Protein 2JNF (pdb70)

Solvent-accessible surface area: 10339 Å² total; per-residue (Å²): 207,7,50,62,98,138,18,62,68,112,18,31,130,86,0,61,99,11,0,126,105,48,41,48,89,172,67,41,35,103,0,19,11,99,48,0,13,63,0,0,130,68,26,65,37,38,122,98,144,85,27,3,146,118,6,25,104,89,34,11,93,185,65,103,30,13,5,58,35,79,20,0,54,55,0,0,18,79,55,20,62,68,150,119,67,89,90,104,156,111,86,99,18,104,123,15,4,163,139,79,23,128,109,62,74,32,108,0,16,37,86,2,1,86,81,11,12,31,134,117,71,156,111,34,67,84,138,69,18,65,62,58,15,117,144,11,21,85,93,61,65,40,36,0,13,70,135,2,3,30,43,44,101,73,48,61,144,230

Secondary structure (DSSP, 8-state):
---STTS-HHHHHHHHHHHHHSB-SSS-SSEEHHHHHHHHHHTT-S-SHHHHHHHHHHH-TT--SEE-HHHHHHHHHHH------TTTTSSTHHHHHHHH-SSSSSSEEHHHHHHHHHHH-TT--HHHHHHHHHHH-SS--SEE-SHHHHHHTSS---

Nearest PDB structures (foldseek):
  2jnf-assembly1_A  TM=7.590E-01  e=1.088E-24  Lethocerus indicus
  7sqc-assembly1_4A  TM=4.846E-01  e=4.045E-09  Chlamydomonas reinhardtii
  5tnc-assembly1_A  TM=4.693E-01  e=1.530E-08  Meleagris gallopavo
  1ncy-assembly1_A  TM=4.701E-01  e=1.621E-08  Gallus gallus
  1skt-assembly1_A  TM=7.817E-01  e=1.265E-04  Gallus gallus

Sequence (158 aa):
MGDVSKLSSNQVKLLETAFRDFETPEGSGRVSTDQIGIILEVLGIQQTKSTIRQLIDEFDPFGNGDIDFDSFKIIGARFLGEEVNPEQMQQELREAFRLYDKEGNGYISTDVMREILAELDETLSSEDLDAMIDEIDADGSGTVDFEEFMGVMTGGDEMGDVSKLSSNQVKLLETAFRDFETPEGSGRVSTDQIGIILEVLGIQQTKSTIRQLIDEFDPFGNGDIDFDSFKIIGARFLGEEVNPEQMQQELREAFRLYDKEGNGYISTDVMREILAELDETLSSEDLDAMIDEIDADGSGTVDFEEFMGVMTGGDEMGDVSKLSSNQVKLLETAFRDFETPEGSGRVSTDQIGIILEVLGIQQTKSTIRQLIDEFDPFGNGDIDFDSFKIIGARFLGEEVNPEQMQQELREAFRLYDKEGNGYISTDVMREILAELDETLSSEDLDAMIDEIDADGSGTVDFEEFMGVMTGGDEMGDVSKLSSNQVKLLETAFRDFETPEGSGRVSTDQIGIILEVLGIQQTKSTIRQLIDEFDPFGNGDIDFDSFKIIGARFLGEEVNPEQMQQELREAFRLYDKEGNGYISTDVMREILAELDETLSSEDLDAMIDEIDADGSGTVDFEEFMGVMTGGDEMGDVSKLSSNQVKLLETAFRDFETPEGSGRVSTDQIGIILEVLGIQQTKSTIRQLIDEFDPFGNGDIDFDSFKIIGARFLGEEVNPEQMQQELREAFRLYDKEGNGYISTDVMREILAELDETLSSEDLDAMIDEIDADGSGTVDFEEFMGVMTGGDEMGDVSKLSSNQVKLLETAFRDFETPEGSGRVSTDQIGIILEVLGIQQTKSTIRQLIDEFDPFGNGDIDFDSFKIIGARFLGEEVNPEQMQQELREAFRLYDKEGNGYISTDVMREILAELDETLSSEDLDAMIDEIDADGSGTVDFEEFMGVMTGGDEMGDVSKLSSNQVKLLETAFRDFETPEGSGRVSTDQIGIILEVLGIQQTKSTIRQLIDEFDPFGNGDIDFDSFKIIGARFLGEEVNPEQMQQELREAFRLYDKEGNGYISTDVMREILAELDETLSSEDLDAMIDEIDADGSGTVDFEEFMGVMTGGDEMGDVSKLSSNQVKLLETAFRDFETPEGSGRVSTDQIGIILEVLGIQQTKSTIRQLIDEFDPFGNGDIDFDSFKIIGARFLGEEVNPEQMQQELREAFRLYDKEGNGYISTDVMREILAELDETLSSEDLDAMIDEIDADGSGTVDFEEFMGVMTGGDEMGDVSKLSSNQVKLLETAFRDFETPEGSGRVSTDQIGIILEVLGIQQTKSTIRQLIDEFDPFGNGDIDFDSFKIIGARFLGEEVNPEQMQQELREAFRLYDKEGNGYISTDVMREILAELDETLSSEDLDAMIDEIDADGSGTVDFEEFMGVMTGGDEMGDVSKLSSNQVKLLETAFRDFETPEGSGRVSTDQIGIILEVLGIQQTKSTIRQLIDEFDPFGNGDIDFDSFKIIGARFLGEEVNPEQMQQELREAFRLYDKEGNGYISTDVMREILAELDETLSSEDLDAMIDEIDADGSGTVDFEEFMGVMTGGDE

InterPro domains:
  IPR002048 EF-hand domain [PF13499] (91-154)
  IPR002048 EF-hand domain [PF13833] (39-73)
  IPR002048 EF-hand domain [PS50222] (88-123)
  IPR002048 EF-hand domain [PS50222] (124-158)
  IPR002048 EF-hand domain [SM00054] (51-79)
  IPR002048 EF-hand domain [SM00054] (92-120)
  IPR002048 EF-hand domain [SM00054] (128-156)
  IPR002048 EF-hand domain [cd00051] (92-154)
  IPR011992 EF-hand domain pair [SSF47473] (5-155)
  IPR018247 EF-Hand 1, calcium-binding site [PS00018] (137-149)
  IPR050230 Calmodulin/Myosin light chain/Troponin C-like [PTHR23048] (5-155)

Radius of gyration: 25.59 Å; Cα contacts (8 Å, |Δi|>4): 172; chains: 1; bounding box: 71×48×38 Å

CATH classification: 1.10.238.10 (+1 more: 1.10.238.10)

Structure (mmCIF, N/CA/C/O backbone):
data_2JNF
#
_entry.id   2JNF
#
loop_
_atom_site.group_PDB
_atom_site.id
_atom_site.type_symbol
_atom_site.label_atom_id
_atom_site.label_alt_id
_atom_site.label_comp_id
_atom_site.label_asym_id
_atom_site.label_entity_id
_atom_site.label_seq_id
_atom_site.pdbx_PDB_ins_code
_atom_site.Cartn_x
_atom_site.Cartn_y
_atom_site.Cartn_z
_atom_site.occupancy
_atom_site.B_iso_or_equiv
_atom_site.auth_seq_id
_atom_site.auth_comp_id
_atom_site.auth_asym_id
_atom_site.auth_atom_id
_atom_site.pdbx_PDB_model_num
ATOM 1 N N . MET A 1 1 ? -7.666 -0.302 -25.766 1.00 0.00 1 MET A N 1
ATOM 2 C CA . MET A 1 1 ? -8.003 0.658 -24.687 1.00 0.00 1 MET A CA 1
ATOM 3 C C . MET A 1 1 ? -9.446 0.456 -24.250 1.00 0.00 1 MET A C 1
ATOM 4 O O . MET A 1 1 ? -10.386 0.854 -24.942 1.00 0.00 1 MET A O 1
ATOM 20 N N . GLY A 1 2 ? -9.609 -0.160 -23.094 1.00 0.00 2 GLY A N 1
ATOM 21 C CA . GLY A 1 2 ? -10.913 -0.599 -22.666 1.00 0.00 2 GLY A CA 1
ATOM 22 C C . GLY A 1 2 ? -11.069 -2.071 -22.936 1.00 0.00 2 GLY A C 1
ATOM 23 O O . GLY A 1 2 ? -10.800 -2.895 -22.062 1.00 0.00 2 GLY A O 1
ATOM 27 N N . ASP A 1 3 ? -11.450 -2.398 -24.170 1.00 0.00 3 ASP A N 1
ATOM 28 C CA . ASP A 1 3 ? -11.515 -3.778 -24.630 1.00 0.00 3 ASP A CA 1
ATOM 29 C C . ASP A 1 3 ? -12.559 -4.586 -23.863 1.00 0.00 3 ASP A C 1
ATOM 30 O O . ASP A 1 3 ? -13.299 -4.052 -23.042 1.00 0.00 3 ASP A O 1
ATOM 39 N N . VAL A 1 4 ? -12.654 -5.861 -24.199 1.00 0.00 4 VAL A N 1
ATOM 40 C CA . VAL A 1 4 ? -13.461 -6.803 -23.460 1.00 0.00 4 VAL A CA 1
ATOM 41 C C . VAL A 1 4 ? -12.625 -8.024 -23.106 1.00 0.00 4 VAL A C 1
ATOM 42 O O . VAL A 1 4 ? -12.826 -8.656 -22.071 1.00 0.00 4 VAL A O 1
ATOM 55 N N . SER A 1 5 ? -11.669 -8.343 -23.974 1.00 0.00 5 SER A N 1
ATOM 56 C CA . SER A 1 5 ? -10.781 -9.476 -23.774 1.00 0.00 5 SER A CA 1
ATOM 57 C C . SER A 1 5 ? -9.641 -9.112 -22.829 1.00 0.00 5 SER A C 1
ATOM 58 O O . SER A 1 5 ? -8.865 -9.969 -22.404 1.00 0.00 5 SER A O 1
ATOM 66 N N . LYS A 1 6 ? -9.549 -7.827 -22.508 1.00 0.00 6 LYS A N 1
ATOM 67 C CA . LYS A 1 6 ? -8.575 -7.338 -21.543 1.00 0.00 6 LYS A CA 1
ATOM 68 C C . LYS A 1 6 ? -9.056 -7.629 -20.129 1.00 0.00 6 LYS A C 1
ATOM 69 O O . LYS A 1 6 ? -8.297 -7.539 -19.163 1.00 0.00 6 LYS A O 1
ATOM 88 N N . LEU A 1 7 ? -10.325 -7.990 -20.025 1.00 0.00 7 LEU A N 1
ATOM 89 C CA . LEU A 1 7 ? -10.936 -8.324 -18.754 1.00 0.00 7 LEU A CA 1
ATOM 90 C C . LEU A 1 7 ? -10.784 -9.801 -18.440 1.00 0.00 7 LEU A C 1
ATOM 91 O O . LEU A 1 7 ? -11.238 -10.661 -19.202 1.00 0.00 7 LEU A O 1
ATOM 107 N N . SER A 1 8 ? -10.150 -10.088 -17.320 1.00 0.00 8 SER A N 1
ATOM 108 C CA . SER A 1 8 ? -10.085 -11.442 -16.807 1.00 0.00 8 SER A CA 1
ATOM 109 C C . SER A 1 8 ? -11.391 -11.754 -16.085 1.00 0.00 8 SER A C 1
ATOM 110 O O . SER A 1 8 ? -12.029 -10.858 -15.525 1.00 0.00 8 SER A O 1
ATOM 118 N N . SER A 1 9 ? -11.784 -13.023 -16.118 1.00 0.00 9 SER A N 1
ATOM 119 C CA . SER A 1 9 ? -13.051 -13.461 -15.544 1.00 0.00 9 SER A CA 1
ATOM 120 C C . SER A 1 9 ? -13.164 -13.100 -14.063 1.00 0.00 9 SER A C 1
ATOM 121 O O . SER A 1 9 ? -14.272 -12.929 -13.553 1.00 0.00 9 SER A O 1
ATOM 129 N N . ASN A 1 10 ? -12.023 -12.977 -13.383 1.00 0.00 10 ASN A N 1
ATOM 130 C CA . ASN A 1 10 ? -12.001 -12.564 -11.978 1.00 0.00 10 ASN A CA 1
ATOM 131 C C . ASN A 1 10 ? -12.701 -11.217 -11.812 1.00 0.00 10 ASN A C 1
ATOM 132 O O . ASN A 1 10 ? -13.524 -11.032 -10.918 1.00 0.00 10 ASN A O 1
ATOM 143 N N . GLN A 1 11 ? -12.389 -10.301 -12.718 1.00 0.00 11 GLN A N 1
ATOM 144 C CA . GLN A 1 11 ? -12.901 -8.936 -12.665 1.00 0.00 11 GLN A CA 1
ATOM 145 C C . GLN A 1 11 ? -14.361 -8.911 -13.094 1.00 0.00 11 GLN A C 1
ATOM 146 O O . GLN A 1 11 ? -15.181 -8.160 -12.563 1.00 0.00 11 GLN A O 1
ATOM 160 N N . VAL A 1 12 ? -14.671 -9.762 -14.060 1.00 0.00 12 VAL A N 1
ATOM 161 C CA . VAL A 1 12 ? -16.018 -9.882 -14.595 1.00 0.00 12 VAL A CA 1
ATOM 162 C C . VAL A 1 12 ? -16.986 -10.386 -13.525 1.00 0.00 12 VAL A C 1
ATOM 163 O O . VAL A 1 12 ? -18.161 -10.032 -13.539 1.00 0.00 12 VAL A O 1
ATOM 176 N N . LYS A 1 13 ? -16.489 -11.205 -12.599 1.00 0.00 13 LYS A N 1
ATOM 177 C CA . LYS A 1 13 ? -17.284 -11.639 -11.457 1.00 0.00 13 LYS A CA 1
ATOM 178 C C . LYS A 1 13 ? -17.836 -10.441 -10.698 1.00 0.00 13 LYS A C 1
ATOM 179 O O . LYS A 1 13 ? -19.043 -10.336 -10.482 1.00 0.00 13 LYS A O 1
ATOM 198 N N . LEU A 1 14 ? -16.948 -9.528 -10.311 1.00 0.00 14 LEU A N 1
ATOM 199 C CA . LEU A 1 14 ? -17.348 -8.326 -9.588 1.00 0.00 14 LEU A CA 1
ATOM 200 C C . LEU A 1 14 ? -18.337 -7.517 -10.414 1.00 0.00 14 LEU A C 1
ATOM 201 O O . LEU A 1 14 ? -19.352 -7.042 -9.902 1.00 0.00 14 LEU A O 1
ATOM 217 N N . LEU A 1 15 ? -18.028 -7.375 -11.694 1.00 0.00 15 LEU A N 1
ATOM 218 C CA . LEU A 1 15 ? -18.886 -6.665 -12.629 1.00 0.00 15 LEU A CA 1
ATOM 219 C C . LEU A 1 15 ? -20.284 -7.283 -12.675 1.00 0.00 15 LEU A C 1
ATOM 220 O O . LEU A 1 15 ? -21.277 -6.616 -12.407 1.00 0.00 15 LEU A O 1
ATOM 236 N N . GLU A 1 16 ? -20.335 -8.566 -13.000 1.00 0.00 16 GLU A N 1
ATOM 237 C CA . GLU A 1 16 ? -21.587 -9.304 -13.143 1.00 0.00 16 GLU A CA 1
ATOM 238 C C . GLU A 1 16 ? -22.406 -9.281 -11.847 1.00 0.00 16 GLU A C 1
ATOM 239 O O . GLU A 1 16 ? -23.622 -9.091 -11.874 1.00 0.00 16 GLU A O 1
ATOM 251 N N . THR A 1 17 ? -21.728 -9.438 -10.715 1.00 0.00 17 THR A N 1
ATOM 252 C CA . THR A 1 17 ? -22.397 -9.464 -9.418 1.00 0.00 17 THR A CA 1
ATOM 253 C C . THR A 1 17 ? -23.071 -8.123 -9.113 1.00 0.00 17 THR A C 1
ATOM 254 O O . THR A 1 17 ? -24.198 -8.080 -8.617 1.00 0.00 17 THR A O 1
ATOM 265 N N . ALA A 1 18 ? -22.389 -7.028 -9.436 1.00 0.00 18 ALA A N 1
ATOM 266 C CA . ALA A 1 18 ? -22.919 -5.699 -9.171 1.00 0.00 18 ALA A CA 1
ATOM 267 C C . ALA A 1 18 ? -23.890 -5.284 -10.269 1.00 0.00 18 ALA A C 1
ATOM 268 O O . ALA A 1 18 ? -24.813 -4.502 -10.038 1.00 0.00 18 ALA A O 1
ATOM 275 N N . PHE A 1 19 ? -23.677 -5.829 -11.462 1.00 0.00 19 PHE A N 1
ATOM 276 C CA . PHE A 1 19 ? -24.540 -5.570 -12.603 1.00 0.00 19 PHE A CA 1
ATOM 277 C C . PHE A 1 19 ? -25.974 -5.950 -12.279 1.00 0.00 19 PHE A C 1
ATOM 278 O O . PHE A 1 19 ? -26.882 -5.133 -12.393 1.00 0.00 19 PHE A O 1
ATOM 295 N N . ARG A 1 20 ? -26.162 -7.192 -11.850 1.00 0.00 20 ARG A N 1
ATOM 296 C CA . ARG A 1 20 ? -27.491 -7.712 -11.556 1.00 0.00 20 ARG A CA 1
ATOM 297 C C . ARG A 1 20 ? -28.058 -7.085 -10.286 1.00 0.00 20 ARG A C 1
ATOM 298 O O . ARG A 1 20 ? -29.272 -7.057 -10.084 1.00 0.00 20 ARG A O 1
ATOM 319 N N . ASP A 1 21 ? -27.172 -6.569 -9.446 1.00 0.00 21 ASP A N 1
ATOM 320 C CA . ASP A 1 21 ? -27.569 -6.016 -8.154 1.00 0.00 21 ASP A CA 1
ATOM 321 C C . ASP A 1 21 ? -28.375 -4.734 -8.335 1.00 0.00 21 ASP A C 1
ATOM 322 O O . ASP A 1 21 ? -29.405 -4.537 -7.691 1.00 0.00 21 ASP A O 1
ATOM 331 N N . PHE A 1 22 ? -27.904 -3.874 -9.226 1.00 0.00 22 PHE A N 1
ATOM 332 C CA . PHE A 1 22 ? -28.573 -2.612 -9.506 1.00 0.00 22 PHE A CA 1
ATOM 333 C C . PHE A 1 22 ? -29.271 -2.677 -10.863 1.00 0.00 22 PHE A C 1
ATOM 334 O O . PHE A 1 22 ? -29.645 -1.656 -11.444 1.00 0.00 22 PHE A O 1
ATOM 351 N N . GLU A 1 23 ? -29.455 -3.892 -11.349 1.00 0.00 23 GLU A N 1
ATOM 352 C CA . GLU A 1 23 ? -29.953 -4.134 -12.698 1.00 0.00 23 GLU A CA 1
ATOM 353 C C . GLU A 1 23 ? -31.426 -3.783 -12.842 1.00 0.00 23 GLU A C 1
ATOM 354 O O . GLU A 1 23 ? -32.174 -3.793 -11.867 1.00 0.00 23 GLU A O 1
ATOM 366 N N . THR A 1 24 ? -31.802 -3.433 -14.073 1.00 0.00 24 THR A N 1
ATOM 367 C CA . THR A 1 24 ? -33.183 -3.497 -14.525 1.00 0.00 24 THR A CA 1
ATOM 368 C C . THR A 1 24 ? -34.072 -2.376 -13.972 1.00 0.00 24 THR A C 1
ATOM 369 O O . THR A 1 24 ? -33.975 -1.969 -12.811 1.00 0.00 24 THR A O 1
ATOM 380 N N . PRO A 1 25 ? -34.921 -1.832 -14.854 1.00 0.00 25 PRO A N 1
ATOM 381 C CA . PRO A 1 25 ? -35.955 -0.876 -14.491 1.00 0.00 25 PRO A CA 1
ATOM 382 C C . PRO A 1 25 ? -37.262 -1.577 -14.101 1.00 0.00 25 PRO A C 1
ATOM 383 O O . PRO A 1 25 ? -37.899 -1.219 -13.114 1.00 0.00 25 PRO A O 1
ATOM 394 N N . GLU A 1 26 ? -37.641 -2.591 -14.882 1.00 0.00 26 GLU A N 1
ATOM 395 C CA . GLU A 1 26 ? -38.847 -3.373 -14.626 1.00 0.00 26 GLU A CA 1
ATOM 396 C C . GLU A 1 26 ? -38.704 -4.753 -15.269 1.00 0.00 26 GLU A C 1
ATOM 397 O O . GLU A 1 26 ? -39.686 -5.420 -15.592 1.00 0.00 26 GLU A O 1
ATOM 409 N N . GLY A 1 27 ? -37.463 -5.181 -15.446 1.00 0.00 27 GLY A N 1
ATOM 410 C CA . GLY A 1 27 ? -37.202 -6.415 -16.158 1.00 0.00 27 GLY A CA 1
ATOM 411 C C . GLY A 1 27 ? -36.751 -6.153 -17.582 1.00 0.00 27 GLY A C 1
ATOM 412 O O . GLY A 1 27 ? -37.433 -6.521 -18.535 1.00 0.00 27 GLY A O 1
ATOM 416 N N . SER A 1 28 ? -35.605 -5.500 -17.722 1.00 0.00 28 SER A N 1
ATOM 417 C CA . SER A 1 28 ? -35.076 -5.152 -19.032 1.00 0.00 28 SER A CA 1
ATOM 418 C C . SER A 1 28 ? -33.901 -6.056 -19.399 1.00 0.00 28 SER A C 1
ATOM 419 O O . SER A 1 28 ? -33.669 -6.347 -20.573 1.00 0.00 28 SER A O 1
ATOM 427 N N . GLY A 1 29 ? -33.172 -6.512 -18.388 1.00 0.00 29 GLY A N 1
ATOM 428 C CA . GLY A 1 29 ? -32.014 -7.353 -18.635 1.00 0.00 29 GLY A CA 1
ATOM 429 C C . GLY A 1 29 ? -30.730 -6.555 -18.644 1.00 0.00 29 GLY A C 1
ATOM 430 O O . GLY A 1 29 ? -29.637 -7.117 -18.648 1.00 0.00 29 GLY A O 1
ATOM 434 N N . ARG A 1 30 ? -30.865 -5.237 -18.667 1.00 0.00 30 ARG A N 1
ATOM 435 C CA . ARG A 1 30 ? -29.720 -4.345 -18.608 1.00 0.00 30 ARG A CA 1
ATOM 436 C C . ARG A 1 30 ? -29.716 -3.621 -17.286 1.00 0.00 30 ARG A C 1
ATOM 437 O O . ARG A 1 30 ? -30.682 -3.690 -16.528 1.00 0.00 30 ARG A O 1
ATOM 458 N N . VAL A 1 31 ? -28.653 -2.900 -17.029 1.00 0.00 31 VAL A N 1
ATOM 459 C CA . VAL A 1 31 ? -28.559 -2.128 -15.813 1.00 0.00 31 VAL A CA 1
ATOM 460 C C . VAL A 1 31 ? -28.691 -0.650 -16.120 1.00 0.00 31 VAL A C 1
ATOM 461 O O . VAL A 1 31 ? -28.047 -0.111 -17.024 1.00 0.00 31 VAL A O 1
ATOM 474 N N . SER A 1 32 ? -29.578 -0.035 -15.372 1.00 0.00 32 SER A N 1
ATOM 475 C CA . SER A 1 32 ? -29.949 1.352 -15.547 1.00 0.00 32 SER A CA 1
ATOM 476 C C . SER A 1 32 ? -28.743 2.279 -15.447 1.00 0.00 32 SER A C 1
ATOM 477 O O . SER A 1 32 ? -27.851 2.083 -14.621 1.00 0.00 32 SER A O 1
ATOM 485 N N . THR A 1 33 ? -28.744 3.296 -16.296 1.00 0.00 33 THR A N 1
ATOM 486 C CA . THR A 1 33 ? -27.664 4.261 -16.357 1.00 0.00 33 THR A CA 1
ATOM 487 C C . THR A 1 33 ? -27.608 5.113 -15.096 1.00 0.00 33 THR A C 1
ATOM 488 O O . THR A 1 33 ? -26.580 5.713 -14.782 1.00 0.00 33 THR A O 1
ATOM 499 N N . ASP A 1 34 ? -28.713 5.145 -14.364 1.00 0.00 34 ASP A N 1
ATOM 500 C CA . ASP A 1 34 ? -28.756 5.839 -13.086 1.00 0.00 34 ASP A CA 1
ATOM 501 C C . ASP A 1 34 ? -28.051 5.010 -12.028 1.00 0.00 34 ASP A C 1
ATOM 502 O O . ASP A 1 34 ? -27.598 5.527 -11.007 1.00 0.00 34 ASP A O 1
ATOM 511 N N . GLN A 1 35 ? -27.948 3.714 -12.291 1.00 0.00 35 GLN A N 1
ATOM 512 C CA . GLN A 1 35 ? -27.274 2.802 -11.388 1.00 0.00 35 GLN A CA 1
ATOM 513 C C . GLN A 1 35 ? -25.805 2.658 -11.757 1.00 0.00 35 GLN A C 1
ATOM 514 O O . GLN A 1 35 ? -24.993 2.261 -10.929 1.00 0.00 35 GLN A O 1
ATOM 528 N N . ILE A 1 36 ? -25.472 2.971 -13.007 1.00 0.00 36 ILE A N 1
ATOM 529 C CA . ILE A 1 36 ? -24.088 2.917 -13.477 1.00 0.00 36 ILE A CA 1
ATOM 530 C C . ILE A 1 36 ? -23.185 3.757 -12.586 1.00 0.00 36 ILE A C 1
ATOM 531 O O . ILE A 1 36 ? -22.132 3.299 -12.152 1.00 0.00 36 ILE A O 1
ATOM 547 N N . GLY A 1 37 ? -23.626 4.971 -12.287 1.00 0.00 37 GLY A N 1
ATOM 548 C CA . GLY A 1 37 ? -22.858 5.843 -11.419 1.00 0.00 37 GLY A CA 1
ATOM 549 C C . GLY A 1 37 ? -22.748 5.298 -10.010 1.00 0.00 37 GLY A C 1
ATOM 550 O O . GLY A 1 37 ? -21.834 5.654 -9.267 1.00 0.00 37 GLY A O 1
ATOM 554 N N . ILE A 1 38 ? -23.681 4.432 -9.639 1.00 0.00 38 ILE A N 1
ATOM 555 C CA . ILE A 1 38 ? -23.629 3.769 -8.352 1.00 0.00 38 ILE A CA 1
ATOM 556 C C . ILE A 1 38 ? -22.613 2.638 -8.399 1.00 0.00 38 ILE A C 1
ATOM 557 O O . ILE A 1 38 ? -21.692 2.593 -7.598 1.00 0.00 38 ILE A O 1
ATOM 573 N N . ILE A 1 39 ? -22.786 1.742 -9.361 1.00 0.00 39 ILE A N 1
ATOM 574 C CA . ILE A 1 39 ? -21.917 0.576 -9.517 1.00 0.00 39 ILE A CA 1
ATOM 575 C C . ILE A 1 39 ? -20.475 0.994 -9.773 1.00 0.00 39 ILE A C 1
ATOM 576 O O . ILE A 1 39 ? -19.544 0.370 -9.282 1.00 0.00 39 ILE A O 1
ATOM 592 N N . LEU A 1 40 ? -20.281 2.049 -10.537 1.00 0.00 40 LEU A N 1
ATOM 593 C CA . LEU A 1 40 ? -18.939 2.565 -10.765 1.00 0.00 40 LEU A CA 1
ATOM 594 C C . LEU A 1 40 ? -18.304 2.985 -9.441 1.00 0.00 40 LEU A C 1
ATOM 595 O O . LEU A 1 40 ? -17.085 2.999 -9.299 1.00 0.00 40 LEU A O 1
ATOM 611 N N . GLU A 1 41 ? -19.149 3.300 -8.476 1.00 0.00 41 GLU A N 1
ATOM 612 C CA . GLU A 1 41 ? -18.713 3.570 -7.117 1.00 0.00 41 GLU A CA 1
ATOM 613 C C . GLU A 1 41 ? -18.520 2.261 -6.335 1.00 0.00 41 GLU A C 1
ATOM 614 O O . GLU A 1 41 ? -17.568 2.124 -5.565 1.00 0.00 41 GLU A O 1
ATOM 626 N N . VAL A 1 42 ? -19.424 1.293 -6.541 1.00 0.00 42 VAL A N 1
ATOM 627 C CA . VAL A 1 42 ? -19.333 -0.011 -5.903 1.00 0.00 42 VAL A CA 1
ATOM 628 C C . VAL A 1 42 ? -18.059 -0.735 -6.326 1.00 0.00 42 VAL A C 1
ATOM 629 O O . VAL A 1 42 ? -17.480 -1.517 -5.576 1.00 0.00 42 VAL A O 1
ATOM 642 N N . LEU A 1 43 ? -17.648 -0.459 -7.544 1.00 0.00 43 LEU A N 1
ATOM 643 C CA . LEU A 1 43 ? -16.450 -1.038 -8.121 1.00 0.00 43 LEU A CA 1
ATOM 644 C C . LEU A 1 43 ? -15.240 -0.133 -7.891 1.00 0.00 43 LEU A C 1
ATOM 645 O O . LEU A 1 43 ? -14.107 -0.495 -8.205 1.00 0.00 43 LEU A O 1
ATOM 661 N N . GLY A 1 44 ? -15.506 1.052 -7.341 1.00 0.00 44 GLY A N 1
ATOM 662 C CA . GLY A 1 44 ? -14.451 1.986 -6.985 1.00 0.00 44 GLY A CA 1
ATOM 663 C C . GLY A 1 44 ? -13.680 2.511 -8.179 1.00 0.00 44 GLY A C 1
ATOM 664 O O . GLY A 1 44 ? -12.463 2.671 -8.110 1.00 0.00 44 GLY A O 1
ATOM 668 N N . ILE A 1 45 ? -14.376 2.790 -9.274 1.00 0.00 45 ILE A N 1
ATOM 669 C CA . ILE A 1 45 ? -13.718 3.257 -10.481 1.00 0.00 45 ILE A CA 1
ATOM 670 C C . ILE A 1 45 ? -14.083 4.703 -10.832 1.00 0.00 45 ILE A C 1
ATOM 671 O O . ILE A 1 45 ? -13.344 5.626 -10.493 1.00 0.00 45 ILE A O 1
ATOM 687 N N . GLN A 1 46 ? -15.213 4.908 -11.505 1.00 0.00 46 GLN A N 1
ATOM 688 C CA . GLN A 1 46 ? -15.585 6.225 -11.983 1.00 0.00 46 GLN A CA 1
ATOM 689 C C . GLN A 1 46 ? -16.021 7.157 -10.858 1.00 0.00 46 GLN A C 1
ATOM 690 O O . GLN A 1 46 ? -16.054 6.781 -9.686 1.00 0.00 46 GLN A O 1
ATOM 704 N N . GLN A 1 47 ? -16.364 8.374 -11.245 1.00 0.00 47 GLN A N 1
ATOM 705 C CA . GLN A 1 47 ? -16.705 9.432 -10.306 1.00 0.00 47 GLN A CA 1
ATOM 706 C C . GLN A 1 47 ? -18.216 9.616 -10.233 1.00 0.00 47 GLN A C 1
ATOM 707 O O . GLN A 1 47 ? -18.965 8.809 -10.774 1.00 0.00 47 GLN A O 1
ATOM 721 N N . THR A 1 48 ? -18.652 10.671 -9.554 1.00 0.00 48 THR A N 1
ATOM 722 C CA . THR A 1 48 ? -20.074 10.940 -9.366 1.00 0.00 48 THR A CA 1
ATOM 723 C C . THR A 1 48 ? -20.801 11.195 -10.704 1.00 0.00 48 THR A C 1
ATOM 724 O O . THR A 1 48 ? -20.174 11.174 -11.768 1.00 0.00 48 THR A O 1
ATOM 735 N N . LYS A 1 49 ? -22.105 11.462 -10.641 1.00 0.00 49 LYS A N 1
ATOM 736 C CA . LYS A 1 49 ? -22.956 11.521 -11.836 1.00 0.00 49 LYS A CA 1
ATOM 737 C C . LYS A 1 49 ? -22.397 12.453 -12.916 1.00 0.00 49 LYS A C 1
ATOM 738 O O . LYS A 1 49 ? -22.538 12.171 -14.107 1.00 0.00 49 LYS A O 1
ATOM 757 N N . SER A 1 50 ? -21.754 13.542 -12.505 1.00 0.00 50 SER A N 1
ATOM 758 C CA . SER A 1 50 ? -21.156 14.492 -13.446 1.00 0.00 50 SER A CA 1
ATOM 759 C C . SER A 1 50 ? -20.240 13.776 -14.443 1.00 0.00 50 SER A C 1
ATOM 760 O O . SER A 1 50 ? -20.234 14.082 -15.636 1.00 0.00 50 SER A O 1
ATOM 768 N N . THR A 1 51 ? -19.489 12.810 -13.948 1.00 0.00 51 THR A N 1
ATOM 769 C CA . THR A 1 51 ? -18.613 12.014 -14.788 1.00 0.00 51 THR A CA 1
ATOM 770 C C . THR A 1 51 ? -19.396 10.900 -15.480 1.00 0.00 51 THR A C 1
ATOM 771 O O . THR A 1 51 ? -19.128 10.551 -16.626 1.00 0.00 51 THR A O 1
ATOM 782 N N . ILE A 1 52 ? -20.388 10.371 -14.784 1.00 0.00 52 ILE A N 1
ATOM 783 C CA . ILE A 1 52 ? -21.187 9.262 -15.295 1.00 0.00 52 ILE A CA 1
ATOM 784 C C . ILE A 1 52 ? -21.979 9.674 -16.532 1.00 0.00 52 ILE A C 1
ATOM 785 O O . ILE A 1 52 ? -22.286 8.845 -17.389 1.00 0.00 52 ILE A O 1
ATOM 801 N N . ARG A 1 53 ? -22.294 10.962 -16.625 1.00 0.00 53 ARG A N 1
ATOM 802 C CA . ARG A 1 53 ? -22.978 11.501 -17.791 1.00 0.00 53 ARG A CA 1
ATOM 803 C C . ARG A 1 53 ? -22.183 11.228 -19.066 1.00 0.00 53 ARG A C 1
ATOM 804 O O . ARG A 1 53 ? -22.764 11.007 -20.126 1.00 0.00 53 ARG A O 1
ATOM 825 N N . GLN A 1 54 ? -20.856 11.219 -18.950 1.00 0.00 54 GLN A N 1
ATOM 826 C CA . GLN A 1 54 ? -19.987 10.903 -20.083 1.00 0.00 54 GLN A CA 1
ATOM 827 C C . GLN A 1 54 ? -20.202 9.454 -20.490 1.00 0.00 54 GLN A C 1
ATOM 828 O O . GLN A 1 54 ? -20.408 9.143 -21.662 1.00 0.00 54 GLN A O 1
ATOM 842 N N . LEU A 1 55 ? -20.153 8.578 -19.490 1.00 0.00 55 LEU A N 1
ATOM 843 C CA . LEU A 1 55 ? -20.362 7.142 -19.668 1.00 0.00 55 LEU A CA 1
ATOM 844 C C . LEU A 1 55 ? -21.682 6.866 -20.383 1.00 0.00 55 LEU A C 1
ATOM 845 O O . LEU A 1 55 ? -21.721 6.152 -21.384 1.00 0.00 55 LEU A O 1
ATOM 861 N N . ILE A 1 56 ? -22.758 7.436 -19.858 1.00 0.00 56 ILE A N 1
ATOM 862 C CA . ILE A 1 56 ? -24.088 7.244 -20.424 1.00 0.00 56 ILE A CA 1
ATOM 863 C C . ILE A 1 56 ? -24.177 7.805 -21.839 1.00 0.00 56 ILE A C 1
ATOM 864 O O . ILE A 1 56 ? -24.703 7.158 -22.736 1.00 0.00 56 ILE A O 1
ATOM 880 N N . ASP A 1 57 ? -23.644 9.003 -22.032 1.00 0.00 57 ASP A N 1
ATOM 881 C CA . ASP A 1 57 ? -23.635 9.640 -23.348 1.00 0.00 57 ASP A CA 1
ATOM 882 C C . ASP A 1 57 ? -22.883 8.778 -24.362 1.00 0.00 57 ASP A C 1
ATOM 883 O O . ASP A 1 57 ? -23.206 8.763 -25.550 1.00 0.00 57 ASP A O 1
ATOM 892 N N . GLU A 1 58 ? -21.893 8.046 -23.873 1.00 0.00 58 GLU A N 1
ATOM 893 C CA . GLU A 1 58 ? -21.056 7.213 -24.721 1.00 0.00 58 GLU A CA 1
ATOM 894 C C . GLU A 1 58 ? -21.686 5.844 -24.990 1.00 0.00 58 GLU A C 1
ATOM 895 O O . GLU A 1 58 ? -21.802 5.422 -26.143 1.00 0.00 58 GLU A O 1
ATOM 907 N N . PHE A 1 59 ? -22.090 5.151 -23.933 1.00 0.00 59 PHE A N 1
ATOM 908 C CA . PHE A 1 59 ? -22.549 3.771 -24.061 1.00 0.00 59 PHE A CA 1
ATOM 909 C C . PHE A 1 59 ? -24.048 3.678 -24.301 1.00 0.00 59 PHE A C 1
ATOM 910 O O . PHE A 1 59 ? -24.540 2.642 -24.748 1.00 0.00 59 PHE A O 1
ATOM 927 N N . ASP A 1 60 ? -24.772 4.748 -24.020 1.00 0.00 60 ASP A N 1
ATOM 928 C CA . ASP A 1 60 ? -26.206 4.781 -24.304 1.00 0.00 60 ASP A CA 1
ATOM 929 C C . ASP A 1 60 ? -26.579 6.045 -25.083 1.00 0.00 60 ASP A C 1
ATOM 930 O O . ASP A 1 60 ? -27.291 6.916 -24.579 1.00 0.00 60 ASP A O 1
ATOM 939 N N . PRO A 1 61 ? -26.090 6.173 -26.330 1.00 0.00 61 PRO A N 1
ATOM 940 C CA . PRO A 1 61 ? -26.447 7.285 -27.215 1.00 0.00 61 PRO A CA 1
ATOM 941 C C . PRO A 1 61 ? -27.891 7.183 -27.680 1.00 0.00 61 PRO A C 1
ATOM 942 O O . PRO A 1 61 ? -28.481 8.147 -28.167 1.00 0.00 61 PRO A O 1
ATOM 953 N N . PHE A 1 62 ? -28.444 5.989 -27.526 1.00 0.00 62 PHE A N 1
ATOM 954 C CA . PHE A 1 62 ? -29.792 5.692 -27.987 1.00 0.00 62 PHE A CA 1
ATOM 955 C C . PHE A 1 62 ? -30.836 6.207 -27.001 1.00 0.00 62 PHE A C 1
ATOM 956 O O . PHE A 1 62 ? -32.013 6.351 -27.340 1.00 0.00 62 PHE A O 1
ATOM 973 N N . GLY A 1 63 ? -30.389 6.478 -25.780 1.00 0.00 63 GLY A N 1
ATOM 974 C CA . GLY A 1 63 ? -31.278 6.961 -24.748 1.00 0.00 63 GLY A CA 1
ATOM 975 C C . GLY A 1 63 ? -32.239 5.890 -24.290 1.00 0.00 63 GLY A C 1
ATOM 976 O O . GLY A 1 63 ? -33.422 6.157 -24.076 1.00 0.00 63 GLY A O 1
ATOM 980 N N . ASN A 1 64 ? -31.731 4.671 -24.155 1.00 0.00 64 ASN A N 1
ATOM 981 C CA . ASN A 1 64 ? -32.546 3.534 -23.769 1.00 0.00 64 ASN A CA 1
ATOM 982 C C . ASN A 1 64 ? -32.853 3.582 -22.279 1.00 0.00 64 ASN A C 1
ATOM 983 O O . ASN A 1 64 ? -33.977 3.314 -21.852 1.00 0.00 64 ASN A O 1
ATOM 994 N N . GLY A 1 65 ? -31.850 3.941 -21.491 1.00 0.00 65 GLY A N 1
ATOM 995 C CA . GLY A 1 65 ? -32.032 4.043 -20.059 1.00 0.00 65 GLY A CA 1
ATOM 996 C C . GLY A 1 65 ? -31.153 3.075 -19.304 1.00 0.00 65 GLY A C 1
ATOM 997 O O . GLY A 1 65 ? -30.672 3.379 -18.211 1.00 0.00 65 GLY A O 1
ATOM 1001 N N . ASP A 1 66 ? -30.928 1.914 -19.894 1.00 0.00 66 ASP A N 1
ATOM 1002 C CA . ASP A 1 66 ? -30.121 0.881 -19.269 1.00 0.00 66 ASP A CA 1
ATOM 1003 C C . ASP A 1 66 ? -29.219 0.203 -20.288 1.00 0.00 66 ASP A C 1
ATOM 1004 O O . ASP A 1 66 ? -29.561 0.089 -21.465 1.00 0.00 66 ASP A O 1
ATOM 1013 N N . ILE A 1 67 ? -28.054 -0.235 -19.826 1.00 0.00 67 ILE A N 1
ATOM 1014 C CA . ILE A 1 67 ? -27.037 -0.799 -20.711 1.00 0.00 67 ILE A CA 1
ATOM 1015 C C . ILE A 1 67 ? -26.814 -2.275 -20.416 1.00 0.00 67 ILE A C 1
ATOM 1016 O O . ILE A 1 67 ? -26.863 -2.709 -19.262 1.00 0.00 67 ILE A O 1
ATOM 1032 N N . ASP A 1 68 ? -26.569 -3.039 -21.472 1.00 0.00 68 ASP A N 1
ATOM 1033 C CA . ASP A 1 68 ? -26.383 -4.480 -21.358 1.00 0.00 68 ASP A CA 1
ATOM 1034 C C . ASP A 1 68 ? -25.014 -4.806 -20.757 1.00 0.00 68 ASP A C 1
ATOM 1035 O O . ASP A 1 68 ? -24.197 -3.898 -20.566 1.00 0.00 68 ASP A O 1
ATOM 1044 N N . PHE A 1 69 ? -24.740 -6.083 -20.476 1.00 0.00 69 PHE A N 1
ATOM 1045 C CA . PHE A 1 69 ? -23.486 -6.444 -19.811 1.00 0.00 69 PHE A CA 1
ATOM 1046 C C . PHE A 1 69 ? -22.293 -6.100 -20.674 1.00 0.00 69 PHE A C 1
ATOM 1047 O O . PHE A 1 69 ? -21.280 -5.668 -20.164 1.00 0.00 69 PHE A O 1
ATOM 1064 N N . ASP A 1 70 ? -22.414 -6.290 -21.980 1.00 0.00 70 ASP A N 1
ATOM 1065 C CA . ASP A 1 70 ? -21.290 -6.053 -22.884 1.00 0.00 70 ASP A CA 1
ATOM 1066 C C . ASP A 1 70 ? -20.856 -4.596 -22.829 1.00 0.00 70 ASP A C 1
ATOM 1067 O O . ASP A 1 70 ? -19.666 -4.293 -22.772 1.00 0.00 70 ASP A O 1
ATOM 1076 N N . SER A 1 71 ? -21.831 -3.701 -22.813 1.00 0.00 71 SER A N 1
ATOM 1077 C CA . SER A 1 71 ? -21.560 -2.274 -22.707 1.00 0.00 71 SER A CA 1
ATOM 1078 C C . SER A 1 71 ? -20.935 -1.951 -21.348 1.00 0.00 71 SER A C 1
ATOM 1079 O O . SER A 1 71 ? -19.972 -1.187 -21.255 1.00 0.00 71 SER A O 1
ATOM 1087 N N . PHE A 1 72 ? -21.480 -2.558 -20.298 1.00 0.00 72 PHE A N 1
ATOM 1088 C CA . PHE A 1 72 ? -20.969 -2.378 -18.949 1.00 0.00 72 PHE A CA 1
ATOM 1089 C C . PHE A 1 72 ? -19.598 -3.036 -18.805 1.00 0.00 72 PHE A C 1
ATOM 1090 O O . PHE A 1 72 ? -18.743 -2.566 -18.056 1.00 0.00 72 PHE A O 1
ATOM 1107 N N . LYS A 1 73 ? -19.404 -4.122 -19.536 1.00 0.00 73 LYS A N 1
ATOM 1108 C CA . LYS A 1 73 ? -18.153 -4.854 -19.530 1.00 0.00 73 LYS A CA 1
ATOM 1109 C C . LYS A 1 73 ? -17.041 -3.968 -20.067 1.00 0.00 73 LYS A C 1
ATOM 1110 O O . LYS A 1 73 ? -15.957 -3.915 -19.500 1.00 0.00 73 LYS A O 1
ATOM 1129 N N . ILE A 1 74 ? -17.326 -3.259 -21.153 1.00 0.00 74 ILE A N 1
ATOM 1130 C CA . ILE A 1 74 ? -16.367 -2.320 -21.724 1.00 0.00 74 ILE A CA 1
ATOM 1131 C C . ILE A 1 74 ? -16.059 -1.212 -20.721 1.00 0.00 74 ILE A C 1
ATOM 1132 O O . ILE A 1 74 ? -14.912 -0.790 -20.571 1.00 0.00 74 ILE A O 1
ATOM 1148 N N . ILE A 1 75 ? -17.101 -0.748 -20.034 1.00 0.00 75 ILE A N 1
ATOM 1149 C CA . ILE A 1 75 ? -16.944 0.238 -18.971 1.00 0.00 75 ILE A CA 1
ATOM 1150 C C . ILE A 1 75 ? -16.008 -0.296 -17.895 1.00 0.00 75 ILE A C 1
ATOM 1151 O O . ILE A 1 75 ? -15.042 0.361 -17.516 1.00 0.00 75 ILE A O 1
ATOM 1167 N N . GLY A 1 76 ? -16.289 -1.496 -17.425 1.00 0.00 76 GLY A N 1
ATOM 1168 C CA . GLY A 1 76 ? -15.444 -2.109 -16.426 1.00 0.00 76 GLY A CA 1
ATOM 1169 C C . GLY A 1 76 ? -14.035 -2.345 -16.931 1.00 0.00 76 GLY A C 1
ATOM 1170 O O . GLY A 1 76 ? -13.064 -2.070 -16.234 1.00 0.00 76 GLY A O 1
ATOM 1174 N N . ALA A 1 77 ? -13.925 -2.798 -18.168 1.00 0.00 77 ALA A N 1
ATOM 1175 C CA . ALA A 1 77 ? -12.645 -3.176 -18.740 1.00 0.00 77 ALA A CA 1
ATOM 1176 C C . ALA A 1 77 ? -11.719 -1.978 -18.880 1.00 0.00 77 ALA A C 1
ATOM 1177 O O . ALA A 1 77 ? -10.496 -2.118 -18.866 1.00 0.00 77 ALA A O 1
ATOM 1184 N N . ARG A 1 78 ? -12.305 -0.799 -18.992 1.00 0.00 78 ARG A N 1
ATOM 1185 C CA . ARG A 1 78 ? -11.533 0.407 -19.205 1.00 0.00 78 ARG A CA 1
ATOM 1186 C C . ARG A 1 78 ? -11.194 1.104 -17.886 1.00 0.00 78 ARG A C 1
ATOM 1187 O O . ARG A 1 78 ? -10.356 2.005 -17.864 1.00 0.00 78 ARG A O 1
ATOM 1208 N N . PHE A 1 79 ? -11.835 0.701 -16.785 1.00 0.00 79 PHE A N 1
ATOM 1209 C CA . PHE A 1 79 ? -11.644 1.406 -15.524 1.00 0.00 79 PHE A CA 1
ATOM 1210 C C . PHE A 1 79 ? -11.097 0.507 -14.420 1.00 0.00 79 PHE A C 1
ATOM 1211 O O . PHE A 1 79 ? -10.280 0.953 -13.618 1.00 0.00 79 PHE A O 1
ATOM 1228 N N . LEU A 1 80 ? -11.547 -0.748 -14.388 1.00 0.00 80 LEU A N 1
ATOM 1229 C CA . LEU A 1 80 ? -11.216 -1.679 -13.303 1.00 0.00 80 LEU A CA 1
ATOM 1230 C C . LEU A 1 80 ? -9.726 -1.706 -12.995 1.00 0.00 80 LEU A C 1
ATOM 1231 O O . LEU A 1 80 ? -9.285 -1.125 -12.001 1.00 0.00 80 LEU A O 1
ATOM 1247 N N . GLY A 1 81 ? -8.968 -2.379 -13.857 1.00 0.00 81 GLY A N 1
ATOM 1248 C CA . GLY A 1 81 ? -7.539 -2.570 -13.631 1.00 0.00 81 GLY A CA 1
ATOM 1249 C C . GLY A 1 81 ? -7.227 -2.970 -12.204 1.00 0.00 81 GLY A C 1
ATOM 1250 O O . GLY A 1 81 ? -6.307 -2.437 -11.586 1.00 0.00 81 GLY A O 1
ATOM 1254 N N . GLU A 1 82 ? -7.996 -3.914 -11.683 1.00 0.00 82 GLU A N 1
ATOM 1255 C CA . GLU A 1 82 ? -7.860 -4.338 -10.296 1.00 0.00 82 GLU A CA 1
ATOM 1256 C C . GLU A 1 82 ? -6.728 -5.345 -10.141 1.00 0.00 82 GLU A C 1
ATOM 1257 O O . GLU A 1 82 ? -6.647 -6.060 -9.143 1.00 0.00 82 GLU A O 1
ATOM 1269 N N . GLU A 1 83 ? -5.849 -5.391 -11.126 1.00 0.00 83 GLU A N 1
ATOM 1270 C CA . GLU A 1 83 ? -4.759 -6.337 -11.107 1.00 0.00 83 GLU A CA 1
ATOM 1271 C C . GLU A 1 83 ? -3.631 -5.844 -10.220 1.00 0.00 83 GLU A C 1
ATOM 1272 O O . GLU A 1 83 ? -2.735 -5.120 -10.655 1.00 0.00 83 GLU A O 1
ATOM 1284 N N . VAL A 1 84 ? -3.707 -6.226 -8.962 1.00 0.00 84 VAL A N 1
ATOM 1285 C CA . VAL A 1 84 ? -2.676 -5.919 -7.999 1.00 0.00 84 VAL A CA 1
ATOM 1286 C C . VAL A 1 84 ? -2.281 -7.201 -7.298 1.00 0.00 84 VAL A C 1
ATOM 1287 O O . VAL A 1 84 ? -2.714 -7.485 -6.179 1.00 0.00 84 VAL A O 1
ATOM 1300 N N . ASN A 1 85 ? -1.486 -7.992 -7.989 1.00 0.00 85 ASN A N 1
ATOM 1301 C CA . ASN A 1 85 ? -1.163 -9.327 -7.533 1.00 0.00 85 ASN A CA 1
ATOM 1302 C C . ASN A 1 85 ? 0.022 -9.299 -6.575 1.00 0.00 85 ASN A C 1
ATOM 1303 O O . ASN A 1 85 ? 0.996 -8.588 -6.796 1.00 0.00 85 ASN A O 1
ATOM 1314 N N . PRO A 1 86 ? -0.057 -10.095 -5.507 1.00 0.00 86 PRO A N 1
ATOM 1315 C CA . PRO A 1 86 ? 0.939 -10.131 -4.444 1.00 0.00 86 PRO A CA 1
ATOM 1316 C C . PRO A 1 86 ? 2.201 -10.865 -4.876 1.00 0.00 86 PRO A C 1
ATOM 1317 O O . PRO A 1 86 ? 3.273 -10.675 -4.306 1.00 0.00 86 PRO A O 1
ATOM 1328 N N . GLU A 1 87 ? 2.057 -11.713 -5.885 1.00 0.00 87 GLU A N 1
ATOM 1329 C CA . GLU A 1 87 ? 3.184 -12.458 -6.427 1.00 0.00 87 GLU A CA 1
ATOM 1330 C C . GLU A 1 87 ? 3.774 -11.746 -7.643 1.00 0.00 87 GLU A C 1
ATOM 1331 O O . GLU A 1 87 ? 4.461 -12.364 -8.457 1.00 0.00 87 GLU A O 1
ATOM 1343 N N . GLN A 1 88 ? 3.500 -10.454 -7.791 1.00 0.00 88 GLN A N 1
ATOM 1344 C CA . GLN A 1 88 ? 4.073 -9.713 -8.906 1.00 0.00 88 GLN A CA 1
ATOM 1345 C C . GLN A 1 88 ? 5.513 -9.343 -8.569 1.00 0.00 88 GLN A C 1
ATOM 1346 O O . GLN A 1 88 ? 5.775 -8.655 -7.580 1.00 0.00 88 GLN A O 1
ATOM 1360 N N . MET A 1 89 ? 6.435 -9.857 -9.383 1.00 0.00 89 MET A N 1
ATOM 1361 C CA . MET A 1 89 ? 7.882 -9.810 -9.121 1.00 0.00 89 MET A CA 1
ATOM 1362 C C . MET A 1 89 ? 8.208 -10.196 -7.672 1.00 0.00 89 MET A C 1
ATOM 1363 O O . MET A 1 89 ? 9.187 -9.724 -7.088 1.00 0.00 89 MET A O 1
ATOM 1377 N N . GLN A 1 90 ? 7.378 -11.067 -7.106 1.00 0.00 90 GLN A N 1
ATOM 1378 C CA . GLN A 1 90 ? 7.594 -11.603 -5.772 1.00 0.00 90 GLN A CA 1
ATOM 1379 C C . GLN A 1 90 ? 7.244 -13.083 -5.771 1.00 0.00 90 GLN A C 1
ATOM 1380 O O . GLN A 1 90 ? 6.360 -13.508 -6.513 1.00 0.00 90 GLN A O 1
ATOM 1394 N N . GLN A 1 91 ? 7.938 -13.854 -4.940 1.00 0.00 91 GLN A N 1
ATOM 1395 C CA . GLN A 1 91 ? 7.810 -15.302 -4.928 1.00 0.00 91 GLN A CA 1
ATOM 1396 C C . GLN A 1 91 ? 8.055 -15.887 -6.321 1.00 0.00 91 GLN A C 1
ATOM 1397 O O . GLN A 1 91 ? 7.559 -16.964 -6.655 1.00 0.00 91 GLN A O 1
ATOM 1411 N N . GLU A 1 92 ? 8.855 -15.169 -7.109 1.00 0.00 92 GLU A N 1
ATOM 1412 C CA . GLU A 1 92 ? 9.229 -15.597 -8.459 1.00 0.00 92 GLU A CA 1
ATOM 1413 C C . GLU A 1 92 ? 9.977 -16.918 -8.411 1.00 0.00 92 GLU A C 1
ATOM 1414 O O . GLU A 1 92 ? 10.097 -17.616 -9.418 1.00 0.00 92 GLU A O 1
ATOM 1426 N N . LEU A 1 93 ? 10.489 -17.237 -7.227 1.00 0.00 93 LEU A N 1
ATOM 1427 C CA . LEU A 1 93 ? 11.265 -18.437 -7.001 1.00 0.00 93 LEU A CA 1
ATOM 1428 C C . LEU A 1 93 ? 10.517 -19.676 -7.488 1.00 0.00 93 LEU A C 1
ATOM 1429 O O . LEU A 1 93 ? 11.135 -20.655 -7.886 1.00 0.00 93 LEU A O 1
ATOM 1445 N N . ARG A 1 94 ? 9.189 -19.611 -7.477 1.00 0.00 94 ARG A N 1
ATOM 1446 C CA . ARG A 1 94 ? 8.355 -20.696 -7.969 1.00 0.00 94 ARG A CA 1
ATOM 1447 C C . ARG A 1 94 ? 8.685 -21.037 -9.420 1.00 0.00 94 ARG A C 1
ATOM 1448 O O . ARG A 1 94 ? 8.941 -22.191 -9.758 1.00 0.00 94 ARG A O 1
ATOM 1469 N N . GLU A 1 95 ? 8.701 -20.029 -10.275 1.00 0.00 95 GLU A N 1
ATOM 1470 C CA . GLU A 1 95 ? 9.016 -20.239 -11.680 1.00 0.00 95 GLU A CA 1
ATOM 1471 C C . GLU A 1 95 ? 10.522 -20.403 -11.867 1.00 0.00 95 GLU A C 1
ATOM 1472 O O . GLU A 1 95 ? 10.981 -20.994 -12.848 1.00 0.00 95 GLU A O 1
ATOM 1484 N N . ALA A 1 96 ? 11.283 -19.902 -10.901 1.00 0.00 96 ALA A N 1
ATOM 1485 C CA . ALA A 1 96 ? 12.728 -20.004 -10.923 1.00 0.00 96 ALA A CA 1
ATOM 1486 C C . ALA A 1 96 ? 13.184 -21.398 -10.515 1.00 0.00 96 ALA A C 1
ATOM 1487 O O . ALA A 1 96 ? 14.339 -21.759 -10.717 1.00 0.00 96 ALA A O 1
ATOM 1494 N N . PHE A 1 97 ? 12.285 -22.196 -9.946 1.00 0.00 97 PHE A N 1
ATOM 1495 C CA . PHE A 1 97 ? 12.637 -23.563 -9.600 1.00 0.00 97 PHE A CA 1
ATOM 1496 C C . PHE A 1 97 ? 13.014 -24.324 -10.853 1.00 0.00 97 PHE A C 1
ATOM 1497 O O . PHE A 1 97 ? 14.059 -24.954 -10.908 1.00 0.00 97 PHE A O 1
ATOM 1514 N N . ARG A 1 98 ? 12.178 -24.212 -11.877 1.00 0.00 98 ARG A N 1
ATOM 1515 C CA . ARG A 1 98 ? 12.435 -24.866 -13.155 1.00 0.00 98 ARG A CA 1
ATOM 1516 C C . ARG A 1 98 ? 13.653 -24.246 -13.834 1.00 0.00 98 ARG A C 1
ATOM 1517 O O . ARG A 1 98 ? 14.311 -24.876 -14.664 1.00 0.00 98 ARG A O 1
ATOM 1538 N N . LEU A 1 99 ? 13.941 -23.006 -13.465 1.00 0.00 99 LEU A N 1
ATOM 1539 C CA . LEU A 1 99 ? 15.104 -22.288 -13.958 1.00 0.00 99 LEU A CA 1
ATOM 1540 C C . LEU A 1 99 ? 16.397 -22.919 -13.428 1.00 0.00 99 LEU A C 1
ATOM 1541 O O . LEU A 1 99 ? 17.401 -23.007 -14.137 1.00 0.00 99 LEU A O 1
ATOM 1557 N N . TYR A 1 100 ? 16.351 -23.372 -12.180 1.00 0.00 100 TYR A N 1
ATOM 1558 C CA . TYR A 1 100 ? 17.521 -23.920 -11.512 1.00 0.00 100 TYR A CA 1
ATOM 1559 C C . TYR A 1 100 ? 17.452 -25.439 -11.443 1.00 0.00 100 TYR A C 1
ATOM 1560 O O . TYR A 1 100 ? 18.389 -26.088 -11.003 1.00 0.00 100 TYR A O 1
ATOM 1578 N N . ASP A 1 101 ? 16.339 -25.998 -11.870 1.00 0.00 101 ASP A N 1
ATOM 1579 C CA . ASP A 1 101 ? 16.117 -27.434 -11.751 1.00 0.00 101 ASP A CA 1
ATOM 1580 C C . ASP A 1 101 ? 16.866 -28.207 -12.830 1.00 0.00 101 ASP A C 1
ATOM 1581 O O . ASP A 1 101 ? 16.304 -28.578 -13.864 1.00 0.00 101 ASP A O 1
ATOM 1590 N N . LYS A 1 102 ? 18.154 -28.406 -12.590 1.00 0.00 102 LYS A N 1
ATOM 1591 C CA . LYS A 1 102 ? 18.977 -29.248 -13.449 1.00 0.00 102 LYS A CA 1
ATOM 1592 C C . LYS A 1 102 ? 18.452 -30.675 -13.478 1.00 0.00 102 LYS A C 1
ATOM 1593 O O . LYS A 1 102 ? 18.439 -31.329 -14.519 1.00 0.00 102 LYS A O 1
ATOM 1612 N N . GLU A 1 103 ? 18.024 -31.140 -12.318 1.00 0.00 103 GLU A N 1
ATOM 1613 C CA . GLU A 1 103 ? 17.701 -32.546 -12.120 1.00 0.00 103 GLU A CA 1
ATOM 1614 C C . GLU A 1 103 ? 16.406 -32.953 -12.822 1.00 0.00 103 GLU A C 1
ATOM 1615 O O . GLU A 1 103 ? 16.299 -34.061 -13.355 1.00 0.00 103 GLU A O 1
ATOM 1627 N N . GLY A 1 104 ? 15.428 -32.059 -12.825 1.00 0.00 104 GLY A N 1
ATOM 1628 C CA . GLY A 1 104 ? 14.195 -32.309 -13.546 1.00 0.00 104 GLY A CA 1
ATOM 1629 C C . GLY A 1 104 ? 13.096 -32.868 -12.661 1.00 0.00 104 GLY A C 1
ATOM 1630 O O . GLY A 1 104 ? 12.445 -33.849 -13.016 1.00 0.00 104 GLY A O 1
ATOM 1634 N N . ASN A 1 105 ? 12.877 -32.240 -11.517 1.00 0.00 105 ASN A N 1
ATOM 1635 C CA . ASN A 1 105 ? 11.855 -32.694 -10.581 1.00 0.00 105 ASN A CA 1
ATOM 1636 C C . ASN A 1 105 ? 10.732 -31.673 -10.481 1.00 0.00 105 ASN A C 1
ATOM 1637 O O . ASN A 1 105 ? 9.638 -31.979 -10.007 1.00 0.00 105 ASN A O 1
ATOM 1648 N N . GLY A 1 106 ? 11.009 -30.456 -10.931 1.00 0.00 106 GLY A N 1
ATOM 1649 C CA . GLY A 1 106 ? 10.098 -29.348 -10.708 1.00 0.00 106 GLY A CA 1
ATOM 1650 C C . GLY A 1 106 ? 10.434 -28.647 -9.411 1.00 0.00 106 GLY A C 1
ATOM 1651 O O . GLY A 1 106 ? 10.146 -27.466 -9.222 1.00 0.00 106 GLY A O 1
ATOM 1655 N N . TYR A 1 107 ? 11.060 -29.404 -8.526 1.00 0.00 107 TYR A N 1
ATOM 1656 C CA . TYR A 1 107 ? 11.595 -28.906 -7.276 1.00 0.00 107 TYR A CA 1
ATOM 1657 C C . TYR A 1 107 ? 13.099 -28.935 -7.413 1.00 0.00 107 TYR A C 1
ATOM 1658 O O . TYR A 1 107 ? 13.633 -29.776 -8.139 1.00 0.00 107 TYR A O 1
ATOM 1676 N N . ILE A 1 108 ? 13.791 -28.054 -6.736 1.00 0.00 108 ILE A N 1
ATOM 1677 C CA . ILE A 1 108 ? 15.235 -28.053 -6.843 1.00 0.00 108 ILE A CA 1
ATOM 1678 C C . ILE A 1 108 ? 15.831 -28.927 -5.753 1.00 0.00 108 ILE A C 1
ATOM 1679 O O . ILE A 1 108 ? 15.461 -28.832 -4.586 1.00 0.00 108 ILE A O 1
ATOM 1695 N N . SER A 1 109 ? 16.735 -29.803 -6.149 1.00 0.00 109 SER A N 1
ATOM 1696 C CA . SER A 1 109 ? 17.356 -30.721 -5.217 1.00 0.00 109 SER A CA 1
ATOM 1697 C C . SER A 1 109 ? 18.278 -29.966 -4.265 1.00 0.00 109 SER A C 1
ATOM 1698 O O . SER A 1 109 ? 18.563 -28.786 -4.468 1.00 0.00 109 SER A O 1
ATOM 1706 N N . THR A 1 110 ? 18.758 -30.628 -3.237 1.00 0.00 110 THR A N 1
ATOM 1707 C CA . THR A 1 110 ? 19.633 -29.976 -2.286 1.00 0.00 110 THR A CA 1
ATOM 1708 C C . THR A 1 110 ? 20.977 -29.625 -2.937 1.00 0.00 110 THR A C 1
ATOM 1709 O O . THR A 1 110 ? 21.664 -28.694 -2.517 1.00 0.00 110 THR A O 1
ATOM 1720 N N . ASP A 1 111 ? 21.321 -30.352 -3.999 1.00 0.00 111 ASP A N 1
ATOM 1721 C CA . ASP A 1 111 ? 22.532 -30.075 -4.771 1.00 0.00 111 ASP A CA 1
ATOM 1722 C C . ASP A 1 111 ? 22.475 -28.689 -5.405 1.00 0.00 111 ASP A C 1
ATOM 1723 O O . ASP A 1 111 ? 23.406 -27.896 -5.270 1.00 0.00 111 ASP A O 1
ATOM 1732 N N . VAL A 1 112 ? 21.378 -28.398 -6.090 1.00 0.00 112 VAL A N 1
ATOM 1733 C CA . VAL A 1 112 ? 21.213 -27.109 -6.752 1.00 0.00 112 VAL A CA 1
ATOM 1734 C C . VAL A 1 112 ? 20.988 -25.997 -5.724 1.00 0.00 112 VAL A C 1
ATOM 1735 O O . VAL A 1 112 ? 21.453 -24.875 -5.900 1.00 0.00 112 VAL A O 1
ATOM 1748 N N . MET A 1 113 ? 20.294 -26.312 -4.639 1.00 0.00 113 MET A N 1
ATOM 1749 C CA . MET A 1 113 ? 20.099 -25.347 -3.565 1.00 0.00 113 MET A CA 1
ATOM 1750 C C . MET A 1 113 ? 21.455 -24.868 -3.042 1.00 0.00 113 MET A C 1
ATOM 1751 O O . MET A 1 113 ? 21.642 -23.686 -2.773 1.00 0.00 113 MET A O 1
ATOM 1765 N N . ARG A 1 114 ? 22.400 -25.803 -2.933 1.00 0.00 114 ARG A N 1
ATOM 1766 C CA . ARG A 1 114 ? 23.774 -25.495 -2.535 1.00 0.00 114 ARG A CA 1
ATOM 1767 C C . ARG A 1 114 ? 24.378 -24.395 -3.403 1.00 0.00 114 ARG A C 1
ATOM 1768 O O . ARG A 1 114 ? 24.817 -23.361 -2.898 1.00 0.00 114 ARG A O 1
ATOM 1789 N N . GLU A 1 115 ? 24.391 -24.629 -4.709 1.00 0.00 115 GLU A N 1
ATOM 1790 C CA . GLU A 1 115 ? 25.021 -23.700 -5.647 1.00 0.00 115 GLU A CA 1
ATOM 1791 C C . GLU A 1 115 ? 24.292 -22.354 -5.676 1.00 0.00 115 GLU A C 1
ATOM 1792 O O . GLU A 1 115 ? 24.912 -21.312 -5.907 1.00 0.00 115 GLU A O 1
ATOM 1804 N N . ILE A 1 116 ? 22.986 -22.376 -5.429 1.00 0.00 116 ILE A N 1
ATOM 1805 C CA . ILE A 1 116 ? 22.198 -21.147 -5.357 1.00 0.00 116 ILE A CA 1
ATOM 1806 C C . ILE A 1 116 ? 22.666 -20.270 -4.198 1.00 0.00 116 ILE A C 1
ATOM 1807 O O . ILE A 1 116 ? 22.888 -19.069 -4.367 1.00 0.00 116 ILE A O 1
ATOM 1823 N N . LEU A 1 117 ? 22.825 -20.884 -3.030 1.00 0.00 117 LEU A N 1
ATOM 1824 C CA . LEU A 1 117 ? 23.282 -20.170 -1.839 1.00 0.00 117 LEU A CA 1
ATOM 1825 C C . LEU A 1 117 ? 24.631 -19.540 -2.095 1.00 0.00 117 LEU A C 1
ATOM 1826 O O . LEU A 1 117 ? 24.807 -18.341 -1.925 1.00 0.00 117 LEU A O 1
ATOM 1842 N N . ALA A 1 118 ? 25.578 -20.381 -2.499 1.00 0.00 118 ALA A N 1
ATOM 1843 C CA . ALA A 1 118 ? 26.941 -19.950 -2.808 1.00 0.00 118 ALA A CA 1
ATOM 1844 C C . ALA A 1 118 ? 26.972 -18.738 -3.741 1.00 0.00 118 ALA A C 1
ATOM 1845 O O . ALA A 1 118 ? 27.822 -17.863 -3.600 1.00 0.00 118 ALA A O 1
ATOM 1852 N N . GLU A 1 119 ? 26.056 -18.704 -4.700 1.00 0.00 119 GLU A N 1
ATOM 1853 C CA . GLU A 1 119 ? 25.978 -17.599 -5.649 1.00 0.00 119 GLU A CA 1
ATOM 1854 C C . GLU A 1 119 ? 25.605 -16.299 -4.937 1.00 0.00 119 GLU A C 1
ATOM 1855 O O . GLU A 1 119 ? 26.332 -15.308 -5.008 1.00 0.00 119 GLU A O 1
ATOM 1867 N N . LEU A 1 120 ? 24.477 -16.311 -4.239 1.00 0.00 120 LEU A N 1
ATOM 1868 C CA . LEU A 1 120 ? 24.006 -15.132 -3.522 1.00 0.00 120 LEU A CA 1
ATOM 1869 C C . LEU A 1 120 ? 24.937 -14.781 -2.367 1.00 0.00 120 LEU A C 1
ATOM 1870 O O . LEU A 1 120 ? 25.293 -13.619 -2.168 1.00 0.00 120 LEU A O 1
ATOM 1886 N N . ASP A 1 121 ? 25.337 -15.794 -1.620 1.00 0.00 121 ASP A N 1
ATOM 1887 C CA . ASP A 1 121 ? 26.196 -15.613 -0.467 1.00 0.00 121 ASP A CA 1
ATOM 1888 C C . ASP A 1 121 ? 27.499 -16.375 -0.648 1.00 0.00 121 ASP A C 1
ATOM 1889 O O . ASP A 1 121 ? 27.626 -17.521 -0.219 1.00 0.00 121 ASP A O 1
ATOM 1898 N N . GLU A 1 122 ? 28.475 -15.723 -1.269 1.00 0.00 122 GLU A N 1
ATOM 1899 C CA . GLU A 1 122 ? 29.775 -16.320 -1.522 1.00 0.00 122 GLU A CA 1
ATOM 1900 C C . GLU A 1 122 ? 30.629 -16.366 -0.255 1.00 0.00 122 GLU A C 1
ATOM 1901 O O . GLU A 1 122 ? 31.861 -16.411 -0.313 1.00 0.00 122 GLU A O 1
ATOM 1913 N N . THR A 1 123 ? 29.968 -16.332 0.881 1.00 0.00 123 THR A N 1
ATOM 1914 C CA . THR A 1 123 ? 30.629 -16.412 2.162 1.00 0.00 123 THR A CA 1
ATOM 1915 C C . THR A 1 123 ? 30.460 -17.814 2.726 1.00 0.00 123 THR A C 1
ATOM 1916 O O . THR A 1 123 ? 31.127 -18.217 3.681 1.00 0.00 123 THR A O 1
ATOM 1927 N N . LEU A 1 124 ? 29.550 -18.545 2.107 1.00 0.00 124 LEU A N 1
ATOM 1928 C CA . LEU A 1 124 ? 29.271 -19.919 2.464 1.00 0.00 124 LEU A CA 1
ATOM 1929 C C . LEU A 1 124 ? 30.236 -20.855 1.758 1.00 0.00 124 LEU A C 1
ATOM 1930 O O . LEU A 1 124 ? 30.242 -20.947 0.531 1.00 0.00 124 LEU A O 1
ATOM 1946 N N . SER A 1 125 ? 31.056 -21.539 2.534 1.00 0.00 125 SER A N 1
ATOM 1947 C CA . SER A 1 125 ? 31.965 -22.526 1.979 1.00 0.00 125 SER A CA 1
ATOM 1948 C C . SER A 1 125 ? 31.196 -23.806 1.647 1.00 0.00 125 SER A C 1
ATOM 1949 O O . SER A 1 125 ? 30.020 -23.923 1.991 1.00 0.00 125 SER A O 1
ATOM 1957 N N . SER A 1 126 ? 31.845 -24.755 0.984 1.00 0.00 126 SER A N 1
ATOM 1958 C CA . SER A 1 126 ? 31.161 -25.959 0.514 1.00 0.00 126 SER A CA 1
ATOM 1959 C C . SER A 1 126 ? 30.479 -26.708 1.668 1.00 0.00 126 SER A C 1
ATOM 1960 O O . SER A 1 126 ? 29.326 -27.131 1.550 1.00 0.00 126 SER A O 1
ATOM 1968 N N . GLU A 1 127 ? 31.180 -26.835 2.789 1.00 0.00 127 GLU A N 1
ATOM 1969 C CA . GLU A 1 127 ? 30.627 -27.497 3.967 1.00 0.00 127 GLU A CA 1
ATOM 1970 C C . GLU A 1 127 ? 29.504 -26.663 4.579 1.00 0.00 127 GLU A C 1
ATOM 1971 O O . GLU A 1 127 ? 28.479 -27.199 5.007 1.00 0.00 127 GLU A O 1
ATOM 1983 N N . ASP A 1 128 ? 29.699 -25.349 4.609 1.00 0.00 128 ASP A N 1
ATOM 1984 C CA . ASP A 1 128 ? 28.683 -24.426 5.106 1.00 0.00 128 ASP A CA 1
ATOM 1985 C C . ASP A 1 128 ? 27.404 -24.555 4.293 1.00 0.00 128 ASP A C 1
ATOM 1986 O O . ASP A 1 128 ? 26.303 -24.558 4.842 1.00 0.00 128 ASP A O 1
ATOM 1995 N N . LEU A 1 129 ? 27.567 -24.662 2.978 1.00 0.00 129 LEU A N 1
ATOM 1996 C CA . LEU A 1 129 ? 26.446 -24.884 2.068 1.00 0.00 129 LEU A CA 1
ATOM 1997 C C . LEU A 1 129 ? 25.651 -26.113 2.482 1.00 0.00 129 LEU A C 1
ATOM 1998 O O . LEU A 1 129 ? 24.426 -26.091 2.486 1.00 0.00 129 LEU A O 1
ATOM 2014 N N . ASP A 1 130 ? 26.357 -27.180 2.835 1.00 0.00 130 ASP A N 1
ATOM 2015 C CA . ASP A 1 130 ? 25.715 -28.430 3.227 1.00 0.00 130 ASP A CA 1
ATOM 2016 C C . ASP A 1 130 ? 24.878 -28.250 4.490 1.00 0.00 130 ASP A C 1
ATOM 2017 O O . ASP A 1 130 ? 23.775 -28.786 4.598 1.00 0.00 130 ASP A O 1
ATOM 2026 N N . ALA A 1 131 ? 25.398 -27.484 5.440 1.00 0.00 131 ALA A N 1
ATOM 2027 C CA . ALA A 1 131 ? 24.661 -27.190 6.660 1.00 0.00 131 ALA A CA 1
ATOM 2028 C C . ALA A 1 131 ? 23.468 -26.309 6.350 1.00 0.00 131 ALA A C 1
ATOM 2029 O O . ALA A 1 131 ? 22.384 -26.504 6.900 1.00 0.00 131 ALA A O 1
ATOM 2036 N N . MET A 1 132 ? 23.668 -25.335 5.463 1.00 0.00 132 MET A N 1
ATOM 2037 C CA . MET A 1 132 ? 22.562 -24.517 4.996 1.00 0.00 132 MET A CA 1
ATOM 2038 C C . MET A 1 132 ? 21.501 -25.396 4.377 1.00 0.00 132 MET A C 1
ATOM 2039 O O . MET A 1 132 ? 20.325 -25.225 4.642 1.00 0.00 132 MET A O 1
ATOM 2053 N N . ILE A 1 133 ? 21.934 -26.357 3.576 1.00 0.00 133 ILE A N 1
ATOM 2054 C CA . ILE A 1 133 ? 21.028 -27.317 2.967 1.00 0.00 133 ILE A CA 1
ATOM 2055 C C . ILE A 1 133 ? 20.128 -27.965 4.017 1.00 0.00 133 ILE A C 1
ATOM 2056 O O . ILE A 1 133 ? 18.905 -28.012 3.864 1.00 0.00 133 ILE A O 1
ATOM 2072 N N . ASP A 1 134 ? 20.755 -28.448 5.077 1.00 0.00 134 ASP A N 1
ATOM 2073 C CA . ASP A 1 134 ? 20.047 -29.075 6.189 1.00 0.00 134 ASP A CA 1
ATOM 2074 C C . ASP A 1 134 ? 19.053 -28.107 6.808 1.00 0.00 134 ASP A C 1
ATOM 2075 O O . ASP A 1 134 ? 17.915 -28.461 7.121 1.00 0.00 134 ASP A O 1
ATOM 2084 N N . GLU A 1 135 ? 19.508 -26.881 6.976 1.00 0.00 135 GLU A N 1
ATOM 2085 C CA . GLU A 1 135 ? 18.726 -25.834 7.620 1.00 0.00 135 GLU A CA 1
ATOM 2086 C C . GLU A 1 135 ? 17.576 -25.354 6.721 1.00 0.00 135 GLU A C 1
ATOM 2087 O O . GLU A 1 135 ? 16.495 -25.017 7.206 1.00 0.00 135 GLU A O 1
ATOM 2099 N N . ILE A 1 136 ? 17.827 -25.332 5.417 1.00 0.00 136 ILE A N 1
ATOM 2100 C CA . ILE A 1 136 ? 16.851 -24.882 4.429 1.00 0.00 136 ILE A CA 1
ATOM 2101 C C . ILE A 1 136 ? 15.639 -25.808 4.360 1.00 0.00 136 ILE A C 1
ATOM 2102 O O . ILE A 1 136 ? 14.507 -25.368 4.574 1.00 0.00 136 ILE A O 1
ATOM 2118 N N . ASP A 1 137 ? 15.878 -27.083 4.058 1.00 0.00 137 ASP A N 1
ATOM 2119 C CA . ASP A 1 137 ? 14.794 -28.051 3.908 1.00 0.00 137 ASP A CA 1
ATOM 2120 C C . ASP A 1 137 ? 14.132 -28.309 5.256 1.00 0.00 137 ASP A C 1
ATOM 2121 O O . ASP A 1 137 ? 14.581 -29.141 6.047 1.00 0.00 137 ASP A O 1
ATOM 2130 N N . ALA A 1 138 ? 13.072 -27.560 5.505 1.00 0.00 138 ALA A N 1
ATOM 2131 C CA . ALA A 1 138 ? 12.365 -27.596 6.770 1.00 0.00 138 ALA A CA 1
ATOM 2132 C C . ALA A 1 138 ? 11.458 -28.811 6.880 1.00 0.00 138 ALA A C 1
ATOM 2133 O O . ALA A 1 138 ? 11.223 -29.321 7.977 1.00 0.00 138 ALA A O 1
ATOM 2140 N N . ASP A 1 139 ? 10.958 -29.288 5.750 1.00 0.00 139 ASP A N 1
ATOM 2141 C CA . ASP A 1 139 ? 9.978 -30.367 5.763 1.00 0.00 139 ASP A CA 1
ATOM 2142 C C . ASP A 1 139 ? 10.666 -31.724 5.751 1.00 0.00 139 ASP A C 1
ATOM 2143 O O . ASP A 1 139 ? 10.059 -32.751 6.055 1.00 0.00 139 ASP A O 1
ATOM 2152 N N . GLY A 1 140 ? 11.955 -31.709 5.434 1.00 0.00 140 GLY A N 1
ATOM 2153 C CA . GLY A 1 140 ? 12.712 -32.937 5.351 1.00 0.00 140 GLY A CA 1
ATOM 2154 C C . GLY A 1 140 ? 12.278 -33.770 4.166 1.00 0.00 140 GLY A C 1
ATOM 2155 O O . GLY A 1 140 ? 12.384 -34.997 4.184 1.00 0.00 140 GLY A O 1
ATOM 2159 N N . SER A 1 141 ? 11.788 -33.096 3.132 1.00 0.00 141 SER A N 1
ATOM 2160 C CA . SER A 1 141 ? 11.242 -33.775 1.970 1.00 0.00 141 SER A CA 1
ATOM 2161 C C . SER A 1 141 ? 12.370 -34.222 1.044 1.00 0.00 141 SER A C 1
ATOM 2162 O O . SER A 1 141 ? 12.189 -35.100 0.199 1.00 0.00 141 SER A O 1
ATOM 2170 N N . GLY A 1 142 ? 13.539 -33.623 1.224 1.00 0.00 142 GLY A N 1
ATOM 2171 C CA . GLY A 1 142 ? 14.702 -34.007 0.445 1.00 0.00 142 GLY A CA 1
ATOM 2172 C C . GLY A 1 142 ? 14.973 -33.047 -0.693 1.00 0.00 142 GLY A C 1
ATOM 2173 O O . GLY A 1 142 ? 16.118 -32.847 -1.092 1.00 0.00 142 GLY A O 1
ATOM 2177 N N . THR A 1 143 ? 13.915 -32.465 -1.222 1.00 0.00 143 THR A N 1
ATOM 2178 C CA . THR A 1 143 ? 14.037 -31.471 -2.266 1.00 0.00 143 THR A CA 1
ATOM 2179 C C . THR A 1 143 ? 13.549 -30.130 -1.758 1.00 0.00 143 THR A C 1
ATOM 2180 O O . THR A 1 143 ? 12.590 -30.062 -0.993 1.00 0.00 143 THR A O 1
ATOM 2191 N N . VAL A 1 144 ? 14.213 -29.074 -2.181 1.00 0.00 144 VAL A N 1
ATOM 2192 C CA . VAL A 1 144 ? 13.859 -27.733 -1.769 1.00 0.00 144 VAL A CA 1
ATOM 2193 C C . VAL A 1 144 ? 12.826 -27.159 -2.733 1.00 0.00 144 VAL A C 1
ATOM 2194 O O . VAL A 1 144 ? 13.092 -27.026 -3.927 1.00 0.00 144 VAL A O 1
ATOM 2207 N N . ASP A 1 145 ? 11.644 -26.840 -2.230 1.00 0.00 145 ASP A N 1
ATOM 2208 C CA . ASP A 1 145 ? 10.588 -26.325 -3.095 1.00 0.00 145 ASP A CA 1
ATOM 2209 C C . ASP A 1 145 ? 9.747 -25.273 -2.392 1.00 0.00 145 ASP A C 1
ATOM 2210 O O . ASP A 1 145 ? 9.875 -24.081 -2.654 1.00 0.00 145 ASP A O 1
ATOM 2219 N N . PHE A 1 146 ? 8.916 -25.722 -1.469 1.00 0.00 146 PHE A N 1
ATOM 2220 C CA . PHE A 1 146 ? 7.871 -24.883 -0.925 1.00 0.00 146 PHE A CA 1
ATOM 2221 C C . PHE A 1 146 ? 8.401 -23.916 0.129 1.00 0.00 146 PHE A C 1
ATOM 2222 O O . PHE A 1 146 ? 8.953 -22.873 -0.212 1.00 0.00 146 PHE A O 1
ATOM 2239 N N . GLU A 1 147 ? 8.282 -24.251 1.398 1.00 0.00 147 GLU A N 1
ATOM 2240 C CA . GLU A 1 147 ? 8.638 -23.299 2.438 1.00 0.00 147 GLU A CA 1
ATOM 2241 C C . GLU A 1 147 ? 10.137 -23.315 2.700 1.00 0.00 147 GLU A C 1
ATOM 2242 O O . GLU A 1 147 ? 10.673 -22.439 3.374 1.00 0.00 147 GLU A O 1
ATOM 2254 N N . GLU A 1 148 ? 10.803 -24.317 2.150 1.00 0.00 148 GLU A N 1
ATOM 2255 C CA . GLU A 1 148 ? 12.246 -24.414 2.196 1.00 0.00 148 GLU A CA 1
ATOM 2256 C C . GLU A 1 148 ? 12.893 -23.233 1.484 1.00 0.00 148 GLU A C 1
ATOM 2257 O O . GLU A 1 148 ? 13.650 -22.472 2.080 1.00 0.00 148 GLU A O 1
ATOM 2269 N N . PHE A 1 149 ? 12.566 -23.074 0.204 1.00 0.00 149 PHE A N 1
ATOM 2270 C CA . PHE A 1 149 ? 13.169 -22.030 -0.609 1.00 0.00 149 PHE A CA 1
ATOM 2271 C C . PHE A 1 149 ? 12.606 -20.664 -0.235 1.00 0.00 149 PHE A C 1
ATOM 2272 O O . PHE A 1 149 ? 13.357 -19.706 -0.049 1.00 0.00 149 PHE A O 1
ATOM 2289 N N . MET A 1 150 ? 11.284 -20.578 -0.116 1.00 0.00 150 MET A N 1
ATOM 2290 C CA . MET A 1 150 ? 10.632 -19.337 0.283 1.00 0.00 150 MET A CA 1
ATOM 2291 C C . MET A 1 150 ? 11.089 -18.902 1.679 1.00 0.00 150 MET A C 1
ATOM 2292 O O . MET A 1 150 ? 10.924 -17.743 2.063 1.00 0.00 150 MET A O 1
ATOM 2306 N N . GLY A 1 151 ? 11.656 -19.838 2.438 1.00 0.00 151 GLY A N 1
ATOM 2307 C CA . GLY A 1 151 ? 12.134 -19.528 3.772 1.00 0.00 151 GLY A CA 1
ATOM 2308 C C . GLY A 1 151 ? 13.620 -19.208 3.813 1.00 0.00 151 GLY A C 1
ATOM 2309 O O . GLY A 1 151 ? 14.092 -18.576 4.755 1.00 0.00 151 GLY A O 1
ATOM 2313 N N . VAL A 1 152 ? 14.364 -19.634 2.797 1.00 0.00 152 VAL A N 1
ATOM 2314 C CA . VAL A 1 152 ? 15.804 -19.391 2.765 1.00 0.00 152 VAL A CA 1
ATOM 2315 C C . VAL A 1 152 ? 16.132 -18.140 1.951 1.00 0.00 152 VAL A C 1
ATOM 2316 O O . VAL A 1 152 ? 17.038 -17.383 2.289 1.00 0.00 152 VAL A O 1
ATOM 2329 N N . MET A 1 153 ? 15.378 -17.922 0.883 1.00 0.00 153 MET A N 1
ATOM 2330 C CA . MET A 1 153 ? 15.626 -16.798 -0.006 1.00 0.00 153 MET A CA 1
ATOM 2331 C C . MET A 1 153 ? 14.823 -15.583 0.450 1.00 0.00 153 MET A C 1
ATOM 2332 O O . MET A 1 153 ? 15.358 -14.483 0.575 1.00 0.00 153 MET A O 1
ATOM 2346 N N . THR A 1 154 ? 13.544 -15.798 0.728 1.00 0.00 154 THR A N 1
ATOM 2347 C CA . THR A 1 154 ? 12.663 -14.726 1.170 1.00 0.00 154 THR A CA 1
ATOM 2348 C C . THR A 1 154 ? 12.199 -14.955 2.606 1.00 0.00 154 THR A C 1
ATOM 2349 O O . THR A 1 154 ? 11.031 -14.744 2.933 1.00 0.00 154 THR A O 1
ATOM 2360 N N . GLY A 1 155 ? 13.117 -15.394 3.456 1.00 0.00 155 GLY A N 1
ATOM 2361 C CA . GLY A 1 155 ? 12.759 -15.749 4.816 1.00 0.00 155 GLY A CA 1
ATOM 2362 C C . GLY A 1 155 ? 12.740 -14.558 5.748 1.00 0.00 155 GLY A C 1
ATOM 2363 O O . GLY A 1 155 ? 11.900 -14.478 6.647 1.00 0.00 155 GLY A O 1
ATOM 2367 N N . GLY A 1 156 ? 13.653 -13.627 5.532 1.00 0.00 156 GLY A N 1
ATOM 2368 C CA . GLY A 1 156 ? 13.754 -12.481 6.408 1.00 0.00 156 GLY A CA 1
ATOM 2369 C C . GLY A 1 156 ? 14.832 -12.674 7.452 1.00 0.00 156 GLY A C 1
ATOM 2370 O O . GLY A 1 156 ? 14.540 -12.971 8.610 1.00 0.00 156 GLY A O 1
ATOM 2374 N N . ASP A 1 157 ? 16.078 -12.519 7.025 1.00 0.00 157 ASP A N 1
ATOM 2375 C CA . ASP A 1 157 ? 17.247 -12.728 7.880 1.00 0.00 157 ASP A CA 1
ATOM 2376 C C . ASP A 1 157 ? 17.196 -11.862 9.133 1.00 0.00 157 ASP A C 1
ATOM 2377 O O . ASP A 1 157 ? 17.434 -12.340 10.241 1.00 0.00 157 ASP A O 1
ATOM 2386 N N . GLU A 1 158 ? 16.879 -10.591 8.937 1.00 0.00 158 GLU A N 1
ATOM 2387 C CA . GLU A 1 158 ? 16.929 -9.604 10.005 1.00 0.00 158 GLU A CA 1
ATOM 2388 C C . GLU A 1 158 ? 15.723 -9.726 10.927 1.00 0.00 158 GLU A C 1
ATOM 2389 O O . GLU A 1 158 ? 15.896 -10.209 12.067 1.00 0.00 158 GLU A O 1
ATOM 2402 N N . MET A 1 1 ? -7.236 2.395 -23.067 1.00 0.00 1 MET A N 2
ATOM 2403 C CA . MET A 1 1 ? -7.942 2.301 -21.768 1.00 0.00 1 MET A CA 2
ATOM 2404 C C . MET A 1 1 ? -9.218 1.472 -21.912 1.00 0.00 1 MET A C 2
ATOM 2405 O O . MET A 1 1 ? -10.297 1.997 -22.184 1.00 0.00 1 MET A O 2
ATOM 2421 N N . GLY A 1 2 ? -9.084 0.171 -21.727 1.00 0.00 2 GLY A N 2
ATOM 2422 C CA . GLY A 1 2 ? -10.212 -0.719 -21.885 1.00 0.00 2 GLY A CA 2
ATOM 2423 C C . GLY A 1 2 ? -9.799 -2.077 -22.411 1.00 0.00 2 GLY A C 2
ATOM 2424 O O . GLY A 1 2 ? -10.206 -2.477 -23.502 1.00 0.00 2 GLY A O 2
ATOM 2428 N N . ASP A 1 3 ? -8.977 -2.777 -21.641 1.00 0.00 3 ASP A N 2
ATOM 2429 C CA . ASP A 1 3 ? -8.536 -4.122 -21.998 1.00 0.00 3 ASP A CA 2
ATOM 2430 C C . ASP A 1 3 ? -9.618 -5.141 -21.653 1.00 0.00 3 ASP A C 2
ATOM 2431 O O . ASP A 1 3 ? -9.444 -5.962 -20.755 1.00 0.00 3 ASP A O 2
ATOM 2440 N N . VAL A 1 4 ? -10.721 -5.096 -22.384 1.00 0.00 4 VAL A N 2
ATOM 2441 C CA . VAL A 1 4 ? -11.917 -5.867 -22.048 1.00 0.00 4 VAL A CA 2
ATOM 2442 C C . VAL A 1 4 ? -11.646 -7.370 -21.972 1.00 0.00 4 VAL A C 2
ATOM 2443 O O . VAL A 1 4 ? -12.026 -8.026 -21.001 1.00 0.00 4 VAL A O 2
ATOM 2456 N N . SER A 1 5 ? -10.979 -7.909 -22.978 1.00 0.00 5 SER A N 2
ATOM 2457 C CA . SER A 1 5 ? -10.723 -9.343 -23.037 1.00 0.00 5 SER A CA 2
ATOM 2458 C C . SER A 1 5 ? -9.467 -9.714 -22.249 1.00 0.00 5 SER A C 2
ATOM 2459 O O . SER A 1 5 ? -9.036 -10.869 -22.243 1.00 0.00 5 SER A O 2
ATOM 2467 N N . LYS A 1 6 ? -8.894 -8.729 -21.577 1.00 0.00 6 LYS A N 2
ATOM 2468 C CA . LYS A 1 6 ? -7.709 -8.923 -20.790 1.00 0.00 6 LYS A CA 2
ATOM 2469 C C . LYS A 1 6 ? -8.100 -9.149 -19.326 1.00 0.00 6 LYS A C 2
ATOM 2470 O O . LYS A 1 6 ? -7.380 -9.808 -18.576 1.00 0.00 6 LYS A O 2
ATOM 2489 N N . LEU A 1 7 ? -9.265 -8.618 -18.945 1.00 0.00 7 LEU A N 2
ATOM 2490 C CA . LEU A 1 7 ? -9.822 -8.826 -17.607 1.00 0.00 7 LEU A CA 2
ATOM 2491 C C . LEU A 1 7 ? -9.989 -10.316 -17.322 1.00 0.00 7 LEU A C 2
ATOM 2492 O O . LEU A 1 7 ? -10.703 -11.021 -18.037 1.00 0.00 7 LEU A O 2
ATOM 2508 N N . SER A 1 8 ? -9.346 -10.779 -16.260 1.00 0.00 8 SER A N 2
ATOM 2509 C CA . SER A 1 8 ? -9.249 -12.204 -15.971 1.00 0.00 8 SER A CA 2
ATOM 2510 C C . SER A 1 8 ? -10.458 -12.731 -15.193 1.00 0.00 8 SER A C 2
ATOM 2511 O O . SER A 1 8 ? -10.305 -13.474 -14.222 1.00 0.00 8 SER A O 2
ATOM 2519 N N . SER A 1 9 ? -11.655 -12.326 -15.626 1.00 0.00 9 SER A N 2
ATOM 2520 C CA . SER A 1 9 ? -12.924 -12.839 -15.090 1.00 0.00 9 SER A CA 2
ATOM 2521 C C . SER A 1 9 ? -13.233 -12.350 -13.667 1.00 0.00 9 SER A C 2
ATOM 2522 O O . SER A 1 9 ? -14.373 -11.998 -13.378 1.00 0.00 9 SER A O 2
ATOM 2530 N N . ASN A 1 10 ? -12.233 -12.319 -12.792 1.00 0.00 10 ASN A N 2
ATOM 2531 C CA . ASN A 1 10 ? -12.451 -11.990 -11.378 1.00 0.00 10 ASN A CA 2
ATOM 2532 C C . ASN A 1 10 ? -13.128 -10.632 -11.212 1.00 0.00 10 ASN A C 2
ATOM 2533 O O . ASN A 1 10 ? -14.135 -10.516 -10.514 1.00 0.00 10 ASN A O 2
ATOM 2544 N N . GLN A 1 11 ? -12.581 -9.612 -11.862 1.00 0.00 11 GLN A N 2
ATOM 2545 C CA . GLN A 1 11 ? -13.167 -8.274 -11.812 1.00 0.00 11 GLN A CA 2
ATOM 2546 C C . GLN A 1 11 ? -14.577 -8.310 -12.374 1.00 0.00 11 GLN A C 2
ATOM 2547 O O . GLN A 1 11 ? -15.497 -7.704 -11.836 1.00 0.00 11 GLN A O 2
ATOM 2561 N N . VAL A 1 12 ? -14.718 -9.056 -13.458 1.00 0.00 12 VAL A N 2
ATOM 2562 C CA . VAL A 1 12 ? -15.979 -9.192 -14.173 1.00 0.00 12 VAL A CA 2
ATOM 2563 C C . VAL A 1 12 ? -17.050 -9.822 -13.283 1.00 0.00 12 VAL A C 2
ATOM 2564 O O . VAL A 1 12 ? -18.222 -9.464 -13.363 1.00 0.00 12 VAL A O 2
ATOM 2577 N N . LYS A 1 13 ? -16.636 -10.750 -12.430 1.00 0.00 13 LYS A N 2
ATOM 2578 C CA . LYS A 1 13 ? -17.531 -11.354 -11.449 1.00 0.00 13 LYS A CA 2
ATOM 2579 C C . LYS A 1 13 ? -18.058 -10.301 -10.482 1.00 0.00 13 LYS A C 2
ATOM 2580 O O . LYS A 1 13 ? -19.258 -10.236 -10.210 1.00 0.00 13 LYS A O 2
ATOM 2599 N N . LEU A 1 14 ? -17.150 -9.480 -9.968 1.00 0.00 14 LEU A N 2
ATOM 2600 C CA . LEU A 1 14 ? -17.523 -8.372 -9.096 1.00 0.00 14 LEU A CA 2
ATOM 2601 C C . LEU A 1 14 ? -18.465 -7.427 -9.832 1.00 0.00 14 LEU A C 2
ATOM 2602 O O . LEU A 1 14 ? -19.493 -7.006 -9.298 1.00 0.00 14 LEU A O 2
ATOM 2618 N N . LEU A 1 15 ? -18.103 -7.124 -11.074 1.00 0.00 15 LEU A N 2
ATOM 2619 C CA . LEU A 1 15 ? -18.906 -6.278 -11.942 1.00 0.00 15 LEU A CA 2
ATOM 2620 C C . LEU A 1 15 ? -20.317 -6.836 -12.086 1.00 0.00 15 LEU A C 2
ATOM 2621 O O . LEU A 1 15 ? -21.293 -6.135 -11.839 1.00 0.00 15 LEU A O 2
ATOM 2637 N N . GLU A 1 16 ? -20.410 -8.107 -12.457 1.00 0.00 16 GLU A N 2
ATOM 2638 C CA . GLU A 1 16 ? -21.693 -8.768 -12.676 1.00 0.00 16 GLU A CA 2
ATOM 2639 C C . GLU A 1 16 ? -22.528 -8.821 -11.399 1.00 0.00 16 GLU A C 2
ATOM 2640 O O . GLU A 1 16 ? -23.746 -8.647 -11.439 1.00 0.00 16 GLU A O 2
ATOM 2652 N N . THR A 1 17 ? -21.872 -9.059 -10.271 1.00 0.00 17 THR A N 2
ATOM 2653 C CA . THR A 1 17 ? -22.561 -9.123 -8.992 1.00 0.00 17 THR A CA 2
ATOM 2654 C C . THR A 1 17 ? -23.282 -7.805 -8.706 1.00 0.00 17 THR A C 2
ATOM 2655 O O . THR A 1 17 ? -24.487 -7.790 -8.441 1.00 0.00 17 THR A O 2
ATOM 2666 N N . ALA A 1 18 ? -22.546 -6.704 -8.800 1.00 0.00 18 ALA A N 2
ATOM 2667 C CA . ALA A 1 18 ? -23.116 -5.383 -8.568 1.00 0.00 18 ALA A CA 2
ATOM 2668 C C . ALA A 1 18 ? -24.076 -5.015 -9.692 1.00 0.00 18 ALA A C 2
ATOM 2669 O O . ALA A 1 18 ? -25.086 -4.348 -9.473 1.00 0.00 18 ALA A O 2
ATOM 2676 N N . PHE A 1 19 ? -23.746 -5.477 -10.891 1.00 0.00 19 PHE A N 2
ATOM 2677 C CA . PHE A 1 19 ? -24.574 -5.283 -12.067 1.00 0.00 19 PHE A CA 2
ATOM 2678 C C . PHE A 1 19 ? -25.990 -5.768 -11.809 1.00 0.00 19 PHE A C 2
ATOM 2679 O O . PHE A 1 19 ? -26.935 -4.997 -11.881 1.00 0.00 19 PHE A O 2
ATOM 2696 N N . ARG A 1 20 ? -26.108 -7.043 -11.471 1.00 0.00 20 ARG A N 2
ATOM 2697 C CA . ARG A 1 20 ? -27.403 -7.690 -11.291 1.00 0.00 20 ARG A CA 2
ATOM 2698 C C . ARG A 1 20 ? -28.231 -7.056 -10.177 1.00 0.00 20 ARG A C 2
ATOM 2699 O O . ARG A 1 20 ? -29.461 -7.034 -10.253 1.00 0.00 20 ARG A O 2
ATOM 2720 N N . ASP A 1 21 ? -27.571 -6.536 -9.153 1.00 0.00 21 ASP A N 2
ATOM 2721 C CA . ASP A 1 21 ? -28.284 -5.988 -8.002 1.00 0.00 21 ASP A CA 2
ATOM 2722 C C . ASP A 1 21 ? -29.026 -4.708 -8.370 1.00 0.00 21 ASP A C 2
ATOM 2723 O O . ASP A 1 21 ? -30.186 -4.519 -7.994 1.00 0.00 21 ASP A O 2
ATOM 2732 N N . PHE A 1 22 ? -28.360 -3.837 -9.115 1.00 0.00 22 PHE A N 2
ATOM 2733 C CA . PHE A 1 22 ? -28.950 -2.569 -9.524 1.00 0.00 22 PHE A CA 2
ATOM 2734 C C . PHE A 1 22 ? -29.443 -2.660 -10.960 1.00 0.00 22 PHE A C 2
ATOM 2735 O O . PHE A 1 22 ? -29.828 -1.661 -11.570 1.00 0.00 22 PHE A O 2
ATOM 2752 N N . GLU A 1 23 ? -29.419 -3.870 -11.492 1.00 0.00 23 GLU A N 2
ATOM 2753 C CA . GLU A 1 23 ? -29.813 -4.116 -12.868 1.00 0.00 23 GLU A CA 2
ATOM 2754 C C . GLU A 1 23 ? -31.291 -3.920 -13.053 1.00 0.00 23 GLU A C 2
ATOM 2755 O O . GLU A 1 23 ? -32.066 -4.038 -12.098 1.00 0.00 23 GLU A O 2
ATOM 2767 N N . THR A 1 24 ? -31.665 -3.592 -14.284 1.00 0.00 24 THR A N 2
ATOM 2768 C CA . THR A 1 24 ? -33.024 -3.748 -14.723 1.00 0.00 24 THR A CA 2
ATOM 2769 C C . THR A 1 24 ? -33.937 -2.613 -14.248 1.00 0.00 24 THR A C 2
ATOM 2770 O O . THR A 1 24 ? -33.905 -2.195 -13.089 1.00 0.00 24 THR A O 2
ATOM 2781 N N . PRO A 1 25 ? -34.722 -2.060 -15.186 1.00 0.00 25 PRO A N 2
ATOM 2782 C CA . PRO A 1 25 ? -35.757 -1.077 -14.887 1.00 0.00 25 PRO A CA 2
ATOM 2783 C C . PRO A 1 25 ? -37.065 -1.759 -14.476 1.00 0.00 25 PRO A C 2
ATOM 2784 O O . PRO A 1 25 ? -37.809 -1.256 -13.635 1.00 0.00 25 PRO A O 2
ATOM 2795 N N . GLU A 1 26 ? -37.325 -2.909 -15.093 1.00 0.00 26 GLU A N 2
ATOM 2796 C CA . GLU A 1 26 ? -38.476 -3.741 -14.777 1.00 0.00 26 GLU A CA 2
ATOM 2797 C C . GLU A 1 26 ? -38.276 -5.128 -15.398 1.00 0.00 26 GLU A C 2
ATOM 2798 O O . GLU A 1 26 ? -39.227 -5.802 -15.799 1.00 0.00 26 GLU A O 2
ATOM 2810 N N . GLY A 1 27 ? -37.021 -5.546 -15.473 1.00 0.00 27 GLY A N 2
ATOM 2811 C CA . GLY A 1 27 ? -36.690 -6.799 -16.121 1.00 0.00 27 GLY A CA 2
ATOM 2812 C C . GLY A 1 27 ? -36.215 -6.589 -17.544 1.00 0.00 27 GLY A C 2
ATOM 2813 O O . GLY A 1 27 ? -36.884 -6.991 -18.492 1.00 0.00 27 GLY A O 2
ATOM 2817 N N . SER A 1 28 ? -35.062 -5.951 -17.696 1.00 0.00 28 SER A N 2
ATOM 2818 C CA . SER A 1 28 ? -34.527 -5.652 -19.016 1.00 0.00 28 SER A CA 2
ATOM 2819 C C . SER A 1 28 ? -33.268 -6.467 -19.293 1.00 0.00 28 SER A C 2
ATOM 2820 O O . SER A 1 28 ? -32.983 -6.816 -20.436 1.00 0.00 28 SER A O 2
ATOM 2828 N N . GLY A 1 29 ? -32.516 -6.767 -18.243 1.00 0.00 29 GLY A N 2
ATOM 2829 C CA . GLY A 1 29 ? -31.253 -7.460 -18.414 1.00 0.00 29 GLY A CA 2
ATOM 2830 C C . GLY A 1 29 ? -30.091 -6.490 -18.478 1.00 0.00 29 GLY A C 2
ATOM 2831 O O . GLY A 1 29 ? -28.932 -6.883 -18.369 1.00 0.00 29 GLY A O 2
ATOM 2835 N N . ARG A 1 30 ? -30.409 -5.217 -18.666 1.00 0.00 30 ARG A N 2
ATOM 2836 C CA . ARG A 1 30 ? -29.402 -4.163 -18.686 1.00 0.00 30 ARG A CA 2
ATOM 2837 C C . ARG A 1 30 ? -29.483 -3.354 -17.419 1.00 0.00 30 ARG A C 2
ATOM 2838 O O . ARG A 1 30 ? -30.423 -3.499 -16.638 1.00 0.00 30 ARG A O 2
ATOM 2859 N N . VAL A 1 31 ? -28.531 -2.467 -17.239 1.00 0.00 31 VAL A N 2
ATOM 2860 C CA . VAL A 1 31 ? -28.591 -1.531 -16.134 1.00 0.00 31 VAL A CA 2
ATOM 2861 C C . VAL A 1 31 ? -28.962 -0.180 -16.624 1.00 0.00 31 VAL A C 2
ATOM 2862 O O . VAL A 1 31 ? -28.368 0.340 -17.568 1.00 0.00 31 VAL A O 2
ATOM 2875 N N . SER A 1 32 ? -29.941 0.373 -15.964 1.00 0.00 32 SER A N 2
ATOM 2876 C CA . SER A 1 32 ? -30.315 1.738 -16.165 1.00 0.00 32 SER A CA 2
ATOM 2877 C C . SER A 1 32 ? -29.087 2.612 -15.981 1.00 0.00 32 SER A C 2
ATOM 2878 O O . SER A 1 32 ? -28.294 2.396 -15.059 1.00 0.00 32 SER A O 2
ATOM 2886 N N . THR A 1 33 ? -28.945 3.601 -16.834 1.00 0.00 33 THR A N 2
ATOM 2887 C CA . THR A 1 33 ? -27.767 4.438 -16.840 1.00 0.00 33 THR A CA 2
ATOM 2888 C C . THR A 1 33 ? -27.663 5.286 -15.583 1.00 0.00 33 THR A C 2
ATOM 2889 O O . THR A 1 33 ? -26.610 5.859 -15.296 1.00 0.00 33 THR A O 2
ATOM 2900 N N . ASP A 1 34 ? -28.744 5.346 -14.821 1.00 0.00 34 ASP A N 2
ATOM 2901 C CA . ASP A 1 34 ? -28.711 6.015 -13.535 1.00 0.00 34 ASP A CA 2
ATOM 2902 C C . ASP A 1 34 ? -27.916 5.181 -12.541 1.00 0.00 34 ASP A C 2
ATOM 2903 O O . ASP A 1 34 ? -27.074 5.701 -11.807 1.00 0.00 34 ASP A O 2
ATOM 2912 N N . GLN A 1 35 ? -28.149 3.871 -12.570 1.00 0.00 35 GLN A N 2
ATOM 2913 C CA . GLN A 1 35 ? -27.558 2.959 -11.598 1.00 0.00 35 GLN A CA 2
ATOM 2914 C C . GLN A 1 35 ? -26.085 2.739 -11.870 1.00 0.00 35 GLN A C 2
ATOM 2915 O O . GLN A 1 35 ? -25.357 2.268 -10.999 1.00 0.00 35 GLN A O 2
ATOM 2929 N N . ILE A 1 36 ? -25.642 3.096 -13.068 1.00 0.00 36 ILE A N 2
ATOM 2930 C CA . ILE A 1 36 ? -24.242 2.954 -13.426 1.00 0.00 36 ILE A CA 2
ATOM 2931 C C . ILE A 1 36 ? -23.379 3.759 -12.466 1.00 0.00 36 ILE A C 2
ATOM 2932 O O . ILE A 1 36 ? -22.294 3.331 -12.091 1.00 0.00 36 ILE A O 2
ATOM 2948 N N . GLY A 1 37 ? -23.903 4.891 -12.017 1.00 0.00 37 GLY A N 2
ATOM 2949 C CA . GLY A 1 37 ? -23.152 5.729 -11.111 1.00 0.00 37 GLY A CA 2
ATOM 2950 C C . GLY A 1 37 ? -23.106 5.136 -9.727 1.00 0.00 37 GLY A C 2
ATOM 2951 O O . GLY A 1 37 ? -22.094 5.225 -9.032 1.00 0.00 37 GLY A O 2
ATOM 2955 N N . ILE A 1 38 ? -24.212 4.526 -9.336 1.00 0.00 38 ILE A N 2
ATOM 2956 C CA . ILE A 1 38 ? -24.304 3.809 -8.089 1.00 0.00 38 ILE A CA 2
ATOM 2957 C C . ILE A 1 38 ? -23.266 2.701 -8.056 1.00 0.00 38 ILE A C 2
ATOM 2958 O O . ILE A 1 38 ? -22.434 2.629 -7.158 1.00 0.00 38 ILE A O 2
ATOM 2974 N N . ILE A 1 39 ? -23.320 1.856 -9.070 1.00 0.00 39 ILE A N 2
ATOM 2975 C CA . ILE A 1 39 ? -22.451 0.694 -9.163 1.00 0.00 39 ILE A CA 2
ATOM 2976 C C . ILE A 1 39 ? -20.984 1.101 -9.264 1.00 0.00 39 ILE A C 2
ATOM 2977 O O . ILE A 1 39 ? -20.124 0.519 -8.608 1.00 0.00 39 ILE A O 2
ATOM 2993 N N . LEU A 1 40 ? -20.702 2.107 -10.081 1.00 0.00 40 LEU A N 2
ATOM 2994 C CA . LEU A 1 40 ? -19.343 2.617 -10.231 1.00 0.00 40 LEU A CA 2
ATOM 2995 C C . LEU A 1 40 ? -18.825 3.168 -8.908 1.00 0.00 40 LEU A C 2
ATOM 2996 O O . LEU A 1 40 ? -17.621 3.180 -8.656 1.00 0.00 40 LEU A O 2
ATOM 3012 N N . GLU A 1 41 ? -19.748 3.620 -8.074 1.00 0.00 41 GLU A N 2
ATOM 3013 C CA . GLU A 1 41 ? -19.420 4.088 -6.735 1.00 0.00 41 GLU A CA 2
ATOM 3014 C C . GLU A 1 41 ? -19.146 2.883 -5.835 1.00 0.00 41 GLU A C 2
ATOM 3015 O O . GLU A 1 41 ? -18.186 2.868 -5.066 1.00 0.00 41 GLU A O 2
ATOM 3027 N N . VAL A 1 42 ? -20.003 1.869 -5.964 1.00 0.00 42 VAL A N 2
ATOM 3028 C CA . VAL A 1 42 ? -19.852 0.601 -5.249 1.00 0.00 42 VAL A CA 2
ATOM 3029 C C . VAL A 1 42 ? -18.484 0.000 -5.513 1.00 0.00 42 VAL A C 2
ATOM 3030 O O . VAL A 1 42 ? -17.771 -0.414 -4.601 1.00 0.00 42 VAL A O 2
ATOM 3043 N N . LEU A 1 43 ? -18.130 -0.026 -6.782 1.00 0.00 43 LEU A N 2
ATOM 3044 C CA . LEU A 1 43 ? -16.925 -0.685 -7.234 1.00 0.00 43 LEU A CA 2
ATOM 3045 C C . LEU A 1 43 ? -15.718 0.245 -7.150 1.00 0.00 43 LEU A C 2
ATOM 3046 O O . LEU A 1 43 ? -14.615 -0.104 -7.570 1.00 0.00 43 LEU A O 2
ATOM 3062 N N . GLY A 1 44 ? -15.957 1.435 -6.606 1.00 0.00 44 GLY A N 2
ATOM 3063 C CA . GLY A 1 44 ? -14.893 2.374 -6.309 1.00 0.00 44 GLY A CA 2
ATOM 3064 C C . GLY A 1 44 ? -14.115 2.818 -7.529 1.00 0.00 44 GLY A C 2
ATOM 3065 O O . GLY A 1 44 ? -12.889 2.918 -7.478 1.00 0.00 44 GLY A O 2
ATOM 3069 N N . ILE A 1 45 ? -14.809 3.084 -8.628 1.00 0.00 45 ILE A N 2
ATOM 3070 C CA . ILE A 1 45 ? -14.142 3.523 -9.843 1.00 0.00 45 ILE A CA 2
ATOM 3071 C C . ILE A 1 45 ? -14.546 4.940 -10.251 1.00 0.00 45 ILE A C 2
ATOM 3072 O O . ILE A 1 45 ? -13.785 5.882 -10.041 1.00 0.00 45 ILE A O 2
ATOM 3088 N N . GLN A 1 46 ? -15.726 5.102 -10.837 1.00 0.00 46 GLN A N 2
ATOM 3089 C CA . GLN A 1 46 ? -16.158 6.396 -11.321 1.00 0.00 46 GLN A CA 2
ATOM 3090 C C . GLN A 1 46 ? -16.734 7.273 -10.209 1.00 0.00 46 GLN A C 2
ATOM 3091 O O . GLN A 1 46 ? -16.745 6.898 -9.037 1.00 0.00 46 GLN A O 2
ATOM 3105 N N . GLN A 1 47 ? -17.212 8.441 -10.608 1.00 0.00 47 GLN A N 2
ATOM 3106 C CA . GLN A 1 47 ? -17.691 9.456 -9.682 1.00 0.00 47 GLN A CA 2
ATOM 3107 C C . GLN A 1 47 ? -19.207 9.607 -9.791 1.00 0.00 47 GLN A C 2
ATOM 3108 O O . GLN A 1 47 ? -19.864 8.787 -10.427 1.00 0.00 47 GLN A O 2
ATOM 3122 N N . THR A 1 48 ? -19.751 10.637 -9.144 1.00 0.00 48 THR A N 2
ATOM 3123 C CA . THR A 1 48 ? -21.193 10.894 -9.137 1.00 0.00 48 THR A CA 2
ATOM 3124 C C . THR A 1 48 ? -21.776 11.046 -10.555 1.00 0.00 48 THR A C 2
ATOM 3125 O O . THR A 1 48 ? -21.036 11.034 -11.542 1.00 0.00 48 THR A O 2
ATOM 3136 N N . LYS A 1 49 ? -23.093 11.220 -10.645 1.00 0.00 49 LYS A N 2
ATOM 3137 C CA . LYS A 1 49 ? -23.807 11.248 -11.928 1.00 0.00 49 LYS A CA 2
ATOM 3138 C C . LYS A 1 49 ? -23.188 12.243 -12.911 1.00 0.00 49 LYS A C 2
ATOM 3139 O O . LYS A 1 49 ? -23.147 11.986 -14.113 1.00 0.00 49 LYS A O 2
ATOM 3158 N N . SER A 1 50 ? -22.691 13.360 -12.393 1.00 0.00 50 SER A N 2
ATOM 3159 C CA . SER A 1 50 ? -22.054 14.383 -13.218 1.00 0.00 50 SER A CA 2
ATOM 3160 C C . SER A 1 50 ? -20.922 13.788 -14.062 1.00 0.00 50 SER A C 2
ATOM 3161 O O . SER A 1 50 ? -20.689 14.199 -15.198 1.00 0.00 50 SER A O 2
ATOM 3169 N N . THR A 1 51 ? -20.236 12.804 -13.503 1.00 0.00 51 THR A N 2
ATOM 3170 C CA . THR A 1 51 ? -19.176 12.112 -14.212 1.00 0.00 51 THR A CA 2
ATOM 3171 C C . THR A 1 51 ? -19.751 10.973 -15.049 1.00 0.00 51 THR A C 2
ATOM 3172 O O . THR A 1 51 ? -19.281 10.683 -16.150 1.00 0.00 51 THR A O 2
ATOM 3183 N N . ILE A 1 52 ? -20.800 10.359 -14.525 1.00 0.00 52 ILE A N 2
ATOM 3184 C CA . ILE A 1 52 ? -21.465 9.235 -15.175 1.00 0.00 52 ILE A CA 2
ATOM 3185 C C . ILE A 1 52 ? -22.079 9.649 -16.509 1.00 0.00 52 ILE A C 2
ATOM 3186 O O . ILE A 1 52 ? -22.293 8.816 -17.388 1.00 0.00 52 ILE A O 2
ATOM 3202 N N . ARG A 1 53 ? -22.357 10.941 -16.648 1.00 0.00 53 ARG A N 2
ATOM 3203 C CA . ARG A 1 53 ? -22.825 11.494 -17.915 1.00 0.00 53 ARG A CA 2
ATOM 3204 C C . ARG A 1 53 ? -21.904 11.068 -19.060 1.00 0.00 53 ARG A C 2
ATOM 3205 O O . ARG A 1 53 ? -22.374 10.749 -20.151 1.00 0.00 53 ARG A O 2
ATOM 3226 N N . GLN A 1 54 ? -20.597 11.040 -18.778 1.00 0.00 54 GLN A N 2
ATOM 3227 C CA . GLN A 1 54 ? -19.590 10.592 -19.743 1.00 0.00 54 GLN A CA 2
ATOM 3228 C C . GLN A 1 54 ? -19.841 9.145 -20.149 1.00 0.00 54 GLN A C 2
ATOM 3229 O O . GLN A 1 54 ? -19.753 8.786 -21.323 1.00 0.00 54 GLN A O 2
ATOM 3243 N N . LEU A 1 55 ? -20.140 8.321 -19.159 1.00 0.00 55 LEU A N 2
ATOM 3244 C CA . LEU A 1 55 ? -20.395 6.907 -19.366 1.00 0.00 55 LEU A CA 2
ATOM 3245 C C . LEU A 1 55 ? -21.611 6.713 -20.260 1.00 0.00 55 LEU A C 2
ATOM 3246 O O . LEU A 1 55 ? -21.591 5.920 -21.204 1.00 0.00 55 LEU A O 2
ATOM 3262 N N . ILE A 1 56 ? -22.667 7.448 -19.953 1.00 0.00 56 ILE A N 2
ATOM 3263 C CA . ILE A 1 56 ? -23.926 7.327 -20.660 1.00 0.00 56 ILE A CA 2
ATOM 3264 C C . ILE A 1 56 ? -23.823 7.791 -22.109 1.00 0.00 56 ILE A C 2
ATOM 3265 O O . ILE A 1 56 ? -24.263 7.086 -23.009 1.00 0.00 56 ILE A O 2
ATOM 3281 N N . ASP A 1 57 ? -23.228 8.959 -22.345 1.00 0.00 57 ASP A N 2
ATOM 3282 C CA . ASP A 1 57 ? -23.105 9.465 -23.706 1.00 0.00 57 ASP A CA 2
ATOM 3283 C C . ASP A 1 57 ? -22.179 8.579 -24.540 1.00 0.00 57 ASP A C 2
ATOM 3284 O O . ASP A 1 57 ? -22.223 8.600 -25.772 1.00 0.00 57 ASP A O 2
ATOM 3293 N N . GLU A 1 58 ? -21.352 7.799 -23.863 1.00 0.00 58 GLU A N 2
ATOM 3294 C CA . GLU A 1 58 ? -20.428 6.896 -24.527 1.00 0.00 58 GLU A CA 2
ATOM 3295 C C . GLU A 1 58 ? -21.098 5.564 -24.867 1.00 0.00 58 GLU A C 2
ATOM 3296 O O . GLU A 1 58 ? -21.084 5.130 -26.021 1.00 0.00 58 GLU A O 2
ATOM 3308 N N . PHE A 1 59 ? -21.691 4.923 -23.869 1.00 0.00 59 PHE A N 2
ATOM 3309 C CA . PHE A 1 59 ? -22.207 3.566 -24.037 1.00 0.00 59 PHE A CA 2
ATOM 3310 C C . PHE A 1 59 ? -23.690 3.532 -24.387 1.00 0.00 59 PHE A C 2
ATOM 3311 O O . PHE A 1 59 ? -24.191 2.515 -24.865 1.00 0.00 59 PHE A O 2
ATOM 3328 N N . ASP A 1 60 ? -24.398 4.629 -24.163 1.00 0.00 60 ASP A N 2
ATOM 3329 C CA . ASP A 1 60 ? -25.807 4.700 -24.547 1.00 0.00 60 ASP A CA 2
ATOM 3330 C C . ASP A 1 60 ? -26.092 5.945 -25.387 1.00 0.00 60 ASP A C 2
ATOM 3331 O O . ASP A 1 60 ? -26.771 6.872 -24.941 1.00 0.00 60 ASP A O 2
ATOM 3340 N N . PRO A 1 61 ? -25.563 6.002 -26.621 1.00 0.00 61 PRO A N 2
ATOM 3341 C CA . PRO A 1 61 ? -25.921 7.046 -27.583 1.00 0.00 61 PRO A CA 2
ATOM 3342 C C . PRO A 1 61 ? -27.353 6.859 -28.064 1.00 0.00 61 PRO A C 2
ATOM 3343 O O . PRO A 1 61 ? -27.982 7.774 -28.593 1.00 0.00 61 PRO A O 2
ATOM 3354 N N . PHE A 1 62 ? -27.850 5.649 -27.842 1.00 0.00 62 PHE A N 2
ATOM 3355 C CA . PHE A 1 62 ? -29.177 5.246 -28.281 1.00 0.00 62 PHE A CA 2
ATOM 3356 C C . PHE A 1 62 ? -30.275 5.948 -27.495 1.00 0.00 62 PHE A C 2
ATOM 3357 O O . PHE A 1 62 ? -31.424 6.004 -27.936 1.00 0.00 62 PHE A O 2
ATOM 3374 N N . GLY A 1 63 ? -29.912 6.496 -26.340 1.00 0.00 63 GLY A N 2
ATOM 3375 C CA . GLY A 1 63 ? -30.893 7.114 -25.472 1.00 0.00 63 GLY A CA 2
ATOM 3376 C C . GLY A 1 63 ? -31.898 6.096 -24.982 1.00 0.00 63 GLY A C 2
ATOM 3377 O O . GLY A 1 63 ? -33.058 6.417 -24.730 1.00 0.00 63 GLY A O 2
ATOM 3381 N N . ASN A 1 64 ? -31.436 4.862 -24.854 1.00 0.00 64 ASN A N 2
ATOM 3382 C CA . ASN A 1 64 ? -32.300 3.744 -24.520 1.00 0.00 64 ASN A CA 2
ATOM 3383 C C . ASN A 1 64 ? -32.559 3.687 -23.016 1.00 0.00 64 ASN A C 2
ATOM 3384 O O . ASN A 1 64 ? -33.606 3.211 -22.573 1.00 0.00 64 ASN A O 2
ATOM 3395 N N . GLY A 1 65 ? -31.619 4.200 -22.235 1.00 0.00 65 GLY A N 2
ATOM 3396 C CA . GLY A 1 65 ? -31.842 4.324 -20.805 1.00 0.00 65 GLY A CA 2
ATOM 3397 C C . GLY A 1 65 ? -31.083 3.301 -19.996 1.00 0.00 65 GLY A C 2
ATOM 3398 O O . GLY A 1 65 ? -30.877 3.481 -18.798 1.00 0.00 65 GLY A O 2
ATOM 3402 N N . ASP A 1 66 ? -30.664 2.226 -20.641 1.00 0.00 66 ASP A N 2
ATOM 3403 C CA . ASP A 1 66 ? -29.935 1.174 -19.957 1.00 0.00 66 ASP A CA 2
ATOM 3404 C C . ASP A 1 66 ? -28.893 0.545 -20.878 1.00 0.00 66 ASP A C 2
ATOM 3405 O O . ASP A 1 66 ? -28.982 0.655 -22.103 1.00 0.00 66 ASP A O 2
ATOM 3414 N N . ILE A 1 67 ? -27.888 -0.080 -20.276 1.00 0.00 67 ILE A N 2
ATOM 3415 C CA . ILE A 1 67 ? -26.794 -0.710 -21.023 1.00 0.00 67 ILE A CA 2
ATOM 3416 C C . ILE A 1 67 ? -26.619 -2.163 -20.593 1.00 0.00 67 ILE A C 2
ATOM 3417 O O . ILE A 1 67 ? -26.756 -2.487 -19.410 1.00 0.00 67 ILE A O 2
ATOM 3433 N N . ASP A 1 68 ? -26.308 -3.033 -21.548 1.00 0.00 68 ASP A N 2
ATOM 3434 C CA . ASP A 1 68 ? -26.180 -4.465 -21.273 1.00 0.00 68 ASP A CA 2
ATOM 3435 C C . ASP A 1 68 ? -24.869 -4.755 -20.539 1.00 0.00 68 ASP A C 2
ATOM 3436 O O . ASP A 1 68 ? -24.057 -3.844 -20.342 1.00 0.00 68 ASP A O 2
ATOM 3445 N N . PHE A 1 69 ? -24.649 -6.008 -20.146 1.00 0.00 69 PHE A N 2
ATOM 3446 C CA . PHE A 1 69 ? -23.430 -6.360 -19.423 1.00 0.00 69 PHE A CA 2
ATOM 3447 C C . PHE A 1 69 ? -22.202 -6.069 -20.254 1.00 0.00 69 PHE A C 2
ATOM 3448 O O . PHE A 1 69 ? -21.214 -5.602 -19.727 1.00 0.00 69 PHE A O 2
ATOM 3465 N N . ASP A 1 70 ? -22.261 -6.344 -21.551 1.00 0.00 70 ASP A N 2
ATOM 3466 C CA . ASP A 1 70 ? -21.087 -6.174 -22.403 1.00 0.00 70 ASP A CA 2
ATOM 3467 C C . ASP A 1 70 ? -20.640 -4.718 -22.388 1.00 0.00 70 ASP A C 2
ATOM 3468 O O . ASP A 1 70 ? -19.448 -4.422 -22.322 1.00 0.00 70 ASP A O 2
ATOM 3477 N N . SER A 1 71 ? -21.610 -3.816 -22.409 1.00 0.00 71 SER A N 2
ATOM 3478 C CA . SER A 1 71 ? -21.335 -2.390 -22.325 1.00 0.00 71 SER A CA 2
ATOM 3479 C C . SER A 1 71 ? -20.783 -2.024 -20.943 1.00 0.00 71 SER A C 2
ATOM 3480 O O . SER A 1 71 ? -19.810 -1.275 -20.831 1.00 0.00 71 SER A O 2
ATOM 3488 N N . PHE A 1 72 ? -21.391 -2.577 -19.894 1.00 0.00 72 PHE A N 2
ATOM 3489 C CA . PHE A 1 72 ? -20.948 -2.318 -18.526 1.00 0.00 72 PHE A CA 2
ATOM 3490 C C . PHE A 1 72 ? -19.592 -2.972 -18.278 1.00 0.00 72 PHE A C 2
ATOM 3491 O O . PHE A 1 72 ? -18.767 -2.463 -17.522 1.00 0.00 72 PHE A O 2
ATOM 3508 N N . LYS A 1 73 ? -19.378 -4.098 -18.934 1.00 0.00 73 LYS A N 2
ATOM 3509 C CA . LYS A 1 73 ? -18.139 -4.845 -18.839 1.00 0.00 73 LYS A CA 2
ATOM 3510 C C . LYS A 1 73 ? -16.981 -4.005 -19.357 1.00 0.00 73 LYS A C 2
ATOM 3511 O O . LYS A 1 73 ? -15.912 -3.981 -18.760 1.00 0.00 73 LYS A O 2
ATOM 3530 N N . ILE A 1 74 ? -17.206 -3.310 -20.468 1.00 0.00 74 ILE A N 2
ATOM 3531 C CA . ILE A 1 74 ? -16.204 -2.407 -21.016 1.00 0.00 74 ILE A CA 2
ATOM 3532 C C . ILE A 1 74 ? -15.966 -1.245 -20.055 1.00 0.00 74 ILE A C 2
ATOM 3533 O O . ILE A 1 74 ? -14.828 -0.819 -19.847 1.00 0.00 74 ILE A O 2
ATOM 3549 N N . ILE A 1 75 ? -17.051 -0.748 -19.464 1.00 0.00 75 ILE A N 2
ATOM 3550 C CA . ILE A 1 75 ? -16.967 0.280 -18.429 1.00 0.00 75 ILE A CA 2
ATOM 3551 C C . ILE A 1 75 ? -16.081 -0.195 -17.285 1.00 0.00 75 ILE A C 2
ATOM 3552 O O . ILE A 1 75 ? -15.130 0.477 -16.894 1.00 0.00 75 ILE A O 2
ATOM 3568 N N . GLY A 1 76 ? -16.392 -1.366 -16.759 1.00 0.00 76 GLY A N 2
ATOM 3569 C CA . GLY A 1 76 ? -15.595 -1.926 -15.693 1.00 0.00 76 GLY A CA 2
ATOM 3570 C C . GLY A 1 76 ? -14.165 -2.185 -16.124 1.00 0.00 76 GLY A C 2
ATOM 3571 O O . GLY A 1 76 ? -13.219 -1.888 -15.395 1.00 0.00 76 GLY A O 2
ATOM 3575 N N . ALA A 1 77 ? -14.000 -2.689 -17.332 1.00 0.00 77 ALA A N 2
ATOM 3576 C CA . ALA A 1 77 ? -12.695 -3.093 -17.821 1.00 0.00 77 ALA A CA 2
ATOM 3577 C C . ALA A 1 77 ? -11.772 -1.893 -18.003 1.00 0.00 77 ALA A C 2
ATOM 3578 O O . ALA A 1 77 ? -10.552 -2.022 -17.933 1.00 0.00 77 ALA A O 2
ATOM 3585 N N . ARG A 1 78 ? -12.360 -0.723 -18.229 1.00 0.00 78 ARG A N 2
ATOM 3586 C CA . ARG A 1 78 ? -11.583 0.477 -18.459 1.00 0.00 78 ARG A CA 2
ATOM 3587 C C . ARG A 1 78 ? -11.273 1.223 -17.159 1.00 0.00 78 ARG A C 2
ATOM 3588 O O . ARG A 1 78 ? -10.360 2.045 -17.124 1.00 0.00 78 ARG A O 2
ATOM 3609 N N . PHE A 1 79 ? -12.018 0.947 -16.089 1.00 0.00 79 PHE A N 2
ATOM 3610 C CA . PHE A 1 79 ? -11.849 1.706 -14.857 1.00 0.00 79 PHE A CA 2
ATOM 3611 C C . PHE A 1 79 ? -11.186 0.889 -13.765 1.00 0.00 79 PHE A C 2
ATOM 3612 O O . PHE A 1 79 ? -10.309 1.388 -13.063 1.00 0.00 79 PHE A O 2
ATOM 3629 N N . LEU A 1 80 ? -11.614 -0.357 -13.604 1.00 0.00 80 LEU A N 2
ATOM 3630 C CA . LEU A 1 80 ? -11.023 -1.238 -12.619 1.00 0.00 80 LEU A CA 2
ATOM 3631 C C . LEU A 1 80 ? -9.535 -1.422 -12.880 1.00 0.00 80 LEU A C 2
ATOM 3632 O O . LEU A 1 80 ? -8.704 -0.943 -12.112 1.00 0.00 80 LEU A O 2
ATOM 3648 N N . GLY A 1 81 ? -9.230 -2.096 -13.988 1.00 0.00 81 GLY A N 2
ATOM 3649 C CA . GLY A 1 81 ? -7.869 -2.185 -14.523 1.00 0.00 81 GLY A CA 2
ATOM 3650 C C . GLY A 1 81 ? -6.762 -2.416 -13.501 1.00 0.00 81 GLY A C 2
ATOM 3651 O O . GLY A 1 81 ? -5.621 -2.005 -13.725 1.00 0.00 81 GLY A O 2
ATOM 3655 N N . GLU A 1 82 ? -7.082 -3.079 -12.398 1.00 0.00 82 GLU A N 2
ATOM 3656 C CA . GLU A 1 82 ? -6.081 -3.444 -11.402 1.00 0.00 82 GLU A CA 2
ATOM 3657 C C . GLU A 1 82 ? -5.651 -4.878 -11.651 1.00 0.00 82 GLU A C 2
ATOM 3658 O O . GLU A 1 82 ? -5.167 -5.572 -10.757 1.00 0.00 82 GLU A O 2
ATOM 3670 N N . GLU A 1 83 ? -5.864 -5.301 -12.885 1.00 0.00 83 GLU A N 2
ATOM 3671 C CA . GLU A 1 83 ? -5.623 -6.654 -13.310 1.00 0.00 83 GLU A CA 2
ATOM 3672 C C . GLU A 1 83 ? -4.186 -7.047 -13.080 1.00 0.00 83 GLU A C 2
ATOM 3673 O O . GLU A 1 83 ? -3.270 -6.602 -13.773 1.00 0.00 83 GLU A O 2
ATOM 3685 N N . VAL A 1 84 ? -4.018 -7.860 -12.070 1.00 0.00 84 VAL A N 2
ATOM 3686 C CA . VAL A 1 84 ? -2.729 -8.408 -11.732 1.00 0.00 84 VAL A CA 2
ATOM 3687 C C . VAL A 1 84 ? -2.267 -9.385 -12.812 1.00 0.00 84 VAL A C 2
ATOM 3688 O O . VAL A 1 84 ? -2.600 -10.572 -12.803 1.00 0.00 84 VAL A O 2
ATOM 3701 N N . ASN A 1 85 ? -1.564 -8.830 -13.788 1.00 0.00 85 ASN A N 2
ATOM 3702 C CA . ASN A 1 85 ? -0.945 -9.617 -14.851 1.00 0.00 85 ASN A CA 2
ATOM 3703 C C . ASN A 1 85 ? -0.185 -10.803 -14.254 1.00 0.00 85 ASN A C 2
ATOM 3704 O O . ASN A 1 85 ? 0.520 -10.665 -13.251 1.00 0.00 85 ASN A O 2
ATOM 3715 N N . PRO A 1 86 ? -0.309 -11.966 -14.897 1.00 0.00 86 PRO A N 2
ATOM 3716 C CA . PRO A 1 86 ? 0.076 -13.271 -14.341 1.00 0.00 86 PRO A CA 2
ATOM 3717 C C . PRO A 1 86 ? 1.490 -13.338 -13.765 1.00 0.00 86 PRO A C 2
ATOM 3718 O O . PRO A 1 86 ? 1.690 -13.832 -12.658 1.00 0.00 86 PRO A O 2
ATOM 3729 N N . GLU A 1 87 ? 2.460 -12.836 -14.507 1.00 0.00 87 GLU A N 2
ATOM 3730 C CA . GLU A 1 87 ? 3.859 -12.979 -14.132 1.00 0.00 87 GLU A CA 2
ATOM 3731 C C . GLU A 1 87 ? 4.423 -11.678 -13.573 1.00 0.00 87 GLU A C 2
ATOM 3732 O O . GLU A 1 87 ? 5.496 -11.669 -12.966 1.00 0.00 87 GLU A O 2
ATOM 3744 N N . GLN A 1 88 ? 3.685 -10.589 -13.756 1.00 0.00 88 GLN A N 2
ATOM 3745 C CA . GLN A 1 88 ? 4.168 -9.260 -13.400 1.00 0.00 88 GLN A CA 2
ATOM 3746 C C . GLN A 1 88 ? 4.482 -9.147 -11.905 1.00 0.00 88 GLN A C 2
ATOM 3747 O O . GLN A 1 88 ? 5.404 -8.433 -11.513 1.00 0.00 88 GLN A O 2
ATOM 3761 N N . MET A 1 89 ? 3.730 -9.857 -11.078 1.00 0.00 89 MET A N 2
ATOM 3762 C CA . MET A 1 89 ? 3.931 -9.776 -9.639 1.00 0.00 89 MET A CA 2
ATOM 3763 C C . MET A 1 89 ? 4.144 -11.167 -9.041 1.00 0.00 89 MET A C 2
ATOM 3764 O O . MET A 1 89 ? 3.542 -11.528 -8.030 1.00 0.00 89 MET A O 2
ATOM 3778 N N . GLN A 1 90 ? 4.994 -11.956 -9.680 1.00 0.00 90 GLN A N 2
ATOM 3779 C CA . GLN A 1 90 ? 5.343 -13.262 -9.150 1.00 0.00 90 GLN A CA 2
ATOM 3780 C C . GLN A 1 90 ? 6.625 -13.214 -8.328 1.00 0.00 90 GLN A C 2
ATOM 3781 O O . GLN A 1 90 ? 6.577 -13.332 -7.104 1.00 0.00 90 GLN A O 2
ATOM 3795 N N . GLN A 1 91 ? 7.760 -13.021 -9.018 1.00 0.00 91 GLN A N 2
ATOM 3796 C CA . GLN A 1 91 ? 9.099 -13.092 -8.412 1.00 0.00 91 GLN A CA 2
ATOM 3797 C C . GLN A 1 91 ? 9.185 -14.220 -7.385 1.00 0.00 91 GLN A C 2
ATOM 3798 O O . GLN A 1 91 ? 9.691 -14.050 -6.270 1.00 0.00 91 GLN A O 2
ATOM 3812 N N . GLU A 1 92 ? 8.716 -15.389 -7.810 1.00 0.00 92 GLU A N 2
ATOM 3813 C CA . GLU A 1 92 ? 8.686 -16.592 -6.987 1.00 0.00 92 GLU A CA 2
ATOM 3814 C C . GLU A 1 92 ? 10.098 -16.990 -6.584 1.00 0.00 92 GLU A C 2
ATOM 3815 O O . GLU A 1 92 ? 10.301 -17.746 -5.635 1.00 0.00 92 GLU A O 2
ATOM 3827 N N . LEU A 1 93 ? 11.057 -16.461 -7.334 1.00 0.00 93 LEU A N 2
ATOM 3828 C CA . LEU A 1 93 ? 12.478 -16.687 -7.114 1.00 0.00 93 LEU A CA 2
ATOM 3829 C C . LEU A 1 93 ? 12.852 -16.620 -5.637 1.00 0.00 93 LEU A C 2
ATOM 3830 O O . LEU A 1 93 ? 13.619 -17.444 -5.158 1.00 0.00 93 LEU A O 2
ATOM 3846 N N . ARG A 1 94 ? 12.288 -15.656 -4.911 1.00 0.00 94 ARG A N 2
ATOM 3847 C CA . ARG A 1 94 ? 12.621 -15.450 -3.520 1.00 0.00 94 ARG A CA 2
ATOM 3848 C C . ARG A 1 94 ? 12.324 -16.684 -2.673 1.00 0.00 94 ARG A C 2
ATOM 3849 O O . ARG A 1 94 ? 13.105 -17.045 -1.795 1.00 0.00 94 ARG A O 2
ATOM 3870 N N . GLU A 1 95 ? 11.206 -17.346 -2.950 1.00 0.00 95 GLU A N 2
ATOM 3871 C CA . GLU A 1 95 ? 10.859 -18.562 -2.231 1.00 0.00 95 GLU A CA 2
ATOM 3872 C C . GLU A 1 95 ? 11.515 -19.770 -2.890 1.00 0.00 95 GLU A C 2
ATOM 3873 O O . GLU A 1 95 ? 11.660 -20.830 -2.277 1.00 0.00 95 GLU A O 2
ATOM 3885 N N . ALA A 1 96 ? 11.931 -19.591 -4.138 1.00 0.00 96 ALA A N 2
ATOM 3886 C CA . ALA A 1 96 ? 12.578 -20.652 -4.892 1.00 0.00 96 ALA A CA 2
ATOM 3887 C C . ALA A 1 96 ? 14.042 -20.769 -4.505 1.00 0.00 96 ALA A C 2
ATOM 3888 O O . ALA A 1 96 ? 14.664 -21.806 -4.727 1.00 0.00 96 ALA A O 2
ATOM 3895 N N . PHE A 1 97 ? 14.592 -19.711 -3.915 1.00 0.00 97 PHE A N 2
ATOM 3896 C CA . PHE A 1 97 ? 15.973 -19.745 -3.459 1.00 0.00 97 PHE A CA 2
ATOM 3897 C C . PHE A 1 97 ? 16.151 -20.862 -2.449 1.00 0.00 97 PHE A C 2
ATOM 3898 O O . PHE A 1 97 ? 17.085 -21.639 -2.544 1.00 0.00 97 PHE A O 2
ATOM 3915 N N . ARG A 1 98 ? 15.211 -20.975 -1.519 1.00 0.00 98 ARG A N 2
ATOM 3916 C CA . ARG A 1 98 ? 15.264 -22.016 -0.496 1.00 0.00 98 ARG A CA 2
ATOM 3917 C C . ARG A 1 98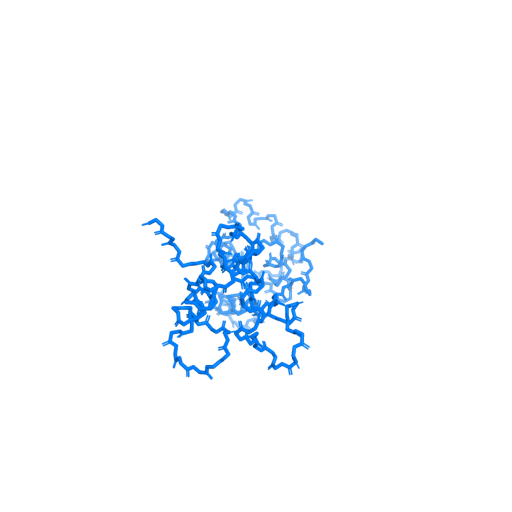 ? 14.985 -23.398 -1.092 1.00 0.00 98 ARG A C 2
ATOM 3918 O O . ARG A 1 98 ? 15.212 -24.421 -0.446 1.00 0.00 98 ARG A O 2
ATOM 3939 N N . LEU A 1 99 ? 14.487 -23.422 -2.323 1.00 0.00 99 LEU A N 2
ATOM 3940 C CA . LEU A 1 99 ? 14.196 -24.675 -3.013 1.00 0.00 99 LEU A CA 2
ATOM 3941 C C . LEU A 1 99 ? 15.432 -25.191 -3.741 1.00 0.00 99 LEU A C 2
ATOM 3942 O O . LEU A 1 99 ? 15.591 -26.393 -3.940 1.00 0.00 99 LEU A O 2
ATOM 3958 N N . TYR A 1 100 ? 16.311 -24.276 -4.129 1.00 0.00 100 TYR A N 2
ATOM 3959 C CA . TYR A 1 100 ? 17.528 -24.640 -4.830 1.00 0.00 100 TYR A CA 2
ATOM 3960 C C . TYR A 1 100 ? 18.710 -24.565 -3.881 1.00 0.00 100 TYR A C 2
ATOM 3961 O O . TYR A 1 100 ? 19.783 -25.084 -4.171 1.00 0.00 100 TYR A O 2
ATOM 3979 N N . ASP A 1 101 ? 18.488 -23.918 -2.746 1.00 0.00 101 ASP A N 2
ATOM 3980 C CA . ASP A 1 101 ? 19.526 -23.689 -1.751 1.00 0.00 101 ASP A CA 2
ATOM 3981 C C . ASP A 1 101 ? 20.017 -25.001 -1.156 1.00 0.00 101 ASP A C 2
ATOM 3982 O O . ASP A 1 101 ? 19.513 -25.483 -0.136 1.00 0.00 101 ASP A O 2
ATOM 3991 N N . LYS A 1 102 ? 20.984 -25.580 -1.844 1.00 0.00 102 LYS A N 2
ATOM 3992 C CA . LYS A 1 102 ? 21.655 -26.801 -1.403 1.00 0.00 102 LYS A CA 2
ATOM 3993 C C . LYS A 1 102 ? 22.427 -26.582 -0.100 1.00 0.00 102 LYS A C 2
ATOM 3994 O O . LYS A 1 102 ? 22.767 -27.542 0.595 1.00 0.00 102 LYS A O 2
ATOM 4013 N N . GLU A 1 103 ? 22.703 -25.328 0.233 1.00 0.00 103 GLU A N 2
ATOM 4014 C CA . GLU A 1 103 ? 23.580 -25.020 1.353 1.00 0.00 103 GLU A CA 2
ATOM 4015 C C . GLU A 1 103 ? 22.799 -24.735 2.633 1.00 0.00 103 GLU A C 2
ATOM 4016 O O . GLU A 1 103 ? 23.221 -25.105 3.728 1.00 0.00 103 GLU A O 2
ATOM 4028 N N . GLY A 1 104 ? 21.657 -24.078 2.484 1.00 0.00 104 GLY A N 2
ATOM 4029 C CA . GLY A 1 104 ? 20.783 -23.827 3.615 1.00 0.00 104 GLY A CA 2
ATOM 4030 C C . GLY A 1 104 ? 21.064 -22.496 4.280 1.00 0.00 104 GLY A C 2
ATOM 4031 O O . GLY A 1 104 ? 21.021 -22.386 5.504 1.00 0.00 104 GLY A O 2
ATOM 4035 N N . ASN A 1 105 ? 21.344 -21.482 3.471 1.00 0.00 105 ASN A N 2
ATOM 4036 C CA . ASN A 1 105 ? 21.701 -20.163 3.985 1.00 0.00 105 ASN A CA 2
ATOM 4037 C C . ASN A 1 105 ? 20.656 -19.111 3.622 1.00 0.00 105 ASN A C 2
ATOM 4038 O O . ASN A 1 105 ? 20.625 -18.024 4.202 1.00 0.00 105 ASN A O 2
ATOM 4049 N N . GLY A 1 106 ? 19.789 -19.436 2.673 1.00 0.00 106 GLY A N 2
ATOM 4050 C CA . GLY A 1 106 ? 18.774 -18.493 2.242 1.00 0.00 106 GLY A CA 2
ATOM 4051 C C . GLY A 1 106 ? 19.110 -17.861 0.908 1.00 0.00 106 GLY A C 2
ATOM 4052 O O . GLY A 1 106 ? 18.227 -17.363 0.210 1.00 0.00 106 GLY A O 2
ATOM 4056 N N . TYR A 1 107 ? 20.388 -17.872 0.569 1.00 0.00 107 TYR A N 2
ATOM 4057 C CA . TYR A 1 107 ? 20.846 -17.441 -0.742 1.00 0.00 107 TYR A CA 2
ATOM 4058 C C . TYR A 1 107 ? 21.092 -18.685 -1.573 1.00 0.00 107 TYR A C 2
ATOM 4059 O O . TYR A 1 107 ? 21.138 -19.786 -1.029 1.00 0.00 107 TYR A O 2
ATOM 4077 N N . ILE A 1 108 ? 21.271 -18.531 -2.868 1.00 0.00 108 ILE A N 2
ATOM 4078 C CA . ILE A 1 108 ? 21.790 -19.631 -3.649 1.00 0.00 108 ILE A CA 2
ATOM 4079 C C . ILE A 1 108 ? 23.194 -19.293 -4.121 1.00 0.00 108 ILE A C 2
ATOM 4080 O O . ILE A 1 108 ? 23.416 -18.315 -4.825 1.00 0.00 108 ILE A O 2
ATOM 4096 N N . SER A 1 109 ? 24.148 -20.103 -3.699 1.00 0.00 109 SER A N 2
ATOM 4097 C CA . SER A 1 109 ? 25.545 -19.868 -4.005 1.00 0.00 109 SER A CA 2
ATOM 4098 C C . SER A 1 109 ? 25.792 -19.929 -5.511 1.00 0.00 109 SER A C 2
ATOM 4099 O O . SER A 1 109 ? 24.938 -20.394 -6.264 1.00 0.00 109 SER A O 2
ATOM 4107 N N . THR A 1 110 ? 26.945 -19.471 -5.957 1.00 0.00 110 THR A N 2
ATOM 4108 C CA . THR A 1 110 ? 27.257 -19.500 -7.375 1.00 0.00 110 THR A CA 2
ATOM 4109 C C . THR A 1 110 ? 27.171 -20.929 -7.925 1.00 0.00 110 THR A C 2
ATOM 4110 O O . THR A 1 110 ? 26.764 -21.143 -9.066 1.00 0.00 110 THR A O 2
ATOM 4121 N N . ASP A 1 111 ? 27.514 -21.897 -7.081 1.00 0.00 111 ASP A N 2
ATOM 4122 C CA . ASP A 1 111 ? 27.470 -23.309 -7.452 1.00 0.00 111 ASP A CA 2
ATOM 4123 C C . ASP A 1 111 ? 26.058 -23.763 -7.812 1.00 0.00 111 ASP A C 2
ATOM 4124 O O . ASP A 1 111 ? 25.849 -24.372 -8.857 1.00 0.00 111 ASP A O 2
ATOM 4133 N N . VAL A 1 112 ? 25.090 -23.468 -6.952 1.00 0.00 112 VAL A N 2
ATOM 4134 C CA . VAL A 1 112 ? 23.707 -23.857 -7.215 1.00 0.00 112 VAL A CA 2
ATOM 4135 C C . VAL A 1 112 ? 23.133 -23.065 -8.389 1.00 0.00 112 VAL A C 2
ATOM 4136 O O . VAL A 1 112 ? 22.385 -23.604 -9.203 1.00 0.00 112 VAL A O 2
ATOM 4149 N N . MET A 1 113 ? 23.499 -21.789 -8.487 1.00 0.00 113 MET A N 2
ATOM 4150 C CA . MET A 1 113 ? 23.106 -20.971 -9.633 1.00 0.00 113 MET A CA 2
ATOM 4151 C C . MET A 1 113 ? 23.586 -21.638 -10.919 1.00 0.00 113 MET A C 2
ATOM 4152 O O . MET A 1 113 ? 22.851 -21.720 -11.903 1.00 0.00 113 MET A O 2
ATOM 4166 N N . ARG A 1 114 ? 24.825 -22.128 -10.880 1.00 0.00 114 ARG A N 2
ATOM 4167 C CA . ARG A 1 114 ? 25.415 -22.885 -11.974 1.00 0.00 114 ARG A CA 2
ATOM 4168 C C . ARG A 1 114 ? 24.533 -24.077 -12.334 1.00 0.00 114 ARG A C 2
ATOM 4169 O O . ARG A 1 114 ? 24.217 -24.299 -13.503 1.00 0.00 114 ARG A O 2
ATOM 4190 N N . GLU A 1 115 ? 24.128 -24.829 -11.313 1.00 0.00 115 GLU A N 2
ATOM 4191 C CA . GLU A 1 115 ? 23.273 -26.000 -11.502 1.00 0.00 115 GLU A CA 2
ATOM 4192 C C . GLU A 1 115 ? 21.946 -25.601 -12.142 1.00 0.00 115 GLU A C 2
ATOM 4193 O O . GLU A 1 115 ? 21.447 -26.290 -13.030 1.00 0.00 115 GLU A O 2
ATOM 4205 N N . ILE A 1 116 ? 21.389 -24.483 -11.682 1.00 0.00 116 ILE A N 2
ATOM 4206 C CA . ILE A 1 116 ? 20.138 -23.957 -12.215 1.00 0.00 116 ILE A CA 2
ATOM 4207 C C . ILE A 1 116 ? 20.258 -23.667 -13.710 1.00 0.00 116 ILE A C 2
ATOM 4208 O O . ILE A 1 116 ? 19.429 -24.111 -14.504 1.00 0.00 116 ILE A O 2
ATOM 4224 N N . LEU A 1 117 ? 21.305 -22.940 -14.088 1.00 0.00 117 LEU A N 2
ATOM 4225 C CA . LEU A 1 117 ? 21.549 -22.607 -15.491 1.00 0.00 117 LEU A CA 2
ATOM 4226 C C . LEU A 1 117 ? 21.635 -23.870 -16.328 1.00 0.00 117 LEU A C 2
ATOM 4227 O O . LEU A 1 117 ? 20.851 -24.069 -17.249 1.00 0.00 117 LEU A O 2
ATOM 4243 N N . ALA A 1 118 ? 22.599 -24.711 -15.983 1.00 0.00 118 ALA A N 2
ATOM 4244 C CA . ALA A 1 118 ? 22.867 -25.948 -16.718 1.00 0.00 118 ALA A CA 2
ATOM 4245 C C . ALA A 1 118 ? 21.650 -26.877 -16.778 1.00 0.00 118 ALA A C 2
ATOM 4246 O O . ALA A 1 118 ? 21.559 -27.740 -17.654 1.00 0.00 118 ALA A O 2
ATOM 4253 N N . GLU A 1 119 ? 20.720 -26.710 -15.846 1.00 0.00 119 GLU A N 2
ATOM 4254 C CA . GLU A 1 119 ? 19.539 -27.560 -15.800 1.00 0.00 119 GLU A CA 2
ATOM 4255 C C . GLU A 1 119 ? 18.473 -27.065 -16.778 1.00 0.00 119 GLU A C 2
ATOM 4256 O O . GLU A 1 119 ? 17.813 -27.863 -17.445 1.00 0.00 119 GLU A O 2
ATOM 4268 N N . LEU A 1 120 ? 18.297 -25.751 -16.845 1.00 0.00 120 LEU A N 2
ATOM 4269 C CA . LEU A 1 120 ? 17.353 -25.156 -17.780 1.00 0.00 120 LEU A CA 2
ATOM 4270 C C . LEU A 1 120 ? 17.952 -25.085 -19.182 1.00 0.00 120 LEU A C 2
ATOM 4271 O O . LEU A 1 120 ? 17.319 -25.476 -20.164 1.00 0.00 120 LEU A O 2
ATOM 4287 N N . ASP A 1 121 ? 19.178 -24.597 -19.261 1.00 0.00 121 ASP A N 2
ATOM 4288 C CA . ASP A 1 121 ? 19.887 -24.484 -20.525 1.00 0.00 121 ASP A CA 2
ATOM 4289 C C . ASP A 1 121 ? 20.962 -25.554 -20.617 1.00 0.00 121 ASP A C 2
ATOM 4290 O O . ASP A 1 121 ? 22.057 -25.403 -20.074 1.00 0.00 121 ASP A O 2
ATOM 4299 N N . GLU A 1 122 ? 20.649 -26.626 -21.325 1.00 0.00 122 GLU A N 2
ATOM 4300 C CA . GLU A 1 122 ? 21.519 -27.795 -21.379 1.00 0.00 122 GLU A CA 2
ATOM 4301 C C . GLU A 1 122 ? 22.601 -27.632 -22.438 1.00 0.00 122 GLU A C 2
ATOM 4302 O O . GLU A 1 122 ? 23.395 -28.547 -22.681 1.00 0.00 122 GLU A O 2
ATOM 4314 N N . THR A 1 123 ? 22.635 -26.463 -23.053 1.00 0.00 123 THR A N 2
ATOM 4315 C CA . THR A 1 123 ? 23.571 -26.188 -24.123 1.00 0.00 123 THR A CA 2
ATOM 4316 C C . THR A 1 123 ? 24.859 -25.605 -23.558 1.00 0.00 123 THR A C 2
ATOM 4317 O O . THR A 1 123 ? 25.868 -25.489 -24.252 1.00 0.00 123 THR A O 2
ATOM 4328 N N . LEU A 1 124 ? 24.810 -25.250 -22.283 1.00 0.00 124 LEU A N 2
ATOM 4329 C CA . LEU A 1 124 ? 25.967 -24.728 -21.577 1.00 0.00 124 LEU A CA 2
ATOM 4330 C C . LEU A 1 124 ? 26.912 -25.862 -21.214 1.00 0.00 124 LEU A C 2
ATOM 4331 O O . LEU A 1 124 ? 26.481 -26.981 -20.935 1.00 0.00 124 LEU A O 2
ATOM 4347 N N . SER A 1 125 ? 28.194 -25.564 -21.225 1.00 0.00 125 SER A N 2
ATOM 4348 C CA . SER A 1 125 ? 29.211 -26.527 -20.844 1.00 0.00 125 SER A CA 2
ATOM 4349 C C . SER A 1 125 ? 29.926 -26.034 -19.586 1.00 0.00 125 SER A C 2
ATOM 4350 O O . SER A 1 125 ? 29.712 -24.897 -19.168 1.00 0.00 125 SER A O 2
ATOM 4358 N N . SER A 1 126 ? 30.773 -26.875 -19.001 1.00 0.00 126 SER A N 2
ATOM 4359 C CA . SER A 1 126 ? 31.413 -26.585 -17.714 1.00 0.00 126 SER A CA 2
ATOM 4360 C C . SER A 1 126 ? 32.010 -25.176 -17.642 1.00 0.00 126 SER A C 2
ATOM 4361 O O . SER A 1 126 ? 31.799 -24.455 -16.664 1.00 0.00 126 SER A O 2
ATOM 4369 N N . GLU A 1 127 ? 32.735 -24.777 -18.678 1.00 0.00 127 GLU A N 2
ATOM 4370 C CA . GLU A 1 127 ? 33.402 -23.480 -18.675 1.00 0.00 127 GLU A CA 2
ATOM 4371 C C . GLU A 1 127 ? 32.424 -22.356 -19.002 1.00 0.00 127 GLU A C 2
ATOM 4372 O O . GLU A 1 127 ? 32.555 -21.238 -18.498 1.00 0.00 127 GLU A O 2
ATOM 4384 N N . ASP A 1 128 ? 31.438 -22.662 -19.834 1.00 0.00 128 ASP A N 2
ATOM 4385 C CA . ASP A 1 128 ? 30.401 -21.704 -20.183 1.00 0.00 128 ASP A CA 2
ATOM 4386 C C . ASP A 1 128 ? 29.585 -21.357 -18.944 1.00 0.00 128 ASP A C 2
ATOM 4387 O O . ASP A 1 128 ? 29.212 -20.205 -18.731 1.00 0.00 128 ASP A O 2
ATOM 4396 N N . LEU A 1 129 ? 29.308 -22.380 -18.133 1.00 0.00 129 LEU A N 2
ATOM 4397 C CA . LEU A 1 129 ? 28.660 -22.203 -16.836 1.00 0.00 129 LEU A CA 2
ATOM 4398 C C . LEU A 1 129 ? 29.382 -21.152 -15.999 1.00 0.00 129 LEU A C 2
ATOM 4399 O O . LEU A 1 129 ? 28.748 -20.304 -15.371 1.00 0.00 129 LEU A O 2
ATOM 4415 N N . ASP A 1 130 ? 30.707 -21.212 -16.003 1.00 0.00 130 ASP A N 2
ATOM 4416 C CA . ASP A 1 130 ? 31.524 -20.299 -15.210 1.00 0.00 130 ASP A CA 2
ATOM 4417 C C . ASP A 1 130 ? 31.364 -18.868 -15.706 1.00 0.00 130 ASP A C 2
ATOM 4418 O O . ASP A 1 130 ? 31.238 -17.938 -14.908 1.00 0.00 130 ASP A O 2
ATOM 4427 N N . ALA A 1 131 ? 31.356 -18.700 -17.024 1.00 0.00 131 ALA A N 2
ATOM 4428 C CA . ALA A 1 131 ? 31.144 -17.392 -17.632 1.00 0.00 131 ALA A CA 2
ATOM 4429 C C . ALA A 1 131 ? 29.803 -16.836 -17.210 1.00 0.00 131 ALA A C 2
ATOM 4430 O O . ALA A 1 131 ? 29.680 -15.666 -16.847 1.00 0.00 131 ALA A O 2
ATOM 4437 N N . MET A 1 132 ? 28.804 -17.698 -17.274 1.00 0.00 132 MET A N 2
ATOM 4438 C CA . MET A 1 132 ? 27.468 -17.351 -16.854 1.00 0.00 132 MET A CA 2
ATOM 4439 C C . MET A 1 132 ? 27.498 -16.841 -15.434 1.00 0.00 132 MET A C 2
ATOM 4440 O O . MET A 1 132 ? 27.062 -15.734 -15.158 1.00 0.00 132 MET A O 2
ATOM 4454 N N . ILE A 1 133 ? 28.078 -17.640 -14.554 1.00 0.00 133 ILE A N 2
ATOM 4455 C CA . ILE A 1 133 ? 28.207 -17.289 -13.149 1.00 0.00 133 ILE A CA 2
ATOM 4456 C C . ILE A 1 133 ? 28.906 -15.943 -12.968 1.00 0.00 133 ILE A C 2
ATOM 4457 O O . ILE A 1 133 ? 28.448 -15.088 -12.204 1.00 0.00 133 ILE A O 2
ATOM 4473 N N . ASP A 1 134 ? 30.002 -15.772 -13.689 1.00 0.00 134 ASP A N 2
ATOM 4474 C CA . ASP A 1 134 ? 30.800 -14.550 -13.640 1.00 0.00 134 ASP A CA 2
ATOM 4475 C C . ASP A 1 134 ? 29.948 -13.336 -13.973 1.00 0.00 134 ASP A C 2
ATOM 4476 O O . ASP A 1 134 ? 30.059 -12.280 -13.346 1.00 0.00 134 ASP A O 2
ATOM 4485 N N . GLU A 1 135 ? 29.096 -13.508 -14.964 1.00 0.00 135 GLU A N 2
ATOM 4486 C CA . GLU A 1 135 ? 28.214 -12.443 -15.423 1.00 0.00 135 GLU A CA 2
ATOM 4487 C C . GLU A 1 135 ? 26.997 -12.296 -14.501 1.00 0.00 135 GLU A C 2
ATOM 4488 O O . GLU A 1 135 ? 26.448 -11.204 -14.338 1.00 0.00 135 GLU A O 2
ATOM 4500 N N . ILE A 1 136 ? 26.581 -13.413 -13.916 1.00 0.00 136 ILE A N 2
ATOM 4501 C CA . ILE A 1 136 ? 25.412 -13.461 -13.044 1.00 0.00 136 ILE A CA 2
ATOM 4502 C C . ILE A 1 136 ? 25.635 -12.695 -11.738 1.00 0.00 136 ILE A C 2
ATOM 4503 O O . ILE A 1 136 ? 24.886 -11.764 -11.435 1.00 0.00 136 ILE A O 2
ATOM 4519 N N . ASP A 1 137 ? 26.655 -13.081 -10.970 1.00 0.00 137 ASP A N 2
ATOM 4520 C CA . ASP A 1 137 ? 26.917 -12.440 -9.677 1.00 0.00 137 ASP A CA 2
ATOM 4521 C C . ASP A 1 137 ? 27.417 -11.016 -9.885 1.00 0.00 137 ASP A C 2
ATOM 4522 O O . ASP A 1 137 ? 28.609 -10.773 -10.089 1.00 0.00 137 ASP A O 2
ATOM 4531 N N . ALA A 1 138 ? 26.475 -10.089 -9.850 1.00 0.00 138 ALA A N 2
ATOM 4532 C CA . ALA A 1 138 ? 26.734 -8.688 -10.134 1.00 0.00 138 ALA A CA 2
ATOM 4533 C C . ALA A 1 138 ? 27.395 -7.986 -8.958 1.00 0.00 138 ALA A C 2
ATOM 4534 O O . ALA A 1 138 ? 28.302 -7.177 -9.140 1.00 0.00 138 ALA A O 2
ATOM 4541 N N . ASP A 1 139 ? 26.950 -8.298 -7.753 1.00 0.00 139 ASP A N 2
ATOM 4542 C CA . ASP A 1 139 ? 27.417 -7.585 -6.569 1.00 0.00 139 ASP A CA 2
ATOM 4543 C C . ASP A 1 139 ? 28.745 -8.147 -6.080 1.00 0.00 139 ASP A C 2
ATOM 4544 O O . ASP A 1 139 ? 29.455 -7.516 -5.295 1.00 0.00 139 ASP A O 2
ATOM 4553 N N . GLY A 1 140 ? 29.100 -9.318 -6.590 1.00 0.00 140 GLY A N 2
ATOM 4554 C CA . GLY A 1 140 ? 30.318 -9.969 -6.166 1.00 0.00 140 GLY A CA 2
ATOM 4555 C C . GLY A 1 140 ? 30.192 -10.487 -4.753 1.00 0.00 140 GLY A C 2
ATOM 4556 O O . GLY A 1 140 ? 31.187 -10.671 -4.053 1.00 0.00 140 GLY A O 2
ATOM 4560 N N . SER A 1 141 ? 28.955 -10.731 -4.339 1.00 0.00 141 SER A N 2
ATOM 4561 C CA . SER A 1 141 ? 28.659 -11.149 -2.978 1.00 0.00 141 SER A CA 2
ATOM 4562 C C . SER A 1 141 ? 29.055 -12.609 -2.787 1.00 0.00 141 SER A C 2
ATOM 4563 O O . SER A 1 141 ? 29.215 -13.089 -1.663 1.00 0.00 141 SER A O 2
ATOM 4571 N N . GLY A 1 142 ? 29.213 -13.309 -3.901 1.00 0.00 142 GLY A N 2
ATOM 4572 C CA . GLY A 1 142 ? 29.618 -14.702 -3.860 1.00 0.00 142 GLY A CA 2
ATOM 4573 C C . GLY A 1 142 ? 28.419 -15.619 -3.804 1.00 0.00 142 GLY A C 2
ATOM 4574 O O . GLY A 1 142 ? 28.466 -16.770 -4.243 1.00 0.00 142 GLY A O 2
ATOM 4578 N N . THR A 1 143 ? 27.336 -15.097 -3.259 1.00 0.00 143 THR A N 2
ATOM 4579 C CA . THR A 1 143 ? 26.081 -15.805 -3.226 1.00 0.00 143 THR A CA 2
ATOM 4580 C C . THR A 1 143 ? 25.061 -15.074 -4.078 1.00 0.00 143 THR A C 2
ATOM 4581 O O . THR A 1 143 ? 24.865 -13.869 -3.925 1.00 0.00 143 THR A O 2
ATOM 4592 N N . VAL A 1 144 ? 24.426 -15.808 -4.966 1.00 0.00 144 VAL A N 2
ATOM 4593 C CA . VAL A 1 144 ? 23.433 -15.250 -5.857 1.00 0.00 144 VAL A CA 2
ATOM 4594 C C . VAL A 1 144 ? 22.092 -15.186 -5.138 1.00 0.00 144 VAL A C 2
ATOM 4595 O O . VAL A 1 144 ? 21.573 -16.207 -4.687 1.00 0.00 144 VAL A O 2
ATOM 4608 N N . ASP A 1 145 ? 21.550 -13.994 -4.989 1.00 0.00 145 ASP A N 2
ATOM 4609 C CA . ASP A 1 145 ? 20.321 -13.829 -4.219 1.00 0.00 145 ASP A CA 2
ATOM 4610 C C . ASP A 1 145 ? 19.446 -12.733 -4.799 1.00 0.00 145 ASP A C 2
ATOM 4611 O O . ASP A 1 145 ? 18.285 -12.958 -5.136 1.00 0.00 145 ASP A O 2
ATOM 4620 N N . PHE A 1 146 ? 20.008 -11.551 -4.931 1.00 0.00 146 PHE A N 2
ATOM 4621 C CA . PHE A 1 146 ? 19.215 -10.380 -5.239 1.00 0.00 146 PHE A CA 2
ATOM 4622 C C . PHE A 1 146 ? 19.394 -9.938 -6.695 1.00 0.00 146 PHE A C 2
ATOM 4623 O O . PHE A 1 146 ? 18.762 -10.498 -7.594 1.00 0.00 146 PHE A O 2
ATOM 4640 N N . GLU A 1 147 ? 20.264 -8.963 -6.935 1.00 0.00 147 GLU A N 2
ATOM 4641 C CA . GLU A 1 147 ? 20.485 -8.447 -8.279 1.00 0.00 147 GLU A CA 2
ATOM 4642 C C . GLU A 1 147 ? 21.093 -9.512 -9.181 1.00 0.00 147 GLU A C 2
ATOM 4643 O O . GLU A 1 147 ? 20.744 -9.616 -10.358 1.00 0.00 147 GLU A O 2
ATOM 4655 N N . GLU A 1 148 ? 21.993 -10.300 -8.611 1.00 0.00 148 GLU A N 2
ATOM 4656 C CA . GLU A 1 148 ? 22.642 -11.401 -9.309 1.00 0.00 148 GLU A CA 2
ATOM 4657 C C . GLU A 1 148 ? 21.623 -12.295 -9.993 1.00 0.00 148 GLU A C 2
ATOM 4658 O O . GLU A 1 148 ? 21.699 -12.555 -11.194 1.00 0.00 148 GLU A O 2
ATOM 4670 N N . PHE A 1 149 ? 20.658 -12.741 -9.210 1.00 0.00 149 PHE A N 2
ATOM 4671 C CA . PHE A 1 149 ? 19.665 -13.683 -9.678 1.00 0.00 149 PHE A CA 2
ATOM 4672 C C . PHE A 1 149 ? 18.618 -12.989 -10.545 1.00 0.00 149 PHE A C 2
ATOM 4673 O O . PHE A 1 149 ? 18.161 -13.541 -11.544 1.00 0.00 149 PHE A O 2
ATOM 4690 N N . MET A 1 150 ? 18.239 -11.782 -10.159 1.00 0.00 150 MET A N 2
ATOM 4691 C CA . MET A 1 150 ? 17.238 -11.035 -10.906 1.00 0.00 150 MET A CA 2
ATOM 4692 C C . MET A 1 150 ? 17.737 -10.743 -12.317 1.00 0.00 150 MET A C 2
ATOM 4693 O O . MET A 1 150 ? 17.012 -10.931 -13.293 1.00 0.00 150 MET A O 2
ATOM 4707 N N . GLY A 1 151 ? 18.995 -10.338 -12.420 1.00 0.00 151 GLY A N 2
ATOM 4708 C CA . GLY A 1 151 ? 19.561 -9.978 -13.705 1.00 0.00 151 GLY A CA 2
ATOM 4709 C C . GLY A 1 151 ? 19.772 -11.167 -14.629 1.00 0.00 151 GLY A C 2
ATOM 4710 O O . GLY A 1 151 ? 19.963 -10.987 -15.833 1.00 0.00 151 GLY A O 2
ATOM 4714 N N . VAL A 1 152 ? 19.744 -12.378 -14.083 1.00 0.00 152 VAL A N 2
ATOM 4715 C CA . VAL A 1 152 ? 19.959 -13.572 -14.894 1.00 0.00 152 VAL A CA 2
ATOM 4716 C C . VAL A 1 152 ? 18.641 -14.278 -15.228 1.00 0.00 152 VAL A C 2
ATOM 4717 O O . VAL A 1 152 ? 18.437 -14.723 -16.356 1.00 0.00 152 VAL A O 2
ATOM 4730 N N . MET A 1 153 ? 17.737 -14.351 -14.259 1.00 0.00 153 MET A N 2
ATOM 4731 C CA . MET A 1 153 ? 16.520 -15.140 -14.417 1.00 0.00 153 MET A CA 2
ATOM 4732 C C . MET A 1 153 ? 15.452 -14.388 -15.206 1.00 0.00 153 MET A C 2
ATOM 4733 O O . MET A 1 153 ? 14.878 -14.925 -16.153 1.00 0.00 153 MET A O 2
ATOM 4747 N N . THR A 1 154 ? 15.191 -13.145 -14.823 1.00 0.00 154 THR A N 2
ATOM 4748 C CA . THR A 1 154 ? 14.126 -12.370 -15.446 1.00 0.00 154 THR A CA 2
ATOM 4749 C C . THR A 1 154 ? 14.671 -11.519 -16.588 1.00 0.00 154 THR A C 2
ATOM 4750 O O . THR A 1 154 ? 14.013 -10.593 -17.062 1.00 0.00 154 THR A O 2
ATOM 4761 N N . GLY A 1 155 ? 15.883 -11.847 -17.028 1.00 0.00 155 GLY A N 2
ATOM 4762 C CA . GLY A 1 155 ? 16.515 -11.105 -18.097 1.00 0.00 155 GLY A CA 2
ATOM 4763 C C . GLY A 1 155 ? 15.933 -11.449 -19.453 1.00 0.00 155 GLY A C 2
ATOM 4764 O O . GLY A 1 155 ? 16.509 -12.241 -20.198 1.00 0.00 155 GLY A O 2
ATOM 4768 N N . GLY A 1 156 ? 14.779 -10.878 -19.755 1.00 0.00 156 GLY A N 2
ATOM 4769 C CA . GLY A 1 156 ? 14.156 -11.099 -21.039 1.00 0.00 156 GLY A CA 2
ATOM 4770 C C . GLY A 1 156 ? 12.662 -10.864 -21.000 1.00 0.00 156 GLY A C 2
ATOM 4771 O O . GLY A 1 156 ? 12.019 -11.085 -19.972 1.00 0.00 156 GLY A O 2
ATOM 4775 N N . ASP A 1 157 ? 12.115 -10.406 -22.118 1.00 0.00 157 ASP A N 2
ATOM 4776 C CA . ASP A 1 157 ? 10.680 -10.174 -22.238 1.00 0.00 157 ASP A CA 2
ATOM 4777 C C . ASP A 1 157 ? 9.964 -11.503 -22.428 1.00 0.00 157 ASP A C 2
ATOM 4778 O O . ASP A 1 157 ? 9.094 -11.863 -21.634 1.00 0.00 157 ASP A O 2
ATOM 4787 N N . GLU A 1 158 ? 10.355 -12.209 -23.491 1.00 0.00 158 GLU A N 2
ATOM 4788 C CA . GLU A 1 158 ? 9.902 -13.572 -23.769 1.00 0.00 158 GLU A CA 2
ATOM 4789 C C . GLU A 1 158 ? 8.383 -13.706 -23.670 1.00 0.00 158 GLU A C 2
ATOM 4790 O O . GLU A 1 158 ? 7.692 -13.361 -24.650 1.00 0.00 158 GLU A O 2
ATOM 4803 N N . MET A 1 1 ? -6.924 -0.097 -20.263 1.00 0.00 1 MET A N 3
ATOM 4804 C CA . MET A 1 1 ? -7.973 0.946 -20.207 1.00 0.00 1 MET A CA 3
ATOM 4805 C C . MET A 1 1 ? -9.019 0.688 -21.288 1.00 0.00 1 MET A C 3
ATOM 4806 O O . MET A 1 1 ? -9.202 1.485 -22.209 1.00 0.00 1 MET A O 3
ATOM 4822 N N . GLY A 1 2 ? -9.707 -0.439 -21.162 1.00 0.00 2 GLY A N 3
ATOM 4823 C CA . GLY A 1 2 ? -10.675 -0.848 -22.160 1.00 0.00 2 GLY A CA 3
ATOM 4824 C C . GLY A 1 2 ? -10.308 -2.202 -22.709 1.00 0.00 2 GLY A C 3
ATOM 4825 O O . GLY A 1 2 ? -10.226 -2.408 -23.921 1.00 0.00 2 GLY A O 3
ATOM 4829 N N . ASP A 1 3 ? -10.063 -3.122 -21.797 1.00 0.00 3 ASP A N 3
ATOM 4830 C CA . ASP A 1 3 ? -9.505 -4.415 -22.134 1.00 0.00 3 ASP A CA 3
ATOM 4831 C C . ASP A 1 3 ? -10.575 -5.497 -22.095 1.00 0.00 3 ASP A C 3
ATOM 4832 O O . ASP A 1 3 ? -10.679 -6.257 -21.130 1.00 0.00 3 ASP A O 3
ATOM 4841 N N . VAL A 1 4 ? -11.377 -5.554 -23.150 1.00 0.00 4 VAL A N 3
ATOM 4842 C CA . VAL A 1 4 ? -12.459 -6.523 -23.237 1.00 0.00 4 VAL A CA 3
ATOM 4843 C C . VAL A 1 4 ? -11.901 -7.940 -23.312 1.00 0.00 4 VAL A C 3
ATOM 4844 O O . VAL A 1 4 ? -11.035 -8.236 -24.137 1.00 0.00 4 VAL A O 3
ATOM 4857 N N . SER A 1 5 ? -12.396 -8.794 -22.423 1.00 0.00 5 SER A N 3
ATOM 4858 C CA . SER A 1 5 ? -11.951 -10.176 -22.312 1.00 0.00 5 SER A CA 3
ATOM 4859 C C . SER A 1 5 ? -10.486 -10.272 -21.878 1.00 0.00 5 SER A C 3
ATOM 4860 O O . SER A 1 5 ? -9.863 -11.328 -21.986 1.00 0.00 5 SER A O 3
ATOM 4868 N N . LYS A 1 6 ? -9.937 -9.161 -21.395 1.00 0.00 6 LYS A N 3
ATOM 4869 C CA . LYS A 1 6 ? -8.674 -9.190 -20.670 1.00 0.00 6 LYS A CA 3
ATOM 4870 C C . LYS A 1 6 ? -8.972 -9.288 -19.188 1.00 0.00 6 LYS A C 3
ATOM 4871 O O . LYS A 1 6 ? -8.120 -9.666 -18.383 1.00 0.00 6 LYS A O 3
ATOM 4890 N N . LEU A 1 7 ? -10.195 -8.923 -18.838 1.00 0.00 7 LEU A N 3
ATOM 4891 C CA . LEU A 1 7 ? -10.682 -9.066 -17.478 1.00 0.00 7 LEU A CA 3
ATOM 4892 C C . LEU A 1 7 ? -10.930 -10.526 -17.168 1.00 0.00 7 LEU A C 3
ATOM 4893 O O . LEU A 1 7 ? -11.768 -11.173 -17.794 1.00 0.00 7 LEU A O 3
ATOM 4909 N N . SER A 1 8 ? -10.190 -11.041 -16.206 1.00 0.00 8 SER A N 3
ATOM 4910 C CA . SER A 1 8 ? -10.324 -12.428 -15.816 1.00 0.00 8 SER A CA 3
ATOM 4911 C C . SER A 1 8 ? -11.602 -12.618 -15.000 1.00 0.00 8 SER A C 3
ATOM 4912 O O . SER A 1 8 ? -12.202 -11.630 -14.562 1.00 0.00 8 SER A O 3
ATOM 4920 N N . SER A 1 9 ? -12.008 -13.865 -14.789 1.00 0.00 9 SER A N 3
ATOM 4921 C CA . SER A 1 9 ? -13.300 -14.170 -14.175 1.00 0.00 9 SER A CA 3
ATOM 4922 C C . SER A 1 9 ? -13.514 -13.419 -12.854 1.00 0.00 9 SER A C 3
ATOM 4923 O O . SER A 1 9 ? -14.617 -12.946 -12.584 1.00 0.00 9 SER A O 3
ATOM 4931 N N . ASN A 1 10 ? -12.450 -13.284 -12.061 1.00 0.00 10 ASN A N 3
ATOM 4932 C CA . ASN A 1 10 ? -12.529 -12.596 -10.766 1.00 0.00 10 ASN A CA 3
ATOM 4933 C C . ASN A 1 10 ? -13.113 -11.193 -10.915 1.00 0.00 10 ASN A C 3
ATOM 4934 O O . ASN A 1 10 ? -14.041 -10.824 -10.197 1.00 0.00 10 ASN A O 3
ATOM 4945 N N . GLN A 1 11 ? -12.589 -10.429 -11.868 1.00 0.00 11 GLN A N 3
ATOM 4946 C CA . GLN A 1 11 ? -13.064 -9.068 -12.109 1.00 0.00 11 GLN A CA 3
ATOM 4947 C C . GLN A 1 11 ? -14.523 -9.094 -12.527 1.00 0.00 11 GLN A C 3
ATOM 4948 O O . GLN A 1 11 ? -15.354 -8.335 -12.025 1.00 0.00 11 GLN A O 3
ATOM 4962 N N . VAL A 1 12 ? -14.818 -9.998 -13.442 1.00 0.00 12 VAL A N 3
ATOM 4963 C CA . VAL A 1 12 ? -16.131 -10.092 -14.053 1.00 0.00 12 VAL A CA 3
ATOM 4964 C C . VAL A 1 12 ? -17.181 -10.567 -13.050 1.00 0.00 12 VAL A C 3
ATOM 4965 O O . VAL A 1 12 ? -18.341 -10.181 -13.143 1.00 0.00 12 VAL A O 3
ATOM 4978 N N . LYS A 1 13 ? -16.779 -11.393 -12.094 1.00 0.00 13 LYS A N 3
ATOM 4979 C CA . LYS A 1 13 ? -17.651 -11.848 -11.059 1.00 0.00 13 LYS A CA 3
ATOM 4980 C C . LYS A 1 13 ? -18.179 -10.686 -10.219 1.00 0.00 13 LYS A C 3
ATOM 4981 O O . LYS A 1 13 ? -19.361 -10.650 -9.863 1.00 0.00 13 LYS A O 3
ATOM 5000 N N . LEU A 1 14 ? -17.307 -9.732 -9.909 1.00 0.00 14 LEU A N 3
ATOM 5001 C CA . LEU A 1 14 ? -17.726 -8.523 -9.206 1.00 0.00 14 LEU A CA 3
ATOM 5002 C C . LEU A 1 14 ? -18.626 -7.693 -10.107 1.00 0.00 14 LEU A C 3
ATOM 5003 O O . LEU A 1 14 ? -19.655 -7.178 -9.669 1.00 0.00 14 LEU A O 3
ATOM 5019 N N . LEU A 1 15 ? -18.235 -7.591 -11.373 1.00 0.00 15 LEU A N 3
ATOM 5020 C CA . LEU A 1 15 ? -19.016 -6.877 -12.370 1.00 0.00 15 LEU A CA 3
ATOM 5021 C C . LEU A 1 15 ? -20.417 -7.469 -12.489 1.00 0.00 15 LEU A C 3
ATOM 5022 O O . LEU A 1 15 ? -21.406 -6.747 -12.441 1.00 0.00 15 LEU A O 3
ATOM 5038 N N . GLU A 1 16 ? -20.482 -8.789 -12.618 1.00 0.00 16 GLU A N 3
ATOM 5039 C CA . GLU A 1 16 ? -21.746 -9.511 -12.719 1.00 0.00 16 GLU A CA 3
ATOM 5040 C C . GLU A 1 16 ? -22.638 -9.238 -11.514 1.00 0.00 16 GLU A C 3
ATOM 5041 O O . GLU A 1 16 ? -23.782 -8.802 -11.661 1.00 0.00 16 GLU A O 3
ATOM 5053 N N . THR A 1 17 ? -22.098 -9.484 -10.332 1.00 0.00 17 THR A N 3
ATOM 5054 C CA . THR A 1 17 ? -22.858 -9.369 -9.100 1.00 0.00 17 THR A CA 3
ATOM 5055 C C . THR A 1 17 ? -23.396 -7.951 -8.908 1.00 0.00 17 THR A C 3
ATOM 5056 O O . THR A 1 17 ? -24.549 -7.766 -8.521 1.00 0.00 17 THR A O 3
ATOM 5067 N N . ALA A 1 18 ? -22.571 -6.958 -9.219 1.00 0.00 18 ALA A N 3
ATOM 5068 C CA . ALA A 1 18 ? -22.966 -5.565 -9.070 1.00 0.00 18 ALA A CA 3
ATOM 5069 C C . ALA A 1 18 ? -23.932 -5.156 -10.176 1.00 0.00 18 ALA A C 3
ATOM 5070 O O . ALA A 1 18 ? -24.884 -4.414 -9.936 1.00 0.00 18 ALA A O 3
ATOM 5077 N N . PHE A 1 19 ? -23.688 -5.663 -11.380 1.00 0.00 19 PHE A N 3
ATOM 5078 C CA . PHE A 1 19 ? -24.548 -5.406 -12.526 1.00 0.00 19 PHE A CA 3
ATOM 5079 C C . PHE A 1 19 ? -25.971 -5.824 -12.210 1.00 0.00 19 PHE A C 3
ATOM 5080 O O . PHE A 1 19 ? -26.887 -5.011 -12.217 1.00 0.00 19 PHE A O 3
ATOM 5097 N N . ARG A 1 20 ? -26.125 -7.099 -11.892 1.00 0.00 20 ARG A N 3
ATOM 5098 C CA . ARG A 1 20 ? -27.435 -7.694 -11.675 1.00 0.00 20 ARG A CA 3
ATOM 5099 C C . ARG A 1 20 ? -28.077 -7.209 -10.377 1.00 0.00 20 ARG A C 3
ATOM 5100 O O . ARG A 1 20 ? -29.268 -7.415 -10.152 1.00 0.00 20 ARG A O 3
ATOM 5121 N N . ASP A 1 21 ? -27.293 -6.556 -9.528 1.00 0.00 21 ASP A N 3
ATOM 5122 C CA . ASP A 1 21 ? -27.784 -6.129 -8.223 1.00 0.00 21 ASP A CA 3
ATOM 5123 C C . ASP A 1 21 ? -28.595 -4.845 -8.351 1.00 0.00 21 ASP A C 3
ATOM 5124 O O . ASP A 1 21 ? -29.634 -4.686 -7.710 1.00 0.00 21 ASP A O 3
ATOM 5133 N N . PHE A 1 22 ? -28.117 -3.942 -9.197 1.00 0.00 22 PHE A N 3
ATOM 5134 C CA . PHE A 1 22 ? -28.796 -2.675 -9.438 1.00 0.00 22 PHE A CA 3
ATOM 5135 C C . PHE A 1 22 ? -29.477 -2.688 -10.801 1.00 0.00 22 PHE A C 3
ATOM 5136 O O . PHE A 1 22 ? -30.011 -1.676 -11.259 1.00 0.00 22 PHE A O 3
ATOM 5153 N N . GLU A 1 23 ? -29.453 -3.855 -11.428 1.00 0.00 23 GLU A N 3
ATOM 5154 C CA . GLU A 1 23 ? -29.977 -4.045 -12.775 1.00 0.00 23 GLU A CA 3
ATOM 5155 C C . GLU A 1 23 ? -31.462 -3.780 -12.854 1.00 0.00 23 GLU A C 3
ATOM 5156 O O . GLU A 1 23 ? -32.183 -3.899 -11.862 1.00 0.00 23 GLU A O 3
ATOM 5168 N N . THR A 1 24 ? -31.883 -3.374 -14.050 1.00 0.00 24 THR A N 3
ATOM 5169 C CA . THR A 1 24 ? -33.278 -3.344 -14.414 1.00 0.00 24 THR A CA 3
ATOM 5170 C C . THR A 1 24 ? -33.980 -2.051 -14.003 1.00 0.00 24 THR A C 3
ATOM 5171 O O . THR A 1 24 ? -33.839 -1.557 -12.882 1.00 0.00 24 THR A O 3
ATOM 5182 N N . PRO A 1 25 ? -34.699 -1.466 -14.964 1.00 0.00 25 PRO A N 3
ATOM 5183 C CA . PRO A 1 25 ? -35.609 -0.359 -14.722 1.00 0.00 25 PRO A CA 3
ATOM 5184 C C . PRO A 1 25 ? -36.994 -0.872 -14.319 1.00 0.00 25 PRO A C 3
ATOM 5185 O O . PRO A 1 25 ? -37.648 -0.317 -13.438 1.00 0.00 25 PRO A O 3
ATOM 5196 N N . GLU A 1 26 ? -37.423 -1.939 -14.989 1.00 0.00 26 GLU A N 3
ATOM 5197 C CA . GLU A 1 26 ? -38.675 -2.609 -14.688 1.00 0.00 26 GLU A CA 3
ATOM 5198 C C . GLU A 1 26 ? -38.635 -4.029 -15.260 1.00 0.00 26 GLU A C 3
ATOM 5199 O O . GLU A 1 26 ? -39.643 -4.570 -15.712 1.00 0.00 26 GLU A O 3
ATOM 5211 N N . GLY A 1 27 ? -37.448 -4.625 -15.255 1.00 0.00 27 GLY A N 3
ATOM 5212 C CA . GLY A 1 27 ? -37.277 -5.944 -15.833 1.00 0.00 27 GLY A CA 3
ATOM 5213 C C . GLY A 1 27 ? -36.808 -5.861 -17.272 1.00 0.00 27 GLY A C 3
ATOM 5214 O O . GLY A 1 27 ? -37.545 -6.197 -18.197 1.00 0.00 27 GLY A O 3
ATOM 5218 N N . SER A 1 28 ? -35.585 -5.390 -17.459 1.00 0.00 28 SER A N 3
ATOM 5219 C CA . SER A 1 28 ? -35.048 -5.169 -18.795 1.00 0.00 28 SER A CA 3
ATOM 5220 C C . SER A 1 28 ? -33.910 -6.140 -19.104 1.00 0.00 28 SER A C 3
ATOM 5221 O O . SER A 1 28 ? -33.633 -6.438 -20.263 1.00 0.00 28 SER A O 3
ATOM 5229 N N . GLY A 1 29 ? -33.251 -6.636 -18.064 1.00 0.00 29 GLY A N 3
ATOM 5230 C CA . GLY A 1 29 ? -32.092 -7.483 -18.261 1.00 0.00 29 GLY A CA 3
ATOM 5231 C C . GLY A 1 29 ? -30.825 -6.660 -18.318 1.00 0.00 29 GLY A C 3
ATOM 5232 O O . GLY A 1 29 ? -29.715 -7.182 -18.217 1.00 0.00 29 GLY A O 3
ATOM 5236 N N . ARG A 1 30 ? -31.009 -5.361 -18.484 1.00 0.00 30 ARG A N 3
ATOM 5237 C CA . ARG A 1 30 ? -29.913 -4.417 -18.516 1.00 0.00 30 ARG A CA 3
ATOM 5238 C C . ARG A 1 30 ? -29.961 -3.528 -17.299 1.00 0.00 30 ARG A C 3
ATOM 5239 O O . ARG A 1 30 ? -30.994 -3.429 -16.639 1.00 0.00 30 ARG A O 3
ATOM 5260 N N . VAL A 1 31 ? -28.865 -2.866 -17.013 1.00 0.00 31 VAL A N 3
ATOM 5261 C CA . VAL A 1 31 ? -28.802 -2.010 -15.850 1.00 0.00 31 VAL A CA 3
ATOM 5262 C C . VAL A 1 31 ? -28.849 -0.556 -16.271 1.00 0.00 31 VAL A C 3
ATOM 5263 O O . VAL A 1 31 ? -28.103 -0.115 -17.146 1.00 0.00 31 VAL A O 3
ATOM 5276 N N . SER A 1 32 ? -29.785 0.151 -15.672 1.00 0.00 32 SER A N 3
ATOM 5277 C CA . SER A 1 32 ? -30.031 1.546 -15.970 1.00 0.00 32 SER A CA 3
ATOM 5278 C C . SER A 1 32 ? -28.756 2.364 -15.843 1.00 0.00 32 SER A C 3
ATOM 5279 O O . SER A 1 32 ? -27.960 2.171 -14.918 1.00 0.00 32 SER A O 3
ATOM 5287 N N . THR A 1 33 ? -28.584 3.287 -16.776 1.00 0.00 33 THR A N 3
ATOM 5288 C CA . THR A 1 33 ? -27.416 4.153 -16.806 1.00 0.00 33 THR A CA 3
ATOM 5289 C C . THR A 1 33 ? -27.334 5.045 -15.574 1.00 0.00 33 THR A C 3
ATOM 5290 O O . THR A 1 33 ? -26.270 5.567 -15.244 1.00 0.00 33 THR A O 3
ATOM 5301 N N . ASP A 1 34 ? -28.454 5.203 -14.888 1.00 0.00 34 ASP A N 3
ATOM 5302 C CA . ASP A 1 34 ? -28.489 5.986 -13.665 1.00 0.00 34 ASP A CA 3
ATOM 5303 C C . ASP A 1 34 ? -27.823 5.220 -12.524 1.00 0.00 34 ASP A C 3
ATOM 5304 O O . ASP A 1 34 ? -27.248 5.811 -11.607 1.00 0.00 34 ASP A O 3
ATOM 5313 N N . GLN A 1 35 ? -27.880 3.896 -12.607 1.00 0.00 35 GLN A N 3
ATOM 5314 C CA . GLN A 1 35 ? -27.345 3.031 -11.562 1.00 0.00 35 GLN A CA 3
ATOM 5315 C C . GLN A 1 35 ? -25.862 2.746 -11.776 1.00 0.00 35 GLN A C 3
ATOM 5316 O O . GLN A 1 35 ? -25.174 2.308 -10.856 1.00 0.00 35 GLN A O 3
ATOM 5330 N N . ILE A 1 36 ? -25.376 2.999 -12.989 1.00 0.00 36 ILE A N 3
ATOM 5331 C CA . ILE A 1 36 ? -23.969 2.765 -13.325 1.00 0.00 36 ILE A CA 3
ATOM 5332 C C . ILE A 1 36 ? -23.054 3.508 -12.366 1.00 0.00 36 ILE A C 3
ATOM 5333 O O . ILE A 1 36 ? -22.053 2.962 -11.911 1.00 0.00 36 ILE A O 3
ATOM 5349 N N . GLY A 1 37 ? -23.418 4.739 -12.036 1.00 0.00 37 GLY A N 3
ATOM 5350 C CA . GLY A 1 37 ? -22.634 5.516 -11.096 1.00 0.00 37 GLY A CA 3
ATOM 5351 C C . GLY A 1 37 ? -22.574 4.875 -9.726 1.00 0.00 37 GLY A C 3
ATOM 5352 O O . GLY A 1 37 ? -21.533 4.889 -9.071 1.00 0.00 37 GLY A O 3
ATOM 5356 N N . ILE A 1 38 ? -23.692 4.301 -9.302 1.00 0.00 38 ILE A N 3
ATOM 5357 C CA . ILE A 1 38 ? -23.757 3.599 -8.032 1.00 0.00 38 ILE A CA 3
ATOM 5358 C C . ILE A 1 38 ? -22.828 2.397 -8.066 1.00 0.00 38 ILE A C 3
ATOM 5359 O O . ILE A 1 38 ? -21.979 2.223 -7.198 1.00 0.00 38 ILE A O 3
ATOM 5375 N N . ILE A 1 39 ? -22.996 1.586 -9.100 1.00 0.00 39 ILE A N 3
ATOM 5376 C CA . ILE A 1 39 ? -22.203 0.379 -9.285 1.00 0.00 39 ILE A CA 3
ATOM 5377 C C . ILE A 1 39 ? -20.718 0.698 -9.398 1.00 0.00 39 ILE A C 3
ATOM 5378 O O . ILE A 1 39 ? -19.884 0.031 -8.792 1.00 0.00 39 ILE A O 3
ATOM 5394 N N . LEU A 1 40 ? -20.396 1.718 -10.174 1.00 0.00 40 LEU A N 3
ATOM 5395 C CA . LEU A 1 40 ? -19.016 2.146 -10.343 1.00 0.00 40 LEU A CA 3
ATOM 5396 C C . LEU A 1 40 ? -18.414 2.570 -9.010 1.00 0.00 40 LEU A C 3
ATOM 5397 O O . LEU A 1 40 ? -17.203 2.512 -8.817 1.00 0.00 40 LEU A O 3
ATOM 5413 N N . GLU A 1 41 ? -19.267 2.984 -8.095 1.00 0.00 41 GLU A N 3
ATOM 5414 C CA . GLU A 1 41 ? -18.838 3.313 -6.751 1.00 0.00 41 GLU A CA 3
ATOM 5415 C C . GLU A 1 41 ? -18.671 2.037 -5.929 1.00 0.00 41 GLU A C 3
ATOM 5416 O O . GLU A 1 41 ? -17.722 1.901 -5.158 1.00 0.00 41 GLU A O 3
ATOM 5428 N N . VAL A 1 42 ? -19.603 1.104 -6.111 1.00 0.00 42 VAL A N 3
ATOM 5429 C CA . VAL A 1 42 ? -19.524 -0.224 -5.500 1.00 0.00 42 VAL A CA 3
ATOM 5430 C C . VAL A 1 42 ? -18.194 -0.871 -5.846 1.00 0.00 42 VAL A C 3
ATOM 5431 O O . VAL A 1 42 ? -17.517 -1.460 -5.002 1.00 0.00 42 VAL A O 3
ATOM 5444 N N . LEU A 1 43 ? -17.836 -0.735 -7.107 1.00 0.00 43 LEU A N 3
ATOM 5445 C CA . LEU A 1 43 ? -16.643 -1.350 -7.650 1.00 0.00 43 LEU A CA 3
ATOM 5446 C C . LEU A 1 43 ? -15.421 -0.456 -7.435 1.00 0.00 43 LEU A C 3
ATOM 5447 O O . LEU A 1 43 ? -14.292 -0.830 -7.758 1.00 0.00 43 LEU A O 3
ATOM 5463 N N . GLY A 1 44 ? -15.670 0.731 -6.882 1.00 0.00 44 GLY A N 3
ATOM 5464 C CA . GLY A 1 44 ? -14.604 1.633 -6.487 1.00 0.00 44 GLY A CA 3
ATOM 5465 C C . GLY A 1 44 ? -13.827 2.204 -7.653 1.00 0.00 44 GLY A C 3
ATOM 5466 O O . GLY A 1 44 ? -12.608 2.347 -7.572 1.00 0.00 44 GLY A O 3
ATOM 5470 N N . ILE A 1 45 ? -14.516 2.543 -8.731 1.00 0.00 45 ILE A N 3
ATOM 5471 C CA . ILE A 1 45 ? -13.853 3.104 -9.893 1.00 0.00 45 ILE A CA 3
ATOM 5472 C C . ILE A 1 45 ? -14.299 4.541 -10.182 1.00 0.00 45 ILE A C 3
ATOM 5473 O O . ILE A 1 45 ? -13.638 5.487 -9.756 1.00 0.00 45 ILE A O 3
ATOM 5489 N N . GLN A 1 46 ? -15.405 4.712 -10.901 1.00 0.00 46 GLN A N 3
ATOM 5490 C CA . GLN A 1 46 ? -15.875 6.033 -11.274 1.00 0.00 46 GLN A CA 3
ATOM 5491 C C . GLN A 1 46 ? -16.587 6.745 -10.123 1.00 0.00 46 GLN A C 3
ATOM 5492 O O . GLN A 1 46 ? -16.586 6.276 -8.982 1.00 0.00 46 GLN A O 3
ATOM 5506 N N . GLN A 1 47 ? -17.195 7.881 -10.451 1.00 0.00 47 GLN A N 3
ATOM 5507 C CA . GLN A 1 47 ? -17.783 8.779 -9.466 1.00 0.00 47 GLN A CA 3
ATOM 5508 C C . GLN A 1 47 ? -19.261 9.027 -9.750 1.00 0.00 47 GLN A C 3
ATOM 5509 O O . GLN A 1 47 ? -19.854 8.359 -10.592 1.00 0.00 47 GLN A O 3
ATOM 5523 N N . THR A 1 48 ? -19.841 9.980 -9.022 1.00 0.00 48 THR A N 3
ATOM 5524 C CA . THR A 1 48 ? -21.268 10.304 -9.111 1.00 0.00 48 THR A CA 3
ATOM 5525 C C . THR A 1 48 ? -21.721 10.633 -10.545 1.00 0.00 48 THR A C 3
ATOM 5526 O O . THR A 1 48 ? -20.911 10.795 -11.463 1.00 0.00 48 THR A O 3
ATOM 5537 N N . LYS A 1 49 ? -23.046 10.744 -10.693 1.00 0.00 49 LYS A N 3
ATOM 5538 C CA . LYS A 1 49 ? -23.735 10.790 -11.989 1.00 0.00 49 LYS A CA 3
ATOM 5539 C C . LYS A 1 49 ? -23.156 11.827 -12.939 1.00 0.00 49 LYS A C 3
ATOM 5540 O O . LYS A 1 49 ? -23.132 11.607 -14.150 1.00 0.00 49 LYS A O 3
ATOM 5559 N N . SER A 1 50 ? -22.697 12.945 -12.390 1.00 0.00 50 SER A N 3
ATOM 5560 C CA . SER A 1 50 ? -22.119 14.018 -13.191 1.00 0.00 50 SER A CA 3
ATOM 5561 C C . SER A 1 50 ? -20.914 13.514 -13.988 1.00 0.00 50 SER A C 3
ATOM 5562 O O . SER A 1 50 ? -20.654 13.968 -15.101 1.00 0.00 50 SER A O 3
ATOM 5570 N N . THR A 1 51 ? -20.198 12.559 -13.412 1.00 0.00 51 THR A N 3
ATOM 5571 C CA . THR A 1 51 ? -19.077 11.918 -14.081 1.00 0.00 51 THR A CA 3
ATOM 5572 C C . THR A 1 51 ? -19.583 10.814 -15.008 1.00 0.00 51 THR A C 3
ATOM 5573 O O . THR A 1 51 ? -19.023 10.567 -16.077 1.00 0.00 51 THR A O 3
ATOM 5584 N N . ILE A 1 52 ? -20.671 10.183 -14.601 1.00 0.00 52 ILE A N 3
ATOM 5585 C CA . ILE A 1 52 ? -21.256 9.074 -15.340 1.00 0.00 52 ILE A CA 3
ATOM 5586 C C . ILE A 1 52 ? -21.856 9.546 -16.661 1.00 0.00 52 ILE A C 3
ATOM 5587 O O . ILE A 1 52 ? -22.000 8.765 -17.600 1.00 0.00 52 ILE A O 3
ATOM 5603 N N . ARG A 1 53 ? -22.201 10.826 -16.725 1.00 0.00 53 ARG A N 3
ATOM 5604 C CA . ARG A 1 53 ? -22.646 11.443 -17.972 1.00 0.00 53 ARG A CA 3
ATOM 5605 C C . ARG A 1 53 ? -21.674 11.149 -19.120 1.00 0.00 53 ARG A C 3
ATOM 5606 O O . ARG A 1 53 ? -22.084 11.056 -20.275 1.00 0.00 53 ARG A O 3
ATOM 5627 N N . GLN A 1 54 ? -20.390 11.000 -18.800 1.00 0.00 54 GLN A N 3
ATOM 5628 C CA . GLN A 1 54 ? -19.398 10.592 -19.796 1.00 0.00 54 GLN A CA 3
ATOM 5629 C C . GLN A 1 54 ? -19.686 9.168 -20.260 1.00 0.00 54 GLN A C 3
ATOM 5630 O O . GLN A 1 54 ? -19.848 8.904 -21.451 1.00 0.00 54 GLN A O 3
ATOM 5644 N N . LEU A 1 55 ? -19.755 8.266 -19.286 1.00 0.00 55 LEU A N 3
ATOM 5645 C CA . LEU A 1 55 ? -20.025 6.849 -19.521 1.00 0.00 55 LEU A CA 3
ATOM 5646 C C . LEU A 1 55 ? -21.293 6.652 -20.357 1.00 0.00 55 LEU A C 3
ATOM 5647 O O . LEU A 1 55 ? -21.284 5.926 -21.350 1.00 0.00 55 LEU A O 3
ATOM 5663 N N . ILE A 1 56 ? -22.378 7.303 -19.946 1.00 0.00 56 ILE A N 3
ATOM 5664 C CA . ILE A 1 56 ? -23.665 7.161 -20.615 1.00 0.00 56 ILE A CA 3
ATOM 5665 C C . ILE A 1 56 ? -23.619 7.670 -22.053 1.00 0.00 56 ILE A C 3
ATOM 5666 O O . ILE A 1 56 ? -24.077 6.993 -22.966 1.00 0.00 56 ILE A O 3
ATOM 5682 N N . ASP A 1 57 ? -23.049 8.851 -22.250 1.00 0.00 57 ASP A N 3
ATOM 5683 C CA . ASP A 1 57 ? -22.944 9.442 -23.586 1.00 0.00 57 ASP A CA 3
ATOM 5684 C C . ASP A 1 57 ? -22.112 8.553 -24.506 1.00 0.00 57 ASP A C 3
ATOM 5685 O O . ASP A 1 57 ? -22.255 8.580 -25.730 1.00 0.00 57 ASP A O 3
ATOM 5694 N N . GLU A 1 58 ? -21.249 7.757 -23.900 1.00 0.00 58 GLU A N 3
ATOM 5695 C CA . GLU A 1 58 ? -20.353 6.893 -24.641 1.00 0.00 58 GLU A CA 3
ATOM 5696 C C . GLU A 1 58 ? -20.985 5.533 -24.952 1.00 0.00 58 GLU A C 3
ATOM 5697 O O . GLU A 1 58 ? -20.992 5.095 -26.102 1.00 0.00 58 GLU A O 3
ATOM 5709 N N . PHE A 1 59 ? -21.522 4.867 -23.937 1.00 0.00 59 PHE A N 3
ATOM 5710 C CA . PHE A 1 59 ? -22.015 3.500 -24.109 1.00 0.00 59 PHE A CA 3
ATOM 5711 C C . PHE A 1 59 ? -23.505 3.452 -24.412 1.00 0.00 59 PHE A C 3
ATOM 5712 O O . PHE A 1 59 ? -24.011 2.439 -24.899 1.00 0.00 59 PHE A O 3
ATOM 5729 N N . ASP A 1 60 ? -24.206 4.536 -24.143 1.00 0.00 60 ASP A N 3
ATOM 5730 C CA . ASP A 1 60 ? -25.622 4.612 -24.477 1.00 0.00 60 ASP A CA 3
ATOM 5731 C C . ASP A 1 60 ? -25.916 5.907 -25.242 1.00 0.00 60 ASP A C 3
ATOM 5732 O O . ASP A 1 60 ? -26.671 6.764 -24.779 1.00 0.00 60 ASP A O 3
ATOM 5741 N N . PRO A 1 61 ? -25.310 6.064 -26.438 1.00 0.00 61 PRO A N 3
ATOM 5742 C CA . PRO A 1 61 ? -25.471 7.268 -27.266 1.00 0.00 61 PRO A CA 3
ATOM 5743 C C . PRO A 1 61 ? -26.906 7.464 -27.718 1.00 0.00 61 PRO A C 3
ATOM 5744 O O . PRO A 1 61 ? -27.336 8.579 -28.013 1.00 0.00 61 PRO A O 3
ATOM 5755 N N . PHE A 1 62 ? -27.644 6.364 -27.773 1.00 0.00 62 PHE A N 3
ATOM 5756 C CA . PHE A 1 62 ? -29.029 6.393 -28.211 1.00 0.00 62 PHE A CA 3
ATOM 5757 C C . PHE A 1 62 ? -29.928 6.938 -27.108 1.00 0.00 62 PHE A C 3
ATOM 5758 O O . PHE A 1 62 ? -31.060 7.357 -27.355 1.00 0.00 62 PHE A O 3
ATOM 5775 N N . GLY A 1 63 ? -29.400 6.942 -25.887 1.00 0.00 63 GLY A N 3
ATOM 5776 C CA . GLY A 1 63 ? -30.162 7.394 -24.747 1.00 0.00 63 GLY A CA 3
ATOM 5777 C C . GLY A 1 63 ? -31.252 6.413 -24.379 1.00 0.00 63 GLY A C 3
ATOM 5778 O O . GLY A 1 63 ? -32.369 6.811 -24.050 1.00 0.00 63 GLY A O 3
ATOM 5782 N N . ASN A 1 64 ? -30.922 5.130 -24.430 1.00 0.00 64 ASN A N 3
ATOM 5783 C CA . ASN A 1 64 ? -31.887 4.075 -24.176 1.00 0.00 64 ASN A CA 3
ATOM 5784 C C . ASN A 1 64 ? -32.323 4.082 -22.715 1.00 0.00 64 ASN A C 3
ATOM 5785 O O . ASN A 1 64 ? -33.500 3.890 -22.410 1.00 0.00 64 ASN A O 3
ATOM 5796 N N . GLY A 1 65 ? -31.376 4.316 -21.820 1.00 0.00 65 GLY A N 3
ATOM 5797 C CA . GLY A 1 65 ? -31.699 4.388 -20.409 1.00 0.00 65 GLY A CA 3
ATOM 5798 C C . GLY A 1 65 ? -30.979 3.339 -19.592 1.00 0.00 65 GLY A C 3
ATOM 5799 O O . GLY A 1 65 ? -30.811 3.494 -18.384 1.00 0.00 65 GLY A O 3
ATOM 5803 N N . ASP A 1 66 ? -30.556 2.265 -20.247 1.00 0.00 66 ASP A N 3
ATOM 5804 C CA . ASP A 1 66 ? -29.834 1.189 -19.575 1.00 0.00 66 ASP A CA 3
ATOM 5805 C C . ASP A 1 66 ? -28.705 0.697 -20.469 1.00 0.00 66 ASP A C 3
ATOM 5806 O O . ASP A 1 66 ? -28.548 1.168 -21.595 1.00 0.00 66 ASP A O 3
ATOM 5815 N N . ILE A 1 67 ? -27.936 -0.266 -19.976 1.00 0.00 67 ILE A N 3
ATOM 5816 C CA . ILE A 1 67 ? -26.850 -0.860 -20.748 1.00 0.00 67 ILE A CA 3
ATOM 5817 C C . ILE A 1 67 ? -26.764 -2.355 -20.476 1.00 0.00 67 ILE A C 3
ATOM 5818 O O . ILE A 1 67 ? -27.004 -2.810 -19.353 1.00 0.00 67 ILE A O 3
ATOM 5834 N N . ASP A 1 68 ? -26.435 -3.113 -21.508 1.00 0.00 68 ASP A N 3
ATOM 5835 C CA . ASP A 1 68 ? -26.239 -4.548 -21.370 1.00 0.00 68 ASP A CA 3
ATOM 5836 C C . ASP A 1 68 ? -24.820 -4.832 -20.877 1.00 0.00 68 ASP A C 3
ATOM 5837 O O . ASP A 1 68 ? -23.973 -3.931 -20.893 1.00 0.00 68 ASP A O 3
ATOM 5846 N N . PHE A 1 69 ? -24.552 -6.063 -20.442 1.00 0.00 69 PHE A N 3
ATOM 5847 C CA . PHE A 1 69 ? -23.209 -6.450 -20.014 1.00 0.00 69 PHE A CA 3
ATOM 5848 C C . PHE A 1 69 ? -22.204 -6.187 -21.139 1.00 0.00 69 PHE A C 3
ATOM 5849 O O . PHE A 1 69 ? -21.035 -5.939 -20.880 1.00 0.00 69 PHE A O 3
ATOM 5866 N N . ASP A 1 70 ? -22.681 -6.226 -22.383 1.00 0.00 70 ASP A N 3
ATOM 5867 C CA . ASP A 1 70 ? -21.862 -5.880 -23.547 1.00 0.00 70 ASP A CA 3
ATOM 5868 C C . ASP A 1 70 ? -21.143 -4.548 -23.342 1.00 0.00 70 ASP A C 3
ATOM 5869 O O . ASP A 1 70 ? -19.926 -4.457 -23.498 1.00 0.00 70 ASP A O 3
ATOM 5878 N N . SER A 1 71 ? -21.898 -3.524 -22.968 1.00 0.00 71 SER A N 3
ATOM 5879 C CA . SER A 1 71 ? -21.336 -2.199 -22.746 1.00 0.00 71 SER A CA 3
ATOM 5880 C C . SER A 1 71 ? -20.723 -2.093 -21.350 1.00 0.00 71 SER A C 3
ATOM 5881 O O . SER A 1 71 ? -19.683 -1.462 -21.165 1.00 0.00 71 SER A O 3
ATOM 5889 N N . PHE A 1 72 ? -21.366 -2.734 -20.378 1.00 0.00 72 PHE A N 3
ATOM 5890 C CA . PHE A 1 72 ? -20.918 -2.687 -18.993 1.00 0.00 72 PHE A CA 3
ATOM 5891 C C . PHE A 1 72 ? -19.553 -3.354 -18.833 1.00 0.00 72 PHE A C 3
ATOM 5892 O O . PHE A 1 72 ? -18.725 -2.902 -18.044 1.00 0.00 72 PHE A O 3
ATOM 5909 N N . LYS A 1 73 ? -19.324 -4.423 -19.585 1.00 0.00 73 LYS A N 3
ATOM 5910 C CA . LYS A 1 73 ? -18.052 -5.131 -19.541 1.00 0.00 73 LYS A CA 3
ATOM 5911 C C . LYS A 1 73 ? -16.926 -4.216 -19.991 1.00 0.00 73 LYS A C 3
ATOM 5912 O O . LYS A 1 73 ? -15.841 -4.246 -19.431 1.00 0.00 73 LYS A O 3
ATOM 5931 N N . ILE A 1 74 ? -17.197 -3.394 -20.998 1.00 0.00 74 ILE A N 3
ATOM 5932 C CA . ILE A 1 74 ? -16.208 -2.444 -21.483 1.00 0.00 74 ILE A CA 3
ATOM 5933 C C . ILE A 1 74 ? -15.978 -1.351 -20.445 1.00 0.00 74 ILE A C 3
ATOM 5934 O O . ILE A 1 74 ? -14.845 -0.924 -20.218 1.00 0.00 74 ILE A O 3
ATOM 5950 N N . ILE A 1 75 ? -17.063 -0.906 -19.812 1.00 0.00 75 ILE A N 3
ATOM 5951 C CA . ILE A 1 75 ? -16.975 0.034 -18.698 1.00 0.00 75 ILE A CA 3
ATOM 5952 C C . ILE A 1 75 ? -16.101 -0.552 -17.600 1.00 0.00 75 ILE A C 3
ATOM 5953 O O . ILE A 1 75 ? -15.191 0.099 -17.089 1.00 0.00 75 ILE A O 3
ATOM 5969 N N . GLY A 1 76 ? -16.384 -1.795 -17.255 1.00 0.00 76 GLY A N 3
ATOM 5970 C CA . GLY A 1 76 ? -15.590 -2.488 -16.271 1.00 0.00 76 GLY A CA 3
ATOM 5971 C C . GLY A 1 76 ? -14.154 -2.657 -16.716 1.00 0.00 76 GLY A C 3
ATOM 5972 O O . GLY A 1 76 ? -13.226 -2.388 -15.968 1.00 0.00 76 GLY A O 3
ATOM 5976 N N . ALA A 1 77 ? -13.980 -3.060 -17.956 1.00 0.00 77 ALA A N 3
ATOM 5977 C CA . ALA A 1 77 ? -12.669 -3.388 -18.489 1.00 0.00 77 ALA A CA 3
ATOM 5978 C C . ALA A 1 77 ? -11.779 -2.161 -18.613 1.00 0.00 77 ALA A C 3
ATOM 5979 O O . ALA A 1 77 ? -10.558 -2.279 -18.712 1.00 0.00 77 ALA A O 3
ATOM 5986 N N . ARG A 1 78 ? -12.384 -0.985 -18.642 1.00 0.00 78 ARG A N 3
ATOM 5987 C CA . ARG A 1 78 ? -11.624 0.233 -18.817 1.00 0.00 78 ARG A CA 3
ATOM 5988 C C . ARG A 1 78 ? -11.210 0.831 -17.478 1.00 0.00 78 ARG A C 3
ATOM 5989 O O . ARG A 1 78 ? -10.309 1.667 -17.425 1.00 0.00 78 ARG A O 3
ATOM 6010 N N . PHE A 1 79 ? -11.853 0.398 -16.398 1.00 0.00 79 PHE A N 3
ATOM 6011 C CA . PHE A 1 79 ? -11.550 0.938 -15.079 1.00 0.00 79 PHE A CA 3
ATOM 6012 C C . PHE A 1 79 ? -11.030 -0.157 -14.147 1.00 0.00 79 PHE A C 3
ATOM 6013 O O . PHE A 1 79 ? -10.019 0.020 -13.473 1.00 0.00 79 PHE A O 3
ATOM 6030 N N . LEU A 1 80 ? -11.709 -1.297 -14.133 1.00 0.00 80 LEU A N 3
ATOM 6031 C CA . LEU A 1 80 ? -11.298 -2.434 -13.320 1.00 0.00 80 LEU A CA 3
ATOM 6032 C C . LEU A 1 80 ? -10.081 -3.116 -13.908 1.00 0.00 80 LEU A C 3
ATOM 6033 O O . LEU A 1 80 ? -9.373 -3.852 -13.230 1.00 0.00 80 LEU A O 3
ATOM 6049 N N . GLY A 1 81 ? -9.858 -2.876 -15.185 1.00 0.00 81 GLY A N 3
ATOM 6050 C CA . GLY A 1 81 ? -8.764 -3.513 -15.871 1.00 0.00 81 GLY A CA 3
ATOM 6051 C C . GLY A 1 81 ? -7.504 -2.686 -15.838 1.00 0.00 81 GLY A C 3
ATOM 6052 O O . GLY A 1 81 ? -6.518 -3.001 -16.499 1.00 0.00 81 GLY A O 3
ATOM 6056 N N . GLU A 1 82 ? -7.546 -1.634 -15.043 1.00 0.00 82 GLU A N 3
ATOM 6057 C CA . GLU A 1 82 ? -6.368 -0.833 -14.750 1.00 0.00 82 GLU A CA 3
ATOM 6058 C C . GLU A 1 82 ? -5.717 -1.396 -13.502 1.00 0.00 82 GLU A C 3
ATOM 6059 O O . GLU A 1 82 ? -4.950 -0.729 -12.808 1.00 0.00 82 GLU A O 3
ATOM 6071 N N . GLU A 1 83 ? -6.034 -2.654 -13.246 1.00 0.00 83 GLU A N 3
ATOM 6072 C CA . GLU A 1 83 ? -5.638 -3.313 -12.033 1.00 0.00 83 GLU A CA 3
ATOM 6073 C C . GLU A 1 83 ? -4.283 -3.955 -12.189 1.00 0.00 83 GLU A C 3
ATOM 6074 O O . GLU A 1 83 ? -4.134 -5.031 -12.770 1.00 0.00 83 GLU A O 3
ATOM 6086 N N . VAL A 1 84 ? -3.299 -3.270 -11.682 1.00 0.00 84 VAL A N 3
ATOM 6087 C CA . VAL A 1 84 ? -1.940 -3.735 -11.725 1.00 0.00 84 VAL A CA 3
ATOM 6088 C C . VAL A 1 84 ? -1.408 -3.946 -10.308 1.00 0.00 84 VAL A C 3
ATOM 6089 O O . VAL A 1 84 ? -0.613 -3.167 -9.779 1.00 0.00 84 VAL A O 3
ATOM 6102 N N . ASN A 1 85 ? -1.887 -4.996 -9.672 1.00 0.00 85 ASN A N 3
ATOM 6103 C CA . ASN A 1 85 ? -1.442 -5.317 -8.333 1.00 0.00 85 ASN A CA 3
ATOM 6104 C C . ASN A 1 85 ? -0.148 -6.105 -8.403 1.00 0.00 85 ASN A C 3
ATOM 6105 O O . ASN A 1 85 ? 0.024 -6.942 -9.294 1.00 0.00 85 ASN A O 3
ATOM 6116 N N . PRO A 1 86 ? 0.772 -5.841 -7.477 1.00 0.00 86 PRO A N 3
ATOM 6117 C CA . PRO A 1 86 ? 2.126 -6.382 -7.515 1.00 0.00 86 PRO A CA 3
ATOM 6118 C C . PRO A 1 86 ? 2.140 -7.895 -7.644 1.00 0.00 86 PRO A C 3
ATOM 6119 O O . PRO A 1 86 ? 2.574 -8.432 -8.660 1.00 0.00 86 PRO A O 3
ATOM 6130 N N . GLU A 1 87 ? 1.573 -8.563 -6.657 1.00 0.00 87 GLU A N 3
ATOM 6131 C CA . GLU A 1 87 ? 1.626 -10.019 -6.586 1.00 0.00 87 GLU A CA 3
ATOM 6132 C C . GLU A 1 87 ? 0.416 -10.636 -7.284 1.00 0.00 87 GLU A C 3
ATOM 6133 O O . GLU A 1 87 ? -0.017 -11.741 -6.951 1.00 0.00 87 GLU A O 3
ATOM 6145 N N . GLN A 1 88 ? -0.124 -9.913 -8.257 1.00 0.00 88 GLN A N 3
ATOM 6146 C CA . GLN A 1 88 ? -1.312 -10.350 -8.972 1.00 0.00 88 GLN A CA 3
ATOM 6147 C C . GLN A 1 88 ? -1.056 -10.396 -10.471 1.00 0.00 88 GLN A C 3
ATOM 6148 O O . GLN A 1 88 ? -1.250 -11.425 -11.115 1.00 0.00 88 GLN A O 3
ATOM 6162 N N . MET A 1 89 ? -0.621 -9.272 -11.023 1.00 0.00 89 MET A N 3
ATOM 6163 C CA . MET A 1 89 ? -0.487 -9.147 -12.468 1.00 0.00 89 MET A CA 3
ATOM 6164 C C . MET A 1 89 ? 0.967 -9.273 -12.915 1.00 0.00 89 MET A C 3
ATOM 6165 O O . MET A 1 89 ? 1.241 -9.762 -14.010 1.00 0.00 89 MET A O 3
ATOM 6179 N N . GLN A 1 90 ? 1.895 -8.845 -12.068 1.00 0.00 90 GLN A N 3
ATOM 6180 C CA . GLN A 1 90 ? 3.306 -8.826 -12.445 1.00 0.00 90 GLN A CA 3
ATOM 6181 C C . GLN A 1 90 ? 4.165 -9.558 -11.420 1.00 0.00 90 GLN A C 3
ATOM 6182 O O . GLN A 1 90 ? 3.643 -10.280 -10.568 1.00 0.00 90 GLN A O 3
ATOM 6196 N N . GLN A 1 91 ? 5.484 -9.348 -11.526 1.00 0.00 91 GLN A N 3
ATOM 6197 C CA . GLN A 1 91 ? 6.499 -9.996 -10.690 1.00 0.00 91 GLN A CA 3
ATOM 6198 C C . GLN A 1 91 ? 6.177 -11.463 -10.395 1.00 0.00 91 GLN A C 3
ATOM 6199 O O . GLN A 1 91 ? 6.269 -11.925 -9.255 1.00 0.00 91 GLN A O 3
ATOM 6213 N N . GLU A 1 92 ? 5.848 -12.198 -11.454 1.00 0.00 92 GLU A N 3
ATOM 6214 C CA . GLU A 1 92 ? 5.624 -13.638 -11.372 1.00 0.00 92 GLU A CA 3
ATOM 6215 C C . GLU A 1 92 ? 6.880 -14.327 -10.864 1.00 0.00 92 GLU A C 3
ATOM 6216 O O . GLU A 1 92 ? 6.835 -15.466 -10.395 1.00 0.00 92 GLU A O 3
ATOM 6228 N N . LEU A 1 93 ? 8.003 -13.620 -10.979 1.00 0.00 93 LEU A N 3
ATOM 6229 C CA . LEU A 1 93 ? 9.294 -14.121 -10.553 1.00 0.00 93 LEU A CA 3
ATOM 6230 C C . LEU A 1 93 ? 9.259 -14.576 -9.098 1.00 0.00 93 LEU A C 3
ATOM 6231 O O . LEU A 1 93 ? 10.019 -15.452 -8.705 1.00 0.00 93 LEU A O 3
ATOM 6247 N N . ARG A 1 94 ? 8.360 -13.987 -8.310 1.00 0.00 94 ARG A N 3
ATOM 6248 C CA . ARG A 1 94 ? 8.211 -14.326 -6.917 1.00 0.00 94 ARG A CA 3
ATOM 6249 C C . ARG A 1 94 ? 7.854 -15.803 -6.732 1.00 0.00 94 ARG A C 3
ATOM 6250 O O . ARG A 1 94 ? 8.303 -16.445 -5.786 1.00 0.00 94 ARG A O 3
ATOM 6271 N N . GLU A 1 95 ? 7.060 -16.343 -7.652 1.00 0.00 95 GLU A N 3
ATOM 6272 C CA . GLU A 1 95 ? 6.725 -17.762 -7.623 1.00 0.00 95 GLU A CA 3
ATOM 6273 C C . GLU A 1 95 ? 7.792 -18.561 -8.356 1.00 0.00 95 GLU A C 3
ATOM 6274 O O . GLU A 1 95 ? 8.032 -19.731 -8.057 1.00 0.00 95 GLU A O 3
ATOM 6286 N N . ALA A 1 96 ? 8.449 -17.904 -9.304 1.00 0.00 96 ALA A N 3
ATOM 6287 C CA . ALA A 1 96 ? 9.461 -18.540 -10.126 1.00 0.00 96 ALA A CA 3
ATOM 6288 C C . ALA A 1 96 ? 10.729 -18.792 -9.328 1.00 0.00 96 ALA A C 3
ATOM 6289 O O . ALA A 1 96 ? 11.620 -19.506 -9.777 1.00 0.00 96 ALA A O 3
ATOM 6296 N N . PHE A 1 97 ? 10.810 -18.217 -8.139 1.00 0.00 97 PHE A N 3
ATOM 6297 C CA . PHE A 1 97 ? 11.949 -18.458 -7.276 1.00 0.00 97 PHE A CA 3
ATOM 6298 C C . PHE A 1 97 ? 12.027 -19.926 -6.922 1.00 0.00 97 PHE A C 3
ATOM 6299 O O . PHE A 1 97 ? 13.046 -20.559 -7.143 1.00 0.00 97 PHE A O 3
ATOM 6316 N N . ARG A 1 98 ? 10.928 -20.480 -6.429 1.00 0.00 98 ARG A N 3
ATOM 6317 C CA . ARG A 1 98 ? 10.882 -21.900 -6.095 1.00 0.00 98 ARG A CA 3
ATOM 6318 C C . ARG A 1 98 ? 11.019 -22.759 -7.350 1.00 0.00 98 ARG A C 3
ATOM 6319 O O . ARG A 1 98 ? 11.337 -23.945 -7.279 1.00 0.00 98 ARG A O 3
ATOM 6340 N N . LEU A 1 99 ? 10.781 -22.138 -8.498 1.00 0.00 99 LEU A N 3
ATOM 6341 C CA . LEU A 1 99 ? 10.915 -22.792 -9.787 1.00 0.00 99 LEU A CA 3
ATOM 6342 C C . LEU A 1 99 ? 12.391 -22.989 -10.147 1.00 0.00 99 LEU A C 3
ATOM 6343 O O . LEU A 1 99 ? 12.772 -24.027 -10.692 1.00 0.00 99 LEU A O 3
ATOM 6359 N N . TYR A 1 100 ? 13.219 -22.000 -9.822 1.00 0.00 100 TYR A N 3
ATOM 6360 C CA . TYR A 1 100 ? 14.633 -22.031 -10.177 1.00 0.00 100 TYR A CA 3
ATOM 6361 C C . TYR A 1 100 ? 15.484 -22.461 -8.986 1.00 0.00 100 TYR A C 3
ATOM 6362 O O . TYR A 1 100 ? 16.590 -22.967 -9.156 1.00 0.00 100 TYR A O 3
ATOM 6380 N N . ASP A 1 101 ? 14.962 -22.245 -7.786 1.00 0.00 101 ASP A N 3
ATOM 6381 C CA . ASP A 1 101 ? 15.678 -22.547 -6.551 1.00 0.00 101 ASP A CA 3
ATOM 6382 C C . ASP A 1 101 ? 15.828 -24.050 -6.354 1.00 0.00 101 ASP A C 3
ATOM 6383 O O . ASP A 1 101 ? 15.022 -24.694 -5.674 1.00 0.00 101 ASP A O 3
ATOM 6392 N N . LYS A 1 102 ? 16.841 -24.603 -7.005 1.00 0.00 102 LYS A N 3
ATOM 6393 C CA . LYS A 1 102 ? 17.217 -26.000 -6.811 1.00 0.00 102 LYS A CA 3
ATOM 6394 C C . LYS A 1 102 ? 17.512 -26.285 -5.344 1.00 0.00 102 LYS A C 3
ATOM 6395 O O . LYS A 1 102 ? 17.055 -27.278 -4.779 1.00 0.00 102 LYS A O 3
ATOM 6414 N N . GLU A 1 103 ? 18.276 -25.389 -4.743 1.00 0.00 103 GLU A N 3
ATOM 6415 C CA . GLU A 1 103 ? 18.869 -25.615 -3.433 1.00 0.00 103 GLU A CA 3
ATOM 6416 C C . GLU A 1 103 ? 17.821 -25.696 -2.325 1.00 0.00 103 GLU A C 3
ATOM 6417 O O . GLU A 1 103 ? 17.944 -26.493 -1.393 1.00 0.00 103 GLU A O 3
ATOM 6429 N N . GLY A 1 104 ? 16.783 -24.880 -2.435 1.00 0.00 104 GLY A N 3
ATOM 6430 C CA . GLY A 1 104 ? 15.711 -24.910 -1.462 1.00 0.00 104 GLY A CA 3
ATOM 6431 C C . GLY A 1 104 ? 15.888 -23.871 -0.376 1.00 0.00 104 GLY A C 3
ATOM 6432 O O . GLY A 1 104 ? 15.746 -24.169 0.807 1.00 0.00 104 GLY A O 3
ATOM 6436 N N . ASN A 1 105 ? 16.189 -22.644 -0.777 1.00 0.00 105 ASN A N 3
ATOM 6437 C CA . ASN A 1 105 ? 16.409 -21.563 0.175 1.00 0.00 105 ASN A CA 3
ATOM 6438 C C . ASN A 1 105 ? 15.170 -20.688 0.290 1.00 0.00 105 ASN A C 3
ATOM 6439 O O . ASN A 1 105 ? 15.030 -19.920 1.240 1.00 0.00 105 ASN A O 3
ATOM 6450 N N . GLY A 1 106 ? 14.282 -20.797 -0.690 1.00 0.00 106 GLY A N 3
ATOM 6451 C CA . GLY A 1 106 ? 13.140 -19.902 -0.771 1.00 0.00 106 GLY A CA 3
ATOM 6452 C C . GLY A 1 106 ? 13.484 -18.690 -1.609 1.00 0.00 106 GLY A C 3
ATOM 6453 O O . GLY A 1 106 ? 12.615 -18.044 -2.195 1.00 0.00 106 GLY A O 3
ATOM 6457 N N . TYR A 1 107 ? 14.777 -18.408 -1.649 1.00 0.00 107 TYR A N 3
ATOM 6458 C CA . TYR A 1 107 ? 15.360 -17.404 -2.520 1.00 0.00 107 TYR A CA 3
ATOM 6459 C C . TYR A 1 107 ? 16.225 -18.153 -3.505 1.00 0.00 107 TYR A C 3
ATOM 6460 O O . TYR A 1 107 ? 16.583 -19.303 -3.251 1.00 0.00 107 TYR A O 3
ATOM 6478 N N . ILE A 1 108 ? 16.584 -17.538 -4.605 1.00 0.00 108 ILE A N 3
ATOM 6479 C CA . ILE A 1 108 ? 17.534 -18.177 -5.491 1.00 0.00 108 ILE A CA 3
ATOM 6480 C C . ILE A 1 108 ? 18.924 -17.634 -5.212 1.00 0.00 108 ILE A C 3
ATOM 6481 O O . ILE A 1 108 ? 19.137 -16.424 -5.173 1.00 0.00 108 ILE A O 3
ATOM 6497 N N . SER A 1 109 ? 19.864 -18.531 -4.997 1.00 0.00 109 SER A N 3
ATOM 6498 C CA . SER A 1 109 ? 21.218 -18.143 -4.674 1.00 0.00 109 SER A CA 3
ATOM 6499 C C . SER A 1 109 ? 21.891 -17.506 -5.888 1.00 0.00 109 SER A C 3
ATOM 6500 O O . SER A 1 109 ? 21.377 -17.600 -7.004 1.00 0.00 109 SER A O 3
ATOM 6508 N N . THR A 1 110 ? 23.025 -16.865 -5.688 1.00 0.00 110 THR A N 3
ATOM 6509 C CA . THR A 1 110 ? 23.707 -16.207 -6.787 1.00 0.00 110 THR A CA 3
ATOM 6510 C C . THR A 1 110 ? 24.143 -17.222 -7.849 1.00 0.00 110 THR A C 3
ATOM 6511 O O . THR A 1 110 ? 24.279 -16.883 -9.025 1.00 0.00 110 THR A O 3
ATOM 6522 N N . ASP A 1 111 ? 24.323 -18.474 -7.431 1.00 0.00 111 ASP A N 3
ATOM 6523 C CA . ASP A 1 111 ? 24.672 -19.557 -8.350 1.00 0.00 111 ASP A CA 3
ATOM 6524 C C . ASP A 1 111 ? 23.550 -19.818 -9.348 1.00 0.00 111 ASP A C 3
ATOM 6525 O O . ASP A 1 111 ? 23.778 -19.844 -10.556 1.00 0.00 111 ASP A O 3
ATOM 6534 N N . VAL A 1 112 ? 22.331 -20.006 -8.847 1.00 0.00 112 VAL A N 3
ATOM 6535 C CA . VAL A 1 112 ? 21.184 -20.229 -9.723 1.00 0.00 112 VAL A CA 3
ATOM 6536 C C . VAL A 1 112 ? 20.855 -18.956 -10.503 1.00 0.00 112 VAL A C 3
ATOM 6537 O O . VAL A 1 112 ? 20.463 -19.016 -11.668 1.00 0.00 112 VAL A O 3
ATOM 6550 N N . MET A 1 113 ? 21.045 -17.804 -9.865 1.00 0.00 113 MET A N 3
ATOM 6551 C CA . MET A 1 113 ? 20.894 -16.518 -10.541 1.00 0.00 113 MET A CA 3
ATOM 6552 C C . MET A 1 113 ? 21.848 -16.444 -11.731 1.00 0.00 113 MET A C 3
ATOM 6553 O O . MET A 1 113 ? 21.492 -15.949 -12.803 1.00 0.00 113 MET A O 3
ATOM 6567 N N . ARG A 1 114 ? 23.056 -16.954 -11.524 1.00 0.00 114 ARG A N 3
ATOM 6568 C CA . ARG A 1 114 ? 24.067 -17.027 -12.565 1.00 0.00 114 ARG A CA 3
ATOM 6569 C C . ARG A 1 114 ? 23.551 -17.847 -13.742 1.00 0.00 114 ARG A C 3
ATOM 6570 O O . ARG A 1 114 ? 23.676 -17.440 -14.895 1.00 0.00 114 ARG A O 3
ATOM 6591 N N . GLU A 1 115 ? 22.953 -18.995 -13.432 1.00 0.00 115 GLU A N 3
ATOM 6592 C CA . GLU A 1 115 ? 22.368 -19.860 -14.452 1.00 0.00 115 GLU A CA 3
ATOM 6593 C C . GLU A 1 115 ? 21.264 -19.129 -15.205 1.00 0.00 115 GLU A C 3
ATOM 6594 O O . GLU A 1 115 ? 21.253 -19.111 -16.432 1.00 0.00 115 GLU A O 3
ATOM 6606 N N . ILE A 1 116 ? 20.344 -18.536 -14.449 1.00 0.00 116 ILE A N 3
ATOM 6607 C CA . ILE A 1 116 ? 19.206 -17.812 -15.011 1.00 0.00 116 ILE A CA 3
ATOM 6608 C C . ILE A 1 116 ? 19.661 -16.709 -15.959 1.00 0.00 116 ILE A C 3
ATOM 6609 O O . ILE A 1 116 ? 19.230 -16.650 -17.110 1.00 0.00 116 ILE A O 3
ATOM 6625 N N . LEU A 1 117 ? 20.539 -15.850 -15.463 1.00 0.00 117 LEU A N 3
ATOM 6626 C CA . LEU A 1 117 ? 21.035 -14.727 -16.237 1.00 0.00 117 LEU A CA 3
ATOM 6627 C C . LEU A 1 117 ? 21.675 -15.224 -17.523 1.00 0.00 117 LEU A C 3
ATOM 6628 O O . LEU A 1 117 ? 21.312 -14.797 -18.616 1.00 0.00 117 LEU A O 3
ATOM 6644 N N . ALA A 1 118 ? 22.611 -16.150 -17.374 1.00 0.00 118 ALA A N 3
ATOM 6645 C CA . ALA A 1 118 ? 23.341 -16.713 -18.507 1.00 0.00 118 ALA A CA 3
ATOM 6646 C C . ALA A 1 118 ? 22.423 -17.490 -19.452 1.00 0.00 118 ALA A C 3
ATOM 6647 O O . ALA A 1 118 ? 22.788 -17.769 -20.593 1.00 0.00 118 ALA A O 3
ATOM 6654 N N . GLU A 1 119 ? 21.243 -17.854 -18.973 1.00 0.00 119 GLU A N 3
ATOM 6655 C CA . GLU A 1 119 ? 20.299 -18.611 -19.777 1.00 0.00 119 GLU A CA 3
ATOM 6656 C C . GLU A 1 119 ? 19.489 -17.675 -20.662 1.00 0.00 119 GLU A C 3
ATOM 6657 O O . GLU A 1 119 ? 19.427 -17.857 -21.877 1.00 0.00 119 GLU A O 3
ATOM 6669 N N . LEU A 1 120 ? 18.873 -16.669 -20.050 1.00 0.00 120 LEU A N 3
ATOM 6670 C CA . LEU A 1 120 ? 18.123 -15.669 -20.791 1.00 0.00 120 LEU A CA 3
ATOM 6671 C C . LEU A 1 120 ? 19.066 -14.821 -21.640 1.00 0.00 120 LEU A C 3
ATOM 6672 O O . LEU A 1 120 ? 18.795 -14.550 -22.809 1.00 0.00 120 LEU A O 3
ATOM 6688 N N . ASP A 1 121 ? 20.180 -14.418 -21.047 1.00 0.00 121 ASP A N 3
ATOM 6689 C CA . ASP A 1 121 ? 21.202 -13.674 -21.764 1.00 0.00 121 ASP A CA 3
ATOM 6690 C C . ASP A 1 121 ? 22.454 -14.520 -21.908 1.00 0.00 121 ASP A C 3
ATOM 6691 O O . ASP A 1 121 ? 23.388 -14.418 -21.114 1.00 0.00 121 ASP A O 3
ATOM 6700 N N . GLU A 1 122 ? 22.471 -15.351 -22.940 1.00 0.00 122 GLU A N 3
ATOM 6701 C CA . GLU A 1 122 ? 23.584 -16.268 -23.177 1.00 0.00 122 GLU A CA 3
ATOM 6702 C C . GLU A 1 122 ? 24.754 -15.545 -23.835 1.00 0.00 122 GLU A C 3
ATOM 6703 O O . GLU A 1 122 ? 25.710 -16.161 -24.309 1.00 0.00 122 GLU A O 3
ATOM 6715 N N . THR A 1 123 ? 24.671 -14.231 -23.830 1.00 0.00 123 THR A N 3
ATOM 6716 C CA . THR A 1 123 ? 25.675 -13.388 -24.432 1.00 0.00 123 THR A CA 3
ATOM 6717 C C . THR A 1 123 ? 26.661 -12.946 -23.365 1.00 0.00 123 THR A C 3
ATOM 6718 O O . THR A 1 123 ? 27.671 -12.297 -23.639 1.00 0.00 123 THR A O 3
ATOM 6729 N N . LEU A 1 124 ? 26.335 -13.315 -22.136 1.00 0.00 124 LEU A N 3
ATOM 6730 C CA . LEU A 1 124 ? 27.198 -13.097 -20.996 1.00 0.00 124 LEU A CA 3
ATOM 6731 C C . LEU A 1 124 ? 28.296 -14.141 -20.960 1.00 0.00 124 LEU A C 3
ATOM 6732 O O . LEU A 1 124 ? 28.110 -15.276 -21.400 1.00 0.00 124 LEU A O 3
ATOM 6748 N N . SER A 1 125 ? 29.431 -13.748 -20.433 1.00 0.00 125 SER A N 3
ATOM 6749 C CA . SER A 1 125 ? 30.554 -14.649 -20.268 1.00 0.00 125 SER A CA 3
ATOM 6750 C C . SER A 1 125 ? 30.851 -14.790 -18.784 1.00 0.00 125 SER A C 3
ATOM 6751 O O . SER A 1 125 ? 30.296 -14.043 -17.989 1.00 0.00 125 SER A O 3
ATOM 6759 N N . SER A 1 126 ? 31.715 -15.725 -18.415 1.00 0.00 126 SER A N 3
ATOM 6760 C CA . SER A 1 126 ? 32.008 -16.009 -17.010 1.00 0.00 126 SER A CA 3
ATOM 6761 C C . SER A 1 126 ? 32.292 -14.736 -16.209 1.00 0.00 126 SER A C 3
ATOM 6762 O O . SER A 1 126 ? 31.711 -14.516 -15.144 1.00 0.00 126 SER A O 3
ATOM 6770 N N . GLU A 1 127 ? 33.155 -13.884 -16.745 1.00 0.00 127 GLU A N 3
ATOM 6771 C CA . GLU A 1 127 ? 33.554 -12.661 -16.057 1.00 0.00 127 GLU A CA 3
ATOM 6772 C C . GLU A 1 127 ? 32.440 -11.614 -16.072 1.00 0.00 127 GLU A C 3
ATOM 6773 O O . GLU A 1 127 ? 32.208 -10.934 -15.072 1.00 0.00 127 GLU A O 3
ATOM 6785 N N . ASP A 1 128 ? 31.743 -11.494 -17.199 1.00 0.00 128 ASP A N 3
ATOM 6786 C CA . ASP A 1 128 ? 30.646 -10.539 -17.318 1.00 0.00 128 ASP A CA 3
ATOM 6787 C C . ASP A 1 128 ? 29.490 -10.955 -16.416 1.00 0.00 128 ASP A C 3
ATOM 6788 O O . ASP A 1 128 ? 28.884 -10.137 -15.724 1.00 0.00 128 ASP A O 3
ATOM 6797 N N . LEU A 1 129 ? 29.205 -12.246 -16.440 1.00 0.00 129 LEU A N 3
ATOM 6798 C CA . LEU A 1 129 ? 28.135 -12.838 -15.657 1.00 0.00 129 LEU A CA 3
ATOM 6799 C C . LEU A 1 129 ? 28.402 -12.682 -14.165 1.00 0.00 129 LEU A C 3
ATOM 6800 O O . LEU A 1 129 ? 27.482 -12.435 -13.388 1.00 0.00 129 LEU A O 3
ATOM 6816 N N . ASP A 1 130 ? 29.666 -12.824 -13.772 1.00 0.00 130 ASP A N 3
ATOM 6817 C CA . ASP A 1 130 ? 30.058 -12.644 -12.376 1.00 0.00 130 ASP A CA 3
ATOM 6818 C C . ASP A 1 130 ? 29.796 -11.208 -11.936 1.00 0.00 130 ASP A C 3
ATOM 6819 O O . ASP A 1 130 ? 29.304 -10.964 -10.833 1.00 0.00 130 ASP A O 3
ATOM 6828 N N . ALA A 1 131 ? 30.113 -10.261 -12.818 1.00 0.00 131 ALA A N 3
ATOM 6829 C CA . ALA A 1 131 ? 29.836 -8.855 -12.558 1.00 0.00 131 ALA A CA 3
ATOM 6830 C C . ALA A 1 131 ? 28.349 -8.632 -12.407 1.00 0.00 131 ALA A C 3
ATOM 6831 O O . ALA A 1 131 ? 27.907 -7.944 -11.492 1.00 0.00 131 ALA A O 3
ATOM 6838 N N . MET A 1 132 ? 27.576 -9.215 -13.315 1.00 0.00 132 MET A N 3
ATOM 6839 C CA . MET A 1 132 ? 26.137 -9.095 -13.243 1.00 0.00 132 MET A CA 3
ATOM 6840 C C . MET A 1 132 ? 25.625 -9.675 -11.946 1.00 0.00 132 MET A C 3
ATOM 6841 O O . MET A 1 132 ? 24.804 -9.067 -11.293 1.00 0.00 132 MET A O 3
ATOM 6855 N N . ILE A 1 133 ? 26.148 -10.824 -11.548 1.00 0.00 133 ILE A N 3
ATOM 6856 C CA . ILE A 1 133 ? 25.798 -11.407 -10.259 1.00 0.00 133 ILE A CA 3
ATOM 6857 C C . ILE A 1 133 ? 26.044 -10.407 -9.131 1.00 0.00 133 ILE A C 3
ATOM 6858 O O . ILE A 1 133 ? 25.169 -10.161 -8.295 1.00 0.00 133 ILE A O 3
ATOM 6874 N N . ASP A 1 134 ? 27.240 -9.835 -9.135 1.00 0.00 134 ASP A N 3
ATOM 6875 C CA . ASP A 1 134 ? 27.636 -8.822 -8.161 1.00 0.00 134 ASP A CA 3
ATOM 6876 C C . ASP A 1 134 ? 26.647 -7.661 -8.155 1.00 0.00 134 ASP A C 3
ATOM 6877 O O . ASP A 1 134 ? 26.223 -7.185 -7.104 1.00 0.00 134 ASP A O 3
ATOM 6886 N N . GLU A 1 135 ? 26.286 -7.234 -9.350 1.00 0.00 135 GLU A N 3
ATOM 6887 C CA . GLU A 1 135 ? 25.433 -6.072 -9.548 1.00 0.00 135 GLU A CA 3
ATOM 6888 C C . GLU A 1 135 ? 23.945 -6.387 -9.357 1.00 0.00 135 GLU A C 3
ATOM 6889 O O . GLU A 1 135 ? 23.158 -5.496 -9.030 1.00 0.00 135 GLU A O 3
ATOM 6901 N N . ILE A 1 136 ? 23.561 -7.635 -9.581 1.00 0.00 136 ILE A N 3
ATOM 6902 C CA . ILE A 1 136 ? 22.185 -8.080 -9.363 1.00 0.00 136 ILE A CA 3
ATOM 6903 C C . ILE A 1 136 ? 21.817 -7.982 -7.885 1.00 0.00 136 ILE A C 3
ATOM 6904 O O . ILE A 1 136 ? 20.827 -7.341 -7.523 1.00 0.00 136 ILE A O 3
ATOM 6920 N N . ASP A 1 137 ? 22.620 -8.615 -7.036 1.00 0.00 137 ASP A N 3
ATOM 6921 C CA . ASP A 1 137 ? 22.409 -8.548 -5.595 1.00 0.00 137 ASP A CA 3
ATOM 6922 C C . ASP A 1 137 ? 22.889 -7.202 -5.072 1.00 0.00 137 ASP A C 3
ATOM 6923 O O . ASP A 1 137 ? 24.029 -7.043 -4.626 1.00 0.00 137 ASP A O 3
ATOM 6932 N N . ALA A 1 138 ? 21.997 -6.231 -5.160 1.00 0.00 138 ALA A N 3
ATOM 6933 C CA . ALA A 1 138 ? 22.315 -4.848 -4.851 1.00 0.00 138 ALA A CA 3
ATOM 6934 C C . ALA A 1 138 ? 22.368 -4.588 -3.352 1.00 0.00 138 ALA A C 3
ATOM 6935 O O . ALA A 1 138 ? 23.178 -3.790 -2.886 1.00 0.00 138 ALA A O 3
ATOM 6942 N N . ASP A 1 139 ? 21.514 -5.261 -2.596 1.00 0.00 139 ASP A N 3
ATOM 6943 C CA . ASP A 1 139 ? 21.394 -4.970 -1.173 1.00 0.00 139 ASP A CA 3
ATOM 6944 C C . ASP A 1 139 ? 22.332 -5.854 -0.357 1.00 0.00 139 ASP A C 3
ATOM 6945 O O . ASP A 1 139 ? 22.539 -5.629 0.837 1.00 0.00 139 ASP A O 3
ATOM 6954 N N . GLY A 1 140 ? 22.909 -6.851 -1.016 1.00 0.00 140 GLY A N 3
ATOM 6955 C CA . GLY A 1 140 ? 23.870 -7.714 -0.363 1.00 0.00 140 GLY A CA 3
ATOM 6956 C C . GLY A 1 140 ? 23.204 -8.794 0.453 1.00 0.00 140 GLY A C 3
ATOM 6957 O O . GLY A 1 140 ? 23.673 -9.142 1.536 1.00 0.00 140 GLY A O 3
ATOM 6961 N N . SER A 1 141 ? 22.115 -9.334 -0.070 1.00 0.00 141 SER A N 3
ATOM 6962 C CA . SER A 1 141 ? 21.350 -10.347 0.628 1.00 0.00 141 SER A CA 3
ATOM 6963 C C . SER A 1 141 ? 22.042 -11.698 0.531 1.00 0.00 141 SER A C 3
ATOM 6964 O O . SER A 1 141 ? 21.759 -12.618 1.300 1.00 0.00 141 SER A O 3
ATOM 6972 N N . GLY A 1 142 ? 22.938 -11.810 -0.438 1.00 0.00 142 GLY A N 3
ATOM 6973 C CA . GLY A 1 142 ? 23.657 -13.056 -0.657 1.00 0.00 142 GLY A CA 3
ATOM 6974 C C . GLY A 1 142 ? 22.884 -13.981 -1.574 1.00 0.00 142 GLY A C 3
ATOM 6975 O O . GLY A 1 142 ? 23.448 -14.642 -2.445 1.00 0.00 142 GLY A O 3
ATOM 6979 N N . THR A 1 143 ? 21.586 -14.022 -1.359 1.00 0.00 143 THR A N 3
ATOM 6980 C CA . THR A 1 143 ? 20.681 -14.739 -2.223 1.00 0.00 143 THR A CA 3
ATOM 6981 C C . THR A 1 143 ? 19.752 -13.752 -2.903 1.00 0.00 143 THR A C 3
ATOM 6982 O O . THR A 1 143 ? 19.253 -12.826 -2.266 1.00 0.00 143 THR A O 3
ATOM 6993 N N . VAL A 1 144 ? 19.522 -13.964 -4.180 1.00 0.00 144 VAL A N 3
ATOM 6994 C CA . VAL A 1 144 ? 18.721 -13.063 -4.982 1.00 0.00 144 VAL A CA 3
ATOM 6995 C C . VAL A 1 144 ? 17.242 -13.366 -4.777 1.00 0.00 144 VAL A C 3
ATOM 6996 O O . VAL A 1 144 ? 16.809 -14.508 -4.950 1.00 0.00 144 VAL A O 3
ATOM 7009 N N . ASP A 1 145 ? 16.468 -12.357 -4.392 1.00 0.00 145 ASP A N 3
ATOM 7010 C CA . ASP A 1 145 ? 15.058 -12.582 -4.083 1.00 0.00 145 ASP A CA 3
ATOM 7011 C C . ASP A 1 145 ? 14.185 -11.395 -4.477 1.00 0.00 145 ASP A C 3
ATOM 7012 O O . ASP A 1 145 ? 13.542 -11.398 -5.520 1.00 0.00 145 ASP A O 3
ATOM 7021 N N . PHE A 1 146 ? 14.197 -10.367 -3.649 1.00 0.00 146 PHE A N 3
ATOM 7022 C CA . PHE A 1 146 ? 13.232 -9.283 -3.758 1.00 0.00 146 PHE A CA 3
ATOM 7023 C C . PHE A 1 146 ? 13.557 -8.325 -4.900 1.00 0.00 146 PHE A C 3
ATOM 7024 O O . PHE A 1 146 ? 13.064 -8.492 -6.017 1.00 0.00 146 PHE A O 3
ATOM 7041 N N . GLU A 1 147 ? 14.393 -7.340 -4.637 1.00 0.00 147 GLU A N 3
ATOM 7042 C CA . GLU A 1 147 ? 14.637 -6.295 -5.612 1.00 0.00 147 GLU A CA 3
ATOM 7043 C C . GLU A 1 147 ? 15.859 -6.612 -6.454 1.00 0.00 147 GLU A C 3
ATOM 7044 O O . GLU A 1 147 ? 16.076 -6.009 -7.502 1.00 0.00 147 GLU A O 3
ATOM 7056 N N . GLU A 1 148 ? 16.651 -7.574 -6.001 1.00 0.00 148 GLU A N 3
ATOM 7057 C CA . GLU A 1 148 ? 17.779 -8.046 -6.770 1.00 0.00 148 GLU A CA 3
ATOM 7058 C C . GLU A 1 148 ? 17.295 -8.693 -8.056 1.00 0.00 148 GLU A C 3
ATOM 7059 O O . GLU A 1 148 ? 17.750 -8.355 -9.148 1.00 0.00 148 GLU A O 3
ATOM 7071 N N . PHE A 1 149 ? 16.336 -9.601 -7.921 1.00 0.00 149 PHE A N 3
ATOM 7072 C CA . PHE A 1 149 ? 15.791 -10.301 -9.071 1.00 0.00 149 PHE A CA 3
ATOM 7073 C C . PHE A 1 149 ? 14.859 -9.393 -9.857 1.00 0.00 149 PHE A C 3
ATOM 7074 O O . PHE A 1 149 ? 14.889 -9.378 -11.090 1.00 0.00 149 PHE A O 3
ATOM 7091 N N . MET A 1 150 ? 14.024 -8.643 -9.146 1.00 0.00 150 MET A N 3
ATOM 7092 C CA . MET A 1 150 ? 13.116 -7.704 -9.796 1.00 0.00 150 MET A CA 3
ATOM 7093 C C . MET A 1 150 ? 13.905 -6.733 -10.677 1.00 0.00 150 MET A C 3
ATOM 7094 O O . MET A 1 150 ? 13.565 -6.515 -11.843 1.00 0.00 150 MET A O 3
ATOM 7108 N N . GLY A 1 151 ? 14.990 -6.199 -10.127 1.00 0.00 151 GLY A N 3
ATOM 7109 C CA . GLY A 1 151 ? 15.790 -5.224 -10.840 1.00 0.00 151 GLY A CA 3
ATOM 7110 C C . GLY A 1 151 ? 16.551 -5.809 -12.017 1.00 0.00 151 GLY A C 3
ATOM 7111 O O . GLY A 1 151 ? 16.819 -5.111 -12.994 1.00 0.00 151 GLY A O 3
ATOM 7115 N N . VAL A 1 152 ? 16.894 -7.089 -11.946 1.00 0.00 152 VAL A N 3
ATOM 7116 C CA . VAL A 1 152 ? 17.683 -7.704 -13.007 1.00 0.00 152 VAL A CA 3
ATOM 7117 C C . VAL A 1 152 ? 16.792 -8.247 -14.125 1.00 0.00 152 VAL A C 3
ATOM 7118 O O . VAL A 1 152 ? 17.135 -8.153 -15.303 1.00 0.00 152 VAL A O 3
ATOM 7131 N N . MET A 1 153 ? 15.638 -8.795 -13.760 1.00 0.00 153 MET A N 3
ATOM 7132 C CA . MET A 1 153 ? 14.769 -9.438 -14.736 1.00 0.00 153 MET A CA 3
ATOM 7133 C C . MET A 1 153 ? 13.837 -8.423 -15.391 1.00 0.00 153 MET A C 3
ATOM 7134 O O . MET A 1 153 ? 13.801 -8.312 -16.617 1.00 0.00 153 MET A O 3
ATOM 7148 N N . THR A 1 154 ? 13.096 -7.667 -14.590 1.00 0.00 154 THR A N 3
ATOM 7149 C CA . THR A 1 154 ? 12.167 -6.691 -15.142 1.00 0.00 154 THR A CA 3
ATOM 7150 C C . THR A 1 154 ? 12.833 -5.328 -15.305 1.00 0.00 154 THR A C 3
ATOM 7151 O O . THR A 1 154 ? 12.543 -4.589 -16.245 1.00 0.00 154 THR A O 3
ATOM 7162 N N . GLY A 1 155 ? 13.737 -5.005 -14.392 1.00 0.00 155 GLY A N 3
ATOM 7163 C CA . GLY A 1 155 ? 14.465 -3.764 -14.477 1.00 0.00 155 GLY A CA 3
ATOM 7164 C C . GLY A 1 155 ? 13.997 -2.762 -13.450 1.00 0.00 155 GLY A C 3
ATOM 7165 O O . GLY A 1 155 ? 13.996 -3.041 -12.253 1.00 0.00 155 GLY A O 3
ATOM 7169 N N . GLY A 1 156 ? 13.566 -1.610 -13.924 1.00 0.00 156 GLY A N 3
ATOM 7170 C CA . GLY A 1 156 ? 13.139 -0.548 -13.034 1.00 0.00 156 GLY A CA 3
ATOM 7171 C C . GLY A 1 156 ? 11.688 -0.175 -13.243 1.00 0.00 156 GLY A C 3
ATOM 7172 O O . GLY A 1 156 ? 11.303 0.980 -13.071 1.00 0.00 156 GLY A O 3
ATOM 7176 N N . ASP A 1 157 ? 10.879 -1.158 -13.606 1.00 0.00 157 ASP A N 3
ATOM 7177 C CA . ASP A 1 157 ? 9.464 -0.925 -13.876 1.00 0.00 157 ASP A CA 3
ATOM 7178 C C . ASP A 1 157 ? 8.654 -0.926 -12.587 1.00 0.00 157 ASP A C 3
ATOM 7179 O O . ASP A 1 157 ? 7.881 -1.851 -12.323 1.00 0.00 157 ASP A O 3
ATOM 7188 N N . GLU A 1 158 ? 8.839 0.110 -11.785 1.00 0.00 158 GLU A N 3
ATOM 7189 C CA . GLU A 1 158 ? 8.094 0.260 -10.546 1.00 0.00 158 GLU A CA 3
ATOM 7190 C C . GLU A 1 158 ? 7.216 1.502 -10.612 1.00 0.00 158 GLU A C 3
ATOM 7191 O O . GLU A 1 158 ? 6.057 1.377 -11.053 1.00 0.00 158 GLU A O 3
ATOM 7204 N N . MET A 1 1 ? -8.371 1.266 -24.504 1.00 0.00 1 MET A N 4
ATOM 7205 C CA . MET A 1 1 ? -8.616 1.155 -23.052 1.00 0.00 1 MET A CA 4
ATOM 7206 C C . MET A 1 1 ? -10.028 0.640 -22.802 1.00 0.00 1 MET A C 4
ATOM 7207 O O . MET A 1 1 ? -10.960 1.418 -22.605 1.00 0.00 1 MET A O 4
ATOM 7223 N N . GLY A 1 2 ? -10.176 -0.676 -22.836 1.00 0.00 2 GLY A N 4
ATOM 7224 C CA . GLY A 1 2 ? -11.471 -1.296 -22.632 1.00 0.00 2 GLY A CA 4
ATOM 7225 C C . GLY A 1 2 ? -11.473 -2.722 -23.131 1.00 0.00 2 GLY A C 4
ATOM 7226 O O . GLY A 1 2 ? -12.378 -3.143 -23.851 1.00 0.00 2 GLY A O 4
ATOM 7230 N N . ASP A 1 3 ? -10.452 -3.462 -22.731 1.00 0.00 3 ASP A N 4
ATOM 7231 C CA . ASP A 1 3 ? -10.224 -4.807 -23.236 1.00 0.00 3 ASP A CA 4
ATOM 7232 C C . ASP A 1 3 ? -11.103 -5.825 -22.531 1.00 0.00 3 ASP A C 4
ATOM 7233 O O . ASP A 1 3 ? -10.701 -6.434 -21.537 1.00 0.00 3 ASP A O 4
ATOM 7242 N N . VAL A 1 4 ? -12.303 -6.017 -23.064 1.00 0.00 4 VAL A N 4
ATOM 7243 C CA . VAL A 1 4 ? -13.247 -6.984 -22.534 1.00 0.00 4 VAL A CA 4
ATOM 7244 C C . VAL A 1 4 ? -12.724 -8.411 -22.676 1.00 0.00 4 VAL A C 4
ATOM 7245 O O . VAL A 1 4 ? -13.187 -9.320 -21.994 1.00 0.00 4 VAL A O 4
ATOM 7258 N N . SER A 1 5 ? -11.758 -8.593 -23.566 1.00 0.00 5 SER A N 4
ATOM 7259 C CA . SER A 1 5 ? -11.179 -9.902 -23.813 1.00 0.00 5 SER A CA 4
ATOM 7260 C C . SER A 1 5 ? -9.948 -10.135 -22.942 1.00 0.00 5 SER A C 4
ATOM 7261 O O . SER A 1 5 ? -9.411 -11.242 -22.884 1.00 0.00 5 SER A O 4
ATOM 7269 N N . LYS A 1 6 ? -9.501 -9.087 -22.260 1.00 0.00 6 LYS A N 4
ATOM 7270 C CA . LYS A 1 6 ? -8.330 -9.160 -21.429 1.00 0.00 6 LYS A CA 4
ATOM 7271 C C . LYS A 1 6 ? -8.745 -9.486 -20.002 1.00 0.00 6 LYS A C 4
ATOM 7272 O O . LYS A 1 6 ? -8.062 -10.226 -19.294 1.00 0.00 6 LYS A O 4
ATOM 7291 N N . LEU A 1 7 ? -9.870 -8.924 -19.588 1.00 0.00 7 LEU A N 4
ATOM 7292 C CA . LEU A 1 7 ? -10.452 -9.258 -18.302 1.00 0.00 7 LEU A CA 4
ATOM 7293 C C . LEU A 1 7 ? -10.998 -10.676 -18.353 1.00 0.00 7 LEU A C 4
ATOM 7294 O O . LEU A 1 7 ? -12.076 -10.923 -18.893 1.00 0.00 7 LEU A O 4
ATOM 7310 N N . SER A 1 8 ? -10.260 -11.598 -17.765 1.00 0.00 8 SER A N 4
ATOM 7311 C CA . SER A 1 8 ? -10.511 -13.015 -17.963 1.00 0.00 8 SER A CA 4
ATOM 7312 C C . SER A 1 8 ? -11.524 -13.543 -16.946 1.00 0.00 8 SER A C 4
ATOM 7313 O O . SER A 1 8 ? -11.188 -14.365 -16.091 1.00 0.00 8 SER A O 4
ATOM 7321 N N . SER A 1 9 ? -12.757 -13.033 -17.044 1.00 0.00 9 SER A N 4
ATOM 7322 C CA . SER A 1 9 ? -13.883 -13.445 -16.189 1.00 0.00 9 SER A CA 4
ATOM 7323 C C . SER A 1 9 ? -13.722 -13.000 -14.728 1.00 0.00 9 SER A C 4
ATOM 7324 O O . SER A 1 9 ? -14.706 -12.687 -14.069 1.00 0.00 9 SER A O 4
ATOM 7332 N N . ASN A 1 10 ? -12.491 -12.960 -14.239 1.00 0.00 10 ASN A N 4
ATOM 7333 C CA . ASN A 1 10 ? -12.219 -12.630 -12.840 1.00 0.00 10 ASN A CA 4
ATOM 7334 C C . ASN A 1 10 ? -12.765 -11.253 -12.457 1.00 0.00 10 ASN A C 4
ATOM 7335 O O . ASN A 1 10 ? -13.465 -11.117 -11.453 1.00 0.00 10 ASN A O 4
ATOM 7346 N N . GLN A 1 11 ? -12.461 -10.242 -13.258 1.00 0.00 11 GLN A N 4
ATOM 7347 C CA . GLN A 1 11 ? -12.951 -8.889 -13.001 1.00 0.00 11 GLN A CA 4
ATOM 7348 C C . GLN A 1 11 ? -14.423 -8.795 -13.375 1.00 0.00 11 GLN A C 4
ATOM 7349 O O . GLN A 1 11 ? -15.225 -8.156 -12.694 1.00 0.00 11 GLN A O 4
ATOM 7363 N N . VAL A 1 12 ? -14.755 -9.465 -14.466 1.00 0.00 12 VAL A N 4
ATOM 7364 C CA . VAL A 1 12 ? -16.099 -9.467 -15.029 1.00 0.00 12 VAL A CA 4
ATOM 7365 C C . VAL A 1 12 ? -17.101 -10.090 -14.052 1.00 0.00 12 VAL A C 4
ATOM 7366 O O . VAL A 1 12 ? -18.277 -9.739 -14.046 1.00 0.00 12 VAL A O 4
ATOM 7379 N N . LYS A 1 13 ? -16.628 -11.026 -13.241 1.00 0.00 13 LYS A N 4
ATOM 7380 C CA . LYS A 1 13 ? -17.401 -11.617 -12.200 1.00 0.00 13 LYS A CA 4
ATOM 7381 C C . LYS A 1 13 ? -17.963 -10.559 -11.257 1.00 0.00 13 LYS A C 4
ATOM 7382 O O . LYS A 1 13 ? -19.165 -10.521 -11.002 1.00 0.00 13 LYS A O 4
ATOM 7401 N N . LEU A 1 14 ? -17.089 -9.694 -10.750 1.00 0.00 14 LEU A N 4
ATOM 7402 C CA . LEU A 1 14 ? -17.509 -8.606 -9.870 1.00 0.00 14 LEU A CA 4
ATOM 7403 C C . LEU A 1 14 ? -18.427 -7.654 -10.628 1.00 0.00 14 LEU A C 4
ATOM 7404 O O . LEU A 1 14 ? -19.399 -7.141 -10.076 1.00 0.00 14 LEU A O 4
ATOM 7420 N N . LEU A 1 15 ? -18.103 -7.443 -11.900 1.00 0.00 15 LEU A N 4
ATOM 7421 C CA . LEU A 1 15 ? -18.943 -6.664 -12.804 1.00 0.00 15 LEU A CA 4
ATOM 7422 C C . LEU A 1 15 ? -20.370 -7.197 -12.798 1.00 0.00 15 LEU A C 4
ATOM 7423 O O . LEU A 1 15 ? -21.306 -6.485 -12.447 1.00 0.00 15 LEU A O 4
ATOM 7439 N N . GLU A 1 16 ? -20.512 -8.464 -13.162 1.00 0.00 16 GLU A N 4
ATOM 7440 C CA . GLU A 1 16 ? -21.810 -9.133 -13.218 1.00 0.00 16 GLU A CA 4
ATOM 7441 C C . GLU A 1 16 ? -22.504 -9.102 -11.856 1.00 0.00 16 GLU A C 4
ATOM 7442 O O . GLU A 1 16 ? -23.718 -8.904 -11.766 1.00 0.00 16 GLU A O 4
ATOM 7454 N N . THR A 1 17 ? -21.720 -9.279 -10.796 1.00 0.00 17 THR A N 4
ATOM 7455 C CA . THR A 1 17 ? -22.247 -9.281 -9.437 1.00 0.00 17 THR A CA 4
ATOM 7456 C C . THR A 1 17 ? -22.921 -7.950 -9.111 1.00 0.00 17 THR A C 4
ATOM 7457 O O . THR A 1 17 ? -24.034 -7.915 -8.586 1.00 0.00 17 THR A O 4
ATOM 7468 N N . ALA A 1 18 ? -22.253 -6.856 -9.453 1.00 0.00 18 ALA A N 4
ATOM 7469 C CA . ALA A 1 18 ? -22.777 -5.527 -9.176 1.00 0.00 18 ALA A CA 4
ATOM 7470 C C . ALA A 1 18 ? -23.816 -5.134 -10.218 1.00 0.00 18 ALA A C 4
ATOM 7471 O O . ALA A 1 18 ? -24.748 -4.384 -9.933 1.00 0.00 18 ALA A O 4
ATOM 7478 N N . PHE A 1 19 ? -23.648 -5.662 -11.424 1.00 0.00 19 PHE A N 4
ATOM 7479 C CA . PHE A 1 19 ? -24.575 -5.421 -12.520 1.00 0.00 19 PHE A CA 4
ATOM 7480 C C . PHE A 1 19 ? -25.981 -5.840 -12.120 1.00 0.00 19 PHE A C 4
ATOM 7481 O O . PHE A 1 19 ? -26.904 -5.034 -12.147 1.00 0.00 19 PHE A O 4
ATOM 7498 N N . ARG A 1 20 ? -26.120 -7.095 -11.714 1.00 0.00 20 ARG A N 4
ATOM 7499 C CA . ARG A 1 20 ? -27.424 -7.662 -11.391 1.00 0.00 20 ARG A CA 4
ATOM 7500 C C . ARG A 1 20 ? -27.975 -7.094 -10.088 1.00 0.00 20 ARG A C 4
ATOM 7501 O O . ARG A 1 20 ? -29.179 -7.143 -9.837 1.00 0.00 20 ARG A O 4
ATOM 7522 N N . ASP A 1 21 ? -27.095 -6.543 -9.265 1.00 0.00 21 ASP A N 4
ATOM 7523 C CA . ASP A 1 21 ? -27.495 -6.011 -7.966 1.00 0.00 21 ASP A CA 4
ATOM 7524 C C . ASP A 1 21 ? -28.283 -4.714 -8.129 1.00 0.00 21 ASP A C 4
ATOM 7525 O O . ASP A 1 21 ? -29.224 -4.448 -7.380 1.00 0.00 21 ASP A O 4
ATOM 7534 N N . PHE A 1 22 ? -27.909 -3.922 -9.126 1.00 0.00 22 PHE A N 4
ATOM 7535 C CA . PHE A 1 22 ? -28.559 -2.647 -9.385 1.00 0.00 22 PHE A CA 4
ATOM 7536 C C . PHE A 1 22 ? -29.264 -2.669 -10.742 1.00 0.00 22 PHE A C 4
ATOM 7537 O O . PHE A 1 22 ? -29.623 -1.627 -11.293 1.00 0.00 22 PHE A O 4
ATOM 7554 N N . GLU A 1 23 ? -29.469 -3.872 -11.261 1.00 0.00 23 GLU A N 4
ATOM 7555 C CA . GLU A 1 23 ? -29.972 -4.058 -12.618 1.00 0.00 23 GLU A CA 4
ATOM 7556 C C . GLU A 1 23 ? -31.455 -3.793 -12.725 1.00 0.00 23 GLU A C 4
ATOM 7557 O O . GLU A 1 23 ? -32.199 -3.934 -11.753 1.00 0.00 23 GLU A O 4
ATOM 7569 N N . THR A 1 24 ? -31.860 -3.379 -13.921 1.00 0.00 24 THR A N 4
ATOM 7570 C CA . THR A 1 24 ? -33.238 -3.481 -14.340 1.00 0.00 24 THR A CA 4
ATOM 7571 C C . THR A 1 24 ? -34.137 -2.388 -13.762 1.00 0.00 24 THR A C 4
ATOM 7572 O O . THR A 1 24 ? -34.079 -2.046 -12.578 1.00 0.00 24 THR A O 4
ATOM 7583 N N . PRO A 1 25 ? -34.954 -1.799 -14.643 1.00 0.00 25 PRO A N 4
ATOM 7584 C CA . PRO A 1 25 ? -35.993 -0.858 -14.263 1.00 0.00 25 PRO A CA 4
ATOM 7585 C C . PRO A 1 25 ? -37.296 -1.586 -13.910 1.00 0.00 25 PRO A C 4
ATOM 7586 O O . PRO A 1 25 ? -37.846 -1.399 -12.827 1.00 0.00 25 PRO A O 4
ATOM 7597 N N . GLU A 1 26 ? -37.760 -2.430 -14.826 1.00 0.00 26 GLU A N 4
ATOM 7598 C CA . GLU A 1 26 ? -38.944 -3.260 -14.612 1.00 0.00 26 GLU A CA 4
ATOM 7599 C C . GLU A 1 26 ? -38.619 -4.716 -14.955 1.00 0.00 26 GLU A C 4
ATOM 7600 O O . GLU A 1 26 ? -39.473 -5.603 -14.887 1.00 0.00 26 GLU A O 4
ATOM 7612 N N . GLY A 1 27 ? -37.364 -4.954 -15.295 1.00 0.00 27 GLY A N 4
ATOM 7613 C CA . GLY A 1 27 ? -36.977 -6.229 -15.861 1.00 0.00 27 GLY A CA 4
ATOM 7614 C C . GLY A 1 27 ? -36.554 -6.060 -17.303 1.00 0.00 27 GLY A C 4
ATOM 7615 O O . GLY A 1 27 ? -37.229 -6.521 -18.218 1.00 0.00 27 GLY A O 4
ATOM 7619 N N . SER A 1 28 ? -35.434 -5.381 -17.506 1.00 0.00 28 SER A N 4
ATOM 7620 C CA . SER A 1 28 ? -34.997 -5.016 -18.843 1.00 0.00 28 SER A CA 4
ATOM 7621 C C . SER A 1 28 ? -33.770 -5.826 -19.259 1.00 0.00 28 SER A C 4
ATOM 7622 O O . SER A 1 28 ? -33.323 -5.743 -20.401 1.00 0.00 28 SER A O 4
ATOM 7630 N N . GLY A 1 29 ? -33.221 -6.603 -18.328 1.00 0.00 29 GLY A N 4
ATOM 7631 C CA . GLY A 1 29 ? -32.028 -7.386 -18.623 1.00 0.00 29 GLY A CA 4
ATOM 7632 C C . GLY A 1 29 ? -30.784 -6.521 -18.707 1.00 0.00 29 GLY A C 4
ATOM 7633 O O . GLY A 1 29 ? -29.685 -7.010 -18.970 1.00 0.00 29 GLY A O 4
ATOM 7637 N N . ARG A 1 30 ? -30.974 -5.228 -18.503 1.00 0.00 30 ARG A N 4
ATOM 7638 C CA . ARG A 1 30 ? -29.893 -4.267 -18.510 1.00 0.00 30 ARG A CA 4
ATOM 7639 C C . ARG A 1 30 ? -29.887 -3.494 -17.214 1.00 0.00 30 ARG A C 4
ATOM 7640 O O . ARG A 1 30 ? -30.884 -3.476 -16.493 1.00 0.00 30 ARG A O 4
ATOM 7661 N N . VAL A 1 31 ? -28.791 -2.825 -16.940 1.00 0.00 31 VAL A N 4
ATOM 7662 C CA . VAL A 1 31 ? -28.695 -2.014 -15.746 1.00 0.00 31 VAL A CA 4
ATOM 7663 C C . VAL A 1 31 ? -28.806 -0.550 -16.119 1.00 0.00 31 VAL A C 4
ATOM 7664 O O . VAL A 1 31 ? -28.176 -0.077 -17.065 1.00 0.00 31 VAL A O 4
ATOM 7677 N N . SER A 1 32 ? -29.663 0.136 -15.391 1.00 0.00 32 SER A N 4
ATOM 7678 C CA . SER A 1 32 ? -29.985 1.520 -15.656 1.00 0.00 32 SER A CA 4
ATOM 7679 C C . SER A 1 32 ? -28.741 2.389 -15.579 1.00 0.00 32 SER A C 4
ATOM 7680 O O . SER A 1 32 ? -27.887 2.204 -14.708 1.00 0.00 32 SER A O 4
ATOM 7688 N N . THR A 1 33 ? -28.654 3.341 -16.494 1.00 0.00 33 THR A N 4
ATOM 7689 C CA . THR A 1 33 ? -27.536 4.270 -16.540 1.00 0.00 33 THR A CA 4
ATOM 7690 C C . THR A 1 33 ? -27.455 5.131 -15.282 1.00 0.00 33 THR A C 4
ATOM 7691 O O . THR A 1 33 ? -26.402 5.685 -14.966 1.00 0.00 33 THR A O 4
ATOM 7702 N N . ASP A 1 34 ? -28.567 5.219 -14.567 1.00 0.00 34 ASP A N 4
ATOM 7703 C CA . ASP A 1 34 ? -28.626 5.964 -13.315 1.00 0.00 34 ASP A CA 4
ATOM 7704 C C . ASP A 1 34 ? -27.952 5.174 -12.190 1.00 0.00 34 ASP A C 4
ATOM 7705 O O . ASP A 1 34 ? -27.577 5.731 -11.160 1.00 0.00 34 ASP A O 4
ATOM 7714 N N . GLN A 1 35 ? -27.787 3.871 -12.404 1.00 0.00 35 GLN A N 4
ATOM 7715 C CA . GLN A 1 35 ? -27.182 2.995 -11.404 1.00 0.00 35 GLN A CA 4
ATOM 7716 C C . GLN A 1 35 ? -25.695 2.784 -11.669 1.00 0.00 35 GLN A C 4
ATOM 7717 O O . GLN A 1 35 ? -24.963 2.325 -10.790 1.00 0.00 35 GLN A O 4
ATOM 7731 N N . ILE A 1 36 ? -25.253 3.120 -12.878 1.00 0.00 36 ILE A N 4
ATOM 7732 C CA . ILE A 1 36 ? -23.867 2.888 -13.292 1.00 0.00 36 ILE A CA 4
ATOM 7733 C C . ILE A 1 36 ? -22.879 3.567 -12.351 1.00 0.00 36 ILE A C 4
ATOM 7734 O O . ILE A 1 36 ? -21.868 2.977 -11.983 1.00 0.00 36 ILE A O 4
ATOM 7750 N N . GLY A 1 37 ? -23.187 4.790 -11.945 1.00 0.00 37 GLY A N 4
ATOM 7751 C CA . GLY A 1 37 ? -22.314 5.500 -11.030 1.00 0.00 37 GLY A CA 4
ATOM 7752 C C . GLY A 1 37 ? -22.227 4.817 -9.685 1.00 0.00 37 GLY A C 4
ATOM 7753 O O . GLY A 1 37 ? -21.158 4.761 -9.074 1.00 0.00 37 GLY A O 4
ATOM 7757 N N . ILE A 1 38 ? -23.353 4.292 -9.233 1.00 0.00 38 ILE A N 4
ATOM 7758 C CA . ILE A 1 38 ? -23.407 3.547 -7.985 1.00 0.00 38 ILE A CA 4
ATOM 7759 C C . ILE A 1 38 ? -22.511 2.324 -8.081 1.00 0.00 38 ILE A C 4
ATOM 7760 O O . ILE A 1 38 ? -21.649 2.099 -7.236 1.00 0.00 38 ILE A O 4
ATOM 7776 N N . ILE A 1 39 ? -22.720 1.555 -9.135 1.00 0.00 39 ILE A N 4
ATOM 7777 C CA . ILE A 1 39 ? -21.934 0.357 -9.400 1.00 0.00 39 ILE A CA 4
ATOM 7778 C C . ILE A 1 39 ? -20.450 0.684 -9.555 1.00 0.00 39 ILE A C 4
ATOM 7779 O O . ILE A 1 39 ? -19.592 -0.022 -9.033 1.00 0.00 39 ILE A O 4
ATOM 7795 N N . LEU A 1 40 ? -20.155 1.757 -10.266 1.00 0.00 40 LEU A N 4
ATOM 7796 C CA . LEU A 1 40 ? -18.773 2.172 -10.490 1.00 0.00 40 LEU A CA 4
ATOM 7797 C C . LEU A 1 40 ? -18.115 2.589 -9.180 1.00 0.00 40 LEU A C 4
ATOM 7798 O O . LEU A 1 40 ? -16.891 2.573 -9.051 1.00 0.00 40 LEU A O 4
ATOM 7814 N N . GLU A 1 41 ? -18.944 2.947 -8.211 1.00 0.00 41 GLU A N 4
ATOM 7815 C CA . GLU A 1 41 ? -18.484 3.215 -6.860 1.00 0.00 41 GLU A CA 4
ATOM 7816 C C . GLU A 1 41 ? -18.248 1.892 -6.134 1.00 0.00 41 GLU A C 4
ATOM 7817 O O . GLU A 1 41 ? -17.242 1.717 -5.446 1.00 0.00 41 GLU A O 4
ATOM 7829 N N . VAL A 1 42 ? -19.181 0.960 -6.320 1.00 0.00 42 VAL A N 4
ATOM 7830 C CA . VAL A 1 42 ? -19.061 -0.398 -5.786 1.00 0.00 42 VAL A CA 4
ATOM 7831 C C . VAL A 1 42 ? -17.739 -1.012 -6.210 1.00 0.00 42 VAL A C 4
ATOM 7832 O O . VAL A 1 42 ? -17.009 -1.603 -5.410 1.00 0.00 42 VAL A O 4
ATOM 7845 N N . LEU A 1 43 ? -17.444 -0.846 -7.485 1.00 0.00 43 LEU A N 4
ATOM 7846 C CA . LEU A 1 43 ? -16.289 -1.460 -8.099 1.00 0.00 43 LEU A CA 4
ATOM 7847 C C . LEU A 1 43 ? -15.033 -0.608 -7.915 1.00 0.00 43 LEU A C 4
ATOM 7848 O O . LEU A 1 43 ? -13.929 -1.021 -8.269 1.00 0.00 43 LEU A O 4
ATOM 7864 N N . GLY A 1 44 ? -15.224 0.589 -7.359 1.00 0.00 44 GLY A N 4
ATOM 7865 C CA . GLY A 1 44 ? -14.112 1.459 -7.014 1.00 0.00 44 GLY A CA 4
ATOM 7866 C C . GLY A 1 44 ? -13.362 1.991 -8.218 1.00 0.00 44 GLY A C 4
ATOM 7867 O O . GLY A 1 44 ? -12.128 2.027 -8.220 1.00 0.00 44 GLY A O 4
ATOM 7871 N N . ILE A 1 45 ? -14.089 2.413 -9.241 1.00 0.00 45 ILE A N 4
ATOM 7872 C CA . ILE A 1 45 ? -13.458 2.865 -10.464 1.00 0.00 45 ILE A CA 4
ATOM 7873 C C . ILE A 1 45 ? -13.781 4.324 -10.807 1.00 0.00 45 ILE A C 4
ATOM 7874 O O . ILE A 1 45 ? -12.922 5.197 -10.666 1.00 0.00 45 ILE A O 4
ATOM 7890 N N . GLN A 1 46 ? -15.002 4.600 -11.256 1.00 0.00 46 GLN A N 4
ATOM 7891 C CA . GLN A 1 46 ? -15.352 5.922 -11.736 1.00 0.00 46 GLN A CA 4
ATOM 7892 C C . GLN A 1 46 ? -15.839 6.847 -10.620 1.00 0.00 46 GLN A C 4
ATOM 7893 O O . GLN A 1 46 ? -15.830 6.489 -9.444 1.00 0.00 46 GLN A O 4
ATOM 7907 N N . GLN A 1 47 ? -16.269 8.035 -11.020 1.00 0.00 47 GLN A N 4
ATOM 7908 C CA . GLN A 1 47 ? -16.652 9.092 -10.091 1.00 0.00 47 GLN A CA 4
ATOM 7909 C C . GLN A 1 47 ? -18.169 9.273 -10.068 1.00 0.00 47 GLN A C 4
ATOM 7910 O O . GLN A 1 47 ? -18.899 8.447 -10.611 1.00 0.00 47 GLN A O 4
ATOM 7924 N N . THR A 1 48 ? -18.630 10.334 -9.409 1.00 0.00 48 THR A N 4
ATOM 7925 C CA . THR A 1 48 ? -20.061 10.597 -9.240 1.00 0.00 48 THR A CA 4
ATOM 7926 C C . THR A 1 48 ? -20.808 10.775 -10.580 1.00 0.00 48 THR A C 4
ATOM 7927 O O . THR A 1 48 ? -20.189 10.761 -11.652 1.00 0.00 48 THR A O 4
ATOM 7938 N N . LYS A 1 49 ? -22.125 10.966 -10.517 1.00 0.00 49 LYS A N 4
ATOM 7939 C CA . LYS A 1 49 ? -22.976 10.988 -11.714 1.00 0.00 49 LYS A CA 4
ATOM 7940 C C . LYS A 1 49 ? -22.508 12.009 -12.750 1.00 0.00 49 LYS A C 4
ATOM 7941 O O . LYS A 1 49 ? -22.617 11.768 -13.954 1.00 0.00 49 LYS A O 4
ATOM 7960 N N . SER A 1 50 ? -21.976 13.135 -12.288 1.00 0.00 50 SER A N 4
ATOM 7961 C CA . SER A 1 50 ? -21.477 14.173 -13.187 1.00 0.00 50 SER A CA 4
ATOM 7962 C C . SER A 1 50 ? -20.464 13.594 -14.180 1.00 0.00 50 SER A C 4
ATOM 7963 O O . SER A 1 50 ? -20.453 13.959 -15.358 1.00 0.00 50 SER A O 4
ATOM 7971 N N . THR A 1 51 ? -19.648 12.669 -13.698 1.00 0.00 51 THR A N 4
ATOM 7972 C CA . THR A 1 51 ? -18.683 11.976 -14.534 1.00 0.00 51 THR A CA 4
ATOM 7973 C C . THR A 1 51 ? -19.357 10.826 -15.284 1.00 0.00 51 THR A C 4
ATOM 7974 O O . THR A 1 51 ? -19.022 10.530 -16.428 1.00 0.00 51 THR A O 4
ATOM 7985 N N . ILE A 1 52 ? -20.329 10.206 -14.633 1.00 0.00 52 ILE A N 4
ATOM 7986 C CA . ILE A 1 52 ? -21.016 9.039 -15.179 1.00 0.00 52 ILE A CA 4
ATOM 7987 C C . ILE A 1 52 ? -21.821 9.386 -16.428 1.00 0.00 52 ILE A C 4
ATOM 7988 O O . ILE A 1 52 ? -22.071 8.528 -17.273 1.00 0.00 52 ILE A O 4
ATOM 8004 N N . ARG A 1 53 ? -22.206 10.644 -16.561 1.00 0.00 53 ARG A N 4
ATOM 8005 C CA . ARG A 1 53 ? -22.918 11.095 -17.727 1.00 0.00 53 ARG A CA 4
ATOM 8006 C C . ARG A 1 53 ? -22.044 10.914 -18.975 1.00 0.00 53 ARG A C 4
ATOM 8007 O O . ARG A 1 53 ? -22.550 10.688 -20.071 1.00 0.00 53 ARG A O 4
ATOM 8028 N N . GLN A 1 54 ? -20.727 10.973 -18.790 1.00 0.00 54 GLN A N 4
ATOM 8029 C CA . GLN A 1 54 ? -19.790 10.683 -19.870 1.00 0.00 54 GLN A CA 4
ATOM 8030 C C . GLN A 1 54 ? -19.864 9.207 -20.230 1.00 0.00 54 GLN A C 4
ATOM 8031 O O . GLN A 1 54 ? -19.887 8.834 -21.401 1.00 0.00 54 GLN A O 4
ATOM 8045 N N . LEU A 1 55 ? -19.882 8.377 -19.193 1.00 0.00 55 LEU A N 4
ATOM 8046 C CA . LEU A 1 55 ? -20.058 6.933 -19.338 1.00 0.00 55 LEU A CA 4
ATOM 8047 C C . LEU A 1 55 ? -21.329 6.625 -20.126 1.00 0.00 55 LEU A C 4
ATOM 8048 O O . LEU A 1 55 ? -21.321 5.810 -21.049 1.00 0.00 55 LEU A O 4
ATOM 8064 N N . ILE A 1 56 ? -22.420 7.283 -19.747 1.00 0.00 56 ILE A N 4
ATOM 8065 C CA . ILE A 1 56 ? -23.695 7.132 -20.435 1.00 0.00 56 ILE A CA 4
ATOM 8066 C C . ILE A 1 56 ? -23.587 7.592 -21.882 1.00 0.00 56 ILE A C 4
ATOM 8067 O O . ILE A 1 56 ? -24.011 6.893 -22.796 1.00 0.00 56 ILE A O 4
ATOM 8083 N N . ASP A 1 57 ? -22.999 8.763 -22.080 1.00 0.00 57 ASP A N 4
ATOM 8084 C CA . ASP A 1 57 ? -22.778 9.304 -23.418 1.00 0.00 57 ASP A CA 4
ATOM 8085 C C . ASP A 1 57 ? -21.989 8.317 -24.280 1.00 0.00 57 ASP A C 4
ATOM 8086 O O . ASP A 1 57 ? -22.191 8.226 -25.488 1.00 0.00 57 ASP A O 4
ATOM 8095 N N . GLU A 1 58 ? -21.108 7.566 -23.637 1.00 0.00 58 GLU A N 4
ATOM 8096 C CA . GLU A 1 58 ? -20.261 6.601 -24.320 1.00 0.00 58 GLU A CA 4
ATOM 8097 C C . GLU A 1 58 ? -21.032 5.334 -24.698 1.00 0.00 58 GLU A C 4
ATOM 8098 O O . GLU A 1 58 ? -21.046 4.929 -25.861 1.00 0.00 58 GLU A O 4
ATOM 8110 N N . PHE A 1 59 ? -21.672 4.712 -23.714 1.00 0.00 59 PHE A N 4
ATOM 8111 C CA . PHE A 1 59 ? -22.242 3.378 -23.898 1.00 0.00 59 PHE A CA 4
ATOM 8112 C C . PHE A 1 59 ? -23.746 3.392 -24.144 1.00 0.00 59 PHE A C 4
ATOM 8113 O O . PHE A 1 59 ? -24.321 2.373 -24.528 1.00 0.00 59 PHE A O 4
ATOM 8130 N N . ASP A 1 60 ? -24.380 4.528 -23.936 1.00 0.00 60 ASP A N 4
ATOM 8131 C CA . ASP A 1 60 ? -25.805 4.658 -24.219 1.00 0.00 60 ASP A CA 4
ATOM 8132 C C . ASP A 1 60 ? -26.062 5.837 -25.161 1.00 0.00 60 ASP A C 4
ATOM 8133 O O . ASP A 1 60 ? -26.662 6.846 -24.778 1.00 0.00 60 ASP A O 4
ATOM 8142 N N . PRO A 1 61 ? -25.592 5.736 -26.420 1.00 0.00 61 PRO A N 4
ATOM 8143 C CA . PRO A 1 61 ? -25.815 6.766 -27.435 1.00 0.00 61 PRO A CA 4
ATOM 8144 C C . PRO A 1 61 ? -27.280 6.853 -27.838 1.00 0.00 61 PRO A C 4
ATOM 8145 O O . PRO A 1 61 ? -27.749 7.891 -28.305 1.00 0.00 61 PRO A O 4
ATOM 8156 N N . PHE A 1 62 ? -28.001 5.755 -27.639 1.00 0.00 62 PHE A N 4
ATOM 8157 C CA . PHE A 1 62 ? -29.394 5.665 -28.057 1.00 0.00 62 PHE A CA 4
ATOM 8158 C C . PHE A 1 62 ? -30.311 6.380 -27.073 1.00 0.00 62 PHE A C 4
ATOM 8159 O O . PHE A 1 62 ? -31.432 6.756 -27.415 1.00 0.00 62 PHE A O 4
ATOM 8176 N N . GLY A 1 63 ? -29.813 6.594 -25.860 1.00 0.00 63 GLY A N 4
ATOM 8177 C CA . GLY A 1 63 ? -30.634 7.169 -24.815 1.00 0.00 63 GLY A CA 4
ATOM 8178 C C . GLY A 1 63 ? -31.636 6.159 -24.302 1.00 0.00 63 GLY A C 4
ATOM 8179 O O . GLY A 1 63 ? -32.784 6.494 -24.011 1.00 0.00 63 GLY A O 4
ATOM 8183 N N . ASN A 1 64 ? -31.192 4.914 -24.196 1.00 0.00 64 ASN A N 4
ATOM 8184 C CA . ASN A 1 64 ? -32.058 3.805 -23.830 1.00 0.00 64 ASN A CA 4
ATOM 8185 C C . ASN A 1 64 ? -32.451 3.883 -22.360 1.00 0.00 64 ASN A C 4
ATOM 8186 O O . ASN A 1 64 ? -33.565 3.510 -21.985 1.00 0.00 64 ASN A O 4
ATOM 8197 N N . GLY A 1 65 ? -31.539 4.375 -21.536 1.00 0.00 65 GLY A N 4
ATOM 8198 C CA . GLY A 1 65 ? -31.808 4.489 -20.117 1.00 0.00 65 GLY A CA 4
ATOM 8199 C C . GLY A 1 65 ? -31.108 3.411 -19.319 1.00 0.00 65 GLY A C 4
ATOM 8200 O O . GLY A 1 65 ? -30.908 3.547 -18.113 1.00 0.00 65 GLY A O 4
ATOM 8204 N N . ASP A 1 66 ? -30.750 2.330 -19.994 1.00 0.00 66 ASP A N 4
ATOM 8205 C CA . ASP A 1 66 ? -30.006 1.247 -19.370 1.00 0.00 66 ASP A CA 4
ATOM 8206 C C . ASP A 1 66 ? -28.953 0.740 -20.348 1.00 0.00 66 ASP A C 4
ATOM 8207 O O . ASP A 1 66 ? -29.003 1.048 -21.539 1.00 0.00 66 ASP A O 4
ATOM 8216 N N . ILE A 1 67 ? -28.024 -0.057 -19.852 1.00 0.00 67 ILE A N 4
ATOM 8217 C CA . ILE A 1 67 ? -26.960 -0.604 -20.683 1.00 0.00 67 ILE A CA 4
ATOM 8218 C C . ILE A 1 67 ? -26.870 -2.107 -20.493 1.00 0.00 67 ILE A C 4
ATOM 8219 O O . ILE A 1 67 ? -27.088 -2.623 -19.394 1.00 0.00 67 ILE A O 4
ATOM 8235 N N . ASP A 1 68 ? -26.566 -2.810 -21.573 1.00 0.00 68 ASP A N 4
ATOM 8236 C CA . ASP A 1 68 ? -26.463 -4.260 -21.528 1.00 0.00 68 ASP A CA 4
ATOM 8237 C C . ASP A 1 68 ? -25.124 -4.658 -20.907 1.00 0.00 68 ASP A C 4
ATOM 8238 O O . ASP A 1 68 ? -24.238 -3.805 -20.786 1.00 0.00 68 ASP A O 4
ATOM 8247 N N . PHE A 1 69 ? -24.954 -5.920 -20.517 1.00 0.00 69 PHE A N 4
ATOM 8248 C CA . PHE A 1 69 ? -23.674 -6.360 -19.962 1.00 0.00 69 PHE A CA 4
ATOM 8249 C C . PHE A 1 69 ? -22.569 -6.123 -20.972 1.00 0.00 69 PHE A C 4
ATOM 8250 O O . PHE A 1 69 ? -21.450 -5.813 -20.601 1.00 0.00 69 PHE A O 4
ATOM 8267 N N . ASP A 1 70 ? -22.901 -6.253 -22.252 1.00 0.00 70 ASP A N 4
ATOM 8268 C CA . ASP A 1 70 ? -21.938 -6.014 -23.322 1.00 0.00 70 ASP A CA 4
ATOM 8269 C C . ASP A 1 70 ? -21.282 -4.643 -23.163 1.00 0.00 70 ASP A C 4
ATOM 8270 O O . ASP A 1 70 ? -20.066 -4.512 -23.289 1.00 0.00 70 ASP A O 4
ATOM 8279 N N . SER A 1 71 ? -22.092 -3.640 -22.848 1.00 0.00 71 SER A N 4
ATOM 8280 C CA . SER A 1 71 ? -21.597 -2.281 -22.666 1.00 0.00 71 SER A CA 4
ATOM 8281 C C . SER A 1 71 ? -20.950 -2.108 -21.293 1.00 0.00 71 SER A C 4
ATOM 8282 O O . SER A 1 71 ? -19.903 -1.468 -21.170 1.00 0.00 71 SER A O 4
ATOM 8290 N N . PHE A 1 72 ? -21.558 -2.695 -20.265 1.00 0.00 72 PHE A N 4
ATOM 8291 C CA . PHE A 1 72 ? -21.052 -2.557 -18.909 1.00 0.00 72 PHE A CA 4
ATOM 8292 C C . PHE A 1 72 ? -19.737 -3.309 -18.747 1.00 0.00 72 PHE A C 4
ATOM 8293 O O . PHE A 1 72 ? -18.862 -2.898 -17.983 1.00 0.00 72 PHE A O 4
ATOM 8310 N N . LYS A 1 73 ? -19.604 -4.405 -19.474 1.00 0.00 73 LYS A N 4
ATOM 8311 C CA . LYS A 1 73 ? -18.388 -5.186 -19.454 1.00 0.00 73 LYS A CA 4
ATOM 8312 C C . LYS A 1 73 ? -17.232 -4.346 -19.970 1.00 0.00 73 LYS A C 4
ATOM 8313 O O . LYS A 1 73 ? -16.134 -4.406 -19.431 1.00 0.00 73 LYS A O 4
ATOM 8332 N N . ILE A 1 74 ? -17.491 -3.547 -21.005 1.00 0.00 74 ILE A N 4
ATOM 8333 C CA . ILE A 1 74 ? -16.481 -2.634 -21.530 1.00 0.00 74 ILE A CA 4
ATOM 8334 C C . ILE A 1 74 ? -16.153 -1.571 -20.489 1.00 0.00 74 ILE A C 4
ATOM 8335 O O . ILE A 1 74 ? -15.001 -1.172 -20.329 1.00 0.00 74 ILE A O 4
ATOM 8351 N N . ILE A 1 75 ? -17.185 -1.116 -19.783 1.00 0.00 75 ILE A N 4
ATOM 8352 C CA . ILE A 1 75 ? -17.011 -0.162 -18.694 1.00 0.00 75 ILE A CA 4
ATOM 8353 C C . ILE A 1 75 ? -16.054 -0.718 -17.650 1.00 0.00 75 ILE A C 4
ATOM 8354 O O . ILE A 1 75 ? -15.040 -0.100 -17.329 1.00 0.00 75 ILE A O 4
ATOM 8370 N N . GLY A 1 76 ? -16.374 -1.890 -17.129 1.00 0.00 76 GLY A N 4
ATOM 8371 C CA . GLY A 1 76 ? -15.504 -2.516 -16.169 1.00 0.00 76 GLY A CA 4
ATOM 8372 C C . GLY A 1 76 ? -14.149 -2.837 -16.757 1.00 0.00 76 GLY A C 4
ATOM 8373 O O . GLY A 1 76 ? -13.133 -2.713 -16.092 1.00 0.00 76 GLY A O 4
ATOM 8377 N N . ALA A 1 77 ? -14.129 -3.203 -18.022 1.00 0.00 77 ALA A N 4
ATOM 8378 C CA . ALA A 1 77 ? -12.897 -3.616 -18.671 1.00 0.00 77 ALA A CA 4
ATOM 8379 C C . ALA A 1 77 ? -11.949 -2.443 -18.858 1.00 0.00 77 ALA A C 4
ATOM 8380 O O . ALA A 1 77 ? -10.735 -2.621 -18.930 1.00 0.00 77 ALA A O 4
ATOM 8387 N N . ARG A 1 78 ? -12.502 -1.242 -18.933 1.00 0.00 78 ARG A N 4
ATOM 8388 C CA . ARG A 1 78 ? -11.693 -0.065 -19.148 1.00 0.00 78 ARG A CA 4
ATOM 8389 C C . ARG A 1 78 ? -11.268 0.579 -17.830 1.00 0.00 78 ARG A C 4
ATOM 8390 O O . ARG A 1 78 ? -10.369 1.417 -17.815 1.00 0.00 78 ARG A O 4
ATOM 8411 N N . PHE A 1 79 ? -11.898 0.198 -16.721 1.00 0.00 79 PHE A N 4
ATOM 8412 C CA . PHE A 1 79 ? -11.576 0.817 -15.443 1.00 0.00 79 PHE A CA 4
ATOM 8413 C C . PHE A 1 79 ? -11.017 -0.194 -14.442 1.00 0.00 79 PHE A C 4
ATOM 8414 O O . PHE A 1 79 ? -10.032 0.086 -13.772 1.00 0.00 79 PHE A O 4
ATOM 8431 N N . LEU A 1 80 ? -11.635 -1.371 -14.355 1.00 0.00 80 LEU A N 4
ATOM 8432 C CA . LEU A 1 80 ? -11.203 -2.405 -13.408 1.00 0.00 80 LEU A CA 4
ATOM 8433 C C . LEU A 1 80 ? -9.784 -2.860 -13.701 1.00 0.00 80 LEU A C 4
ATOM 8434 O O . LEU A 1 80 ? -9.070 -3.320 -12.812 1.00 0.00 80 LEU A O 4
ATOM 8450 N N . GLY A 1 81 ? -9.395 -2.731 -14.958 1.00 0.00 81 GLY A N 4
ATOM 8451 C CA . GLY A 1 81 ? -8.092 -3.171 -15.401 1.00 0.00 81 GLY A CA 4
ATOM 8452 C C . GLY A 1 81 ? -6.930 -2.467 -14.721 1.00 0.00 81 GLY A C 4
ATOM 8453 O O . GLY A 1 81 ? -5.805 -2.967 -14.754 1.00 0.00 81 GLY A O 4
ATOM 8457 N N . GLU A 1 82 ? -7.182 -1.308 -14.118 1.00 0.00 82 GLU A N 4
ATOM 8458 C CA . GLU A 1 82 ? -6.135 -0.608 -13.374 1.00 0.00 82 GLU A CA 4
ATOM 8459 C C . GLU A 1 82 ? -5.677 -1.465 -12.198 1.00 0.00 82 GLU A C 4
ATOM 8460 O O . GLU A 1 82 ? -4.531 -1.369 -11.770 1.00 0.00 82 GLU A O 4
ATOM 8472 N N . GLU A 1 83 ? -6.610 -2.304 -11.727 1.00 0.00 83 GLU A N 4
ATOM 8473 C CA . GLU A 1 83 ? -6.405 -3.338 -10.710 1.00 0.00 83 GLU A CA 4
ATOM 8474 C C . GLU A 1 83 ? -5.226 -3.097 -9.767 1.00 0.00 83 GLU A C 4
ATOM 8475 O O . GLU A 1 83 ? -4.071 -3.397 -10.094 1.00 0.00 83 GLU A O 4
ATOM 8487 N N . VAL A 1 84 ? -5.527 -2.581 -8.581 1.00 0.00 84 VAL A N 4
ATOM 8488 C CA . VAL A 1 84 ? -4.503 -2.345 -7.574 1.00 0.00 84 VAL A CA 4
ATOM 8489 C C . VAL A 1 84 ? -5.025 -2.693 -6.195 1.00 0.00 84 VAL A C 4
ATOM 8490 O O . VAL A 1 84 ? -5.441 -1.819 -5.433 1.00 0.00 84 VAL A O 4
ATOM 8503 N N . ASN A 1 85 ? -5.023 -3.974 -5.885 1.00 0.00 85 ASN A N 4
ATOM 8504 C CA . ASN A 1 85 ? -5.402 -4.430 -4.562 1.00 0.00 85 ASN A CA 4
ATOM 8505 C C . ASN A 1 85 ? -4.236 -4.234 -3.604 1.00 0.00 85 ASN A C 4
ATOM 8506 O O . ASN A 1 85 ? -3.093 -4.552 -3.939 1.00 0.00 85 ASN A O 4
ATOM 8517 N N . PRO A 1 86 ? -4.520 -3.737 -2.402 1.00 0.00 86 PRO A N 4
ATOM 8518 C CA . PRO A 1 86 ? -3.504 -3.241 -1.469 1.00 0.00 86 PRO A CA 4
ATOM 8519 C C . PRO A 1 86 ? -2.411 -4.260 -1.174 1.00 0.00 86 PRO A C 4
ATOM 8520 O O . PRO A 1 86 ? -1.226 -3.992 -1.378 1.00 0.00 86 PRO A O 4
ATOM 8531 N N . GLU A 1 87 ? -2.809 -5.444 -0.741 1.00 0.00 87 GLU A N 4
ATOM 8532 C CA . GLU A 1 87 ? -1.854 -6.466 -0.340 1.00 0.00 87 GLU A CA 4
ATOM 8533 C C . GLU A 1 87 ? -1.626 -7.487 -1.449 1.00 0.00 87 GLU A C 4
ATOM 8534 O O . GLU A 1 87 ? -1.007 -8.525 -1.230 1.00 0.00 87 GLU A O 4
ATOM 8546 N N . GLN A 1 88 ? -2.127 -7.183 -2.638 1.00 0.00 88 GLN A N 4
ATOM 8547 C CA . GLN A 1 88 ? -1.918 -8.056 -3.787 1.00 0.00 88 GLN A CA 4
ATOM 8548 C C . GLN A 1 88 ? -0.844 -7.467 -4.686 1.00 0.00 88 GLN A C 4
ATOM 8549 O O . GLN A 1 88 ? -0.057 -8.190 -5.296 1.00 0.00 88 GLN A O 4
ATOM 8563 N N . MET A 1 89 ? -0.821 -6.142 -4.766 1.00 0.00 89 MET A N 4
ATOM 8564 C CA . MET A 1 89 ? 0.161 -5.442 -5.584 1.00 0.00 89 MET A CA 4
ATOM 8565 C C . MET A 1 89 ? 1.432 -5.194 -4.777 1.00 0.00 89 MET A C 4
ATOM 8566 O O . MET A 1 89 ? 2.497 -4.919 -5.331 1.00 0.00 89 MET A O 4
ATOM 8580 N N . GLN A 1 90 ? 1.302 -5.296 -3.460 1.00 0.00 90 GLN A N 4
ATOM 8581 C CA . GLN A 1 90 ? 2.432 -5.151 -2.556 1.00 0.00 90 GLN A CA 4
ATOM 8582 C C . GLN A 1 90 ? 2.648 -6.454 -1.799 1.00 0.00 90 GLN A C 4
ATOM 8583 O O . GLN A 1 90 ? 2.117 -7.494 -2.192 1.00 0.00 90 GLN A O 4
ATOM 8597 N N . GLN A 1 91 ? 3.412 -6.390 -0.708 1.00 0.00 91 GLN A N 4
ATOM 8598 C CA . GLN A 1 91 ? 3.707 -7.552 0.112 1.00 0.00 91 GLN A CA 4
ATOM 8599 C C . GLN A 1 91 ? 4.330 -8.669 -0.718 1.00 0.00 91 GLN A C 4
ATOM 8600 O O . GLN A 1 91 ? 4.090 -9.855 -0.479 1.00 0.00 91 GLN A O 4
ATOM 8614 N N . GLU A 1 92 ? 5.159 -8.268 -1.676 1.00 0.00 92 GLU A N 4
ATOM 8615 C CA . GLU A 1 92 ? 5.867 -9.201 -2.545 1.00 0.00 92 GLU A CA 4
ATOM 8616 C C . GLU A 1 92 ? 6.773 -10.122 -1.736 1.00 0.00 92 GLU A C 4
ATOM 8617 O O . GLU A 1 92 ? 7.162 -11.190 -2.205 1.00 0.00 92 GLU A O 4
ATOM 8629 N N . LEU A 1 93 ? 7.099 -9.689 -0.522 1.00 0.00 93 LEU A N 4
ATOM 8630 C CA . LEU A 1 93 ? 7.973 -10.423 0.364 1.00 0.00 93 LEU A CA 4
ATOM 8631 C C . LEU A 1 93 ? 7.486 -11.857 0.533 1.00 0.00 93 LEU A C 4
ATOM 8632 O O . LEU A 1 93 ? 8.282 -12.786 0.596 1.00 0.00 93 LEU A O 4
ATOM 8648 N N . ARG A 1 94 ? 6.170 -12.018 0.562 1.00 0.00 94 ARG A N 4
ATOM 8649 C CA . ARG A 1 94 ? 5.545 -13.296 0.776 1.00 0.00 94 ARG A CA 4
ATOM 8650 C C . ARG A 1 94 ? 5.882 -14.289 -0.338 1.00 0.00 94 ARG A C 4
ATOM 8651 O O . ARG A 1 94 ? 5.996 -15.489 -0.096 1.00 0.00 94 ARG A O 4
ATOM 8672 N N . GLU A 1 95 ? 6.058 -13.784 -1.550 1.00 0.00 95 GLU A N 4
ATOM 8673 C CA . GLU A 1 95 ? 6.432 -14.629 -2.677 1.00 0.00 95 GLU A CA 4
ATOM 8674 C C . GLU A 1 95 ? 7.947 -14.787 -2.727 1.00 0.00 95 GLU A C 4
ATOM 8675 O O . GLU A 1 95 ? 8.464 -15.838 -3.107 1.00 0.00 95 GLU A O 4
ATOM 8687 N N . ALA A 1 96 ? 8.650 -13.738 -2.301 1.00 0.00 96 ALA A N 4
ATOM 8688 C CA . ALA A 1 96 ? 10.104 -13.717 -2.289 1.00 0.00 96 ALA A CA 4
ATOM 8689 C C . ALA A 1 96 ? 10.644 -14.716 -1.293 1.00 0.00 96 ALA A C 4
ATOM 8690 O O . ALA A 1 96 ? 11.808 -15.107 -1.366 1.00 0.00 96 ALA A O 4
ATOM 8697 N N . PHE A 1 97 ? 9.796 -15.140 -0.367 1.00 0.00 97 PHE A N 4
ATOM 8698 C CA . PHE A 1 97 ? 10.190 -16.145 0.593 1.00 0.00 97 PHE A CA 4
ATOM 8699 C C . PHE A 1 97 ? 10.619 -17.408 -0.124 1.00 0.00 97 PHE A C 4
ATOM 8700 O O . PHE A 1 97 ? 11.669 -17.954 0.164 1.00 0.00 97 PHE A O 4
ATOM 8717 N N . ARG A 1 98 ? 9.832 -17.836 -1.103 1.00 0.00 98 ARG A N 4
ATOM 8718 C CA . ARG A 1 98 ? 10.126 -19.067 -1.822 1.00 0.00 98 ARG A CA 4
ATOM 8719 C C . ARG A 1 98 ? 11.348 -18.895 -2.719 1.00 0.00 98 ARG A C 4
ATOM 8720 O O . ARG A 1 98 ? 11.919 -19.873 -3.203 1.00 0.00 98 ARG A O 4
ATOM 8741 N N . LEU A 1 99 ? 11.747 -17.646 -2.934 1.00 0.00 99 LEU A N 4
ATOM 8742 C CA . LEU A 1 99 ? 12.948 -17.352 -3.706 1.00 0.00 99 LEU A CA 4
ATOM 8743 C C . LEU A 1 99 ? 14.200 -17.499 -2.840 1.00 0.00 99 LEU A C 4
ATOM 8744 O O . LEU A 1 99 ? 15.236 -17.974 -3.303 1.00 0.00 99 LEU A O 4
ATOM 8760 N N . TYR A 1 100 ? 14.098 -17.103 -1.576 1.00 0.00 100 TYR A N 4
ATOM 8761 C CA . TYR A 1 100 ? 15.236 -17.160 -0.667 1.00 0.00 100 TYR A CA 4
ATOM 8762 C C . TYR A 1 100 ? 15.224 -18.438 0.170 1.00 0.00 100 TYR A C 4
ATOM 8763 O O . TYR A 1 100 ? 16.276 -18.932 0.574 1.00 0.00 100 TYR A O 4
ATOM 8781 N N . ASP A 1 101 ? 14.033 -18.967 0.424 1.00 0.00 101 ASP A N 4
ATOM 8782 C CA . ASP A 1 101 ? 13.880 -20.180 1.217 1.00 0.00 101 ASP A CA 4
ATOM 8783 C C . ASP A 1 101 ? 14.307 -21.406 0.423 1.00 0.00 101 ASP A C 4
ATOM 8784 O O . ASP A 1 101 ? 13.494 -22.130 -0.150 1.00 0.00 101 ASP A O 4
ATOM 8793 N N . LYS A 1 102 ? 15.609 -21.591 0.347 1.00 0.00 102 LYS A N 4
ATOM 8794 C CA . LYS A 1 102 ? 16.183 -22.798 -0.223 1.00 0.00 102 LYS A CA 4
ATOM 8795 C C . LYS A 1 102 ? 16.084 -23.951 0.770 1.00 0.00 102 LYS A C 4
ATOM 8796 O O . LYS A 1 102 ? 16.413 -25.091 0.453 1.00 0.00 102 LYS A O 4
ATOM 8815 N N . GLU A 1 103 ? 15.639 -23.637 1.980 1.00 0.00 103 GLU A N 4
ATOM 8816 C CA . GLU A 1 103 ? 15.578 -24.617 3.052 1.00 0.00 103 GLU A CA 4
ATOM 8817 C C . GLU A 1 103 ? 14.293 -25.441 2.968 1.00 0.00 103 GLU A C 4
ATOM 8818 O O . GLU A 1 103 ? 14.292 -26.647 3.226 1.00 0.00 103 GLU A O 4
ATOM 8830 N N . GLY A 1 104 ? 13.204 -24.783 2.589 1.00 0.00 104 GLY A N 4
ATOM 8831 C CA . GLY A 1 104 ? 11.966 -25.485 2.300 1.00 0.00 104 GLY A CA 4
ATOM 8832 C C . GLY A 1 104 ? 10.938 -25.362 3.403 1.00 0.00 104 GLY A C 4
ATOM 8833 O O . GLY A 1 104 ? 10.317 -26.348 3.790 1.00 0.00 104 GLY A O 4
ATOM 8837 N N . ASN A 1 105 ? 10.739 -24.150 3.892 1.00 0.00 105 ASN A N 4
ATOM 8838 C CA . ASN A 1 105 ? 9.787 -23.908 4.967 1.00 0.00 105 ASN A CA 4
ATOM 8839 C C . ASN A 1 105 ? 8.625 -23.056 4.474 1.00 0.00 105 ASN A C 4
ATOM 8840 O O . ASN A 1 105 ? 7.573 -22.996 5.111 1.00 0.00 105 ASN A O 4
ATOM 8851 N N . GLY A 1 106 ? 8.823 -22.385 3.345 1.00 0.00 106 GLY A N 4
ATOM 8852 C CA . GLY A 1 106 ? 7.868 -21.385 2.890 1.00 0.00 106 GLY A CA 4
ATOM 8853 C C . GLY A 1 106 ? 8.151 -20.051 3.553 1.00 0.00 106 GLY A C 4
ATOM 8854 O O . GLY A 1 106 ? 7.750 -18.993 3.075 1.00 0.00 106 GLY A O 4
ATOM 8858 N N . TYR A 1 107 ? 8.856 -20.140 4.669 1.00 0.00 107 TYR A N 4
ATOM 8859 C CA . TYR A 1 107 ? 9.320 -18.999 5.434 1.00 0.00 107 TYR A CA 4
ATOM 8860 C C . TYR A 1 107 ? 10.831 -19.047 5.400 1.00 0.00 107 TYR A C 4
ATOM 8861 O O . TYR A 1 107 ? 11.406 -20.133 5.363 1.00 0.00 107 TYR A O 4
ATOM 8879 N N . ILE A 1 108 ? 11.486 -17.911 5.414 1.00 0.00 108 ILE A N 4
ATOM 8880 C CA . ILE A 1 108 ? 12.933 -17.925 5.457 1.00 0.00 108 ILE A CA 4
ATOM 8881 C C . ILE A 1 108 ? 13.391 -17.859 6.900 1.00 0.00 108 ILE A C 4
ATOM 8882 O O . ILE A 1 108 ? 12.914 -17.039 7.679 1.00 0.00 108 ILE A O 4
ATOM 8898 N N . SER A 1 109 ? 14.297 -18.741 7.265 1.00 0.00 109 SER A N 4
ATOM 8899 C CA . SER A 1 109 ? 14.756 -18.809 8.636 1.00 0.00 109 SER A CA 4
ATOM 8900 C C . SER A 1 109 ? 15.627 -17.600 8.963 1.00 0.00 109 SER A C 4
ATOM 8901 O O . SER A 1 109 ? 15.992 -16.831 8.074 1.00 0.00 109 SER A O 4
ATOM 8909 N N . THR A 1 110 ? 15.969 -17.428 10.223 1.00 0.00 110 THR A N 4
ATOM 8910 C CA . THR A 1 110 ? 16.830 -16.330 10.619 1.00 0.00 110 THR A CA 4
ATOM 8911 C C . THR A 1 110 ? 18.201 -16.447 9.947 1.00 0.00 110 THR A C 4
ATOM 8912 O O . THR A 1 110 ? 18.863 -15.445 9.679 1.00 0.00 110 THR A O 4
ATOM 8923 N N . ASP A 1 111 ? 18.593 -17.681 9.647 1.00 0.00 111 ASP A N 4
ATOM 8924 C CA . ASP A 1 111 ? 19.865 -17.963 8.990 1.00 0.00 111 ASP A CA 4
ATOM 8925 C C . ASP A 1 111 ? 19.939 -17.286 7.624 1.00 0.00 111 ASP A C 4
ATOM 8926 O O . ASP A 1 111 ? 20.837 -16.492 7.364 1.00 0.00 111 ASP A O 4
ATOM 8935 N N . VAL A 1 112 ? 18.980 -17.592 6.759 1.00 0.00 112 VAL A N 4
ATOM 8936 C CA . VAL A 1 112 ? 18.937 -17.000 5.424 1.00 0.00 112 VAL A CA 4
ATOM 8937 C C . VAL A 1 112 ? 18.726 -15.483 5.507 1.00 0.00 112 VAL A C 4
ATOM 8938 O O . VAL A 1 112 ? 19.285 -14.724 4.712 1.00 0.00 112 VAL A O 4
ATOM 8951 N N . MET A 1 113 ? 17.939 -15.051 6.490 1.00 0.00 113 MET A N 4
ATOM 8952 C CA . MET A 1 113 ? 17.708 -13.626 6.732 1.00 0.00 113 MET A CA 4
ATOM 8953 C C . MET A 1 113 ? 19.024 -12.906 7.024 1.00 0.00 113 MET A C 4
ATOM 8954 O O . MET A 1 113 ? 19.243 -11.785 6.564 1.00 0.00 113 MET A O 4
ATOM 8968 N N . ARG A 1 114 ? 19.890 -13.564 7.792 1.00 0.00 114 ARG A N 4
ATOM 8969 C CA . ARG A 1 114 ? 21.218 -13.057 8.101 1.00 0.00 114 ARG A CA 4
ATOM 8970 C C . ARG A 1 114 ? 21.962 -12.672 6.825 1.00 0.00 114 ARG A C 4
ATOM 8971 O O . ARG A 1 114 ? 22.506 -11.571 6.712 1.00 0.00 114 ARG A O 4
ATOM 8992 N N . GLU A 1 115 ? 21.988 -13.597 5.874 1.00 0.00 115 GLU A N 4
ATOM 8993 C CA . GLU A 1 115 ? 22.651 -13.367 4.598 1.00 0.00 115 GLU A CA 4
ATOM 8994 C C . GLU A 1 115 ? 21.971 -12.248 3.821 1.00 0.00 115 GLU A C 4
ATOM 8995 O O . GLU A 1 115 ? 22.646 -11.393 3.248 1.00 0.00 115 GLU A O 4
ATOM 9007 N N . ILE A 1 116 ? 20.639 -12.253 3.812 1.00 0.00 116 ILE A N 4
ATOM 9008 C CA . ILE A 1 116 ? 19.874 -11.208 3.136 1.00 0.00 116 ILE A CA 4
ATOM 9009 C C . ILE A 1 116 ? 20.251 -9.836 3.689 1.00 0.00 116 ILE A C 4
ATOM 9010 O O . ILE A 1 116 ? 20.557 -8.911 2.938 1.00 0.00 116 ILE A O 4
ATOM 9026 N N . LEU A 1 117 ? 20.253 -9.731 5.011 1.00 0.00 117 LEU A N 4
ATOM 9027 C CA . LEU A 1 117 ? 20.591 -8.491 5.696 1.00 0.00 117 LEU A CA 4
ATOM 9028 C C . LEU A 1 117 ? 21.985 -8.020 5.289 1.00 0.00 117 LEU A C 4
ATOM 9029 O O . LEU A 1 117 ? 22.164 -6.888 4.835 1.00 0.00 117 LEU A O 4
ATOM 9045 N N . ALA A 1 118 ? 22.957 -8.905 5.445 1.00 0.00 118 ALA A N 4
ATOM 9046 C CA . ALA A 1 118 ? 24.356 -8.580 5.172 1.00 0.00 118 ALA A CA 4
ATOM 9047 C C . ALA A 1 118 ? 24.634 -8.357 3.688 1.00 0.00 118 ALA A C 4
ATOM 9048 O O . ALA A 1 118 ? 25.679 -7.824 3.325 1.00 0.00 118 ALA A O 4
ATOM 9055 N N . GLU A 1 119 ? 23.725 -8.783 2.828 1.00 0.00 119 GLU A N 4
ATOM 9056 C CA . GLU A 1 119 ? 23.897 -8.555 1.403 1.00 0.00 119 GLU A CA 4
ATOM 9057 C C . GLU A 1 119 ? 23.520 -7.117 1.069 1.00 0.00 119 GLU A C 4
ATOM 9058 O O . GLU A 1 119 ? 24.048 -6.523 0.128 1.00 0.00 119 GLU A O 4
ATOM 9070 N N . LEU A 1 120 ? 22.600 -6.563 1.850 1.00 0.00 120 LEU A N 4
ATOM 9071 C CA . LEU A 1 120 ? 22.254 -5.160 1.743 1.00 0.00 120 LEU A CA 4
ATOM 9072 C C . LEU A 1 120 ? 23.272 -4.300 2.476 1.00 0.00 120 LEU A C 4
ATOM 9073 O O . LEU A 1 120 ? 23.949 -3.468 1.870 1.00 0.00 120 LEU A O 4
ATOM 9089 N N . ASP A 1 121 ? 23.382 -4.506 3.778 1.00 0.00 121 ASP A N 4
ATOM 9090 C CA . ASP A 1 121 ? 24.264 -3.688 4.589 1.00 0.00 121 ASP A CA 4
ATOM 9091 C C . ASP A 1 121 ? 25.633 -4.326 4.692 1.00 0.00 121 ASP A C 4
ATOM 9092 O O . ASP A 1 121 ? 25.757 -5.537 4.844 1.00 0.00 121 ASP A O 4
ATOM 9101 N N . GLU A 1 122 ? 26.660 -3.505 4.616 1.00 0.00 122 GLU A N 4
ATOM 9102 C CA . GLU A 1 122 ? 28.029 -3.996 4.669 1.00 0.00 122 GLU A CA 4
ATOM 9103 C C . GLU A 1 122 ? 28.708 -3.631 5.985 1.00 0.00 122 GLU A C 4
ATOM 9104 O O . GLU A 1 122 ? 29.854 -4.011 6.221 1.00 0.00 122 GLU A O 4
ATOM 9116 N N . THR A 1 123 ? 28.009 -2.901 6.844 1.00 0.00 123 THR A N 4
ATOM 9117 C CA . THR A 1 123 ? 28.614 -2.408 8.065 1.00 0.00 123 THR A CA 4
ATOM 9118 C C . THR A 1 123 ? 28.133 -3.236 9.238 1.00 0.00 123 THR A C 4
ATOM 9119 O O . THR A 1 123 ? 28.772 -3.290 10.289 1.00 0.00 123 THR A O 4
ATOM 9130 N N . LEU A 1 124 ? 26.985 -3.866 9.046 1.00 0.00 124 LEU A N 4
ATOM 9131 C CA . LEU A 1 124 ? 26.495 -4.869 9.963 1.00 0.00 124 LEU A CA 4
ATOM 9132 C C . LEU A 1 124 ? 27.457 -6.041 9.997 1.00 0.00 124 LEU A C 4
ATOM 9133 O O . LEU A 1 124 ? 27.476 -6.875 9.093 1.00 0.00 124 LEU A O 4
ATOM 9149 N N . SER A 1 125 ? 28.276 -6.076 11.030 1.00 0.00 125 SER A N 4
ATOM 9150 C CA . SER A 1 125 ? 29.267 -7.125 11.186 1.00 0.00 125 SER A CA 4
ATOM 9151 C C . SER A 1 125 ? 28.573 -8.433 11.546 1.00 0.00 125 SER A C 4
ATOM 9152 O O . SER A 1 125 ? 27.371 -8.438 11.808 1.00 0.00 125 SER A O 4
ATOM 9160 N N . SER A 1 126 ? 29.312 -9.530 11.564 1.00 0.00 126 SER A N 4
ATOM 9161 C CA . SER A 1 126 ? 28.736 -10.835 11.868 1.00 0.00 126 SER A CA 4
ATOM 9162 C C . SER A 1 126 ? 27.973 -10.799 13.194 1.00 0.00 126 SER A C 4
ATOM 9163 O O . SER A 1 126 ? 26.846 -11.296 13.293 1.00 0.00 126 SER A O 4
ATOM 9171 N N . GLU A 1 127 ? 28.586 -10.170 14.190 1.00 0.00 127 GLU A N 4
ATOM 9172 C CA . GLU A 1 127 ? 27.986 -10.033 15.511 1.00 0.00 127 GLU A CA 4
ATOM 9173 C C . GLU A 1 127 ? 26.743 -9.144 15.457 1.00 0.00 127 GLU A C 4
ATOM 9174 O O . GLU A 1 127 ? 25.730 -9.431 16.100 1.00 0.00 127 GLU A O 4
ATOM 9186 N N . ASP A 1 128 ? 26.832 -8.063 14.687 1.00 0.00 128 ASP A N 4
ATOM 9187 C CA . ASP A 1 128 ? 25.728 -7.124 14.538 1.00 0.00 128 ASP A CA 4
ATOM 9188 C C . ASP A 1 128 ? 24.558 -7.781 13.824 1.00 0.00 128 ASP A C 4
ATOM 9189 O O . ASP A 1 128 ? 23.405 -7.600 14.212 1.00 0.00 128 ASP A O 4
ATOM 9198 N N . LEU A 1 129 ? 24.863 -8.531 12.769 1.00 0.00 129 LEU A N 4
ATOM 9199 C CA . LEU A 1 129 ? 23.866 -9.346 12.084 1.00 0.00 129 LEU A CA 4
ATOM 9200 C C . LEU A 1 129 ? 23.108 -10.221 13.070 1.00 0.00 129 LEU A C 4
ATOM 9201 O O . LEU A 1 129 ? 21.890 -10.322 13.002 1.00 0.00 129 LEU A O 4
ATOM 9217 N N . ASP A 1 130 ? 23.837 -10.844 13.990 1.00 0.00 130 ASP A N 4
ATOM 9218 C CA . ASP A 1 130 ? 23.231 -11.739 14.974 1.00 0.00 130 ASP A CA 4
ATOM 9219 C C . ASP A 1 130 ? 22.239 -10.978 15.846 1.00 0.00 130 ASP A C 4
ATOM 9220 O O . ASP A 1 130 ? 21.150 -11.473 16.146 1.00 0.00 130 ASP A O 4
ATOM 9229 N N . ALA A 1 131 ? 22.614 -9.762 16.237 1.00 0.00 131 ALA A N 4
ATOM 9230 C CA . ALA A 1 131 ? 21.732 -8.906 17.021 1.00 0.00 131 ALA A CA 4
ATOM 9231 C C . ALA A 1 131 ? 20.555 -8.444 16.177 1.00 0.00 131 ALA A C 4
ATOM 9232 O O . ALA A 1 131 ? 19.432 -8.334 16.669 1.00 0.00 131 ALA A O 4
ATOM 9239 N N . MET A 1 132 ? 20.813 -8.177 14.900 1.00 0.00 132 MET A N 4
ATOM 9240 C CA . MET A 1 132 ? 19.747 -7.832 13.975 1.00 0.00 132 MET A CA 4
ATOM 9241 C C . MET A 1 132 ? 18.816 -9.007 13.771 1.00 0.00 132 MET A C 4
ATOM 9242 O O . MET A 1 132 ? 17.632 -8.820 13.575 1.00 0.00 132 MET A O 4
ATOM 9256 N N . ILE A 1 133 ? 19.348 -10.215 13.838 1.00 0.00 133 ILE A N 4
ATOM 9257 C CA . ILE A 1 133 ? 18.522 -11.411 13.758 1.00 0.00 133 ILE A CA 4
ATOM 9258 C C . ILE A 1 133 ? 17.491 -11.418 14.881 1.00 0.00 133 ILE A C 4
ATOM 9259 O O . ILE A 1 133 ? 16.306 -11.667 14.652 1.00 0.00 133 ILE A O 4
ATOM 9275 N N . ASP A 1 134 ? 17.957 -11.109 16.082 1.00 0.00 134 ASP A N 4
ATOM 9276 C CA . ASP A 1 134 ? 17.091 -11.018 17.255 1.00 0.00 134 ASP A CA 4
ATOM 9277 C C . ASP A 1 134 ? 16.099 -9.873 17.080 1.00 0.00 134 ASP A C 4
ATOM 9278 O O . ASP A 1 134 ? 14.947 -9.948 17.501 1.00 0.00 134 ASP A O 4
ATOM 9287 N N . GLU A 1 135 ? 16.575 -8.815 16.441 1.00 0.00 135 GLU A N 4
ATOM 9288 C CA . GLU A 1 135 ? 15.778 -7.622 16.197 1.00 0.00 135 GLU A CA 4
ATOM 9289 C C . GLU A 1 135 ? 14.715 -7.882 15.124 1.00 0.00 135 GLU A C 4
ATOM 9290 O O . GLU A 1 135 ? 13.564 -7.459 15.252 1.00 0.00 135 GLU A O 4
ATOM 9302 N N . ILE A 1 136 ? 15.117 -8.572 14.067 1.00 0.00 136 ILE A N 4
ATOM 9303 C CA . ILE A 1 136 ? 14.235 -8.910 12.957 1.00 0.00 136 ILE A CA 4
ATOM 9304 C C . ILE A 1 136 ? 13.131 -9.858 13.406 1.00 0.00 136 ILE A C 4
ATOM 9305 O O . ILE A 1 136 ? 11.945 -9.554 13.253 1.00 0.00 136 ILE A O 4
ATOM 9321 N N . ASP A 1 137 ? 13.521 -10.996 13.967 1.00 0.00 137 ASP A N 4
ATOM 9322 C CA . ASP A 1 137 ? 12.559 -11.967 14.468 1.00 0.00 137 ASP A CA 4
ATOM 9323 C C . ASP A 1 137 ? 12.073 -11.533 15.840 1.00 0.00 137 ASP A C 4
ATOM 9324 O O . ASP A 1 137 ? 12.568 -11.975 16.878 1.00 0.00 137 ASP A O 4
ATOM 9333 N N . ALA A 1 138 ? 11.100 -10.644 15.807 1.00 0.00 138 ALA A N 4
ATOM 9334 C CA . ALA A 1 138 ? 10.583 -9.984 16.990 1.00 0.00 138 ALA A CA 4
ATOM 9335 C C . ALA A 1 138 ? 9.814 -10.938 17.896 1.00 0.00 138 ALA A C 4
ATOM 9336 O O . ALA A 1 138 ? 9.868 -10.818 19.118 1.00 0.00 138 ALA A O 4
ATOM 9343 N N . ASP A 1 139 ? 9.095 -11.883 17.305 1.00 0.00 139 ASP A N 4
ATOM 9344 C CA . ASP A 1 139 ? 8.263 -12.789 18.090 1.00 0.00 139 ASP A CA 4
ATOM 9345 C C . ASP A 1 139 ? 9.063 -13.995 18.559 1.00 0.00 139 ASP A C 4
ATOM 9346 O O . ASP A 1 139 ?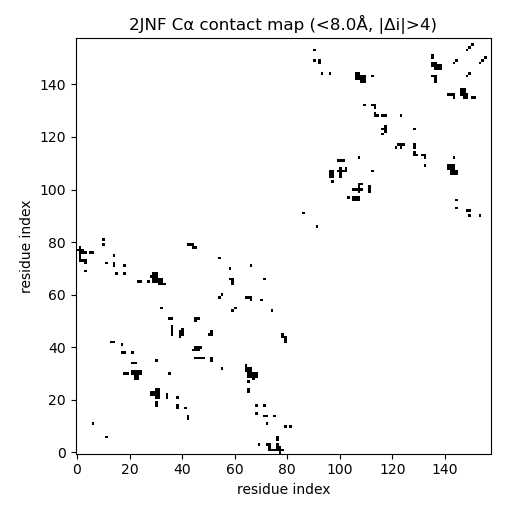 8.65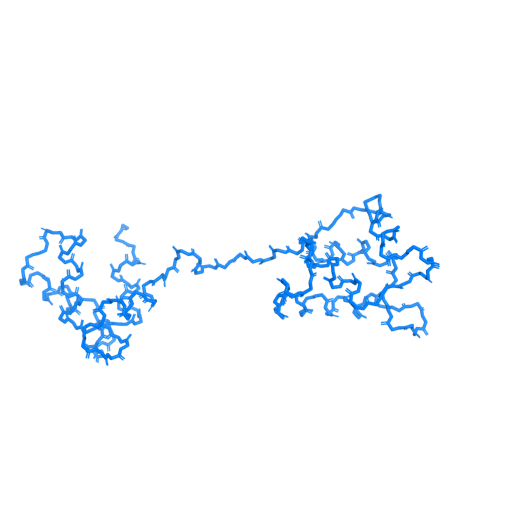0 -14.724 19.464 1.00 0.00 139 ASP A O 4
ATOM 9355 N N . GLY A 1 140 ? 10.237 -14.171 17.973 1.00 0.00 140 GLY A N 4
ATOM 9356 C CA . GLY A 1 140 ? 11.034 -15.338 18.269 1.00 0.00 140 GLY A CA 4
ATOM 9357 C C . GLY A 1 140 ? 10.419 -16.569 17.650 1.00 0.00 140 GLY A C 4
ATOM 9358 O O . GLY A 1 140 ? 10.335 -17.621 18.282 1.00 0.00 140 GLY A O 4
ATOM 9362 N N . SER A 1 141 ? 9.968 -16.426 16.414 1.00 0.00 141 SER A N 4
ATOM 9363 C CA . SER A 1 141 ? 9.279 -17.497 15.717 1.00 0.00 141 SER A CA 4
ATOM 9364 C C . SER A 1 141 ? 10.292 -18.450 15.097 1.00 0.00 141 SER A C 4
ATOM 9365 O O . SER A 1 141 ? 9.970 -19.584 14.737 1.00 0.00 141 SER A O 4
ATOM 9373 N N . GLY A 1 142 ? 11.520 -17.976 14.970 1.00 0.00 142 GLY A N 4
ATOM 9374 C CA . GLY A 1 142 ? 12.577 -18.783 14.399 1.00 0.00 142 GLY A CA 4
ATOM 9375 C C . GLY A 1 142 ? 12.677 -18.582 12.905 1.00 0.00 142 GLY A C 4
ATOM 9376 O O . GLY A 1 142 ? 13.767 -18.631 12.324 1.00 0.00 142 GLY A O 4
ATOM 9380 N N . THR A 1 143 ? 11.535 -18.350 12.287 1.00 0.00 143 THR A N 4
ATOM 9381 C CA . THR A 1 143 ? 11.479 -18.058 10.874 1.00 0.00 143 THR A CA 4
ATOM 9382 C C . THR A 1 143 ? 10.995 -16.636 10.654 1.00 0.00 143 THR A C 4
ATOM 9383 O O . THR A 1 143 ? 10.133 -16.140 11.380 1.00 0.00 143 THR A O 4
ATOM 9394 N N . VAL A 1 144 ? 11.575 -15.984 9.672 1.00 0.00 144 VAL A N 4
ATOM 9395 C CA . VAL A 1 144 ? 11.196 -14.640 9.306 1.00 0.00 144 VAL A CA 4
ATOM 9396 C C . VAL A 1 144 ? 10.269 -14.709 8.104 1.00 0.00 144 VAL A C 4
ATOM 9397 O O . VAL A 1 144 ? 10.700 -15.045 7.002 1.00 0.00 144 VAL A O 4
ATOM 9410 N N . ASP A 1 145 ? 8.998 -14.413 8.304 1.00 0.00 145 ASP A N 4
ATOM 9411 C CA . ASP A 1 145 ? 8.023 -14.636 7.242 1.00 0.00 145 ASP A CA 4
ATOM 9412 C C . ASP A 1 145 ? 6.818 -13.714 7.358 1.00 0.00 145 ASP A C 4
ATOM 9413 O O . ASP A 1 145 ? 6.347 -13.171 6.364 1.00 0.00 145 ASP A O 4
ATOM 9422 N N . PHE A 1 146 ? 6.297 -13.524 8.554 1.00 0.00 146 PHE A N 4
ATOM 9423 C CA . PHE A 1 146 ? 5.109 -12.709 8.685 1.00 0.00 146 PHE A CA 4
ATOM 9424 C C . PHE A 1 146 ? 5.437 -11.269 9.066 1.00 0.00 146 PHE A C 4
ATOM 9425 O O . PHE A 1 146 ? 5.711 -10.445 8.189 1.00 0.00 146 PHE A O 4
ATOM 9442 N N . GLU A 1 147 ? 5.439 -10.956 10.348 1.00 0.00 147 GLU A N 4
ATOM 9443 C CA . GLU A 1 147 ? 5.651 -9.584 10.775 1.00 0.00 147 GLU A CA 4
ATOM 9444 C C . GLU A 1 147 ? 7.137 -9.264 10.773 1.00 0.00 147 GLU A C 4
ATOM 9445 O O . GLU A 1 147 ? 7.546 -8.123 10.562 1.00 0.00 147 GLU A O 4
ATOM 9457 N N . GLU A 1 148 ? 7.935 -10.295 10.993 1.00 0.00 148 GLU A N 4
ATOM 9458 C CA . GLU A 1 148 ? 9.371 -10.179 11.050 1.00 0.00 148 GLU A CA 4
ATOM 9459 C C . GLU A 1 148 ? 9.951 -9.650 9.746 1.00 0.00 148 GLU A C 4
ATOM 9460 O O . GLU A 1 148 ? 10.695 -8.669 9.744 1.00 0.00 148 GLU A O 4
ATOM 9472 N N . PHE A 1 149 ? 9.588 -10.275 8.633 1.00 0.00 149 PHE A N 4
ATOM 9473 C CA . PHE A 1 149 ? 10.101 -9.859 7.337 1.00 0.00 149 PHE A CA 4
ATOM 9474 C C . PHE A 1 149 ? 9.468 -8.536 6.930 1.00 0.00 149 PHE A C 4
ATOM 9475 O O . PHE A 1 149 ? 10.131 -7.672 6.354 1.00 0.00 149 PHE A O 4
ATOM 9492 N N . MET A 1 150 ? 8.183 -8.381 7.239 1.00 0.00 150 MET A N 4
ATOM 9493 C CA . MET A 1 150 ? 7.481 -7.128 6.979 1.00 0.00 150 MET A CA 4
ATOM 9494 C C . MET A 1 150 ? 8.227 -5.950 7.615 1.00 0.00 150 MET A C 4
ATOM 9495 O O . MET A 1 150 ? 8.479 -4.938 6.964 1.00 0.00 150 MET A O 4
ATOM 9509 N N . GLY A 1 151 ? 8.608 -6.109 8.876 1.00 0.00 151 GLY A N 4
ATOM 9510 C CA . GLY A 1 151 ? 9.235 -5.025 9.607 1.00 0.00 151 GLY A CA 4
ATOM 9511 C C . GLY A 1 151 ? 10.689 -4.787 9.229 1.00 0.00 151 GLY A C 4
ATOM 9512 O O . GLY A 1 151 ? 11.210 -3.692 9.440 1.00 0.00 151 GLY A O 4
ATOM 9516 N N . VAL A 1 152 ? 11.351 -5.794 8.667 1.00 0.00 152 VAL A N 4
ATOM 9517 C CA . VAL A 1 152 ? 12.769 -5.668 8.347 1.00 0.00 152 VAL A CA 4
ATOM 9518 C C . VAL A 1 152 ? 12.974 -5.170 6.916 1.00 0.00 152 VAL A C 4
ATOM 9519 O O . VAL A 1 152 ? 13.874 -4.374 6.651 1.00 0.00 152 VAL A O 4
ATOM 9532 N N . MET A 1 153 ? 12.129 -5.621 5.999 1.00 0.00 153 MET A N 4
ATOM 9533 C CA . MET A 1 153 ? 12.278 -5.259 4.598 1.00 0.00 153 MET A CA 4
ATOM 9534 C C . MET A 1 153 ? 11.512 -3.981 4.289 1.00 0.00 153 MET A C 4
ATOM 9535 O O . MET A 1 153 ? 12.085 -3.002 3.820 1.00 0.00 153 MET A O 4
ATOM 9549 N N . THR A 1 154 ? 10.216 -3.990 4.564 1.00 0.00 154 THR A N 4
ATOM 9550 C CA . THR A 1 154 ? 9.379 -2.829 4.306 1.00 0.00 154 THR A CA 4
ATOM 9551 C C . THR A 1 154 ? 9.261 -1.970 5.562 1.00 0.00 154 THR A C 4
ATOM 9552 O O . THR A 1 154 ? 8.187 -1.471 5.897 1.00 0.00 154 THR A O 4
ATOM 9563 N N . GLY A 1 155 ? 10.380 -1.811 6.258 1.00 0.00 155 GLY A N 4
ATOM 9564 C CA . GLY A 1 155 ? 10.393 -1.050 7.488 1.00 0.00 155 GLY A CA 4
ATOM 9565 C C . GLY A 1 155 ? 10.931 0.348 7.286 1.00 0.00 155 GLY A C 4
ATOM 9566 O O . GLY A 1 155 ? 12.143 0.544 7.174 1.00 0.00 155 GLY A O 4
ATOM 9570 N N . GLY A 1 156 ? 10.032 1.317 7.211 1.00 0.00 156 GLY A N 4
ATOM 9571 C CA . GLY A 1 156 ? 10.442 2.699 7.077 1.00 0.00 156 GLY A CA 4
ATOM 9572 C C . GLY A 1 156 ? 10.361 3.198 5.649 1.00 0.00 156 GLY A C 4
ATOM 9573 O O . GLY A 1 156 ? 10.167 4.392 5.422 1.00 0.00 156 GLY A O 4
ATOM 9577 N N . ASP A 1 157 ? 10.491 2.278 4.693 1.00 0.00 157 ASP A N 4
ATOM 9578 C CA . ASP A 1 157 ? 10.511 2.621 3.269 1.00 0.00 157 ASP A CA 4
ATOM 9579 C C . ASP A 1 157 ? 11.700 3.520 2.963 1.00 0.00 157 ASP A C 4
ATOM 9580 O O . ASP A 1 157 ? 11.568 4.569 2.331 1.00 0.00 157 ASP A O 4
ATOM 9589 N N . GLU A 1 158 ? 12.858 3.099 3.432 1.00 0.00 158 GLU A N 4
ATOM 9590 C CA . GLU A 1 158 ? 14.093 3.833 3.232 1.00 0.00 158 GLU A CA 4
ATOM 9591 C C . GLU A 1 158 ? 15.168 2.897 2.694 1.00 0.00 158 GLU A C 4
ATOM 9592 O O . GLU A 1 158 ? 15.557 1.958 3.418 1.00 0.00 158 GLU A O 4
ATOM 9605 N N . MET A 1 1 ? -5.697 -0.441 -23.506 1.00 0.00 1 MET A N 5
ATOM 9606 C CA . MET A 1 1 ? -6.686 0.631 -23.760 1.00 0.00 1 MET A CA 5
ATOM 9607 C C . MET A 1 1 ? -8.084 0.040 -23.876 1.00 0.00 1 MET A C 5
ATOM 9608 O O . MET A 1 1 ? -8.494 -0.413 -24.943 1.00 0.00 1 MET A O 5
ATOM 9624 N N . GLY A 1 2 ? -8.813 0.050 -22.762 1.00 0.00 2 GLY A N 5
ATOM 9625 C CA . GLY A 1 2 ? -10.122 -0.574 -22.726 1.00 0.00 2 GLY A CA 5
ATOM 9626 C C . GLY A 1 2 ? -10.006 -2.068 -22.921 1.00 0.00 2 GLY A C 5
ATOM 9627 O O . GLY A 1 2 ? -10.636 -2.645 -23.808 1.00 0.00 2 GLY A O 5
ATOM 9631 N N . ASP A 1 3 ? -9.179 -2.681 -22.086 1.00 0.00 3 ASP A N 5
ATOM 9632 C CA . ASP A 1 3 ? -8.840 -4.092 -22.209 1.00 0.00 3 ASP A CA 5
ATOM 9633 C C . ASP A 1 3 ? -9.988 -4.984 -21.750 1.00 0.00 3 ASP A C 5
ATOM 9634 O O . ASP A 1 3 ? -9.923 -5.616 -20.696 1.00 0.00 3 ASP A O 5
ATOM 9643 N N . VAL A 1 4 ? -11.036 -5.027 -22.561 1.00 0.00 4 VAL A N 5
ATOM 9644 C CA . VAL A 1 4 ? -12.211 -5.834 -22.279 1.00 0.00 4 VAL A CA 5
ATOM 9645 C C . VAL A 1 4 ? -11.876 -7.324 -22.338 1.00 0.00 4 VAL A C 5
ATOM 9646 O O . VAL A 1 4 ? -12.412 -8.123 -21.571 1.00 0.00 4 VAL A O 5
ATOM 9659 N N . SER A 1 5 ? -10.964 -7.685 -23.233 1.00 0.00 5 SER A N 5
ATOM 9660 C CA . SER A 1 5 ? -10.564 -9.073 -23.395 1.00 0.00 5 SER A CA 5
ATOM 9661 C C . SER A 1 5 ? -9.646 -9.514 -22.259 1.00 0.00 5 SER A C 5
ATOM 9662 O O . SER A 1 5 ? -9.537 -10.703 -21.960 1.00 0.00 5 SER A O 5
ATOM 9670 N N . LYS A 1 6 ? -8.999 -8.549 -21.618 1.00 0.00 6 LYS A N 5
ATOM 9671 C CA . LYS A 1 6 ? -8.126 -8.837 -20.487 1.00 0.00 6 LYS A CA 5
ATOM 9672 C C . LYS A 1 6 ? -8.943 -9.121 -19.235 1.00 0.00 6 LYS A C 5
ATOM 9673 O O . LYS A 1 6 ? -8.456 -9.746 -18.294 1.00 0.00 6 LYS A O 5
ATOM 9692 N N . LEU A 1 7 ? -10.184 -8.652 -19.222 1.00 0.00 7 LEU A N 5
ATOM 9693 C CA . LEU A 1 7 ? -11.065 -8.902 -18.095 1.00 0.00 7 LEU A CA 5
ATOM 9694 C C . LEU A 1 7 ? -11.480 -10.357 -18.050 1.00 0.00 7 LEU A C 5
ATOM 9695 O O . LEU A 1 7 ? -12.198 -10.845 -18.926 1.00 0.00 7 LEU A O 5
ATOM 9711 N N . SER A 1 8 ? -11.012 -11.034 -17.024 1.00 0.00 8 SER A N 5
ATOM 9712 C CA . SER A 1 8 ? -11.329 -12.428 -16.805 1.00 0.00 8 SER A CA 5
ATOM 9713 C C . SER A 1 8 ? -12.646 -12.551 -16.048 1.00 0.00 8 SER A C 5
ATOM 9714 O O . SER A 1 8 ? -13.272 -11.538 -15.725 1.00 0.00 8 SER A O 5
ATOM 9722 N N . SER A 1 9 ? -13.067 -13.772 -15.756 1.00 0.00 9 SER A N 5
ATOM 9723 C CA . SER A 1 9 ? -14.300 -13.976 -15.020 1.00 0.00 9 SER A CA 5
ATOM 9724 C C . SER A 1 9 ? -14.217 -13.320 -13.642 1.00 0.00 9 SER A C 5
ATOM 9725 O O . SER A 1 9 ? -15.211 -12.802 -13.141 1.00 0.00 9 SER A O 5
ATOM 9733 N N . ASN A 1 10 ? -13.022 -13.322 -13.053 1.00 0.00 10 ASN A N 5
ATOM 9734 C CA . ASN A 1 10 ? -12.802 -12.696 -11.747 1.00 0.00 10 ASN A CA 5
ATOM 9735 C C . ASN A 1 10 ? -13.186 -11.219 -11.778 1.00 0.00 10 ASN A C 5
ATOM 9736 O O . ASN A 1 10 ? -13.990 -10.761 -10.968 1.00 0.00 10 ASN A O 5
ATOM 9747 N N . GLN A 1 11 ? -12.627 -10.486 -12.739 1.00 0.00 11 GLN A N 5
ATOM 9748 C CA . GLN A 1 11 ? -12.900 -9.055 -12.881 1.00 0.00 11 GLN A CA 5
ATOM 9749 C C . GLN A 1 11 ? -14.390 -8.829 -13.104 1.00 0.00 11 GLN A C 5
ATOM 9750 O O . GLN A 1 11 ? -15.016 -7.971 -12.475 1.00 0.00 11 GLN A O 5
ATOM 9764 N N . VAL A 1 12 ? -14.936 -9.628 -14.005 1.00 0.00 12 VAL A N 5
ATOM 9765 C CA . VAL A 1 12 ? -16.327 -9.521 -14.411 1.00 0.00 12 VAL A CA 5
ATOM 9766 C C . VAL A 1 12 ? -17.277 -9.911 -13.280 1.00 0.00 12 VAL A C 5
ATOM 9767 O O . VAL A 1 12 ? -18.385 -9.417 -13.219 1.00 0.00 12 VAL A O 5
ATOM 9780 N N . LYS A 1 13 ? -16.841 -10.787 -12.386 1.00 0.00 13 LYS A N 5
ATOM 9781 C CA . LYS A 1 13 ? -17.660 -11.206 -11.263 1.00 0.00 13 LYS A CA 5
ATOM 9782 C C . LYS A 1 13 ? -17.900 -10.082 -10.265 1.00 0.00 13 LYS A C 5
ATOM 9783 O O . LYS A 1 13 ? -18.995 -9.971 -9.705 1.00 0.00 13 LYS A O 5
ATOM 9802 N N . LEU A 1 14 ? -16.890 -9.254 -10.037 1.00 0.00 14 LEU A N 5
ATOM 9803 C CA . LEU A 1 14 ? -17.075 -8.049 -9.231 1.00 0.00 14 LEU A CA 5
ATOM 9804 C C . LEU A 1 14 ? -18.076 -7.137 -9.920 1.00 0.00 14 LEU A C 5
ATOM 9805 O O . LEU A 1 14 ? -18.987 -6.594 -9.293 1.00 0.00 14 LEU A O 5
ATOM 9821 N N . LEU A 1 15 ? -17.898 -7.001 -11.226 1.00 0.00 15 LEU A N 5
ATOM 9822 C CA . LEU A 1 15 ? -18.810 -6.241 -12.062 1.00 0.00 15 LEU A CA 5
ATOM 9823 C C . LEU A 1 15 ? -20.220 -6.830 -11.997 1.00 0.00 15 LEU A C 5
ATOM 9824 O O . LEU A 1 15 ? -21.199 -6.114 -11.826 1.00 0.00 15 LEU A O 5
ATOM 9840 N N . GLU A 1 16 ? -20.287 -8.146 -12.107 1.00 0.00 16 GLU A N 5
ATOM 9841 C CA . GLU A 1 16 ? -21.539 -8.892 -12.165 1.00 0.00 16 GLU A CA 5
ATOM 9842 C C . GLU A 1 16 ? -22.326 -8.773 -10.862 1.00 0.00 16 GLU A C 5
ATOM 9843 O O . GLU A 1 16 ? -23.530 -8.513 -10.876 1.00 0.00 16 GLU A O 5
ATOM 9855 N N . THR A 1 17 ? -21.636 -8.946 -9.742 1.00 0.00 17 THR A N 5
ATOM 9856 C CA . THR A 1 17 ? -22.272 -8.895 -8.431 1.00 0.00 17 THR A CA 5
ATOM 9857 C C . THR A 1 17 ? -22.902 -7.521 -8.177 1.00 0.00 17 THR A C 5
ATOM 9858 O O . THR A 1 17 ? -23.959 -7.413 -7.552 1.00 0.00 17 THR A O 5
ATOM 9869 N N . ALA A 1 18 ? -22.256 -6.479 -8.682 1.00 0.00 18 ALA A N 5
ATOM 9870 C CA . ALA A 1 18 ? -22.778 -5.128 -8.560 1.00 0.00 18 ALA A CA 5
ATOM 9871 C C . ALA A 1 18 ? -23.841 -4.872 -9.625 1.00 0.00 18 ALA A C 5
ATOM 9872 O O . ALA A 1 18 ? -24.858 -4.232 -9.365 1.00 0.00 18 ALA A O 5
ATOM 9879 N N . PHE A 1 19 ? -23.592 -5.403 -10.817 1.00 0.00 19 PHE A N 5
ATOM 9880 C CA . PHE A 1 19 ? -24.492 -5.260 -11.952 1.00 0.00 19 PHE A CA 5
ATOM 9881 C C . PHE A 1 19 ? -25.893 -5.736 -11.592 1.00 0.00 19 PHE A C 5
ATOM 9882 O O . PHE A 1 19 ? -26.857 -4.987 -11.704 1.00 0.00 19 PHE A O 5
ATOM 9899 N N . ARG A 1 20 ? -25.980 -6.974 -11.120 1.00 0.00 20 ARG A N 5
ATOM 9900 C CA . ARG A 1 20 ? -27.266 -7.620 -10.861 1.00 0.00 20 ARG A CA 5
ATOM 9901 C C . ARG A 1 20 ? -28.018 -6.962 -9.707 1.00 0.00 20 ARG A C 5
ATOM 9902 O O . ARG A 1 20 ? -29.238 -7.089 -9.601 1.00 0.00 20 ARG A O 5
ATOM 9923 N N . ASP A 1 21 ? -27.290 -6.265 -8.847 1.00 0.00 21 ASP A N 5
ATOM 9924 C CA . ASP A 1 21 ? -27.881 -5.694 -7.643 1.00 0.00 21 ASP A CA 5
ATOM 9925 C C . ASP A 1 21 ? -28.674 -4.433 -7.966 1.00 0.00 21 ASP A C 5
ATOM 9926 O O . ASP A 1 21 ? -29.724 -4.181 -7.379 1.00 0.00 21 ASP A O 5
ATOM 9935 N N . PHE A 1 22 ? -28.175 -3.654 -8.917 1.00 0.00 22 PHE A N 5
ATOM 9936 C CA . PHE A 1 22 ? -28.823 -2.409 -9.304 1.00 0.00 22 PHE A CA 5
ATOM 9937 C C . PHE A 1 22 ? -29.415 -2.530 -10.705 1.00 0.00 22 PHE A C 5
ATOM 9938 O O . PHE A 1 22 ? -29.755 -1.532 -11.345 1.00 0.00 22 PHE A O 5
ATOM 9955 N N . GLU A 1 23 ? -29.544 -3.765 -11.165 1.00 0.00 23 GLU A N 5
ATOM 9956 C CA . GLU A 1 23 ? -29.944 -4.051 -12.538 1.00 0.00 23 GLU A CA 5
ATOM 9957 C C . GLU A 1 23 ? -31.436 -3.899 -12.743 1.00 0.00 23 GLU A C 5
ATOM 9958 O O . GLU A 1 23 ? -32.220 -3.967 -11.792 1.00 0.00 23 GLU A O 5
ATOM 9970 N N . THR A 1 24 ? -31.797 -3.658 -14.004 1.00 0.00 24 THR A N 5
ATOM 9971 C CA . THR A 1 24 ? -33.142 -3.879 -14.480 1.00 0.00 24 THR A CA 5
ATOM 9972 C C . THR A 1 24 ? -34.109 -2.744 -14.118 1.00 0.00 24 THR A C 5
ATOM 9973 O O . THR A 1 24 ? -34.204 -2.299 -12.975 1.00 0.00 24 THR A O 5
ATOM 9984 N N . PRO A 1 25 ? -34.796 -2.225 -15.147 1.00 0.00 25 PRO A N 5
ATOM 9985 C CA . PRO A 1 25 ? -35.851 -1.235 -14.998 1.00 0.00 25 PRO A CA 5
ATOM 9986 C C . PRO A 1 25 ? -37.229 -1.887 -14.826 1.00 0.00 25 PRO A C 5
ATOM 9987 O O . PRO A 1 25 ? -38.011 -1.498 -13.959 1.00 0.00 25 PRO A O 5
ATOM 9998 N N . GLU A 1 26 ? -37.514 -2.882 -15.661 1.00 0.00 26 GLU A N 5
ATOM 9999 C CA . GLU A 1 26 ? -38.757 -3.636 -15.590 1.00 0.00 26 GLU A CA 5
ATOM 10000 C C . GLU A 1 26 ? -38.462 -5.103 -15.913 1.00 0.00 26 GLU A C 5
ATOM 10001 O O . GLU A 1 26 ? -39.331 -5.855 -16.355 1.00 0.00 26 GLU A O 5
ATOM 10013 N N . GLY A 1 27 ? -37.217 -5.498 -15.682 1.00 0.00 27 GLY A N 5
ATOM 10014 C CA . GLY A 1 27 ? -36.777 -6.831 -16.047 1.00 0.00 27 GLY A CA 5
ATOM 10015 C C . GLY A 1 27 ? -36.172 -6.842 -17.434 1.00 0.00 27 GLY A C 5
ATOM 10016 O O . GLY A 1 27 ? -36.679 -7.502 -18.343 1.00 0.00 27 GLY A O 5
ATOM 10020 N N . SER A 1 28 ? -35.079 -6.110 -17.593 1.00 0.00 28 SER A N 5
ATOM 10021 C CA . SER A 1 28 ? -34.485 -5.890 -18.901 1.00 0.00 28 SER A CA 5
ATOM 10022 C C . SER A 1 28 ? -33.286 -6.809 -19.122 1.00 0.00 28 SER A C 5
ATOM 10023 O O . SER A 1 28 ? -32.976 -7.183 -20.252 1.00 0.00 28 SER A O 5
ATOM 10031 N N . GLY A 1 29 ? -32.628 -7.189 -18.034 1.00 0.00 29 GLY A N 5
ATOM 10032 C CA . GLY A 1 29 ? -31.383 -7.924 -18.145 1.00 0.00 29 GLY A CA 5
ATOM 10033 C C . GLY A 1 29 ? -30.205 -6.976 -18.215 1.00 0.00 29 GLY A C 5
ATOM 10034 O O . GLY A 1 29 ? -29.055 -7.367 -18.015 1.00 0.00 29 GLY A O 5
ATOM 10038 N N . ARG A 1 30 ? -30.516 -5.720 -18.500 1.00 0.00 30 ARG A N 5
ATOM 10039 C CA . ARG A 1 30 ? -29.537 -4.654 -18.524 1.00 0.00 30 ARG A CA 5
ATOM 10040 C C . ARG A 1 30 ? -29.661 -3.814 -17.273 1.00 0.00 30 ARG A C 5
ATOM 10041 O O . ARG A 1 30 ? -30.679 -3.858 -16.582 1.00 0.00 30 ARG A O 5
ATOM 10062 N N . VAL A 1 31 ? -28.647 -3.020 -17.003 1.00 0.00 31 VAL A N 5
ATOM 10063 C CA . VAL A 1 31 ? -28.680 -2.131 -15.868 1.00 0.00 31 VAL A CA 5
ATOM 10064 C C . VAL A 1 31 ? -28.840 -0.699 -16.346 1.00 0.00 31 VAL A C 5
ATOM 10065 O O . VAL A 1 31 ? -28.166 -0.254 -17.277 1.00 0.00 31 VAL A O 5
ATOM 10078 N N . SER A 1 32 ? -29.774 -0.008 -15.725 1.00 0.00 32 SER A N 5
ATOM 10079 C CA . SER A 1 32 ? -30.134 1.342 -16.110 1.00 0.00 32 SER A CA 5
ATOM 10080 C C . SER A 1 32 ? -28.962 2.299 -15.939 1.00 0.00 32 SER A C 5
ATOM 10081 O O . SER A 1 32 ? -28.180 2.182 -14.995 1.00 0.00 32 SER A O 5
ATOM 10089 N N . THR A 1 33 ? -28.870 3.263 -16.850 1.00 0.00 33 THR A N 5
ATOM 10090 C CA . THR A 1 33 ? -27.784 4.229 -16.855 1.00 0.00 33 THR A CA 5
ATOM 10091 C C . THR A 1 33 ? -27.835 5.146 -15.639 1.00 0.00 33 THR A C 5
ATOM 10092 O O . THR A 1 33 ? -26.838 5.775 -15.282 1.00 0.00 33 THR A O 5
ATOM 10103 N N . ASP A 1 34 ? -28.995 5.199 -15.001 1.00 0.00 34 ASP A N 5
ATOM 10104 C CA . ASP A 1 34 ? -29.164 5.967 -13.774 1.00 0.00 34 ASP A CA 5
ATOM 10105 C C . ASP A 1 34 ? -28.420 5.288 -12.629 1.00 0.00 34 ASP A C 5
ATOM 10106 O O . ASP A 1 34 ? -27.824 5.945 -11.774 1.00 0.00 34 ASP A O 5
ATOM 10115 N N . GLN A 1 35 ? -28.430 3.964 -12.650 1.00 0.00 35 GLN A N 5
ATOM 10116 C CA . GLN A 1 35 ? -27.852 3.173 -11.575 1.00 0.00 35 GLN A CA 5
ATOM 10117 C C . GLN A 1 35 ? -26.376 2.886 -11.823 1.00 0.00 35 GLN A C 5
ATOM 10118 O O . GLN A 1 35 ? -25.666 2.462 -10.910 1.00 0.00 35 GLN A O 5
ATOM 10132 N N . ILE A 1 36 ? -25.917 3.111 -13.056 1.00 0.00 36 ILE A N 5
ATOM 10133 C CA . ILE A 1 36 ? -24.518 2.868 -13.412 1.00 0.00 36 ILE A CA 5
ATOM 10134 C C . ILE A 1 36 ? -23.587 3.596 -12.455 1.00 0.00 36 ILE A C 5
ATOM 10135 O O . ILE A 1 36 ? -22.645 3.010 -11.927 1.00 0.00 36 ILE A O 5
ATOM 10151 N N . GLY A 1 37 ? -23.881 4.868 -12.222 1.00 0.00 37 GLY A N 5
ATOM 10152 C CA . GLY A 1 37 ? -23.057 5.680 -11.347 1.00 0.00 37 GLY A CA 5
ATOM 10153 C C . GLY A 1 37 ? -22.954 5.114 -9.950 1.00 0.00 37 GLY A C 5
ATOM 10154 O O . GLY A 1 37 ? -21.890 5.159 -9.332 1.00 0.00 37 GLY A O 5
ATOM 10158 N N . ILE A 1 38 ? -24.059 4.572 -9.456 1.00 0.00 38 ILE A N 5
ATOM 10159 C CA . ILE A 1 38 ? -24.074 3.933 -8.151 1.00 0.00 38 ILE A CA 5
ATOM 10160 C C . ILE A 1 38 ? -23.113 2.759 -8.148 1.00 0.00 38 ILE A C 5
ATOM 10161 O O . ILE A 1 38 ? -22.273 2.626 -7.263 1.00 0.00 38 ILE A O 5
ATOM 10177 N N . ILE A 1 39 ? -23.243 1.924 -9.164 1.00 0.00 39 ILE A N 5
ATOM 10178 C CA . ILE A 1 39 ? -22.398 0.752 -9.325 1.00 0.00 39 ILE A CA 5
ATOM 10179 C C . ILE A 1 39 ? -20.924 1.135 -9.452 1.00 0.00 39 ILE A C 5
ATOM 10180 O O . ILE A 1 39 ? -20.063 0.533 -8.821 1.00 0.00 39 ILE A O 5
ATOM 10196 N N . LEU A 1 40 ? -20.641 2.140 -10.267 1.00 0.00 40 LEU A N 5
ATOM 10197 C CA . LEU A 1 40 ? -19.270 2.606 -10.463 1.00 0.00 40 LEU A CA 5
ATOM 10198 C C . LEU A 1 40 ? -18.682 3.117 -9.156 1.00 0.00 40 LEU A C 5
ATOM 10199 O O . LEU A 1 40 ? -17.466 3.123 -8.959 1.00 0.00 40 LEU A O 5
ATOM 10215 N N . GLU A 1 41 ? -19.570 3.536 -8.278 1.00 0.00 41 GLU A N 5
ATOM 10216 C CA . GLU A 1 41 ? -19.213 3.933 -6.925 1.00 0.00 41 GLU A CA 5
ATOM 10217 C C . GLU A 1 41 ? -18.953 2.688 -6.073 1.00 0.00 41 GLU A C 5
ATOM 10218 O O . GLU A 1 41 ? -18.003 2.639 -5.293 1.00 0.00 41 GLU A O 5
ATOM 10230 N N . VAL A 1 42 ? -19.813 1.682 -6.243 1.00 0.00 42 VAL A N 5
ATOM 10231 C CA . VAL A 1 42 ? -19.647 0.377 -5.596 1.00 0.00 42 VAL A CA 5
ATOM 10232 C C . VAL A 1 42 ? -18.270 -0.186 -5.913 1.00 0.00 42 VAL A C 5
ATOM 10233 O O . VAL A 1 42 ? -17.573 -0.723 -5.052 1.00 0.00 42 VAL A O 5
ATOM 10246 N N . LEU A 1 43 ? -17.897 -0.036 -7.172 1.00 0.00 43 LEU A N 5
ATOM 10247 C CA . LEU A 1 43 ? -16.654 -0.575 -7.688 1.00 0.00 43 LEU A CA 5
ATOM 10248 C C . LEU A 1 43 ? -15.482 0.365 -7.398 1.00 0.00 43 LEU A C 5
ATOM 10249 O O . LEU A 1 43 ? -14.317 0.002 -7.568 1.00 0.00 43 LEU A O 5
ATOM 10265 N N . GLY A 1 44 ? -15.813 1.579 -6.961 1.00 0.00 44 GLY A N 5
ATOM 10266 C CA . GLY A 1 44 ? -14.807 2.545 -6.553 1.00 0.00 44 GLY A CA 5
ATOM 10267 C C . GLY A 1 44 ? -13.999 3.097 -7.711 1.00 0.00 44 GLY A C 5
ATOM 10268 O O . GLY A 1 44 ? -12.822 3.423 -7.550 1.00 0.00 44 GLY A O 5
ATOM 10272 N N . ILE A 1 45 ? -14.619 3.216 -8.878 1.00 0.00 45 ILE A N 5
ATOM 10273 C CA . ILE A 1 45 ? -13.908 3.675 -10.059 1.00 0.00 45 ILE A CA 5
ATOM 10274 C C . ILE A 1 45 ? -14.335 5.073 -10.498 1.00 0.00 45 ILE A C 5
ATOM 10275 O O . ILE A 1 45 ? -13.517 5.991 -10.525 1.00 0.00 45 ILE A O 5
ATOM 10291 N N . GLN A 1 46 ? -15.601 5.248 -10.846 1.00 0.00 46 GLN A N 5
ATOM 10292 C CA . GLN A 1 46 ? -16.053 6.505 -11.389 1.00 0.00 46 GLN A CA 5
ATOM 10293 C C . GLN A 1 46 ? -16.659 7.418 -10.329 1.00 0.00 46 GLN A C 5
ATOM 10294 O O . GLN A 1 46 ? -16.696 7.087 -9.143 1.00 0.00 46 GLN A O 5
ATOM 10308 N N . GLN A 1 47 ? -17.133 8.570 -10.788 1.00 0.00 47 GLN A N 5
ATOM 10309 C CA . GLN A 1 47 ? -17.603 9.632 -9.914 1.00 0.00 47 GLN A CA 5
ATOM 10310 C C . GLN A 1 47 ? -19.124 9.700 -9.907 1.00 0.00 47 GLN A C 5
ATOM 10311 O O . GLN A 1 47 ? -19.793 8.809 -10.430 1.00 0.00 47 GLN A O 5
ATOM 10325 N N . THR A 1 48 ? -19.661 10.751 -9.298 1.00 0.00 48 THR A N 5
ATOM 10326 C CA . THR A 1 48 ? -21.101 10.942 -9.191 1.00 0.00 48 THR A CA 5
ATOM 10327 C C . THR A 1 48 ? -21.777 11.080 -10.569 1.00 0.00 48 THR A C 5
ATOM 10328 O O . THR A 1 48 ? -21.101 11.075 -11.606 1.00 0.00 48 THR A O 5
ATOM 10339 N N . LYS A 1 49 ? -23.096 11.239 -10.577 1.00 0.00 49 LYS A N 5
ATOM 10340 C CA . LYS A 1 49 ? -23.877 11.220 -11.815 1.00 0.00 49 LYS A CA 5
ATOM 10341 C C . LYS A 1 49 ? -23.413 12.283 -12.816 1.00 0.00 49 LYS A C 5
ATOM 10342 O O . LYS A 1 49 ? -23.513 12.078 -14.027 1.00 0.00 49 LYS A O 5
ATOM 10361 N N . SER A 1 50 ? -22.886 13.399 -12.318 1.00 0.00 50 SER A N 5
ATOM 10362 C CA . SER A 1 50 ? -22.342 14.448 -13.182 1.00 0.00 50 SER A CA 5
ATOM 10363 C C . SER A 1 50 ? -21.328 13.864 -14.169 1.00 0.00 50 SER A C 5
ATOM 10364 O O . SER A 1 50 ? -21.364 14.149 -15.368 1.00 0.00 50 SER A O 5
ATOM 10372 N N . THR A 1 51 ? -20.446 13.023 -13.653 1.00 0.00 51 THR A N 5
ATOM 10373 C CA . THR A 1 51 ? -19.432 12.375 -14.463 1.00 0.00 51 THR A CA 5
ATOM 10374 C C . THR A 1 51 ? -20.039 11.220 -15.255 1.00 0.00 51 THR A C 5
ATOM 10375 O O . THR A 1 51 ? -19.657 10.955 -16.396 1.00 0.00 51 THR A O 5
ATOM 10386 N N . ILE A 1 52 ? -21.011 10.559 -14.649 1.00 0.00 52 ILE A N 5
ATOM 10387 C CA . ILE A 1 52 ? -21.661 9.405 -15.258 1.00 0.00 52 ILE A CA 5
ATOM 10388 C C . ILE A 1 52 ? -22.421 9.799 -16.520 1.00 0.00 52 ILE A C 5
ATOM 10389 O O . ILE A 1 52 ? -22.641 8.974 -17.402 1.00 0.00 52 ILE A O 5
ATOM 10405 N N . ARG A 1 53 ? -22.809 11.064 -16.599 1.00 0.00 53 ARG A N 5
ATOM 10406 C CA . ARG A 1 53 ? -23.403 11.610 -17.812 1.00 0.00 53 ARG A CA 5
ATOM 10407 C C . ARG A 1 53 ? -22.529 11.312 -19.028 1.00 0.00 53 ARG A C 5
ATOM 10408 O O . ARG A 1 53 ? -23.032 11.008 -20.107 1.00 0.00 53 ARG A O 5
ATOM 10429 N N . GLN A 1 54 ? -21.216 11.382 -18.838 1.00 0.00 54 GLN A N 5
ATOM 10430 C CA . GLN A 1 54 ? -20.276 11.125 -19.918 1.00 0.00 54 GLN A CA 5
ATOM 10431 C C . GLN A 1 54 ? -20.192 9.634 -20.199 1.00 0.00 54 GLN A C 5
ATOM 10432 O O . GLN A 1 54 ? -20.074 9.212 -21.349 1.00 0.00 54 GLN A O 5
ATOM 10446 N N . LEU A 1 55 ? -20.241 8.848 -19.131 1.00 0.00 55 LEU A N 5
ATOM 10447 C CA . LEU A 1 55 ? -20.300 7.391 -19.233 1.00 0.00 55 LEU A CA 5
ATOM 10448 C C . LEU A 1 55 ? -21.495 6.969 -20.088 1.00 0.00 55 LEU A C 5
ATOM 10449 O O . LEU A 1 55 ? -21.369 6.150 -21.000 1.00 0.00 55 LEU A O 5
ATOM 10465 N N . ILE A 1 56 ? -22.655 7.542 -19.783 1.00 0.00 56 ILE A N 5
ATOM 10466 C CA . ILE A 1 56 ? -23.865 7.295 -20.553 1.00 0.00 56 ILE A CA 5
ATOM 10467 C C . ILE A 1 56 ? -23.705 7.781 -21.989 1.00 0.00 56 ILE A C 5
ATOM 10468 O O . ILE A 1 56 ? -24.039 7.071 -22.928 1.00 0.00 56 ILE A O 5
ATOM 10484 N N . ASP A 1 57 ? -23.173 8.986 -22.152 1.00 0.00 57 ASP A N 5
ATOM 10485 C CA . ASP A 1 57 ? -22.925 9.545 -23.484 1.00 0.00 57 ASP A CA 5
ATOM 10486 C C . ASP A 1 57 ? -22.026 8.616 -24.302 1.00 0.00 57 ASP A C 5
ATOM 10487 O O . ASP A 1 57 ? -22.120 8.552 -25.528 1.00 0.00 57 ASP A O 5
ATOM 10496 N N . GLU A 1 58 ? -21.167 7.889 -23.607 1.00 0.00 58 GLU A N 5
ATOM 10497 C CA . GLU A 1 58 ? -20.225 6.985 -24.243 1.00 0.00 58 GLU A CA 5
ATOM 10498 C C . GLU A 1 58 ? -20.907 5.690 -24.698 1.00 0.00 58 GLU A C 5
ATOM 10499 O O . GLU A 1 58 ? -20.824 5.315 -25.869 1.00 0.00 58 GLU A O 5
ATOM 10511 N N . PHE A 1 59 ? -21.582 5.015 -23.772 1.00 0.00 59 PHE A N 5
ATOM 10512 C CA . PHE A 1 59 ? -22.093 3.670 -24.036 1.00 0.00 59 PHE A CA 5
ATOM 10513 C C . PHE A 1 59 ? -23.585 3.643 -24.358 1.00 0.00 59 PHE A C 5
ATOM 10514 O O . PHE A 1 59 ? -24.100 2.634 -24.836 1.00 0.00 59 PHE A O 5
ATOM 10531 N N . ASP A 1 60 ? -24.284 4.734 -24.101 1.00 0.00 60 ASP A N 5
ATOM 10532 C CA . ASP A 1 60 ? -25.699 4.819 -24.453 1.00 0.00 60 ASP A CA 5
ATOM 10533 C C . ASP A 1 60 ? -26.021 6.153 -25.136 1.00 0.00 60 ASP A C 5
ATOM 10534 O O . ASP A 1 60 ? -26.768 6.978 -24.605 1.00 0.00 60 ASP A O 5
ATOM 10543 N N . PRO A 1 61 ? -25.450 6.394 -26.331 1.00 0.00 61 PRO A N 5
ATOM 10544 C CA . PRO A 1 61 ? -25.752 7.587 -27.129 1.00 0.00 61 PRO A CA 5
ATOM 10545 C C . PRO A 1 61 ? -27.173 7.548 -27.675 1.00 0.00 61 PRO A C 5
ATOM 10546 O O . PRO A 1 61 ? -27.733 8.567 -28.084 1.00 0.00 61 PRO A O 5
ATOM 10557 N N . PHE A 1 62 ? -27.744 6.351 -27.685 1.00 0.00 62 PHE A N 5
ATOM 10558 C CA . PHE A 1 62 ? -29.068 6.135 -28.248 1.00 0.00 62 PHE A CA 5
ATOM 10559 C C . PHE A 1 62 ? -30.158 6.581 -27.282 1.00 0.00 62 PHE A C 5
ATOM 10560 O O . PHE A 1 62 ? -31.303 6.801 -27.681 1.00 0.00 62 PHE A O 5
ATOM 10577 N N . GLY A 1 63 ? -29.794 6.735 -26.016 1.00 0.00 63 GLY A N 5
ATOM 10578 C CA . GLY A 1 63 ? -30.768 7.100 -25.009 1.00 0.00 63 GLY A CA 5
ATOM 10579 C C . GLY A 1 63 ? -31.671 5.933 -24.672 1.00 0.00 63 GLY A C 5
ATOM 10580 O O . GLY A 1 63 ? -32.878 6.100 -24.488 1.00 0.00 63 GLY A O 5
ATOM 10584 N N . ASN A 1 64 ? -31.073 4.753 -24.596 1.00 0.00 64 ASN A N 5
ATOM 10585 C CA . ASN A 1 64 ? -31.797 3.514 -24.365 1.00 0.00 64 ASN A CA 5
ATOM 10586 C C . ASN A 1 64 ? -32.414 3.504 -22.978 1.00 0.00 64 ASN A C 5
ATOM 10587 O O . ASN A 1 64 ? -33.574 3.122 -22.800 1.00 0.00 64 ASN A O 5
ATOM 10598 N N . GLY A 1 65 ? -31.632 3.935 -22.000 1.00 0.00 65 GLY A N 5
ATOM 10599 C CA . GLY A 1 65 ? -32.094 3.952 -20.628 1.00 0.00 65 GLY A CA 5
ATOM 10600 C C . GLY A 1 65 ? -31.321 2.979 -19.768 1.00 0.00 65 GLY A C 5
ATOM 10601 O O . GLY A 1 65 ? -31.260 3.119 -18.544 1.00 0.00 65 GLY A O 5
ATOM 10605 N N . ASP A 1 66 ? -30.725 1.990 -20.415 1.00 0.00 66 ASP A N 5
ATOM 10606 C CA . ASP A 1 66 ? -29.912 0.999 -19.732 1.00 0.00 66 ASP A CA 5
ATOM 10607 C C . ASP A 1 66 ? -28.805 0.496 -20.651 1.00 0.00 66 ASP A C 5
ATOM 10608 O O . ASP A 1 66 ? -28.779 0.810 -21.843 1.00 0.00 66 ASP A O 5
ATOM 10617 N N . ILE A 1 67 ? -27.892 -0.278 -20.092 1.00 0.00 67 ILE A N 5
ATOM 10618 C CA . ILE A 1 67 ? -26.784 -0.833 -20.852 1.00 0.00 67 ILE A CA 5
ATOM 10619 C C . ILE A 1 67 ? -26.611 -2.292 -20.495 1.00 0.00 67 ILE A C 5
ATOM 10620 O O . ILE A 1 67 ? -26.844 -2.695 -19.351 1.00 0.00 67 ILE A O 5
ATOM 10636 N N . ASP A 1 68 ? -26.219 -3.089 -21.473 1.00 0.00 68 ASP A N 5
ATOM 10637 C CA . ASP A 1 68 ? -26.025 -4.507 -21.251 1.00 0.00 68 ASP A CA 5
ATOM 10638 C C . ASP A 1 68 ? -24.637 -4.728 -20.656 1.00 0.00 68 ASP A C 5
ATOM 10639 O O . ASP A 1 68 ? -23.833 -3.790 -20.609 1.00 0.00 68 ASP A O 5
ATOM 10648 N N . PHE A 1 69 ? -24.335 -5.946 -20.222 1.00 0.00 69 PHE A N 5
ATOM 10649 C CA . PHE A 1 69 ? -22.984 -6.266 -19.771 1.00 0.00 69 PHE A CA 5
ATOM 10650 C C . PHE A 1 69 ? -22.019 -6.087 -20.942 1.00 0.00 69 PHE A C 5
ATOM 10651 O O . PHE A 1 69 ? -20.819 -5.886 -20.755 1.00 0.00 69 PHE A O 5
ATOM 10668 N N . ASP A 1 70 ? -22.576 -6.163 -22.145 1.00 0.00 70 ASP A N 5
ATOM 10669 C CA . ASP A 1 70 ? -21.875 -5.826 -23.382 1.00 0.00 70 ASP A CA 5
ATOM 10670 C C . ASP A 1 70 ? -21.095 -4.511 -23.249 1.00 0.00 70 ASP A C 5
ATOM 10671 O O . ASP A 1 70 ? -19.895 -4.462 -23.513 1.00 0.00 70 ASP A O 5
ATOM 10680 N N . SER A 1 71 ? -21.773 -3.454 -22.828 1.00 0.00 71 SER A N 5
ATOM 10681 C CA . SER A 1 71 ? -21.132 -2.158 -22.670 1.00 0.00 71 SER A CA 5
ATOM 10682 C C . SER A 1 71 ? -20.504 -2.016 -21.284 1.00 0.00 71 SER A C 5
ATOM 10683 O O . SER A 1 71 ? -19.460 -1.382 -21.123 1.00 0.00 71 SER A O 5
ATOM 10691 N N . PHE A 1 72 ? -21.141 -2.621 -20.286 1.00 0.00 72 PHE A N 5
ATOM 10692 C CA . PHE A 1 72 ? -20.697 -2.499 -18.905 1.00 0.00 72 PHE A CA 5
ATOM 10693 C C . PHE A 1 72 ? -19.326 -3.143 -18.702 1.00 0.00 72 PHE A C 5
ATOM 10694 O O . PHE A 1 72 ? -18.528 -2.667 -17.896 1.00 0.00 72 PHE A O 5
ATOM 10711 N N . LYS A 1 73 ? -19.047 -4.215 -19.440 1.00 0.00 73 LYS A N 5
ATOM 10712 C CA . LYS A 1 73 ? -17.750 -4.872 -19.338 1.00 0.00 73 LYS A CA 5
ATOM 10713 C C . LYS A 1 73 ? -16.652 -3.940 -19.831 1.00 0.00 73 LYS A C 5
ATOM 10714 O O . LYS A 1 73 ? -15.566 -3.904 -19.270 1.00 0.00 73 LYS A O 5
ATOM 10733 N N . ILE A 1 74 ? -16.953 -3.172 -20.872 1.00 0.00 74 ILE A N 5
ATOM 10734 C CA . ILE A 1 74 ? -16.001 -2.202 -21.397 1.00 0.00 74 ILE A CA 5
ATOM 10735 C C . ILE A 1 74 ? -15.795 -1.076 -20.387 1.00 0.00 74 ILE A C 5
ATOM 10736 O O . ILE A 1 74 ? -14.686 -0.568 -20.222 1.00 0.00 74 ILE A O 5
ATOM 10752 N N . ILE A 1 75 ? -16.878 -0.695 -19.718 1.00 0.00 75 ILE A N 5
ATOM 10753 C CA . ILE A 1 75 ? -16.813 0.279 -18.633 1.00 0.00 75 ILE A CA 5
ATOM 10754 C C . ILE A 1 75 ? -15.870 -0.213 -17.549 1.00 0.00 75 ILE A C 5
ATOM 10755 O O . ILE A 1 75 ? -14.928 0.476 -17.164 1.00 0.00 75 ILE A O 5
ATOM 10771 N N . GLY A 1 76 ? -16.117 -1.421 -17.076 1.00 0.00 76 GLY A N 5
ATOM 10772 C CA . GLY A 1 76 ? -15.253 -2.007 -16.078 1.00 0.00 76 GLY A CA 5
ATOM 10773 C C . GLY A 1 76 ? -13.831 -2.168 -16.575 1.00 0.00 76 GLY A C 5
ATOM 10774 O O . GLY A 1 76 ? -12.876 -1.901 -15.851 1.00 0.00 76 GLY A O 5
ATOM 10778 N N . ALA A 1 77 ? -13.691 -2.559 -17.827 1.00 0.00 77 ALA A N 5
ATOM 10779 C CA . ALA A 1 77 ? -12.389 -2.857 -18.397 1.00 0.00 77 ALA A CA 5
ATOM 10780 C C . ALA A 1 77 ? -11.508 -1.620 -18.462 1.00 0.00 77 ALA A C 5
ATOM 10781 O O . ALA A 1 77 ? -10.283 -1.712 -18.390 1.00 0.00 77 ALA A O 5
ATOM 10788 N N . ARG A 1 78 ? -12.137 -0.463 -18.588 1.00 0.00 78 ARG A N 5
ATOM 10789 C CA . ARG A 1 78 ? -11.406 0.776 -18.756 1.00 0.00 78 ARG A CA 5
ATOM 10790 C C . ARG A 1 78 ? -11.098 1.446 -17.416 1.00 0.00 78 ARG A C 5
ATOM 10791 O O . ARG A 1 78 ? -10.280 2.364 -17.357 1.00 0.00 78 ARG A O 5
ATOM 10812 N N . PHE A 1 79 ? -11.734 0.996 -16.334 1.00 0.00 79 PHE A N 5
ATOM 10813 C CA . PHE A 1 79 ? -11.547 1.656 -15.048 1.00 0.00 79 PHE A CA 5
ATOM 10814 C C . PHE A 1 79 ? -10.960 0.725 -13.993 1.00 0.00 79 PHE A C 5
ATOM 10815 O O . PHE A 1 79 ? -10.158 1.163 -13.168 1.00 0.00 79 PHE A O 5
ATOM 10832 N N . LEU A 1 80 ? -11.368 -0.546 -14.013 1.00 0.00 80 LEU A N 5
ATOM 10833 C CA . LEU A 1 80 ? -10.915 -1.522 -13.018 1.00 0.00 80 LEU A CA 5
ATOM 10834 C C . LEU A 1 80 ? -9.396 -1.566 -12.946 1.00 0.00 80 LEU A C 5
ATOM 10835 O O . LEU A 1 80 ? -8.799 -1.062 -12.000 1.00 0.00 80 LEU A O 5
ATOM 10851 N N . GLY A 1 81 ? -8.778 -2.156 -13.953 1.00 0.00 81 GLY A N 5
ATOM 10852 C CA . GLY A 1 81 ? -7.333 -2.277 -13.959 1.00 0.00 81 GLY A CA 5
ATOM 10853 C C . GLY A 1 81 ? -6.812 -3.109 -12.799 1.00 0.00 81 GLY A C 5
ATOM 10854 O O . GLY A 1 81 ? -5.699 -2.892 -12.319 1.00 0.00 81 GLY A O 5
ATOM 10858 N N . GLU A 1 82 ? -7.620 -4.058 -12.341 1.00 0.00 82 GLU A N 5
ATOM 10859 C CA . GLU A 1 82 ? -7.202 -4.990 -11.301 1.00 0.00 82 GLU A CA 5
ATOM 10860 C C . GLU A 1 82 ? -6.365 -6.098 -11.934 1.00 0.00 82 GLU A C 5
ATOM 10861 O O . GLU A 1 82 ? -6.653 -7.282 -11.774 1.00 0.00 82 GLU A O 5
ATOM 10873 N N . GLU A 1 83 ? -5.340 -5.690 -12.667 1.00 0.00 83 GLU A N 5
ATOM 10874 C CA . GLU A 1 83 ? -4.565 -6.599 -13.494 1.00 0.00 83 GLU A CA 5
ATOM 10875 C C . GLU A 1 83 ? -3.098 -6.580 -13.086 1.00 0.00 83 GLU A C 5
ATOM 10876 O O . GLU A 1 83 ? -2.238 -6.119 -13.835 1.00 0.00 83 GLU A O 5
ATOM 10888 N N . VAL A 1 84 ? -2.815 -7.072 -11.886 1.00 0.00 84 VAL A N 5
ATOM 10889 C CA . VAL A 1 84 ? -1.478 -6.956 -11.325 1.00 0.00 84 VAL A CA 5
ATOM 10890 C C . VAL A 1 84 ? -1.094 -8.194 -10.525 1.00 0.00 84 VAL A C 5
ATOM 10891 O O . VAL A 1 84 ? -1.191 -8.216 -9.297 1.00 0.00 84 VAL A O 5
ATOM 10904 N N . ASN A 1 85 ? -0.674 -9.231 -11.227 1.00 0.00 85 ASN A N 5
ATOM 10905 C CA . ASN A 1 85 ? -0.142 -10.415 -10.578 1.00 0.00 85 ASN A CA 5
ATOM 10906 C C . ASN A 1 85 ? 1.317 -10.601 -10.950 1.00 0.00 85 ASN A C 5
ATOM 10907 O O . ASN A 1 85 ? 1.679 -10.636 -12.127 1.00 0.00 85 ASN A O 5
ATOM 10918 N N . PRO A 1 86 ? 2.160 -10.737 -9.925 1.00 0.00 86 PRO A N 5
ATOM 10919 C CA . PRO A 1 86 ? 3.614 -10.724 -10.055 1.00 0.00 86 PRO A CA 5
ATOM 10920 C C . PRO A 1 86 ? 4.175 -11.964 -10.739 1.00 0.00 86 PRO A C 5
ATOM 10921 O O . PRO A 1 86 ? 4.994 -11.865 -11.652 1.00 0.00 86 PRO A O 5
ATOM 10932 N N . GLU A 1 87 ? 3.719 -13.127 -10.313 1.00 0.00 87 GLU A N 5
ATOM 10933 C CA . GLU A 1 87 ? 4.279 -14.379 -10.794 1.00 0.00 87 GLU A CA 5
ATOM 10934 C C . GLU A 1 87 ? 3.359 -15.000 -11.838 1.00 0.00 87 GLU A C 5
ATOM 10935 O O . GLU A 1 87 ? 3.810 -15.448 -12.889 1.00 0.00 87 GLU A O 5
ATOM 10947 N N . GLN A 1 88 ? 2.061 -14.979 -11.541 1.00 0.00 88 GLN A N 5
ATOM 10948 C CA . GLN A 1 88 ? 1.031 -15.572 -12.399 1.00 0.00 88 GLN A CA 5
ATOM 10949 C C . GLN A 1 88 ? 1.130 -15.125 -13.859 1.00 0.00 88 GLN A C 5
ATOM 10950 O O . GLN A 1 88 ? 0.879 -15.914 -14.767 1.00 0.00 88 GLN A O 5
ATOM 10964 N N . MET A 1 89 ? 1.489 -13.870 -14.088 1.00 0.00 89 MET A N 5
ATOM 10965 C CA . MET A 1 89 ? 1.477 -13.331 -15.445 1.00 0.00 89 MET A CA 5
ATOM 10966 C C . MET A 1 89 ? 2.876 -13.052 -15.977 1.00 0.00 89 MET A C 5
ATOM 10967 O O . MET A 1 89 ? 3.036 -12.638 -17.124 1.00 0.00 89 MET A O 5
ATOM 10981 N N . GLN A 1 90 ? 3.894 -13.283 -15.160 1.00 0.00 90 GLN A N 5
ATOM 10982 C CA . GLN A 1 90 ? 5.262 -13.006 -15.584 1.00 0.00 90 GLN A CA 5
ATOM 10983 C C . GLN A 1 90 ? 6.165 -14.206 -15.340 1.00 0.00 90 GLN A C 5
ATOM 10984 O O . GLN A 1 90 ? 6.466 -14.971 -16.257 1.00 0.00 90 GLN A O 5
ATOM 10998 N N . GLN A 1 91 ? 6.575 -14.386 -14.092 1.00 0.00 91 GLN A N 5
ATOM 10999 C CA . GLN A 1 91 ? 7.444 -15.492 -13.723 1.00 0.00 91 GLN A CA 5
ATOM 11000 C C . GLN A 1 91 ? 6.618 -16.739 -13.446 1.00 0.00 91 GLN A C 5
ATOM 11001 O O . GLN A 1 91 ? 6.689 -17.328 -12.367 1.00 0.00 91 GLN A O 5
ATOM 11015 N N . GLU A 1 92 ? 5.844 -17.136 -14.450 1.00 0.00 92 GLU A N 5
ATOM 11016 C CA . GLU A 1 92 ? 5.020 -18.344 -14.390 1.00 0.00 92 GLU A CA 5
ATOM 11017 C C . GLU A 1 92 ? 5.882 -19.565 -14.097 1.00 0.00 92 GLU A C 5
ATOM 11018 O O . GLU A 1 92 ? 5.404 -20.590 -13.615 1.00 0.00 92 GLU A O 5
ATOM 11030 N N . LEU A 1 93 ? 7.165 -19.420 -14.393 1.00 0.00 93 LEU A N 5
ATOM 11031 C CA . LEU A 1 93 ? 8.135 -20.479 -14.246 1.00 0.00 93 LEU A CA 5
ATOM 11032 C C . LEU A 1 93 ? 8.191 -20.972 -12.804 1.00 0.00 93 LEU A C 5
ATOM 11033 O O . LEU A 1 93 ? 8.376 -22.158 -12.554 1.00 0.00 93 LEU A O 5
ATOM 11049 N N . ARG A 1 94 ? 7.995 -20.054 -11.862 1.00 0.00 94 ARG A N 5
ATOM 11050 C CA . ARG A 1 94 ? 8.063 -20.362 -10.458 1.00 0.00 94 ARG A CA 5
ATOM 11051 C C . ARG A 1 94 ? 6.983 -21.370 -10.063 1.00 0.00 94 ARG A C 5
ATOM 11052 O O . ARG A 1 94 ? 7.212 -22.252 -9.239 1.00 0.00 94 ARG A O 5
ATOM 11073 N N . GLU A 1 95 ? 5.811 -21.24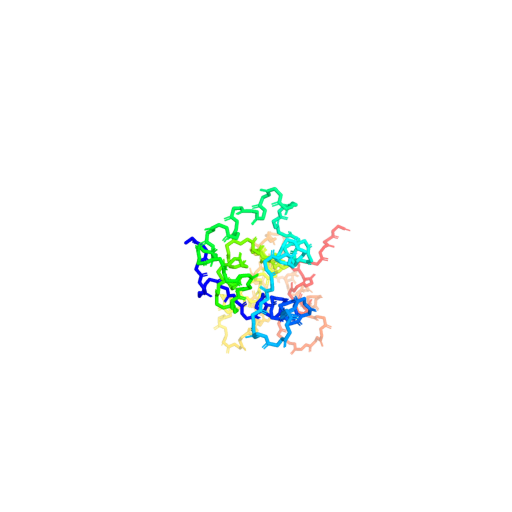6 -10.670 1.00 0.00 95 GLU A N 5
ATOM 11074 C CA . GLU A 1 95 ? 4.722 -22.173 -10.414 1.00 0.00 95 GLU A CA 5
ATOM 11075 C C . GLU A 1 95 ? 4.852 -23.420 -11.288 1.00 0.00 95 GLU A C 5
ATOM 11076 O O . GLU A 1 95 ? 4.220 -24.444 -11.032 1.00 0.00 95 GLU A O 5
ATOM 11088 N N . ALA A 1 96 ? 5.694 -23.326 -12.310 1.00 0.00 96 ALA A N 5
ATOM 11089 C CA . ALA A 1 96 ? 5.917 -24.433 -13.232 1.00 0.00 96 ALA A CA 5
ATOM 11090 C C . ALA A 1 96 ? 6.925 -25.420 -12.665 1.00 0.00 96 ALA A C 5
ATOM 11091 O O . ALA A 1 96 ? 7.048 -26.540 -13.155 1.00 0.00 96 ALA A O 5
ATOM 11098 N N . PHE A 1 97 ? 7.640 -25.014 -11.623 1.00 0.00 97 PHE A N 5
ATOM 11099 C CA . PHE A 1 97 ? 8.581 -25.912 -10.972 1.00 0.00 97 PHE A CA 5
ATOM 11100 C C . PHE A 1 97 ? 7.844 -27.093 -10.391 1.00 0.00 97 PHE A C 5
ATOM 11101 O O . PHE A 1 97 ? 8.226 -28.228 -10.599 1.00 0.00 97 PHE A O 5
ATOM 11118 N N . ARG A 1 98 ? 6.746 -26.813 -9.706 1.00 0.00 98 ARG A N 5
ATOM 11119 C CA . ARG A 1 98 ? 5.945 -27.855 -9.081 1.00 0.00 98 ARG A CA 5
ATOM 11120 C C . ARG A 1 98 ? 5.289 -28.745 -10.139 1.00 0.00 98 ARG A C 5
ATOM 11121 O O . ARG A 1 98 ? 4.757 -29.811 -9.832 1.00 0.00 98 ARG A O 5
ATOM 11142 N N . LEU A 1 99 ? 5.335 -28.288 -11.384 1.00 0.00 99 LEU A N 5
ATOM 11143 C CA . LEU A 1 99 ? 4.838 -29.053 -12.518 1.00 0.00 99 LEU A CA 5
ATOM 11144 C C . LEU A 1 99 ? 5.894 -30.044 -13.015 1.00 0.00 99 LEU A C 5
ATOM 11145 O O . LEU A 1 99 ? 5.589 -31.206 -13.288 1.00 0.00 99 LEU A O 5
ATOM 11161 N N . TYR A 1 100 ? 7.141 -29.581 -13.111 1.00 0.00 100 TYR A N 5
ATOM 11162 C CA . TYR A 1 100 ? 8.225 -30.386 -13.666 1.00 0.00 100 TYR A CA 5
ATOM 11163 C C . TYR A 1 100 ? 8.974 -31.139 -12.574 1.00 0.00 100 TYR A C 5
ATOM 11164 O O . TYR A 1 100 ? 9.611 -32.158 -12.838 1.00 0.00 100 TYR A O 5
ATOM 11182 N N . ASP A 1 101 ? 8.910 -30.624 -11.353 1.00 0.00 101 ASP A N 5
ATOM 11183 C CA . ASP A 1 101 ? 9.549 -31.263 -10.209 1.00 0.00 101 ASP A CA 5
ATOM 11184 C C . ASP A 1 101 ? 8.793 -32.521 -9.825 1.00 0.00 101 ASP A C 5
ATOM 11185 O O . ASP A 1 101 ? 7.960 -32.529 -8.917 1.00 0.00 101 ASP A O 5
ATOM 11194 N N . LYS A 1 102 ? 9.066 -33.574 -10.570 1.00 0.00 102 LYS A N 5
ATOM 11195 C CA . LYS A 1 102 ? 8.479 -34.880 -10.304 1.00 0.00 102 LYS A CA 5
ATOM 11196 C C . LYS A 1 102 ? 9.137 -35.523 -9.087 1.00 0.00 102 LYS A C 5
ATOM 11197 O O . LYS A 1 102 ? 8.601 -36.462 -8.500 1.00 0.00 102 LYS A O 5
ATOM 11216 N N . GLU A 1 103 ? 10.301 -35.008 -8.706 1.00 0.00 103 GLU A N 5
ATOM 11217 C CA . GLU A 1 103 ? 11.086 -35.617 -7.641 1.00 0.00 103 GLU A CA 5
ATOM 11218 C C . GLU A 1 103 ? 10.601 -35.152 -6.271 1.00 0.00 103 GLU A C 5
ATOM 11219 O O . GLU A 1 103 ? 10.559 -35.932 -5.317 1.00 0.00 103 GLU A O 5
ATOM 11231 N N . GLY A 1 104 ? 10.221 -33.882 -6.187 1.00 0.00 104 GLY A N 5
ATOM 11232 C CA . GLY A 1 104 ? 9.688 -33.340 -4.953 1.00 0.00 104 GLY A CA 5
ATOM 11233 C C . GLY A 1 104 ? 10.676 -32.446 -4.230 1.00 0.00 104 GLY A C 5
ATOM 11234 O O . GLY A 1 104 ? 10.699 -32.402 -3.001 1.00 0.00 104 GLY A O 5
ATOM 11238 N N . ASN A 1 105 ? 11.480 -31.713 -4.989 1.00 0.00 105 ASN A N 5
ATOM 11239 C CA . ASN A 1 105 ? 12.482 -30.830 -4.404 1.00 0.00 105 ASN A CA 5
ATOM 11240 C C . ASN A 1 105 ? 11.892 -29.452 -4.144 1.00 0.00 105 ASN A C 5
ATOM 11241 O O . ASN A 1 105 ? 12.439 -28.666 -3.371 1.00 0.00 105 ASN A O 5
ATOM 11252 N N . GLY A 1 106 ? 10.780 -29.155 -4.804 1.00 0.00 106 GLY A N 5
ATOM 11253 C CA . GLY A 1 106 ? 10.231 -27.809 -4.784 1.00 0.00 106 GLY A CA 5
ATOM 11254 C C . GLY A 1 106 ? 10.916 -26.940 -5.819 1.00 0.00 106 GLY A C 5
ATOM 11255 O O . GLY A 1 106 ? 10.349 -25.966 -6.317 1.00 0.00 106 GLY A O 5
ATOM 11259 N N . TYR A 1 107 ? 12.141 -27.323 -6.131 1.00 0.00 107 TYR A N 5
ATOM 11260 C CA . TYR A 1 107 ? 12.916 -26.755 -7.216 1.00 0.00 107 TYR A CA 5
ATOM 11261 C C . TYR A 1 107 ? 13.038 -27.839 -8.263 1.00 0.00 107 TYR A C 5
ATOM 11262 O O . TYR A 1 107 ? 12.643 -28.978 -8.014 1.00 0.00 107 TYR A O 5
ATOM 11280 N N . ILE A 1 108 ? 13.589 -27.527 -9.408 1.00 0.00 108 ILE A N 5
ATOM 11281 C CA . ILE A 1 108 ? 13.886 -28.575 -10.362 1.00 0.00 108 ILE A CA 5
ATOM 11282 C C . ILE A 1 108 ? 15.388 -28.772 -10.451 1.00 0.00 108 ILE A C 5
ATOM 11283 O O . ILE A 1 108 ? 16.140 -27.827 -10.659 1.00 0.00 108 ILE A O 5
ATOM 11299 N N . SER A 1 109 ? 15.818 -30.005 -10.268 1.00 0.00 109 SER A N 5
ATOM 11300 C CA . SER A 1 109 ? 17.229 -30.327 -10.273 1.00 0.00 109 SER A CA 5
ATOM 11301 C C . SER A 1 109 ? 17.840 -30.060 -11.652 1.00 0.00 109 SER A C 5
ATOM 11302 O O . SER A 1 109 ? 17.109 -29.894 -12.632 1.00 0.00 109 SER A O 5
ATOM 11310 N N . THR A 1 110 ? 19.159 -30.011 -11.750 1.00 0.00 110 THR A N 5
ATOM 11311 C CA . THR A 1 110 ? 19.795 -29.794 -13.040 1.00 0.00 110 THR A CA 5
ATOM 11312 C C . THR A 1 110 ? 19.406 -30.904 -14.013 1.00 0.00 110 THR A C 5
ATOM 11313 O O . THR A 1 110 ? 19.264 -30.674 -15.213 1.00 0.00 110 THR A O 5
ATOM 11324 N N . ASP A 1 111 ? 19.190 -32.100 -13.470 1.00 0.00 111 ASP A N 5
ATOM 11325 C CA . ASP A 1 111 ? 18.786 -33.258 -14.264 1.00 0.00 111 ASP A CA 5
ATOM 11326 C C . ASP A 1 111 ? 17.483 -32.999 -15.018 1.00 0.00 111 ASP A C 5
ATOM 11327 O O . ASP A 1 111 ? 17.418 -33.189 -16.234 1.00 0.00 111 ASP A O 5
ATOM 11336 N N . VAL A 1 112 ? 16.453 -32.546 -14.307 1.00 0.00 112 VAL A N 5
ATOM 11337 C CA . VAL A 1 112 ? 15.165 -32.267 -14.937 1.00 0.00 112 VAL A CA 5
ATOM 11338 C C . VAL A 1 112 ? 15.277 -31.040 -15.844 1.00 0.00 112 VAL A C 5
ATOM 11339 O O . VAL A 1 112 ? 14.674 -30.994 -16.912 1.00 0.00 112 VAL A O 5
ATOM 11352 N N . MET A 1 113 ? 16.078 -30.061 -15.426 1.00 0.00 113 MET A N 5
ATOM 11353 C CA . MET A 1 113 ? 16.335 -28.875 -16.241 1.00 0.00 113 MET A CA 5
ATOM 11354 C C . MET A 1 113 ? 16.930 -29.279 -17.590 1.00 0.00 113 MET A C 5
ATOM 11355 O O . MET A 1 113 ? 16.528 -28.773 -18.639 1.00 0.00 113 MET A O 5
ATOM 11369 N N . ARG A 1 114 ? 17.898 -30.190 -17.535 1.00 0.00 114 ARG A N 5
ATOM 11370 C CA . ARG A 1 114 ? 18.512 -30.775 -18.711 1.00 0.00 114 ARG A CA 5
ATOM 11371 C C . ARG A 1 114 ? 17.454 -31.317 -19.667 1.00 0.00 114 ARG A C 5
ATOM 11372 O O . ARG A 1 114 ? 17.454 -31.008 -20.861 1.00 0.00 114 ARG A O 5
ATOM 11393 N N . GLU A 1 115 ? 16.553 -32.117 -19.115 1.00 0.00 115 GLU A N 5
ATOM 11394 C CA . GLU A 1 115 ? 15.490 -32.740 -19.888 1.00 0.00 115 GLU A CA 5
ATOM 11395 C C . GLU A 1 115 ? 14.530 -31.692 -20.446 1.00 0.00 115 GLU A C 5
ATOM 11396 O O . GLU A 1 115 ? 14.078 -31.807 -21.581 1.00 0.00 115 GLU A O 5
ATOM 11408 N N . ILE A 1 116 ? 14.232 -30.673 -19.646 1.00 0.00 116 ILE A N 5
ATOM 11409 C CA . ILE A 1 116 ? 13.361 -29.578 -20.074 1.00 0.00 116 ILE A CA 5
ATOM 11410 C C . ILE A 1 116 ? 13.925 -28.874 -21.307 1.00 0.00 116 ILE A C 5
ATOM 11411 O O . ILE A 1 116 ? 13.207 -28.620 -22.273 1.00 0.00 116 ILE A O 5
ATOM 11427 N N . LEU A 1 117 ? 15.215 -28.575 -21.269 1.00 0.00 117 LEU A N 5
ATOM 11428 C CA . LEU A 1 117 ? 15.871 -27.873 -22.364 1.00 0.00 117 LEU A CA 5
ATOM 11429 C C . LEU A 1 117 ? 15.831 -28.727 -23.628 1.00 0.00 117 LEU A C 5
ATOM 11430 O O . LEU A 1 117 ? 15.363 -28.286 -24.683 1.00 0.00 117 LEU A O 5
ATOM 11446 N N . ALA A 1 118 ? 16.319 -29.954 -23.495 1.00 0.00 118 ALA A N 5
ATOM 11447 C CA . ALA A 1 118 ? 16.384 -30.895 -24.612 1.00 0.00 118 ALA A CA 5
ATOM 11448 C C . ALA A 1 118 ? 14.988 -31.262 -25.126 1.00 0.00 118 ALA A C 5
ATOM 11449 O O . ALA A 1 118 ? 14.839 -31.742 -26.249 1.00 0.00 118 ALA A O 5
ATOM 11456 N N . GLU A 1 119 ? 13.973 -31.046 -24.297 1.00 0.00 119 GLU A N 5
ATOM 11457 C CA . GLU A 1 119 ? 12.594 -31.322 -24.680 1.00 0.00 119 GLU A CA 5
ATOM 11458 C C . GLU A 1 119 ? 12.135 -30.335 -25.749 1.00 0.00 119 GLU A C 5
ATOM 11459 O O . GLU A 1 119 ? 11.436 -30.704 -26.693 1.00 0.00 119 GLU A O 5
ATOM 11471 N N . LEU A 1 120 ? 12.520 -29.076 -25.589 1.00 0.00 120 LEU A N 5
ATOM 11472 C CA . LEU A 1 120 ? 12.249 -28.065 -26.594 1.00 0.00 120 LEU A CA 5
ATOM 11473 C C . LEU A 1 120 ? 13.201 -28.233 -27.773 1.00 0.00 120 LEU A C 5
ATOM 11474 O O . LEU A 1 120 ? 12.774 -28.310 -28.925 1.00 0.00 120 LEU A O 5
ATOM 11490 N N . ASP A 1 121 ? 14.490 -28.308 -27.472 1.00 0.00 121 ASP A N 5
ATOM 11491 C CA . ASP A 1 121 ? 15.517 -28.442 -28.498 1.00 0.00 121 ASP A CA 5
ATOM 11492 C C . ASP A 1 121 ? 16.101 -29.848 -28.485 1.00 0.00 121 ASP A C 5
ATOM 11493 O O . ASP A 1 121 ? 17.015 -30.151 -27.715 1.00 0.00 121 ASP A O 5
ATOM 11502 N N . GLU A 1 122 ? 15.584 -30.693 -29.366 1.00 0.00 122 GLU A N 5
ATOM 11503 C CA . GLU A 1 122 ? 15.890 -32.123 -29.369 1.00 0.00 122 GLU A CA 5
ATOM 11504 C C . GLU A 1 122 ? 17.237 -32.432 -30.023 1.00 0.00 122 GLU A C 5
ATOM 11505 O O . GLU A 1 122 ? 17.525 -33.584 -30.359 1.00 0.00 122 GLU A O 5
ATOM 11517 N N . THR A 1 123 ? 18.056 -31.416 -30.203 1.00 0.00 123 THR A N 5
ATOM 11518 C CA . THR A 1 123 ? 19.338 -31.588 -30.861 1.00 0.00 123 THR A CA 5
ATOM 11519 C C . THR A 1 123 ? 20.481 -31.374 -29.884 1.00 0.00 123 THR A C 5
ATOM 11520 O O . THR A 1 123 ? 21.655 -31.552 -30.217 1.00 0.00 123 THR A O 5
ATOM 11531 N N . LEU A 1 124 ? 20.116 -30.985 -28.674 1.00 0.00 124 LEU A N 5
ATOM 11532 C CA . LEU A 1 124 ? 21.067 -30.839 -27.587 1.00 0.00 124 LEU A CA 5
ATOM 11533 C C . LEU A 1 124 ? 21.575 -32.201 -27.131 1.00 0.00 124 LEU A C 5
ATOM 11534 O O . LEU A 1 124 ? 20.817 -33.022 -26.612 1.00 0.00 124 LEU A O 5
ATOM 11550 N N . SER A 1 125 ? 22.858 -32.441 -27.338 1.00 0.00 125 SER A N 5
ATOM 11551 C CA . SER A 1 125 ? 23.471 -33.687 -26.924 1.00 0.00 125 SER A CA 5
ATOM 11552 C C . SER A 1 125 ? 24.011 -33.556 -25.506 1.00 0.00 125 SER A C 5
ATOM 11553 O O . SER A 1 125 ? 23.941 -32.476 -24.921 1.00 0.00 125 SER A O 5
ATOM 11561 N N . SER A 1 126 ? 24.539 -34.642 -24.962 1.00 0.00 126 SER A N 5
ATOM 11562 C CA . SER A 1 126 ? 25.087 -34.641 -23.611 1.00 0.00 126 SER A CA 5
ATOM 11563 C C . SER A 1 126 ? 26.108 -33.516 -23.415 1.00 0.00 126 SER A C 5
ATOM 11564 O O . SER A 1 126 ? 26.073 -32.798 -22.415 1.00 0.00 126 SER A O 5
ATOM 11572 N N . GLU A 1 127 ? 26.989 -33.349 -24.393 1.00 0.00 127 GLU A N 5
ATOM 11573 C CA . GLU A 1 127 ? 28.018 -32.313 -24.339 1.00 0.00 127 GLU A CA 5
ATOM 11574 C C . GLU A 1 127 ? 27.393 -30.921 -24.367 1.00 0.00 127 GLU A C 5
ATOM 11575 O O . GLU A 1 127 ? 27.814 -30.019 -23.639 1.00 0.00 127 GLU A O 5
ATOM 11587 N N . ASP A 1 128 ? 26.380 -30.759 -25.208 1.00 0.00 128 ASP A N 5
ATOM 11588 C CA . ASP A 1 128 ? 25.714 -29.477 -25.378 1.00 0.00 128 ASP A CA 5
ATOM 11589 C C . ASP A 1 128 ? 24.911 -29.125 -24.132 1.00 0.00 128 ASP A C 5
ATOM 11590 O O . ASP A 1 128 ? 25.013 -28.017 -23.603 1.00 0.00 128 ASP A O 5
ATOM 11599 N N . LEU A 1 129 ? 24.104 -30.078 -23.679 1.00 0.00 129 LEU A N 5
ATOM 11600 C CA . LEU A 1 129 ? 23.321 -29.922 -22.459 1.00 0.00 129 LEU A CA 5
ATOM 11601 C C . LEU A 1 129 ? 24.205 -29.594 -21.260 1.00 0.00 129 LEU A C 5
ATOM 11602 O O . LEU A 1 129 ? 23.822 -28.794 -20.413 1.00 0.00 129 LEU A O 5
ATOM 11618 N N . ASP A 1 130 ? 25.385 -30.209 -21.191 1.00 0.00 130 ASP A N 5
ATOM 11619 C CA . ASP A 1 130 ? 26.326 -29.942 -20.102 1.00 0.00 130 ASP A CA 5
ATOM 11620 C C . ASP A 1 130 ? 26.647 -28.455 -20.020 1.00 0.00 130 ASP A C 5
ATOM 11621 O O . ASP A 1 130 ? 26.618 -27.858 -18.942 1.00 0.00 130 ASP A O 5
ATOM 11630 N N . ALA A 1 131 ? 26.928 -27.862 -21.173 1.00 0.00 131 ALA A N 5
ATOM 11631 C CA . ALA A 1 131 ? 27.234 -26.441 -21.253 1.00 0.00 131 ALA A CA 5
ATOM 11632 C C . ALA A 1 131 ? 26.043 -25.601 -20.830 1.00 0.00 131 ALA A C 5
ATOM 11633 O O . ALA A 1 131 ? 26.192 -24.598 -20.127 1.00 0.00 131 ALA A O 5
ATOM 11640 N N . MET A 1 132 ? 24.864 -26.012 -21.266 1.00 0.00 132 MET A N 5
ATOM 11641 C CA . MET A 1 132 ? 23.650 -25.295 -20.931 1.00 0.00 132 MET A CA 5
ATOM 11642 C C . MET A 1 132 ? 23.328 -25.432 -19.460 1.00 0.00 132 MET A C 5
ATOM 11643 O O . MET A 1 132 ? 22.918 -24.472 -18.833 1.00 0.00 132 MET A O 5
ATOM 11657 N N . ILE A 1 133 ? 23.548 -26.610 -18.904 1.00 0.00 133 ILE A N 5
ATOM 11658 C CA . ILE A 1 133 ? 23.384 -26.809 -17.471 1.00 0.00 133 ILE A CA 5
ATOM 11659 C C . ILE A 1 133 ? 24.307 -25.871 -16.706 1.00 0.00 133 ILE A C 5
ATOM 11660 O O . ILE A 1 133 ? 23.894 -25.208 -15.753 1.00 0.00 133 ILE A O 5
ATOM 11676 N N . ASP A 1 134 ? 25.550 -25.818 -17.161 1.00 0.00 134 ASP A N 5
ATOM 11677 C CA . ASP A 1 134 ? 26.559 -24.918 -16.609 1.00 0.00 134 ASP A CA 5
ATOM 11678 C C . ASP A 1 134 ? 26.072 -23.475 -16.644 1.00 0.00 134 ASP A C 5
ATOM 11679 O O . ASP A 1 134 ? 26.232 -22.721 -15.686 1.00 0.00 134 ASP A O 5
ATOM 11688 N N . GLU A 1 135 ? 25.477 -23.116 -17.768 1.00 0.00 135 GLU A N 5
ATOM 11689 C CA . GLU A 1 135 ? 24.993 -21.761 -18.004 1.00 0.00 135 GLU A CA 5
ATOM 11690 C C . GLU A 1 135 ? 23.729 -21.471 -17.183 1.00 0.00 135 GLU A C 5
ATOM 11691 O O . GLU A 1 135 ? 23.606 -20.416 -16.560 1.00 0.00 135 GLU A O 5
ATOM 11703 N N . ILE A 1 136 ? 22.796 -22.418 -17.197 1.00 0.00 136 ILE A N 5
ATOM 11704 C CA . ILE A 1 136 ? 21.521 -22.285 -16.494 1.00 0.00 136 ILE A CA 5
ATOM 11705 C C . ILE A 1 136 ? 21.721 -22.086 -14.993 1.00 0.00 136 ILE A C 5
ATOM 11706 O O . ILE A 1 136 ? 21.264 -21.094 -14.422 1.00 0.00 136 ILE A O 5
ATOM 11722 N N . ASP A 1 137 ? 22.410 -23.028 -14.358 1.00 0.00 137 ASP A N 5
ATOM 11723 C CA . ASP A 1 137 ? 22.678 -22.947 -12.927 1.00 0.00 137 ASP A CA 5
ATOM 11724 C C . ASP A 1 137 ? 23.794 -21.942 -12.666 1.00 0.00 137 ASP A C 5
ATOM 11725 O O . ASP A 1 137 ? 24.969 -22.289 -12.538 1.00 0.00 137 ASP A O 5
ATOM 11734 N N . ALA A 1 138 ? 23.401 -20.680 -12.622 1.00 0.00 138 ALA A N 5
ATOM 11735 C CA . ALA A 1 138 ? 24.335 -19.573 -12.501 1.00 0.00 138 ALA A CA 5
ATOM 11736 C C . ALA A 1 138 ? 24.852 -19.408 -11.078 1.00 0.00 138 ALA A C 5
ATOM 11737 O O . ALA A 1 138 ? 26.010 -19.047 -10.871 1.00 0.00 138 ALA A O 5
ATOM 11744 N N . ASP A 1 139 ? 24.001 -19.670 -10.096 1.00 0.00 139 ASP A N 5
ATOM 11745 C CA . ASP A 1 139 ? 24.379 -19.451 -8.704 1.00 0.00 139 ASP A CA 5
ATOM 11746 C C . ASP A 1 139 ? 25.010 -20.696 -8.098 1.00 0.00 139 ASP A C 5
ATOM 11747 O O . ASP A 1 139 ? 25.578 -20.649 -7.005 1.00 0.00 139 ASP A O 5
ATOM 11756 N N . GLY A 1 140 ? 24.918 -21.805 -8.822 1.00 0.00 140 GLY A N 5
ATOM 11757 C CA . GLY A 1 140 ? 25.570 -23.028 -8.398 1.00 0.00 140 GLY A CA 5
ATOM 11758 C C . GLY A 1 140 ? 24.884 -23.677 -7.219 1.00 0.00 140 GLY A C 5
ATOM 11759 O O . GLY A 1 140 ? 25.543 -24.230 -6.342 1.00 0.00 140 GLY A O 5
ATOM 11763 N N . SER A 1 141 ? 23.563 -23.621 -7.195 1.00 0.00 141 SER A N 5
ATOM 11764 C CA . SER A 1 141 ? 22.805 -24.173 -6.093 1.00 0.00 141 SER A CA 5
ATOM 11765 C C . SER A 1 141 ? 22.599 -25.671 -6.277 1.00 0.00 141 SER A C 5
ATOM 11766 O O . SER A 1 141 ? 22.294 -26.398 -5.331 1.00 0.00 141 SER A O 5
ATOM 11774 N N . GLY A 1 142 ? 22.760 -26.121 -7.510 1.00 0.00 142 GLY A N 5
ATOM 11775 C CA . GLY A 1 142 ? 22.598 -27.532 -7.813 1.00 0.00 142 GLY A CA 5
ATOM 11776 C C . GLY A 1 142 ? 21.191 -27.843 -8.264 1.00 0.00 142 GLY A C 5
ATOM 11777 O O . GLY A 1 142 ? 20.959 -28.766 -9.044 1.00 0.00 142 GLY A O 5
ATOM 11781 N N . THR A 1 143 ? 20.253 -27.069 -7.758 1.00 0.00 143 THR A N 5
ATOM 11782 C CA . THR A 1 143 ? 18.876 -27.157 -8.179 1.00 0.00 143 THR A CA 5
ATOM 11783 C C . THR A 1 143 ? 18.442 -25.838 -8.793 1.00 0.00 143 THR A C 5
ATOM 11784 O O . THR A 1 143 ? 18.696 -24.771 -8.238 1.00 0.00 143 THR A O 5
ATOM 11795 N N . VAL A 1 144 ? 17.807 -25.928 -9.939 1.00 0.00 144 VAL A N 5
ATOM 11796 C CA . VAL A 1 144 ? 17.380 -24.765 -10.684 1.00 0.00 144 VAL A CA 5
ATOM 11797 C C . VAL A 1 144 ? 16.052 -24.257 -10.131 1.00 0.00 144 VAL A C 5
ATOM 11798 O O . VAL A 1 144 ? 15.036 -24.958 -10.177 1.00 0.00 144 VAL A O 5
ATOM 11811 N N . ASP A 1 145 ? 16.068 -23.048 -9.586 1.00 0.00 145 ASP A N 5
ATOM 11812 C CA . ASP A 1 145 ? 14.888 -22.502 -8.924 1.00 0.00 145 ASP A CA 5
ATOM 11813 C C . ASP A 1 145 ? 14.691 -21.028 -9.252 1.00 0.00 145 ASP A C 5
ATOM 11814 O O . ASP A 1 145 ? 13.694 -20.642 -9.849 1.00 0.00 145 ASP A O 5
ATOM 11823 N N . PHE A 1 146 ? 15.647 -20.203 -8.887 1.00 0.00 146 PHE A N 5
ATOM 11824 C CA . PHE A 1 146 ? 15.467 -18.769 -9.008 1.00 0.00 146 PHE A CA 5
ATOM 11825 C C . PHE A 1 146 ? 16.045 -18.240 -10.321 1.00 0.00 146 PHE A C 5
ATOM 11826 O O . PHE A 1 146 ? 15.541 -18.576 -11.396 1.00 0.00 146 PHE A O 5
ATOM 11843 N N . GLU A 1 147 ? 17.107 -17.444 -10.248 1.00 0.00 147 GLU A N 5
ATOM 11844 C CA . GLU A 1 147 ? 17.691 -16.816 -11.434 1.00 0.00 147 GLU A CA 5
ATOM 11845 C C . GLU A 1 147 ? 18.262 -17.858 -12.386 1.00 0.00 147 GLU A C 5
ATOM 11846 O O . GLU A 1 147 ? 18.607 -17.550 -13.529 1.00 0.00 147 GLU A O 5
ATOM 11858 N N . GLU A 1 148 ? 18.353 -19.087 -11.907 1.00 0.00 148 GLU A N 5
ATOM 11859 C CA . GLU A 1 148 ? 18.800 -20.199 -12.721 1.00 0.00 148 GLU A CA 5
ATOM 11860 C C . G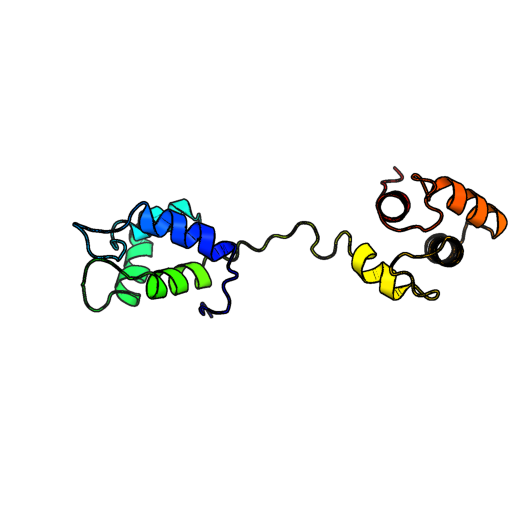LU A 1 148 ? 17.784 -20.493 -13.821 1.00 0.00 148 GLU A C 5
ATOM 11861 O O . GLU A 1 148 ? 18.124 -20.533 -15.002 1.00 0.00 148 GLU A O 5
ATOM 11873 N N . PHE A 1 149 ? 16.525 -20.657 -13.432 1.00 0.00 149 PHE A N 5
ATOM 11874 C CA . PHE A 1 149 ? 15.466 -20.932 -14.393 1.00 0.00 149 PHE A CA 5
ATOM 11875 C C . PHE A 1 149 ? 15.070 -19.655 -15.123 1.00 0.00 149 PHE A C 5
ATOM 11876 O O . PHE A 1 149 ? 14.716 -19.682 -16.307 1.00 0.00 149 PHE A O 5
ATOM 11893 N N . MET A 1 150 ? 15.136 -18.531 -14.414 1.00 0.00 150 MET A N 5
ATOM 11894 C CA . MET A 1 150 ? 14.823 -17.236 -15.014 1.00 0.00 150 MET A CA 5
ATOM 11895 C C . MET A 1 150 ? 15.836 -16.927 -16.110 1.00 0.00 150 MET A C 5
ATOM 11896 O O . MET A 1 150 ? 15.564 -16.163 -17.030 1.00 0.00 150 MET A O 5
ATOM 11910 N N . GLY A 1 151 ? 17.005 -17.548 -16.005 1.00 0.00 151 GLY A N 5
ATOM 11911 C CA . GLY A 1 151 ? 18.065 -17.312 -16.957 1.00 0.00 151 GLY A CA 5
ATOM 11912 C C . GLY A 1 151 ? 17.867 -18.072 -18.250 1.00 0.00 151 GLY A C 5
ATOM 11913 O O . GLY A 1 151 ? 18.411 -17.686 -19.284 1.00 0.00 151 GLY A O 5
ATOM 11917 N N . VAL A 1 152 ? 17.078 -19.144 -18.205 1.00 0.00 152 VAL A N 5
ATOM 11918 C CA . VAL A 1 152 ? 16.858 -19.958 -19.399 1.00 0.00 152 VAL A CA 5
ATOM 11919 C C . VAL A 1 152 ? 15.652 -19.474 -20.159 1.00 0.00 152 VAL A C 5
ATOM 11920 O O . VAL A 1 152 ? 15.757 -18.872 -21.228 1.00 0.00 152 VAL A O 5
ATOM 11933 N N . MET A 1 153 ? 14.500 -19.737 -19.573 1.00 0.00 153 MET A N 5
ATOM 11934 C CA . MET A 1 153 ? 13.243 -19.613 -20.278 1.00 0.00 153 MET A CA 5
ATOM 11935 C C . MET A 1 153 ? 12.755 -18.174 -20.262 1.00 0.00 153 MET A C 5
ATOM 11936 O O . MET A 1 153 ? 12.195 -17.678 -21.236 1.00 0.00 153 MET A O 5
ATOM 11950 N N . THR A 1 154 ? 12.980 -17.516 -19.142 1.00 0.00 154 THR A N 5
ATOM 11951 C CA . THR A 1 154 ? 12.576 -16.145 -18.954 1.00 0.00 154 THR A CA 5
ATOM 11952 C C . THR A 1 154 ? 13.561 -15.184 -19.612 1.00 0.00 154 THR A C 5
ATOM 11953 O O . THR A 1 154 ? 13.208 -14.058 -19.968 1.00 0.00 154 THR A O 5
ATOM 11964 N N . GLY A 1 155 ? 14.788 -15.655 -19.800 1.00 0.00 155 GLY A N 5
ATOM 11965 C CA . GLY A 1 155 ? 15.843 -14.827 -20.350 1.00 0.00 155 GLY A CA 5
ATOM 11966 C C . GLY A 1 155 ? 15.786 -14.723 -21.859 1.00 0.00 155 GLY A C 5
ATOM 11967 O O . GLY A 1 155 ? 16.778 -14.968 -22.545 1.00 0.00 155 GLY A O 5
ATOM 11971 N N . GLY A 1 156 ? 14.620 -14.372 -22.374 1.00 0.00 156 GLY A N 5
ATOM 11972 C CA . GLY A 1 156 ? 14.477 -14.150 -23.793 1.00 0.00 156 GLY A CA 5
ATOM 11973 C C . GLY A 1 156 ? 14.740 -12.704 -24.145 1.00 0.00 156 GLY A C 5
ATOM 11974 O O . GLY A 1 156 ? 15.760 -12.387 -24.758 1.00 0.00 156 GLY A O 5
ATOM 11978 N N . ASP A 1 157 ? 13.821 -11.835 -23.724 1.00 0.00 157 ASP A N 5
ATOM 11979 C CA . ASP A 1 157 ? 13.928 -10.393 -23.941 1.00 0.00 157 ASP A CA 5
ATOM 11980 C C . ASP A 1 157 ? 14.205 -10.093 -25.412 1.00 0.00 157 ASP A C 5
ATOM 11981 O O . ASP A 1 157 ? 15.270 -9.588 -25.774 1.00 0.00 157 ASP A O 5
ATOM 11990 N N . GLU A 1 158 ? 13.243 -10.428 -26.258 1.00 0.00 158 GLU A N 5
ATOM 11991 C CA . GLU A 1 158 ? 13.396 -10.270 -27.696 1.00 0.00 158 GLU A CA 5
ATOM 11992 C C . GLU A 1 158 ? 12.327 -9.327 -28.233 1.00 0.00 158 GLU A C 5
ATOM 11993 O O . GLU A 1 158 ? 11.187 -9.783 -28.466 1.00 0.00 158 GLU A O 5
ATOM 12006 N N . MET A 1 1 ? -13.447 0.616 -25.987 1.00 0.00 1 MET A N 6
ATOM 12007 C CA . MET A 1 1 ? -12.087 0.166 -25.618 1.00 0.00 1 MET A CA 6
ATOM 12008 C C . MET A 1 1 ? -12.105 -0.477 -24.249 1.00 0.00 1 MET A C 6
ATOM 12009 O O . MET A 1 1 ? -12.298 0.187 -23.231 1.00 0.00 1 MET A O 6
ATOM 12025 N N . GLY A 1 2 ? -11.923 -1.783 -24.242 1.00 0.00 2 GLY A N 6
ATOM 12026 C CA . GLY A 1 2 ? -11.921 -2.532 -23.014 1.00 0.00 2 GLY A CA 6
ATOM 12027 C C . GLY A 1 2 ? -11.325 -3.904 -23.208 1.00 0.00 2 GLY A C 6
ATOM 12028 O O . GLY A 1 2 ? -11.759 -4.660 -24.081 1.00 0.00 2 GLY A O 6
ATOM 12032 N N . ASP A 1 3 ? -10.309 -4.204 -22.422 1.00 0.00 3 ASP A N 6
ATOM 12033 C CA . ASP A 1 3 ? -9.659 -5.517 -22.433 1.00 0.00 3 ASP A CA 6
ATOM 12034 C C . ASP A 1 3 ? -10.579 -6.609 -21.886 1.00 0.00 3 ASP A C 6
ATOM 12035 O O . ASP A 1 3 ? -10.281 -7.235 -20.866 1.00 0.00 3 ASP A O 6
ATOM 12044 N N . VAL A 1 4 ? -11.684 -6.846 -22.581 1.00 0.00 4 VAL A N 6
ATOM 12045 C CA . VAL A 1 4 ? -12.652 -7.851 -22.187 1.00 0.00 4 VAL A CA 6
ATOM 12046 C C . VAL A 1 4 ? -12.041 -9.250 -22.200 1.00 0.00 4 VAL A C 6
ATOM 12047 O O . VAL A 1 4 ? -12.408 -10.106 -21.395 1.00 0.00 4 VAL A O 6
ATOM 12060 N N . SER A 1 5 ? -11.086 -9.463 -23.097 1.00 0.00 5 SER A N 6
ATOM 12061 C CA . SER A 1 5 ? -10.439 -10.760 -23.235 1.00 0.00 5 SER A CA 6
ATOM 12062 C C . SER A 1 5 ? -9.391 -10.969 -22.138 1.00 0.00 5 SER A C 6
ATOM 12063 O O . SER A 1 5 ? -8.945 -12.089 -21.897 1.00 0.00 5 SER A O 6
ATOM 12071 N N . LYS A 1 6 ? -9.014 -9.885 -21.469 1.00 0.00 6 LYS A N 6
ATOM 12072 C CA . LYS A 1 6 ? -7.966 -9.942 -20.456 1.00 0.00 6 LYS A CA 6
ATOM 12073 C C . LYS A 1 6 ? -8.551 -10.233 -19.082 1.00 0.00 6 LYS A C 6
ATOM 12074 O O . LYS A 1 6 ? -7.908 -10.874 -18.246 1.00 0.00 6 LYS A O 6
ATOM 12093 N N . LEU A 1 7 ? -9.762 -9.746 -18.845 1.00 0.00 7 LEU A N 6
ATOM 12094 C CA . LEU A 1 7 ? -10.456 -10.034 -17.601 1.00 0.00 7 LEU A CA 6
ATOM 12095 C C . LEU A 1 7 ? -10.775 -11.519 -17.519 1.00 0.00 7 LEU A C 6
ATOM 12096 O O . LEU A 1 7 ? -11.588 -12.038 -18.286 1.00 0.00 7 LEU A O 6
ATOM 12112 N N . SER A 1 8 ? -10.138 -12.191 -16.573 1.00 0.00 8 SER A N 6
ATOM 12113 C CA . SER A 1 8 ? -10.197 -13.640 -16.470 1.00 0.00 8 SER A CA 6
ATOM 12114 C C . SER A 1 8 ? -11.455 -14.102 -15.730 1.00 0.00 8 SER A C 6
ATOM 12115 O O . SER A 1 8 ? -11.381 -14.932 -14.820 1.00 0.00 8 SER A O 6
ATOM 12123 N N . SER A 1 9 ? -12.602 -13.542 -16.128 1.00 0.00 9 SER A N 6
ATOM 12124 C CA . SER A 1 9 ? -13.917 -13.886 -15.571 1.00 0.00 9 SER A CA 6
ATOM 12125 C C . SER A 1 9 ? -14.092 -13.388 -14.128 1.00 0.00 9 SER A C 6
ATOM 12126 O O . SER A 1 9 ? -15.184 -12.975 -13.746 1.00 0.00 9 SER A O 6
ATOM 12134 N N . ASN A 1 10 ? -13.022 -13.413 -13.343 1.00 0.00 10 ASN A N 6
ATOM 12135 C CA . ASN A 1 10 ? -13.069 -12.994 -11.942 1.00 0.00 10 ASN A CA 6
ATOM 12136 C C . ASN A 1 10 ? -13.633 -11.580 -11.793 1.00 0.00 10 ASN A C 6
ATOM 12137 O O . ASN A 1 10 ? -14.639 -11.382 -11.116 1.00 0.00 10 ASN A O 6
ATOM 12148 N N . GLN A 1 11 ? -13.013 -10.607 -12.458 1.00 0.00 11 GLN A N 6
ATOM 12149 C CA . GLN A 1 11 ? -13.471 -9.216 -12.398 1.00 0.00 11 GLN A CA 6
ATOM 12150 C C . GLN A 1 11 ? -14.872 -9.100 -12.981 1.00 0.00 11 GLN A C 6
ATOM 12151 O O . GLN A 1 11 ? -15.674 -8.267 -12.567 1.00 0.00 11 GLN A O 6
ATOM 12165 N N . VAL A 1 12 ? -15.150 -9.966 -13.938 1.00 0.00 12 VAL A N 6
ATOM 12166 C CA . VAL A 1 12 ? -16.420 -9.976 -14.638 1.00 0.00 12 VAL A CA 6
ATOM 12167 C C . VAL A 1 12 ? -17.532 -10.514 -13.740 1.00 0.00 12 VAL A C 6
ATOM 12168 O O . VAL A 1 12 ? -18.688 -10.132 -13.877 1.00 0.00 12 VAL A O 6
ATOM 12181 N N . LYS A 1 13 ? -17.177 -11.401 -12.826 1.00 0.00 13 LYS A N 6
ATOM 12182 C CA . LYS A 1 13 ? -18.111 -11.883 -11.826 1.00 0.00 13 LYS A CA 6
ATOM 12183 C C . LYS A 1 13 ? -18.437 -10.794 -10.814 1.00 0.00 13 LYS A C 6
ATOM 12184 O O . LYS A 1 13 ? -19.576 -10.684 -10.360 1.00 0.00 13 LYS A O 6
ATOM 12203 N N . LEU A 1 14 ? -17.438 -9.993 -10.464 1.00 0.00 14 LEU A N 6
ATOM 12204 C CA . LEU A 1 14 ? -17.679 -8.784 -9.678 1.00 0.00 14 LEU A CA 6
ATOM 12205 C C . LEU A 1 14 ? -18.643 -7.885 -10.433 1.00 0.00 14 LEU A C 6
ATOM 12206 O O . LEU A 1 14 ? -19.638 -7.409 -9.882 1.00 0.00 14 LEU A O 6
ATOM 12222 N N . LEU A 1 15 ? -18.333 -7.677 -11.711 1.00 0.00 15 LEU A N 6
ATOM 12223 C CA . LEU A 1 15 ? -19.189 -6.920 -12.611 1.00 0.00 15 LEU A CA 6
ATOM 12224 C C . LEU A 1 15 ? -20.599 -7.497 -12.628 1.00 0.00 15 LEU A C 6
ATOM 12225 O O . LEU A 1 15 ? -21.571 -6.766 -12.491 1.00 0.00 15 LEU A O 6
ATOM 12241 N N . GLU A 1 16 ? -20.693 -8.811 -12.774 1.00 0.00 16 GLU A N 6
ATOM 12242 C CA . GLU A 1 16 ? -21.972 -9.503 -12.851 1.00 0.00 16 GLU A CA 6
ATOM 12243 C C . GLU A 1 16 ? -22.779 -9.315 -11.570 1.00 0.00 16 GLU A C 6
ATOM 12244 O O . GLU A 1 16 ? -23.951 -8.945 -11.617 1.00 0.00 16 GLU A O 6
ATOM 12256 N N . THR A 1 17 ? -22.142 -9.558 -10.433 1.00 0.00 17 THR A N 6
ATOM 12257 C CA . THR A 1 17 ? -22.808 -9.463 -9.143 1.00 0.00 17 THR A CA 6
ATOM 12258 C C . THR A 1 17 ? -23.354 -8.055 -8.912 1.00 0.00 17 THR A C 6
ATOM 12259 O O . THR A 1 17 ? -24.474 -7.884 -8.427 1.00 0.00 17 THR A O 6
ATOM 12270 N N . ALA A 1 18 ? -22.567 -7.052 -9.286 1.00 0.00 18 ALA A N 6
ATOM 12271 C CA . ALA A 1 18 ? -22.966 -5.666 -9.109 1.00 0.00 18 ALA A CA 6
ATOM 12272 C C . ALA A 1 18 ? -23.991 -5.266 -10.162 1.00 0.00 18 ALA A C 6
ATOM 12273 O O . ALA A 1 18 ? -24.950 -4.557 -9.869 1.00 0.00 18 ALA A O 6
ATOM 12280 N N . PHE A 1 19 ? -23.778 -5.738 -11.388 1.00 0.00 19 PHE A N 6
ATOM 12281 C CA . PHE A 1 19 ? -24.715 -5.526 -12.481 1.00 0.00 19 PHE A CA 6
ATOM 12282 C C . PHE A 1 19 ? -26.101 -5.986 -12.062 1.00 0.00 19 PHE A C 6
ATOM 12283 O O . PHE A 1 19 ? -27.045 -5.210 -12.061 1.00 0.00 19 PHE A O 6
ATOM 12300 N N . ARG A 1 20 ? -26.182 -7.244 -11.654 1.00 0.00 20 ARG A N 6
ATOM 12301 C CA . ARG A 1 20 ? -27.449 -7.887 -11.321 1.00 0.00 20 ARG A CA 6
ATOM 12302 C C . ARG A 1 20 ? -28.098 -7.283 -10.075 1.00 0.00 20 ARG A C 6
ATOM 12303 O O . ARG A 1 20 ? -29.290 -7.477 -9.834 1.00 0.00 20 ARG A O 6
ATOM 12324 N N . ASP A 1 21 ? -27.323 -6.549 -9.286 1.00 0.00 21 ASP A N 6
ATOM 12325 C CA . ASP A 1 21 ? -27.832 -5.991 -8.038 1.00 0.00 21 ASP A CA 6
ATOM 12326 C C . ASP A 1 21 ? -28.485 -4.634 -8.263 1.00 0.00 21 ASP A C 6
ATOM 12327 O O . ASP A 1 21 ? -29.464 -4.286 -7.603 1.00 0.00 21 ASP A O 6
ATOM 12336 N N . PHE A 1 22 ? -27.939 -3.866 -9.193 1.00 0.00 22 PHE A N 6
ATOM 12337 C CA . PHE A 1 22 ? -28.478 -2.554 -9.501 1.00 0.00 22 PHE A CA 6
ATOM 12338 C C . PHE A 1 22 ? -29.139 -2.565 -10.874 1.00 0.00 22 PHE A C 6
ATOM 12339 O O . PHE A 1 22 ? -29.463 -1.517 -11.437 1.00 0.00 22 PHE A O 6
ATOM 12356 N N . GLU A 1 23 ? -29.347 -3.767 -11.392 1.00 0.00 23 GLU A N 6
ATOM 12357 C CA . GLU A 1 23 ? -29.916 -3.961 -12.718 1.00 0.00 23 GLU A CA 6
ATOM 12358 C C . GLU A 1 23 ? -31.386 -3.603 -12.757 1.00 0.00 23 GLU A C 6
ATOM 12359 O O . GLU A 1 23 ? -32.094 -3.734 -11.756 1.00 0.00 23 GLU A O 6
ATOM 12371 N N . THR A 1 24 ? -31.806 -3.118 -13.923 1.00 0.00 24 THR A N 6
ATOM 12372 C CA . THR A 1 24 ? -33.203 -3.061 -14.294 1.00 0.00 24 THR A CA 6
ATOM 12373 C C . THR A 1 24 ? -33.956 -1.896 -13.656 1.00 0.00 24 THR A C 6
ATOM 12374 O O . THR A 1 24 ? -33.716 -1.507 -12.511 1.00 0.00 24 THR A O 6
ATOM 12385 N N . PRO A 1 25 ? -34.845 -1.297 -14.454 1.00 0.00 25 PRO A N 6
ATOM 12386 C CA . PRO A 1 25 ? -35.847 -0.364 -13.971 1.00 0.00 25 PRO A CA 6
ATOM 12387 C C . PRO A 1 25 ? -37.074 -1.127 -13.469 1.00 0.00 25 PRO A C 6
ATOM 12388 O O . PRO A 1 25 ? -37.707 -0.739 -12.487 1.00 0.00 25 PRO A O 6
ATOM 12399 N N . GLU A 1 26 ? -37.388 -2.219 -14.174 1.00 0.00 26 GLU A N 6
ATOM 12400 C CA . GLU A 1 26 ? -38.441 -3.149 -13.795 1.00 0.00 26 GLU A CA 6
ATOM 12401 C C . GLU A 1 26 ? -38.488 -4.304 -14.804 1.00 0.00 26 GLU A C 6
ATOM 12402 O O . GLU A 1 26 ? -39.550 -4.658 -15.321 1.00 0.00 26 GLU A O 6
ATOM 12414 N N . GLY A 1 27 ? -37.325 -4.872 -15.114 1.00 0.00 27 GLY A N 6
ATOM 12415 C CA . GLY A 1 27 ? -37.278 -5.965 -16.067 1.00 0.00 27 GLY A CA 6
ATOM 12416 C C . GLY A 1 27 ? -36.940 -5.483 -17.460 1.00 0.00 27 GLY A C 6
ATOM 12417 O O . GLY A 1 27 ? -37.751 -5.590 -18.378 1.00 0.00 27 GLY A O 6
ATOM 12421 N N . SER A 1 28 ? -35.743 -4.937 -17.611 1.00 0.00 28 SER A N 6
ATOM 12422 C CA . SER A 1 28 ? -35.299 -4.413 -18.891 1.00 0.00 28 SER A CA 6
ATOM 12423 C C . SER A 1 28 ? -34.242 -5.328 -19.523 1.00 0.00 28 SER A C 6
ATOM 12424 O O . SER A 1 28 ? -33.997 -5.276 -20.730 1.00 0.00 28 SER A O 6
ATOM 12432 N N . GLY A 1 29 ? -33.633 -6.187 -18.705 1.00 0.00 29 GLY A N 6
ATOM 12433 C CA . GLY A 1 29 ? -32.557 -7.036 -19.183 1.00 0.00 29 GLY A CA 6
ATOM 12434 C C . GLY A 1 29 ? -31.268 -6.259 -19.296 1.00 0.00 29 GLY A C 6
ATOM 12435 O O . GLY A 1 29 ? -30.298 -6.708 -19.908 1.00 0.00 29 GLY A O 6
ATOM 12439 N N . ARG A 1 30 ? -31.285 -5.077 -18.704 1.00 0.00 30 ARG A N 6
ATOM 12440 C CA . ARG A 1 30 ? -30.168 -4.163 -18.716 1.00 0.00 30 ARG A CA 6
ATOM 12441 C C . ARG A 1 30 ? -30.041 -3.502 -17.367 1.00 0.00 30 ARG A C 6
ATOM 12442 O O . ARG A 1 30 ? -30.953 -3.584 -16.544 1.00 0.00 30 ARG A O 6
ATOM 12463 N N . VAL A 1 31 ? -28.937 -2.825 -17.152 1.00 0.00 31 VAL A N 6
ATOM 12464 C CA . VAL A 1 31 ? -28.770 -2.045 -15.948 1.00 0.00 31 VAL A CA 6
ATOM 12465 C C . VAL A 1 31 ? -28.857 -0.574 -16.284 1.00 0.00 31 VAL A C 6
ATOM 12466 O O . VAL A 1 31 ? -28.193 -0.088 -17.197 1.00 0.00 31 VAL A O 6
ATOM 12479 N N . SER A 1 32 ? -29.716 0.109 -15.563 1.00 0.00 32 SER A N 6
ATOM 12480 C CA . SER A 1 32 ? -29.948 1.508 -15.749 1.00 0.00 32 SER A CA 6
ATOM 12481 C C . SER A 1 32 ? -28.659 2.316 -15.644 1.00 0.00 32 SER A C 6
ATOM 12482 O O . SER A 1 32 ? -27.830 2.078 -14.763 1.00 0.00 32 SER A O 6
ATOM 12490 N N . THR A 1 33 ? -28.521 3.290 -16.537 1.00 0.00 33 THR A N 6
ATOM 12491 C CA . THR A 1 33 ? -27.342 4.150 -16.570 1.00 0.00 33 THR A CA 6
ATOM 12492 C C . THR A 1 33 ? -27.215 4.999 -15.315 1.00 0.00 33 THR A C 6
ATOM 12493 O O . THR A 1 33 ? -26.111 5.379 -14.922 1.00 0.00 33 THR A O 6
ATOM 12504 N N . ASP A 1 34 ? -28.344 5.283 -14.682 1.00 0.00 34 ASP A N 6
ATOM 12505 C CA . ASP A 1 34 ? -28.359 6.066 -13.454 1.00 0.00 34 ASP A CA 6
ATOM 12506 C C . ASP A 1 34 ? -27.659 5.303 -12.332 1.00 0.00 34 ASP A C 6
ATOM 12507 O O . ASP A 1 34 ? -27.077 5.898 -11.425 1.00 0.00 34 ASP A O 6
ATOM 12516 N N . GLN A 1 35 ? -27.689 3.978 -12.426 1.00 0.00 35 GLN A N 6
ATOM 12517 C CA . GLN A 1 35 ? -27.133 3.122 -11.390 1.00 0.00 35 GLN A CA 6
ATOM 12518 C C . GLN A 1 35 ? -25.679 2.769 -11.679 1.00 0.00 35 GLN A C 6
ATOM 12519 O O . GLN A 1 35 ? -24.978 2.272 -10.801 1.00 0.00 35 GLN A O 6
ATOM 12533 N N . ILE A 1 36 ? -25.233 3.033 -12.908 1.00 0.00 36 ILE A N 6
ATOM 12534 C CA . ILE A 1 36 ? -23.865 2.709 -13.311 1.00 0.00 36 ILE A CA 6
ATOM 12535 C C . ILE A 1 36 ? -22.858 3.319 -12.344 1.00 0.00 36 ILE A C 6
ATOM 12536 O O . ILE A 1 36 ? -21.965 2.632 -11.858 1.00 0.00 36 ILE A O 6
ATOM 12552 N N . GLY A 1 37 ? -23.029 4.603 -12.048 1.00 0.00 37 GLY A N 6
ATOM 12553 C CA . GLY A 1 37 ? -22.120 5.287 -11.147 1.00 0.00 37 GLY A CA 6
ATOM 12554 C C . GLY A 1 37 ? -22.082 4.658 -9.770 1.00 0.00 37 GLY A C 6
ATOM 12555 O O . GLY A 1 37 ? -21.034 4.630 -9.126 1.00 0.00 37 GLY A O 6
ATOM 12559 N N . ILE A 1 38 ? -23.223 4.152 -9.322 1.00 0.00 38 ILE A N 6
ATOM 12560 C CA . ILE A 1 38 ? -23.296 3.439 -8.057 1.00 0.00 38 ILE A CA 6
ATOM 12561 C C . ILE A 1 38 ? -22.430 2.194 -8.124 1.00 0.00 38 ILE A C 6
ATOM 12562 O O . ILE A 1 38 ? -21.608 1.939 -7.249 1.00 0.00 38 ILE A O 6
ATOM 12578 N N . ILE A 1 39 ? -22.628 1.436 -9.188 1.00 0.00 39 ILE A N 6
ATOM 12579 C CA . ILE A 1 39 ? -21.893 0.204 -9.423 1.00 0.00 39 ILE A CA 6
ATOM 12580 C C . ILE A 1 39 ? -20.394 0.459 -9.558 1.00 0.00 39 ILE A C 6
ATOM 12581 O O . ILE A 1 39 ? -19.583 -0.247 -8.971 1.00 0.00 39 ILE A O 6
ATOM 12597 N N . LEU A 1 40 ? -20.034 1.468 -10.335 1.00 0.00 40 LEU A N 6
ATOM 12598 C CA . LEU A 1 40 ? -18.631 1.818 -10.541 1.00 0.00 40 LEU A CA 6
ATOM 12599 C C . LEU A 1 40 ? -17.986 2.220 -9.225 1.00 0.00 40 LEU A C 6
ATOM 12600 O O . LEU A 1 40 ? -16.772 2.114 -9.048 1.00 0.00 40 LEU A O 6
ATOM 12616 N N . GLU A 1 41 ? -18.820 2.670 -8.310 1.00 0.00 41 GLU A N 6
ATOM 12617 C CA . GLU A 1 41 ? -18.401 2.974 -6.953 1.00 0.00 41 GLU A CA 6
ATOM 12618 C C . GLU A 1 41 ? -18.217 1.670 -6.178 1.00 0.00 41 GLU A C 6
ATOM 12619 O O . GLU A 1 41 ? -17.223 1.488 -5.477 1.00 0.00 41 GLU A O 6
ATOM 12631 N N . VAL A 1 42 ? -19.173 0.756 -6.348 1.00 0.00 42 VAL A N 6
ATOM 12632 C CA . VAL A 1 42 ? -19.111 -0.584 -5.760 1.00 0.00 42 VAL A CA 6
ATOM 12633 C C . VAL A 1 42 ? -17.807 -1.267 -6.142 1.00 0.00 42 VAL A C 6
ATOM 12634 O O . VAL A 1 42 ? -17.134 -1.881 -5.317 1.00 0.00 42 VAL A O 6
ATOM 12647 N N . LEU A 1 43 ? -17.472 -1.135 -7.412 1.00 0.00 43 LEU A N 6
ATOM 12648 C CA . LEU A 1 43 ? -16.319 -1.796 -7.986 1.00 0.00 43 LEU A CA 6
ATOM 12649 C C . LEU A 1 43 ? -15.034 -1.029 -7.685 1.00 0.00 43 LEU A C 6
ATOM 12650 O O . LEU A 1 43 ? -13.931 -1.532 -7.888 1.00 0.00 43 LEU A O 6
ATOM 12666 N N . GLY A 1 44 ? -15.202 0.197 -7.194 1.00 0.00 44 GLY A N 6
ATOM 12667 C CA . GLY A 1 44 ? -14.076 1.016 -6.786 1.00 0.00 44 GLY A CA 6
ATOM 12668 C C . GLY A 1 44 ? -13.252 1.504 -7.955 1.00 0.00 44 GLY A C 6
ATOM 12669 O O . GLY A 1 44 ? -12.026 1.530 -7.880 1.00 0.00 44 GLY A O 6
ATOM 12673 N N . ILE A 1 45 ? -13.914 1.899 -9.032 1.00 0.00 45 ILE A N 6
ATOM 12674 C CA . ILE A 1 45 ? -13.207 2.331 -10.223 1.00 0.00 45 ILE A CA 6
ATOM 12675 C C . ILE A 1 45 ? -13.509 3.786 -10.594 1.00 0.00 45 ILE A C 6
ATOM 12676 O O . ILE A 1 45 ? -12.688 4.670 -10.357 1.00 0.00 45 ILE A O 6
ATOM 12692 N N . GLN A 1 46 ? -14.673 4.037 -11.179 1.00 0.00 46 GLN A N 6
ATOM 12693 C CA . GLN A 1 46 ? -14.998 5.355 -11.672 1.00 0.00 46 GLN A CA 6
ATOM 12694 C C . GLN A 1 46 ? -15.477 6.291 -10.570 1.00 0.00 46 GLN A C 6
ATOM 12695 O O . GLN A 1 46 ? -15.619 5.897 -9.415 1.00 0.00 46 GLN A O 6
ATOM 12709 N N . GLN A 1 47 ? -15.730 7.530 -10.961 1.00 0.00 47 GLN A N 6
ATOM 12710 C CA . GLN A 1 47 ? -16.000 8.609 -10.019 1.00 0.00 47 GLN A CA 6
ATOM 12711 C C . GLN A 1 47 ? -17.497 8.882 -9.910 1.00 0.00 47 GLN A C 6
ATOM 12712 O O . GLN A 1 47 ? -18.311 8.110 -10.418 1.00 0.00 47 GLN A O 6
ATOM 12726 N N . THR A 1 48 ? -17.842 9.965 -9.218 1.00 0.00 48 THR A N 6
ATOM 12727 C CA . THR A 1 48 ? -19.229 10.386 -9.034 1.00 0.00 48 THR A CA 6
ATOM 12728 C C . THR A 1 48 ? -19.976 10.484 -10.371 1.00 0.00 48 THR A C 6
ATOM 12729 O O . THR A 1 48 ? -19.375 10.504 -11.451 1.00 0.00 48 THR A O 6
ATOM 12740 N N . LYS A 1 49 ? -21.301 10.571 -10.272 1.00 0.00 49 LYS A N 6
ATOM 12741 C CA . LYS A 1 49 ? -22.195 10.496 -11.425 1.00 0.00 49 LYS A CA 6
ATOM 12742 C C . LYS A 1 49 ? -21.955 11.628 -12.420 1.00 0.00 49 LYS A C 6
ATOM 12743 O O . LYS A 1 49 ? -22.320 11.516 -13.590 1.00 0.00 49 LYS A O 6
ATOM 12762 N N . SER A 1 50 ? -21.332 12.708 -11.956 1.00 0.00 50 SER A N 6
ATOM 12763 C CA . SER A 1 50 ? -20.937 13.805 -12.835 1.00 0.00 50 SER A CA 6
ATOM 12764 C C . SER A 1 50 ? -19.934 13.317 -13.881 1.00 0.00 50 SER A C 6
ATOM 12765 O O . SER A 1 50 ? -19.892 13.816 -15.007 1.00 0.00 50 SER A O 6
ATOM 12773 N N . THR A 1 51 ? -19.134 12.329 -13.494 1.00 0.00 51 THR A N 6
ATOM 12774 C CA . THR A 1 51 ? -18.174 11.707 -14.390 1.00 0.00 51 THR A CA 6
ATOM 12775 C C . THR A 1 51 ? -18.847 10.607 -15.208 1.00 0.00 51 THR A C 6
ATOM 12776 O O . THR A 1 51 ? -18.504 10.364 -16.367 1.00 0.00 51 THR A O 6
ATOM 12787 N N . ILE A 1 52 ? -19.840 9.974 -14.601 1.00 0.00 52 ILE A N 6
ATOM 12788 C CA . ILE A 1 52 ? -20.546 8.855 -15.216 1.00 0.00 52 ILE A CA 6
ATOM 12789 C C . ILE A 1 52 ? -21.355 9.316 -16.422 1.00 0.00 52 ILE A C 6
ATOM 12790 O O . ILE A 1 52 ? -21.628 8.530 -17.328 1.00 0.00 52 ILE A O 6
ATOM 12806 N N . ARG A 1 53 ? -21.726 10.594 -16.419 1.00 0.00 53 ARG A N 6
ATOM 12807 C CA . ARG A 1 53 ? -22.390 11.217 -17.567 1.00 0.00 53 ARG A CA 6
ATOM 12808 C C . ARG A 1 53 ? -21.677 10.860 -18.869 1.00 0.00 53 ARG A C 6
ATOM 12809 O O . ARG A 1 53 ? -22.315 10.492 -19.856 1.00 0.00 53 ARG A O 6
ATOM 12830 N N . GLN A 1 54 ? -20.350 10.950 -18.850 1.00 0.00 54 GLN A N 6
ATOM 12831 C CA . GLN A 1 54 ? -19.541 10.654 -20.024 1.00 0.00 54 GLN A CA 6
ATOM 12832 C C . GLN A 1 54 ? -19.707 9.204 -20.453 1.00 0.00 54 GLN A C 6
ATOM 12833 O O . GLN A 1 54 ? -19.948 8.922 -21.620 1.00 0.00 54 GLN A O 6
ATOM 12847 N N . LEU A 1 55 ? -19.567 8.301 -19.492 1.00 0.00 55 LEU A N 6
ATOM 12848 C CA . LEU A 1 55 ? -19.721 6.866 -19.735 1.00 0.00 55 LEU A CA 6
ATOM 12849 C C . LEU A 1 55 ? -21.101 6.542 -20.300 1.00 0.00 55 LEU A C 6
ATOM 12850 O O . LEU A 1 55 ? -21.244 5.672 -21.158 1.00 0.00 55 LEU A O 6
ATOM 12866 N N . ILE A 1 56 ? -22.119 7.232 -19.802 1.00 0.00 56 ILE A N 6
ATOM 12867 C CA . ILE A 1 56 ? -23.472 7.054 -20.299 1.00 0.00 56 ILE A CA 6
ATOM 12868 C C . ILE A 1 56 ? -23.590 7.522 -21.743 1.00 0.00 56 ILE A C 6
ATOM 12869 O O . ILE A 1 56 ? -24.137 6.817 -22.586 1.00 0.00 56 ILE A O 6
ATOM 12885 N N . ASP A 1 57 ? -23.053 8.700 -22.033 1.00 0.00 57 ASP A N 6
ATOM 12886 C CA . ASP A 1 57 ? -23.010 9.203 -23.398 1.00 0.00 57 ASP A CA 6
ATOM 12887 C C . ASP A 1 57 ? -22.170 8.281 -24.275 1.00 0.00 57 ASP A C 6
ATOM 12888 O O . ASP A 1 57 ? -22.384 8.181 -25.485 1.00 0.00 57 ASP A O 6
ATOM 12897 N N . GLU A 1 58 ? -21.222 7.607 -23.642 1.00 0.00 58 GLU A N 6
ATOM 12898 C CA . GLU A 1 58 ? -20.290 6.735 -24.330 1.00 0.00 58 GLU A CA 6
ATOM 12899 C C . GLU A 1 58 ? -20.946 5.415 -24.726 1.00 0.00 58 GLU A C 6
ATOM 12900 O O . GLU A 1 58 ? -20.940 5.034 -25.901 1.00 0.00 58 GLU A O 6
ATOM 12912 N N . PHE A 1 59 ? -21.522 4.727 -23.751 1.00 0.00 59 PHE A N 6
ATOM 12913 C CA . PHE A 1 59 ? -22.019 3.376 -23.973 1.00 0.00 59 PHE A CA 6
ATOM 12914 C C . PHE A 1 59 ? -23.519 3.340 -24.255 1.00 0.00 59 PHE A C 6
ATOM 12915 O O . PHE A 1 59 ? -24.035 2.335 -24.741 1.00 0.00 59 PHE A O 6
ATOM 12932 N N . ASP A 1 60 ? -24.215 4.427 -23.961 1.00 0.00 60 ASP A N 6
ATOM 12933 C CA . ASP A 1 60 ? -25.631 4.535 -24.314 1.00 0.00 60 ASP A CA 6
ATOM 12934 C C . ASP A 1 60 ? -25.868 5.764 -25.193 1.00 0.00 60 ASP A C 6
ATOM 12935 O O . ASP A 1 60 ? -26.483 6.745 -24.768 1.00 0.00 60 ASP A O 6
ATOM 12944 N N . PRO A 1 61 ? -25.360 5.739 -26.440 1.00 0.00 61 PRO A N 6
ATOM 12945 C CA . PRO A 1 61 ? -25.576 6.815 -27.413 1.00 0.00 61 PRO A CA 6
ATOM 12946 C C . PRO A 1 61 ? -27.007 6.829 -27.930 1.00 0.00 61 PRO A C 6
ATOM 12947 O O . PRO A 1 61 ? -27.477 7.820 -28.490 1.00 0.00 61 PRO A O 6
ATOM 12958 N N . PHE A 1 62 ? -27.687 5.706 -27.738 1.00 0.00 62 PHE A N 6
ATOM 12959 C CA . PHE A 1 62 ? -29.042 5.531 -28.234 1.00 0.00 62 PHE A CA 6
ATOM 12960 C C . PHE A 1 62 ? -30.043 6.208 -27.313 1.00 0.00 62 PHE A C 6
ATOM 12961 O O . PHE A 1 62 ? -31.184 6.470 -27.695 1.00 0.00 62 PHE A O 6
ATOM 12978 N N . GLY A 1 63 ? -29.599 6.497 -26.095 1.00 0.00 63 GLY A N 6
ATOM 12979 C CA . GLY A 1 63 ? -30.448 7.158 -25.131 1.00 0.00 63 GLY A CA 6
ATOM 12980 C C . GLY A 1 63 ? -31.506 6.228 -24.585 1.00 0.00 63 GLY A C 6
ATOM 12981 O O . GLY A 1 63 ? -32.642 6.638 -24.355 1.00 0.00 63 GLY A O 6
ATOM 12985 N N . ASN A 1 64 ? -31.136 4.974 -24.384 1.00 0.00 64 ASN A N 6
ATOM 12986 C CA . ASN A 1 64 ? -32.074 3.966 -23.926 1.00 0.00 64 ASN A CA 6
ATOM 12987 C C . ASN A 1 64 ? -32.432 4.171 -22.458 1.00 0.00 64 ASN A C 6
ATOM 12988 O O . ASN A 1 64 ? -33.602 4.098 -22.078 1.00 0.00 64 ASN A O 6
ATOM 12999 N N . GLY A 1 65 ? -31.428 4.460 -21.645 1.00 0.00 65 GLY A N 6
ATOM 13000 C CA . GLY A 1 65 ? -31.656 4.644 -20.224 1.00 0.00 65 GLY A CA 6
ATOM 13001 C C . GLY A 1 65 ? -30.986 3.566 -19.401 1.00 0.00 65 GLY A C 6
ATOM 13002 O O . GLY A 1 65 ? -30.817 3.708 -18.187 1.00 0.00 65 GLY A O 6
ATOM 13006 N N . ASP A 1 66 ? -30.607 2.488 -20.066 1.00 0.00 66 ASP A N 6
ATOM 13007 C CA . ASP A 1 66 ? -29.896 1.395 -19.423 1.00 0.00 66 ASP A CA 6
ATOM 13008 C C . ASP A 1 66 ? -28.768 0.941 -20.344 1.00 0.00 66 ASP A C 6
ATOM 13009 O O . ASP A 1 66 ? -28.639 1.440 -21.461 1.00 0.00 66 ASP A O 6
ATOM 13018 N N . ILE A 1 67 ? -27.966 -0.011 -19.887 1.00 0.00 67 ILE A N 6
ATOM 13019 C CA . ILE A 1 67 ? -26.924 -0.601 -20.721 1.00 0.00 67 ILE A CA 6
ATOM 13020 C C . ILE A 1 67 ? -26.896 -2.110 -20.540 1.00 0.00 67 ILE A C 6
ATOM 13021 O O . ILE A 1 67 ? -27.278 -2.629 -19.488 1.00 0.00 67 ILE A O 6
ATOM 13037 N N . ASP A 1 68 ? -26.448 -2.813 -21.567 1.00 0.00 68 ASP A N 6
ATOM 13038 C CA . ASP A 1 68 ? -26.347 -4.265 -21.513 1.00 0.00 68 ASP A CA 6
ATOM 13039 C C . ASP A 1 68 ? -24.974 -4.669 -20.989 1.00 0.00 68 ASP A C 6
ATOM 13040 O O . ASP A 1 68 ? -24.067 -3.835 -20.924 1.00 0.00 68 ASP A O 6
ATOM 13049 N N . PHE A 1 69 ? -24.810 -5.937 -20.620 1.00 0.00 69 PHE A N 6
ATOM 13050 C CA . PHE A 1 69 ? -23.529 -6.427 -20.128 1.00 0.00 69 PHE A CA 6
ATOM 13051 C C . PHE A 1 69 ? -22.463 -6.317 -21.214 1.00 0.00 69 PHE A C 6
ATOM 13052 O O . PHE A 1 69 ? -21.279 -6.294 -20.916 1.00 0.00 69 PHE A O 6
ATOM 13069 N N . ASP A 1 70 ? -22.881 -6.251 -22.474 1.00 0.00 70 ASP A N 6
ATOM 13070 C CA . ASP A 1 70 ? -21.943 -6.015 -23.571 1.00 0.00 70 ASP A CA 6
ATOM 13071 C C . ASP A 1 70 ? -21.193 -4.708 -23.343 1.00 0.00 70 ASP A C 6
ATOM 13072 O O . ASP A 1 70 ? -19.960 -4.672 -23.355 1.00 0.00 70 ASP A O 6
ATOM 13081 N N . SER A 1 71 ? -21.951 -3.647 -23.109 1.00 0.00 71 SER A N 6
ATOM 13082 C CA . SER A 1 71 ? -21.389 -2.332 -22.851 1.00 0.00 71 SER A CA 6
ATOM 13083 C C . SER A 1 71 ? -20.718 -2.296 -21.479 1.00 0.00 71 SER A C 6
ATOM 13084 O O . SER A 1 71 ? -19.604 -1.792 -21.329 1.00 0.00 71 SER A O 6
ATOM 13092 N N . PHE A 1 72 ? -21.406 -2.850 -20.488 1.00 0.00 72 PHE A N 6
ATOM 13093 C CA . PHE A 1 72 ? -20.935 -2.827 -19.113 1.00 0.00 72 PHE A CA 6
ATOM 13094 C C . PHE A 1 72 ? -19.640 -3.618 -18.948 1.00 0.00 72 PHE A C 6
ATOM 13095 O O . PHE A 1 72 ? -18.776 -3.243 -18.156 1.00 0.00 72 PHE A O 6
ATOM 13112 N N . LYS A 1 73 ? -19.500 -4.705 -19.701 1.00 0.00 73 LYS A N 6
ATOM 13113 C CA . LYS A 1 73 ? -18.294 -5.521 -19.635 1.00 0.00 73 LYS A CA 6
ATOM 13114 C C . LYS A 1 73 ? -17.099 -4.723 -20.125 1.00 0.00 73 LYS A C 6
ATOM 13115 O O . LYS A 1 73 ? -16.002 -4.861 -19.601 1.00 0.00 73 LYS A O 6
ATOM 13134 N N . ILE A 1 74 ? -17.319 -3.876 -21.125 1.00 0.00 74 ILE A N 6
ATOM 13135 C CA . ILE A 1 74 ? -16.268 -3.000 -21.622 1.00 0.00 74 ILE A CA 6
ATOM 13136 C C . ILE A 1 74 ? -15.913 -1.968 -20.558 1.00 0.00 74 ILE A C 6
ATOM 13137 O O . ILE A 1 74 ? -14.740 -1.699 -20.302 1.00 0.00 74 ILE A O 6
ATOM 13153 N N . ILE A 1 75 ? -16.946 -1.405 -19.934 1.00 0.00 75 ILE A N 6
ATOM 13154 C CA . ILE A 1 75 ? -16.773 -0.475 -18.821 1.00 0.00 75 ILE A CA 6
ATOM 13155 C C . ILE A 1 75 ? -15.933 -1.114 -17.726 1.00 0.00 75 ILE A C 6
ATOM 13156 O O . ILE A 1 75 ? -14.989 -0.514 -17.210 1.00 0.00 75 ILE A O 6
ATOM 13172 N N . GLY A 1 76 ? -16.281 -2.335 -17.377 1.00 0.00 76 GLY A N 6
ATOM 13173 C CA . GLY A 1 76 ? -15.531 -3.055 -16.377 1.00 0.00 76 GLY A CA 6
ATOM 13174 C C . GLY A 1 76 ? -14.135 -3.408 -16.842 1.00 0.00 76 GLY A C 6
ATOM 13175 O O . GLY A 1 76 ? -13.166 -3.219 -16.117 1.00 0.00 76 GLY A O 6
ATOM 13179 N N . ALA A 1 77 ? -14.024 -3.876 -18.069 1.00 0.00 77 ALA A N 6
ATOM 13180 C CA . ALA A 1 77 ? -12.760 -4.370 -18.594 1.00 0.00 77 ALA A CA 6
ATOM 13181 C C . ALA A 1 77 ? -11.721 -3.266 -18.688 1.00 0.00 77 ALA A C 6
ATOM 13182 O O . ALA A 1 77 ? -10.518 -3.526 -18.659 1.00 0.00 77 ALA A O 6
ATOM 13189 N N . ARG A 1 78 ? -12.190 -2.035 -18.785 1.00 0.00 78 ARG A N 6
ATOM 13190 C CA . ARG A 1 78 ? -11.309 -0.906 -18.980 1.00 0.00 78 ARG A CA 6
ATOM 13191 C C . ARG A 1 78 ? -10.830 -0.320 -17.648 1.00 0.00 78 ARG A C 6
ATOM 13192 O O . ARG A 1 78 ? -9.872 0.452 -17.628 1.00 0.00 78 ARG A O 6
ATOM 13213 N N . PHE A 1 79 ? -11.483 -0.674 -16.534 1.00 0.00 79 PHE A N 6
ATOM 13214 C CA . PHE A 1 79 ? -11.102 -0.108 -15.242 1.00 0.00 79 PHE A CA 6
ATOM 13215 C C . PHE A 1 79 ? -10.771 -1.193 -14.211 1.00 0.00 79 PHE A C 6
ATOM 13216 O O . PHE A 1 79 ? -9.864 -1.026 -13.401 1.00 0.00 79 PHE A O 6
ATOM 13233 N N . LEU A 1 80 ? -11.505 -2.303 -14.248 1.00 0.00 80 LEU A N 6
ATOM 13234 C CA . LEU A 1 80 ? -11.378 -3.361 -13.236 1.00 0.00 80 LEU A CA 6
ATOM 13235 C C . LEU A 1 80 ? -10.029 -4.048 -13.290 1.00 0.00 80 LEU A C 6
ATOM 13236 O O . LEU A 1 80 ? -9.558 -4.590 -12.294 1.00 0.00 80 LEU A O 6
ATOM 13252 N N . GLY A 1 81 ? -9.424 -4.050 -14.458 1.00 0.00 81 GLY A N 6
ATOM 13253 C CA . GLY A 1 81 ? -8.185 -4.764 -14.626 1.00 0.00 81 GLY A CA 6
ATOM 13254 C C . GLY A 1 81 ? -6.993 -3.989 -14.126 1.00 0.00 81 GLY A C 6
ATOM 13255 O O . GLY A 1 81 ? -6.220 -4.485 -13.304 1.00 0.00 81 GLY A O 6
ATOM 13259 N N . GLU A 1 82 ? -6.830 -2.785 -14.633 1.00 0.00 82 GLU A N 6
ATOM 13260 C CA . GLU A 1 82 ? -5.783 -1.901 -14.164 1.00 0.00 82 GLU A CA 6
ATOM 13261 C C . GLU A 1 82 ? -6.331 -1.020 -13.051 1.00 0.00 82 GLU A C 6
ATOM 13262 O O . GLU A 1 82 ? -6.187 0.201 -13.068 1.00 0.00 82 GLU A O 6
ATOM 13274 N N . GLU A 1 83 ? -6.960 -1.671 -12.085 1.00 0.00 83 GLU A N 6
ATOM 13275 C CA . GLU A 1 83 ? -7.663 -1.012 -11.027 1.00 0.00 83 GLU A CA 6
ATOM 13276 C C . GLU A 1 83 ? -6.701 -0.272 -10.100 1.00 0.00 83 GLU A C 6
ATOM 13277 O O . GLU A 1 83 ? -6.037 -0.831 -9.227 1.00 0.00 83 GLU A O 6
ATOM 13289 N N . VAL A 1 84 ? -6.593 1.007 -10.364 1.00 0.00 84 VAL A N 6
ATOM 13290 C CA . VAL A 1 84 ? -5.724 1.888 -9.615 1.00 0.00 84 VAL A CA 6
ATOM 13291 C C . VAL A 1 84 ? -6.463 3.174 -9.293 1.00 0.00 84 VAL A C 6
ATOM 13292 O O . VAL A 1 84 ? -6.559 4.068 -10.135 1.00 0.00 84 VAL A O 6
ATOM 13305 N N . ASN A 1 85 ? -7.032 3.227 -8.094 1.00 0.00 85 ASN A N 6
ATOM 13306 C CA . ASN A 1 85 ? -7.683 4.448 -7.597 1.00 0.00 85 ASN A CA 6
ATOM 13307 C C . ASN A 1 85 ? -6.799 5.670 -7.857 1.00 0.00 85 ASN A C 6
ATOM 13308 O O . ASN A 1 85 ? -5.592 5.651 -7.602 1.00 0.00 85 ASN A O 6
ATOM 13319 N N . PRO A 1 86 ? -7.420 6.754 -8.341 1.00 0.00 86 PRO A N 6
ATOM 13320 C CA . PRO A 1 86 ? -6.729 7.934 -8.863 1.00 0.00 86 PRO A CA 6
ATOM 13321 C C . PRO A 1 86 ? -5.988 8.713 -7.789 1.00 0.00 86 PRO A C 6
ATOM 13322 O O . PRO A 1 86 ? -4.914 9.264 -8.037 1.00 0.00 86 PRO A O 6
ATOM 13333 N N . GLU A 1 87 ? -6.570 8.771 -6.604 1.00 0.00 87 GLU A N 6
ATOM 13334 C CA . GLU A 1 87 ? -5.923 9.420 -5.482 1.00 0.00 87 GLU A CA 6
ATOM 13335 C C . GLU A 1 87 ? -5.092 8.424 -4.694 1.00 0.00 87 GLU A C 6
ATOM 13336 O O . GLU A 1 87 ? -3.890 8.315 -4.905 1.00 0.00 87 GLU A O 6
ATOM 13348 N N . GLN A 1 88 ? -5.746 7.701 -3.780 1.00 0.00 88 GLN A N 6
ATOM 13349 C CA . GLN A 1 88 ? -5.073 6.758 -2.886 1.00 0.00 88 GLN A CA 6
ATOM 13350 C C . GLN A 1 88 ? -3.946 7.458 -2.112 1.00 0.00 88 GLN A C 6
ATOM 13351 O O . GLN A 1 88 ? -2.984 6.824 -1.674 1.00 0.00 88 GLN A O 6
ATOM 13365 N N . MET A 1 89 ? -4.097 8.771 -1.935 1.00 0.00 89 MET A N 6
ATOM 13366 C CA . MET A 1 89 ? -3.089 9.609 -1.288 1.00 0.00 89 MET A CA 6
ATOM 13367 C C . MET A 1 89 ? -1.740 9.499 -2.011 1.00 0.00 89 MET A C 6
ATOM 13368 O O . MET A 1 89 ? -0.682 9.390 -1.386 1.00 0.00 89 MET A O 6
ATOM 13382 N N . GLN A 1 90 ? -1.785 9.499 -3.337 1.00 0.00 90 GLN A N 6
ATOM 13383 C CA . GLN A 1 90 ? -0.566 9.529 -4.130 1.00 0.00 90 GLN A CA 6
ATOM 13384 C C . GLN A 1 90 ? -0.119 10.967 -4.354 1.00 0.00 90 GLN A C 6
ATOM 13385 O O . GLN A 1 90 ? 0.876 11.405 -3.778 1.00 0.00 90 GLN A O 6
ATOM 13399 N N . GLN A 1 91 ? -0.876 11.700 -5.174 1.00 0.00 91 GLN A N 6
ATOM 13400 C CA . GLN A 1 91 ? -0.557 13.077 -5.512 1.00 0.00 91 GLN A CA 6
ATOM 13401 C C . GLN A 1 91 ? 0.881 13.191 -6.006 1.00 0.00 91 GLN A C 6
ATOM 13402 O O . GLN A 1 91 ? 1.611 14.122 -5.658 1.00 0.00 91 GLN A O 6
ATOM 13416 N N . GLU A 1 92 ? 1.261 12.236 -6.848 1.00 0.00 92 GLU A N 6
ATOM 13417 C CA . GLU A 1 92 ? 2.590 12.194 -7.449 1.00 0.00 92 GLU A CA 6
ATOM 13418 C C . GLU A 1 92 ? 2.829 13.446 -8.277 1.00 0.00 92 GLU A C 6
ATOM 13419 O O . GLU A 1 92 ? 3.967 13.826 -8.547 1.00 0.00 92 GLU A O 6
ATOM 13431 N N . LEU A 1 93 ? 1.733 14.087 -8.653 1.00 0.00 93 LEU A N 6
ATOM 13432 C CA . LEU A 1 93 ? 1.753 15.205 -9.558 1.00 0.00 93 LEU A CA 6
ATOM 13433 C C . LEU A 1 93 ? 2.550 16.363 -8.973 1.00 0.00 93 LEU A C 6
ATOM 13434 O O . LEU A 1 93 ? 3.257 17.055 -9.692 1.00 0.00 93 LEU A O 6
ATOM 13450 N N . ARG A 1 94 ? 2.463 16.537 -7.659 1.00 0.00 94 ARG A N 6
ATOM 13451 C CA . ARG A 1 94 ? 3.183 17.602 -6.979 1.00 0.00 94 ARG A CA 6
ATOM 13452 C C . ARG A 1 94 ? 4.693 17.428 -7.130 1.00 0.00 94 ARG A C 6
ATOM 13453 O O . ARG A 1 94 ? 5.416 18.394 -7.373 1.00 0.00 94 ARG A O 6
ATOM 13474 N N . GLU A 1 95 ? 5.160 16.193 -7.006 1.00 0.00 95 GLU A N 6
ATOM 13475 C CA . GLU A 1 95 ? 6.571 15.888 -7.170 1.00 0.00 95 GLU A CA 6
ATOM 13476 C C . GLU A 1 95 ? 6.966 15.928 -8.640 1.00 0.00 95 GLU A C 6
ATOM 13477 O O . GLU A 1 95 ? 8.095 16.282 -8.989 1.00 0.00 95 GLU A O 6
ATOM 13489 N N . ALA A 1 96 ? 6.012 15.586 -9.497 1.00 0.00 96 ALA A N 6
ATOM 13490 C CA . ALA A 1 96 ? 6.236 15.552 -10.930 1.00 0.00 96 ALA A CA 6
ATOM 13491 C C . ALA A 1 96 ? 6.281 16.955 -11.505 1.00 0.00 96 ALA A C 6
ATOM 13492 O O . ALA A 1 96 ? 6.826 17.168 -12.588 1.00 0.00 96 ALA A O 6
ATOM 13499 N N . PHE A 1 97 ? 5.722 17.917 -10.778 1.00 0.00 97 PHE A N 6
ATOM 13500 C CA . PHE A 1 97 ? 5.740 19.299 -11.225 1.00 0.00 97 PHE A CA 6
ATOM 13501 C C . PHE A 1 97 ? 7.167 19.758 -11.466 1.00 0.00 97 PHE A C 6
ATOM 13502 O O . PHE A 1 97 ? 7.457 20.363 -12.486 1.00 0.00 97 PHE A O 6
ATOM 13519 N N . ARG A 1 98 ? 8.061 19.429 -10.538 1.00 0.00 98 ARG A N 6
ATOM 13520 C CA . ARG A 1 98 ? 9.454 19.861 -10.642 1.00 0.00 98 ARG A CA 6
ATOM 13521 C C . ARG A 1 98 ? 10.179 19.099 -11.746 1.00 0.00 98 ARG A C 6
ATOM 13522 O O . ARG A 1 98 ? 11.214 19.538 -12.245 1.00 0.00 98 ARG A O 6
ATOM 13543 N N . LEU A 1 99 ? 9.616 17.962 -12.124 1.00 0.00 99 LEU A N 6
ATOM 13544 C CA . LEU A 1 99 ? 10.192 17.120 -13.163 1.00 0.00 99 LEU A CA 6
ATOM 13545 C C . LEU A 1 99 ? 9.846 17.660 -14.546 1.00 0.00 99 LEU A C 6
ATOM 13546 O O . LEU A 1 99 ? 10.701 17.747 -15.428 1.00 0.00 99 LEU A O 6
ATOM 13562 N N . TYR A 1 100 ? 8.592 18.051 -14.718 1.00 0.00 100 TYR A N 6
ATOM 13563 C CA . TYR A 1 100 ? 8.114 18.545 -15.995 1.00 0.00 100 TYR A CA 6
ATOM 13564 C C . TYR A 1 100 ? 8.310 20.049 -16.088 1.00 0.00 100 TYR A C 6
ATOM 13565 O O . TYR A 1 100 ? 8.051 20.657 -17.118 1.00 0.00 100 TYR A O 6
ATOM 13583 N N . ASP A 1 101 ? 8.750 20.643 -14.999 1.00 0.00 101 ASP A N 6
ATOM 13584 C CA . ASP A 1 101 ? 9.011 22.072 -14.963 1.00 0.00 101 ASP A CA 6
ATOM 13585 C C . ASP A 1 101 ? 10.326 22.393 -15.666 1.00 0.00 101 ASP A C 6
ATOM 13586 O O . ASP A 1 101 ? 11.353 22.615 -15.022 1.00 0.00 101 ASP A O 6
ATOM 13595 N N . LYS A 1 102 ? 10.291 22.368 -16.994 1.00 0.00 102 LYS A N 6
ATOM 13596 C CA . LYS A 1 102 ? 11.441 22.768 -17.805 1.00 0.00 102 LYS A CA 6
ATOM 13597 C C . LYS A 1 102 ? 11.865 24.188 -17.468 1.00 0.00 102 LYS A C 6
ATOM 13598 O O . LYS A 1 102 ? 13.052 24.493 -17.352 1.00 0.00 102 LYS A O 6
ATOM 13617 N N . GLU A 1 103 ? 10.871 25.046 -17.313 1.00 0.00 103 GLU A N 6
ATOM 13618 C CA . GLU A 1 103 ? 11.092 26.477 -17.169 1.00 0.00 103 GLU A CA 6
ATOM 13619 C C . GLU A 1 103 ? 11.786 26.824 -15.856 1.00 0.00 103 GLU A C 6
ATOM 13620 O O . GLU A 1 103 ? 12.629 27.719 -15.809 1.00 0.00 103 GLU A O 6
ATOM 13632 N N . GLY A 1 104 ? 11.441 26.101 -14.802 1.00 0.00 104 GLY A N 6
ATOM 13633 C CA . GLY A 1 104 ? 11.895 26.458 -13.471 1.00 0.00 104 GLY A CA 6
ATOM 13634 C C . GLY A 1 104 ? 10.925 27.432 -12.845 1.00 0.00 104 GLY A C 6
ATOM 13635 O O . GLY A 1 104 ? 11.307 28.355 -12.127 1.00 0.00 104 GLY A O 6
ATOM 13639 N N . ASN A 1 105 ? 9.656 27.202 -13.132 1.00 0.00 105 ASN A N 6
ATOM 13640 C CA . ASN A 1 105 ? 8.600 28.148 -12.825 1.00 0.00 105 ASN A CA 6
ATOM 13641 C C . ASN A 1 105 ? 7.921 27.806 -11.501 1.00 0.00 105 ASN A C 6
ATOM 13642 O O . ASN A 1 105 ? 7.259 28.646 -10.897 1.00 0.00 105 ASN A O 6
ATOM 13653 N N . GLY A 1 106 ? 8.098 26.571 -11.047 1.00 0.00 106 GLY A N 6
ATOM 13654 C CA . GLY A 1 106 ? 7.420 26.114 -9.844 1.00 0.00 106 GLY A CA 6
ATOM 13655 C C . GLY A 1 106 ? 6.063 25.523 -10.177 1.00 0.00 106 GLY A C 6
ATOM 13656 O O . GLY A 1 106 ? 5.528 24.699 -9.438 1.00 0.00 106 GLY A O 6
ATOM 13660 N N . TYR A 1 107 ? 5.525 25.966 -11.300 1.00 0.00 107 TYR A N 6
ATOM 13661 C CA . TYR A 1 107 ? 4.301 25.430 -11.878 1.00 0.00 107 TYR A CA 6
ATOM 13662 C C . TYR A 1 107 ? 4.684 24.833 -13.219 1.00 0.00 107 TYR A C 6
ATOM 13663 O O . TYR A 1 107 ? 5.843 24.929 -13.621 1.00 0.00 107 TYR A O 6
ATOM 13681 N N . ILE A 1 108 ? 3.747 24.226 -13.912 1.00 0.00 108 ILE A N 6
ATOM 13682 C CA . ILE A 1 108 ? 4.003 23.842 -15.287 1.00 0.00 108 ILE A CA 6
ATOM 13683 C C . ILE A 1 108 ? 3.039 24.577 -16.199 1.00 0.00 108 ILE A C 6
ATOM 13684 O O . ILE A 1 108 ? 1.829 24.474 -16.055 1.00 0.00 108 ILE A O 6
ATOM 13700 N N . SER A 1 109 ? 3.582 25.331 -17.134 1.00 0.00 109 SER A N 6
ATOM 13701 C CA . SER A 1 109 ? 2.767 26.158 -18.001 1.00 0.00 109 SER A CA 6
ATOM 13702 C C . SER A 1 109 ? 1.880 25.313 -18.910 1.00 0.00 109 SER A C 6
ATOM 13703 O O . SER A 1 109 ? 1.980 24.088 -18.936 1.00 0.00 109 SER A O 6
ATOM 13711 N N . THR A 1 110 ? 1.020 25.961 -19.665 1.00 0.00 110 THR A N 6
ATOM 13712 C CA . THR A 1 110 ? 0.102 25.245 -20.526 1.00 0.00 110 THR A CA 6
ATOM 13713 C C . THR A 1 110 ? 0.857 24.536 -21.654 1.00 0.00 110 THR A C 6
ATOM 13714 O O . THR A 1 110 ? 0.416 23.501 -22.160 1.00 0.00 110 THR A O 6
ATOM 13725 N N . ASP A 1 111 ? 2.018 25.082 -22.012 1.00 0.00 111 ASP A N 6
ATOM 13726 C CA . ASP A 1 111 ? 2.894 24.475 -23.014 1.00 0.00 111 ASP A CA 6
ATOM 13727 C C . ASP A 1 111 ? 3.339 23.086 -22.575 1.00 0.00 111 ASP A C 6
ATOM 13728 O O . ASP A 1 111 ? 3.086 22.095 -23.260 1.00 0.00 111 ASP A O 6
ATOM 13737 N N . VAL A 1 112 ? 3.981 23.026 -21.415 1.00 0.00 112 VAL A N 6
ATOM 13738 C CA . VAL A 1 112 ? 4.465 21.761 -20.867 1.00 0.00 112 VAL A CA 6
ATOM 13739 C C . VAL A 1 112 ? 3.296 20.813 -20.567 1.00 0.00 112 VAL A C 6
ATOM 13740 O O . VAL A 1 112 ? 3.393 19.607 -20.796 1.00 0.00 112 VAL A O 6
ATOM 13753 N N . MET A 1 113 ? 2.191 21.370 -20.072 1.00 0.00 113 MET A N 6
ATOM 13754 C CA . MET A 1 113 ? 0.990 20.585 -19.784 1.00 0.00 113 MET A CA 6
ATOM 13755 C C . MET A 1 113 ? 0.520 19.843 -21.032 1.00 0.00 113 MET A C 6
ATOM 13756 O O . MET A 1 113 ? 0.115 18.683 -20.961 1.00 0.00 113 MET A O 6
ATOM 13770 N N . ARG A 1 114 ? 0.579 20.519 -22.176 1.00 0.00 114 ARG A N 6
ATOM 13771 C CA . ARG A 1 114 ? 0.186 19.930 -23.437 1.00 0.00 114 ARG A CA 6
ATOM 13772 C C . ARG A 1 114 ? 1.049 18.719 -23.766 1.00 0.00 114 ARG A C 6
ATOM 13773 O O . ARG A 1 114 ? 0.532 17.681 -24.173 1.00 0.00 114 ARG A O 6
ATOM 13794 N N . GLU A 1 115 ? 2.358 18.862 -23.583 1.00 0.00 115 GLU A N 6
ATOM 13795 C CA . GLU A 1 115 ? 3.294 17.772 -23.837 1.00 0.00 115 GLU A CA 6
ATOM 13796 C C . GLU A 1 115 ? 2.950 16.569 -22.967 1.00 0.00 115 GLU A C 6
ATOM 13797 O O . GLU A 1 115 ? 2.890 15.438 -23.446 1.00 0.00 115 GLU A O 6
ATOM 13809 N N . ILE A 1 116 ? 2.711 16.840 -21.689 1.00 0.00 116 ILE A N 6
ATOM 13810 C CA . ILE A 1 116 ? 2.307 15.814 -20.733 1.00 0.00 116 ILE A CA 6
ATOM 13811 C C . ILE A 1 116 ? 1.032 15.120 -21.199 1.00 0.00 116 ILE A C 6
ATOM 13812 O O . ILE A 1 116 ? 0.975 13.897 -21.320 1.00 0.00 116 ILE A O 6
ATOM 13828 N N . LEU A 1 117 ? 0.023 15.930 -21.468 1.00 0.00 117 LEU A N 6
ATOM 13829 C CA . LEU A 1 117 ? -1.276 15.455 -21.917 1.00 0.00 117 LEU A CA 6
ATOM 13830 C C . LEU A 1 117 ? -1.148 14.576 -23.151 1.00 0.00 117 LEU A C 6
ATOM 13831 O O . LEU A 1 117 ? -1.536 13.409 -23.146 1.00 0.00 117 LEU A O 6
ATOM 13847 N N . ALA A 1 118 ? -0.607 15.172 -24.203 1.00 0.00 118 ALA A N 6
ATOM 13848 C CA . ALA A 1 118 ? -0.413 14.498 -25.487 1.00 0.00 118 ALA A CA 6
ATOM 13849 C C . ALA A 1 118 ? 0.411 13.218 -25.355 1.00 0.00 118 ALA A C 6
ATOM 13850 O O . ALA A 1 118 ? 0.276 12.302 -26.169 1.00 0.00 118 ALA A O 6
ATOM 13857 N N . GLU A 1 119 ? 1.271 13.160 -24.345 1.00 0.00 119 GLU A N 6
ATOM 13858 C CA . GLU A 1 119 ? 2.115 11.995 -24.132 1.00 0.00 119 GLU A CA 6
ATOM 13859 C C . GLU A 1 119 ? 1.297 10.847 -23.540 1.00 0.00 119 GLU A C 6
ATOM 13860 O O . GLU A 1 119 ? 1.420 9.703 -23.972 1.00 0.00 119 GLU A O 6
ATOM 13872 N N . LEU A 1 120 ? 0.459 11.162 -22.557 1.00 0.00 120 LEU A N 6
ATOM 13873 C CA . LEU A 1 120 ? -0.428 10.171 -21.960 1.00 0.00 120 LEU A CA 6
ATOM 13874 C C . LEU A 1 120 ? -1.548 9.782 -22.924 1.00 0.00 120 LEU A C 6
ATOM 13875 O O . LEU A 1 120 ? -1.725 8.606 -23.243 1.00 0.00 120 LEU A O 6
ATOM 13891 N N . ASP A 1 121 ? -2.294 10.772 -23.392 1.00 0.00 121 ASP A N 6
ATOM 13892 C CA . ASP A 1 121 ? -3.409 10.527 -24.297 1.00 0.00 121 ASP A CA 6
ATOM 13893 C C . ASP A 1 121 ? -3.028 10.880 -25.724 1.00 0.00 121 ASP A C 6
ATOM 13894 O O . ASP A 1 121 ? -2.838 12.047 -26.069 1.00 0.00 121 ASP A O 6
ATOM 13903 N N . GLU A 1 122 ? -2.936 9.853 -26.555 1.00 0.00 122 GLU A N 6
ATOM 13904 C CA . GLU A 1 122 ? -2.456 9.994 -27.917 1.00 0.00 122 GLU A CA 6
ATOM 13905 C C . GLU A 1 122 ? -3.588 10.307 -28.883 1.00 0.00 122 GLU A C 6
ATOM 13906 O O . GLU A 1 122 ? -3.357 10.570 -30.063 1.00 0.00 122 GLU A O 6
ATOM 13918 N N . THR A 1 123 ? -4.807 10.291 -28.377 1.00 0.00 123 THR A N 6
ATOM 13919 C CA . THR A 1 123 ? -5.983 10.454 -29.211 1.00 0.00 123 THR A CA 6
ATOM 13920 C C . THR A 1 123 ? -6.340 11.927 -29.359 1.00 0.00 123 THR A C 6
ATOM 13921 O O . THR A 1 123 ? -7.286 12.290 -30.061 1.00 0.00 123 THR A O 6
ATOM 13932 N N . LEU A 1 124 ? -5.577 12.757 -28.672 1.00 0.00 124 LEU A N 6
ATOM 13933 C CA . LEU A 1 124 ? -5.723 14.203 -28.747 1.00 0.00 124 LEU A CA 6
ATOM 13934 C C . LEU A 1 124 ? -4.947 14.766 -29.932 1.00 0.00 124 LEU A C 6
ATOM 13935 O O . LEU A 1 124 ? -3.764 14.465 -30.108 1.00 0.00 124 LEU A O 6
ATOM 13951 N N . SER A 1 125 ? -5.614 15.570 -30.746 1.00 0.00 125 SER A N 6
ATOM 13952 C CA . SER A 1 125 ? -4.954 16.252 -31.850 1.00 0.00 125 SER A CA 6
ATOM 13953 C C . SER A 1 125 ? -4.424 17.601 -31.378 1.00 0.00 125 SER A C 6
ATOM 13954 O O . SER A 1 125 ? -4.596 17.952 -30.214 1.00 0.00 125 SER A O 6
ATOM 13962 N N . SER A 1 126 ? -3.809 18.362 -32.274 1.00 0.00 126 SER A N 6
ATOM 13963 C CA . SER A 1 126 ? -3.245 19.660 -31.910 1.00 0.00 126 SER A CA 6
ATOM 13964 C C . SER A 1 126 ? -4.327 20.584 -31.348 1.00 0.00 126 SER A C 6
ATOM 13965 O O . SER A 1 126 ? -4.153 21.183 -30.283 1.00 0.00 126 SER A O 6
ATOM 13973 N N . GLU A 1 127 ? -5.454 20.679 -32.050 1.00 0.00 127 GLU A N 6
ATOM 13974 C CA . GLU A 1 127 ? -6.533 21.559 -31.618 1.00 0.00 127 GLU A CA 6
ATOM 13975 C C . GLU A 1 127 ? -7.221 21.015 -30.373 1.00 0.00 127 GLU A C 6
ATOM 13976 O O . GLU A 1 127 ? -7.636 21.775 -29.499 1.00 0.00 127 GLU A O 6
ATOM 13988 N N . ASP A 1 128 ? -7.335 19.699 -30.300 1.00 0.00 128 ASP A N 6
ATOM 13989 C CA . ASP A 1 128 ? -7.934 19.052 -29.143 1.00 0.00 128 ASP A CA 6
ATOM 13990 C C . ASP A 1 128 ? -7.067 19.258 -27.911 1.00 0.00 128 ASP A C 6
ATOM 13991 O O . ASP A 1 128 ? -7.574 19.456 -26.811 1.00 0.00 128 ASP A O 6
ATOM 14000 N N . LEU A 1 129 ? -5.754 19.211 -28.106 1.00 0.00 129 LEU A N 6
ATOM 14001 C CA . LEU A 1 129 ? -4.808 19.546 -27.051 1.00 0.00 129 LEU A CA 6
ATOM 14002 C C . LEU A 1 129 ? -5.044 20.969 -26.568 1.00 0.00 129 LEU A C 6
ATOM 14003 O O . LEU A 1 129 ? -5.058 21.230 -25.370 1.00 0.00 129 LEU A O 6
ATOM 14019 N N . ASP A 1 130 ? -5.234 21.882 -27.516 1.00 0.00 130 ASP A N 6
ATOM 14020 C CA . ASP A 1 130 ? -5.519 23.278 -27.199 1.00 0.00 130 ASP A CA 6
ATOM 14021 C C . ASP A 1 130 ? -6.788 23.390 -26.361 1.00 0.00 130 ASP A C 6
ATOM 14022 O O . ASP A 1 130 ? -6.815 24.094 -25.347 1.00 0.00 130 ASP A O 6
ATOM 14031 N N . ALA A 1 131 ? -7.828 22.681 -26.780 1.00 0.00 131 ALA A N 6
ATOM 14032 C CA . ALA A 1 131 ? -9.091 22.668 -26.052 1.00 0.00 131 ALA A CA 6
ATOM 14033 C C . ALA A 1 131 ? -8.909 22.066 -24.673 1.00 0.00 131 ALA A C 6
ATOM 14034 O O . ALA A 1 131 ? -9.442 22.578 -23.691 1.00 0.00 131 ALA A O 6
ATOM 14041 N N . MET A 1 132 ? -8.155 20.979 -24.596 1.00 0.00 132 MET A N 6
ATOM 14042 C CA . MET A 1 132 ? -7.882 20.357 -23.315 1.00 0.00 132 MET A CA 6
ATOM 14043 C C . MET A 1 132 ? -7.087 21.283 -22.424 1.00 0.00 132 MET A C 6
ATOM 14044 O O . MET A 1 132 ? -7.327 21.336 -21.234 1.00 0.00 132 MET A O 6
ATOM 14058 N N . ILE A 1 133 ? -6.165 22.032 -23.001 1.00 0.00 133 ILE A N 6
ATOM 14059 C CA . ILE A 1 133 ? -5.430 23.043 -22.251 1.00 0.00 133 ILE A CA 6
ATOM 14060 C C . ILE A 1 133 ? -6.394 24.044 -21.621 1.00 0.00 133 ILE A C 6
ATOM 14061 O O . ILE A 1 133 ? -6.265 24.404 -20.447 1.00 0.00 133 ILE A O 6
ATOM 14077 N N . ASP A 1 134 ? -7.370 24.455 -22.414 1.00 0.00 134 ASP A N 6
ATOM 14078 C CA . ASP A 1 134 ? -8.420 25.368 -21.970 1.00 0.00 134 ASP A CA 6
ATOM 14079 C C . ASP A 1 134 ? -9.233 24.732 -20.848 1.00 0.00 134 ASP A C 6
ATOM 14080 O O . ASP A 1 134 ? -9.666 25.397 -19.907 1.00 0.00 134 ASP A O 6
ATOM 14089 N N . GLU A 1 135 ? -9.431 23.432 -20.983 1.00 0.00 135 GLU A N 6
ATOM 14090 C CA . GLU A 1 135 ? -10.175 22.633 -20.016 1.00 0.00 135 GLU A CA 6
ATOM 14091 C C . GLU A 1 135 ? -9.365 22.426 -18.722 1.00 0.00 135 GLU A C 6
ATOM 14092 O O . GLU A 1 135 ? -9.915 22.466 -17.619 1.00 0.00 135 GLU A O 6
ATOM 14104 N N . ILE A 1 136 ? -8.059 22.207 -18.876 1.00 0.00 136 ILE A N 6
ATOM 14105 C CA . ILE A 1 136 ? -7.166 21.912 -17.753 1.00 0.00 136 ILE A CA 6
ATOM 14106 C C . ILE A 1 136 ? -6.934 23.135 -16.871 1.00 0.00 136 ILE A C 6
ATOM 14107 O O . ILE A 1 136 ? -7.192 23.093 -15.667 1.00 0.00 136 ILE A O 6
ATOM 14123 N N . ASP A 1 137 ? -6.440 24.217 -17.472 1.00 0.00 137 ASP A N 6
ATOM 14124 C CA . ASP A 1 137 ? -6.189 25.462 -16.739 1.00 0.00 137 ASP A CA 6
ATOM 14125 C C . ASP A 1 137 ? -7.527 26.156 -16.483 1.00 0.00 137 ASP A C 6
ATOM 14126 O O . ASP A 1 137 ? -7.822 27.234 -17.003 1.00 0.00 137 ASP A O 6
ATOM 14135 N N . ALA A 1 138 ? -8.360 25.475 -15.708 1.00 0.00 138 ALA A N 6
ATOM 14136 C CA . ALA A 1 138 ? -9.721 25.905 -15.446 1.00 0.00 138 ALA A CA 6
ATOM 14137 C C . ALA A 1 138 ? -9.782 27.017 -14.410 1.00 0.00 138 ALA A C 6
ATOM 14138 O O . ALA A 1 138 ? -10.757 27.765 -14.355 1.00 0.00 138 ALA A O 6
ATOM 14145 N N . ASP A 1 139 ? -8.751 27.128 -13.582 1.00 0.00 139 ASP A N 6
ATOM 14146 C CA . ASP A 1 139 ? -8.749 28.145 -12.540 1.00 0.00 139 ASP A CA 6
ATOM 14147 C C . ASP A 1 139 ? -8.166 29.444 -13.075 1.00 0.00 139 ASP A C 6
ATOM 14148 O O . ASP A 1 139 ? -8.276 30.499 -12.453 1.00 0.00 139 ASP A O 6
ATOM 14157 N N . GLY A 1 140 ? -7.557 29.355 -14.249 1.00 0.00 140 GLY A N 6
ATOM 14158 C CA . GLY A 1 140 ? -7.069 30.535 -14.925 1.00 0.00 140 GLY A CA 6
ATOM 14159 C C . GLY A 1 140 ? -5.751 31.016 -14.368 1.00 0.00 140 GLY A C 6
ATOM 14160 O O . GLY A 1 140 ? -5.496 32.220 -14.320 1.00 0.00 140 GLY A O 6
ATOM 14164 N N . SER A 1 141 ? -4.907 30.082 -13.955 1.00 0.00 141 SER A N 6
ATOM 14165 C CA . SER A 1 141 ? -3.618 30.430 -13.389 1.00 0.00 141 SER A CA 6
ATOM 14166 C C . SER A 1 141 ? -2.631 30.781 -14.493 1.00 0.00 141 SER A C 6
ATOM 14167 O O . SER A 1 141 ? -1.641 31.479 -14.266 1.00 0.00 141 SER A O 6
ATOM 14175 N N . GLY A 1 142 ? -2.924 30.311 -15.698 1.00 0.00 142 GLY A N 6
ATOM 14176 C CA . GLY A 1 142 ? -2.038 30.536 -16.830 1.00 0.00 142 GLY A CA 6
ATOM 14177 C C . GLY A 1 142 ? -0.917 29.521 -16.841 1.00 0.00 142 GLY A C 6
ATOM 14178 O O . GLY A 1 142 ? -0.362 29.180 -17.889 1.00 0.00 142 GLY A O 6
ATOM 14182 N N . THR A 1 143 ? -0.585 29.061 -15.651 1.00 0.00 143 THR A N 6
ATOM 14183 C CA . THR A 1 143 ? 0.348 27.983 -15.452 1.00 0.00 143 THR A CA 6
ATOM 14184 C C . THR A 1 143 ? -0.338 26.902 -14.636 1.00 0.00 143 THR A C 6
ATOM 14185 O O . THR A 1 143 ? -0.863 27.175 -13.558 1.00 0.00 143 THR A O 6
ATOM 14196 N N . VAL A 1 144 ? -0.289 25.683 -15.128 1.00 0.00 144 VAL A N 6
ATOM 14197 C CA . VAL A 1 144 ? -1.011 24.583 -14.525 1.00 0.00 144 VAL A CA 6
ATOM 14198 C C . VAL A 1 144 ? -0.226 24.053 -13.329 1.00 0.00 144 VAL A C 6
ATOM 14199 O O . VAL A 1 144 ? 0.962 23.754 -13.436 1.00 0.00 144 VAL A O 6
ATOM 14212 N N . ASP A 1 145 ? -0.884 23.963 -12.185 1.00 0.00 145 ASP A N 6
ATOM 14213 C CA . ASP A 1 145 ? -0.211 23.553 -10.952 1.00 0.00 145 ASP A CA 6
ATOM 14214 C C . ASP A 1 145 ? -1.222 22.997 -9.963 1.00 0.00 145 ASP A C 6
ATOM 14215 O O . ASP A 1 145 ? -1.389 21.788 -9.816 1.00 0.00 145 ASP A O 6
ATOM 14224 N N . PHE A 1 146 ? -1.932 23.908 -9.333 1.00 0.00 146 PHE A N 6
ATOM 14225 C CA 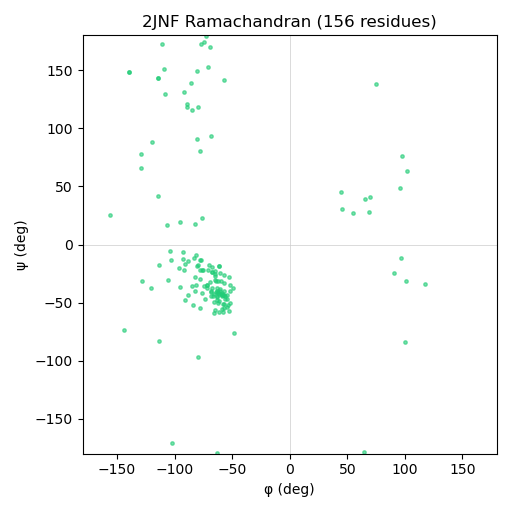. PHE A 1 146 ? -2.863 23.581 -8.271 1.00 0.00 146 PHE A CA 6
ATOM 14226 C C . PHE A 1 146 ? -4.259 23.378 -8.844 1.00 0.00 146 PHE A C 6
ATOM 14227 O O . PHE A 1 146 ? -4.691 24.169 -9.679 1.00 0.00 146 PHE A O 6
ATOM 14244 N N . GLU A 1 147 ? -4.956 22.333 -8.386 1.00 0.00 147 GLU A N 6
ATOM 14245 C CA . GLU A 1 147 ? -6.299 21.989 -8.855 1.00 0.00 147 GLU A CA 6
ATOM 14246 C C . GLU A 1 147 ? -6.310 21.582 -10.334 1.00 0.00 147 GLU A C 6
ATOM 14247 O O . GLU A 1 147 ? -6.781 20.505 -10.688 1.00 0.00 147 GLU A O 6
ATOM 14259 N N . GLU A 1 148 ? -5.777 22.456 -11.172 1.00 0.00 148 GLU A N 6
ATOM 14260 C CA . GLU A 1 148 ? -5.756 22.284 -12.615 1.00 0.00 148 GLU A CA 6
ATOM 14261 C C . GLU A 1 148 ? -5.122 20.959 -13.027 1.00 0.00 148 GLU A C 6
ATOM 14262 O O . GLU A 1 148 ? -5.713 20.189 -13.782 1.00 0.00 148 GLU A O 6
ATOM 14274 N N . PHE A 1 149 ? -3.936 20.677 -12.510 1.00 0.00 149 PHE A N 6
ATOM 14275 C CA . PHE A 1 149 ? -3.252 19.434 -12.834 1.00 0.00 149 PHE A CA 6
ATOM 14276 C C . PHE A 1 149 ? -3.895 18.263 -12.088 1.00 0.00 149 PHE A C 6
ATOM 14277 O O . PHE A 1 149 ? -4.014 17.156 -12.620 1.00 0.00 149 PHE A O 6
ATOM 14294 N N . MET A 1 150 ? -4.316 18.518 -10.857 1.00 0.00 150 MET A N 6
ATOM 14295 C CA . MET A 1 150 ? -4.971 17.501 -10.035 1.00 0.00 150 MET A CA 6
ATOM 14296 C C . MET A 1 150 ? -6.219 16.972 -10.739 1.00 0.00 150 MET A C 6
ATOM 14297 O O . MET A 1 150 ? -6.460 15.768 -10.780 1.00 0.00 150 MET A O 6
ATOM 14311 N N . GLY A 1 151 ? -6.987 17.884 -11.316 1.00 0.00 151 GLY A N 6
ATOM 14312 C CA . GLY A 1 151 ? -8.224 17.517 -11.975 1.00 0.00 151 GLY A CA 6
ATOM 14313 C C . GLY A 1 151 ? -8.015 16.810 -13.302 1.00 0.00 151 GLY A C 6
ATOM 14314 O O . GLY A 1 151 ? -8.767 15.902 -13.647 1.00 0.00 151 GLY A O 6
ATOM 14318 N N . VAL A 1 152 ? -6.988 17.206 -14.043 1.00 0.00 152 VAL A N 6
ATOM 14319 C CA . VAL A 1 152 ? -6.774 16.659 -15.377 1.00 0.00 152 VAL A CA 6
ATOM 14320 C C . VAL A 1 152 ? -6.206 15.243 -15.317 1.00 0.00 152 VAL A C 6
ATOM 14321 O O . VAL A 1 152 ? -6.597 14.374 -16.097 1.00 0.00 152 VAL A O 6
ATOM 14334 N N . MET A 1 153 ? -5.306 15.003 -14.377 1.00 0.00 153 MET A N 6
ATOM 14335 C CA . MET A 1 153 ? -4.620 13.724 -14.312 1.00 0.00 153 MET A CA 6
ATOM 14336 C C . MET A 1 153 ? -5.318 12.752 -13.366 1.00 0.00 153 MET A C 6
ATOM 14337 O O . MET A 1 153 ? -5.431 11.565 -13.665 1.00 0.00 153 MET A O 6
ATOM 14351 N N . THR A 1 154 ? -5.799 13.248 -12.236 1.00 0.00 154 THR A N 6
ATOM 14352 C CA . THR A 1 154 ? -6.329 12.365 -11.204 1.00 0.00 154 THR A CA 6
ATOM 14353 C C . THR A 1 154 ? -7.777 12.684 -10.838 1.00 0.00 154 THR A C 6
ATOM 14354 O O . THR A 1 154 ? -8.227 12.363 -9.736 1.00 0.00 154 THR A O 6
ATOM 14365 N N . GLY A 1 155 ? -8.508 13.300 -11.759 1.00 0.00 155 GLY A N 6
ATOM 14366 C CA . GLY A 1 155 ? -9.899 13.640 -11.502 1.00 0.00 155 GLY A CA 6
ATOM 14367 C C . GLY A 1 155 ? -10.051 14.865 -10.619 1.00 0.00 155 GLY A C 6
ATOM 14368 O O . GLY A 1 155 ? -10.661 15.858 -11.018 1.00 0.00 155 GLY A O 6
ATOM 14372 N N . GLY A 1 156 ? -9.502 14.793 -9.416 1.00 0.00 156 GLY A N 6
ATOM 14373 C CA . GLY A 1 156 ? -9.569 15.907 -8.495 1.00 0.00 156 GLY A CA 6
ATOM 14374 C C . GLY A 1 156 ? -9.850 15.455 -7.079 1.00 0.00 156 GLY A C 6
ATOM 14375 O O . GLY A 1 156 ? -9.646 14.289 -6.742 1.00 0.00 156 GLY A O 6
ATOM 14379 N N . ASP A 1 157 ? -10.326 16.373 -6.255 1.00 0.00 157 ASP A N 6
ATOM 14380 C CA . ASP A 1 157 ? -10.649 16.062 -4.870 1.00 0.00 157 ASP A CA 6
ATOM 14381 C C . ASP A 1 157 ? -12.146 15.826 -4.723 1.00 0.00 157 ASP A C 6
ATOM 14382 O O . ASP A 1 157 ? -12.889 16.724 -4.324 1.00 0.00 157 ASP A O 6
ATOM 14391 N N . GLU A 1 158 ? -12.589 14.625 -5.066 1.00 0.00 158 GLU A N 6
ATOM 14392 C CA . GLU A 1 158 ? -13.999 14.284 -4.966 1.00 0.00 158 GLU A CA 6
ATOM 14393 C C . GLU A 1 158 ? -14.343 13.908 -3.532 1.00 0.00 158 GLU A C 6
ATOM 14394 O O . GLU A 1 158 ? -13.971 12.797 -3.102 1.00 0.00 158 GLU A O 6
ATOM 14407 N N . MET A 1 1 ? -11.418 1.134 -26.382 1.00 0.00 1 MET A N 7
ATOM 14408 C CA . MET A 1 1 ? -11.390 -0.307 -26.051 1.00 0.00 1 MET A CA 7
ATOM 14409 C C . MET A 1 1 ? -11.240 -0.537 -24.563 1.00 0.00 1 MET A C 7
ATOM 14410 O O . MET A 1 1 ? -10.517 0.177 -23.871 1.00 0.00 1 MET A O 7
ATOM 14426 N N . GLY A 1 2 ? -11.951 -1.540 -24.090 1.00 0.00 2 GLY A N 7
ATOM 14427 C CA . GLY A 1 2 ? -11.779 -2.026 -22.747 1.00 0.00 2 GLY A CA 7
ATOM 14428 C C . GLY A 1 2 ? -11.511 -3.507 -22.790 1.00 0.00 2 GLY A C 7
ATOM 14429 O O . GLY A 1 2 ? -12.405 -4.270 -23.133 1.00 0.00 2 GLY A O 7
ATOM 14433 N N . ASP A 1 3 ? -10.267 -3.880 -22.492 1.00 0.00 3 ASP A N 7
ATOM 14434 C CA . ASP A 1 3 ? -9.771 -5.264 -22.606 1.00 0.00 3 ASP A CA 7
ATOM 14435 C C . ASP A 1 3 ? -10.792 -6.323 -22.206 1.00 0.00 3 ASP A C 7
ATOM 14436 O O . ASP A 1 3 ? -10.843 -6.765 -21.056 1.00 0.00 3 ASP A O 7
ATOM 14445 N N . VAL A 1 4 ? -11.578 -6.753 -23.178 1.00 0.00 4 VAL A N 7
ATOM 14446 C CA . VAL A 1 4 ? -12.563 -7.783 -22.966 1.00 0.00 4 VAL A CA 7
ATOM 14447 C C . VAL A 1 4 ? -11.914 -9.161 -23.009 1.00 0.00 4 VAL A C 7
ATOM 14448 O O . VAL A 1 4 ? -12.499 -10.153 -22.583 1.00 0.00 4 VAL A O 7
ATOM 14461 N N . SER A 1 5 ? -10.693 -9.217 -23.534 1.00 0.00 5 SER A N 7
ATOM 14462 C CA . SER A 1 5 ? -9.953 -10.468 -23.611 1.00 0.00 5 SER A CA 7
ATOM 14463 C C . SER A 1 5 ? -9.229 -10.737 -22.293 1.00 0.00 5 SER A C 7
ATOM 14464 O O . SER A 1 5 ? -8.793 -11.856 -22.028 1.00 0.00 5 SER A O 7
ATOM 14472 N N . LYS A 1 6 ? -9.107 -9.696 -21.473 1.00 0.00 6 LYS A N 7
ATOM 14473 C CA . LYS A 1 6 ? -8.517 -9.830 -20.146 1.00 0.00 6 LYS A CA 7
ATOM 14474 C C . LYS A 1 6 ? -9.571 -10.286 -19.154 1.00 0.00 6 LYS A C 7
ATOM 14475 O O . LYS A 1 6 ? -9.276 -11.013 -18.202 1.00 0.00 6 LYS A O 7
ATOM 14494 N N . LEU A 1 7 ? -10.806 -9.860 -19.384 1.00 0.00 7 LEU A N 7
ATOM 14495 C CA . LEU A 1 7 ? -11.914 -10.272 -18.544 1.00 0.00 7 LEU A CA 7
ATOM 14496 C C . LEU A 1 7 ? -12.315 -11.695 -18.862 1.00 0.00 7 LEU A C 7
ATOM 14497 O O . LEU A 1 7 ? -12.949 -11.978 -19.879 1.00 0.00 7 LEU A O 7
ATOM 14513 N N . SER A 1 8 ? -11.930 -12.579 -17.974 1.00 0.00 8 SER A N 7
ATOM 14514 C CA . SER A 1 8 ? -12.192 -13.997 -18.129 1.00 0.00 8 SER A CA 7
ATOM 14515 C C . SER A 1 8 ? -12.918 -14.518 -16.896 1.00 0.00 8 SER A C 7
ATOM 14516 O O . SER A 1 8 ? -12.354 -15.274 -16.105 1.00 0.00 8 SER A O 7
ATOM 14524 N N . SER A 1 9 ? -14.165 -14.069 -16.732 1.00 0.00 9 SER A N 7
ATOM 14525 C CA . SER A 1 9 ? -15.024 -14.467 -15.616 1.00 0.00 9 SER A CA 7
ATOM 14526 C C . SER A 1 9 ? -14.566 -13.852 -14.284 1.00 0.00 9 SER A C 7
ATOM 14527 O O . SER A 1 9 ? -15.391 -13.384 -13.510 1.00 0.00 9 SER A O 7
ATOM 14535 N N . ASN A 1 10 ? -13.262 -13.835 -14.034 1.00 0.00 10 ASN A N 7
ATOM 14536 C CA . ASN A 1 10 ? -12.717 -13.379 -12.752 1.00 0.00 10 ASN A CA 7
ATOM 14537 C C . ASN A 1 10 ? -13.140 -11.947 -12.411 1.00 0.00 10 ASN A C 7
ATOM 14538 O O . ASN A 1 10 ? -13.781 -11.724 -11.385 1.00 0.00 10 ASN A O 7
ATOM 14549 N N . GLN A 1 11 ? -12.809 -10.986 -13.267 1.00 0.00 11 GLN A N 7
ATOM 14550 C CA . GLN A 1 11 ? -13.169 -9.593 -13.015 1.00 0.00 11 GLN A CA 7
ATOM 14551 C C . GLN A 1 11 ? -14.663 -9.417 -13.225 1.00 0.00 11 GLN A C 7
ATOM 14552 O O . GLN A 1 11 ? -15.322 -8.629 -12.549 1.00 0.00 11 GLN A O 7
ATOM 14566 N N . VAL A 1 12 ? -15.177 -10.197 -14.160 1.00 0.00 12 VAL A N 7
ATOM 14567 C CA . VAL A 1 12 ? -16.579 -10.162 -14.539 1.00 0.00 12 VAL A CA 7
ATOM 14568 C C . VAL A 1 12 ? -17.474 -10.585 -13.374 1.00 0.00 12 VAL A C 7
ATOM 14569 O O . VAL A 1 12 ? -18.602 -10.122 -13.248 1.00 0.00 12 VAL A O 7
ATOM 14582 N N . LYS A 1 13 ? -16.952 -11.443 -12.509 1.00 0.00 13 LYS A N 7
ATOM 14583 C CA . LYS A 1 13 ? -17.657 -11.930 -11.374 1.00 0.00 13 LYS A CA 7
ATOM 14584 C C . LYS A 1 13 ? -18.001 -10.787 -10.414 1.00 0.00 13 LYS A C 7
ATOM 14585 O O . LYS A 1 13 ? -19.107 -10.732 -9.884 1.00 0.00 13 LYS A O 7
ATOM 14604 N N . LEU A 1 14 ? -17.062 -9.865 -10.218 1.00 0.00 14 LEU A N 7
ATOM 14605 C CA . LEU A 1 14 ? -17.321 -8.692 -9.390 1.00 0.00 14 LEU A CA 7
ATOM 14606 C C . LEU A 1 14 ? -18.301 -7.775 -10.105 1.00 0.00 14 LEU A C 7
ATOM 14607 O O . LEU A 1 14 ? -19.239 -7.248 -9.505 1.00 0.00 14 LEU A O 7
ATOM 14623 N N . LEU A 1 15 ? -18.075 -7.620 -11.402 1.00 0.00 15 LEU A N 7
ATOM 14624 C CA . LEU A 1 15 ? -18.898 -6.768 -12.249 1.00 0.00 15 LEU A CA 7
ATOM 14625 C C . LEU A 1 15 ? -20.352 -7.222 -12.258 1.00 0.00 15 LEU A C 7
ATOM 14626 O O . LEU A 1 15 ? -21.253 -6.443 -11.963 1.00 0.00 15 LEU A O 7
ATOM 14642 N N . GLU A 1 16 ? -20.568 -8.488 -12.577 1.00 0.00 16 GLU A N 7
ATOM 14643 C CA . GLU A 1 16 ? -21.908 -9.035 -12.720 1.00 0.00 16 GLU A CA 7
ATOM 14644 C C . GLU A 1 16 ? -22.662 -9.013 -11.393 1.00 0.00 16 GLU A C 7
ATOM 14645 O O . GLU A 1 16 ? -23.869 -8.768 -11.366 1.00 0.00 16 GLU A O 7
ATOM 14657 N N . THR A 1 17 ? -21.951 -9.245 -10.294 1.00 0.00 17 THR A N 7
ATOM 14658 C CA . THR A 1 17 ? -22.570 -9.222 -8.973 1.00 0.00 17 THR A CA 7
ATOM 14659 C C . THR A 1 17 ? -23.187 -7.853 -8.688 1.00 0.00 17 THR A C 7
ATOM 14660 O O . THR A 1 17 ? -24.300 -7.756 -8.176 1.00 0.00 17 THR A O 7
ATOM 14671 N N . ALA A 1 18 ? -22.467 -6.798 -9.052 1.00 0.00 18 ALA A N 7
ATOM 14672 C CA . ALA A 1 18 ? -22.953 -5.443 -8.846 1.00 0.00 18 ALA A CA 7
ATOM 14673 C C . ALA A 1 18 ? -23.935 -5.061 -9.947 1.00 0.00 18 ALA A C 7
ATOM 14674 O O . ALA A 1 18 ? -24.890 -4.317 -9.719 1.00 0.00 18 ALA A O 7
ATOM 14681 N N . PHE A 1 19 ? -23.688 -5.591 -11.140 1.00 0.00 19 PHE A N 7
ATOM 14682 C CA . PHE A 1 19 ? -24.553 -5.378 -12.290 1.00 0.00 19 PHE A CA 7
ATOM 14683 C C . PHE A 1 19 ? -25.973 -5.814 -11.971 1.00 0.00 19 PHE A C 7
ATOM 14684 O O . PHE A 1 19 ? -26.908 -5.034 -12.090 1.00 0.00 19 PHE A O 7
ATOM 14701 N N . ARG A 1 20 ? -26.118 -7.063 -11.539 1.00 0.00 20 ARG A N 7
ATOM 14702 C CA . ARG A 1 20 ? -27.432 -7.647 -11.299 1.00 0.00 20 ARG A CA 7
ATOM 14703 C C . ARG A 1 20 ? -28.119 -7.006 -10.092 1.00 0.00 20 ARG A C 7
ATOM 14704 O O . ARG A 1 20 ? -29.338 -7.091 -9.953 1.00 0.00 20 ARG A O 7
ATOM 14725 N N . ASP A 1 21 ? -27.338 -6.364 -9.227 1.00 0.00 21 ASP A N 7
ATOM 14726 C CA . ASP A 1 21 ? -27.882 -5.765 -8.007 1.00 0.00 21 ASP A CA 7
ATOM 14727 C C . ASP A 1 21 ? -28.607 -4.460 -8.318 1.00 0.00 21 ASP A C 7
ATOM 14728 O O . ASP A 1 21 ? -29.690 -4.204 -7.798 1.00 0.00 21 ASP A O 7
ATOM 14737 N N . PHE A 1 22 ? -28.011 -3.643 -9.176 1.00 0.00 22 PHE A N 7
ATOM 14738 C CA . PHE A 1 22 ? -28.590 -2.355 -9.533 1.00 0.00 22 PHE A CA 7
ATOM 14739 C C . PHE A 1 22 ? -29.225 -2.422 -10.917 1.00 0.00 22 PHE A C 7
ATOM 14740 O O . PHE A 1 22 ? -29.558 -1.397 -11.516 1.00 0.00 22 PHE A O 7
ATOM 14757 N N . GLU A 1 23 ? -29.398 -3.641 -11.396 1.00 0.00 23 GLU A N 7
ATOM 14758 C CA . GLU A 1 23 ? -29.911 -3.905 -12.732 1.00 0.00 23 GLU A CA 7
ATOM 14759 C C . GLU A 1 23 ? -31.391 -3.592 -12.855 1.00 0.00 23 GLU A C 7
ATOM 14760 O O . GLU A 1 23 ? -32.120 -3.595 -11.866 1.00 0.00 23 GLU A O 7
ATOM 14772 N N . THR A 1 24 ? -31.798 -3.299 -14.088 1.00 0.00 24 THR A N 7
ATOM 14773 C CA . THR A 1 24 ? -33.179 -3.410 -14.515 1.00 0.00 24 THR A CA 7
ATOM 14774 C C . THR A 1 24 ? -34.072 -2.281 -14.011 1.00 0.00 24 THR A C 7
ATOM 14775 O O . THR A 1 24 ? -33.968 -1.812 -12.877 1.00 0.00 24 THR A O 7
ATOM 14786 N N . PRO A 1 25 ? -34.933 -1.797 -14.910 1.00 0.00 25 PRO A N 7
ATOM 14787 C CA . PRO A 1 25 ? -36.011 -0.895 -14.561 1.00 0.00 25 PRO A CA 7
ATOM 14788 C C . PRO A 1 25 ? -37.183 -1.687 -13.982 1.00 0.00 25 PRO A C 7
ATOM 14789 O O . PRO A 1 25 ? -37.659 -1.403 -12.887 1.00 0.00 25 PRO A O 7
ATOM 14800 N N . GLU A 1 26 ? -37.620 -2.698 -14.727 1.00 0.00 26 GLU A N 7
ATOM 14801 C CA . GLU A 1 26 ? -38.619 -3.644 -14.241 1.00 0.00 26 GLU A CA 7
ATOM 14802 C C . GLU A 1 26 ? -38.277 -5.090 -14.648 1.00 0.00 26 GLU A C 7
ATOM 14803 O O . GLU A 1 26 ? -38.673 -6.041 -13.972 1.00 0.00 26 GLU A O 7
ATOM 14815 N N . GLY A 1 27 ? -37.532 -5.251 -15.738 1.00 0.00 27 GLY A N 7
ATOM 14816 C CA . GLY A 1 27 ? -37.215 -6.566 -16.249 1.00 0.00 27 GLY A CA 7
ATOM 14817 C C . GLY A 1 27 ? -36.536 -6.469 -17.595 1.00 0.00 27 GLY A C 7
ATOM 14818 O O . GLY A 1 27 ? -36.927 -7.131 -18.554 1.00 0.00 27 GLY A O 7
ATOM 14822 N N . SER A 1 28 ? -35.514 -5.633 -17.663 1.00 0.00 28 SER A N 7
ATOM 14823 C CA . SER A 1 28 ? -34.830 -5.347 -18.911 1.00 0.00 28 SER A CA 7
ATOM 14824 C C . SER A 1 28 ? -33.673 -6.318 -19.148 1.00 0.00 28 SER A C 7
ATOM 14825 O O . SER A 1 28 ? -33.337 -6.631 -20.289 1.00 0.00 28 SER A O 7
ATOM 14833 N N . GLY A 1 29 ? -33.078 -6.801 -18.062 1.00 0.00 29 GLY A N 7
ATOM 14834 C CA . GLY A 1 29 ? -31.901 -7.646 -18.175 1.00 0.00 29 GLY A CA 7
ATOM 14835 C C . GLY A 1 29 ? -30.643 -6.814 -18.312 1.00 0.00 29 GLY A C 7
ATOM 14836 O O . GLY A 1 29 ? -29.529 -7.337 -18.312 1.00 0.00 29 GLY A O 7
ATOM 14840 N N . ARG A 1 30 ? -30.840 -5.509 -18.437 1.00 0.00 30 ARG A N 7
ATOM 14841 C CA . ARG A 1 30 ? -29.750 -4.560 -18.548 1.00 0.00 30 ARG A CA 7
ATOM 14842 C C . ARG A 1 30 ? -29.745 -3.649 -17.350 1.00 0.00 30 ARG A C 7
ATOM 14843 O O . ARG A 1 30 ? -30.742 -3.553 -16.631 1.00 0.00 30 ARG A O 7
ATOM 14864 N N . VAL A 1 31 ? -28.645 -2.965 -17.139 1.00 0.00 31 VAL A N 7
ATOM 14865 C CA . VAL A 1 31 ? -28.558 -2.068 -16.014 1.00 0.00 31 VAL A CA 7
ATOM 14866 C C . VAL A 1 31 ? -28.640 -0.633 -16.481 1.00 0.00 31 VAL A C 7
ATOM 14867 O O . VAL A 1 31 ? -27.932 -0.205 -17.391 1.00 0.00 31 VAL A O 7
ATOM 14880 N N . SER A 1 32 ? -29.567 0.072 -15.875 1.00 0.00 32 SER A N 7
ATOM 14881 C CA . SER A 1 32 ? -29.801 1.457 -16.134 1.00 0.00 32 SER A CA 7
ATOM 14882 C C . SER A 1 32 ? -28.530 2.285 -15.983 1.00 0.00 32 SER A C 7
ATOM 14883 O O . SER A 1 32 ? -27.730 2.069 -15.075 1.00 0.00 32 SER A O 7
ATOM 14891 N N . THR A 1 33 ? -28.374 3.246 -16.880 1.00 0.00 33 THR A N 7
ATOM 14892 C CA . THR A 1 33 ? -27.170 4.054 -16.957 1.00 0.00 33 THR A CA 7
ATOM 14893 C C . THR A 1 33 ? -26.981 4.952 -15.740 1.00 0.00 33 THR A C 7
ATOM 14894 O O . THR A 1 33 ? -25.856 5.320 -15.403 1.00 0.00 33 THR A O 7
ATOM 14905 N N . ASP A 1 34 ? -28.075 5.289 -15.074 1.00 0.00 34 ASP A N 7
ATOM 14906 C CA . ASP A 1 34 ? -27.999 6.082 -13.851 1.00 0.00 34 ASP A CA 7
ATOM 14907 C C . ASP A 1 34 ? -27.374 5.250 -12.736 1.00 0.00 34 ASP A C 7
ATOM 14908 O O . ASP A 1 34 ? -26.748 5.774 -11.813 1.00 0.00 34 ASP A O 7
ATOM 14917 N N . GLN A 1 35 ? -27.526 3.939 -12.865 1.00 0.00 35 GLN A N 7
ATOM 14918 C CA . GLN A 1 35 ? -27.054 2.994 -11.868 1.00 0.00 35 GLN A CA 7
ATOM 14919 C C . GLN A 1 35 ? -25.571 2.715 -12.053 1.00 0.00 35 GLN A C 7
ATOM 14920 O O . GLN A 1 35 ? -24.895 2.291 -11.121 1.00 0.00 35 GLN A O 7
ATOM 14934 N N . ILE A 1 36 ? -25.070 2.952 -13.263 1.00 0.00 36 ILE A N 7
ATOM 14935 C CA . ILE A 1 36 ? -23.653 2.762 -13.564 1.00 0.00 36 ILE A CA 7
ATOM 14936 C C . ILE A 1 36 ? -22.802 3.574 -12.606 1.00 0.00 36 ILE A C 7
ATOM 14937 O O . ILE A 1 36 ? -21.815 3.083 -12.067 1.00 0.00 36 ILE A O 7
ATOM 14953 N N . GLY A 1 37 ? -23.218 4.807 -12.365 1.00 0.00 37 GLY A N 7
ATOM 14954 C CA . GLY A 1 37 ? -22.511 5.655 -11.433 1.00 0.00 37 GLY A CA 7
ATOM 14955 C C . GLY A 1 37 ? -22.571 5.136 -10.012 1.00 0.00 37 GLY A C 7
ATOM 14956 O O . GLY A 1 37 ? -21.698 5.433 -9.201 1.00 0.00 37 GLY A O 7
ATOM 14960 N N . ILE A 1 38 ? -23.605 4.367 -9.706 1.00 0.00 38 ILE A N 7
ATOM 14961 C CA . ILE A 1 38 ? -23.716 3.728 -8.406 1.00 0.00 38 ILE A CA 7
ATOM 14962 C C . ILE A 1 38 ? -22.758 2.550 -8.338 1.00 0.00 38 ILE A C 7
ATOM 14963 O O . ILE A 1 38 ? -21.953 2.436 -7.421 1.00 0.00 38 ILE A O 7
ATOM 14979 N N . ILE A 1 39 ? -22.857 1.691 -9.340 1.00 0.00 39 ILE A N 7
ATOM 14980 C CA . ILE A 1 39 ? -22.043 0.485 -9.427 1.00 0.00 39 ILE A CA 7
ATOM 14981 C C . ILE A 1 39 ? -20.554 0.809 -9.493 1.00 0.00 39 ILE A C 7
ATOM 14982 O O . ILE A 1 39 ? -19.744 0.176 -8.825 1.00 0.00 39 ILE A O 7
ATOM 14998 N N . LEU A 1 40 ? -20.197 1.786 -10.313 1.00 0.00 40 LEU A N 7
ATOM 14999 C CA . LEU A 1 40 ? -18.811 2.231 -10.411 1.00 0.00 40 LEU A CA 7
ATOM 15000 C C . LEU A 1 40 ? -18.317 2.674 -9.042 1.00 0.00 40 LEU A C 7
ATOM 15001 O O . LEU A 1 40 ? -17.191 2.386 -8.645 1.00 0.00 40 LEU A O 7
ATOM 15017 N N . GLU A 1 41 ? -19.202 3.339 -8.318 1.00 0.00 41 GLU A N 7
ATOM 15018 C CA . GLU A 1 41 ? -18.930 3.792 -6.961 1.00 0.00 41 GLU A CA 7
ATOM 15019 C C . GLU A 1 41 ? -18.754 2.581 -6.035 1.00 0.00 41 GLU A C 7
ATOM 15020 O O . GLU A 1 41 ? -17.903 2.577 -5.145 1.00 0.00 41 GLU A O 7
ATOM 15032 N N . VAL A 1 42 ? -19.566 1.553 -6.267 1.00 0.00 42 VAL A N 7
ATOM 15033 C CA . VAL A 1 42 ? -19.465 0.282 -5.545 1.00 0.00 42 VAL A CA 7
ATOM 15034 C C . VAL A 1 42 ? -18.104 -0.360 -5.775 1.00 0.00 42 VAL A C 7
ATOM 15035 O O . VAL A 1 42 ? -17.407 -0.748 -4.838 1.00 0.00 42 VAL A O 7
ATOM 15048 N N . LEU A 1 43 ? -17.743 -0.451 -7.042 1.00 0.00 43 LEU A N 7
ATOM 15049 C CA . LEU A 1 43 ? -16.564 -1.185 -7.470 1.00 0.00 43 LEU A CA 7
ATOM 15050 C C . LEU A 1 43 ? -15.296 -0.340 -7.342 1.00 0.00 43 LEU A C 7
ATOM 15051 O O . LEU A 1 43 ? -14.191 -0.803 -7.639 1.00 0.00 43 LEU A O 7
ATOM 15067 N N . GLY A 1 44 ? -15.466 0.901 -6.906 1.00 0.00 44 GLY A N 7
ATOM 15068 C CA . GLY A 1 44 ? -14.335 1.754 -6.598 1.00 0.00 44 GLY A CA 7
ATOM 15069 C C . GLY A 1 44 ? -13.656 2.318 -7.826 1.00 0.00 44 GLY A C 7
ATOM 15070 O O . GLY A 1 44 ? -12.434 2.469 -7.848 1.00 0.00 44 GLY A O 7
ATOM 15074 N N . ILE A 1 45 ? -14.438 2.617 -8.852 1.00 0.00 45 ILE A N 7
ATOM 15075 C CA . ILE A 1 45 ? -13.918 3.224 -10.062 1.00 0.00 45 ILE A CA 7
ATOM 15076 C C . ILE A 1 45 ? -14.732 4.460 -10.431 1.00 0.00 45 ILE A C 7
ATOM 15077 O O . ILE A 1 45 ? -15.826 4.661 -9.907 1.00 0.00 45 ILE A O 7
ATOM 15093 N N . GLN A 1 46 ? -14.199 5.261 -11.353 1.00 0.00 46 GLN A N 7
ATOM 15094 C CA . GLN A 1 46 ? -14.817 6.506 -11.783 1.00 0.00 46 GLN A CA 7
ATOM 15095 C C . GLN A 1 46 ? -15.228 7.435 -10.637 1.00 0.00 46 GLN A C 7
ATOM 15096 O O . GLN A 1 46 ? -14.802 7.278 -9.490 1.00 0.00 46 GLN A O 7
ATOM 15110 N N . GLN A 1 47 ? -16.029 8.427 -10.991 1.00 0.00 47 GLN A N 7
ATOM 15111 C CA . GLN A 1 47 ? -16.407 9.492 -10.077 1.00 0.00 47 GLN A CA 7
ATOM 15112 C C . GLN A 1 47 ? -17.922 9.516 -9.903 1.00 0.00 47 GLN A C 7
ATOM 15113 O O . GLN A 1 47 ? -18.616 8.616 -10.369 1.00 0.00 47 GLN A O 7
ATOM 15127 N N . THR A 1 48 ? -18.421 10.540 -9.228 1.00 0.00 48 THR A N 7
ATOM 15128 C CA . THR A 1 48 ? -19.854 10.704 -9.020 1.00 0.00 48 THR A CA 7
ATOM 15129 C C . THR A 1 48 ? -20.596 10.911 -10.353 1.00 0.00 48 THR A C 7
ATOM 15130 O O . THR A 1 48 ? -19.983 11.092 -11.411 1.00 0.00 48 THR A O 7
ATOM 15141 N N . LYS A 1 49 ? -21.926 10.888 -10.267 1.00 0.00 49 LYS A N 7
ATOM 15142 C CA . LYS A 1 49 ? -22.817 10.766 -11.426 1.00 0.00 49 LYS A CA 7
ATOM 15143 C C . LYS A 1 49 ? -22.638 11.888 -12.447 1.00 0.00 49 LYS A C 7
ATOM 15144 O O . LYS A 1 49 ? -22.955 11.702 -13.622 1.00 0.00 49 LYS A O 7
ATOM 15163 N N . SER A 1 50 ? -22.143 13.038 -12.005 1.00 0.00 50 SER A N 7
ATOM 15164 C CA . SER A 1 50 ? -21.809 14.132 -12.910 1.00 0.00 50 SER A CA 7
ATOM 15165 C C . SER A 1 50 ? -20.796 13.664 -13.961 1.00 0.00 50 SER A C 7
ATOM 15166 O O . SER A 1 50 ? -20.951 13.932 -15.153 1.00 0.00 50 SER A O 7
ATOM 15174 N N . THR A 1 51 ? -19.777 12.939 -13.512 1.00 0.00 51 THR A N 7
ATOM 15175 C CA . THR A 1 51 ? -18.787 12.358 -14.409 1.00 0.00 51 THR A CA 7
ATOM 15176 C C . THR A 1 51 ? -19.394 11.189 -15.182 1.00 0.00 51 THR A C 7
ATOM 15177 O O . THR A 1 51 ? -19.083 10.962 -16.354 1.00 0.00 51 THR A O 7
ATOM 15188 N N . ILE A 1 52 ? -20.286 10.470 -14.516 1.00 0.00 52 ILE A N 7
ATOM 15189 C CA . ILE A 1 52 ? -20.902 9.271 -15.075 1.00 0.00 52 ILE A CA 7
ATOM 15190 C C . ILE A 1 52 ? -21.737 9.596 -16.312 1.00 0.00 52 ILE A C 7
ATOM 15191 O O . ILE A 1 52 ? -21.951 8.737 -17.168 1.00 0.00 52 ILE A O 7
ATOM 15207 N N . ARG A 1 53 ? -22.196 10.836 -16.406 1.00 0.00 53 ARG A N 7
ATOM 15208 C CA . ARG A 1 53 ? -22.866 11.308 -17.616 1.00 0.00 53 ARG A CA 7
ATOM 15209 C C . ARG A 1 53 ? -22.028 11.003 -18.857 1.00 0.00 53 ARG A C 7
ATOM 15210 O O . ARG A 1 53 ? -22.561 10.624 -19.898 1.00 0.00 53 ARG A O 7
ATOM 15231 N N . GLN A 1 54 ? -20.712 11.138 -18.729 1.00 0.00 54 GLN A N 7
ATOM 15232 C CA . GLN A 1 54 ? -19.806 10.897 -19.843 1.00 0.00 54 GLN A CA 7
ATOM 15233 C C . GLN A 1 54 ? -19.663 9.403 -20.120 1.00 0.00 54 GLN A C 7
ATOM 15234 O O . GLN A 1 54 ? -19.412 8.994 -21.253 1.00 0.00 54 GLN A O 7
ATOM 15248 N N . LEU A 1 55 ? -19.824 8.594 -19.078 1.00 0.00 55 LEU A N 7
ATOM 15249 C CA . LEU A 1 55 ? -19.845 7.143 -19.219 1.00 0.00 55 LEU A CA 7
ATOM 15250 C C . LEU A 1 55 ? -21.067 6.732 -20.032 1.00 0.00 55 LEU A C 7
ATOM 15251 O O . LEU A 1 55 ? -20.989 5.883 -20.924 1.00 0.00 55 LEU A O 7
ATOM 15267 N N . ILE A 1 56 ? -22.197 7.357 -19.715 1.00 0.00 56 ILE A N 7
ATOM 15268 C CA . ILE A 1 56 ? -23.441 7.130 -20.431 1.00 0.00 56 ILE A CA 7
ATOM 15269 C C . ILE A 1 56 ? -23.334 7.606 -21.873 1.00 0.00 56 ILE A C 7
ATOM 15270 O O . ILE A 1 56 ? -23.729 6.898 -22.792 1.00 0.00 56 ILE A O 7
ATOM 15286 N N . ASP A 1 57 ? -22.777 8.800 -22.058 1.00 0.00 57 ASP A N 7
ATOM 15287 C CA . ASP A 1 57 ? -22.537 9.357 -23.390 1.00 0.00 57 ASP A CA 7
ATOM 15288 C C . ASP A 1 57 ? -21.754 8.381 -24.259 1.00 0.00 57 ASP A C 7
ATOM 15289 O O . ASP A 1 57 ? -21.870 8.381 -25.484 1.00 0.00 57 ASP A O 7
ATOM 15298 N N . GLU A 1 58 ? -20.956 7.549 -23.609 1.00 0.00 58 GLU A N 7
ATOM 15299 C CA . GLU A 1 58 ? -20.118 6.590 -24.300 1.00 0.00 58 GLU A CA 7
ATOM 15300 C C . GLU A 1 58 ? -20.891 5.317 -24.656 1.00 0.00 58 GLU A C 7
ATOM 15301 O O . GLU A 1 58 ? -20.915 4.906 -25.816 1.00 0.00 58 GLU A O 7
ATOM 15313 N N . PHE A 1 59 ? -21.524 4.698 -23.667 1.00 0.00 59 PHE A N 7
ATOM 15314 C CA . PHE A 1 59 ? -22.093 3.363 -23.852 1.00 0.00 59 PHE A CA 7
ATOM 15315 C C . PHE A 1 59 ? -23.603 3.370 -24.087 1.00 0.00 59 PHE A C 7
ATOM 15316 O O . PHE A 1 59 ? -24.177 2.345 -24.454 1.00 0.00 59 PHE A O 7
ATOM 15333 N N . ASP A 1 60 ? -24.246 4.508 -23.885 1.00 0.00 60 ASP A N 7
ATOM 15334 C CA . ASP A 1 60 ? -25.668 4.638 -24.204 1.00 0.00 60 ASP A CA 7
ATOM 15335 C C . ASP A 1 60 ? -25.937 5.965 -24.918 1.00 0.00 60 ASP A C 7
ATOM 15336 O O . ASP A 1 60 ? -26.640 6.836 -24.403 1.00 0.00 60 ASP A O 7
ATOM 15345 N N . PRO A 1 61 ? -25.361 6.143 -26.125 1.00 0.00 61 PRO A N 7
ATOM 15346 C CA . PRO A 1 61 ? -25.582 7.342 -26.944 1.00 0.00 61 PRO A CA 7
ATOM 15347 C C . PRO A 1 61 ? -27.009 7.408 -27.466 1.00 0.00 61 PRO A C 7
ATOM 15348 O O . PRO A 1 61 ? -27.507 8.471 -27.839 1.00 0.00 61 PRO A O 7
ATOM 15359 N N . PHE A 1 62 ? -27.660 6.255 -27.484 1.00 0.00 62 PHE A N 7
ATOM 15360 C CA . PHE A 1 62 ? -29.003 6.136 -28.028 1.00 0.00 62 PHE A CA 7
ATOM 15361 C C . PHE A 1 62 ? -30.035 6.652 -27.035 1.00 0.00 62 PHE A C 7
ATOM 15362 O O . PHE A 1 62 ? -31.176 6.943 -27.398 1.00 0.00 62 PHE A O 7
ATOM 15379 N N . GLY A 1 63 ? -29.620 6.765 -25.778 1.00 0.00 63 GLY A N 7
ATOM 15380 C CA . GLY A 1 63 ? -30.511 7.229 -24.740 1.00 0.00 63 GLY A CA 7
ATOM 15381 C C . GLY A 1 63 ? -31.551 6.188 -24.396 1.00 0.00 63 GLY A C 7
ATOM 15382 O O . GLY A 1 63 ? -32.732 6.502 -24.248 1.00 0.00 63 GLY A O 7
ATOM 15386 N N . ASN A 1 64 ? -31.118 4.940 -24.293 1.00 0.00 64 ASN A N 7
ATOM 15387 C CA . ASN A 1 64 ? -32.015 3.842 -23.988 1.00 0.00 64 ASN A CA 7
ATOM 15388 C C . ASN A 1 64 ? -32.396 3.877 -22.516 1.00 0.00 64 ASN A C 7
ATOM 15389 O O . ASN A 1 64 ? -33.545 3.617 -22.146 1.00 0.00 64 ASN A O 7
ATOM 15400 N N . GLY A 1 65 ? -31.434 4.227 -21.678 1.00 0.00 65 GLY A N 7
ATOM 15401 C CA . GLY A 1 65 ? -31.684 4.306 -20.253 1.00 0.00 65 GLY A CA 7
ATOM 15402 C C . GLY A 1 65 ? -30.968 3.216 -19.493 1.00 0.00 65 GLY A C 7
ATOM 15403 O O . GLY A 1 65 ? -30.974 3.197 -18.261 1.00 0.00 65 GLY A O 7
ATOM 15407 N N . ASP A 1 66 ? -30.335 2.317 -20.234 1.00 0.00 66 ASP A N 7
ATOM 15408 C CA . ASP A 1 66 ? -29.618 1.191 -19.652 1.00 0.00 66 ASP A CA 7
ATOM 15409 C C . ASP A 1 66 ? -28.634 0.614 -20.665 1.00 0.00 66 ASP A C 7
ATOM 15410 O O . ASP A 1 66 ? -28.598 1.048 -21.820 1.00 0.00 66 ASP A O 7
ATOM 15419 N N . ILE A 1 67 ? -27.851 -0.367 -20.231 1.00 0.00 67 ILE A N 7
ATOM 15420 C CA . ILE A 1 67 ? -26.826 -0.971 -21.074 1.00 0.00 67 ILE A CA 7
ATOM 15421 C C . ILE A 1 67 ? -26.730 -2.464 -20.803 1.00 0.00 67 ILE A C 7
ATOM 15422 O O . ILE A 1 67 ? -26.939 -2.918 -19.675 1.00 0.00 67 ILE A O 7
ATOM 15438 N N . ASP A 1 68 ? -26.418 -3.222 -21.841 1.00 0.00 68 ASP A N 7
ATOM 15439 C CA . ASP A 1 68 ? -26.224 -4.657 -21.707 1.00 0.00 68 ASP A CA 7
ATOM 15440 C C . ASP A 1 68 ? -24.871 -4.941 -21.061 1.00 0.00 68 ASP A C 7
ATOM 15441 O O . ASP A 1 68 ? -24.015 -4.051 -21.027 1.00 0.00 68 ASP A O 7
ATOM 15450 N N . PHE A 1 69 ? -24.664 -6.152 -20.552 1.00 0.00 69 PHE A N 7
ATOM 15451 C CA . PHE A 1 69 ? -23.405 -6.479 -19.892 1.00 0.00 69 PHE A CA 7
ATOM 15452 C C . PHE A 1 69 ? -22.224 -6.234 -20.816 1.00 0.00 69 PHE A C 7
ATOM 15453 O O . PHE A 1 69 ? -21.183 -5.802 -20.364 1.00 0.00 69 PHE A O 7
ATOM 15470 N N . ASP A 1 70 ? -22.387 -6.489 -22.109 1.00 0.00 70 ASP A N 7
ATOM 15471 C CA . ASP A 1 70 ? -21.272 -6.361 -23.046 1.00 0.00 70 ASP A CA 7
ATOM 15472 C C . ASP A 1 70 ? -20.760 -4.919 -23.097 1.00 0.00 70 ASP A C 7
ATOM 15473 O O . ASP A 1 70 ? -19.615 -4.669 -23.468 1.00 0.00 70 ASP A O 7
ATOM 15482 N N . SER A 1 71 ? -21.612 -3.973 -22.710 1.00 0.00 71 SER A N 7
ATOM 15483 C CA . SER A 1 71 ? -21.209 -2.578 -22.605 1.00 0.00 71 SER A CA 7
ATOM 15484 C C . SER A 1 71 ? -20.583 -2.303 -21.238 1.00 0.00 71 SER A C 7
ATOM 15485 O O . SER A 1 71 ? -19.566 -1.619 -21.135 1.00 0.00 71 SER A O 7
ATOM 15493 N N . PHE A 1 72 ? -21.180 -2.872 -20.193 1.00 0.00 72 PHE A N 7
ATOM 15494 C CA . PHE A 1 72 ? -20.684 -2.691 -18.833 1.00 0.00 72 PHE A CA 7
ATOM 15495 C C . PHE A 1 72 ? -19.362 -3.431 -18.665 1.00 0.00 72 PHE A C 7
ATOM 15496 O O . PHE A 1 72 ? -18.497 -3.031 -17.889 1.00 0.00 72 PHE A O 7
ATOM 15513 N N . LYS A 1 73 ? -19.236 -4.516 -19.410 1.00 0.00 73 LYS A N 7
ATOM 15514 C CA . LYS A 1 73 ? -18.015 -5.293 -19.491 1.00 0.00 73 LYS A CA 7
ATOM 15515 C C . LYS A 1 73 ? -16.860 -4.398 -19.907 1.00 0.00 73 LYS A C 7
ATOM 15516 O O . LYS A 1 73 ? -15.823 -4.375 -19.260 1.00 0.00 73 LYS A O 7
ATOM 15535 N N . ILE A 1 74 ? -17.068 -3.647 -20.982 1.00 0.00 74 ILE A N 7
ATOM 15536 C CA . ILE A 1 74 ? -16.057 -2.725 -21.480 1.00 0.00 74 ILE A CA 7
ATOM 15537 C C . ILE A 1 74 ? -15.768 -1.643 -20.443 1.00 0.00 74 ILE A C 7
ATOM 15538 O O . ILE A 1 74 ? -14.613 -1.285 -20.207 1.00 0.00 74 ILE A O 7
ATOM 15554 N N . ILE A 1 75 ? -16.832 -1.128 -19.830 1.00 0.00 75 ILE A N 7
ATOM 15555 C CA . ILE A 1 75 ? -16.705 -0.148 -18.756 1.00 0.00 75 ILE A CA 7
ATOM 15556 C C . ILE A 1 75 ? -15.796 -0.688 -17.661 1.00 0.00 75 ILE A C 7
ATOM 15557 O O . ILE A 1 75 ? -14.792 -0.080 -17.304 1.00 0.00 75 ILE A O 7
ATOM 15573 N N . GLY A 1 76 ? -16.152 -1.851 -17.157 1.00 0.00 76 GLY A N 7
ATOM 15574 C CA . GLY A 1 76 ? -15.369 -2.481 -16.124 1.00 0.00 76 GLY A CA 7
ATOM 15575 C C . GLY A 1 76 ? -13.963 -2.799 -16.584 1.00 0.00 76 GLY A C 7
ATOM 15576 O O . GLY A 1 76 ? -12.995 -2.546 -15.868 1.00 0.00 76 GLY A O 7
ATOM 15580 N N . ALA A 1 77 ? -13.840 -3.310 -17.795 1.00 0.00 77 ALA A N 7
ATOM 15581 C CA . ALA A 1 77 ? -12.558 -3.761 -18.302 1.00 0.00 77 ALA A CA 7
ATOM 15582 C C . ALA A 1 77 ? -11.579 -2.603 -18.428 1.00 0.00 77 ALA A C 7
ATOM 15583 O O . ALA A 1 77 ? -10.368 -2.786 -18.317 1.00 0.00 77 ALA A O 7
ATOM 15590 N N . ARG A 1 78 ? -12.112 -1.406 -18.640 1.00 0.00 78 ARG A N 7
ATOM 15591 C CA . ARG A 1 78 ? -11.278 -0.237 -18.844 1.00 0.00 78 ARG A CA 7
ATOM 15592 C C . ARG A 1 78 ? -10.946 0.464 -17.524 1.00 0.00 78 ARG A C 7
ATOM 15593 O O . ARG A 1 78 ? -10.092 1.352 -17.497 1.00 0.00 78 ARG A O 7
ATOM 15614 N N . PHE A 1 79 ? -11.613 0.075 -16.432 1.00 0.00 79 PHE A N 7
ATOM 15615 C CA . PHE A 1 79 ? -11.413 0.755 -15.156 1.00 0.00 79 PHE A CA 7
ATOM 15616 C C . PHE A 1 79 ? -10.813 -0.169 -14.101 1.00 0.00 79 PHE A C 7
ATOM 15617 O O . PHE A 1 79 ? -9.961 0.249 -13.320 1.00 0.00 79 PHE A O 7
ATOM 15634 N N . LEU A 1 80 ? -11.267 -1.414 -14.066 1.00 0.00 80 LEU A N 7
ATOM 15635 C CA . LEU A 1 80 ? -10.708 -2.403 -13.159 1.00 0.00 80 LEU A CA 7
ATOM 15636 C C . LEU A 1 80 ? -9.296 -2.777 -13.572 1.00 0.00 80 LEU A C 7
ATOM 15637 O O . LEU A 1 80 ? -8.338 -2.512 -12.853 1.00 0.00 80 LEU A O 7
ATOM 15653 N N . GLY A 1 81 ? -9.182 -3.405 -14.736 1.00 0.00 81 GLY A N 7
ATOM 15654 C CA . GLY A 1 81 ? -7.879 -3.725 -15.289 1.00 0.00 81 GLY A CA 7
ATOM 15655 C C . GLY A 1 81 ? -7.038 -4.646 -14.418 1.00 0.00 81 GLY A C 7
ATOM 15656 O O . GLY A 1 81 ? -5.846 -4.826 -14.674 1.00 0.00 81 GLY A O 7
ATOM 15660 N N . GLU A 1 82 ? -7.669 -5.239 -13.402 1.00 0.00 82 GLU A N 7
ATOM 15661 C CA . GLU A 1 82 ? -6.976 -6.040 -12.392 1.00 0.00 82 GLU A CA 7
ATOM 15662 C C . GLU A 1 82 ? -5.840 -5.258 -11.729 1.00 0.00 82 GLU A C 7
ATOM 15663 O O . GLU A 1 82 ? -4.968 -5.834 -11.076 1.00 0.00 82 GLU A O 7
ATOM 15675 N N . GLU A 1 83 ? -5.877 -3.947 -11.899 1.00 0.00 83 GLU A N 7
ATOM 15676 C CA . GLU A 1 83 ? -4.889 -3.050 -11.360 1.00 0.00 83 GLU A CA 7
ATOM 15677 C C . GLU A 1 83 ? -5.573 -1.914 -10.620 1.00 0.00 83 GLU A C 7
ATOM 15678 O O . GLU A 1 83 ? -6.264 -1.091 -11.223 1.00 0.00 83 GLU A O 7
ATOM 15690 N N . VAL A 1 84 ? -5.382 -1.873 -9.320 1.00 0.00 84 VAL A N 7
ATOM 15691 C CA . VAL A 1 84 ? -6.010 -0.861 -8.494 1.00 0.00 84 VAL A CA 7
ATOM 15692 C C . VAL A 1 84 ? -5.215 0.452 -8.533 1.00 0.00 84 VAL A C 7
ATOM 15693 O O . VAL A 1 84 ? -4.521 0.836 -7.585 1.00 0.00 84 VAL A O 7
ATOM 15706 N N . ASN A 1 85 ? -5.317 1.130 -9.660 1.00 0.00 85 ASN A N 7
ATOM 15707 C CA . ASN A 1 85 ? -4.666 2.416 -9.852 1.00 0.00 85 ASN A CA 7
ATOM 15708 C C . ASN A 1 85 ? -5.714 3.497 -10.036 1.00 0.00 85 ASN A C 7
ATOM 15709 O O . ASN A 1 85 ? -6.782 3.234 -10.582 1.00 0.00 85 ASN A O 7
ATOM 15720 N N . PRO A 1 86 ? -5.433 4.722 -9.585 1.00 0.00 86 PRO A N 7
ATOM 15721 C CA . PRO A 1 86 ? -6.396 5.820 -9.648 1.00 0.00 86 PRO A CA 7
ATOM 15722 C C . PRO A 1 86 ? -6.773 6.154 -11.085 1.00 0.00 86 PRO A C 7
ATOM 15723 O O . PRO A 1 86 ? -7.937 6.072 -11.475 1.00 0.00 86 PRO A O 7
ATOM 15734 N N . GLU A 1 87 ? -5.767 6.503 -11.868 1.00 0.00 87 GLU A N 7
ATOM 15735 C CA . GLU A 1 87 ? -5.947 6.775 -13.288 1.00 0.00 87 GLU A CA 7
ATOM 15736 C C . GLU A 1 87 ? -4.867 6.064 -14.092 1.00 0.00 87 GLU A C 7
ATOM 15737 O O . GLU A 1 87 ? -4.638 6.382 -15.259 1.00 0.00 87 GLU A O 7
ATOM 15749 N N . GLN A 1 88 ? -4.220 5.097 -13.435 1.00 0.00 88 GLN A N 7
ATOM 15750 C CA . GLN A 1 88 ? -3.087 4.343 -13.993 1.00 0.00 88 GLN A CA 7
ATOM 15751 C C . GLN A 1 88 ? -1.850 5.226 -14.200 1.00 0.00 88 GLN A C 7
ATOM 15752 O O . GLN A 1 88 ? -0.759 4.883 -13.749 1.00 0.00 88 GLN A O 7
ATOM 15766 N N . MET A 1 89 ? -2.028 6.369 -14.853 1.00 0.00 89 MET A N 7
ATOM 15767 C CA . MET A 1 89 ? -0.923 7.285 -15.128 1.00 0.00 89 MET A CA 7
ATOM 15768 C C . MET A 1 89 ? -0.637 8.159 -13.910 1.00 0.00 89 MET A C 7
ATOM 15769 O O . MET A 1 89 ? 0.207 9.049 -13.950 1.00 0.00 89 MET A O 7
ATOM 15783 N N . GLN A 1 90 ? -1.360 7.900 -12.831 1.00 0.00 90 GLN A N 7
ATOM 15784 C CA . GLN A 1 90 ? -1.170 8.619 -11.584 1.00 0.00 90 GLN A CA 7
ATOM 15785 C C . GLN A 1 90 ? -0.130 7.937 -10.711 1.00 0.00 90 GLN A C 7
ATOM 15786 O O . GLN A 1 90 ? 0.092 6.730 -10.832 1.00 0.00 90 GLN A O 7
ATOM 15800 N N . GLN A 1 91 ? 0.475 8.718 -9.814 1.00 0.00 91 GLN A N 7
ATOM 15801 C CA . GLN A 1 91 ? 1.483 8.225 -8.890 1.00 0.00 91 GLN A CA 7
ATOM 15802 C C . GLN A 1 91 ? 2.649 7.570 -9.619 1.00 0.00 91 GLN A C 7
ATOM 15803 O O . GLN A 1 91 ? 3.186 6.553 -9.177 1.00 0.00 91 GLN A O 7
ATOM 15817 N N . GLU A 1 92 ? 3.041 8.189 -10.725 1.00 0.00 92 GLU A N 7
ATOM 15818 C CA . GLU A 1 92 ? 4.201 7.752 -11.498 1.00 0.00 92 GLU A CA 7
ATOM 15819 C C . GLU A 1 92 ? 5.442 7.712 -10.621 1.00 0.00 92 GLU A C 7
ATOM 15820 O O . GLU A 1 92 ? 6.312 6.860 -10.795 1.00 0.00 92 GLU A O 7
ATOM 15832 N N . LEU A 1 93 ? 5.502 8.639 -9.673 1.00 0.00 93 LEU A N 7
ATOM 15833 C CA . LEU A 1 93 ? 6.631 8.729 -8.758 1.00 0.00 93 LEU A CA 7
ATOM 15834 C C . LEU A 1 93 ? 6.813 7.425 -7.998 1.00 0.00 93 LEU A C 7
ATOM 15835 O O . LEU A 1 93 ? 7.933 6.988 -7.787 1.00 0.00 93 LEU A O 7
ATOM 15851 N N . ARG A 1 94 ? 5.707 6.792 -7.619 1.00 0.00 94 ARG A N 7
ATOM 15852 C CA . ARG A 1 94 ? 5.761 5.546 -6.875 1.00 0.00 94 ARG A CA 7
ATOM 15853 C C . ARG A 1 94 ? 6.513 4.465 -7.641 1.00 0.00 94 ARG A C 7
ATOM 15854 O O . ARG A 1 94 ? 7.382 3.792 -7.089 1.00 0.00 94 ARG A O 7
ATOM 15875 N N . GLU A 1 95 ? 6.202 4.320 -8.916 1.00 0.00 95 GLU A N 7
ATOM 15876 C CA . GLU A 1 95 ? 6.873 3.331 -9.741 1.00 0.00 95 GLU A CA 7
ATOM 15877 C C . GLU A 1 95 ? 8.275 3.814 -10.113 1.00 0.00 95 GLU A C 7
ATOM 15878 O O . GLU A 1 95 ? 9.131 3.029 -10.523 1.00 0.00 95 GLU A O 7
ATOM 15890 N N . ALA A 1 96 ? 8.503 5.111 -9.954 1.00 0.00 96 ALA A N 7
ATOM 15891 C CA . ALA A 1 96 ? 9.807 5.701 -10.211 1.00 0.00 96 ALA A CA 7
ATOM 15892 C C . ALA A 1 96 ? 10.704 5.609 -8.984 1.00 0.00 96 ALA A C 7
ATOM 15893 O O . ALA A 1 96 ? 11.921 5.735 -9.098 1.00 0.00 96 ALA A O 7
ATOM 15900 N N . PHE A 1 97 ? 10.115 5.381 -7.811 1.00 0.00 97 PHE A N 7
ATOM 15901 C CA . PHE A 1 97 ? 10.903 5.235 -6.595 1.00 0.00 97 PHE A CA 7
ATOM 15902 C C . PHE A 1 97 ? 11.857 4.076 -6.752 1.00 0.00 97 PHE A C 7
ATOM 15903 O O . PHE A 1 97 ? 13.037 4.200 -6.464 1.00 0.00 97 PHE A O 7
ATOM 15920 N N . ARG A 1 98 ? 11.346 2.965 -7.265 1.00 0.00 98 ARG A N 7
ATOM 15921 C CA . ARG A 1 98 ? 12.146 1.758 -7.420 1.00 0.00 98 ARG A CA 7
ATOM 15922 C C . ARG A 1 98 ? 13.201 1.936 -8.509 1.00 0.00 98 ARG A C 7
ATOM 15923 O O . ARG A 1 98 ? 14.142 1.151 -8.618 1.00 0.00 98 ARG A O 7
ATOM 15944 N N . LEU A 1 99 ? 13.040 2.987 -9.301 1.00 0.00 99 LEU A N 7
ATOM 15945 C CA . LEU A 1 99 ? 13.973 3.299 -10.374 1.00 0.00 99 LEU A CA 7
ATOM 15946 C C . LEU A 1 99 ? 15.160 4.095 -9.836 1.00 0.00 99 LEU A C 7
ATOM 15947 O O . LEU A 1 99 ? 16.293 3.924 -10.285 1.00 0.00 99 LEU A O 7
ATOM 15963 N N . TYR A 1 100 ? 14.894 4.958 -8.862 1.00 0.00 100 TYR A N 7
ATOM 15964 C CA . TYR A 1 100 ? 15.934 5.770 -8.244 1.00 0.00 100 TYR A CA 7
ATOM 15965 C C . TYR A 1 100 ? 16.425 5.113 -6.963 1.00 0.00 100 TYR A C 7
ATOM 15966 O O . TYR A 1 100 ? 17.440 5.512 -6.390 1.00 0.00 100 TYR A O 7
ATOM 15984 N N . ASP A 1 101 ? 15.689 4.103 -6.526 1.00 0.00 101 ASP A N 7
ATOM 15985 C CA . ASP A 1 101 ? 16.039 3.334 -5.344 1.00 0.00 101 ASP A CA 7
ATOM 15986 C C . ASP A 1 101 ? 17.235 2.438 -5.631 1.00 0.00 101 ASP A C 7
ATOM 15987 O O . ASP A 1 101 ? 17.104 1.240 -5.886 1.00 0.00 101 ASP A O 7
ATOM 15996 N N . LYS A 1 102 ? 18.402 3.052 -5.636 1.00 0.00 102 LYS A N 7
ATOM 15997 C CA . LYS A 1 102 ? 19.653 2.335 -5.820 1.00 0.00 102 LYS A CA 7
ATOM 15998 C C . LYS A 1 102 ? 20.043 1.585 -4.550 1.00 0.00 102 LYS A C 7
ATOM 15999 O O . LYS A 1 102 ? 20.973 0.777 -4.555 1.00 0.00 102 LYS A O 7
ATOM 16018 N N . GLU A 1 103 ? 19.323 1.855 -3.466 1.00 0.00 103 GLU A N 7
ATOM 16019 C CA . GLU A 1 103 ? 19.615 1.244 -2.178 1.00 0.00 103 GLU A CA 7
ATOM 16020 C C . GLU A 1 103 ? 18.867 -0.076 -2.027 1.00 0.00 103 GLU A C 7
ATOM 16021 O O . GLU A 1 103 ? 19.386 -1.040 -1.463 1.00 0.00 103 GLU A O 7
ATOM 16033 N N . GLY A 1 104 ? 17.647 -0.104 -2.544 1.00 0.00 104 GLY A N 7
ATOM 16034 C CA . GLY A 1 104 ? 16.830 -1.298 -2.490 1.00 0.00 104 GLY A CA 7
ATOM 16035 C C . GLY A 1 104 ? 15.846 -1.250 -1.343 1.00 0.00 104 GLY A C 7
ATOM 16036 O O . GLY A 1 104 ? 15.470 -2.280 -0.792 1.00 0.00 104 GLY A O 7
ATOM 16040 N N . ASN A 1 105 ? 15.419 -0.044 -0.998 1.00 0.00 105 ASN A N 7
ATOM 16041 C CA . ASN A 1 105 ? 14.550 0.170 0.150 1.00 0.00 105 ASN A CA 7
ATOM 16042 C C . ASN A 1 105 ? 13.091 0.306 -0.270 1.00 0.00 105 ASN A C 7
ATOM 16043 O O . ASN A 1 105 ? 12.184 0.184 0.552 1.00 0.00 105 ASN A O 7
ATOM 16054 N N . GLY A 1 106 ? 12.870 0.572 -1.550 1.00 0.00 106 GLY A N 7
ATOM 16055 C CA . GLY A 1 106 ? 11.528 0.840 -2.043 1.00 0.00 106 GLY A CA 7
ATOM 16056 C C . GLY A 1 106 ? 11.127 2.288 -1.810 1.00 0.00 106 GLY A C 7
ATOM 16057 O O . GLY A 1 106 ? 10.305 2.844 -2.538 1.00 0.00 106 GLY A O 7
ATOM 16061 N N . TYR A 1 107 ? 11.733 2.886 -0.795 1.00 0.00 107 TYR A N 7
ATOM 16062 C CA . TYR A 1 107 ? 11.623 4.309 -0.518 1.00 0.00 107 TYR A CA 7
ATOM 16063 C C . TYR A 1 107 ? 12.915 4.937 -0.971 1.00 0.00 107 TYR A C 7
ATOM 16064 O O . TYR A 1 107 ? 13.972 4.320 -0.835 1.00 0.00 107 TYR A O 7
ATOM 16082 N N . ILE A 1 108 ? 12.871 6.140 -1.491 1.00 0.00 108 ILE A N 7
ATOM 16083 C CA . ILE A 1 108 ? 14.116 6.798 -1.819 1.00 0.00 108 ILE A CA 7
ATOM 16084 C C . ILE A 1 108 ? 14.546 7.653 -0.644 1.00 0.00 108 ILE A C 7
ATOM 16085 O O . ILE A 1 108 ? 13.821 8.533 -0.193 1.00 0.00 108 ILE A O 7
ATOM 16101 N N . SER A 1 109 ? 15.719 7.363 -0.123 1.00 0.00 109 SER A N 7
ATOM 16102 C CA . SER A 1 109 ? 16.198 8.031 1.068 1.00 0.00 109 SER A CA 7
ATOM 16103 C C . SER A 1 109 ? 16.486 9.500 0.790 1.00 0.00 109 SER A C 7
ATOM 16104 O O . SER A 1 109 ? 16.456 9.944 -0.360 1.00 0.00 109 SER A O 7
ATOM 16112 N N . THR A 1 110 ? 16.774 10.252 1.827 1.00 0.00 110 THR A N 7
ATOM 16113 C CA . THR A 1 110 ? 17.055 11.665 1.675 1.00 0.00 110 THR A CA 7
ATOM 16114 C C . THR A 1 110 ? 18.281 11.885 0.775 1.00 0.00 110 THR A C 7
ATOM 16115 O O . THR A 1 110 ? 18.375 12.882 0.056 1.00 0.00 110 THR A O 7
ATOM 16126 N N . ASP A 1 111 ? 19.185 10.914 0.790 1.00 0.00 111 ASP A N 7
ATOM 16127 C CA . ASP A 1 111 ? 20.414 10.966 -0.006 1.00 0.00 111 ASP A CA 7
ATOM 16128 C C . ASP A 1 111 ? 20.109 10.991 -1.499 1.00 0.00 111 ASP A C 7
ATOM 16129 O O . ASP A 1 111 ? 20.605 11.843 -2.231 1.00 0.00 111 ASP A O 7
ATOM 16138 N N . VAL A 1 112 ? 19.280 10.056 -1.940 1.00 0.00 112 VAL A N 7
ATOM 16139 C CA . VAL A 1 112 ? 18.917 9.962 -3.352 1.00 0.00 112 VAL A CA 7
ATOM 16140 C C . VAL A 1 112 ? 18.007 11.125 -3.762 1.00 0.00 112 VAL A C 7
ATOM 16141 O O . VAL A 1 112 ? 18.111 11.639 -4.877 1.00 0.00 112 VAL A O 7
ATOM 16154 N N . MET A 1 113 ? 17.136 11.556 -2.850 1.00 0.00 113 MET A N 7
ATOM 16155 C CA . MET A 1 113 ? 16.271 12.709 -3.102 1.00 0.00 113 MET A CA 7
ATOM 16156 C C . MET A 1 113 ? 17.116 13.952 -3.381 1.00 0.00 113 MET A C 7
ATOM 16157 O O . MET A 1 113 ? 16.764 14.777 -4.227 1.00 0.00 113 MET A O 7
ATOM 16171 N N . ARG A 1 114 ? 18.231 14.069 -2.659 1.00 0.00 114 ARG A N 7
ATOM 16172 C CA . ARG A 1 114 ? 19.218 15.117 -2.913 1.00 0.00 114 ARG A CA 7
ATOM 16173 C C . ARG A 1 114 ? 19.592 15.148 -4.390 1.00 0.00 114 ARG A C 7
ATOM 16174 O O . ARG A 1 114 ? 19.392 16.145 -5.074 1.00 0.00 114 ARG A O 7
ATOM 16195 N N . GLU A 1 115 ? 20.110 14.028 -4.867 1.00 0.00 115 GLU A N 7
ATOM 16196 C CA . GLU A 1 115 ? 20.592 13.904 -6.240 1.00 0.00 115 GLU A CA 7
ATOM 16197 C C . GLU A 1 115 ? 19.482 14.167 -7.256 1.00 0.00 115 GLU A C 7
ATOM 16198 O O . GLU A 1 115 ? 19.704 14.839 -8.260 1.00 0.00 115 GLU A O 7
ATOM 16210 N N . ILE A 1 116 ? 18.290 13.642 -6.983 1.00 0.00 116 ILE A N 7
ATOM 16211 C CA . ILE A 1 116 ? 17.141 13.853 -7.860 1.00 0.00 116 ILE A CA 7
ATOM 16212 C C . ILE A 1 116 ? 16.846 15.341 -8.022 1.00 0.00 116 ILE A C 7
ATOM 16213 O O . ILE A 1 116 ? 16.656 15.835 -9.133 1.00 0.00 116 ILE A O 7
ATOM 16229 N N . LEU A 1 117 ? 16.829 16.050 -6.905 1.00 0.00 117 LEU A N 7
ATOM 16230 C CA . LEU A 1 117 ? 16.546 17.477 -6.903 1.00 0.00 117 LEU A CA 7
ATOM 16231 C C . LEU A 1 117 ? 17.709 18.243 -7.521 1.00 0.00 117 LEU A C 7
ATOM 16232 O O . LEU A 1 117 ? 17.520 19.115 -8.366 1.00 0.00 117 LEU A O 7
ATOM 16248 N N . ALA A 1 118 ? 18.908 17.899 -7.074 1.00 0.00 118 ALA A N 7
ATOM 16249 C CA . ALA A 1 118 ? 20.153 18.506 -7.555 1.00 0.00 118 ALA A CA 7
ATOM 16250 C C . ALA A 1 118 ? 20.286 18.455 -9.075 1.00 0.00 118 ALA A C 7
ATOM 16251 O O . ALA A 1 118 ? 20.991 19.268 -9.669 1.00 0.00 118 ALA A O 7
ATOM 16258 N N . GLU A 1 119 ? 19.635 17.488 -9.705 1.00 0.00 119 GLU A N 7
ATOM 16259 C CA . GLU A 1 119 ? 19.680 17.376 -11.155 1.00 0.00 119 GLU A CA 7
ATOM 16260 C C . GLU A 1 119 ? 18.936 18.545 -11.799 1.00 0.00 119 GLU A C 7
ATOM 16261 O O . GLU A 1 119 ? 19.230 18.945 -12.926 1.00 0.00 119 GLU A O 7
ATOM 16273 N N . LEU A 1 120 ? 17.973 19.092 -11.068 1.00 0.00 120 LEU A N 7
ATOM 16274 C CA . LEU A 1 120 ? 17.255 20.279 -11.501 1.00 0.00 120 LEU A CA 7
ATOM 16275 C C . LEU A 1 120 ? 17.972 21.532 -11.008 1.00 0.00 120 LEU A C 7
ATOM 16276 O O . LEU A 1 120 ? 18.206 22.469 -11.771 1.00 0.00 120 LEU A O 7
ATOM 16292 N N . ASP A 1 121 ? 18.329 21.540 -9.728 1.00 0.00 121 ASP A N 7
ATOM 16293 C CA . ASP A 1 121 ? 19.078 22.655 -9.153 1.00 0.00 121 ASP A CA 7
ATOM 16294 C C . ASP A 1 121 ? 20.571 22.407 -9.268 1.00 0.00 121 ASP A C 7
ATOM 16295 O O . ASP A 1 121 ? 21.183 21.783 -8.404 1.00 0.00 121 ASP A O 7
ATOM 16304 N N . GLU A 1 122 ? 21.154 22.920 -10.338 1.00 0.00 122 GLU A N 7
ATOM 16305 C CA . GLU A 1 122 ? 22.561 22.695 -10.626 1.00 0.00 122 GLU A CA 7
ATOM 16306 C C . GLU A 1 122 ? 23.460 23.608 -9.798 1.00 0.00 122 GLU A C 7
ATOM 16307 O O . GLU A 1 122 ? 24.667 23.393 -9.718 1.00 0.00 122 GLU A O 7
ATOM 16319 N N . THR A 1 123 ? 22.869 24.623 -9.188 1.00 0.00 123 THR A N 7
ATOM 16320 C CA . THR A 1 123 ? 23.630 25.578 -8.396 1.00 0.00 123 THR A CA 7
ATOM 16321 C C . THR A 1 123 ? 23.548 25.172 -6.940 1.00 0.00 123 THR A C 7
ATOM 16322 O O . THR A 1 123 ? 24.309 25.615 -6.083 1.00 0.00 123 THR A O 7
ATOM 16333 N N . LEU A 1 124 ? 22.612 24.282 -6.708 1.00 0.00 124 LEU A N 7
ATOM 16334 C CA . LEU A 1 124 ? 22.333 23.716 -5.429 1.00 0.00 124 LEU A CA 7
ATOM 16335 C C . LEU A 1 124 ? 23.466 22.790 -4.998 1.00 0.00 124 LEU A C 7
ATOM 16336 O O . LEU A 1 124 ? 23.748 21.782 -5.646 1.00 0.00 124 LEU A O 7
ATOM 16352 N N . SER A 1 125 ? 24.125 23.162 -3.920 1.00 0.00 125 SER A N 7
ATOM 16353 C CA . SER A 1 125 ? 25.286 22.417 -3.441 1.00 0.00 125 SER A CA 7
ATOM 16354 C C . SER A 1 125 ? 24.864 21.356 -2.433 1.00 0.00 125 SER A C 7
ATOM 16355 O O . SER A 1 125 ? 23.684 21.232 -2.128 1.00 0.00 125 SER A O 7
ATOM 16363 N N . SER A 1 126 ? 25.824 20.606 -1.910 1.00 0.00 126 SER A N 7
ATOM 16364 C CA . SER A 1 126 ? 25.537 19.572 -0.924 1.00 0.00 126 SER A CA 7
ATOM 16365 C C . SER A 1 126 ? 24.855 20.168 0.310 1.00 0.00 126 SER A C 7
ATOM 16366 O O . SER A 1 126 ? 23.945 19.562 0.887 1.00 0.00 126 SER A O 7
ATOM 16374 N N . GLU A 1 127 ? 25.279 21.368 0.693 1.00 0.00 127 GLU A N 7
ATOM 16375 C CA . GLU A 1 127 ? 24.717 22.040 1.856 1.00 0.00 127 GLU A CA 7
ATOM 16376 C C . GLU A 1 127 ? 23.329 22.584 1.543 1.00 0.00 127 GLU A C 7
ATOM 16377 O O . GLU A 1 127 ? 22.411 22.463 2.355 1.00 0.00 127 GLU A O 7
ATOM 16389 N N . ASP A 1 128 ? 23.174 23.166 0.358 1.00 0.00 128 ASP A N 7
ATOM 16390 C CA . ASP A 1 128 ? 21.881 23.674 -0.072 1.00 0.00 128 ASP A CA 7
ATOM 16391 C C . ASP A 1 128 ? 20.897 22.515 -0.215 1.00 0.00 128 ASP A C 7
ATOM 16392 O O . ASP A 1 128 ? 19.778 22.570 0.295 1.00 0.00 128 ASP A O 7
ATOM 16401 N N . LEU A 1 129 ? 21.326 21.478 -0.942 1.00 0.00 129 LEU A N 7
ATOM 16402 C CA . LEU A 1 129 ? 20.609 20.200 -0.999 1.00 0.00 129 LEU A CA 7
ATOM 16403 C C . LEU A 1 129 ? 20.107 19.772 0.370 1.00 0.00 129 LEU A C 7
ATOM 16404 O O . LEU A 1 129 ? 18.954 19.391 0.513 1.00 0.00 129 LEU A O 7
ATOM 16420 N N . ASP A 1 130 ? 20.979 19.820 1.370 1.00 0.00 130 ASP A N 7
ATOM 16421 C CA . ASP A 1 130 ? 20.626 19.338 2.702 1.00 0.00 130 ASP A CA 7
ATOM 16422 C C . ASP A 1 130 ? 19.475 20.142 3.292 1.00 0.00 130 ASP A C 7
ATOM 16423 O O . ASP A 1 130 ? 18.563 19.579 3.906 1.00 0.00 130 ASP A O 7
ATOM 16432 N N . ALA A 1 131 ? 19.514 21.455 3.097 1.00 0.00 131 ALA A N 7
ATOM 16433 C CA . ALA A 1 131 ? 18.423 22.317 3.532 1.00 0.00 131 ALA A CA 7
ATOM 16434 C C . ALA A 1 131 ? 17.154 21.974 2.775 1.00 0.00 131 ALA A C 7
ATOM 16435 O O . ALA A 1 131 ? 16.069 21.925 3.352 1.00 0.00 131 ALA A O 7
ATOM 16442 N N . MET A 1 132 ? 17.297 21.732 1.476 1.00 0.00 132 MET A N 7
ATOM 16443 C CA . MET A 1 132 ? 16.171 21.315 0.660 1.00 0.00 132 MET A CA 7
ATOM 16444 C C . MET A 1 132 ? 15.639 19.980 1.129 1.00 0.00 132 MET A C 7
ATOM 16445 O O . MET A 1 132 ? 14.443 19.784 1.174 1.00 0.00 132 MET A O 7
ATOM 16459 N N . ILE A 1 133 ? 16.529 19.079 1.505 1.00 0.00 133 ILE A N 7
ATOM 16460 C CA . ILE A 1 133 ? 16.132 17.796 2.065 1.00 0.00 133 ILE A CA 7
ATOM 16461 C C . ILE A 1 133 ? 15.273 18.002 3.308 1.00 0.00 133 ILE A C 7
ATOM 16462 O O . ILE A 1 133 ? 14.229 17.373 3.471 1.00 0.00 133 ILE A O 7
ATOM 16478 N N . ASP A 1 134 ? 15.727 18.909 4.156 1.00 0.00 134 ASP A N 7
ATOM 16479 C CA . ASP A 1 134 ? 15.016 19.282 5.378 1.00 0.00 134 ASP A CA 7
ATOM 16480 C C . ASP A 1 134 ? 13.644 19.859 5.041 1.00 0.00 134 ASP A C 7
ATOM 16481 O O . ASP A 1 134 ? 12.670 19.691 5.776 1.00 0.00 134 ASP A O 7
ATOM 16490 N N . GLU A 1 135 ? 13.605 20.566 3.929 1.00 0.00 135 GLU A N 7
ATOM 16491 C CA . GLU A 1 135 ? 12.378 21.157 3.410 1.00 0.00 135 GLU A CA 7
ATOM 16492 C C . GLU A 1 135 ? 11.484 20.060 2.808 1.00 0.00 135 GLU A C 7
ATOM 16493 O O . GLU A 1 135 ? 10.264 20.070 2.967 1.00 0.00 135 GLU A O 7
ATOM 16505 N N . ILE A 1 136 ? 12.127 19.106 2.144 1.00 0.00 136 ILE A N 7
ATOM 16506 C CA . ILE A 1 136 ? 11.446 18.021 1.442 1.00 0.00 136 ILE A CA 7
ATOM 16507 C C . ILE A 1 136 ? 10.798 17.024 2.401 1.00 0.00 136 ILE A C 7
ATOM 16508 O O . ILE A 1 136 ? 9.628 16.675 2.235 1.00 0.00 136 ILE A O 7
ATOM 16524 N N . ASP A 1 137 ? 11.553 16.557 3.392 1.00 0.00 137 ASP A N 7
ATOM 16525 C CA . ASP A 1 137 ? 11.063 15.517 4.275 1.00 0.00 137 ASP A CA 7
ATOM 16526 C C . ASP A 1 137 ? 9.945 16.056 5.182 1.00 0.00 137 ASP A C 7
ATOM 16527 O O . ASP A 1 137 ? 10.165 16.701 6.206 1.00 0.00 137 ASP A O 7
ATOM 16536 N N . ALA A 1 138 ? 8.720 15.821 4.733 1.00 0.00 138 ALA A N 7
ATOM 16537 C CA . ALA A 1 138 ? 7.527 16.331 5.388 1.00 0.00 138 ALA A CA 7
ATOM 16538 C C . ALA A 1 138 ? 7.165 15.534 6.632 1.00 0.00 138 ALA A C 7
ATOM 16539 O O . ALA A 1 138 ? 7.028 16.092 7.720 1.00 0.00 138 ALA A O 7
ATOM 16546 N N . ASP A 1 139 ? 7.013 14.226 6.473 1.00 0.00 139 ASP A N 7
ATOM 16547 C CA . ASP A 1 139 ? 6.550 13.385 7.573 1.00 0.00 139 ASP A CA 7
ATOM 16548 C C . ASP A 1 139 ? 7.708 12.981 8.475 1.00 0.00 139 ASP A C 7
ATOM 16549 O O . ASP A 1 139 ? 7.515 12.447 9.568 1.00 0.00 139 ASP A O 7
ATOM 16558 N N . GLY A 1 140 ? 8.918 13.264 8.004 1.00 0.00 140 GLY A N 7
ATOM 16559 C CA . GLY A 1 140 ? 10.117 12.961 8.763 1.00 0.00 140 GLY A CA 7
ATOM 16560 C C . GLY A 1 140 ? 10.278 11.481 9.030 1.00 0.00 140 GLY A C 7
ATOM 16561 O O . GLY A 1 140 ? 10.672 11.082 10.124 1.00 0.00 140 GLY A O 7
ATOM 16565 N N . SER A 1 141 ? 9.980 10.664 8.034 1.00 0.00 141 SER A N 7
ATOM 16566 C CA . SER A 1 141 ? 10.034 9.223 8.200 1.00 0.00 141 SER A CA 7
ATOM 16567 C C . SER A 1 141 ? 11.426 8.691 7.851 1.00 0.00 141 SER A C 7
ATOM 16568 O O . SER A 1 141 ? 11.658 7.482 7.832 1.00 0.00 141 SER A O 7
ATOM 16576 N N . GLY A 1 142 ? 12.351 9.606 7.569 1.00 0.00 142 GLY A N 7
ATOM 16577 C CA . GLY A 1 142 ? 13.721 9.224 7.262 1.00 0.00 142 GLY A CA 7
ATOM 16578 C C . GLY A 1 142 ? 13.916 8.930 5.790 1.00 0.00 142 GLY A C 7
ATOM 16579 O O . GLY A 1 142 ? 14.993 9.143 5.232 1.00 0.00 142 GLY A O 7
ATOM 16583 N N . THR A 1 143 ? 12.863 8.440 5.166 1.00 0.00 143 THR A N 7
ATOM 16584 C CA . THR A 1 143 ? 12.878 8.120 3.756 1.00 0.00 143 THR A CA 7
ATOM 16585 C C . THR A 1 143 ? 11.864 8.977 3.018 1.00 0.00 143 THR A C 7
ATOM 16586 O O . THR A 1 143 ? 10.791 9.263 3.544 1.00 0.00 143 THR A O 7
ATOM 16597 N N . VAL A 1 144 ? 12.211 9.382 1.811 1.00 0.00 144 VAL A N 7
ATOM 16598 C CA . VAL A 1 144 ? 11.330 10.180 0.984 1.00 0.00 144 VAL A CA 7
ATOM 16599 C C . VAL A 1 144 ? 10.503 9.258 0.104 1.00 0.00 144 VAL A C 7
ATOM 16600 O O . VAL A 1 144 ? 11.035 8.593 -0.783 1.00 0.00 144 VAL A O 7
ATOM 16613 N N . ASP A 1 145 ? 9.213 9.190 0.362 1.00 0.00 145 ASP A N 7
ATOM 16614 C CA . ASP A 1 145 ? 8.359 8.258 -0.364 1.00 0.00 145 ASP A CA 7
ATOM 16615 C C . ASP A 1 145 ? 6.961 8.824 -0.570 1.00 0.00 145 ASP A C 7
ATOM 16616 O O . ASP A 1 145 ? 6.570 9.193 -1.676 1.00 0.00 145 ASP A O 7
ATOM 16625 N N . PHE A 1 146 ? 6.229 8.935 0.525 1.00 0.00 146 PHE A N 7
ATOM 16626 C CA . PHE A 1 146 ? 4.794 9.144 0.460 1.00 0.00 146 PHE A CA 7
ATOM 16627 C C . PHE A 1 146 ? 4.397 10.606 0.621 1.00 0.00 146 PHE A C 7
ATOM 16628 O O . PHE A 1 146 ? 3.674 11.142 -0.213 1.00 0.00 146 PHE A O 7
ATOM 16645 N N . GLU A 1 147 ? 4.846 11.256 1.679 1.00 0.00 147 GLU A N 7
ATOM 16646 C CA . GLU A 1 147 ? 4.480 12.649 1.897 1.00 0.00 147 GLU A CA 7
ATOM 16647 C C . GLU A 1 147 ? 5.596 13.562 1.428 1.00 0.00 147 GLU A C 7
ATOM 16648 O O . GLU A 1 147 ? 5.359 14.639 0.883 1.00 0.00 147 GLU A O 7
ATOM 16660 N N . GLU A 1 148 ? 6.815 13.099 1.637 1.00 0.00 148 GLU A N 7
ATOM 16661 C CA . GLU A 1 148 ? 8.007 13.855 1.340 1.00 0.00 148 GLU A CA 7
ATOM 16662 C C . GLU A 1 148 ? 8.141 14.150 -0.150 1.00 0.00 148 GLU A C 7
ATOM 16663 O O . GLU A 1 148 ? 8.253 15.305 -0.557 1.00 0.00 148 GLU A O 7
ATOM 16675 N N . PHE A 1 149 ? 8.104 13.104 -0.959 1.00 0.00 149 PHE A N 7
ATOM 16676 C CA . PHE A 1 149 ? 8.321 13.237 -2.391 1.00 0.00 149 PHE A CA 7
ATOM 16677 C C . PHE A 1 149 ? 7.191 14.036 -3.039 1.00 0.00 149 PHE A C 7
ATOM 16678 O O . PHE A 1 149 ? 7.435 14.939 -3.844 1.00 0.00 149 PHE A O 7
ATOM 16695 N N . MET A 1 150 ? 5.953 13.706 -2.687 1.00 0.00 150 MET A N 7
ATOM 16696 C CA . MET A 1 150 ? 4.799 14.431 -3.201 1.00 0.00 150 MET A CA 7
ATOM 16697 C C . MET A 1 150 ? 4.838 15.902 -2.786 1.00 0.00 150 MET A C 7
ATOM 16698 O O . MET A 1 150 ? 4.179 16.745 -3.398 1.00 0.00 150 MET A O 7
ATOM 16712 N N . GLY A 1 151 ? 5.614 16.207 -1.752 1.00 0.00 151 GLY A N 7
ATOM 16713 C CA . GLY A 1 151 ? 5.724 17.572 -1.278 1.00 0.00 151 GLY A CA 7
ATOM 16714 C C . GLY A 1 151 ? 6.856 18.336 -1.938 1.00 0.00 151 GLY A C 7
ATOM 16715 O O . GLY A 1 151 ? 6.887 19.563 -1.896 1.00 0.00 151 GLY A O 7
ATOM 16719 N N . VAL A 1 152 ? 7.791 17.619 -2.551 1.00 0.00 152 VAL A N 7
ATOM 16720 C CA . VAL A 1 152 ? 8.922 18.268 -3.202 1.00 0.00 152 VAL A CA 7
ATOM 16721 C C . VAL A 1 152 ? 8.696 18.404 -4.706 1.00 0.00 152 VAL A C 7
ATOM 16722 O O . VAL A 1 152 ? 8.890 19.480 -5.274 1.00 0.00 152 VAL A O 7
ATOM 16735 N N . MET A 1 153 ? 8.263 17.323 -5.345 1.00 0.00 153 MET A N 7
ATOM 16736 C CA . MET A 1 153 ? 8.085 17.315 -6.790 1.00 0.00 153 MET A CA 7
ATOM 16737 C C . MET A 1 153 ? 6.762 17.957 -7.174 1.00 0.00 153 MET A C 7
ATOM 16738 O O . MET A 1 153 ? 6.726 18.922 -7.938 1.00 0.00 153 MET A O 7
ATOM 16752 N N . THR A 1 154 ? 5.680 17.429 -6.627 1.00 0.00 154 THR A N 7
ATOM 16753 C CA . THR A 1 154 ? 4.348 17.925 -6.931 1.00 0.00 154 THR A CA 7
ATOM 16754 C C . THR A 1 154 ? 3.878 18.903 -5.861 1.00 0.00 154 THR A C 7
ATOM 16755 O O . THR A 1 154 ? 2.681 19.058 -5.624 1.00 0.00 154 THR A O 7
ATOM 16766 N N . GLY A 1 155 ? 4.836 19.548 -5.210 1.00 0.00 155 GLY A N 7
ATOM 16767 C CA . GLY A 1 155 ? 4.523 20.510 -4.173 1.00 0.00 155 GLY A CA 7
ATOM 16768 C C . GLY A 1 155 ? 5.106 21.871 -4.486 1.00 0.00 155 GLY A C 7
ATOM 16769 O O . GLY A 1 155 ? 5.834 22.448 -3.680 1.00 0.00 155 GLY A O 7
ATOM 16773 N N . GLY A 1 156 ? 4.787 22.380 -5.667 1.00 0.00 156 GLY A N 7
ATOM 16774 C CA . GLY A 1 156 ? 5.339 23.644 -6.108 1.00 0.00 156 GLY A CA 7
ATOM 16775 C C . GLY A 1 156 ? 4.669 24.841 -5.460 1.00 0.00 156 GLY A C 7
ATOM 16776 O O . GLY A 1 156 ? 5.075 25.979 -5.699 1.00 0.00 156 GLY A O 7
ATOM 16780 N N . ASP A 1 157 ? 3.654 24.585 -4.634 1.00 0.00 157 ASP A N 7
ATOM 16781 C CA . ASP A 1 157 ? 2.910 25.651 -3.960 1.00 0.00 157 ASP A CA 7
ATOM 16782 C C . ASP A 1 157 ? 2.309 26.596 -4.998 1.00 0.00 157 ASP A C 7
ATOM 16783 O O . ASP A 1 157 ? 2.732 27.742 -5.148 1.00 0.00 157 ASP A O 7
ATOM 16792 N N . GLU A 1 158 ? 1.331 26.091 -5.734 1.00 0.00 158 GLU A N 7
ATOM 16793 C CA . GLU A 1 158 ? 0.754 26.823 -6.848 1.00 0.00 158 GLU A CA 7
ATOM 16794 C C . GLU A 1 158 ? -0.750 26.992 -6.660 1.00 0.00 158 GLU A C 7
ATOM 16795 O O . GLU A 1 158 ? -1.165 27.972 -6.002 1.00 0.00 158 GLU A O 7
ATOM 16808 N N . MET A 1 1 ? -7.586 1.409 -23.281 1.00 0.00 1 MET A N 8
ATOM 16809 C CA . MET A 1 1 ? -8.299 0.925 -24.489 1.00 0.00 1 MET A CA 8
ATOM 16810 C C . MET A 1 1 ? -9.714 0.489 -24.132 1.00 0.00 1 MET A C 8
ATOM 16811 O O . MET A 1 1 ? -10.696 1.016 -24.655 1.00 0.00 1 MET A O 8
ATOM 16827 N N . GLY A 1 2 ? -9.799 -0.477 -23.237 1.00 0.00 2 GLY A N 8
ATOM 16828 C CA . GLY A 1 2 ? -11.074 -1.017 -22.815 1.00 0.00 2 GLY A CA 8
ATOM 16829 C C . GLY A 1 2 ? -10.864 -2.363 -22.182 1.00 0.00 2 GLY A C 8
ATOM 16830 O O . GLY A 1 2 ? -11.347 -2.623 -21.092 1.00 0.00 2 GLY A O 8
ATOM 16834 N N . ASP A 1 3 ? -10.126 -3.203 -22.896 1.00 0.00 3 ASP A N 8
ATOM 16835 C CA . ASP A 1 3 ? -9.603 -4.451 -22.364 1.00 0.00 3 ASP A CA 8
ATOM 16836 C C . ASP A 1 3 ? -10.717 -5.372 -21.885 1.00 0.00 3 ASP A C 8
ATOM 16837 O O . ASP A 1 3 ? -10.599 -6.026 -20.848 1.00 0.00 3 ASP A O 8
ATOM 16846 N N . VAL A 1 4 ? -11.788 -5.441 -22.664 1.00 0.00 4 VAL A N 8
ATOM 16847 C CA . VAL A 1 4 ? -12.910 -6.315 -22.348 1.00 0.00 4 VAL A CA 8
ATOM 16848 C C . VAL A 1 4 ? -12.484 -7.780 -22.457 1.00 0.00 4 VAL A C 8
ATOM 16849 O O . VAL A 1 4 ? -13.058 -8.662 -21.820 1.00 0.00 4 VAL A O 8
ATOM 16862 N N . SER A 1 5 ? -11.443 -8.018 -23.245 1.00 0.00 5 SER A N 8
ATOM 16863 C CA . SER A 1 5 ? -10.898 -9.352 -23.425 1.00 0.00 5 SER A CA 8
ATOM 16864 C C . SER A 1 5 ? -9.727 -9.586 -22.468 1.00 0.00 5 SER A C 8
ATOM 16865 O O . SER A 1 5 ? -9.060 -10.619 -22.524 1.00 0.00 5 SER A O 8
ATOM 16873 N N . LYS A 1 6 ? -9.480 -8.617 -21.594 1.00 0.00 6 LYS A N 8
ATOM 16874 C CA . LYS A 1 6 ? -8.379 -8.701 -20.637 1.00 0.00 6 LYS A CA 8
ATOM 16875 C C . LYS A 1 6 ? -8.865 -9.193 -19.282 1.00 0.00 6 LYS A C 8
ATOM 16876 O O . LYS A 1 6 ? -8.153 -9.913 -18.583 1.00 0.00 6 LYS A O 8
ATOM 16895 N N . LEU A 1 7 ? -10.077 -8.789 -18.918 1.00 0.00 7 LEU A N 8
ATOM 16896 C CA . LEU A 1 7 ? -10.640 -9.116 -17.617 1.00 0.00 7 LEU A CA 8
ATOM 16897 C C . LEU A 1 7 ? -10.729 -10.620 -17.408 1.00 0.00 7 LEU A C 8
ATOM 16898 O O . LEU A 1 7 ? -11.500 -11.318 -18.067 1.00 0.00 7 LEU A O 8
ATOM 16914 N N . SER A 1 8 ? -9.940 -11.096 -16.462 1.00 0.00 8 SER A N 8
ATOM 16915 C CA . SER A 1 8 ? -9.761 -12.524 -16.231 1.00 0.00 8 SER A CA 8
ATOM 16916 C C . SER A 1 8 ? -10.907 -13.114 -15.392 1.00 0.00 8 SER A C 8
ATOM 16917 O O . SER A 1 8 ? -10.675 -13.703 -14.337 1.00 0.00 8 SER A O 8
ATOM 16925 N N . SER A 1 9 ? -12.138 -12.935 -15.882 1.00 0.00 9 SER A N 8
ATOM 16926 C CA . SER A 1 9 ? -13.357 -13.503 -15.279 1.00 0.00 9 SER A CA 8
ATOM 16927 C C . SER A 1 9 ? -13.680 -12.946 -13.882 1.00 0.00 9 SER A C 8
ATOM 16928 O O . SER A 1 9 ? -14.785 -12.464 -13.656 1.00 0.00 9 SER A O 8
ATOM 16936 N N . ASN A 1 10 ? -12.729 -13.017 -12.956 1.00 0.00 10 ASN A N 8
ATOM 16937 C CA . ASN A 1 10 ? -12.939 -12.595 -11.564 1.00 0.00 10 ASN A CA 8
ATOM 16938 C C . ASN A 1 10 ? -13.448 -11.154 -11.494 1.00 0.00 10 ASN A C 8
ATOM 16939 O O . ASN A 1 10 ? -14.414 -10.855 -10.791 1.00 0.00 10 ASN A O 8
ATOM 16950 N N . GLN A 1 11 ? -12.816 -10.275 -12.259 1.00 0.00 11 GLN A N 8
ATOM 16951 C CA . GLN A 1 11 ? -13.199 -8.865 -12.297 1.00 0.00 11 GLN A CA 8
ATOM 16952 C C . GLN A 1 11 ? -14.609 -8.722 -12.857 1.00 0.00 11 GLN A C 8
ATOM 16953 O O . GLN A 1 11 ? -15.367 -7.833 -12.480 1.00 0.00 11 GLN A O 8
ATOM 16967 N N . VAL A 1 12 ? -14.945 -9.640 -13.749 1.00 0.00 12 VAL A N 8
ATOM 16968 C CA . VAL A 1 12 ? -16.250 -9.682 -14.385 1.00 0.00 12 VAL A CA 8
ATOM 16969 C C . VAL A 1 12 ? -17.293 -10.237 -13.424 1.00 0.00 12 VAL A C 8
ATOM 16970 O O . VAL A 1 12 ? -18.449 -9.837 -13.460 1.00 0.00 12 VAL A O 8
ATOM 16983 N N . LYS A 1 13 ? -16.882 -11.168 -12.572 1.00 0.00 13 LYS A N 8
ATOM 16984 C CA . LYS A 1 13 ? -17.719 -11.677 -11.525 1.00 0.00 13 LYS A CA 8
ATOM 16985 C C . LYS A 1 13 ? -18.110 -10.564 -10.561 1.00 0.00 13 LYS A C 8
ATOM 16986 O O . LYS A 1 13 ? -19.260 -10.475 -10.136 1.00 0.00 13 LYS A O 8
ATOM 17005 N N . LEU A 1 14 ? -17.142 -9.721 -10.221 1.00 0.00 14 LEU A N 8
ATOM 17006 C CA . LEU A 1 14 ? -17.404 -8.525 -9.423 1.00 0.00 14 LEU A CA 8
ATOM 17007 C C . LEU A 1 14 ? -18.445 -7.660 -10.124 1.00 0.00 14 LEU A C 8
ATOM 17008 O O . LEU A 1 14 ? -19.431 -7.230 -9.525 1.00 0.00 14 LEU A O 8
ATOM 17024 N N . LEU A 1 15 ? -18.211 -7.434 -11.413 1.00 0.00 15 LEU A N 8
ATOM 17025 C CA . LEU A 1 15 ? -19.136 -6.696 -12.263 1.00 0.00 15 LEU A CA 8
ATOM 17026 C C . LEU A 1 15 ? -20.524 -7.326 -12.247 1.00 0.00 15 LEU A C 8
ATOM 17027 O O . LEU A 1 15 ? -21.516 -6.652 -11.997 1.00 0.00 15 LEU A O 8
ATOM 17043 N N . GLU A 1 16 ? -20.575 -8.626 -12.494 1.00 0.00 16 GLU A N 8
ATOM 17044 C CA . GLU A 1 16 ? -21.827 -9.367 -12.586 1.00 0.00 16 GLU A CA 8
ATOM 17045 C C . GLU A 1 16 ? -22.614 -9.310 -11.276 1.00 0.00 16 GLU A C 8
ATOM 17046 O O . GLU A 1 16 ? -23.834 -9.131 -11.282 1.00 0.00 16 GLU A O 8
ATOM 17058 N N . THR A 1 17 ? -21.908 -9.447 -10.159 1.00 0.00 17 THR A N 8
ATOM 17059 C CA . THR A 1 17 ? -22.541 -9.435 -8.846 1.00 0.00 17 THR A CA 8
ATOM 17060 C C . THR A 1 17 ? -23.246 -8.103 -8.588 1.00 0.00 17 THR A C 8
ATOM 17061 O O . THR A 1 17 ? -24.346 -8.067 -8.036 1.00 0.00 17 THR A O 8
ATOM 17072 N N . ALA A 1 18 ? -22.623 -7.013 -9.014 1.00 0.00 18 ALA A N 8
ATOM 17073 C CA . ALA A 1 18 ? -23.197 -5.691 -8.816 1.00 0.00 18 ALA A CA 8
ATOM 17074 C C . ALA A 1 18 ? -24.192 -5.367 -9.923 1.00 0.00 18 ALA A C 8
ATOM 17075 O O . ALA A 1 18 ? -25.176 -4.657 -9.703 1.00 0.00 18 ALA A O 8
ATOM 17082 N N . PHE A 1 19 ? -23.932 -5.905 -11.111 1.00 0.00 19 PHE A N 8
ATOM 17083 C CA . PHE A 1 19 ? -24.812 -5.727 -12.251 1.00 0.00 19 PHE A CA 8
ATOM 17084 C C . PHE A 1 19 ? -26.206 -6.234 -11.928 1.00 0.00 19 PHE A C 8
ATOM 17085 O O . PHE A 1 19 ? -27.171 -5.486 -11.992 1.00 0.00 19 PHE A O 8
ATOM 17102 N N . ARG A 1 20 ? -26.290 -7.502 -11.540 1.00 0.00 20 ARG A N 8
ATOM 17103 C CA . ARG A 1 20 ? -27.574 -8.147 -11.278 1.00 0.00 20 ARG A CA 8
ATOM 17104 C C . ARG A 1 20 ? -28.208 -7.628 -9.986 1.00 0.00 20 ARG A C 8
ATOM 17105 O O . ARG A 1 20 ? -29.303 -8.044 -9.614 1.00 0.00 20 ARG A O 8
ATOM 17126 N N . ASP A 1 21 ? -27.520 -6.722 -9.310 1.00 0.00 21 ASP A N 8
ATOM 17127 C CA . ASP A 1 21 ? -28.018 -6.168 -8.058 1.00 0.00 21 ASP A CA 8
ATOM 17128 C C . ASP A 1 21 ? -28.783 -4.872 -8.307 1.00 0.00 21 ASP A C 8
ATOM 17129 O O . ASP A 1 21 ? -29.929 -4.726 -7.884 1.00 0.00 21 ASP A O 8
ATOM 17138 N N . PHE A 1 22 ? -28.153 -3.944 -9.013 1.00 0.00 22 PHE A N 8
ATOM 17139 C CA . PHE A 1 22 ? -28.769 -2.653 -9.307 1.00 0.00 22 PHE A CA 8
ATOM 17140 C C . PHE A 1 22 ? -29.428 -2.678 -10.680 1.00 0.00 22 PHE A C 8
ATOM 17141 O O . PHE A 1 22 ? -29.825 -1.640 -11.213 1.00 0.00 22 PHE A O 8
ATOM 17158 N N . GLU A 1 23 ? -29.532 -3.875 -11.240 1.00 0.00 23 GLU A N 8
ATOM 17159 C CA . GLU A 1 23 ? -30.021 -4.071 -12.599 1.00 0.00 23 GLU A CA 8
ATOM 17160 C C . GLU A 1 23 ? -31.456 -3.607 -12.773 1.00 0.00 23 GLU A C 8
ATOM 17161 O O . GLU A 1 23 ? -32.224 -3.530 -11.812 1.00 0.00 23 GLU A O 8
ATOM 17173 N N . THR A 1 24 ? -31.772 -3.275 -14.020 1.00 0.00 24 THR A N 8
ATOM 17174 C CA . THR A 1 24 ? -33.137 -3.171 -14.499 1.00 0.00 24 THR A CA 8
ATOM 17175 C C . THR A 1 24 ? -33.840 -1.883 -14.077 1.00 0.00 24 THR A C 8
ATOM 17176 O O . THR A 1 24 ? -33.685 -1.383 -12.961 1.00 0.00 24 THR A O 8
ATOM 17187 N N . PRO A 1 25 ? -34.587 -1.313 -15.027 1.00 0.00 25 PRO A N 8
ATOM 17188 C CA . PRO A 1 25 ? -35.497 -0.209 -14.778 1.00 0.00 25 PRO A CA 8
ATOM 17189 C C . PRO A 1 25 ? -36.882 -0.726 -14.373 1.00 0.00 25 PRO A C 8
ATOM 17190 O O . PRO A 1 25 ? -37.494 -0.230 -13.431 1.00 0.00 25 PRO A O 8
ATOM 17201 N N . GLU A 1 26 ? -37.344 -1.740 -15.104 1.00 0.00 26 GLU A N 8
ATOM 17202 C CA . GLU A 1 26 ? -38.600 -2.427 -14.832 1.00 0.00 26 GLU A CA 8
ATOM 17203 C C . GLU A 1 26 ? -38.632 -3.749 -15.592 1.00 0.00 26 GLU A C 8
ATOM 17204 O O . GLU A 1 26 ? -39.608 -4.072 -16.270 1.00 0.00 26 GLU A O 8
ATOM 17216 N N . GLY A 1 27 ? -37.539 -4.493 -15.501 1.00 0.00 27 GLY A N 8
ATOM 17217 C CA . GLY A 1 27 ? -37.451 -5.774 -16.178 1.00 0.00 27 GLY A CA 8
ATOM 17218 C C . GLY A 1 27 ? -36.917 -5.630 -17.586 1.00 0.00 27 GLY A C 8
ATOM 17219 O O . GLY A 1 27 ? -37.636 -5.861 -18.557 1.00 0.00 27 GLY A O 8
ATOM 17223 N N . SER A 1 28 ? -35.656 -5.236 -17.698 1.00 0.00 28 SER A N 8
ATOM 17224 C CA . SER A 1 28 ? -35.054 -4.980 -18.996 1.00 0.00 28 SER A CA 8
ATOM 17225 C C . SER A 1 28 ? -33.955 -5.992 -19.321 1.00 0.00 28 SER A C 8
ATOM 17226 O O . SER A 1 28 ? -33.696 -6.281 -20.492 1.00 0.00 28 SER A O 8
ATOM 17234 N N . GLY A 1 29 ? -33.321 -6.548 -18.289 1.00 0.00 29 GLY A N 8
ATOM 17235 C CA . GLY A 1 29 ? -32.144 -7.372 -18.502 1.00 0.00 29 GLY A CA 8
ATOM 17236 C C . GLY A 1 29 ? -30.906 -6.509 -18.611 1.00 0.00 29 GLY A C 8
ATOM 17237 O O . GLY A 1 29 ? -29.780 -6.993 -18.704 1.00 0.00 29 GLY A O 8
ATOM 17241 N N . ARG A 1 30 ? -31.151 -5.210 -18.593 1.00 0.00 30 ARG A N 8
ATOM 17242 C CA . ARG A 1 30 ? -30.115 -4.204 -18.666 1.00 0.00 30 ARG A CA 8
ATOM 17243 C C . ARG A 1 30 ? -30.083 -3.420 -17.383 1.00 0.00 30 ARG A C 8
ATOM 17244 O O . ARG A 1 30 ? -31.066 -3.391 -16.650 1.00 0.00 30 ARG A O 8
ATOM 17265 N N . VAL A 1 31 ? -28.980 -2.761 -17.123 1.00 0.00 31 VAL A N 8
ATOM 17266 C CA . VAL A 1 31 ? -28.875 -1.942 -15.948 1.00 0.00 31 VAL A CA 8
ATOM 17267 C C . VAL A 1 31 ? -28.927 -0.484 -16.354 1.00 0.00 31 VAL A C 8
ATOM 17268 O O . VAL A 1 31 ? -28.221 -0.039 -17.259 1.00 0.00 31 VAL A O 8
ATOM 17281 N N . SER A 1 32 ? -29.836 0.216 -15.713 1.00 0.00 32 SER A N 8
ATOM 17282 C CA . SER A 1 32 ? -30.099 1.613 -15.984 1.00 0.00 32 SER A CA 8
ATOM 17283 C C . SER A 1 32 ? -28.833 2.452 -15.854 1.00 0.00 32 SER A C 8
ATOM 17284 O O . SER A 1 32 ? -28.018 2.244 -14.951 1.00 0.00 32 SER A O 8
ATOM 17292 N N . THR A 1 33 ? -28.691 3.413 -16.760 1.00 0.00 33 THR A N 8
ATOM 17293 C CA . THR A 1 33 ? -27.534 4.290 -16.797 1.00 0.00 33 THR A CA 8
ATOM 17294 C C . THR A 1 33 ? -27.491 5.185 -15.574 1.00 0.00 33 THR A C 8
ATOM 17295 O O . THR A 1 33 ? -26.445 5.722 -15.211 1.00 0.00 33 THR A O 8
ATOM 17306 N N . ASP A 1 34 ? -28.641 5.323 -14.932 1.00 0.00 34 ASP A N 8
ATOM 17307 C CA . ASP A 1 34 ? -28.749 6.094 -13.707 1.00 0.00 34 ASP A CA 8
ATOM 17308 C C . ASP A 1 34 ? -28.058 5.352 -12.570 1.00 0.00 34 ASP A C 8
ATOM 17309 O O . ASP A 1 34 ? -27.548 5.962 -11.635 1.00 0.00 34 ASP A O 8
ATOM 17318 N N . GLN A 1 35 ? -28.012 4.026 -12.689 1.00 0.00 35 GLN A N 8
ATOM 17319 C CA . GLN A 1 35 ? -27.457 3.172 -11.646 1.00 0.00 35 GLN A CA 8
ATOM 17320 C C . GLN A 1 35 ? -25.994 2.834 -11.902 1.00 0.00 35 GLN A C 8
ATOM 17321 O O . GLN A 1 35 ? -25.303 2.347 -11.007 1.00 0.00 35 GLN A O 8
ATOM 17335 N N . ILE A 1 36 ? -25.525 3.094 -13.118 1.00 0.00 36 ILE A N 8
ATOM 17336 C CA . ILE A 1 36 ? -24.123 2.867 -13.470 1.00 0.00 36 ILE A CA 8
ATOM 17337 C C . ILE A 1 36 ? -23.202 3.643 -12.537 1.00 0.00 36 ILE A C 8
ATOM 17338 O O . ILE A 1 36 ? -22.137 3.159 -12.165 1.00 0.00 36 ILE A O 8
ATOM 17354 N N . GLY A 1 37 ? -23.645 4.815 -12.108 1.00 0.00 37 GLY A N 8
ATOM 17355 C CA . GLY A 1 37 ? -22.817 5.642 -11.261 1.00 0.00 37 GLY A CA 8
ATOM 17356 C C . GLY A 1 37 ? -22.727 5.081 -9.867 1.00 0.00 37 GLY A C 8
ATOM 17357 O O . GLY A 1 37 ? -21.685 5.157 -9.219 1.00 0.00 37 GLY A O 8
ATOM 17361 N N . ILE A 1 38 ? -23.834 4.511 -9.417 1.00 0.00 38 ILE A N 8
ATOM 17362 C CA . ILE A 1 38 ? -23.889 3.829 -8.149 1.00 0.00 38 ILE A CA 8
ATOM 17363 C C . ILE A 1 38 ? -22.895 2.683 -8.148 1.00 0.00 38 ILE A C 8
ATOM 17364 O O . ILE A 1 38 ? -22.008 2.615 -7.310 1.00 0.00 38 ILE A O 8
ATOM 17380 N N . ILE A 1 39 ? -23.046 1.805 -9.130 1.00 0.00 39 ILE A N 8
ATOM 17381 C CA . ILE A 1 39 ? -22.219 0.607 -9.242 1.00 0.00 39 ILE A CA 8
ATOM 17382 C C . ILE A 1 39 ? -20.755 0.955 -9.479 1.00 0.00 39 ILE A C 8
ATOM 17383 O O . ILE A 1 39 ? -19.864 0.314 -8.937 1.00 0.00 39 ILE A O 8
ATOM 17399 N N . LEU A 1 40 ? -20.494 1.965 -10.286 1.00 0.00 40 LEU A N 8
ATOM 17400 C CA . LEU A 1 40 ? -19.120 2.403 -10.495 1.00 0.00 40 LEU A CA 8
ATOM 17401 C C . LEU A 1 40 ? -18.511 2.858 -9.173 1.00 0.00 40 LEU A C 8
ATOM 17402 O O . LEU A 1 40 ? -17.295 2.834 -8.992 1.00 0.00 40 LEU A O 8
ATOM 17418 N N . GLU A 1 41 ? -19.374 3.243 -8.252 1.00 0.00 41 GLU A N 8
ATOM 17419 C CA . GLU A 1 41 ? -18.969 3.565 -6.896 1.00 0.00 41 GLU A CA 8
ATOM 17420 C C . GLU A 1 41 ? -18.822 2.287 -6.065 1.00 0.00 41 GLU A C 8
ATOM 17421 O O . GLU A 1 41 ? -17.872 2.153 -5.294 1.00 0.00 41 GLU A O 8
ATOM 17433 N N . VAL A 1 42 ? -19.761 1.344 -6.231 1.00 0.00 42 VAL A N 8
ATOM 17434 C CA . VAL A 1 42 ? -19.714 0.063 -5.544 1.00 0.00 42 VAL A CA 8
ATOM 17435 C C . VAL A 1 42 ? -18.426 -0.678 -5.888 1.00 0.00 42 VAL A C 8
ATOM 17436 O O . VAL A 1 42 ? -17.798 -1.303 -5.039 1.00 0.00 42 VAL A O 8
ATOM 17449 N N . LEU A 1 43 ? -18.041 -0.562 -7.144 1.00 0.00 43 LEU A N 8
ATOM 17450 C CA . LEU A 1 43 ? -16.856 -1.216 -7.666 1.00 0.00 43 LEU A CA 8
ATOM 17451 C C . LEU A 1 43 ? -15.605 -0.389 -7.373 1.00 0.00 43 LEU A C 8
ATOM 17452 O O . LEU A 1 43 ? -14.479 -0.862 -7.532 1.00 0.00 43 LEU A O 8
ATOM 17468 N N . GLY A 1 44 ? -15.824 0.849 -6.940 1.00 0.00 44 GLY A N 8
ATOM 17469 C CA . GLY A 1 44 ? -14.732 1.713 -6.529 1.00 0.00 44 GLY A CA 8
ATOM 17470 C C . GLY A 1 44 ? -13.935 2.265 -7.693 1.00 0.00 44 GLY A C 8
ATOM 17471 O O . GLY A 1 44 ? -12.733 2.497 -7.570 1.00 0.00 44 GLY A O 8
ATOM 17475 N N . ILE A 1 45 ? -14.596 2.497 -8.817 1.00 0.00 45 ILE A N 8
ATOM 17476 C CA . ILE A 1 45 ? -13.914 2.983 -10.002 1.00 0.00 45 ILE A CA 8
ATOM 17477 C C . ILE A 1 45 ? -14.300 4.426 -10.342 1.00 0.00 45 ILE A C 8
ATOM 17478 O O . ILE A 1 45 ? -13.618 5.363 -9.924 1.00 0.00 45 ILE A O 8
ATOM 17494 N N . GLN A 1 46 ? -15.386 4.614 -11.084 1.00 0.00 46 GLN A N 8
ATOM 17495 C CA . GLN A 1 46 ? -15.786 5.937 -11.517 1.00 0.00 46 GLN A CA 8
ATOM 17496 C C . GLN A 1 46 ? -16.494 6.719 -10.415 1.00 0.00 46 GLN A C 8
ATOM 17497 O O . GLN A 1 46 ? -16.726 6.210 -9.319 1.00 0.00 46 GLN A O 8
ATOM 17511 N N . GLN A 1 47 ? -16.835 7.959 -10.736 1.00 0.00 47 GLN A N 8
ATOM 17512 C CA . GLN A 1 47 ? -17.414 8.889 -9.780 1.00 0.00 47 GLN A CA 8
ATOM 17513 C C . GLN A 1 47 ? -18.927 8.990 -9.949 1.00 0.00 47 GLN A C 8
ATOM 17514 O O . GLN A 1 47 ? -19.526 8.223 -10.696 1.00 0.00 47 GLN A O 8
ATOM 17528 N N . THR A 1 48 ? -19.534 9.933 -9.239 1.00 0.00 48 THR A N 8
ATOM 17529 C CA . THR A 1 48 ? -20.978 10.119 -9.263 1.00 0.00 48 THR A CA 8
ATOM 17530 C C . THR A 1 48 ? -21.478 10.543 -10.655 1.00 0.00 48 THR A C 8
ATOM 17531 O O . THR A 1 48 ? -20.692 10.777 -11.578 1.00 0.00 48 THR A O 8
ATOM 17542 N N . LYS A 1 49 ? -22.802 10.647 -10.774 1.00 0.00 49 LYS A N 8
ATOM 17543 C CA . LYS A 1 49 ? -23.500 10.737 -12.061 1.00 0.00 49 LYS A CA 8
ATOM 17544 C C . LYS A 1 49 ? -22.986 11.851 -12.972 1.00 0.00 49 LYS A C 8
ATOM 17545 O O . LYS A 1 49 ? -23.036 11.708 -14.194 1.00 0.00 49 LYS A O 8
ATOM 17564 N N . SER A 1 50 ? -22.491 12.940 -12.393 1.00 0.00 50 SER A N 8
ATOM 17565 C CA . SER A 1 50 ? -21.922 14.034 -13.179 1.00 0.00 50 SER A CA 8
ATOM 17566 C C . SER A 1 50 ? -20.803 13.528 -14.099 1.00 0.00 50 SER A C 8
ATOM 17567 O O . SER A 1 50 ? -20.619 14.027 -15.210 1.00 0.00 50 SER A O 8
ATOM 17575 N N . THR A 1 51 ? -20.073 12.526 -13.632 1.00 0.00 51 THR A N 8
ATOM 17576 C CA . THR A 1 51 ? -19.024 11.891 -14.416 1.00 0.00 51 THR A CA 8
ATOM 17577 C C . THR A 1 51 ? -19.616 10.822 -15.322 1.00 0.00 51 THR A C 8
ATOM 17578 O O . THR A 1 51 ? -19.169 10.614 -16.452 1.00 0.00 51 THR A O 8
ATOM 17589 N N . ILE A 1 52 ? -20.655 10.181 -14.825 1.00 0.00 52 ILE A N 8
ATOM 17590 C CA . ILE A 1 52 ? -21.283 9.063 -15.509 1.00 0.00 52 ILE A CA 8
ATOM 17591 C C . ILE A 1 52 ? -21.960 9.507 -16.799 1.00 0.00 52 ILE A C 8
ATOM 17592 O O . ILE A 1 52 ? -22.137 8.711 -17.713 1.00 0.00 52 ILE A O 8
ATOM 17608 N N . ARG A 1 53 ? -22.320 10.785 -16.873 1.00 0.00 53 ARG A N 8
ATOM 17609 C CA . ARG A 1 53 ? -22.902 11.349 -18.090 1.00 0.00 53 ARG A CA 8
ATOM 17610 C C . ARG A 1 53 ? -22.013 11.057 -19.302 1.00 0.00 53 ARG A C 8
ATOM 17611 O O . ARG A 1 53 ? -22.503 10.863 -20.413 1.00 0.00 53 ARG A O 8
ATOM 17632 N N . GLN A 1 54 ? -20.698 11.016 -19.076 1.00 0.00 54 GLN A N 8
ATOM 17633 C CA . GLN A 1 54 ? -19.752 10.658 -20.132 1.00 0.00 54 GLN A CA 8
ATOM 17634 C C . GLN A 1 54 ? -19.877 9.176 -20.453 1.00 0.00 54 GLN A C 8
ATOM 17635 O O . GLN A 1 54 ? -20.016 8.785 -21.611 1.00 0.00 54 GLN A O 8
ATOM 17649 N N . LEU A 1 55 ? -19.817 8.367 -19.399 1.00 0.00 55 LEU A N 8
ATOM 17650 C CA . LEU A 1 55 ? -19.965 6.916 -19.496 1.00 0.00 55 LEU A CA 8
ATOM 17651 C C . LEU A 1 55 ? -21.227 6.538 -20.275 1.00 0.00 55 LEU A C 8
ATOM 17652 O O . LEU A 1 55 ? -21.198 5.667 -21.147 1.00 0.00 55 LEU A O 8
ATOM 17668 N N . ILE A 1 56 ? -22.332 7.197 -19.945 1.00 0.00 56 ILE A N 8
ATOM 17669 C CA . ILE A 1 56 ? -23.603 6.950 -20.602 1.00 0.00 56 ILE A CA 8
ATOM 17670 C C . ILE A 1 56 ? -23.541 7.294 -22.083 1.00 0.00 56 ILE A C 8
ATOM 17671 O O . ILE A 1 56 ? -23.914 6.484 -22.919 1.00 0.00 56 ILE A O 8
ATOM 17687 N N . ASP A 1 57 ? -23.051 8.482 -22.408 1.00 0.00 57 ASP A N 8
ATOM 17688 C CA . ASP A 1 57 ? -22.960 8.903 -23.806 1.00 0.00 57 ASP A CA 8
ATOM 17689 C C . ASP A 1 57 ? -22.015 7.988 -24.586 1.00 0.00 57 ASP A C 8
ATOM 17690 O O . ASP A 1 57 ? -22.137 7.832 -25.801 1.00 0.00 57 ASP A O 8
ATOM 17699 N N . GLU A 1 58 ? -21.087 7.375 -23.866 1.00 0.00 58 GLU A N 8
ATOM 17700 C CA . GLU A 1 58 ? -20.135 6.443 -24.451 1.00 0.00 58 GLU A CA 8
ATOM 17701 C C . GLU A 1 58 ? -20.826 5.152 -24.898 1.00 0.00 58 GLU A C 8
ATOM 17702 O O . GLU A 1 58 ? -20.722 4.756 -26.059 1.00 0.00 58 GLU A O 8
ATOM 17714 N N . PHE A 1 59 ? -21.536 4.500 -23.981 1.00 0.00 59 PHE A N 8
ATOM 17715 C CA . PHE A 1 59 ? -22.083 3.169 -24.248 1.00 0.00 59 PHE A CA 8
ATOM 17716 C C . PHE A 1 59 ? -23.565 3.192 -24.600 1.00 0.00 59 PHE A C 8
ATOM 17717 O O . PHE A 1 59 ? -24.076 2.250 -25.211 1.00 0.00 59 PHE A O 8
ATOM 17734 N N . ASP A 1 60 ? -24.255 4.253 -24.226 1.00 0.00 60 ASP A N 8
ATOM 17735 C CA . ASP A 1 60 ? -25.661 4.405 -24.582 1.00 0.00 60 ASP A CA 8
ATOM 17736 C C . ASP A 1 60 ? -25.900 5.751 -25.272 1.00 0.00 60 ASP A C 8
ATOM 17737 O O . ASP A 1 60 ? -26.555 6.641 -24.726 1.00 0.00 60 ASP A O 8
ATOM 17746 N N . PRO A 1 61 ? -25.354 5.923 -26.491 1.00 0.00 61 PRO A N 8
ATOM 17747 C CA . PRO A 1 61 ? -25.555 7.141 -27.291 1.00 0.00 61 PRO A CA 8
ATOM 17748 C C . PRO A 1 61 ? -27.018 7.339 -27.652 1.00 0.00 61 PRO A C 8
ATOM 17749 O O . PRO A 1 61 ? -27.447 8.429 -28.033 1.00 0.00 61 PRO A O 8
ATOM 17760 N N . PHE A 1 62 ? -27.772 6.260 -27.517 1.00 0.00 62 PHE A N 8
ATOM 17761 C CA . PHE A 1 62 ? -29.188 6.252 -27.842 1.00 0.00 62 PHE A CA 8
ATOM 17762 C C . PHE A 1 62 ? -29.989 7.081 -26.845 1.00 0.00 62 PHE A C 8
ATOM 17763 O O . PHE A 1 62 ? -31.114 7.497 -27.132 1.00 0.00 62 PHE A O 8
ATOM 17780 N N . GLY A 1 63 ? -29.389 7.341 -25.686 1.00 0.00 63 GLY A N 8
ATOM 17781 C CA . GLY A 1 63 ? -30.104 8.005 -24.616 1.00 0.00 63 GLY A CA 8
ATOM 17782 C C . GLY A 1 63 ? -31.250 7.142 -24.139 1.00 0.00 63 GLY A C 8
ATOM 17783 O O . GLY A 1 63 ? -32.291 7.641 -23.714 1.00 0.00 63 GLY A O 8
ATOM 17787 N N . ASN A 1 64 ? -31.034 5.838 -24.211 1.00 0.00 64 ASN A N 8
ATOM 17788 C CA . ASN A 1 64 ? -32.076 4.854 -24.001 1.00 0.00 64 ASN A CA 8
ATOM 17789 C C . ASN A 1 64 ? -32.412 4.719 -22.522 1.00 0.00 64 ASN A C 8
ATOM 17790 O O . ASN A 1 64 ? -33.583 4.610 -22.150 1.00 0.00 64 ASN A O 8
ATOM 17801 N N . GLY A 1 65 ? -31.390 4.733 -21.680 1.00 0.00 65 GLY A N 8
ATOM 17802 C CA . GLY A 1 65 ? -31.628 4.741 -20.253 1.00 0.00 65 GLY A CA 8
ATOM 17803 C C . GLY A 1 65 ? -31.036 3.552 -19.529 1.00 0.00 65 GLY A C 8
ATOM 17804 O O . GLY A 1 65 ? -30.933 3.568 -18.303 1.00 0.00 65 GLY A O 8
ATOM 17808 N N . ASP A 1 66 ? -30.657 2.522 -20.268 1.00 0.00 66 ASP A N 8
ATOM 17809 C CA . ASP A 1 66 ? -30.058 1.334 -19.668 1.00 0.00 66 ASP A CA 8
ATOM 17810 C C . ASP A 1 66 ? -29.177 0.607 -20.670 1.00 0.00 66 ASP A C 8
ATOM 17811 O O . ASP A 1 66 ? -29.335 0.757 -21.883 1.00 0.00 66 ASP A O 8
ATOM 17820 N N . ILE A 1 67 ? -28.249 -0.186 -20.145 1.00 0.00 67 ILE A N 8
ATOM 17821 C CA . ILE A 1 67 ? -27.267 -0.883 -20.965 1.00 0.00 67 ILE A CA 8
ATOM 17822 C C . ILE A 1 67 ? -27.160 -2.336 -20.536 1.00 0.00 67 ILE A C 8
ATOM 17823 O O . ILE A 1 67 ? -27.357 -2.668 -19.365 1.00 0.00 67 ILE A O 8
ATOM 17839 N N . ASP A 1 68 ? -26.852 -3.198 -21.485 1.00 0.00 68 ASP A N 8
ATOM 17840 C CA . ASP A 1 68 ? -26.691 -4.618 -21.208 1.00 0.00 68 ASP A CA 8
ATOM 17841 C C . ASP A 1 68 ? -25.294 -4.876 -20.634 1.00 0.00 68 ASP A C 8
ATOM 17842 O O . ASP A 1 68 ? -24.439 -3.983 -20.682 1.00 0.00 68 ASP A O 8
ATOM 17851 N N . PHE A 1 69 ? -25.049 -6.071 -20.094 1.00 0.00 69 PHE A N 8
ATOM 17852 C CA . PHE A 1 69 ? -23.711 -6.435 -19.619 1.00 0.00 69 PHE A CA 8
ATOM 17853 C C . PHE A 1 69 ? -22.708 -6.278 -20.762 1.00 0.00 69 PHE A C 8
ATOM 17854 O O . PHE A 1 69 ? -21.530 -6.032 -20.533 1.00 0.00 69 PHE A O 8
ATOM 17871 N N . ASP A 1 70 ? -23.201 -6.407 -21.995 1.00 0.00 70 ASP A N 8
ATOM 17872 C CA . ASP A 1 70 ? -22.409 -6.136 -23.198 1.00 0.00 70 ASP A CA 8
ATOM 17873 C C . ASP A 1 70 ? -21.576 -4.867 -23.044 1.00 0.00 70 ASP A C 8
ATOM 17874 O O . ASP A 1 70 ? -20.356 -4.889 -23.205 1.00 0.00 70 ASP A O 8
ATOM 17883 N N . SER A 1 71 ? -22.245 -3.775 -22.707 1.00 0.00 71 SER A N 8
ATOM 17884 C CA . SER A 1 71 ? -21.594 -2.483 -22.590 1.00 0.00 71 SER A CA 8
ATOM 17885 C C . SER A 1 71 ? -21.006 -2.296 -21.193 1.00 0.00 71 SER A C 8
ATOM 17886 O O . SER A 1 71 ? -19.923 -1.734 -21.034 1.00 0.00 71 SER A O 8
ATOM 17894 N N . PHE A 1 72 ? -21.719 -2.794 -20.183 1.00 0.00 72 PHE A N 8
ATOM 17895 C CA . PHE A 1 72 ? -21.288 -2.657 -18.799 1.00 0.00 72 PHE A CA 8
ATOM 17896 C C . PHE A 1 72 ? -19.976 -3.396 -18.556 1.00 0.00 72 PHE A C 8
ATOM 17897 O O . PHE A 1 72 ? -19.137 -2.940 -17.780 1.00 0.00 72 PHE A O 8
ATOM 17914 N N . LYS A 1 73 ? -19.796 -4.530 -19.223 1.00 0.00 73 LYS A N 8
ATOM 17915 C CA . LYS A 1 73 ? -18.570 -5.301 -19.087 1.00 0.00 73 LYS A CA 8
ATOM 17916 C C . LYS A 1 73 ? -17.391 -4.496 -19.605 1.00 0.00 73 LYS A C 8
ATOM 17917 O O . LYS A 1 73 ? -16.304 -4.561 -19.052 1.00 0.00 73 LYS A O 8
ATOM 17936 N N . ILE A 1 74 ? -17.618 -3.724 -20.666 1.00 0.00 74 ILE A N 8
ATOM 17937 C CA . ILE A 1 74 ? -16.571 -2.875 -21.221 1.00 0.00 74 ILE A CA 8
ATOM 17938 C C . ILE A 1 74 ? -16.312 -1.693 -20.290 1.00 0.00 74 ILE A C 8
ATOM 17939 O O . ILE A 1 74 ? -15.172 -1.264 -20.115 1.00 0.00 74 ILE A O 8
ATOM 17955 N N . ILE A 1 75 ? -17.384 -1.177 -19.690 1.00 0.00 75 ILE A N 8
ATOM 17956 C CA . ILE A 1 75 ? -17.268 -0.138 -18.672 1.00 0.00 75 ILE A CA 8
ATOM 17957 C C . ILE A 1 75 ? -16.397 -0.635 -17.532 1.00 0.00 75 ILE A C 8
ATOM 17958 O O . ILE A 1 75 ? -15.441 0.022 -17.126 1.00 0.00 75 ILE A O 8
ATOM 17974 N N . GLY A 1 76 ? -16.735 -1.810 -17.030 1.00 0.00 76 GLY A N 8
ATOM 17975 C CA . GLY A 1 76 ? -15.946 -2.419 -15.990 1.00 0.00 76 GLY A CA 8
ATOM 17976 C C . GLY A 1 76 ? -14.545 -2.733 -16.457 1.00 0.00 76 GLY A C 8
ATOM 17977 O O . GLY A 1 76 ? -13.583 -2.454 -15.760 1.00 0.00 76 GLY A O 8
ATOM 17981 N N . ALA A 1 77 ? -14.425 -3.259 -17.662 1.00 0.00 77 ALA A N 8
ATOM 17982 C CA . ALA A 1 77 ? -13.141 -3.692 -18.190 1.00 0.00 77 ALA A CA 8
ATOM 17983 C C . ALA A 1 77 ? -12.139 -2.550 -18.212 1.00 0.00 77 ALA A C 8
ATOM 17984 O O . ALA A 1 77 ? -10.960 -2.726 -17.907 1.00 0.00 77 ALA A O 8
ATOM 17991 N N . ARG A 1 78 ? -12.636 -1.368 -18.529 1.00 0.00 78 ARG A N 8
ATOM 17992 C CA . ARG A 1 78 ? -11.785 -0.219 -18.728 1.00 0.00 78 ARG A CA 8
ATOM 17993 C C . ARG A 1 78 ? -11.397 0.442 -17.404 1.00 0.00 78 ARG A C 8
ATOM 17994 O O . ARG A 1 78 ? -10.540 1.326 -17.386 1.00 0.00 78 ARG A O 8
ATOM 18015 N N . PHE A 1 79 ? -12.016 0.025 -16.294 1.00 0.00 79 PHE A N 8
ATOM 18016 C CA . PHE A 1 79 ? -11.723 0.639 -15.002 1.00 0.00 79 PHE A CA 8
ATOM 18017 C C . PHE A 1 79 ? -11.275 -0.401 -13.968 1.00 0.00 79 PHE A C 8
ATOM 18018 O O . PHE A 1 79 ? -10.473 -0.101 -13.087 1.00 0.00 79 PHE A O 8
ATOM 18035 N N . LEU A 1 80 ? -11.794 -1.622 -14.085 1.00 0.00 80 LEU A N 8
ATOM 18036 C CA . LEU A 1 80 ? -11.450 -2.714 -13.167 1.00 0.00 80 LEU A CA 8
ATOM 18037 C C . LEU A 1 80 ? -10.022 -3.168 -13.379 1.00 0.00 80 LEU A C 8
ATOM 18038 O O . LEU A 1 80 ? -9.386 -3.714 -12.476 1.00 0.00 80 LEU A O 8
ATOM 18054 N N . GLY A 1 81 ? -9.533 -2.958 -14.586 1.00 0.00 81 GLY A N 8
ATOM 18055 C CA . GLY A 1 81 ? -8.190 -3.355 -14.934 1.00 0.00 81 GLY A CA 8
ATOM 18056 C C . GLY A 1 81 ? -7.115 -2.471 -14.323 1.00 0.00 81 GLY A C 8
ATOM 18057 O O . GLY A 1 81 ? -6.199 -2.026 -15.011 1.00 0.00 81 GLY A O 8
ATOM 18061 N N . GLU A 1 82 ? -7.221 -2.231 -13.028 1.00 0.00 82 GLU A N 8
ATOM 18062 C CA . GLU A 1 82 ? -6.208 -1.497 -12.291 1.00 0.00 82 GLU A CA 8
ATOM 18063 C C . GLU A 1 82 ? -5.234 -2.473 -11.648 1.00 0.00 82 GLU A C 8
ATOM 18064 O O . GLU A 1 82 ? -4.623 -2.185 -10.617 1.00 0.00 82 GLU A O 8
ATOM 18076 N N . GLU A 1 83 ? -5.092 -3.630 -12.275 1.00 0.00 83 GLU A N 8
ATOM 18077 C CA . GLU A 1 83 ? -4.237 -4.677 -11.759 1.00 0.00 83 GLU A CA 8
ATOM 18078 C C . GLU A 1 83 ? -2.795 -4.429 -12.156 1.00 0.00 83 GLU A C 8
ATOM 18079 O O . GLU A 1 83 ? -2.347 -4.827 -13.232 1.00 0.00 83 GLU A O 8
ATOM 18091 N N . VAL A 1 84 ? -2.085 -3.746 -11.286 1.00 0.00 84 VAL A N 8
ATOM 18092 C CA . VAL A 1 84 ? -0.680 -3.469 -11.503 1.00 0.00 84 VAL A CA 8
ATOM 18093 C C . VAL A 1 84 ? 0.116 -3.904 -10.289 1.00 0.00 84 VAL A C 8
ATOM 18094 O O . VAL A 1 84 ? 0.406 -3.110 -9.394 1.00 0.00 84 VAL A O 8
ATOM 18107 N N . ASN A 1 85 ? 0.452 -5.178 -10.265 1.00 0.00 85 ASN A N 8
ATOM 18108 C CA . ASN A 1 85 ? 1.138 -5.769 -9.136 1.00 0.00 85 ASN A CA 8
ATOM 18109 C C . ASN A 1 85 ? 2.628 -5.839 -9.430 1.00 0.00 85 ASN A C 8
ATOM 18110 O O . ASN A 1 85 ? 3.037 -6.120 -10.555 1.00 0.00 85 ASN A O 8
ATOM 18121 N N . PRO A 1 86 ? 3.449 -5.586 -8.411 1.00 0.00 86 PRO A N 8
ATOM 18122 C CA . PRO A 1 86 ? 4.901 -5.530 -8.539 1.00 0.00 86 PRO A CA 8
ATOM 18123 C C . PRO A 1 86 ? 5.500 -6.882 -8.895 1.00 0.00 86 PRO A C 8
ATOM 18124 O O . PRO A 1 86 ? 6.240 -7.000 -9.866 1.00 0.00 86 PRO A O 8
ATOM 18135 N N . GLU A 1 87 ? 5.155 -7.903 -8.125 1.00 0.00 87 GLU A N 8
ATOM 18136 C CA . GLU A 1 87 ? 5.695 -9.240 -8.344 1.00 0.00 87 GLU A CA 8
ATOM 18137 C C . GLU A 1 87 ? 4.825 -10.029 -9.320 1.00 0.00 87 GLU A C 8
ATOM 18138 O O . GLU A 1 87 ? 4.812 -11.264 -9.293 1.00 0.00 87 GLU A O 8
ATOM 18150 N N . GLN A 1 88 ? 4.105 -9.319 -10.186 1.00 0.00 88 GLN A N 8
ATOM 18151 C CA . GLN A 1 88 ? 3.187 -9.959 -11.121 1.00 0.00 88 GLN A CA 8
ATOM 18152 C C . GLN A 1 88 ? 3.931 -10.906 -12.056 1.00 0.00 88 GLN A C 8
ATOM 18153 O O . GLN A 1 88 ? 4.726 -10.473 -12.891 1.00 0.00 88 GLN A O 8
ATOM 18167 N N . MET A 1 89 ? 3.673 -12.199 -11.876 1.00 0.00 89 MET A N 8
ATOM 18168 C CA . MET A 1 89 ? 4.258 -13.256 -12.702 1.00 0.00 89 MET A CA 8
ATOM 18169 C C . MET A 1 89 ? 5.781 -13.313 -12.542 1.00 0.00 89 MET A C 8
ATOM 18170 O O . MET A 1 89 ? 6.485 -13.881 -13.374 1.00 0.00 89 MET A O 8
ATOM 18184 N N . GLN A 1 90 ? 6.293 -12.729 -11.465 1.00 0.00 90 GLN A N 8
ATOM 18185 C CA . GLN A 1 90 ? 7.722 -12.801 -11.186 1.00 0.00 90 GLN A CA 8
ATOM 18186 C C . GLN A 1 90 ? 8.016 -13.914 -10.193 1.00 0.00 90 GLN A C 8
ATOM 18187 O O . GLN A 1 90 ? 9.112 -14.470 -10.172 1.00 0.00 90 GLN A O 8
ATOM 18201 N N . GLN A 1 91 ? 7.021 -14.259 -9.385 1.00 0.00 91 GLN A N 8
ATOM 18202 C CA . GLN A 1 91 ? 7.161 -15.334 -8.409 1.00 0.00 91 GLN A CA 8
ATOM 18203 C C . GLN A 1 91 ? 6.962 -16.689 -9.074 1.00 0.00 91 GLN A C 8
ATOM 18204 O O . GLN A 1 91 ? 6.246 -17.552 -8.565 1.00 0.00 91 GLN A O 8
ATOM 18218 N N . GLU A 1 92 ? 7.625 -16.868 -10.207 1.00 0.00 92 GLU A N 8
ATOM 18219 C CA . GLU A 1 92 ? 7.578 -18.116 -10.957 1.00 0.00 92 GLU A CA 8
ATOM 18220 C C . GLU A 1 92 ? 8.161 -19.250 -10.124 1.00 0.00 92 GLU A C 8
ATOM 18221 O O . GLU A 1 92 ? 7.897 -20.424 -10.377 1.00 0.00 92 GLU A O 8
ATOM 18233 N N . LEU A 1 93 ? 8.944 -18.872 -9.118 1.00 0.00 93 LEU A N 8
ATOM 18234 C CA . LEU A 1 93 ? 9.641 -19.811 -8.267 1.00 0.00 93 LEU A CA 8
ATOM 18235 C C . LEU A 1 93 ? 8.670 -20.781 -7.615 1.00 0.00 93 LEU A C 8
ATOM 18236 O O . LEU A 1 93 ? 8.955 -21.968 -7.498 1.00 0.00 93 LEU A O 8
ATOM 18252 N N . ARG A 1 94 ? 7.506 -20.272 -7.230 1.00 0.00 94 ARG A N 8
ATOM 18253 C CA . ARG A 1 94 ? 6.516 -21.054 -6.539 1.00 0.00 94 ARG A CA 8
ATOM 18254 C C . ARG A 1 94 ? 6.017 -22.214 -7.401 1.00 0.00 94 ARG A C 8
ATOM 18255 O O . ARG A 1 94 ? 5.725 -23.296 -6.896 1.00 0.00 94 ARG A O 8
ATOM 18276 N N . GLU A 1 95 ? 5.929 -21.991 -8.705 1.00 0.00 95 GLU A N 8
ATOM 18277 C CA . GLU A 1 95 ? 5.543 -23.054 -9.624 1.00 0.00 95 GLU A CA 8
ATOM 18278 C C . GLU A 1 95 ? 6.762 -23.857 -10.059 1.00 0.00 95 GLU A C 8
ATOM 18279 O O . GLU A 1 95 ? 6.649 -25.025 -10.433 1.00 0.00 95 GLU A O 8
ATOM 18291 N N . ALA A 1 96 ? 7.933 -23.235 -9.973 1.00 0.00 96 ALA A N 8
ATOM 18292 C CA . ALA A 1 96 ? 9.177 -23.868 -10.385 1.00 0.00 96 ALA A CA 8
ATOM 18293 C C . ALA A 1 96 ? 9.578 -24.947 -9.400 1.00 0.00 96 ALA A C 8
ATOM 18294 O O . ALA A 1 96 ? 10.410 -25.797 -9.703 1.00 0.00 96 ALA A O 8
ATOM 18301 N N . PHE A 1 97 ? 8.977 -24.925 -8.217 1.00 0.00 97 PHE A N 8
ATOM 18302 C CA . PHE A 1 97 ? 9.218 -25.975 -7.249 1.00 0.00 97 PHE A CA 8
ATOM 18303 C C . PHE A 1 97 ? 8.761 -27.300 -7.830 1.00 0.00 97 PHE A C 8
ATOM 18304 O O . PHE A 1 97 ? 9.443 -28.303 -7.715 1.00 0.00 97 PHE A O 8
ATOM 18321 N N . ARG A 1 98 ? 7.622 -27.271 -8.509 1.00 0.00 98 ARG A N 8
ATOM 18322 C CA . ARG A 1 98 ? 7.065 -28.463 -9.143 1.00 0.00 98 ARG A CA 8
ATOM 18323 C C . ARG A 1 98 ? 7.969 -28.929 -10.284 1.00 0.00 98 ARG A C 8
ATOM 18324 O O . ARG A 1 98 ? 7.879 -30.067 -10.743 1.00 0.00 98 ARG A O 8
ATOM 18345 N N . LEU A 1 99 ? 8.836 -28.033 -10.734 1.00 0.00 99 LEU A N 8
ATOM 18346 C CA . LEU A 1 99 ? 9.772 -28.327 -11.809 1.00 0.00 99 LEU A CA 8
ATOM 18347 C C . LEU A 1 99 ? 11.068 -28.930 -11.268 1.00 0.00 99 LEU A C 8
ATOM 18348 O O . LEU A 1 99 ? 11.714 -29.733 -11.937 1.00 0.00 99 LEU A O 8
ATOM 18364 N N . TYR A 1 100 ? 11.443 -28.546 -10.055 1.00 0.00 100 TYR A N 8
ATOM 18365 C CA . TYR A 1 100 ? 12.710 -28.975 -9.479 1.00 0.00 100 TYR A CA 8
ATOM 18366 C C . TYR A 1 100 ? 12.517 -30.062 -8.424 1.00 0.00 100 TYR A C 8
ATOM 18367 O O . TYR A 1 100 ? 13.432 -30.835 -8.153 1.00 0.00 100 TYR A O 8
ATOM 18385 N N . ASP A 1 101 ? 11.330 -30.112 -7.830 1.00 0.00 101 ASP A N 8
ATOM 18386 C CA . ASP A 1 101 ? 11.022 -31.116 -6.814 1.00 0.00 101 ASP A CA 8
ATOM 18387 C C . ASP A 1 101 ? 10.846 -32.480 -7.467 1.00 0.00 101 ASP A C 8
ATOM 18388 O O . ASP A 1 101 ? 9.729 -32.927 -7.737 1.00 0.00 101 ASP A O 8
ATOM 18397 N N . LYS A 1 102 ? 11.971 -33.112 -7.759 1.00 0.00 102 LYS A N 8
ATOM 18398 C CA . LYS A 1 102 ? 11.994 -34.434 -8.379 1.00 0.00 102 LYS A CA 8
ATOM 18399 C C . LYS A 1 102 ? 11.504 -35.493 -7.402 1.00 0.00 102 LYS A C 8
ATOM 18400 O O . LYS A 1 102 ? 11.101 -36.585 -7.803 1.00 0.00 102 LYS A O 8
ATOM 18419 N N . GLU A 1 103 ? 11.532 -35.161 -6.118 1.00 0.00 103 GLU A N 8
ATOM 18420 C CA . GLU A 1 103 ? 11.245 -36.132 -5.075 1.00 0.00 103 GLU A CA 8
ATOM 18421 C C . GLU A 1 103 ? 9.761 -36.142 -4.721 1.00 0.00 103 GLU A C 8
ATOM 18422 O O . GLU A 1 103 ? 9.179 -37.195 -4.447 1.00 0.00 103 GLU A O 8
ATOM 18434 N N . GLY A 1 104 ? 9.153 -34.962 -4.734 1.00 0.00 104 GLY A N 8
ATOM 18435 C CA . GLY A 1 104 ? 7.741 -34.847 -4.440 1.00 0.00 104 GLY A CA 8
ATOM 18436 C C . GLY A 1 104 ? 7.490 -34.494 -2.989 1.00 0.00 104 GLY A C 8
ATOM 18437 O O . GLY A 1 104 ? 6.588 -35.041 -2.360 1.00 0.00 104 GLY A O 8
ATOM 18441 N N . ASN A 1 105 ? 8.283 -33.573 -2.453 1.00 0.00 105 ASN A N 8
ATOM 18442 C CA . ASN A 1 105 ? 8.171 -33.210 -1.044 1.00 0.00 105 ASN A CA 8
ATOM 18443 C C . ASN A 1 105 ? 7.139 -32.108 -0.853 1.00 0.00 105 ASN A C 8
ATOM 18444 O O . ASN A 1 105 ? 6.619 -31.914 0.245 1.00 0.00 105 ASN A O 8
ATOM 18455 N N . GLY A 1 106 ? 6.832 -31.399 -1.931 1.00 0.00 106 GLY A N 8
ATOM 18456 C CA . GLY A 1 106 ? 6.034 -30.194 -1.819 1.00 0.00 106 GLY A CA 8
ATOM 18457 C C . GLY A 1 106 ? 6.929 -29.001 -1.550 1.00 0.00 106 GLY A C 8
ATOM 18458 O O . GLY A 1 106 ? 6.465 -27.877 -1.369 1.00 0.00 106 GLY A O 8
ATOM 18462 N N . TYR A 1 107 ? 8.223 -29.289 -1.514 1.00 0.00 107 TYR A N 8
ATOM 18463 C CA . TYR A 1 107 ? 9.283 -28.307 -1.322 1.00 0.00 107 TYR A CA 8
ATOM 18464 C C . TYR A 1 107 ? 10.472 -28.827 -2.097 1.00 0.00 107 TYR A C 8
ATOM 18465 O O . TYR A 1 107 ? 10.495 -30.005 -2.456 1.00 0.00 107 TYR A O 8
ATOM 18483 N N . ILE A 1 108 ? 11.464 -28.003 -2.338 1.00 0.00 108 ILE A N 8
ATOM 18484 C CA . ILE A 1 108 ? 12.697 -28.522 -2.893 1.00 0.00 108 ILE A CA 8
ATOM 18485 C C . ILE A 1 108 ? 13.732 -28.629 -1.789 1.00 0.00 108 ILE A C 8
ATOM 18486 O O . ILE A 1 108 ? 14.068 -27.646 -1.137 1.00 0.00 108 ILE A O 8
ATOM 18502 N N . SER A 1 109 ? 14.216 -29.839 -1.564 1.00 0.00 109 SER A N 8
ATOM 18503 C CA . SER A 1 109 ? 15.160 -30.098 -0.490 1.00 0.00 109 SER A CA 8
ATOM 18504 C C . SER A 1 109 ? 16.439 -29.290 -0.690 1.00 0.00 109 SER A C 8
ATOM 18505 O O . SER A 1 109 ? 16.713 -28.819 -1.793 1.00 0.00 109 SER A O 8
ATOM 18513 N N . THR A 1 110 ? 17.229 -29.119 0.355 1.00 0.00 110 THR A N 8
ATOM 18514 C CA . THR A 1 110 ? 18.476 -28.385 0.225 1.00 0.00 110 THR A CA 8
ATOM 18515 C C . THR A 1 110 ? 19.381 -29.039 -0.825 1.00 0.00 110 THR A C 8
ATOM 18516 O O . THR A 1 110 ? 20.189 -28.373 -1.466 1.00 0.00 110 THR A O 8
ATOM 18527 N N . ASP A 1 111 ? 19.200 -30.342 -1.015 1.00 0.00 111 ASP A N 8
ATOM 18528 C CA . ASP A 1 111 ? 19.929 -31.098 -2.029 1.00 0.00 111 ASP A CA 8
ATOM 18529 C C . ASP A 1 111 ? 19.629 -30.591 -3.439 1.00 0.00 111 ASP A C 8
ATOM 18530 O O . ASP A 1 111 ? 20.545 -30.309 -4.210 1.00 0.00 111 ASP A O 8
ATOM 18539 N N . VAL A 1 112 ? 18.350 -30.468 -3.779 1.00 0.00 112 VAL A N 8
ATOM 18540 C CA . VAL A 1 112 ? 17.974 -29.970 -5.098 1.00 0.00 112 VAL A CA 8
ATOM 18541 C C . VAL A 1 112 ? 18.299 -28.477 -5.211 1.00 0.00 112 VAL A C 8
ATOM 18542 O O . VAL A 1 112 ? 18.740 -28.010 -6.256 1.00 0.00 112 VAL A O 8
ATOM 18555 N N . MET A 1 113 ? 18.114 -27.743 -4.120 1.00 0.00 113 MET A N 8
ATOM 18556 C CA . MET A 1 113 ? 18.482 -26.329 -4.074 1.00 0.00 113 MET A CA 8
ATOM 18557 C C . MET A 1 113 ? 19.975 -26.174 -4.356 1.00 0.00 113 MET A C 8
ATOM 18558 O O . MET A 1 113 ? 20.400 -25.240 -5.035 1.00 0.00 113 MET A O 8
ATOM 18572 N N . ARG A 1 114 ? 20.754 -27.111 -3.827 1.00 0.00 114 ARG A N 8
ATOM 18573 C CA . ARG A 1 114 ? 22.187 -27.160 -4.029 1.00 0.00 114 ARG A CA 8
ATOM 18574 C C . ARG A 1 114 ? 22.532 -27.205 -5.516 1.00 0.00 114 ARG A C 8
ATOM 18575 O O . ARG A 1 114 ? 23.299 -26.375 -6.005 1.00 0.00 114 ARG A O 8
ATOM 18596 N N . GLU A 1 115 ? 21.948 -28.161 -6.238 1.00 0.00 115 GLU A N 8
ATOM 18597 C CA . GLU A 1 115 ? 22.238 -28.320 -7.661 1.00 0.00 115 GLU A CA 8
ATOM 18598 C C . GLU A 1 115 ? 21.660 -27.159 -8.471 1.00 0.00 115 GLU A C 8
ATOM 18599 O O . GLU A 1 115 ? 22.203 -26.795 -9.511 1.00 0.00 115 GLU A O 8
ATOM 18611 N N . ILE A 1 116 ? 20.563 -26.574 -7.990 1.00 0.00 116 ILE A N 8
ATOM 18612 C CA . ILE A 1 116 ? 19.997 -25.379 -8.615 1.00 0.00 116 ILE A CA 8
ATOM 18613 C C . ILE A 1 116 ? 20.984 -24.224 -8.520 1.00 0.00 116 ILE A C 8
ATOM 18614 O O . ILE A 1 116 ? 21.292 -23.566 -9.512 1.00 0.00 116 ILE A O 8
ATOM 18630 N N . LEU A 1 117 ? 21.483 -23.998 -7.314 1.00 0.00 117 LEU A N 8
ATOM 18631 C CA . LEU A 1 117 ? 22.437 -22.931 -7.056 1.00 0.00 117 LEU A CA 8
ATOM 18632 C C . LEU A 1 117 ? 23.675 -23.125 -7.920 1.00 0.00 117 LEU A C 8
ATOM 18633 O O . LEU A 1 117 ? 24.119 -22.208 -8.608 1.00 0.00 117 LEU A O 8
ATOM 18649 N N . ALA A 1 118 ? 24.217 -24.332 -7.872 1.00 0.00 118 ALA A N 8
ATOM 18650 C CA . ALA A 1 118 ? 25.389 -24.694 -8.665 1.00 0.00 118 ALA A CA 8
ATOM 18651 C C . ALA A 1 118 ? 25.122 -24.561 -10.166 1.00 0.00 118 ALA A C 8
ATOM 18652 O O . ALA A 1 118 ? 26.042 -24.337 -10.950 1.00 0.00 118 ALA A O 8
ATOM 18659 N N . GLU A 1 119 ? 23.865 -24.718 -10.568 1.00 0.00 119 GLU A N 8
ATOM 18660 C CA . GLU A 1 119 ? 23.489 -24.553 -11.966 1.00 0.00 119 GLU A CA 8
ATOM 18661 C C . GLU A 1 119 ? 23.587 -23.086 -12.366 1.00 0.00 119 GLU A C 8
ATOM 18662 O O . GLU A 1 119 ? 24.033 -22.759 -13.465 1.00 0.00 119 GLU A O 8
ATOM 18674 N N . LEU A 1 120 ? 23.170 -22.205 -11.467 1.00 0.00 120 LEU A N 8
ATOM 18675 C CA . LEU A 1 120 ? 23.300 -20.774 -11.681 1.00 0.00 120 LEU A CA 8
ATOM 18676 C C . LEU A 1 120 ? 24.760 -20.340 -11.577 1.00 0.00 120 LEU A C 8
ATOM 18677 O O . LEU A 1 120 ? 25.316 -19.759 -12.512 1.00 0.00 120 LEU A O 8
ATOM 18693 N N . ASP A 1 121 ? 25.381 -20.633 -10.444 1.00 0.00 121 ASP A N 8
ATOM 18694 C CA . ASP A 1 121 ? 26.750 -20.213 -10.210 1.00 0.00 121 ASP A CA 8
ATOM 18695 C C . ASP A 1 121 ? 27.710 -21.372 -10.395 1.00 0.00 121 ASP A C 8
ATOM 18696 O O . ASP A 1 121 ? 27.636 -22.378 -9.688 1.00 0.00 121 ASP A O 8
ATOM 18705 N N . GLU A 1 122 ? 28.627 -21.216 -11.331 1.00 0.00 122 GLU A N 8
ATOM 18706 C CA . GLU A 1 122 ? 29.595 -22.259 -11.634 1.00 0.00 122 GLU A CA 8
ATOM 18707 C C . GLU A 1 122 ? 30.958 -21.963 -11.018 1.00 0.00 122 GLU A C 8
ATOM 18708 O O . GLU A 1 122 ? 31.960 -22.574 -11.392 1.00 0.00 122 GLU A O 8
ATOM 18720 N N . THR A 1 123 ? 31.010 -21.039 -10.069 1.00 0.00 123 THR A N 8
ATOM 18721 C CA . THR A 1 123 ? 32.278 -20.669 -9.465 1.00 0.00 123 THR A CA 8
ATOM 18722 C C . THR A 1 123 ? 32.269 -21.030 -7.990 1.00 0.00 123 THR A C 8
ATOM 18723 O O . THR A 1 123 ? 33.313 -21.100 -7.338 1.00 0.00 123 THR A O 8
ATOM 18734 N N . LEU A 1 124 ? 31.065 -21.254 -7.480 1.00 0.00 124 LEU A N 8
ATOM 18735 C CA . LEU A 1 124 ? 30.872 -21.827 -6.167 1.00 0.00 124 LEU A CA 8
ATOM 18736 C C . LEU A 1 124 ? 31.598 -23.153 -6.043 1.00 0.00 124 LEU A C 8
ATOM 18737 O O . LEU A 1 124 ? 31.723 -23.913 -7.007 1.00 0.00 124 LEU A O 8
ATOM 18753 N N . SER A 1 125 ? 32.070 -23.421 -4.851 1.00 0.00 125 SER A N 8
ATOM 18754 C CA . SER A 1 125 ? 32.763 -24.657 -4.560 1.00 0.00 125 SER A CA 8
ATOM 18755 C C . SER A 1 125 ? 31.860 -25.529 -3.705 1.00 0.00 125 SER A C 8
ATOM 18756 O O . SER A 1 125 ? 30.898 -25.015 -3.137 1.00 0.00 125 SER A O 8
ATOM 18764 N N . SER A 1 126 ? 32.137 -26.819 -3.618 1.00 0.00 126 SER A N 8
ATOM 18765 C CA . SER A 1 126 ? 31.305 -27.726 -2.833 1.00 0.00 126 SER A CA 8
ATOM 18766 C C . SER A 1 126 ? 31.097 -27.202 -1.409 1.00 0.00 126 SER A C 8
ATOM 18767 O O . SER A 1 126 ? 30.011 -27.332 -0.839 1.00 0.00 126 SER A O 8
ATOM 18775 N N . GLU A 1 127 ? 32.131 -26.581 -0.852 1.00 0.00 127 GLU A N 8
ATOM 18776 C CA . GLU A 1 127 ? 32.058 -26.034 0.497 1.00 0.00 127 GLU A CA 8
ATOM 18777 C C . GLU A 1 127 ? 31.264 -24.724 0.524 1.00 0.00 127 GLU A C 8
ATOM 18778 O O . GLU A 1 127 ? 30.403 -24.529 1.379 1.00 0.00 127 GLU A O 8
ATOM 18790 N N . ASP A 1 128 ? 31.552 -23.837 -0.426 1.00 0.00 128 ASP A N 8
ATOM 18791 C CA . ASP A 1 128 ? 30.853 -22.557 -0.523 1.00 0.00 128 ASP A CA 8
ATOM 18792 C C . ASP A 1 128 ? 29.373 -22.778 -0.810 1.00 0.00 128 ASP A C 8
ATOM 18793 O O . ASP A 1 128 ? 28.511 -22.107 -0.247 1.00 0.00 128 ASP A O 8
ATOM 18802 N N . LEU A 1 129 ? 29.098 -23.713 -1.713 1.00 0.00 129 LEU A N 8
ATOM 18803 C CA . LEU A 1 129 ? 27.736 -24.101 -2.052 1.00 0.00 129 LEU A CA 8
ATOM 18804 C C . LEU A 1 129 ? 26.980 -24.548 -0.803 1.00 0.00 129 LEU A C 8
ATOM 18805 O O . LEU A 1 129 ? 25.805 -24.224 -0.632 1.00 0.00 129 LEU A O 8
ATOM 18821 N N . ASP A 1 130 ? 27.669 -25.272 0.073 1.00 0.00 130 ASP A N 8
ATOM 18822 C CA . ASP A 1 130 ? 27.080 -25.717 1.332 1.00 0.00 130 ASP A CA 8
ATOM 18823 C C . ASP A 1 130 ? 26.732 -24.515 2.206 1.00 0.00 130 ASP A C 8
ATOM 18824 O O . ASP A 1 130 ? 25.666 -24.468 2.823 1.00 0.00 130 ASP A O 8
ATOM 18833 N N . ALA A 1 131 ? 27.630 -23.534 2.238 1.00 0.00 131 ALA A N 8
ATOM 18834 C CA . ALA A 1 131 ? 27.388 -22.300 2.976 1.00 0.00 131 ALA A CA 8
ATOM 18835 C C . ALA A 1 131 ? 26.219 -21.536 2.376 1.00 0.00 131 ALA A C 8
ATOM 18836 O O . ALA A 1 131 ? 25.419 -20.943 3.097 1.00 0.00 131 ALA A O 8
ATOM 18843 N N . MET A 1 132 ? 26.117 -21.550 1.051 1.00 0.00 132 MET A N 8
ATOM 18844 C CA . MET A 1 132 ? 24.986 -20.926 0.387 1.00 0.00 132 MET A CA 8
ATOM 18845 C C . MET A 1 132 ? 23.703 -21.647 0.732 1.00 0.00 132 MET A C 8
ATOM 18846 O O . MET A 1 132 ? 22.666 -21.020 0.867 1.00 0.00 132 MET A O 8
ATOM 18860 N N . ILE A 1 133 ? 23.778 -22.955 0.911 1.00 0.00 133 ILE A N 8
ATOM 18861 C CA . ILE A 1 133 ? 22.632 -23.718 1.387 1.00 0.00 133 ILE A CA 8
ATOM 18862 C C . ILE A 1 133 ? 22.170 -23.190 2.743 1.00 0.00 133 ILE A C 8
ATOM 18863 O O . ILE A 1 133 ? 20.982 -22.943 2.956 1.00 0.00 133 ILE A O 8
ATOM 18879 N N . ASP A 1 134 ? 23.131 -23.009 3.638 1.00 0.00 134 ASP A N 8
ATOM 18880 C CA . ASP A 1 134 ? 22.886 -22.424 4.958 1.00 0.00 134 ASP A CA 8
ATOM 18881 C C . ASP A 1 134 ? 22.223 -21.064 4.820 1.00 0.00 134 ASP A C 8
ATOM 18882 O O . ASP A 1 134 ? 21.261 -20.740 5.518 1.00 0.00 134 ASP A O 8
ATOM 18891 N N . GLU A 1 135 ? 22.766 -20.286 3.903 1.00 0.00 135 GLU A N 8
ATOM 18892 C CA . GLU A 1 135 ? 22.300 -18.934 3.633 1.00 0.00 135 GLU A CA 8
ATOM 18893 C C . GLU A 1 135 ? 20.891 -18.942 3.031 1.00 0.00 135 GLU A C 8
ATOM 18894 O O . GLU A 1 135 ? 20.071 -18.075 3.329 1.00 0.00 135 GLU A O 8
ATOM 18906 N N . ILE A 1 136 ? 20.626 -19.929 2.186 1.00 0.00 136 ILE A N 8
ATOM 18907 C CA . ILE A 1 136 ? 19.343 -20.052 1.503 1.00 0.00 136 ILE A CA 8
ATOM 18908 C C . ILE A 1 136 ? 18.214 -20.421 2.461 1.00 0.00 136 ILE A C 8
ATOM 18909 O O . ILE A 1 136 ? 17.231 -19.689 2.576 1.00 0.00 136 ILE A O 8
ATOM 18925 N N . ASP A 1 137 ? 18.355 -21.552 3.140 1.00 0.00 137 ASP A N 8
ATOM 18926 C CA . ASP A 1 137 ? 17.301 -22.036 4.030 1.00 0.00 137 ASP A CA 8
ATOM 18927 C C . ASP A 1 137 ? 17.218 -21.159 5.273 1.00 0.00 137 ASP A C 8
ATOM 18928 O O . ASP A 1 137 ? 17.962 -21.334 6.240 1.00 0.00 137 ASP A O 8
ATOM 18937 N N . ALA A 1 138 ? 16.299 -20.207 5.219 1.00 0.00 138 ALA A N 8
ATOM 18938 C CA . ALA A 1 138 ? 16.132 -19.218 6.270 1.00 0.00 138 ALA A CA 8
ATOM 18939 C C . ALA A 1 138 ? 15.449 -19.808 7.496 1.00 0.00 138 ALA A C 8
ATOM 18940 O O . ALA A 1 138 ? 15.876 -19.565 8.625 1.00 0.00 138 ALA A O 8
ATOM 18947 N N . ASP A 1 139 ? 14.413 -20.607 7.275 1.00 0.00 139 ASP A N 8
ATOM 18948 C CA . ASP A 1 139 ? 13.604 -21.120 8.380 1.00 0.00 139 ASP A CA 8
ATOM 18949 C C . ASP A 1 139 ? 14.262 -22.335 9.019 1.00 0.00 139 ASP A C 8
ATOM 18950 O O . ASP A 1 139 ? 13.940 -22.725 10.144 1.00 0.00 139 ASP A O 8
ATOM 18959 N N . GLY A 1 140 ? 15.231 -22.898 8.314 1.00 0.00 140 GLY A N 8
ATOM 18960 C CA . GLY A 1 140 ? 15.901 -24.082 8.798 1.00 0.00 140 GLY A CA 8
ATOM 18961 C C . GLY A 1 140 ? 14.993 -25.285 8.739 1.00 0.00 140 GLY A C 8
ATOM 18962 O O . GLY A 1 140 ? 15.159 -26.239 9.494 1.00 0.00 140 GLY A O 8
ATOM 18966 N N . SER A 1 141 ? 14.030 -25.236 7.829 1.00 0.00 141 SER A N 8
ATOM 18967 C CA . SER A 1 141 ? 13.048 -26.295 7.704 1.00 0.00 141 SER A CA 8
ATOM 18968 C C . SER A 1 141 ? 13.684 -27.510 7.043 1.00 0.00 141 SER A C 8
ATOM 18969 O O . SER A 1 141 ? 13.173 -28.627 7.126 1.00 0.00 141 SER A O 8
ATOM 18977 N N . GLY A 1 142 ? 14.810 -27.280 6.386 1.00 0.00 142 GLY A N 8
ATOM 18978 C CA . GLY A 1 142 ? 15.539 -28.357 5.745 1.00 0.00 142 GLY A CA 8
ATOM 18979 C C . GLY A 1 142 ? 15.120 -28.520 4.305 1.00 0.00 142 GLY A C 8
ATOM 18980 O O . GLY A 1 142 ? 15.863 -29.051 3.475 1.00 0.00 142 GLY A O 8
ATOM 18984 N N . THR A 1 143 ? 13.917 -28.072 4.015 1.00 0.00 143 THR A N 8
ATOM 18985 C CA . THR A 1 143 ? 13.408 -28.066 2.668 1.00 0.00 143 THR A CA 8
ATOM 18986 C C . THR A 1 143 ? 13.151 -26.633 2.229 1.00 0.00 143 THR A C 8
ATOM 18987 O O . THR A 1 143 ? 12.491 -25.871 2.933 1.00 0.00 143 THR A O 8
ATOM 18998 N N . VAL A 1 144 ? 13.681 -26.285 1.076 1.00 0.00 144 VAL A N 8
ATOM 18999 C CA . VAL A 1 144 ? 13.592 -24.934 0.557 1.00 0.00 144 VAL A CA 8
ATOM 19000 C C . VAL A 1 144 ? 12.291 -24.749 -0.215 1.00 0.00 144 VAL A C 8
ATOM 19001 O O . VAL A 1 144 ? 12.012 -25.481 -1.166 1.00 0.00 144 VAL A O 8
ATOM 19014 N N . ASP A 1 145 ? 11.482 -23.791 0.205 1.00 0.00 145 ASP A N 8
ATOM 19015 C CA . ASP A 1 145 ? 10.199 -23.556 -0.445 1.00 0.00 145 ASP A CA 8
ATOM 19016 C C . ASP A 1 145 ? 9.776 -22.098 -0.353 1.00 0.00 145 ASP A C 8
ATOM 19017 O O . ASP A 1 145 ? 9.767 -21.371 -1.345 1.00 0.00 145 ASP A O 8
ATOM 19026 N N . PHE A 1 146 ? 9.450 -21.668 0.850 1.00 0.00 146 PHE A N 8
ATOM 19027 C CA . PHE A 1 146 ? 8.774 -20.400 1.045 1.00 0.00 146 PHE A CA 8
ATOM 19028 C C . PHE A 1 146 ? 9.755 -19.231 1.112 1.00 0.00 146 PHE A C 8
ATOM 19029 O O . PHE A 1 146 ? 10.081 -18.636 0.081 1.00 0.00 146 PHE A O 8
ATOM 19046 N N . GLU A 1 147 ? 10.256 -18.920 2.293 1.00 0.00 147 GLU A N 8
ATOM 19047 C CA . GLU A 1 147 ? 11.113 -17.754 2.459 1.00 0.00 147 GLU A CA 8
ATOM 19048 C C . GLU A 1 147 ? 12.523 -18.046 1.972 1.00 0.00 147 GLU A C 8
ATOM 19049 O O . GLU A 1 147 ? 13.241 -17.150 1.535 1.00 0.00 147 GLU A O 8
ATOM 19061 N N . GLU A 1 148 ? 12.896 -19.311 2.052 1.00 0.00 148 GLU A N 8
ATOM 19062 C CA . GLU A 1 148 ? 14.198 -19.786 1.620 1.00 0.00 148 GLU A CA 8
ATOM 19063 C C . GLU A 1 148 ? 14.452 -19.468 0.150 1.00 0.00 148 GLU A C 8
ATOM 19064 O O . GLU A 1 148 ? 15.340 -18.684 -0.186 1.00 0.00 148 GLU A O 8
ATOM 19076 N N . PHE A 1 149 ? 13.643 -20.063 -0.717 1.00 0.00 149 PHE A N 8
ATOM 19077 C CA . PHE A 1 149 ? 13.846 -19.951 -2.154 1.00 0.00 149 PHE A CA 8
ATOM 19078 C C . PHE A 1 149 ? 13.611 -18.527 -2.627 1.00 0.00 149 PHE A C 8
ATOM 19079 O O . PHE A 1 149 ? 14.374 -17.993 -3.431 1.00 0.00 149 PHE A O 8
ATOM 19096 N N . MET A 1 150 ? 12.550 -17.911 -2.132 1.00 0.00 150 MET A N 8
ATOM 19097 C CA . MET A 1 150 ? 12.250 -16.539 -2.494 1.00 0.00 150 MET A CA 8
ATOM 19098 C C . MET A 1 150 ? 13.383 -15.620 -2.028 1.00 0.00 150 MET A C 8
ATOM 19099 O O . MET A 1 150 ? 13.733 -14.652 -2.699 1.00 0.00 150 MET A O 8
ATOM 19113 N N . GLY A 1 151 ? 13.991 -15.970 -0.900 1.00 0.00 151 GLY A N 8
ATOM 19114 C CA . GLY A 1 151 ? 15.070 -15.171 -0.347 1.00 0.00 151 GLY A CA 8
ATOM 19115 C C . GLY A 1 151 ? 16.377 -15.323 -1.109 1.00 0.00 151 GLY A C 8
ATOM 19116 O O . GLY A 1 151 ? 17.205 -14.411 -1.106 1.00 0.00 151 GLY A O 8
ATOM 19120 N N . VAL A 1 152 ? 16.573 -16.467 -1.760 1.00 0.00 152 VAL A N 8
ATOM 19121 C CA . VAL A 1 152 ? 17.803 -16.706 -2.511 1.00 0.00 152 VAL A CA 8
ATOM 19122 C C . VAL A 1 152 ? 17.685 -16.223 -3.954 1.00 0.00 152 VAL A C 8
ATOM 19123 O O . VAL A 1 152 ? 18.609 -15.604 -4.484 1.00 0.00 152 VAL A O 8
ATOM 19136 N N . MET A 1 153 ? 16.549 -16.488 -4.587 1.00 0.00 153 MET A N 8
ATOM 19137 C CA . MET A 1 153 ? 16.395 -16.179 -6.003 1.00 0.00 153 MET A CA 8
ATOM 19138 C C . MET A 1 153 ? 16.028 -14.708 -6.221 1.00 0.00 153 MET A C 8
ATOM 19139 O O . MET A 1 153 ? 16.757 -13.986 -6.902 1.00 0.00 153 MET A O 8
ATOM 19153 N N . THR A 1 154 ? 14.924 -14.248 -5.638 1.00 0.00 154 THR A N 8
ATOM 19154 C CA . THR A 1 154 ? 14.509 -12.861 -5.827 1.00 0.00 154 THR A CA 8
ATOM 19155 C C . THR A 1 154 ? 15.191 -11.954 -4.809 1.00 0.00 154 THR A C 8
ATOM 19156 O O . THR A 1 154 ? 15.602 -10.838 -5.133 1.00 0.00 154 THR A O 8
ATOM 19167 N N . GLY A 1 155 ? 15.311 -12.444 -3.580 1.00 0.00 155 GLY A N 8
ATOM 19168 C CA . GLY A 1 155 ? 15.932 -11.672 -2.524 1.00 0.00 155 GLY A CA 8
ATOM 19169 C C . GLY A 1 155 ? 15.006 -11.498 -1.340 1.00 0.00 155 GLY A C 8
ATOM 19170 O O . GLY A 1 155 ? 15.409 -11.003 -0.285 1.00 0.00 155 GLY A O 8
ATOM 19174 N N . GLY A 1 156 ? 13.757 -11.912 -1.517 1.00 0.00 156 GLY A N 8
ATOM 19175 C CA . GLY A 1 156 ? 12.767 -11.788 -0.467 1.00 0.00 156 GLY A CA 8
ATOM 19176 C C . GLY A 1 156 ? 11.502 -11.138 -0.975 1.00 0.00 156 GLY A C 8
ATOM 19177 O O . GLY A 1 156 ? 10.770 -11.734 -1.765 1.00 0.00 156 GLY A O 8
ATOM 19181 N N . ASP A 1 157 ? 11.243 -9.919 -0.534 1.00 0.00 157 ASP A N 8
ATOM 19182 C CA . ASP A 1 157 ? 10.107 -9.164 -1.036 1.00 0.00 157 ASP A CA 8
ATOM 19183 C C . ASP A 1 157 ? 10.596 -7.971 -1.846 1.00 0.00 157 ASP A C 8
ATOM 19184 O O . ASP A 1 157 ? 10.543 -7.985 -3.076 1.00 0.00 157 ASP A O 8
ATOM 19193 N N . GLU A 1 158 ? 11.102 -6.961 -1.145 1.00 0.00 158 GLU A N 8
ATOM 19194 C CA . GLU A 1 158 ? 11.633 -5.753 -1.772 1.00 0.00 158 GLU A CA 8
ATOM 19195 C C . GLU A 1 158 ? 12.088 -4.783 -0.685 1.00 0.00 158 GLU A C 8
ATOM 19196 O O . GLU A 1 158 ? 11.228 -4.068 -0.133 1.00 0.00 158 GLU A O 8
ATOM 19209 N N . MET A 1 1 ? -7.397 1.715 -23.152 1.00 0.00 1 MET A N 9
ATOM 19210 C CA . MET A 1 1 ? -7.490 0.913 -21.909 1.00 0.00 1 MET A CA 9
ATOM 19211 C C . MET A 1 1 ? -8.939 0.584 -21.588 1.00 0.00 1 MET A C 9
ATOM 19212 O O . MET A 1 1 ? -9.589 1.274 -20.803 1.00 0.00 1 MET A O 9
ATOM 19228 N N . GLY A 1 2 ? -9.443 -0.466 -22.216 1.00 0.00 2 GLY A N 9
ATOM 19229 C CA . GLY A 1 2 ? -10.785 -0.934 -21.947 1.00 0.00 2 GLY A CA 9
ATOM 19230 C C . GLY A 1 2 ? -10.976 -2.337 -22.464 1.00 0.00 2 GLY A C 9
ATOM 19231 O O . GLY A 1 2 ? -11.979 -2.645 -23.107 1.00 0.00 2 GLY A O 9
ATOM 19235 N N . ASP A 1 3 ? -9.989 -3.181 -22.197 1.00 0.00 3 ASP A N 9
ATOM 19236 C CA . ASP A 1 3 ? -9.973 -4.540 -22.716 1.00 0.00 3 ASP A CA 9
ATOM 19237 C C . ASP A 1 3 ? -10.980 -5.423 -22.007 1.00 0.00 3 ASP A C 9
ATOM 19238 O O . ASP A 1 3 ? -10.771 -5.831 -20.868 1.00 0.00 3 ASP A O 9
ATOM 19247 N N . VAL A 1 4 ? -12.058 -5.735 -22.701 1.00 0.00 4 VAL A N 9
ATOM 19248 C CA . VAL A 1 4 ? -13.083 -6.613 -22.167 1.00 0.00 4 VAL A CA 9
ATOM 19249 C C . VAL A 1 4 ? -12.568 -8.055 -22.125 1.00 0.00 4 VAL A C 9
ATOM 19250 O O . VAL A 1 4 ? -13.085 -8.899 -21.395 1.00 0.00 4 VAL A O 9
ATOM 19263 N N . SER A 1 5 ? -11.518 -8.311 -22.895 1.00 0.00 5 SER A N 9
ATOM 19264 C CA . SER A 1 5 ? -10.958 -9.648 -23.012 1.00 0.00 5 SER A CA 9
ATOM 19265 C C . SER A 1 5 ? -9.877 -9.900 -21.955 1.00 0.00 5 SER A C 9
ATOM 19266 O O . SER A 1 5 ? -9.521 -11.047 -21.684 1.00 0.00 5 SER A O 9
ATOM 19274 N N . LYS A 1 6 ? -9.359 -8.835 -21.350 1.00 0.00 6 LYS A N 9
ATOM 19275 C CA . LYS A 1 6 ? -8.283 -8.974 -20.367 1.00 0.00 6 LYS A CA 9
ATOM 19276 C C . LYS A 1 6 ? -8.839 -9.116 -18.954 1.00 0.00 6 LYS A C 9
ATOM 19277 O O . LYS A 1 6 ? -8.106 -9.430 -18.017 1.00 0.00 6 LYS A O 9
ATOM 19296 N N . LEU A 1 7 ? -10.131 -8.886 -18.808 1.00 0.00 7 LEU A N 9
ATOM 19297 C CA . LEU A 1 7 ? -10.781 -8.987 -17.511 1.00 0.00 7 LEU A CA 9
ATOM 19298 C C . LEU A 1 7 ? -11.299 -10.398 -17.290 1.00 0.00 7 LEU A C 9
ATOM 19299 O O . LEU A 1 7 ? -12.190 -10.868 -17.997 1.00 0.00 7 LEU A O 9
ATOM 19315 N N . SER A 1 8 ? -10.716 -11.077 -16.315 1.00 0.00 8 SER A N 9
ATOM 19316 C CA . SER A 1 8 ? -11.044 -12.463 -16.045 1.00 0.00 8 SER A CA 9
ATOM 19317 C C . SER A 1 8 ? -12.270 -12.564 -15.135 1.00 0.00 8 SER A C 9
ATOM 19318 O O . SER A 1 8 ? -12.753 -11.547 -14.627 1.00 0.00 8 SER A O 9
ATOM 19326 N N . SER A 1 9 ? -12.755 -13.779 -14.922 1.00 0.00 9 SER A N 9
ATOM 19327 C CA . SER A 1 9 ? -14.032 -14.003 -14.252 1.00 0.00 9 SER A CA 9
ATOM 19328 C C . SER A 1 9 ? -14.118 -13.334 -12.878 1.00 0.00 9 SER A C 9
ATOM 19329 O O . SER A 1 9 ? -15.139 -12.742 -12.553 1.00 0.00 9 SER A O 9
ATOM 19337 N N . ASN A 1 10 ? -13.052 -13.409 -12.083 1.00 0.00 10 ASN A N 9
ATOM 19338 C CA . ASN A 1 10 ? -13.070 -12.844 -10.726 1.00 0.00 10 ASN A CA 9
ATOM 19339 C C . ASN A 1 10 ? -13.379 -11.349 -10.746 1.00 0.00 10 ASN A C 9
ATOM 19340 O O . ASN A 1 10 ? -14.173 -10.859 -9.943 1.00 0.00 10 ASN A O 9
ATOM 19351 N N . GLN A 1 11 ? -12.762 -10.633 -11.677 1.00 0.00 11 GLN A N 9
ATOM 19352 C CA . GLN A 1 11 ? -13.015 -9.203 -11.844 1.00 0.00 11 GLN A CA 9
ATOM 19353 C C . GLN A 1 11 ? -14.463 -8.979 -12.269 1.00 0.00 11 GLN A C 9
ATOM 19354 O O . GLN A 1 11 ? -15.149 -8.082 -11.784 1.00 0.00 11 GLN A O 9
ATOM 19368 N N . VAL A 1 12 ? -14.909 -9.827 -13.179 1.00 0.00 12 VAL A N 9
ATOM 19369 C CA . VAL A 1 12 ? -16.245 -9.743 -13.749 1.00 0.00 12 VAL A CA 9
ATOM 19370 C C . VAL A 1 12 ? -17.312 -10.169 -12.737 1.00 0.00 12 VAL A C 9
ATOM 19371 O O . VAL A 1 12 ? -18.452 -9.727 -12.809 1.00 0.00 12 VAL A O 9
ATOM 19384 N N . LYS A 1 13 ? -16.942 -11.026 -11.799 1.00 0.00 13 LYS A N 9
ATOM 19385 C CA . LYS A 1 13 ? -17.829 -11.460 -10.757 1.00 0.00 13 LYS A CA 9
ATOM 19386 C C . LYS A 1 13 ? -18.271 -10.292 -9.888 1.00 0.00 13 LYS A C 9
ATOM 19387 O O . LYS A 1 13 ? -19.445 -10.179 -9.529 1.00 0.00 13 LYS A O 9
ATOM 19406 N N . LEU A 1 14 ? -17.328 -9.423 -9.560 1.00 0.00 14 LEU A N 9
ATOM 19407 C CA . LEU A 1 14 ? -17.635 -8.194 -8.837 1.00 0.00 14 LEU A CA 9
ATOM 19408 C C . LEU A 1 14 ? -18.600 -7.348 -9.659 1.00 0.00 14 LEU A C 9
ATOM 19409 O O . LEU A 1 14 ? -19.555 -6.771 -9.135 1.00 0.00 14 LEU A O 9
ATOM 19425 N N . LEU A 1 15 ? -18.336 -7.303 -10.959 1.00 0.00 15 LEU A N 9
ATOM 19426 C CA . LEU A 1 15 ? -19.189 -6.609 -11.912 1.00 0.00 15 LEU A CA 9
ATOM 19427 C C . LEU A 1 15 ? -20.592 -7.217 -11.924 1.00 0.00 15 LEU A C 9
ATOM 19428 O O . LEU A 1 15 ? -21.582 -6.504 -11.806 1.00 0.00 15 LEU A O 9
ATOM 19444 N N . GLU A 1 16 ? -20.651 -8.537 -12.034 1.00 0.00 16 GLU A N 9
ATOM 19445 C CA . GLU A 1 16 ? -21.909 -9.278 -12.095 1.00 0.00 16 GLU A CA 9
ATOM 19446 C C . GLU A 1 16 ? -22.737 -9.080 -10.825 1.00 0.00 16 GLU A C 9
ATOM 19447 O O . GLU A 1 16 ? -23.952 -8.871 -10.888 1.00 0.00 16 GLU A O 9
ATOM 19459 N N . THR A 1 17 ? -22.071 -9.139 -9.679 1.00 0.00 17 THR A N 9
ATOM 19460 C CA . THR A 1 17 ? -22.739 -8.990 -8.392 1.00 0.00 17 THR A CA 9
ATOM 19461 C C . THR A 1 17 ? -23.459 -7.646 -8.298 1.00 0.00 17 THR A C 9
ATOM 19462 O O . THR A 1 17 ? -24.568 -7.561 -7.769 1.00 0.00 17 THR A O 9
ATOM 19473 N N . ALA A 1 18 ? -22.841 -6.607 -8.842 1.00 0.00 18 ALA A N 9
ATOM 19474 C CA . ALA A 1 18 ? -23.421 -5.278 -8.802 1.00 0.00 18 ALA A CA 9
ATOM 19475 C C . ALA A 1 18 ? -24.375 -5.080 -9.973 1.00 0.00 18 ALA A C 9
ATOM 19476 O O . ALA A 1 18 ? -25.410 -4.426 -9.845 1.00 0.00 18 ALA A O 9
ATOM 19483 N N . PHE A 1 19 ? -24.018 -5.668 -11.110 1.00 0.00 19 PHE A N 9
ATOM 19484 C CA . PHE A 1 19 ? -24.831 -5.593 -12.317 1.00 0.00 19 PHE A CA 9
ATOM 19485 C C . PHE A 1 19 ? -26.246 -6.078 -12.054 1.00 0.00 19 PHE A C 9
ATOM 19486 O O . PHE A 1 19 ? -27.209 -5.407 -12.392 1.00 0.00 19 PHE A O 9
ATOM 19503 N N . ARG A 1 20 ? -26.356 -7.245 -11.436 1.00 0.00 20 ARG A N 9
ATOM 19504 C CA . ARG A 1 20 ? -27.654 -7.862 -11.202 1.00 0.00 20 ARG A CA 9
ATOM 19505 C C . ARG A 1 20 ? -28.346 -7.276 -9.975 1.00 0.00 20 ARG A C 9
ATOM 19506 O O . ARG A 1 20 ? -29.504 -7.586 -9.704 1.00 0.00 20 ARG A O 9
ATOM 19527 N N . ASP A 1 21 ? -27.643 -6.422 -9.242 1.00 0.00 21 ASP A N 9
ATOM 19528 C CA . ASP A 1 21 ? -28.219 -5.792 -8.061 1.00 0.00 21 ASP A CA 9
ATOM 19529 C C . ASP A 1 21 ? -28.950 -4.515 -8.447 1.00 0.00 21 ASP A C 9
ATOM 19530 O O . ASP A 1 21 ? -30.077 -4.274 -8.018 1.00 0.00 21 ASP A O 9
ATOM 19539 N N . PHE A 1 22 ? -28.298 -3.705 -9.265 1.00 0.00 22 PHE A N 9
ATOM 19540 C CA . PHE A 1 22 ? -28.871 -2.454 -9.732 1.00 0.00 22 PHE A CA 9
ATOM 19541 C C . PHE A 1 22 ? -29.448 -2.650 -11.130 1.00 0.00 22 PHE A C 9
ATOM 19542 O O . PHE A 1 22 ? -29.573 -1.712 -11.918 1.00 0.00 22 PHE A O 9
ATOM 19559 N N . GLU A 1 23 ? -29.805 -3.892 -11.400 1.00 0.00 23 GLU A N 9
ATOM 19560 C CA . GLU A 1 23 ? -30.235 -4.328 -12.719 1.00 0.00 23 GLU A CA 9
ATOM 19561 C C . GLU A 1 23 ? -31.662 -3.943 -13.026 1.00 0.00 23 GLU A C 9
ATOM 19562 O O . GLU A 1 23 ? -32.537 -4.015 -12.162 1.00 0.00 23 GLU A O 9
ATOM 19574 N N . THR A 1 24 ? -31.870 -3.519 -14.270 1.00 0.00 24 THR A N 9
ATOM 19575 C CA . THR A 1 24 ? -33.171 -3.605 -14.896 1.00 0.00 24 THR A CA 9
ATOM 19576 C C . THR A 1 24 ? -34.166 -2.545 -14.419 1.00 0.00 24 THR A C 9
ATOM 19577 O O . THR A 1 24 ? -34.159 -2.104 -13.268 1.00 0.00 24 THR A O 9
ATOM 19588 N N . PRO A 1 25 ? -35.006 -2.091 -15.355 1.00 0.00 25 PRO A N 9
ATOM 19589 C CA . PRO A 1 25 ? -36.210 -1.328 -15.054 1.00 0.00 25 PRO A CA 9
ATOM 19590 C C . PRO A 1 25 ? -37.291 -2.252 -14.498 1.00 0.00 25 PRO A C 9
ATOM 19591 O O . PRO A 1 25 ? -37.842 -2.019 -13.426 1.00 0.00 25 PRO A O 9
ATOM 19602 N N . GLU A 1 26 ? -37.574 -3.308 -15.254 1.00 0.00 26 GLU A N 9
ATOM 19603 C CA . GLU A 1 26 ? -38.521 -4.341 -14.842 1.00 0.00 26 GLU A CA 9
ATOM 19604 C C . GLU A 1 26 ? -37.968 -5.739 -15.153 1.00 0.00 26 GLU A C 9
ATOM 19605 O O . GLU A 1 26 ? -38.119 -6.671 -14.363 1.00 0.00 26 GLU A O 9
ATOM 19617 N N . GLY A 1 27 ? -37.322 -5.870 -16.303 1.00 0.00 27 GLY A N 9
ATOM 19618 C CA . GLY A 1 27 ? -36.776 -7.138 -16.730 1.00 0.00 27 GLY A CA 9
ATOM 19619 C C . GLY A 1 27 ? -36.036 -6.992 -18.042 1.00 0.00 27 GLY A C 9
ATOM 19620 O O . GLY A 1 27 ? -36.096 -7.861 -18.906 1.00 0.00 27 GLY A O 9
ATOM 19624 N N . SER A 1 28 ? -35.332 -5.877 -18.176 1.00 0.00 28 SER A N 9
ATOM 19625 C CA . SER A 1 28 ? -34.654 -5.527 -19.412 1.00 0.00 28 SER A CA 9
ATOM 19626 C C . SER A 1 28 ? -33.370 -6.344 -19.589 1.00 0.00 28 SER A C 9
ATOM 19627 O O . SER A 1 28 ? -32.930 -6.596 -20.711 1.00 0.00 28 SER A O 9
ATOM 19635 N N . GLY A 1 29 ? -32.779 -6.768 -18.470 1.00 0.00 29 GLY A N 9
ATOM 19636 C CA . GLY A 1 29 ? -31.539 -7.529 -18.517 1.00 0.00 29 GLY A CA 9
ATOM 19637 C C . GLY A 1 29 ? -30.338 -6.613 -18.595 1.00 0.00 29 GLY A C 9
ATOM 19638 O O . GLY A 1 29 ? -29.200 -7.059 -18.709 1.00 0.00 29 GLY A O 9
ATOM 19642 N N . ARG A 1 30 ? -30.618 -5.326 -18.510 1.00 0.00 30 ARG A N 9
ATOM 19643 C CA . ARG A 1 30 ? -29.619 -4.288 -18.648 1.00 0.00 30 ARG A CA 9
ATOM 19644 C C . ARG A 1 30 ? -29.587 -3.422 -17.408 1.00 0.00 30 ARG A C 9
ATOM 19645 O O . ARG A 1 30 ? -30.483 -3.503 -16.571 1.00 0.00 30 ARG A O 9
ATOM 19666 N N . VAL A 1 31 ? -28.574 -2.588 -17.287 1.00 0.00 31 VAL A N 9
ATOM 19667 C CA . VAL A 1 31 ? -28.534 -1.648 -16.191 1.00 0.00 31 VAL A CA 9
ATOM 19668 C C . VAL A 1 31 ? -28.842 -0.273 -16.660 1.00 0.00 31 VAL A C 9
ATOM 19669 O O . VAL A 1 31 ? -28.233 0.236 -17.600 1.00 0.00 31 VAL A O 9
ATOM 19682 N N . SER A 1 32 ? -29.794 0.311 -15.988 1.00 0.00 32 SER A N 9
ATOM 19683 C CA . SER A 1 32 ? -30.113 1.695 -16.158 1.00 0.00 32 SER A CA 9
ATOM 19684 C C . SER A 1 32 ? -28.854 2.522 -15.968 1.00 0.00 32 SER A C 9
ATOM 19685 O O . SER A 1 32 ? -28.057 2.256 -15.063 1.00 0.00 32 SER A O 9
ATOM 19693 N N . THR A 1 33 ? -28.684 3.530 -16.796 1.00 0.00 33 THR A N 9
ATOM 19694 C CA . THR A 1 33 ? -27.483 4.338 -16.766 1.00 0.00 33 THR A CA 9
ATOM 19695 C C . THR A 1 33 ? -27.424 5.209 -15.516 1.00 0.00 33 THR A C 9
ATOM 19696 O O . THR A 1 33 ? -26.376 5.762 -15.180 1.00 0.00 33 THR A O 9
ATOM 19707 N N . ASP A 1 34 ? -28.549 5.304 -14.818 1.00 0.00 34 ASP A N 9
ATOM 19708 C CA . ASP A 1 34 ? -28.589 5.978 -13.528 1.00 0.00 34 ASP A CA 9
ATOM 19709 C C . ASP A 1 34 ? -27.920 5.108 -12.473 1.00 0.00 34 ASP A C 9
ATOM 19710 O O . ASP A 1 34 ? -27.335 5.611 -11.513 1.00 0.00 34 ASP A O 9
ATOM 19719 N N . GLN A 1 35 ? -27.989 3.797 -12.677 1.00 0.00 35 GLN A N 9
ATOM 19720 C CA . GLN A 1 35 ? -27.434 2.843 -11.731 1.00 0.00 35 GLN A CA 9
ATOM 19721 C C . GLN A 1 35 ? -25.937 2.684 -11.934 1.00 0.00 35 GLN A C 9
ATOM 19722 O O . GLN A 1 35 ? -25.223 2.295 -11.020 1.00 0.00 35 GLN A O 9
ATOM 19736 N N . ILE A 1 36 ? -25.465 2.992 -13.137 1.00 0.00 36 ILE A N 9
ATOM 19737 C CA . ILE A 1 36 ? -24.040 2.900 -13.446 1.00 0.00 36 ILE A CA 9
ATOM 19738 C C . ILE A 1 36 ? -23.229 3.763 -12.488 1.00 0.00 36 ILE A C 9
ATOM 19739 O O . ILE A 1 36 ? -22.217 3.320 -11.950 1.00 0.00 36 ILE A O 9
ATOM 19755 N N . GLY A 1 37 ? -23.702 4.976 -12.246 1.00 0.00 37 GLY A N 9
ATOM 19756 C CA . GLY A 1 37 ? -23.030 5.861 -11.316 1.00 0.00 37 GLY A CA 9
ATOM 19757 C C . GLY A 1 37 ? -23.095 5.355 -9.889 1.00 0.00 37 GLY A C 9
ATOM 19758 O O . GLY A 1 37 ? -22.292 5.743 -9.044 1.00 0.00 37 GLY A O 9
ATOM 19762 N N . ILE A 1 38 ? -24.057 4.485 -9.625 1.00 0.00 38 ILE A N 9
ATOM 19763 C CA . ILE A 1 38 ? -24.181 3.861 -8.322 1.00 0.00 38 ILE A CA 9
ATOM 19764 C C . ILE A 1 38 ? -23.222 2.684 -8.226 1.00 0.00 38 ILE A C 9
ATOM 19765 O O . ILE A 1 38 ? -22.448 2.572 -7.283 1.00 0.00 38 ILE A O 9
ATOM 19781 N N . ILE A 1 39 ? -23.293 1.814 -9.222 1.00 0.00 39 ILE A N 9
ATOM 19782 C CA . ILE A 1 39 ? -22.429 0.643 -9.313 1.00 0.00 39 ILE A CA 9
ATOM 19783 C C . ILE A 1 39 ? -20.958 1.034 -9.316 1.00 0.00 39 ILE A C 9
ATOM 19784 O O . ILE A 1 39 ? -20.151 0.438 -8.610 1.00 0.00 39 ILE A O 9
ATOM 19800 N N . LEU A 1 40 ? -20.614 2.028 -10.124 1.00 0.00 40 LEU A N 9
ATOM 19801 C CA . LEU A 1 40 ? -19.245 2.530 -10.182 1.00 0.00 40 LEU A CA 9
ATOM 19802 C C . LEU A 1 40 ? -18.796 2.975 -8.796 1.00 0.00 40 LEU A C 9
ATOM 19803 O O . LEU A 1 40 ? -17.677 2.704 -8.372 1.00 0.00 40 LEU A O 9
ATOM 19819 N N . GLU A 1 41 ? -19.705 3.626 -8.089 1.00 0.00 41 GLU A N 9
ATOM 19820 C CA . GLU A 1 41 ? -19.486 4.034 -6.708 1.00 0.00 41 GLU A CA 9
ATOM 19821 C C . GLU A 1 41 ? -19.249 2.810 -5.816 1.00 0.00 41 GLU A C 9
ATOM 19822 O O . GLU A 1 41 ? -18.354 2.804 -4.972 1.00 0.00 41 GLU A O 9
ATOM 19834 N N . VAL A 1 42 ? -20.068 1.781 -6.023 1.00 0.00 42 VAL A N 9
ATOM 19835 C CA . VAL A 1 42 ? -19.924 0.502 -5.326 1.00 0.00 42 VAL A CA 9
ATOM 19836 C C . VAL A 1 42 ? -18.530 -0.064 -5.533 1.00 0.00 42 VAL A C 9
ATOM 19837 O O . VAL A 1 42 ? -17.851 -0.479 -4.592 1.00 0.00 42 VAL A O 9
ATOM 19850 N N . LEU A 1 43 ? -18.122 -0.059 -6.786 1.00 0.00 43 LEU A N 9
ATOM 19851 C CA . LEU A 1 43 ? -16.895 -0.698 -7.209 1.00 0.00 43 LEU A CA 9
ATOM 19852 C C . LEU A 1 43 ? -15.687 0.208 -6.977 1.00 0.00 43 LEU A C 9
ATOM 19853 O O . LEU A 1 43 ? -14.548 -0.181 -7.232 1.00 0.00 43 LEU A O 9
ATOM 19869 N N . GLY A 1 44 ? -15.951 1.415 -6.490 1.00 0.00 44 GLY A N 9
ATOM 19870 C CA . GLY A 1 44 ? -14.884 2.325 -6.109 1.00 0.00 44 GLY A CA 9
ATOM 19871 C C . GLY A 1 44 ? -14.234 3.008 -7.293 1.00 0.00 44 GLY A C 9
ATOM 19872 O O . GLY A 1 44 ? -13.065 3.396 -7.229 1.00 0.00 44 GLY A O 9
ATOM 19876 N N . ILE A 1 45 ? -14.978 3.160 -8.373 1.00 0.00 45 ILE A N 9
ATOM 19877 C CA . ILE A 1 45 ? -14.473 3.800 -9.570 1.00 0.00 45 ILE A CA 9
ATOM 19878 C C . ILE A 1 45 ? -15.335 5.001 -9.956 1.00 0.00 45 ILE A C 9
ATOM 19879 O O . ILE A 1 45 ? -16.439 5.172 -9.441 1.00 0.00 45 ILE A O 9
ATOM 19895 N N . GLN A 1 46 ? -14.823 5.809 -10.884 1.00 0.00 46 GLN A N 9
ATOM 19896 C CA . GLN A 1 46 ? -15.482 7.023 -11.352 1.00 0.00 46 GLN A CA 9
ATOM 19897 C C . GLN A 1 46 ? -15.944 7.963 -10.239 1.00 0.00 46 GLN A C 9
ATOM 19898 O O . GLN A 1 46 ? -15.608 7.797 -9.064 1.00 0.00 46 GLN A O 9
ATOM 19912 N N . GLN A 1 47 ? -16.699 8.977 -10.640 1.00 0.00 47 GLN A N 9
ATOM 19913 C CA . GLN A 1 47 ? -17.111 10.048 -9.746 1.00 0.00 47 GLN A CA 9
ATOM 19914 C C . GLN A 1 47 ? -18.629 10.096 -9.659 1.00 0.00 47 GLN A C 9
ATOM 19915 O O . GLN A 1 47 ? -19.310 9.193 -10.147 1.00 0.00 47 GLN A O 9
ATOM 19929 N N . THR A 1 48 ? -19.148 11.140 -9.028 1.00 0.00 48 THR A N 9
ATOM 19930 C CA . THR A 1 48 ? -20.585 11.373 -8.958 1.00 0.00 48 THR A CA 9
ATOM 19931 C C . THR A 1 48 ? -21.207 11.442 -10.368 1.00 0.00 48 THR A C 9
ATOM 19932 O O . THR A 1 48 ? -20.500 11.539 -11.379 1.00 0.00 48 THR A O 9
ATOM 19943 N N . LYS A 1 49 ? -22.543 11.389 -10.413 1.00 0.00 49 LYS A N 9
ATOM 19944 C CA . LYS A 1 49 ? -23.299 11.149 -11.651 1.00 0.00 49 LYS A CA 9
ATOM 19945 C C . LYS A 1 49 ? -23.003 12.165 -12.748 1.00 0.00 49 LYS A C 9
ATOM 19946 O O . LYS A 1 49 ? -23.204 11.867 -13.928 1.00 0.00 49 LYS A O 9
ATOM 19965 N N . SER A 1 50 ? -22.539 13.349 -12.369 1.00 0.00 50 SER A N 9
ATOM 19966 C CA . SER A 1 50 ? -22.123 14.357 -13.339 1.00 0.00 50 SER A CA 9
ATOM 19967 C C . SER A 1 50 ? -21.075 13.776 -14.296 1.00 0.00 50 SER A C 9
ATOM 19968 O O . SER A 1 50 ? -21.189 13.901 -15.516 1.00 0.00 50 SER A O 9
ATOM 19976 N N . THR A 1 51 ? -20.074 13.114 -13.730 1.00 0.00 51 THR A N 9
ATOM 19977 C CA . THR A 1 51 ? -19.048 12.446 -14.516 1.00 0.00 51 THR A CA 9
ATOM 19978 C C . THR A 1 51 ? -19.623 11.218 -15.219 1.00 0.00 51 THR A C 9
ATOM 19979 O O . THR A 1 51 ? -19.257 10.905 -16.352 1.00 0.00 51 THR A O 9
ATOM 19990 N N . ILE A 1 52 ? -20.549 10.547 -14.547 1.00 0.00 52 ILE A N 9
ATOM 19991 C CA . ILE A 1 52 ? -21.154 9.323 -15.061 1.00 0.00 52 ILE A CA 9
ATOM 19992 C C . ILE A 1 52 ? -21.875 9.572 -16.384 1.00 0.00 52 ILE A C 9
ATOM 19993 O O . ILE A 1 52 ? -21.972 8.681 -17.227 1.00 0.00 52 ILE A O 9
ATOM 20009 N N . ARG A 1 53 ? -22.372 10.790 -16.566 1.00 0.00 53 ARG A N 9
ATOM 20010 C CA . ARG A 1 53 ? -23.019 11.176 -17.820 1.00 0.00 53 ARG A CA 9
ATOM 20011 C C . ARG A 1 53 ? -22.084 10.965 -19.011 1.00 0.00 53 ARG A C 9
ATOM 20012 O O . ARG A 1 53 ? -22.538 10.711 -20.123 1.00 0.00 53 AR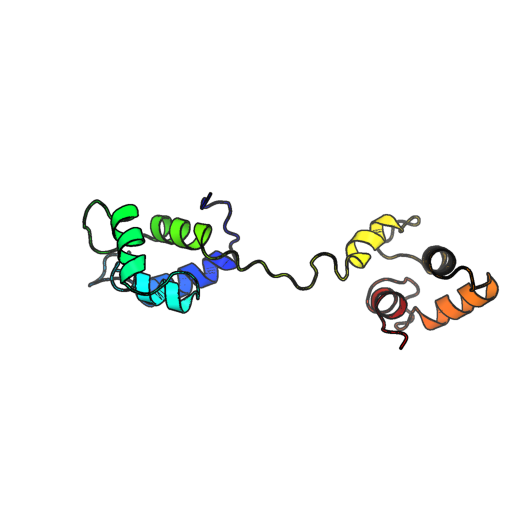G A O 9
ATOM 20033 N N . GLN A 1 54 ? -20.781 11.053 -18.771 1.00 0.00 54 GLN A N 9
ATOM 20034 C CA . GLN A 1 54 ? -19.793 10.801 -19.813 1.00 0.00 54 GLN A CA 9
ATOM 20035 C C . GLN A 1 54 ? -19.671 9.305 -20.087 1.00 0.00 54 GLN A C 9
ATOM 20036 O O . GLN A 1 54 ? -19.458 8.887 -21.223 1.00 0.00 54 GLN A O 9
ATOM 20050 N N . LEU A 1 55 ? -19.808 8.505 -19.037 1.00 0.00 55 LEU A N 9
ATOM 20051 C CA . LEU A 1 55 ? -19.820 7.053 -19.166 1.00 0.00 55 LEU A CA 9
ATOM 20052 C C . LEU A 1 55 ? -21.013 6.628 -20.012 1.00 0.00 55 LEU A C 9
ATOM 20053 O O . LEU A 1 55 ? -20.903 5.777 -20.895 1.00 0.00 55 LEU A O 9
ATOM 20069 N N . ILE A 1 56 ? -22.152 7.244 -19.727 1.00 0.00 56 ILE A N 9
ATOM 20070 C CA . ILE A 1 56 ? -23.370 7.019 -20.481 1.00 0.00 56 ILE A CA 9
ATOM 20071 C C . ILE A 1 56 ? -23.204 7.473 -21.929 1.00 0.00 56 ILE A C 9
ATOM 20072 O O . ILE A 1 56 ? -23.601 6.774 -22.853 1.00 0.00 56 ILE A O 9
ATOM 20088 N N . ASP A 1 57 ? -22.595 8.639 -22.110 1.00 0.00 57 ASP A N 9
ATOM 20089 C CA . ASP A 1 57 ? -22.304 9.171 -23.442 1.00 0.00 57 ASP A CA 9
ATOM 20090 C C . ASP A 1 57 ? -21.484 8.174 -24.260 1.00 0.00 57 ASP A C 9
ATOM 20091 O O . ASP A 1 57 ? -21.665 8.041 -25.471 1.00 0.00 57 ASP A O 9
ATOM 20100 N N . GLU A 1 58 ? -20.598 7.462 -23.578 1.00 0.00 58 GLU A N 9
ATOM 20101 C CA . GLU A 1 58 ? -19.719 6.491 -24.216 1.00 0.00 58 GLU A CA 9
ATOM 20102 C C . GLU A 1 58 ? -20.486 5.241 -24.668 1.00 0.00 58 GLU A C 9
ATOM 20103 O O . GLU A 1 58 ? -20.439 4.861 -25.840 1.00 0.00 58 GLU A O 9
ATOM 20115 N N . PHE A 1 59 ? -21.198 4.614 -23.739 1.00 0.00 59 PHE A N 9
ATOM 20116 C CA . PHE A 1 59 ? -21.773 3.293 -23.988 1.00 0.00 59 PHE A CA 9
ATOM 20117 C C . PHE A 1 59 ? -23.257 3.332 -24.334 1.00 0.00 59 PHE A C 9
ATOM 20118 O O . PHE A 1 59 ? -23.814 2.341 -24.812 1.00 0.00 59 PHE A O 9
ATOM 20135 N N . ASP A 1 60 ? -23.898 4.463 -24.118 1.00 0.00 60 ASP A N 9
ATOM 20136 C CA . ASP A 1 60 ? -25.294 4.617 -24.503 1.00 0.00 60 ASP A CA 9
ATOM 20137 C C . ASP A 1 60 ? -25.483 5.876 -25.349 1.00 0.00 60 ASP A C 9
ATOM 20138 O O . ASP A 1 60 ? -26.120 6.838 -24.922 1.00 0.00 60 ASP A O 9
ATOM 20147 N N . PRO A 1 61 ? -24.911 5.888 -26.570 1.00 0.00 61 PRO A N 9
ATOM 20148 C CA . PRO A 1 61 ? -25.025 7.027 -27.491 1.00 0.00 61 PRO A CA 9
ATOM 20149 C C . PRO A 1 61 ? -26.463 7.292 -27.907 1.00 0.00 61 PRO A C 9
ATOM 20150 O O . PRO A 1 61 ? -26.845 8.426 -28.183 1.00 0.00 61 PRO A O 9
ATOM 20161 N N . PHE A 1 62 ? -27.260 6.230 -27.940 1.00 0.00 62 PHE A N 9
ATOM 20162 C CA . PHE A 1 62 ? -28.638 6.318 -28.404 1.00 0.00 62 PHE A CA 9
ATOM 20163 C C . PHE A 1 62 ? -29.544 6.929 -27.342 1.00 0.00 62 PHE A C 9
ATOM 20164 O O . PHE A 1 62 ? -30.647 7.394 -27.640 1.00 0.00 62 PHE A O 9
ATOM 20181 N N . GLY A 1 63 ? -29.065 6.938 -26.103 1.00 0.00 63 GLY A N 9
ATOM 20182 C CA . GLY A 1 63 ? -29.875 7.396 -24.996 1.00 0.00 63 GLY A CA 9
ATOM 20183 C C . GLY A 1 63 ? -31.017 6.445 -24.724 1.00 0.00 63 GLY A C 9
ATOM 20184 O O . GLY A 1 63 ? -32.162 6.863 -24.566 1.00 0.00 63 GLY A O 9
ATOM 20188 N N . ASN A 1 64 ? -30.701 5.157 -24.675 1.00 0.00 64 ASN A N 9
ATOM 20189 C CA . ASN A 1 64 ? -31.714 4.124 -24.530 1.00 0.00 64 ASN A CA 9
ATOM 20190 C C . ASN A 1 64 ? -32.159 4.026 -23.075 1.00 0.00 64 ASN A C 9
ATOM 20191 O O . ASN A 1 64 ? -33.285 3.619 -22.779 1.00 0.00 64 ASN A O 9
ATOM 20202 N N . GLY A 1 65 ? -31.268 4.401 -22.166 1.00 0.00 65 GLY A N 9
ATOM 20203 C CA . GLY A 1 65 ? -31.615 4.436 -20.760 1.00 0.00 65 GLY A CA 9
ATOM 20204 C C . GLY A 1 65 ? -30.898 3.376 -19.951 1.00 0.00 65 GLY A C 9
ATOM 20205 O O . GLY A 1 65 ? -30.699 3.533 -18.744 1.00 0.00 65 GLY A O 9
ATOM 20209 N N . ASP A 1 66 ? -30.508 2.296 -20.608 1.00 0.00 66 ASP A N 9
ATOM 20210 C CA . ASP A 1 66 ? -29.810 1.208 -19.945 1.00 0.00 66 ASP A CA 9
ATOM 20211 C C . ASP A 1 66 ? -28.798 0.570 -20.887 1.00 0.00 66 ASP A C 9
ATOM 20212 O O . ASP A 1 66 ? -28.791 0.844 -22.089 1.00 0.00 66 ASP A O 9
ATOM 20221 N N . ILE A 1 67 ? -27.939 -0.270 -20.331 1.00 0.00 67 ILE A N 9
ATOM 20222 C CA . ILE A 1 67 ? -26.890 -0.935 -21.098 1.00 0.00 67 ILE A CA 9
ATOM 20223 C C . ILE A 1 67 ? -26.757 -2.386 -20.664 1.00 0.00 67 ILE A C 9
ATOM 20224 O O . ILE A 1 67 ? -26.971 -2.714 -19.497 1.00 0.00 67 ILE A O 9
ATOM 20240 N N . ASP A 1 68 ? -26.403 -3.249 -21.600 1.00 0.00 68 ASP A N 9
ATOM 20241 C CA . ASP A 1 68 ? -26.229 -4.667 -21.305 1.00 0.00 68 ASP A CA 9
ATOM 20242 C C . ASP A 1 68 ? -24.857 -4.914 -20.675 1.00 0.00 68 ASP A C 9
ATOM 20243 O O . ASP A 1 68 ? -24.019 -4.008 -20.647 1.00 0.00 68 ASP A O 9
ATOM 20252 N N . PHE A 1 69 ? -24.625 -6.122 -20.168 1.00 0.00 69 PHE A N 9
ATOM 20253 C CA . PHE A 1 69 ? -23.322 -6.486 -19.621 1.00 0.00 69 PHE A CA 9
ATOM 20254 C C . PHE A 1 69 ? -22.243 -6.295 -20.688 1.00 0.00 69 PHE A C 9
ATOM 20255 O O . PHE A 1 69 ? -21.083 -6.055 -20.370 1.00 0.00 69 PHE A O 9
ATOM 20272 N N . ASP A 1 70 ? -22.648 -6.395 -21.953 1.00 0.00 70 ASP A N 9
ATOM 20273 C CA . ASP A 1 70 ? -21.768 -6.098 -23.084 1.00 0.00 70 ASP A CA 9
ATOM 20274 C C . ASP A 1 70 ? -21.050 -4.766 -22.878 1.00 0.00 70 ASP A C 9
ATOM 20275 O O . ASP A 1 70 ? -19.823 -4.691 -22.942 1.00 0.00 70 ASP A O 9
ATOM 20284 N N . SER A 1 71 ? -21.824 -3.727 -22.605 1.00 0.00 71 SER A N 9
ATOM 20285 C CA . SER A 1 71 ? -21.280 -2.396 -22.390 1.00 0.00 71 SER A CA 9
ATOM 20286 C C . SER A 1 71 ? -20.691 -2.275 -20.987 1.00 0.00 71 SER A C 9
ATOM 20287 O O . SER A 1 71 ? -19.600 -1.734 -20.801 1.00 0.00 71 SER A O 9
ATOM 20295 N N . PHE A 1 72 ? -21.419 -2.801 -20.006 1.00 0.00 72 PHE A N 9
ATOM 20296 C CA . PHE A 1 72 ? -21.039 -2.670 -18.605 1.00 0.00 72 PHE A CA 9
ATOM 20297 C C . PHE A 1 72 ? -19.708 -3.356 -18.318 1.00 0.00 72 PHE A C 9
ATOM 20298 O O . PHE A 1 72 ? -18.913 -2.859 -17.523 1.00 0.00 72 PHE A O 9
ATOM 20315 N N . LYS A 1 73 ? -19.461 -4.488 -18.963 1.00 0.00 73 LYS A N 9
ATOM 20316 C CA . LYS A 1 73 ? -18.222 -5.215 -18.747 1.00 0.00 73 LYS A CA 9
ATOM 20317 C C . LYS A 1 73 ? -17.045 -4.408 -19.268 1.00 0.00 73 LYS A C 9
ATOM 20318 O O . LYS A 1 73 ? -15.978 -4.424 -18.679 1.00 0.00 73 LYS A O 9
ATOM 20337 N N . ILE A 1 74 ? -17.252 -3.683 -20.367 1.00 0.00 74 ILE A N 9
ATOM 20338 C CA . ILE A 1 74 ? -16.211 -2.815 -20.904 1.00 0.00 74 ILE A CA 9
ATOM 20339 C C . ILE A 1 74 ? -15.994 -1.627 -19.969 1.00 0.00 74 ILE A C 9
ATOM 20340 O O . ILE A 1 74 ? -14.861 -1.198 -19.742 1.00 0.00 74 ILE A O 9
ATOM 20356 N N . ILE A 1 75 ? -17.092 -1.106 -19.422 1.00 0.00 75 ILE A N 9
ATOM 20357 C CA . ILE A 1 75 ? -17.023 -0.058 -18.410 1.00 0.00 75 ILE A CA 9
ATOM 20358 C C . ILE A 1 75 ? -16.211 -0.548 -17.224 1.00 0.00 75 ILE A C 9
ATOM 20359 O O . ILE A 1 75 ? -15.259 0.096 -16.791 1.00 0.00 75 ILE A O 9
ATOM 20375 N N . GLY A 1 76 ? -16.596 -1.701 -16.714 1.00 0.00 76 GLY A N 9
ATOM 20376 C CA . GLY A 1 76 ? -15.892 -2.295 -15.606 1.00 0.00 76 GLY A CA 9
ATOM 20377 C C . GLY A 1 76 ? -14.455 -2.623 -15.950 1.00 0.00 76 GLY A C 9
ATOM 20378 O O . GLY A 1 76 ? -13.554 -2.414 -15.149 1.00 0.00 76 GLY A O 9
ATOM 20382 N N . ALA A 1 77 ? -14.240 -3.094 -17.158 1.00 0.00 77 ALA A N 9
ATOM 20383 C CA . ALA A 1 77 ? -12.928 -3.550 -17.577 1.00 0.00 77 ALA A CA 9
ATOM 20384 C C . ALA A 1 77 ? -11.934 -2.403 -17.634 1.00 0.00 77 ALA A C 9
ATOM 20385 O O . ALA A 1 77 ? -10.741 -2.591 -17.402 1.00 0.00 77 ALA A O 9
ATOM 20392 N N . ARG A 1 78 ? -12.431 -1.212 -17.922 1.00 0.00 78 ARG A N 9
ATOM 20393 C CA . ARG A 1 78 ? -11.568 -0.063 -18.103 1.00 0.00 78 ARG A CA 9
ATOM 20394 C C . ARG A 1 78 ? -11.233 0.611 -16.771 1.00 0.00 78 ARG A C 9
ATOM 20395 O O . ARG A 1 78 ? -10.398 1.512 -16.730 1.00 0.00 78 ARG A O 9
ATOM 20416 N N . PHE A 1 79 ? -11.872 0.177 -15.684 1.00 0.00 79 PHE A N 9
ATOM 20417 C CA . PHE A 1 79 ? -11.621 0.777 -14.379 1.00 0.00 79 PHE A CA 9
ATOM 20418 C C . PHE A 1 79 ? -11.213 -0.285 -13.355 1.00 0.00 79 PHE A C 9
ATOM 20419 O O . PHE A 1 79 ? -10.223 -0.128 -12.648 1.00 0.00 79 PHE A O 9
ATOM 20436 N N . LEU A 1 80 ? -11.978 -1.367 -13.296 1.00 0.00 80 LEU A N 9
ATOM 20437 C CA . LEU A 1 80 ? -11.705 -2.466 -12.376 1.00 0.00 80 LEU A CA 9
ATOM 20438 C C . LEU A 1 80 ? -10.490 -3.261 -12.803 1.00 0.00 80 LEU A C 9
ATOM 20439 O O . LEU A 1 80 ? -9.829 -3.910 -11.992 1.00 0.00 80 LEU A O 9
ATOM 20455 N N . GLY A 1 81 ? -10.205 -3.212 -14.089 1.00 0.00 81 GLY A N 9
ATOM 20456 C CA . GLY A 1 81 ? -9.085 -3.939 -14.630 1.00 0.00 81 GLY A CA 9
ATOM 20457 C C . GLY A 1 81 ? -7.813 -3.134 -14.566 1.00 0.00 81 GLY A C 9
ATOM 20458 O O . GLY A 1 81 ? -6.960 -3.217 -15.450 1.00 0.00 81 GLY A O 9
ATOM 20462 N N . GLU A 1 82 ? -7.687 -2.357 -13.503 1.00 0.00 82 GLU A N 9
ATOM 20463 C CA . GLU A 1 82 ? -6.532 -1.511 -13.295 1.00 0.00 82 GLU A CA 9
ATOM 20464 C C . GLU A 1 82 ? -5.322 -2.341 -12.891 1.00 0.00 82 GLU A C 9
ATOM 20465 O O . GLU A 1 82 ? -4.206 -1.825 -12.804 1.00 0.00 82 GLU A O 9
ATOM 20477 N N . GLU A 1 83 ? -5.554 -3.625 -12.625 1.00 0.00 83 GLU A N 9
ATOM 20478 C CA . GLU A 1 83 ? -4.479 -4.528 -12.251 1.00 0.00 83 GLU A CA 9
ATOM 20479 C C . GLU A 1 83 ? -3.437 -4.609 -13.347 1.00 0.00 83 GLU A C 9
ATOM 20480 O O . GLU A 1 83 ? -2.335 -4.077 -13.198 1.00 0.00 83 GLU A O 9
ATOM 20492 N N . VAL A 1 84 ? -3.814 -5.275 -14.435 1.00 0.00 84 VAL A N 9
ATOM 20493 C CA . VAL A 1 84 ? -2.993 -5.402 -15.645 1.00 0.00 84 VAL A CA 9
ATOM 20494 C C . VAL A 1 84 ? -1.499 -5.556 -15.313 1.00 0.00 84 VAL A C 9
ATOM 20495 O O . VAL A 1 84 ? -0.643 -4.763 -15.716 1.00 0.00 84 VAL A O 9
ATOM 20508 N N . ASN A 1 85 ? -1.205 -6.596 -14.555 1.00 0.00 85 ASN A N 9
ATOM 20509 C CA . ASN A 1 85 ? 0.149 -6.851 -14.090 1.00 0.00 85 ASN A CA 9
ATOM 20510 C C . ASN A 1 85 ? 1.028 -7.334 -15.232 1.00 0.00 85 ASN A C 9
ATOM 20511 O O . ASN A 1 85 ? 0.535 -7.984 -16.153 1.00 0.00 85 ASN A O 9
ATOM 20522 N N . PRO A 1 86 ? 2.339 -7.044 -15.185 1.00 0.00 86 PRO A N 9
ATOM 20523 C CA . PRO A 1 86 ? 3.270 -7.402 -16.246 1.00 0.00 86 PRO A CA 9
ATOM 20524 C C . PRO A 1 86 ? 3.198 -8.878 -16.575 1.00 0.00 86 PRO A C 9
ATOM 20525 O O . PRO A 1 86 ? 2.869 -9.275 -17.694 1.00 0.00 86 PRO A O 9
ATOM 20536 N N . GLU A 1 87 ? 3.485 -9.678 -15.571 1.00 0.00 87 GLU A N 9
ATOM 20537 C CA . GLU A 1 87 ? 3.477 -11.119 -15.715 1.00 0.00 87 GLU A CA 9
ATOM 20538 C C . GLU A 1 87 ? 2.595 -11.779 -14.657 1.00 0.00 87 GLU A C 9
ATOM 20539 O O . GLU A 1 87 ? 2.567 -13.001 -14.532 1.00 0.00 87 GLU A O 9
ATOM 20551 N N . GLN A 1 88 ? 1.877 -10.943 -13.896 1.00 0.00 88 GLN A N 9
ATOM 20552 C CA . GLN A 1 88 ? 0.928 -11.400 -12.865 1.00 0.00 88 GLN A CA 9
ATOM 20553 C C . GLN A 1 88 ? 1.625 -12.251 -11.791 1.00 0.00 88 GLN A C 9
ATOM 20554 O O . GLN A 1 88 ? 0.983 -13.001 -11.052 1.00 0.00 88 GLN A O 9
ATOM 20568 N N . MET A 1 89 ? 2.939 -12.112 -11.713 1.00 0.00 89 MET A N 9
ATOM 20569 C CA . MET A 1 89 ? 3.753 -12.817 -10.730 1.00 0.00 89 MET A CA 9
ATOM 20570 C C . MET A 1 89 ? 5.173 -12.281 -10.799 1.00 0.00 89 MET A C 9
ATOM 20571 O O . MET A 1 89 ? 6.045 -12.876 -11.430 1.00 0.00 89 MET A O 9
ATOM 20585 N N . GLN A 1 90 ? 5.395 -11.144 -10.158 1.00 0.00 90 GLN A N 9
ATOM 20586 C CA . GLN A 1 90 ? 6.662 -10.437 -10.283 1.00 0.00 90 GLN A CA 9
ATOM 20587 C C . GLN A 1 90 ? 7.747 -11.094 -9.436 1.00 0.00 90 GLN A C 9
ATOM 20588 O O . GLN A 1 90 ? 8.584 -11.839 -9.945 1.00 0.00 90 GLN A O 9
ATOM 20602 N N . GLN A 1 91 ? 7.726 -10.827 -8.137 1.00 0.00 91 GLN A N 9
ATOM 20603 C CA . GLN A 1 91 ? 8.721 -11.384 -7.232 1.00 0.00 91 GLN A CA 9
ATOM 20604 C C . GLN A 1 91 ? 8.066 -11.844 -5.945 1.00 0.00 91 GLN A C 9
ATOM 20605 O O . GLN A 1 91 ? 8.705 -11.930 -4.893 1.00 0.00 91 GLN A O 9
ATOM 20619 N N . GLU A 1 92 ? 6.782 -12.165 -6.055 1.00 0.00 92 GLU A N 9
ATOM 20620 C CA . GLU A 1 92 ? 6.007 -12.723 -4.954 1.00 0.00 92 GLU A CA 9
ATOM 20621 C C . GLU A 1 92 ? 6.642 -14.014 -4.466 1.00 0.00 92 GLU A C 9
ATOM 20622 O O . GLU A 1 92 ? 6.384 -14.468 -3.351 1.00 0.00 92 GLU A O 9
ATOM 20634 N N . LEU A 1 93 ? 7.476 -14.597 -5.324 1.00 0.00 93 LEU A N 9
ATOM 20635 C CA . LEU A 1 93 ? 8.215 -15.802 -5.006 1.00 0.00 93 LEU A CA 9
ATOM 20636 C C . LEU A 1 93 ? 8.953 -15.654 -3.679 1.00 0.00 93 LEU A C 9
ATOM 20637 O O . LEU A 1 93 ? 9.113 -16.621 -2.946 1.00 0.00 93 LEU A O 9
ATOM 20653 N N . ARG A 1 94 ? 9.381 -14.430 -3.372 1.00 0.00 94 ARG A N 9
ATOM 20654 C CA . ARG A 1 94 ? 10.095 -14.143 -2.133 1.00 0.00 94 ARG A CA 9
ATOM 20655 C C . ARG A 1 94 ? 9.269 -14.523 -0.907 1.00 0.00 94 ARG A C 9
ATOM 20656 O O . ARG A 1 94 ? 9.775 -15.136 0.033 1.00 0.00 94 ARG A O 9
ATOM 20677 N N . GLU A 1 95 ? 7.995 -14.168 -0.931 1.00 0.00 95 GLU A N 9
ATOM 20678 C CA . GLU A 1 95 ? 7.077 -14.532 0.142 1.00 0.00 95 GLU A CA 9
ATOM 20679 C C . GLU A 1 95 ? 6.772 -16.021 0.091 1.00 0.00 95 GLU A C 9
ATOM 20680 O O . GLU A 1 95 ? 6.522 -16.656 1.116 1.00 0.00 95 GLU A O 9
ATOM 20692 N N . ALA A 1 96 ? 6.817 -16.572 -1.113 1.00 0.00 96 ALA A N 9
ATOM 20693 C CA . ALA A 1 96 ? 6.464 -17.959 -1.338 1.00 0.00 96 ALA A CA 9
ATOM 20694 C C . ALA A 1 96 ? 7.572 -18.885 -0.859 1.00 0.00 96 ALA A C 9
ATOM 20695 O O . ALA A 1 96 ? 7.336 -20.065 -0.613 1.00 0.00 96 ALA A O 9
ATOM 20702 N N . PHE A 1 97 ? 8.777 -18.343 -0.706 1.00 0.00 97 PHE A N 9
ATOM 20703 C CA . PHE A 1 97 ? 9.892 -19.126 -0.194 1.00 0.00 97 PHE A CA 9
ATOM 20704 C C . PHE A 1 97 ? 9.564 -19.658 1.182 1.00 0.00 97 PHE A C 9
ATOM 20705 O O . PHE A 1 97 ? 9.690 -20.840 1.440 1.00 0.00 97 PHE A O 9
ATOM 20722 N N . ARG A 1 98 ? 9.090 -18.776 2.045 1.00 0.00 98 ARG A N 9
ATOM 20723 C CA . ARG A 1 98 ? 8.809 -19.132 3.429 1.00 0.00 98 ARG A CA 9
ATOM 20724 C C . ARG A 1 98 ? 7.592 -20.051 3.509 1.00 0.00 98 ARG A C 9
ATOM 20725 O O . ARG A 1 98 ? 7.323 -20.666 4.541 1.00 0.00 98 ARG A O 9
ATOM 20746 N N . LEU A 1 99 ? 6.865 -20.143 2.400 1.00 0.00 99 LEU A N 9
ATOM 20747 C CA . LEU A 1 99 ? 5.718 -21.033 2.299 1.00 0.00 99 LEU A CA 9
ATOM 20748 C C . LEU A 1 99 ? 6.161 -22.453 1.941 1.00 0.00 99 LEU A C 9
ATOM 20749 O O . LEU A 1 99 ? 5.487 -23.427 2.270 1.00 0.00 99 LEU A O 9
ATOM 20765 N N . TYR A 1 100 ? 7.293 -22.560 1.256 1.00 0.00 100 TYR A N 9
ATOM 20766 C CA . TYR A 1 100 ? 7.818 -23.853 0.838 1.00 0.00 100 TYR A CA 9
ATOM 20767 C C . TYR A 1 100 ? 9.009 -24.275 1.691 1.00 0.00 100 TYR A C 9
ATOM 20768 O O . TYR A 1 100 ? 9.300 -25.465 1.820 1.00 0.00 100 TYR A O 9
ATOM 20786 N N . ASP A 1 101 ? 9.699 -23.297 2.266 1.00 0.00 101 ASP A N 9
ATOM 20787 C CA . ASP A 1 101 ? 10.905 -23.556 3.048 1.00 0.00 101 ASP A CA 9
ATOM 20788 C C . ASP A 1 101 ? 10.565 -24.202 4.379 1.00 0.00 101 ASP A C 9
ATOM 20789 O O . ASP A 1 101 ? 10.451 -23.539 5.413 1.00 0.00 101 ASP A O 9
ATOM 20798 N N . LYS A 1 102 ? 10.374 -25.504 4.328 1.00 0.00 102 LYS A N 9
ATOM 20799 C CA . LYS A 1 102 ? 10.168 -26.309 5.520 1.00 0.00 102 LYS A CA 9
ATOM 20800 C C . LYS A 1 102 ? 11.466 -26.458 6.308 1.00 0.00 102 LYS A C 9
ATOM 20801 O O . LYS A 1 102 ? 11.453 -26.839 7.478 1.00 0.00 102 LYS A O 9
ATOM 20820 N N . GLU A 1 103 ? 12.582 -26.144 5.659 1.00 0.00 103 GLU A N 9
ATOM 20821 C CA . GLU A 1 103 ? 13.894 -26.330 6.260 1.00 0.00 103 GLU A CA 9
ATOM 20822 C C . GLU A 1 103 ? 14.220 -25.207 7.240 1.00 0.00 103 GLU A C 9
ATOM 20823 O O . GLU A 1 103 ? 14.865 -25.425 8.268 1.00 0.00 103 GLU A O 9
ATOM 20835 N N . GLY A 1 104 ? 13.780 -24.004 6.904 1.00 0.00 104 GLY A N 9
ATOM 20836 C CA . GLY A 1 104 ? 13.921 -22.878 7.805 1.00 0.00 104 GLY A CA 9
ATOM 20837 C C . GLY A 1 104 ? 15.197 -22.098 7.572 1.00 0.00 104 GLY A C 9
ATOM 20838 O O . GLY A 1 104 ? 15.885 -21.731 8.520 1.00 0.00 104 GLY A O 9
ATOM 20842 N N . ASN A 1 105 ? 15.513 -21.839 6.311 1.00 0.00 105 ASN A N 9
ATOM 20843 C CA . ASN A 1 105 ? 16.711 -21.083 5.967 1.00 0.00 105 ASN A CA 9
ATOM 20844 C C . ASN A 1 105 ? 16.336 -19.691 5.478 1.00 0.00 105 ASN A C 9
ATOM 20845 O O . ASN A 1 105 ? 17.162 -18.779 5.464 1.00 0.00 105 ASN A O 9
ATOM 20856 N N . GLY A 1 106 ? 15.079 -19.532 5.088 1.00 0.00 106 GLY A N 9
ATOM 20857 C CA . GLY A 1 106 ? 14.642 -18.303 4.454 1.00 0.00 106 GLY A CA 9
ATOM 20858 C C . GLY A 1 106 ? 14.712 -18.439 2.950 1.00 0.00 106 GLY A C 9
ATOM 20859 O O . GLY A 1 106 ? 14.001 -17.760 2.208 1.00 0.00 106 GLY A O 9
ATOM 20863 N N . TYR A 1 107 ? 15.579 -19.347 2.524 1.00 0.00 107 TYR A N 9
ATOM 20864 C CA . TYR A 1 107 ? 15.715 -19.737 1.136 1.00 0.00 107 TYR A CA 9
ATOM 20865 C C . TYR A 1 107 ? 15.181 -21.145 1.026 1.00 0.00 107 TYR A C 9
ATOM 20866 O O . TYR A 1 107 ? 15.242 -21.898 1.998 1.00 0.00 107 TYR A O 9
ATOM 20884 N N . ILE A 1 108 ? 14.681 -21.526 -0.123 1.00 0.00 108 ILE A N 9
ATOM 20885 C CA . ILE A 1 108 ? 14.221 -22.891 -0.275 1.00 0.00 108 ILE A CA 9
ATOM 20886 C C . ILE A 1 108 ? 15.347 -23.750 -0.824 1.00 0.00 108 ILE A C 9
ATOM 20887 O O . ILE A 1 108 ? 15.926 -23.448 -1.863 1.00 0.00 108 ILE A O 9
ATOM 20903 N N . SER A 1 109 ? 15.663 -24.818 -0.111 1.00 0.00 109 SER A N 9
ATOM 20904 C CA . SER A 1 109 ? 16.777 -25.674 -0.470 1.00 0.00 109 SER A CA 9
ATOM 20905 C C . SER A 1 109 ? 16.514 -26.368 -1.806 1.00 0.00 109 SER A C 9
ATOM 20906 O O . SER A 1 109 ? 15.386 -26.375 -2.298 1.00 0.00 109 SER A O 9
ATOM 20914 N N . THR A 1 110 ? 17.535 -26.949 -2.404 1.00 0.00 110 THR A N 9
ATOM 20915 C CA . THR A 1 110 ? 17.361 -27.605 -3.687 1.00 0.00 110 THR A CA 9
ATOM 20916 C C . THR A 1 110 ? 16.380 -28.778 -3.580 1.00 0.00 110 THR A C 9
ATOM 20917 O O . THR A 1 110 ? 15.697 -29.117 -4.545 1.00 0.00 110 THR A O 9
ATOM 20928 N N . ASP A 1 111 ? 16.288 -29.366 -2.388 1.00 0.00 111 ASP A N 9
ATOM 20929 C CA . ASP A 1 111 ? 15.337 -30.447 -2.125 1.00 0.00 111 ASP A CA 9
ATOM 20930 C C . ASP A 1 111 ? 13.894 -29.993 -2.338 1.00 0.00 111 ASP A C 9
ATOM 20931 O O . ASP A 1 111 ? 13.129 -30.656 -3.038 1.00 0.00 111 ASP A O 9
ATOM 20940 N N . VAL A 1 112 ? 13.525 -28.861 -1.744 1.00 0.00 112 VAL A N 9
ATOM 20941 C CA . VAL A 1 112 ? 12.159 -28.357 -1.856 1.00 0.00 112 VAL A CA 9
ATOM 20942 C C . VAL A 1 112 ? 11.887 -27.848 -3.275 1.00 0.00 112 VAL A C 9
ATOM 20943 O O . VAL A 1 112 ? 10.804 -28.061 -3.814 1.00 0.00 112 VAL A O 9
ATOM 20956 N N . MET A 1 113 ? 12.880 -27.203 -3.884 1.00 0.00 113 MET A N 9
ATOM 20957 C CA . MET A 1 113 ? 12.774 -26.786 -5.283 1.00 0.00 113 MET A CA 9
ATOM 20958 C C . MET A 1 113 ? 12.522 -27.999 -6.169 1.00 0.00 113 MET A C 9
ATOM 20959 O O . MET A 1 113 ? 11.668 -27.970 -7.049 1.00 0.00 113 MET A O 9
ATOM 20973 N N . ARG A 1 114 ? 13.241 -29.075 -5.899 1.00 0.00 114 ARG A N 9
ATOM 20974 C CA . ARG A 1 114 ? 13.064 -30.317 -6.617 1.00 0.00 114 ARG A CA 9
ATOM 20975 C C . ARG A 1 114 ? 11.599 -30.751 -6.591 1.00 0.00 114 ARG A C 9
ATOM 20976 O O . ARG A 1 114 ? 11.055 -31.190 -7.599 1.00 0.00 114 ARG A O 9
ATOM 20997 N N . GLU A 1 115 ? 10.950 -30.579 -5.448 1.00 0.00 115 GLU A N 9
ATOM 20998 C CA . GLU A 1 115 ? 9.539 -30.916 -5.321 1.00 0.00 115 GLU A CA 9
ATOM 20999 C C . GLU A 1 115 ? 8.655 -29.883 -6.024 1.00 0.00 115 GLU A C 9
ATOM 21000 O O . GLU A 1 115 ? 7.655 -30.240 -6.647 1.00 0.00 115 GLU A O 9
ATOM 21012 N N . ILE A 1 116 ? 9.030 -28.605 -5.929 1.00 0.00 116 ILE A N 9
ATOM 21013 C CA . ILE A 1 116 ? 8.271 -27.532 -6.570 1.00 0.00 116 ILE A CA 9
ATOM 21014 C C . ILE A 1 116 ? 8.288 -27.694 -8.084 1.00 0.00 116 ILE A C 9
ATOM 21015 O O . ILE A 1 116 ? 7.242 -27.695 -8.732 1.00 0.00 116 ILE A O 9
ATOM 21031 N N . LEU A 1 117 ? 9.486 -27.823 -8.633 1.00 0.00 117 LEU A N 9
ATOM 21032 C CA . LEU A 1 117 ? 9.674 -27.991 -10.067 1.00 0.00 117 LEU A CA 9
ATOM 21033 C C . LEU A 1 117 ? 8.844 -29.166 -10.576 1.00 0.00 117 LEU A C 9
ATOM 21034 O O . LEU A 1 117 ? 8.052 -29.017 -11.501 1.00 0.00 117 LEU A O 9
ATOM 21050 N N . ALA A 1 118 ? 9.028 -30.324 -9.953 1.00 0.00 118 ALA A N 9
ATOM 21051 C CA . ALA A 1 118 ? 8.314 -31.544 -10.349 1.00 0.00 118 ALA A CA 9
ATOM 21052 C C . ALA A 1 118 ? 6.795 -31.379 -10.267 1.00 0.00 118 ALA A C 9
ATOM 21053 O O . ALA A 1 118 ? 6.052 -32.053 -10.984 1.00 0.00 118 ALA A O 9
ATOM 21060 N N . GLU A 1 119 ? 6.341 -30.499 -9.387 1.00 0.00 119 GLU A N 9
ATOM 21061 C CA . GLU A 1 119 ? 4.916 -30.247 -9.221 1.00 0.00 119 GLU A CA 9
ATOM 21062 C C . GLU A 1 119 ? 4.401 -29.428 -10.402 1.00 0.00 119 GLU A C 9
ATOM 21063 O O . GLU A 1 119 ? 3.415 -29.791 -11.047 1.00 0.00 119 GLU A O 9
ATOM 21075 N N . LEU A 1 120 ? 5.092 -28.331 -10.691 1.00 0.00 120 LEU A N 9
ATOM 21076 C CA . LEU A 1 120 ? 4.743 -27.473 -11.815 1.00 0.00 120 LEU A CA 9
ATOM 21077 C C . LEU A 1 120 ? 4.939 -28.208 -13.140 1.00 0.00 120 LEU A C 9
ATOM 21078 O O . LEU A 1 120 ? 4.057 -28.210 -13.998 1.00 0.00 120 LEU A O 9
ATOM 21094 N N . ASP A 1 121 ? 6.099 -28.827 -13.292 1.00 0.00 121 ASP A N 9
ATOM 21095 C CA . ASP A 1 121 ? 6.435 -29.563 -14.502 1.00 0.00 121 ASP A CA 9
ATOM 21096 C C . ASP A 1 121 ? 6.312 -31.062 -14.257 1.00 0.00 121 ASP A C 9
ATOM 21097 O O . ASP A 1 121 ? 7.247 -31.720 -13.797 1.00 0.00 121 ASP A O 9
ATOM 21106 N N . GLU A 1 122 ? 5.148 -31.593 -14.601 1.00 0.00 122 GLU A N 9
ATOM 21107 C CA . GLU A 1 122 ? 4.777 -32.966 -14.272 1.00 0.00 122 GLU A CA 9
ATOM 21108 C C . GLU A 1 122 ? 5.512 -33.997 -15.131 1.00 0.00 122 GLU A C 9
ATOM 21109 O O . GLU A 1 122 ? 5.385 -35.204 -14.903 1.00 0.00 122 GLU A O 9
ATOM 21121 N N . THR A 1 123 ? 6.281 -33.534 -16.098 1.00 0.00 123 THR A N 9
ATOM 21122 C CA . THR A 1 123 ? 6.919 -34.427 -17.054 1.00 0.00 123 THR A CA 9
ATOM 21123 C C . THR A 1 123 ? 8.339 -34.775 -16.626 1.00 0.00 123 THR A C 9
ATOM 21124 O O . THR A 1 123 ? 9.030 -35.564 -17.274 1.00 0.00 123 THR A O 9
ATOM 21135 N N . LEU A 1 124 ? 8.760 -34.178 -15.528 1.00 0.00 124 LEU A N 9
ATOM 21136 C CA . LEU A 1 124 ? 10.071 -34.447 -14.961 1.00 0.00 124 LEU A CA 9
ATOM 21137 C C . LEU A 1 124 ? 10.065 -35.731 -14.144 1.00 0.00 124 LEU A C 9
ATOM 21138 O O . LEU A 1 124 ? 9.056 -36.098 -13.538 1.00 0.00 124 LEU A O 9
ATOM 21154 N N . SER A 1 125 ? 11.198 -36.408 -14.143 1.00 0.00 125 SER A N 9
ATOM 21155 C CA . SER A 1 125 ? 11.408 -37.574 -13.299 1.00 0.00 125 SER A CA 9
ATOM 21156 C C . SER A 1 125 ? 12.609 -37.311 -12.406 1.00 0.00 125 SER A C 9
ATOM 21157 O O . SER A 1 125 ? 13.285 -36.307 -12.594 1.00 0.00 125 SER A O 9
ATOM 21165 N N . SER A 1 126 ? 12.884 -38.206 -11.463 1.00 0.00 126 SER A N 9
ATOM 21166 C CA . SER A 1 126 ? 13.941 -37.995 -10.471 1.00 0.00 126 SER A CA 9
ATOM 21167 C C . SER A 1 126 ? 15.258 -37.536 -11.111 1.00 0.00 126 SER A C 9
ATOM 21168 O O . SER A 1 126 ? 15.866 -36.566 -10.659 1.00 0.00 126 SER A O 9
ATOM 21176 N N . GLU A 1 127 ? 15.678 -38.217 -12.171 1.00 0.00 127 GLU A N 9
ATOM 21177 C CA . GLU A 1 127 ? 16.943 -37.901 -12.832 1.00 0.00 127 GLU A CA 9
ATOM 21178 C C . GLU A 1 127 ? 16.874 -36.548 -13.542 1.00 0.00 127 GLU A C 9
ATOM 21179 O O . GLU A 1 127 ? 17.702 -35.669 -13.302 1.00 0.00 127 GLU A O 9
ATOM 21191 N N . ASP A 1 128 ? 15.876 -36.390 -14.408 1.00 0.00 128 ASP A N 9
ATOM 21192 C CA . ASP A 1 128 ? 15.708 -35.165 -15.190 1.00 0.00 128 ASP A CA 9
ATOM 21193 C C . ASP A 1 128 ? 15.551 -33.963 -14.266 1.00 0.00 128 ASP A C 9
ATOM 21194 O O . ASP A 1 128 ? 16.154 -32.909 -14.467 1.00 0.00 128 ASP A O 9
ATOM 21203 N N . LEU A 1 129 ? 14.726 -34.151 -13.251 1.00 0.00 129 LEU A N 9
ATOM 21204 C CA . LEU A 1 129 ? 14.429 -33.127 -12.265 1.00 0.00 129 LEU A CA 9
ATOM 21205 C C . LEU A 1 129 ? 15.683 -32.682 -11.518 1.00 0.00 129 LEU A C 9
ATOM 21206 O O . LEU A 1 129 ? 15.848 -31.498 -11.225 1.00 0.00 129 LEU A O 9
ATOM 21222 N N . ASP A 1 130 ? 16.572 -33.625 -11.220 1.00 0.00 130 ASP A N 9
ATOM 21223 C CA . ASP A 1 130 ? 17.786 -33.309 -10.473 1.00 0.00 130 ASP A CA 9
ATOM 21224 C C . ASP A 1 130 ? 18.728 -32.467 -11.328 1.00 0.00 130 ASP A C 9
ATOM 21225 O O . ASP A 1 130 ? 19.435 -31.593 -10.822 1.00 0.00 130 ASP A O 9
ATOM 21234 N N . ALA A 1 131 ? 18.715 -32.724 -12.633 1.00 0.00 131 ALA A N 9
ATOM 21235 C CA . ALA A 1 131 ? 19.486 -31.925 -13.575 1.00 0.00 131 ALA A CA 9
ATOM 21236 C C . ALA A 1 131 ? 18.959 -30.504 -13.601 1.00 0.00 131 ALA A C 9
ATOM 21237 O O . ALA A 1 131 ? 19.729 -29.544 -13.613 1.00 0.00 131 ALA A O 9
ATOM 21244 N N . MET A 1 132 ? 17.636 -30.376 -13.603 1.00 0.00 132 MET A N 9
ATOM 21245 C CA . MET A 1 132 ? 17.007 -29.069 -13.533 1.00 0.00 132 MET A CA 9
ATOM 21246 C C . MET A 1 132 ? 17.407 -28.362 -12.254 1.00 0.00 132 MET A C 9
ATOM 21247 O O . MET A 1 132 ? 17.633 -27.164 -12.255 1.00 0.00 132 MET A O 9
ATOM 21261 N N . ILE A 1 133 ? 17.546 -29.118 -11.175 1.00 0.00 133 ILE A N 9
ATOM 21262 C CA . ILE A 1 133 ? 18.020 -28.569 -9.914 1.00 0.00 133 ILE A CA 9
ATOM 21263 C C . ILE A 1 133 ? 19.407 -27.952 -10.077 1.00 0.00 133 ILE A C 9
ATOM 21264 O O . ILE A 1 133 ? 19.655 -26.827 -9.634 1.00 0.00 133 ILE A O 9
ATOM 21280 N N . ASP A 1 134 ? 20.294 -28.693 -10.726 1.00 0.00 134 ASP A N 9
ATOM 21281 C CA . ASP A 1 134 ? 21.653 -28.225 -10.986 1.00 0.00 134 ASP A CA 9
ATOM 21282 C C . ASP A 1 134 ? 21.621 -26.957 -11.825 1.00 0.00 134 ASP A C 9
ATOM 21283 O O . ASP A 1 134 ? 22.388 -26.024 -11.602 1.00 0.00 134 ASP A O 9
ATOM 21292 N N . GLU A 1 135 ? 20.714 -26.943 -12.785 1.00 0.00 135 GLU A N 9
ATOM 21293 C CA . GLU A 1 135 ? 20.550 -25.812 -13.690 1.00 0.00 135 GLU A CA 9
ATOM 21294 C C . GLU A 1 135 ? 19.960 -24.601 -12.946 1.00 0.00 135 GLU A C 9
ATOM 21295 O O . GLU A 1 135 ? 20.432 -23.475 -13.100 1.00 0.00 135 GLU A O 9
ATOM 21307 N N . ILE A 1 136 ? 18.948 -24.860 -12.121 1.00 0.00 136 ILE A N 9
ATOM 21308 C CA . ILE A 1 136 ? 18.246 -23.819 -11.359 1.00 0.00 136 ILE A CA 9
ATOM 21309 C C . ILE A 1 136 ? 19.187 -23.022 -10.450 1.00 0.00 136 ILE A C 9
ATOM 21310 O O . ILE A 1 136 ? 19.225 -21.791 -10.519 1.00 0.00 136 ILE A O 9
ATOM 21326 N N . ASP A 1 137 ? 19.937 -23.716 -9.595 1.00 0.00 137 ASP A N 9
ATOM 21327 C CA . ASP A 1 137 ? 20.839 -23.043 -8.660 1.00 0.00 137 ASP A CA 9
ATOM 21328 C C . ASP A 1 137 ? 22.060 -22.498 -9.394 1.00 0.00 137 ASP A C 9
ATOM 21329 O O . ASP A 1 137 ? 23.064 -23.191 -9.582 1.00 0.00 137 ASP A O 9
ATOM 21338 N N . ALA A 1 138 ? 21.944 -21.251 -9.824 1.00 0.00 138 ALA A N 9
ATOM 21339 C CA . ALA A 1 138 ? 22.959 -20.610 -10.640 1.00 0.00 138 ALA A CA 9
ATOM 21340 C C . ALA A 1 138 ? 24.162 -20.155 -9.824 1.00 0.00 138 ALA A C 9
ATOM 21341 O O . ALA A 1 138 ? 25.304 -20.334 -10.247 1.00 0.00 138 ALA A O 9
ATOM 21348 N N . ASP A 1 139 ? 23.918 -19.585 -8.650 1.00 0.00 139 ASP A N 9
ATOM 21349 C CA . ASP A 1 139 ? 24.998 -18.974 -7.882 1.00 0.00 139 ASP A CA 9
ATOM 21350 C C . ASP A 1 139 ? 25.721 -20.014 -7.038 1.00 0.00 139 ASP A C 9
ATOM 21351 O O . ASP A 1 139 ? 26.816 -19.772 -6.538 1.00 0.00 139 ASP A O 9
ATOM 21360 N N . GLY A 1 140 ? 25.116 -21.186 -6.912 1.00 0.00 140 GLY A N 9
ATOM 21361 C CA . GLY A 1 140 ? 25.722 -22.246 -6.135 1.00 0.00 140 GLY A CA 9
ATOM 21362 C C . GLY A 1 140 ? 25.527 -22.039 -4.651 1.00 0.00 140 GLY A C 9
ATOM 21363 O O . GLY A 1 140 ? 26.326 -22.507 -3.839 1.00 0.00 140 GLY A O 9
ATOM 21367 N N . SER A 1 141 ? 24.458 -21.340 -4.296 1.00 0.00 141 SER A N 9
ATOM 21368 C CA . SER A 1 141 ? 24.171 -21.018 -2.913 1.00 0.00 141 SER A CA 9
ATOM 21369 C C . SER A 1 141 ? 23.680 -22.250 -2.167 1.00 0.00 141 SER A C 9
ATOM 21370 O O . SER A 1 141 ? 23.674 -22.294 -0.937 1.00 0.00 141 SER A O 9
ATOM 21378 N N . GLY A 1 142 ? 23.251 -23.242 -2.933 1.00 0.00 142 GLY A N 9
ATOM 21379 C CA . GLY A 1 142 ? 22.763 -24.482 -2.354 1.00 0.00 142 GLY A CA 9
ATOM 21380 C C . GLY A 1 142 ? 21.307 -24.368 -1.974 1.00 0.00 142 GLY A C 9
ATOM 21381 O O . GLY A 1 142 ? 20.628 -25.359 -1.702 1.00 0.00 142 GLY A O 9
ATOM 21385 N N . THR A 1 143 ? 20.835 -23.138 -1.963 1.00 0.00 143 THR A N 9
ATOM 21386 C CA . THR A 1 143 ? 19.458 -22.838 -1.668 1.00 0.00 143 THR A CA 9
ATOM 21387 C C . THR A 1 143 ? 18.925 -21.866 -2.705 1.00 0.00 143 THR A C 9
ATOM 21388 O O . THR A 1 143 ? 19.559 -20.858 -3.014 1.00 0.00 143 THR A O 9
ATOM 21399 N N . VAL A 1 144 ? 17.773 -22.192 -3.246 1.00 0.00 144 VAL A N 9
ATOM 21400 C CA . VAL A 1 144 ? 17.175 -21.419 -4.312 1.00 0.00 144 VAL A CA 9
ATOM 21401 C C . VAL A 1 144 ? 16.379 -20.250 -3.726 1.00 0.00 144 VAL A C 9
ATOM 21402 O O . VAL A 1 144 ? 15.362 -20.455 -3.067 1.00 0.00 144 VAL A O 9
ATOM 21415 N N . ASP A 1 145 ? 16.850 -19.028 -3.944 1.00 0.00 145 ASP A N 9
ATOM 21416 C CA . ASP A 1 145 ? 16.172 -17.850 -3.397 1.00 0.00 145 ASP A CA 9
ATOM 21417 C C . ASP A 1 145 ? 16.155 -16.718 -4.406 1.00 0.00 145 ASP A C 9
ATOM 21418 O O . ASP A 1 145 ? 15.126 -16.408 -5.003 1.00 0.00 145 ASP A O 9
ATOM 21427 N N . PHE A 1 146 ? 17.313 -16.125 -4.614 1.00 0.00 146 PHE A N 9
ATOM 21428 C CA . PHE A 1 146 ? 17.405 -14.899 -5.373 1.00 0.00 146 PHE A CA 9
ATOM 21429 C C . PHE A 1 146 ? 17.438 -15.171 -6.873 1.00 0.00 146 PHE A C 9
ATOM 21430 O O . PHE A 1 146 ? 16.396 -15.413 -7.483 1.00 0.00 146 PHE A O 9
ATOM 21447 N N . GLU A 1 147 ? 18.620 -15.174 -7.466 1.00 0.00 147 GLU A N 9
ATOM 21448 C CA . GLU A 1 147 ? 18.737 -15.334 -8.907 1.00 0.00 147 GLU A CA 9
ATOM 21449 C C . GLU A 1 147 ? 18.321 -16.733 -9.339 1.00 0.00 147 GLU A C 9
ATOM 21450 O O . GLU A 1 147 ? 17.813 -16.922 -10.447 1.00 0.00 147 GLU A O 9
ATOM 21462 N N . GLU A 1 148 ? 18.516 -17.701 -8.450 1.00 0.00 148 GLU A N 9
ATOM 21463 C CA . GLU A 1 148 ? 18.142 -19.072 -8.717 1.00 0.00 148 GLU A CA 9
ATOM 21464 C C . GLU A 1 148 ? 16.650 -19.197 -8.994 1.00 0.00 148 GLU A C 9
ATOM 21465 O O . GLU A 1 148 ? 16.245 -19.761 -10.011 1.00 0.00 148 GLU A O 9
ATOM 21477 N N . PHE A 1 149 ? 15.828 -18.643 -8.108 1.00 0.00 149 PHE A N 9
ATOM 21478 C CA . PHE A 1 149 ? 14.389 -18.806 -8.228 1.00 0.00 149 PHE A CA 9
ATOM 21479 C C . PHE A 1 149 ? 13.806 -17.855 -9.266 1.00 0.00 149 PHE A C 9
ATOM 21480 O O . PHE A 1 149 ? 12.842 -18.199 -9.953 1.00 0.00 149 PHE A O 9
ATOM 21497 N N . MET A 1 150 ? 14.375 -16.663 -9.390 1.00 0.00 150 MET A N 9
ATOM 21498 C CA . MET A 1 150 ? 13.890 -15.722 -10.390 1.00 0.00 150 MET A CA 9
ATOM 21499 C C . MET A 1 150 ? 14.084 -16.313 -11.781 1.00 0.00 150 MET A C 9
ATOM 21500 O O . MET A 1 150 ? 13.175 -16.296 -12.603 1.00 0.00 150 MET A O 9
ATOM 21514 N N . GLY A 1 151 ? 15.265 -16.879 -12.020 1.00 0.00 151 GLY A N 9
ATOM 21515 C CA . GLY A 1 151 ? 15.579 -17.431 -13.327 1.00 0.00 151 GLY A CA 9
ATOM 21516 C C . GLY A 1 151 ? 14.743 -18.650 -13.680 1.00 0.00 151 GLY A C 9
ATOM 21517 O O . GLY A 1 151 ? 14.406 -18.860 -14.845 1.00 0.00 151 GLY A O 9
ATOM 21521 N N . VAL A 1 152 ? 14.395 -19.449 -12.677 1.00 0.00 152 VAL A N 9
ATOM 21522 C CA . VAL A 1 152 ? 13.653 -20.686 -12.912 1.00 0.00 152 VAL A CA 9
ATOM 21523 C C . VAL A 1 152 ? 12.155 -20.423 -13.066 1.00 0.00 152 VAL A C 9
ATOM 21524 O O . VAL A 1 152 ? 11.483 -21.057 -13.879 1.00 0.00 152 VAL A O 9
ATOM 21537 N N . MET A 1 153 ? 11.635 -19.470 -12.304 1.00 0.00 153 MET A N 9
ATOM 21538 C CA . MET A 1 153 ? 10.198 -19.237 -12.267 1.00 0.00 153 MET A CA 9
ATOM 21539 C C . MET A 1 153 ? 9.770 -18.105 -13.202 1.00 0.00 153 MET A C 9
ATOM 21540 O O . MET A 1 153 ? 8.927 -18.305 -14.075 1.00 0.00 153 MET A O 9
ATOM 21554 N N . THR A 1 154 ? 10.349 -16.925 -13.032 1.00 0.00 154 THR A N 9
ATOM 21555 C CA . THR A 1 154 ? 9.907 -15.755 -13.783 1.00 0.00 154 THR A CA 9
ATOM 21556 C C . THR A 1 154 ? 10.787 -15.508 -15.005 1.00 0.00 154 THR A C 9
ATOM 21557 O O . THR A 1 154 ? 10.437 -14.726 -15.891 1.00 0.00 154 THR A O 9
ATOM 21568 N N . GLY A 1 155 ? 11.932 -16.172 -15.044 1.00 0.00 155 GLY A N 9
ATOM 21569 C CA . GLY A 1 155 ? 12.851 -16.002 -16.148 1.00 0.00 155 GLY A CA 9
ATOM 21570 C C . GLY A 1 155 ? 13.939 -15.000 -15.827 1.00 0.00 155 GLY A C 9
ATOM 21571 O O . GLY A 1 155 ? 15.029 -15.048 -16.398 1.00 0.00 155 GLY A O 9
ATOM 21575 N N . GLY A 1 156 ? 13.649 -14.105 -14.891 1.00 0.00 156 GLY A N 9
ATOM 21576 C CA . GLY A 1 156 ? 14.596 -13.071 -14.530 1.00 0.00 156 GLY A CA 9
ATOM 21577 C C . GLY A 1 156 ? 14.725 -12.017 -15.610 1.00 0.00 156 GLY A C 9
ATOM 21578 O O . GLY A 1 156 ? 13.724 -11.570 -16.173 1.00 0.00 156 GLY A O 9
ATOM 21582 N N . ASP A 1 157 ? 15.955 -11.633 -15.913 1.00 0.00 157 ASP A N 9
ATOM 21583 C CA . ASP A 1 157 ? 16.208 -10.628 -16.938 1.00 0.00 157 ASP A CA 9
ATOM 21584 C C . ASP A 1 157 ? 16.721 -11.287 -18.207 1.00 0.00 157 ASP A C 9
ATOM 21585 O O . ASP A 1 157 ? 16.363 -10.896 -19.321 1.00 0.00 157 ASP A O 9
ATOM 21594 N N . GLU A 1 158 ? 17.553 -12.301 -18.032 1.00 0.00 158 GLU A N 9
ATOM 21595 C CA . GLU A 1 158 ? 18.162 -12.995 -19.150 1.00 0.00 158 GLU A CA 9
ATOM 21596 C C . GLU A 1 158 ? 18.316 -14.479 -18.834 1.00 0.00 158 GLU A C 9
ATOM 21597 O O . GLU A 1 158 ? 17.629 -15.294 -19.474 1.00 0.00 158 GLU A O 9
ATOM 21610 N N . MET A 1 1 ? -7.814 1.052 -24.350 1.00 0.00 1 MET A N 10
ATOM 21611 C CA . MET A 1 1 ? -7.460 -0.318 -23.917 1.00 0.00 1 MET A CA 10
ATOM 21612 C C . MET A 1 1 ? -8.441 -0.833 -22.873 1.00 0.00 1 MET A C 10
ATOM 21613 O O . MET A 1 1 ? -8.064 -1.145 -21.743 1.00 0.00 1 MET A O 10
ATOM 21629 N N . GLY A 1 2 ? -9.706 -0.912 -23.256 1.00 0.00 2 GLY A N 10
ATOM 21630 C CA . GLY A 1 2 ? -10.700 -1.526 -22.404 1.00 0.00 2 GLY A CA 10
ATOM 21631 C C . GLY A 1 2 ? -10.749 -3.019 -22.637 1.00 0.00 2 GLY A C 10
ATOM 21632 O O . GLY A 1 2 ? -11.774 -3.560 -23.054 1.00 0.00 2 GLY A O 10
ATOM 21636 N N . ASP A 1 3 ? -9.620 -3.672 -22.384 1.00 0.00 3 ASP A N 10
ATOM 21637 C CA . ASP A 1 3 ? -9.455 -5.088 -22.688 1.00 0.00 3 ASP A CA 10
ATOM 21638 C C . ASP A 1 3 ? -10.441 -5.947 -21.929 1.00 0.00 3 ASP A C 10
ATOM 21639 O O . ASP A 1 3 ? -10.328 -6.128 -20.716 1.00 0.00 3 ASP A O 10
ATOM 21648 N N . VAL A 1 4 ? -11.384 -6.509 -22.660 1.00 0.00 4 VAL A N 10
ATOM 21649 C CA . VAL A 1 4 ? -12.366 -7.405 -22.083 1.00 0.00 4 VAL A CA 10
ATOM 21650 C C . VAL A 1 4 ? -11.711 -8.759 -21.785 1.00 0.00 4 VAL A C 10
ATOM 21651 O O . VAL A 1 4 ? -12.288 -9.623 -21.121 1.00 0.00 4 VAL A O 10
ATOM 21664 N N . SER A 1 5 ? -10.489 -8.918 -22.278 1.00 0.00 5 SER A N 10
ATOM 21665 C CA . SER A 1 5 ? -9.706 -10.120 -22.051 1.00 0.00 5 SER A CA 10
ATOM 21666 C C . SER A 1 5 ? -8.834 -9.974 -20.805 1.00 0.00 5 SER A C 10
ATOM 21667 O O . SER A 1 5 ? -8.395 -10.967 -20.219 1.00 0.00 5 SER A O 10
ATOM 21675 N N . LYS A 1 6 ? -8.577 -8.730 -20.405 1.00 0.00 6 LYS A N 10
ATOM 21676 C CA . LYS A 1 6 ? -7.802 -8.464 -19.198 1.00 0.00 6 LYS A CA 10
ATOM 21677 C C . LYS A 1 6 ? -8.659 -8.699 -17.965 1.00 0.00 6 LYS A C 10
ATOM 21678 O O . LYS A 1 6 ? -8.150 -9.036 -16.896 1.00 0.00 6 LYS A O 10
ATOM 21697 N N . LEU A 1 7 ? -9.963 -8.516 -18.131 1.00 0.00 7 LEU A N 10
ATOM 21698 C CA . LEU A 1 7 ? -10.923 -8.829 -17.086 1.00 0.00 7 LEU A CA 10
ATOM 21699 C C . LEU A 1 7 ? -10.848 -10.301 -16.712 1.00 0.00 7 LEU A C 10
ATOM 21700 O O . LEU A 1 7 ? -11.149 -11.179 -17.523 1.00 0.00 7 LEU A O 10
ATOM 21716 N N . SER A 1 8 ? -10.442 -10.563 -15.490 1.00 0.00 8 SER A N 10
ATOM 21717 C CA . SER A 1 8 ? -10.408 -11.917 -14.978 1.00 0.00 8 SER A CA 10
ATOM 21718 C C . SER A 1 8 ? -11.808 -12.330 -14.546 1.00 0.00 8 SER A C 10
ATOM 21719 O O . SER A 1 8 ? -12.603 -11.470 -14.154 1.00 0.00 8 SER A O 10
ATOM 21727 N N . SER A 1 9 ? -12.125 -13.613 -14.631 1.00 0.00 9 SER A N 10
ATOM 21728 C CA . SER A 1 9 ? -13.473 -14.088 -14.334 1.00 0.00 9 SER A CA 10
ATOM 21729 C C . SER A 1 9 ? -13.962 -13.579 -12.977 1.00 0.00 9 SER A C 10
ATOM 21730 O O . SER A 1 9 ? -15.113 -13.158 -12.840 1.00 0.00 9 SER A O 10
ATOM 21738 N N . ASN A 1 10 ? -13.068 -13.590 -11.994 1.00 0.00 10 ASN A N 10
ATOM 21739 C CA . ASN A 1 10 ? -13.386 -13.139 -10.641 1.00 0.00 10 ASN A CA 10
ATOM 21740 C C . ASN A 1 10 ? -13.888 -11.694 -10.640 1.00 0.00 10 ASN A C 10
ATOM 21741 O O . ASN A 1 10 ? -14.824 -11.357 -9.916 1.00 0.00 10 ASN A O 10
ATOM 21752 N N . GLN A 1 11 ? -13.276 -10.845 -11.462 1.00 0.00 11 GLN A N 10
ATOM 21753 C CA . GLN A 1 11 ? -13.677 -9.444 -11.544 1.00 0.00 11 GLN A CA 10
ATOM 21754 C C . GLN A 1 11 ? -15.037 -9.348 -12.213 1.00 0.00 11 GLN A C 10
ATOM 21755 O O . GLN A 1 11 ? -15.908 -8.592 -11.789 1.00 0.00 11 GLN A O 10
ATOM 21769 N N . VAL A 1 12 ? -15.199 -10.136 -13.264 1.00 0.00 12 VAL A N 10
ATOM 21770 C CA . VAL A 1 12 ? -16.442 -10.195 -14.019 1.00 0.00 12 VAL A CA 10
ATOM 21771 C C . VAL A 1 12 ? -17.580 -10.710 -13.141 1.00 0.00 12 VAL A C 10
ATOM 21772 O O . VAL A 1 12 ? -18.735 -10.332 -13.315 1.00 0.00 12 VAL A O 10
ATOM 21785 N N . LYS A 1 13 ? -17.241 -11.574 -12.194 1.00 0.00 13 LYS A N 10
ATOM 21786 C CA . LYS A 1 13 ? -18.164 -12.106 -11.261 1.00 0.00 13 LYS A CA 10
ATOM 21787 C C . LYS A 1 13 ? -18.681 -10.997 -10.345 1.00 0.00 13 LYS A C 10
ATOM 21788 O O . LYS A 1 13 ? -19.868 -10.946 -10.021 1.00 0.00 13 LYS A O 10
ATOM 21807 N N . LEU A 1 14 ? -17.779 -10.106 -9.942 1.00 0.00 14 LEU A N 10
ATOM 21808 C CA . LEU A 1 14 ? -18.151 -8.942 -9.149 1.00 0.00 14 LEU A CA 10
ATOM 21809 C C . LEU A 1 14 ? -19.057 -8.038 -9.972 1.00 0.00 14 LEU A C 10
ATOM 21810 O O . LEU A 1 14 ? -20.067 -7.529 -9.480 1.00 0.00 14 LEU A O 10
ATOM 21826 N N . LEU A 1 15 ? -18.677 -7.859 -11.233 1.00 0.00 15 LEU A N 10
ATOM 21827 C CA . LEU A 1 15 ? -19.468 -7.106 -12.195 1.00 0.00 15 LEU A CA 10
ATOM 21828 C C . LEU A 1 15 ? -20.877 -7.682 -12.300 1.00 0.00 15 LEU A C 10
ATOM 21829 O O . LEU A 1 15 ? -21.860 -6.958 -12.195 1.00 0.00 15 LEU A O 10
ATOM 21845 N N . GLU A 1 16 ? -20.947 -8.991 -12.490 1.00 0.00 16 GLU A N 10
ATOM 21846 C CA . GLU A 1 16 ? -22.208 -9.724 -12.560 1.00 0.00 16 GLU A CA 10
ATOM 21847 C C . GLU A 1 16 ? -23.085 -9.466 -11.330 1.00 0.00 16 GLU A C 10
ATOM 21848 O O . GLU A 1 16 ? -24.234 -9.048 -11.460 1.00 0.00 16 GLU A O 10
ATOM 21860 N N . THR A 1 17 ? -22.530 -9.678 -10.144 1.00 0.00 17 THR A N 10
ATOM 21861 C CA . THR A 1 17 ? -23.297 -9.555 -8.908 1.00 0.00 17 THR A CA 10
ATOM 21862 C C . THR A 1 17 ? -23.797 -8.123 -8.687 1.00 0.00 17 THR A C 10
ATOM 21863 O O . THR A 1 17 ? -24.937 -7.914 -8.258 1.00 0.00 17 THR A O 10
ATOM 21874 N N . ALA A 1 18 ? -22.963 -7.141 -9.007 1.00 0.00 18 ALA A N 10
ATOM 21875 C CA . ALA A 1 18 ? -23.327 -5.743 -8.809 1.00 0.00 18 ALA A CA 10
ATOM 21876 C C . ALA A 1 18 ? -24.272 -5.275 -9.909 1.00 0.00 18 ALA A C 10
ATOM 21877 O O . ALA A 1 18 ? -25.089 -4.376 -9.706 1.00 0.00 18 ALA A O 10
ATOM 21884 N N . PHE A 1 19 ? -24.162 -5.912 -11.068 1.00 0.00 19 PHE A N 10
ATOM 21885 C CA . PHE A 1 19 ? -24.994 -5.599 -12.216 1.00 0.00 19 PHE A CA 10
ATOM 21886 C C . PHE A 1 19 ? -26.452 -5.873 -11.895 1.00 0.00 19 PHE A C 10
ATOM 21887 O O . PHE A 1 19 ? -27.305 -5.004 -12.058 1.00 0.00 19 PHE A O 10
ATOM 21904 N N . ARG A 1 20 ? -26.719 -7.076 -11.403 1.00 0.00 20 ARG A N 10
ATOM 21905 C CA . ARG A 1 20 ? -28.087 -7.538 -11.207 1.00 0.00 20 ARG A CA 10
ATOM 21906 C C . ARG A 1 20 ? -28.766 -6.792 -10.061 1.00 0.00 20 ARG A C 10
ATOM 21907 O O . ARG A 1 20 ? -29.986 -6.644 -10.047 1.00 0.00 20 ARG A O 10
ATOM 21928 N N . ASP A 1 21 ? -27.971 -6.318 -9.104 1.00 0.00 21 ASP A N 10
ATOM 21929 C CA . ASP A 1 21 ? -28.514 -5.655 -7.918 1.00 0.00 21 ASP A CA 10
ATOM 21930 C C . ASP A 1 21 ? -29.201 -4.347 -8.298 1.00 0.00 21 ASP A C 10
ATOM 21931 O O . ASP A 1 21 ? -30.313 -4.065 -7.855 1.00 0.00 21 ASP A O 10
ATOM 21940 N N . PHE A 1 22 ? -28.541 -3.562 -9.140 1.00 0.00 22 PHE A N 10
ATOM 21941 C CA . PHE A 1 22 ? -29.065 -2.268 -9.557 1.00 0.00 22 PHE A CA 10
ATOM 21942 C C . PHE A 1 22 ? -29.633 -2.350 -10.968 1.00 0.00 22 PHE A C 10
ATOM 21943 O O . PHE A 1 22 ? -29.893 -1.330 -11.611 1.00 0.00 22 PHE A O 10
ATOM 21960 N N . GLU A 1 23 ? -29.824 -3.575 -11.433 1.00 0.00 23 GLU A N 10
ATOM 21961 C CA . GLU A 1 23 ? -30.288 -3.835 -12.790 1.00 0.00 23 GLU A CA 10
ATOM 21962 C C . GLU A 1 23 ? -31.752 -3.481 -12.962 1.00 0.00 23 GLU A C 10
ATOM 21963 O O . GLU A 1 23 ? -32.525 -3.512 -12.005 1.00 0.00 23 GLU A O 10
ATOM 21975 N N . THR A 1 24 ? -32.100 -3.133 -14.200 1.00 0.00 24 THR A N 10
ATOM 21976 C CA . THR A 1 24 ? -33.478 -3.096 -14.652 1.00 0.00 24 THR A CA 10
ATOM 21977 C C . THR A 1 24 ? -34.251 -1.874 -14.140 1.00 0.00 24 THR A C 10
ATOM 21978 O O . THR A 1 24 ? -34.158 -1.480 -12.978 1.00 0.00 24 THR A O 10
ATOM 21989 N N . PRO A 1 25 ? -34.985 -1.226 -15.055 1.00 0.00 25 PRO A N 10
ATOM 21990 C CA . PRO A 1 25 ? -35.923 -0.166 -14.714 1.00 0.00 25 PRO A CA 10
ATOM 21991 C C . PRO A 1 25 ? -37.264 -0.751 -14.277 1.00 0.00 25 PRO A C 10
ATOM 21992 O O . PRO A 1 25 ? -37.831 -0.357 -13.257 1.00 0.00 25 PRO A O 10
ATOM 22003 N N . GLU A 1 26 ? -37.755 -1.706 -15.062 1.00 0.00 26 GLU A N 10
ATOM 22004 C CA . GLU A 1 26 ? -38.960 -2.450 -14.739 1.00 0.00 26 GLU A CA 10
ATOM 22005 C C . GLU A 1 26 ? -39.028 -3.707 -15.602 1.00 0.00 26 GLU A C 10
ATOM 22006 O O . GLU A 1 26 ? -40.057 -4.027 -16.194 1.00 0.00 26 GLU A O 10
ATOM 22018 N N . GLY A 1 27 ? -37.907 -4.412 -15.677 1.00 0.00 27 GLY A N 10
ATOM 22019 C CA . GLY A 1 27 ? -37.847 -5.620 -16.475 1.00 0.00 27 GLY A CA 10
ATOM 22020 C C . GLY A 1 27 ? -37.235 -5.377 -17.838 1.00 0.00 27 GLY A C 10
ATOM 22021 O O . GLY A 1 27 ? -37.875 -5.601 -18.863 1.00 0.00 27 GLY A O 10
ATOM 22025 N N . SER A 1 28 ? -35.992 -4.914 -17.850 1.00 0.00 28 SER A N 10
ATOM 22026 C CA . SER A 1 28 ? -35.291 -4.639 -19.094 1.00 0.00 28 SER A CA 10
ATOM 22027 C C . SER A 1 28 ? -34.222 -5.698 -19.354 1.00 0.00 28 SER A C 10
ATOM 22028 O O . SER A 1 28 ? -33.925 -6.029 -20.499 1.00 0.00 28 SER A O 10
ATOM 22036 N N . GLY A 1 29 ? -33.646 -6.236 -18.287 1.00 0.00 29 GLY A N 10
ATOM 22037 C CA . GLY A 1 29 ? -32.565 -7.193 -18.439 1.00 0.00 29 GLY A CA 10
ATOM 22038 C C . GLY A 1 29 ? -31.216 -6.505 -18.471 1.00 0.00 29 GLY A C 10
ATOM 22039 O O . GLY A 1 29 ? -30.172 -7.146 -18.335 1.00 0.00 29 GLY A O 10
ATOM 22043 N N . ARG A 1 30 ? -31.248 -5.193 -18.669 1.00 0.00 30 ARG A N 10
ATOM 22044 C CA . ARG A 1 30 ? -30.046 -4.380 -18.642 1.00 0.00 30 ARG A CA 10
ATOM 22045 C C . ARG A 1 30 ? -30.053 -3.510 -17.412 1.00 0.00 30 ARG A C 10
ATOM 22046 O O . ARG A 1 30 ? -31.068 -3.400 -16.724 1.00 0.00 30 ARG A O 10
ATOM 22067 N N . VAL A 1 31 ? -28.944 -2.866 -17.164 1.00 0.00 31 VAL A N 10
ATOM 22068 C CA . VAL A 1 31 ? -28.828 -2.004 -16.010 1.00 0.00 31 VAL A CA 10
ATOM 22069 C C . VAL A 1 31 ? -28.825 -0.555 -16.447 1.00 0.00 31 VAL A C 10
ATOM 22070 O O . VAL A 1 31 ? -28.103 -0.155 -17.362 1.00 0.00 31 VAL A O 10
ATOM 22083 N N . SER A 1 32 ? -29.684 0.206 -15.809 1.00 0.00 32 SER A N 10
ATOM 22084 C CA . SER A 1 32 ? -29.896 1.593 -16.149 1.00 0.00 32 SER A CA 10
ATOM 22085 C C . SER A 1 32 ? -28.617 2.396 -16.017 1.00 0.00 32 SER A C 10
ATOM 22086 O O . SER A 1 32 ? -27.813 2.176 -15.108 1.00 0.00 32 SER A O 10
ATOM 22094 N N . THR A 1 33 ? -28.457 3.345 -16.921 1.00 0.00 33 THR A N 10
ATOM 22095 C CA . THR A 1 33 ? -27.248 4.129 -17.022 1.00 0.00 33 THR A CA 10
ATOM 22096 C C . THR A 1 33 ? -27.038 5.046 -15.828 1.00 0.00 33 THR A C 10
ATOM 22097 O O . THR A 1 33 ? -25.915 5.481 -15.572 1.00 0.00 33 THR A O 10
ATOM 22108 N N . ASP A 1 34 ? -28.097 5.326 -15.080 1.00 0.00 34 ASP A N 10
ATOM 22109 C CA . ASP A 1 34 ? -27.958 6.189 -13.915 1.00 0.00 34 ASP A CA 10
ATOM 22110 C C . ASP A 1 34 ? -27.486 5.361 -12.729 1.00 0.00 34 ASP A C 10
ATOM 22111 O O . ASP A 1 34 ? -26.879 5.874 -11.788 1.00 0.00 34 ASP A O 10
ATOM 22120 N N . GLN A 1 35 ? -27.735 4.057 -12.813 1.00 0.00 35 GLN A N 10
ATOM 22121 C CA . GLN A 1 35 ? -27.330 3.126 -11.772 1.00 0.00 35 GLN A CA 10
ATOM 22122 C C . GLN A 1 35 ? -25.877 2.717 -11.958 1.00 0.00 35 GLN A C 10
ATOM 22123 O O . GLN A 1 35 ? -25.236 2.250 -11.020 1.00 0.00 35 GLN A O 10
ATOM 22137 N N . ILE A 1 36 ? -25.369 2.893 -13.177 1.00 0.00 36 ILE A N 10
ATOM 22138 C CA . ILE A 1 36 ? -23.966 2.609 -13.478 1.00 0.00 36 ILE A CA 10
ATOM 22139 C C . ILE A 1 36 ? -23.058 3.361 -12.516 1.00 0.00 36 ILE A C 10
ATOM 22140 O O . ILE A 1 36 ? -22.096 2.805 -12.001 1.00 0.00 36 ILE A O 10
ATOM 22156 N N . GLY A 1 37 ? -23.396 4.618 -12.257 1.00 0.00 37 GLY A N 10
ATOM 22157 C CA . GLY A 1 37 ? -22.630 5.411 -11.318 1.00 0.00 37 GLY A CA 10
ATOM 22158 C C . GLY A 1 37 ? -22.651 4.825 -9.929 1.00 0.00 37 GLY A C 10
ATOM 22159 O O . GLY A 1 37 ? -21.639 4.823 -9.231 1.00 0.00 37 GLY A O 10
ATOM 22163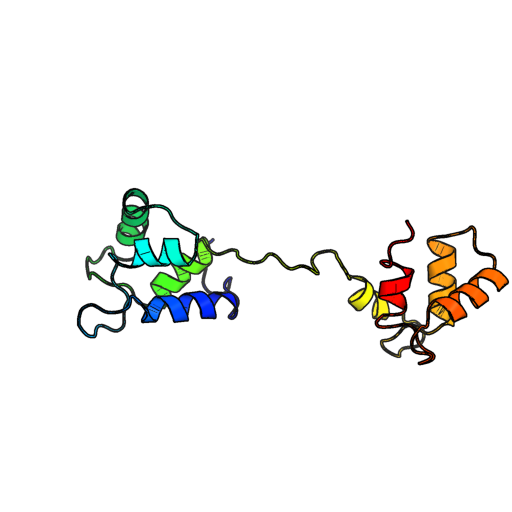 N N . ILE A 1 38 ? -23.804 4.313 -9.532 1.00 0.00 38 ILE A N 10
ATOM 22164 C CA . ILE A 1 38 ? -23.951 3.679 -8.234 1.00 0.00 38 ILE A CA 10
ATOM 22165 C C . ILE A 1 38 ? -23.062 2.445 -8.157 1.00 0.00 38 ILE A C 10
ATOM 22166 O O . ILE A 1 38 ? -22.291 2.274 -7.216 1.00 0.00 38 ILE A O 10
ATOM 22182 N N . ILE A 1 39 ? -23.182 1.596 -9.166 1.00 0.00 39 ILE A N 10
ATOM 22183 C CA . ILE A 1 39 ? -22.405 0.365 -9.259 1.00 0.00 39 ILE A CA 10
ATOM 22184 C C . ILE A 1 39 ? -20.909 0.650 -9.328 1.00 0.00 39 ILE A C 10
ATOM 22185 O O . ILE A 1 39 ? -20.115 0.003 -8.650 1.00 0.00 39 ILE A O 10
ATOM 22201 N N . LEU A 1 40 ? -20.526 1.608 -10.158 1.00 0.00 40 LEU A N 10
ATOM 22202 C CA . LEU A 1 40 ? -19.129 2.016 -10.266 1.00 0.00 40 LEU A CA 10
ATOM 22203 C C . LEU A 1 40 ? -18.600 2.487 -8.914 1.00 0.00 40 LEU A C 10
ATOM 22204 O O . LEU A 1 40 ? -17.411 2.365 -8.621 1.00 0.00 40 LEU A O 10
ATOM 22220 N N . GLU A 1 41 ? -19.501 3.008 -8.095 1.00 0.00 41 GLU A N 10
ATOM 22221 C CA . GLU A 1 41 ? -19.182 3.387 -6.724 1.00 0.00 41 GLU A CA 10
ATOM 22222 C C . GLU A 1 41 ? -19.046 2.143 -5.844 1.00 0.00 41 GLU A C 10
ATOM 22223 O O . GLU A 1 41 ? -18.157 2.062 -4.993 1.00 0.00 41 GLU A O 10
ATOM 22235 N N . VAL A 1 42 ? -19.950 1.188 -6.054 1.00 0.00 42 VAL A N 10
ATOM 22236 C CA . VAL A 1 42 ? -19.905 -0.103 -5.369 1.00 0.00 42 VAL A CA 10
ATOM 22237 C C . VAL A 1 42 ? -18.563 -0.767 -5.615 1.00 0.00 42 VAL A C 10
ATOM 22238 O O . VAL A 1 42 ? -17.858 -1.170 -4.689 1.00 0.00 42 VAL A O 10
ATOM 22251 N N . LEU A 1 43 ? -18.223 -0.841 -6.889 1.00 0.00 43 LEU A N 10
ATOM 22252 C CA . LEU A 1 43 ? -17.035 -1.529 -7.336 1.00 0.00 43 LEU A CA 10
ATOM 22253 C C . LEU A 1 43 ? -15.775 -0.720 -7.029 1.00 0.00 43 LEU A C 10
ATOM 22254 O O . LEU A 1 43 ? -14.688 -1.274 -6.880 1.00 0.00 43 LEU A O 10
ATOM 22270 N N . GLY A 1 44 ? -15.942 0.596 -6.912 1.00 0.00 44 GLY A N 10
ATOM 22271 C CA . GLY A 1 44 ? -14.855 1.456 -6.483 1.00 0.00 44 GLY A CA 10
ATOM 22272 C C . GLY A 1 44 ? -13.989 1.937 -7.628 1.00 0.00 44 GLY A C 10
ATOM 22273 O O . GLY A 1 44 ? -12.764 1.973 -7.515 1.00 0.00 44 GLY A O 10
ATOM 22277 N N . ILE A 1 45 ? -14.615 2.318 -8.733 1.00 0.00 45 ILE A N 10
ATOM 22278 C CA . ILE A 1 45 ? -13.872 2.749 -9.904 1.00 0.00 45 ILE A CA 10
ATOM 22279 C C . ILE A 1 45 ? -14.178 4.196 -10.306 1.00 0.00 45 ILE A C 10
ATOM 22280 O O . ILE A 1 45 ? -13.441 5.110 -9.940 1.00 0.00 45 ILE A O 10
ATOM 22296 N N . GLN A 1 46 ? -15.253 4.406 -11.062 1.00 0.00 46 GLN A N 10
ATOM 22297 C CA . GLN A 1 46 ? -15.576 5.720 -11.579 1.00 0.00 46 GLN A CA 10
ATOM 22298 C C . GLN A 1 46 ? -16.152 6.640 -10.503 1.00 0.00 46 GLN A C 10
ATOM 22299 O O . GLN A 1 46 ? -16.315 6.250 -9.349 1.00 0.00 46 GLN A O 10
ATOM 22313 N N . GLN A 1 47 ? -16.469 7.860 -10.908 1.00 0.00 47 GLN A N 10
ATOM 22314 C CA . GLN A 1 47 ? -16.891 8.903 -9.984 1.00 0.00 47 GLN A CA 10
ATOM 22315 C C . GLN A 1 47 ? -18.403 9.108 -10.049 1.00 0.00 47 GLN A C 10
ATOM 22316 O O . GLN A 1 47 ? -19.110 8.306 -10.652 1.00 0.00 47 GLN A O 10
ATOM 22330 N N . THR A 1 48 ? -18.889 10.165 -9.401 1.00 0.00 48 THR A N 10
ATOM 22331 C CA . THR A 1 48 ? -20.326 10.433 -9.302 1.00 0.00 48 THR A CA 10
ATOM 22332 C C . THR A 1 48 ? -20.997 10.617 -10.678 1.00 0.00 48 THR A C 10
ATOM 22333 O O . THR A 1 48 ? -20.321 10.609 -11.712 1.00 0.00 48 THR A O 10
ATOM 22344 N N . LYS A 1 49 ? -22.317 10.809 -10.678 1.00 0.00 49 LYS A N 10
ATOM 22345 C CA . LYS A 1 49 ? -23.118 10.850 -11.910 1.00 0.00 49 LYS A CA 10
ATOM 22346 C C . LYS A 1 49 ? -22.556 11.839 -12.928 1.00 0.00 49 LYS A C 10
ATOM 22347 O O . LYS A 1 49 ? -22.554 11.565 -14.128 1.00 0.00 49 LYS A O 10
ATOM 22366 N N . SER A 1 50 ? -22.072 12.975 -12.444 1.00 0.00 50 SER A N 10
ATOM 22367 C CA . SER A 1 50 ? -21.503 14.007 -13.306 1.00 0.00 50 SER A CA 10
ATOM 22368 C C . SER A 1 50 ? -20.391 13.438 -14.194 1.00 0.00 50 SER A C 10
ATOM 22369 O O . SER A 1 50 ? -20.217 13.853 -15.338 1.00 0.00 50 SER A O 10
ATOM 22377 N N . THR A 1 51 ? -19.655 12.478 -13.659 1.00 0.00 51 THR A N 10
ATOM 22378 C CA . THR A 1 51 ? -18.615 11.797 -14.409 1.00 0.00 51 THR A CA 10
ATOM 22379 C C . THR A 1 51 ? -19.215 10.655 -15.229 1.00 0.00 51 THR A C 10
ATOM 22380 O O . THR A 1 51 ? -18.751 10.336 -16.323 1.00 0.00 51 THR A O 10
ATOM 22391 N N . ILE A 1 52 ? -20.274 10.067 -14.697 1.00 0.00 52 ILE A N 10
ATOM 22392 C CA . ILE A 1 52 ? -20.926 8.923 -15.320 1.00 0.00 52 ILE A CA 10
ATOM 22393 C C . ILE A 1 52 ? -21.630 9.316 -16.617 1.00 0.00 52 ILE A C 10
ATOM 22394 O O . ILE A 1 52 ? -21.835 8.479 -17.498 1.00 0.00 52 ILE A O 10
ATOM 22410 N N . ARG A 1 53 ? -21.986 10.588 -16.737 1.00 0.00 53 ARG A N 10
ATOM 22411 C CA . ARG A 1 53 ? -22.601 11.097 -17.961 1.00 0.00 53 ARG A CA 10
ATOM 22412 C C . ARG A 1 53 ? -21.686 10.857 -19.163 1.00 0.00 53 ARG A C 10
ATOM 22413 O O . ARG A 1 53 ? -22.151 10.753 -20.300 1.00 0.00 53 ARG A O 10
ATOM 22434 N N . GLN A 1 54 ? -20.385 10.762 -18.900 1.00 0.00 54 GLN A N 10
ATOM 22435 C CA . GLN A 1 54 ? -19.419 10.377 -19.924 1.00 0.00 54 GLN A CA 10
ATOM 22436 C C . GLN A 1 54 ? -19.669 8.934 -20.343 1.00 0.00 54 GLN A C 10
ATOM 22437 O O . GLN A 1 54 ? -19.897 8.647 -21.514 1.00 0.00 54 GLN A O 10
ATOM 22451 N N . LEU A 1 55 ? -19.638 8.045 -19.349 1.00 0.00 55 LEU A N 10
ATOM 22452 C CA . LEU A 1 55 ? -19.881 6.614 -19.539 1.00 0.00 55 LEU A CA 10
ATOM 22453 C C . LEU A 1 55 ? -21.156 6.375 -20.339 1.00 0.00 55 LEU A C 10
ATOM 22454 O O . LEU A 1 55 ? -21.168 5.599 -21.294 1.00 0.00 55 LEU A O 10
ATOM 22470 N N . ILE A 1 56 ? -22.228 7.047 -19.935 1.00 0.00 56 ILE A N 10
ATOM 22471 C CA . ILE A 1 56 ? -23.523 6.885 -20.570 1.00 0.00 56 ILE A CA 10
ATOM 22472 C C . ILE A 1 56 ? -23.501 7.329 -22.023 1.00 0.00 56 ILE A C 10
ATOM 22473 O O . ILE A 1 56 ? -23.875 6.573 -22.905 1.00 0.00 56 ILE A O 10
ATOM 22489 N N . ASP A 1 57 ? -23.040 8.544 -22.272 1.00 0.00 57 ASP A N 10
ATOM 22490 C CA . ASP A 1 57 ? -23.030 9.086 -23.630 1.00 0.00 57 ASP A CA 10
ATOM 22491 C C . ASP A 1 57 ? -22.093 8.277 -24.524 1.00 0.00 57 ASP A C 10
ATOM 22492 O O . ASP A 1 57 ? -22.235 8.258 -25.746 1.00 0.00 57 ASP A O 10
ATOM 22501 N N . GLU A 1 58 ? -21.142 7.601 -23.895 1.00 0.00 58 GLU A N 10
ATOM 22502 C CA . GLU A 1 58 ? -20.188 6.765 -24.605 1.00 0.00 58 GLU A CA 10
ATOM 22503 C C . GLU A 1 58 ? -20.785 5.400 -24.959 1.00 0.00 58 GLU A C 10
ATOM 22504 O O . GLU A 1 58 ? -20.783 5.003 -26.125 1.00 0.00 58 GLU A O 10
ATOM 22516 N N . PHE A 1 59 ? -21.302 4.689 -23.962 1.00 0.00 59 PHE A N 10
ATOM 22517 C CA . PHE A 1 59 ? -21.773 3.317 -24.167 1.00 0.00 59 PHE A CA 10
ATOM 22518 C C . PHE A 1 59 ? -23.251 3.253 -24.528 1.00 0.00 59 PHE A C 10
ATOM 22519 O O . PHE A 1 59 ? -23.701 2.279 -25.134 1.00 0.00 59 PHE A O 10
ATOM 22536 N N . ASP A 1 60 ? -23.995 4.284 -24.177 1.00 0.00 60 ASP A N 10
ATOM 22537 C CA . ASP A 1 60 ? -25.406 4.380 -24.559 1.00 0.00 60 ASP A CA 10
ATOM 22538 C C . ASP A 1 60 ? -25.667 5.706 -25.279 1.00 0.00 60 ASP A C 10
ATOM 22539 O O . ASP A 1 60 ? -26.420 6.554 -24.797 1.00 0.00 60 ASP A O 10
ATOM 22548 N N . PRO A 1 61 ? -25.035 5.904 -26.455 1.00 0.00 61 PRO A N 10
ATOM 22549 C CA . PRO A 1 61 ? -25.156 7.146 -27.232 1.00 0.00 61 PRO A CA 10
ATOM 22550 C C . PRO A 1 61 ? -26.583 7.414 -27.675 1.00 0.00 61 PRO A C 10
ATOM 22551 O O . PRO A 1 61 ? -26.962 8.554 -27.948 1.00 0.00 61 PRO A O 10
ATOM 22562 N N . PHE A 1 62 ? -27.363 6.346 -27.754 1.00 0.00 62 PHE A N 10
ATOM 22563 C CA . PHE A 1 62 ? -28.739 6.431 -28.212 1.00 0.00 62 PHE A CA 10
ATOM 22564 C C . PHE A 1 62 ? -29.638 7.011 -27.127 1.00 0.00 62 PHE A C 10
ATOM 22565 O O . PHE A 1 62 ? -30.750 7.464 -27.397 1.00 0.00 62 PHE A O 10
ATOM 22582 N N . GLY A 1 63 ? -29.133 6.998 -25.896 1.00 0.00 63 GLY A N 10
ATOM 22583 C CA . GLY A 1 63 ? -29.884 7.509 -24.770 1.00 0.00 63 GLY A CA 10
ATOM 22584 C C . GLY A 1 63 ? -31.074 6.638 -24.444 1.00 0.00 63 GLY A C 10
ATOM 22585 O O . GLY A 1 63 ? -32.176 7.141 -24.222 1.00 0.00 63 GLY A O 10
ATOM 22589 N N . ASN A 1 64 ? -30.855 5.331 -24.422 1.00 0.00 64 ASN A N 10
ATOM 22590 C CA . ASN A 1 64 ? -31.927 4.388 -24.172 1.00 0.00 64 ASN A CA 10
ATOM 22591 C C . ASN A 1 64 ? -32.329 4.418 -22.704 1.00 0.00 64 ASN A C 10
ATOM 22592 O O . ASN A 1 64 ? -33.515 4.478 -22.379 1.00 0.00 64 ASN A O 10
ATOM 22603 N N . GLY A 1 65 ? -31.341 4.398 -21.822 1.00 0.00 65 GLY A N 10
ATOM 22604 C CA . GLY A 1 65 ? -31.630 4.450 -20.405 1.00 0.00 65 GLY A CA 10
ATOM 22605 C C . GLY A 1 65 ? -30.956 3.340 -19.632 1.00 0.00 65 GLY A C 10
ATOM 22606 O O . GLY A 1 65 ? -30.810 3.429 -18.411 1.00 0.00 65 GLY A O 10
ATOM 22610 N N . ASP A 1 66 ? -30.546 2.294 -20.335 1.00 0.00 66 ASP A N 10
ATOM 22611 C CA . ASP A 1 66 ? -29.859 1.169 -19.712 1.00 0.00 66 ASP A CA 10
ATOM 22612 C C . ASP A 1 66 ? -28.854 0.552 -20.673 1.00 0.00 66 ASP A C 10
ATOM 22613 O O . ASP A 1 66 ? -28.884 0.823 -21.873 1.00 0.00 66 ASP A O 10
ATOM 22622 N N . ILE A 1 67 ? -27.951 -0.256 -20.131 1.00 0.00 67 ILE A N 10
ATOM 22623 C CA . ILE A 1 67 ? -26.943 -0.943 -20.933 1.00 0.00 67 ILE A CA 10
ATOM 22624 C C . ILE A 1 67 ? -26.877 -2.418 -20.559 1.00 0.00 67 ILE A C 10
ATOM 22625 O O . ILE A 1 67 ? -27.069 -2.785 -19.394 1.00 0.00 67 ILE A O 10
ATOM 22641 N N . ASP A 1 68 ? -26.606 -3.260 -21.548 1.00 0.00 68 ASP A N 10
ATOM 22642 C CA . ASP A 1 68 ? -26.525 -4.699 -21.331 1.00 0.00 68 ASP A CA 10
ATOM 22643 C C . ASP A 1 68 ? -25.200 -5.056 -20.661 1.00 0.00 68 ASP A C 10
ATOM 22644 O O . ASP A 1 68 ? -24.319 -4.196 -20.550 1.00 0.00 68 ASP A O 10
ATOM 22653 N N . PHE A 1 69 ? -25.042 -6.307 -20.227 1.00 0.00 69 PHE A N 10
ATOM 22654 C CA . PHE A 1 69 ? -23.816 -6.716 -19.536 1.00 0.00 69 PHE A CA 10
ATOM 22655 C C . PHE A 1 69 ? -22.582 -6.418 -20.367 1.00 0.00 69 PHE A C 10
ATOM 22656 O O . PHE A 1 69 ? -21.598 -5.943 -19.837 1.00 0.00 69 PHE A O 10
ATOM 22673 N N . ASP A 1 70 ? -22.635 -6.694 -21.663 1.00 0.00 70 ASP A N 10
ATOM 22674 C CA . ASP A 1 70 ? -21.455 -6.545 -22.516 1.00 0.00 70 ASP A CA 10
ATOM 22675 C C . ASP A 1 70 ? -20.944 -5.110 -22.488 1.00 0.00 70 ASP A C 10
ATOM 22676 O O . ASP A 1 70 ? -19.748 -4.871 -22.325 1.00 0.00 70 ASP A O 10
ATOM 22685 N N . SER A 1 71 ? -21.861 -4.163 -22.601 1.00 0.00 71 SER A N 10
ATOM 22686 C CA . SER A 1 71 ? -21.511 -2.751 -22.542 1.00 0.00 71 SER A CA 10
ATOM 22687 C C . SER A 1 71 ? -20.974 -2.386 -21.156 1.00 0.00 71 SER A C 10
ATOM 22688 O O . SER A 1 71 ? -20.105 -1.525 -21.022 1.00 0.00 71 SER A O 10
ATOM 22696 N N . PHE A 1 72 ? -21.478 -3.068 -20.133 1.00 0.00 72 PHE A N 10
ATOM 22697 C CA . PHE A 1 72 ? -21.050 -2.827 -18.764 1.00 0.00 72 PHE A CA 10
ATOM 22698 C C . PHE A 1 72 ? -19.729 -3.540 -18.504 1.00 0.00 72 PHE A C 10
ATOM 22699 O O . PHE A 1 72 ? -18.904 -3.087 -17.716 1.00 0.00 72 PHE A O 10
ATOM 22716 N N . LYS A 1 73 ? -19.547 -4.657 -19.185 1.00 0.00 73 LYS A N 10
ATOM 22717 C CA . LYS A 1 73 ? -18.349 -5.458 -19.061 1.00 0.00 73 LYS A CA 10
ATOM 22718 C C . LYS A 1 73 ? -17.158 -4.687 -19.606 1.00 0.00 73 LYS A C 10
ATOM 22719 O O . LYS A 1 73 ? -16.072 -4.739 -19.044 1.00 0.00 73 LYS A O 10
ATOM 22738 N N . ILE A 1 74 ? -17.372 -3.966 -20.701 1.00 0.00 74 ILE A N 10
ATOM 22739 C CA . ILE A 1 74 ? -16.333 -3.111 -21.259 1.00 0.00 74 ILE A CA 10
ATOM 22740 C C . ILE A 1 74 ? -16.005 -1.985 -20.277 1.00 0.00 74 ILE A C 10
ATOM 22741 O O . ILE A 1 74 ? -14.838 -1.659 -20.050 1.00 0.00 74 ILE A O 10
ATOM 22757 N N . ILE A 1 75 ? -17.053 -1.397 -19.700 1.00 0.00 75 ILE A N 10
ATOM 22758 C CA . ILE A 1 75 ? -16.898 -0.398 -18.646 1.00 0.00 75 ILE A CA 10
ATOM 22759 C C . ILE A 1 75 ? -16.077 -0.976 -17.505 1.00 0.00 75 ILE A C 10
ATOM 22760 O O . ILE A 1 75 ? -15.096 -0.388 -17.062 1.00 0.00 75 ILE A O 10
ATOM 22776 N N . GLY A 1 76 ? -16.486 -2.144 -17.053 1.00 0.00 76 GLY A N 10
ATOM 22777 C CA . GLY A 1 76 ? -15.786 -2.810 -15.986 1.00 0.00 76 GLY A CA 10
ATOM 22778 C C . GLY A 1 76 ? -14.352 -3.132 -16.344 1.00 0.00 76 GLY A C 10
ATOM 22779 O O . GLY A 1 76 ? -13.441 -2.906 -15.557 1.00 0.00 76 GLY A O 10
ATOM 22783 N N . ALA A 1 77 ? -14.150 -3.619 -17.550 1.00 0.00 77 ALA A N 10
ATOM 22784 C CA . ALA A 1 77 ? -12.845 -4.084 -17.981 1.00 0.00 77 ALA A CA 10
ATOM 22785 C C . ALA A 1 77 ? -11.839 -2.944 -18.038 1.00 0.00 77 ALA A C 10
ATOM 22786 O O . ALA A 1 77 ? -10.648 -3.141 -17.818 1.00 0.00 77 ALA A O 10
ATOM 22793 N N . ARG A 1 78 ? -12.334 -1.750 -18.314 1.00 0.00 78 ARG A N 10
ATOM 22794 C CA . ARG A 1 78 ? -11.472 -0.596 -18.484 1.00 0.00 78 ARG A CA 10
ATOM 22795 C C . ARG A 1 78 ? -11.187 0.103 -17.149 1.00 0.00 78 ARG A C 10
ATOM 22796 O O . ARG A 1 78 ? -10.322 0.977 -17.079 1.00 0.00 78 ARG A O 10
ATOM 22817 N N . PHE A 1 79 ? -11.911 -0.268 -16.091 1.00 0.00 79 PHE A N 10
ATOM 22818 C CA . PHE A 1 79 ? -11.744 0.399 -14.804 1.00 0.00 79 PHE A CA 10
ATOM 22819 C C . PHE A 1 79 ? -11.313 -0.577 -13.707 1.00 0.00 79 PHE A C 10
ATOM 22820 O O . PHE A 1 79 ? -10.437 -0.263 -12.903 1.00 0.00 79 PHE A O 10
ATOM 22837 N N . LEU A 1 80 ? -11.926 -1.761 -13.674 1.00 0.00 80 LEU A N 10
ATOM 22838 C CA . LEU A 1 80 ? -11.623 -2.772 -12.660 1.00 0.00 80 LEU A CA 10
ATOM 22839 C C . LEU A 1 80 ? -10.245 -3.366 -12.836 1.00 0.00 80 LEU A C 10
ATOM 22840 O O . LEU A 1 80 ? -9.762 -4.107 -11.981 1.00 0.00 80 LEU A O 10
ATOM 22856 N N . GLY A 1 81 ? -9.631 -3.062 -13.961 1.00 0.00 81 GLY A N 10
ATOM 22857 C CA . GLY A 1 81 ? -8.268 -3.474 -14.187 1.00 0.00 81 GLY A CA 10
ATOM 22858 C C . GLY A 1 81 ? -7.330 -2.860 -13.177 1.00 0.00 81 GLY A C 10
ATOM 22859 O O . GLY A 1 81 ? -6.940 -1.698 -13.295 1.00 0.00 81 GLY A O 10
ATOM 22863 N N . GLU A 1 82 ? -7.004 -3.632 -12.160 1.00 0.00 82 GLU A N 10
ATOM 22864 C CA . GLU A 1 82 ? -6.062 -3.210 -11.144 1.00 0.00 82 GLU A CA 10
ATOM 22865 C C . GLU A 1 82 ? -4.642 -3.390 -11.655 1.00 0.00 82 GLU A C 10
ATOM 22866 O O . GLU A 1 82 ? -3.711 -2.721 -11.211 1.00 0.00 82 GLU A O 10
ATOM 22878 N N . GLU A 1 83 ? -4.498 -4.294 -12.610 1.00 0.00 83 GLU A N 10
ATOM 22879 C CA . GLU A 1 83 ? -3.201 -4.606 -13.184 1.00 0.00 83 GLU A CA 10
ATOM 22880 C C . GLU A 1 83 ? -2.843 -3.614 -14.275 1.00 0.00 83 GLU A C 10
ATOM 22881 O O . GLU A 1 83 ? -2.898 -3.929 -15.468 1.00 0.00 83 GLU A O 10
ATOM 22893 N N . VAL A 1 84 ? -2.497 -2.402 -13.871 1.00 0.00 84 VAL A N 10
ATOM 22894 C CA . VAL A 1 84 ? -2.207 -1.353 -14.827 1.00 0.00 84 VAL A CA 10
ATOM 22895 C C . VAL A 1 84 ? -1.092 -0.445 -14.342 1.00 0.00 84 VAL A C 10
ATOM 22896 O O . VAL A 1 84 ? -1.330 0.644 -13.816 1.00 0.00 84 VAL A O 10
ATOM 22909 N N . ASN A 1 85 ? 0.128 -0.914 -14.493 1.00 0.00 85 ASN A N 10
ATOM 22910 C CA . ASN A 1 85 ? 1.286 -0.054 -14.357 1.00 0.00 85 ASN A CA 10
ATOM 22911 C C . ASN A 1 85 ? 1.321 0.871 -15.566 1.00 0.00 85 ASN A C 10
ATOM 22912 O O . ASN A 1 85 ? 1.010 0.440 -16.678 1.00 0.00 85 ASN A O 10
ATOM 22923 N N . PRO A 1 86 ? 1.690 2.141 -15.368 1.00 0.00 86 PRO A N 10
ATOM 22924 C CA . PRO A 1 86 ? 1.517 3.193 -16.375 1.00 0.00 86 PRO A CA 10
ATOM 22925 C C . PRO A 1 86 ? 2.081 2.810 -17.733 1.00 0.00 86 PRO A C 10
ATOM 22926 O O . PRO A 1 86 ? 1.455 3.047 -18.765 1.00 0.00 86 PRO A O 10
ATOM 22937 N N . GLU A 1 87 ? 3.238 2.182 -17.721 1.00 0.00 87 GLU A N 10
ATOM 22938 C CA . GLU A 1 87 ? 3.873 1.725 -18.944 1.00 0.00 87 GLU A CA 10
ATOM 22939 C C . GLU A 1 87 ? 4.183 0.234 -18.847 1.00 0.00 87 GLU A C 10
ATOM 22940 O O . GLU A 1 87 ? 5.305 -0.197 -19.095 1.00 0.00 87 GLU A O 10
ATOM 22952 N N . GLN A 1 88 ? 3.167 -0.546 -18.472 1.00 0.00 88 GLN A N 10
ATOM 22953 C CA . GLN A 1 88 ? 3.325 -1.992 -18.308 1.00 0.00 88 GLN A CA 10
ATOM 22954 C C . GLN A 1 88 ? 3.577 -2.679 -19.649 1.00 0.00 88 GLN A C 10
ATOM 22955 O O . GLN A 1 88 ? 4.420 -3.560 -19.751 1.00 0.00 88 GLN A O 10
ATOM 22969 N N . MET A 1 89 ? 2.848 -2.270 -20.674 1.00 0.00 89 MET A N 10
ATOM 22970 C CA . MET A 1 89 ? 3.002 -2.867 -21.991 1.00 0.00 89 MET A CA 10
ATOM 22971 C C . MET A 1 89 ? 3.122 -1.768 -23.042 1.00 0.00 89 MET A C 10
ATOM 22972 O O . MET A 1 89 ? 2.562 -1.856 -24.135 1.00 0.00 89 MET A O 10
ATOM 22986 N N . GLN A 1 90 ? 3.840 -0.717 -22.689 1.00 0.00 90 GLN A N 10
ATOM 22987 C CA . GLN A 1 90 ? 4.064 0.399 -23.594 1.00 0.00 90 GLN A CA 10
ATOM 22988 C C . GLN A 1 90 ? 5.558 0.673 -23.688 1.00 0.00 90 GLN A C 10
ATOM 22989 O O . GLN A 1 90 ? 6.237 0.726 -22.666 1.00 0.00 90 GLN A O 10
ATOM 23003 N N . GLN A 1 91 ? 6.074 0.850 -24.902 1.00 0.00 91 GLN A N 10
ATOM 23004 C CA . GLN A 1 91 ? 7.497 1.141 -25.090 1.00 0.00 91 GLN A CA 10
ATOM 23005 C C . GLN A 1 91 ? 7.780 2.622 -24.868 1.00 0.00 91 GLN A C 10
ATOM 23006 O O . GLN A 1 91 ? 8.712 3.190 -25.440 1.00 0.00 91 GLN A O 10
ATOM 23020 N N . GLU A 1 92 ? 6.977 3.223 -24.005 1.00 0.00 92 GLU A N 10
ATOM 23021 C CA . GLU A 1 92 ? 7.110 4.622 -23.644 1.00 0.00 92 GLU A CA 10
ATOM 23022 C C . GLU A 1 92 ? 8.407 4.856 -22.888 1.00 0.00 92 GLU A C 10
ATOM 23023 O O . GLU A 1 92 ? 8.841 6.001 -22.743 1.00 0.00 92 GLU A O 10
ATOM 23035 N N . LEU A 1 93 ? 9.007 3.762 -22.389 1.00 0.00 93 LEU A N 10
ATOM 23036 C CA . LEU A 1 93 ? 10.264 3.813 -21.674 1.00 0.00 93 LEU A CA 10
ATOM 23037 C C . LEU A 1 93 ? 11.234 4.754 -22.357 1.00 0.00 93 LEU A C 10
ATOM 23038 O O . LEU A 1 93 ? 11.915 5.531 -21.694 1.00 0.00 93 LEU A O 10
ATOM 23054 N N . ARG A 1 94 ? 11.259 4.689 -23.691 1.00 0.00 94 ARG A N 10
ATOM 23055 C CA . ARG A 1 94 ? 12.143 5.496 -24.511 1.00 0.00 94 ARG A CA 10
ATOM 23056 C C . ARG A 1 94 ? 12.150 6.946 -24.063 1.00 0.00 94 ARG A C 10
ATOM 23057 O O . ARG A 1 94 ? 13.196 7.580 -23.995 1.00 0.00 94 ARG A O 10
ATOM 23078 N N . GLU A 1 95 ? 10.980 7.466 -23.747 1.00 0.00 95 GLU A N 10
ATOM 23079 C CA . GLU A 1 95 ? 10.861 8.845 -23.327 1.00 0.00 95 GLU A CA 10
ATOM 23080 C C . GLU A 1 95 ? 11.104 9.000 -21.836 1.00 0.00 95 GLU A C 10
ATOM 23081 O O . GLU A 1 95 ? 11.666 10.002 -21.403 1.00 0.00 95 GLU A O 10
ATOM 23093 N N . ALA A 1 96 ? 10.731 7.998 -21.053 1.00 0.00 96 ALA A N 10
ATOM 23094 C CA . ALA A 1 96 ? 10.676 8.169 -19.618 1.00 0.00 96 ALA A CA 10
ATOM 23095 C C . ALA A 1 96 ? 12.025 7.948 -18.984 1.00 0.00 96 ALA A C 10
ATOM 23096 O O . ALA A 1 96 ? 12.402 8.675 -18.078 1.00 0.00 96 ALA A O 10
ATOM 23103 N N . PHE A 1 97 ? 12.781 6.967 -19.444 1.00 0.00 97 PHE A N 10
ATOM 23104 C CA . PHE A 1 97 ? 14.082 6.770 -18.861 1.00 0.00 97 PHE A CA 10
ATOM 23105 C C . PHE A 1 97 ? 15.073 7.792 -19.390 1.00 0.00 97 PHE A C 10
ATOM 23106 O O . PHE A 1 97 ? 16.069 8.076 -18.756 1.00 0.00 97 PHE A O 10
ATOM 23123 N N . ARG A 1 98 ? 14.772 8.401 -20.522 1.00 0.00 98 ARG A N 10
ATOM 23124 C CA . ARG A 1 98 ? 15.553 9.547 -20.962 1.00 0.00 98 ARG A CA 10
ATOM 23125 C C . ARG A 1 98 ? 15.149 10.782 -20.155 1.00 0.00 98 ARG A C 10
ATOM 23126 O O . ARG A 1 98 ? 15.813 11.817 -20.191 1.00 0.00 98 ARG A O 10
ATOM 23147 N N . LEU A 1 99 ? 14.038 10.649 -19.426 1.00 0.00 99 LEU A N 10
ATOM 23148 C CA . LEU A 1 99 ? 13.632 11.627 -18.417 1.00 0.00 99 LEU A CA 10
ATOM 23149 C C . LEU A 1 99 ? 14.339 11.334 -17.090 1.00 0.00 99 LEU A C 10
ATOM 23150 O O . LEU A 1 99 ? 14.408 12.184 -16.203 1.00 0.00 99 LEU A O 10
ATOM 23166 N N . TYR A 1 100 ? 14.851 10.114 -16.966 1.00 0.00 100 TYR A N 10
ATOM 23167 C CA . TYR A 1 100 ? 15.541 9.667 -15.761 1.00 0.00 100 TYR A CA 10
ATOM 23168 C C . TYR A 1 100 ? 17.045 9.611 -15.982 1.00 0.00 100 TYR A C 10
ATOM 23169 O O . TYR A 1 100 ? 17.804 9.304 -15.065 1.00 0.00 100 TYR A O 10
ATOM 23187 N N . ASP A 1 101 ? 17.464 9.908 -17.201 1.00 0.00 101 ASP A N 10
ATOM 23188 C CA . ASP A 1 101 ? 18.856 9.750 -17.602 1.00 0.00 101 ASP A CA 10
ATOM 23189 C C . ASP A 1 101 ? 19.737 10.816 -16.961 1.00 0.00 101 ASP A C 10
ATOM 23190 O O . ASP A 1 101 ? 20.053 11.841 -17.566 1.00 0.00 101 ASP A O 10
ATOM 23199 N N . LYS A 1 102 ? 20.089 10.557 -15.707 1.00 0.00 102 LYS A N 10
ATOM 23200 C CA . LYS A 1 102 ? 20.980 11.414 -14.937 1.00 0.00 102 LYS A CA 10
ATOM 23201 C C . LYS A 1 102 ? 22.302 11.661 -15.662 1.00 0.00 102 LYS A C 10
ATOM 23202 O O . LYS A 1 102 ? 22.770 12.797 -15.755 1.00 0.00 102 LYS A O 10
ATOM 23221 N N . GLU A 1 103 ? 22.891 10.591 -16.185 1.00 0.00 103 GLU A N 10
ATOM 23222 C CA . GLU A 1 103 ? 24.258 10.638 -16.689 1.00 0.00 103 GLU A CA 10
ATOM 23223 C C . GLU A 1 103 ? 24.325 11.155 -18.125 1.00 0.00 103 GLU A C 10
ATOM 23224 O O . GLU A 1 103 ? 25.330 11.735 -18.537 1.00 0.00 103 GLU A O 10
ATOM 23236 N N . GLY A 1 104 ? 23.261 10.937 -18.885 1.00 0.00 104 GLY A N 10
ATOM 23237 C CA . GLY A 1 104 ? 23.207 11.433 -20.246 1.00 0.00 104 GLY A CA 10
ATOM 23238 C C . GLY A 1 104 ? 23.821 10.467 -21.237 1.00 0.00 104 GLY A C 10
ATOM 23239 O O . GLY A 1 104 ? 24.830 10.773 -21.868 1.00 0.00 104 GLY A O 10
ATOM 23243 N N . ASN A 1 105 ? 23.223 9.291 -21.367 1.00 0.00 105 ASN A N 10
ATOM 23244 C CA . ASN A 1 105 ? 23.723 8.279 -22.297 1.00 0.00 105 ASN A CA 10
ATOM 23245 C C . ASN A 1 105 ? 22.714 8.029 -23.406 1.00 0.00 105 ASN A C 10
ATOM 23246 O O . ASN A 1 105 ? 23.046 7.470 -24.451 1.00 0.00 105 ASN A O 10
ATOM 23257 N N . GLY A 1 106 ? 21.480 8.437 -23.166 1.00 0.00 106 GLY A N 10
ATOM 23258 C CA . GLY A 1 106 ? 20.385 8.036 -24.024 1.00 0.00 106 GLY A CA 10
ATOM 23259 C C . GLY A 1 106 ? 19.754 6.774 -23.480 1.00 0.00 106 GLY A C 10
ATOM 23260 O O . GLY A 1 106 ? 18.608 6.443 -23.782 1.00 0.00 106 GLY A O 10
ATOM 23264 N N . TYR A 1 107 ? 20.547 6.081 -22.675 1.00 0.00 107 TYR A N 10
ATOM 23265 C CA . TYR A 1 107 ? 20.116 4.920 -21.914 1.00 0.00 107 TYR A CA 10
ATOM 23266 C C . TYR A 1 107 ? 20.252 5.282 -20.446 1.00 0.00 107 TYR A C 10
ATOM 23267 O O . TYR A 1 107 ? 20.941 6.247 -20.113 1.00 0.00 107 TYR A O 10
ATOM 23285 N N . ILE A 1 108 ? 19.644 4.517 -19.564 1.00 0.00 108 ILE A N 10
ATOM 23286 C CA . ILE A 1 108 ? 19.784 4.796 -18.143 1.00 0.00 108 ILE A CA 10
ATOM 23287 C C . ILE A 1 108 ? 20.746 3.825 -17.492 1.00 0.00 108 ILE A C 10
ATOM 23288 O O . ILE A 1 108 ? 20.598 2.620 -17.608 1.00 0.00 108 ILE A O 10
ATOM 23304 N N . SER A 1 109 ? 21.726 4.360 -16.790 1.00 0.00 109 SER A N 10
ATOM 23305 C CA . SER A 1 109 ? 22.746 3.537 -16.171 1.00 0.00 109 SER A CA 10
ATOM 23306 C C . SER A 1 109 ? 22.150 2.672 -15.058 1.00 0.00 109 SER A C 10
ATOM 23307 O O . SER A 1 109 ? 21.012 2.880 -14.642 1.00 0.00 109 SER A O 10
ATOM 23315 N N . THR A 1 110 ? 22.913 1.720 -14.569 1.00 0.00 110 THR A N 10
ATOM 23316 C CA . THR A 1 110 ? 22.435 0.838 -13.519 1.00 0.00 110 THR A CA 10
ATOM 23317 C C . THR A 1 110 ? 22.104 1.643 -12.258 1.00 0.00 110 THR A C 10
ATOM 23318 O O . THR A 1 110 ? 21.171 1.327 -11.518 1.00 0.00 110 THR A O 10
ATOM 23329 N N . ASP A 1 111 ? 22.847 2.724 -12.057 1.00 0.00 111 ASP A N 10
ATOM 23330 C CA . ASP A 1 111 ? 22.666 3.591 -10.897 1.00 0.00 111 ASP A CA 10
ATOM 23331 C C . ASP A 1 111 ? 21.299 4.268 -10.894 1.00 0.00 111 ASP A C 10
ATOM 23332 O O . ASP A 1 111 ? 20.715 4.501 -9.840 1.00 0.00 111 ASP A O 10
ATOM 23341 N N . VAL A 1 112 ? 20.793 4.594 -12.073 1.00 0.00 112 VAL A N 10
ATOM 23342 C CA . VAL A 1 112 ? 19.480 5.219 -12.175 1.00 0.00 112 VAL A CA 10
ATOM 23343 C C . VAL A 1 112 ? 18.372 4.169 -12.239 1.00 0.00 112 VAL A C 10
ATOM 23344 O O . VAL A 1 112 ? 17.290 4.367 -11.693 1.00 0.00 112 VAL A O 10
ATOM 23357 N N . MET A 1 113 ? 18.647 3.041 -12.880 1.00 0.00 113 MET A N 10
ATOM 23358 C CA . MET A 1 113 ? 17.663 1.965 -12.977 1.00 0.00 113 MET A CA 10
ATOM 23359 C C . MET A 1 113 ? 17.179 1.555 -11.586 1.00 0.00 113 MET A C 10
ATOM 23360 O O . MET A 1 113 ? 15.992 1.300 -11.376 1.00 0.00 113 MET A O 10
ATOM 23374 N N . ARG A 1 114 ? 18.097 1.529 -10.630 1.00 0.00 114 ARG A N 10
ATOM 23375 C CA . ARG A 1 114 ? 17.754 1.153 -9.269 1.00 0.00 114 ARG A CA 10
ATOM 23376 C C . ARG A 1 114 ? 16.834 2.184 -8.617 1.00 0.00 114 ARG A C 10
ATOM 23377 O O . ARG A 1 114 ? 15.797 1.828 -8.065 1.00 0.00 114 ARG A O 10
ATOM 23398 N N . GLU A 1 115 ? 17.203 3.458 -8.697 1.00 0.00 115 GLU A N 10
ATOM 23399 C CA . GLU A 1 115 ? 16.387 4.522 -8.109 1.00 0.00 115 GLU A CA 10
ATOM 23400 C C . GLU A 1 115 ? 15.016 4.603 -8.787 1.00 0.00 115 GLU A C 10
ATOM 23401 O O . GLU A 1 115 ? 14.039 5.034 -8.179 1.00 0.00 115 GLU A O 10
ATOM 23413 N N . ILE A 1 116 ? 14.953 4.192 -10.049 1.00 0.00 116 ILE A N 10
ATOM 23414 C CA . ILE A 1 116 ? 13.682 4.098 -10.759 1.00 0.00 116 ILE A CA 10
ATOM 23415 C C . ILE A 1 116 ? 12.811 3.014 -10.135 1.00 0.00 116 ILE A C 10
ATOM 23416 O O . ILE A 1 116 ? 11.634 3.229 -9.849 1.00 0.00 116 ILE A O 10
ATOM 23432 N N . LEU A 1 117 ? 13.410 1.851 -9.922 1.00 0.00 117 LEU A N 10
ATOM 23433 C CA . LEU A 1 117 ? 12.717 0.724 -9.319 1.00 0.00 117 LEU A CA 10
ATOM 23434 C C . LEU A 1 117 ? 12.249 1.098 -7.919 1.00 0.00 117 LEU A C 10
ATOM 23435 O O . LEU A 1 117 ? 11.076 0.946 -7.583 1.00 0.00 117 LEU A O 10
ATOM 23451 N N . ALA A 1 118 ? 13.183 1.607 -7.128 1.00 0.00 118 ALA A N 10
ATOM 23452 C CA . ALA A 1 118 ? 12.913 2.004 -5.745 1.00 0.00 118 ALA A CA 10
ATOM 23453 C C . ALA A 1 118 ? 11.842 3.091 -5.652 1.00 0.00 118 ALA A C 10
ATOM 23454 O O . ALA A 1 118 ? 11.217 3.268 -4.606 1.00 0.00 118 ALA A O 10
ATOM 23461 N N . GLU A 1 119 ? 11.640 3.832 -6.736 1.00 0.00 119 GLU A N 10
ATOM 23462 C CA . GLU A 1 119 ? 10.616 4.865 -6.763 1.00 0.00 119 GLU A CA 10
ATOM 23463 C C . GLU A 1 119 ? 9.231 4.224 -6.712 1.00 0.00 119 GLU A C 10
ATOM 23464 O O . GLU A 1 119 ? 8.363 4.649 -5.945 1.00 0.00 119 GLU A O 10
ATOM 23476 N N . LEU A 1 120 ? 9.039 3.189 -7.524 1.00 0.00 120 LEU A N 10
ATOM 23477 C CA . LEU A 1 120 ? 7.787 2.443 -7.538 1.00 0.00 120 LEU A CA 10
ATOM 23478 C C . LEU A 1 120 ? 7.732 1.502 -6.341 1.00 0.00 120 LEU A C 10
ATOM 23479 O O . LEU A 1 120 ? 6.785 1.521 -5.554 1.00 0.00 120 LEU A O 10
ATOM 23495 N N . ASP A 1 121 ? 8.767 0.688 -6.210 1.00 0.00 121 ASP A N 10
ATOM 23496 C CA . ASP A 1 121 ? 8.883 -0.249 -5.103 1.00 0.00 121 ASP A CA 10
ATOM 23497 C C . ASP A 1 121 ? 9.743 0.351 -4.005 1.00 0.00 121 ASP A C 10
ATOM 23498 O O . ASP A 1 121 ? 10.959 0.167 -3.976 1.00 0.00 121 ASP A O 10
ATOM 23507 N N . GLU A 1 122 ? 9.090 1.050 -3.086 1.00 0.00 122 GLU A N 10
ATOM 23508 C CA . GLU A 1 122 ? 9.771 1.802 -2.035 1.00 0.00 122 GLU A CA 10
ATOM 23509 C C . GLU A 1 122 ? 10.285 0.894 -0.922 1.00 0.00 122 GLU A C 10
ATOM 23510 O O . GLU A 1 122 ? 10.631 1.355 0.168 1.00 0.00 122 GLU A O 10
ATOM 23522 N N . THR A 1 123 ? 10.333 -0.389 -1.201 1.00 0.00 123 THR A N 10
ATOM 23523 C CA . THR A 1 123 ? 10.740 -1.369 -0.220 1.00 0.00 123 THR A CA 10
ATOM 23524 C C . THR A 1 123 ? 12.163 -1.839 -0.499 1.00 0.00 123 THR A C 10
ATOM 23525 O O . THR A 1 123 ? 12.811 -2.466 0.342 1.00 0.00 123 THR A O 10
ATOM 23536 N N . LEU A 1 124 ? 12.640 -1.510 -1.691 1.00 0.00 124 LEU A N 10
ATOM 23537 C CA . LEU A 1 124 ? 13.986 -1.855 -2.115 1.00 0.00 124 LEU A CA 10
ATOM 23538 C C . LEU A 1 124 ? 15.010 -0.953 -1.438 1.00 0.00 124 LEU A C 10
ATOM 23539 O O . LEU A 1 124 ? 14.983 0.267 -1.600 1.00 0.00 124 LEU A O 10
ATOM 23555 N N . SER A 1 125 ? 15.900 -1.559 -0.674 1.00 0.00 125 SER A N 10
ATOM 23556 C CA . SER A 1 125 ? 16.978 -0.825 -0.041 1.00 0.00 125 SER A CA 10
ATOM 23557 C C . SER A 1 125 ? 18.185 -0.801 -0.980 1.00 0.00 125 SER A C 10
ATOM 23558 O O . SER A 1 125 ? 18.133 -1.395 -2.058 1.00 0.00 125 SER A O 10
ATOM 23566 N N . SER A 1 126 ? 19.258 -0.131 -0.583 1.00 0.00 126 SER A N 10
ATOM 23567 C CA . SER A 1 126 ? 20.429 0.020 -1.443 1.00 0.00 126 SER A CA 10
ATOM 23568 C C . SER A 1 126 ? 20.975 -1.347 -1.866 1.00 0.00 126 SER A C 10
ATOM 23569 O O . SER A 1 126 ? 21.259 -1.576 -3.046 1.00 0.00 126 SER A O 10
ATOM 23577 N N . GLU A 1 127 ? 21.084 -2.262 -0.906 1.00 0.00 127 GLU A N 10
ATOM 23578 C CA . GLU A 1 127 ? 21.577 -3.611 -1.173 1.00 0.00 127 GLU A CA 10
ATOM 23579 C C . GLU A 1 127 ? 20.607 -4.383 -2.061 1.00 0.00 127 GLU A C 10
ATOM 23580 O O . GLU A 1 127 ? 21.023 -5.142 -2.939 1.00 0.00 127 GLU A O 10
ATOM 23592 N N . ASP A 1 128 ? 19.315 -4.187 -1.830 1.00 0.00 128 ASP A N 10
ATOM 23593 C CA . ASP A 1 128 ? 18.284 -4.830 -2.632 1.00 0.00 128 ASP A CA 10
ATOM 23594 C C . ASP A 1 128 ? 18.374 -4.354 -4.075 1.00 0.00 128 ASP A C 10
ATOM 23595 O O . ASP A 1 128 ? 18.394 -5.155 -5.010 1.00 0.00 128 ASP A O 10
ATOM 23604 N N . LEU A 1 129 ? 18.433 -3.040 -4.241 1.00 0.00 129 LEU A N 10
ATOM 23605 C CA . LEU A 1 129 ? 18.563 -2.425 -5.554 1.00 0.00 129 LEU A CA 10
ATOM 23606 C C . LEU A 1 129 ? 19.796 -2.933 -6.290 1.00 0.00 129 LEU A C 10
ATOM 23607 O O . LEU A 1 129 ? 19.758 -3.134 -7.501 1.00 0.00 129 LEU A O 10
ATOM 23623 N N . ASP A 1 130 ? 20.884 -3.135 -5.558 1.00 0.00 130 ASP A N 10
ATOM 23624 C CA . ASP A 1 130 ? 22.132 -3.604 -6.155 1.00 0.00 130 ASP A CA 10
ATOM 23625 C C . ASP A 1 130 ? 21.937 -4.988 -6.770 1.00 0.00 130 ASP A C 10
ATOM 23626 O O . ASP A 1 130 ? 22.433 -5.270 -7.863 1.00 0.00 130 ASP A O 10
ATOM 23635 N N . ALA A 1 131 ? 21.180 -5.833 -6.080 1.00 0.00 131 ALA A N 10
ATOM 23636 C CA . ALA A 1 131 ? 20.878 -7.169 -6.572 1.00 0.00 131 ALA A CA 10
ATOM 23637 C C . ALA A 1 131 ? 19.943 -7.099 -7.759 1.00 0.00 131 ALA A C 10
ATOM 23638 O O . ALA A 1 131 ? 20.126 -7.805 -8.754 1.00 0.00 131 ALA A O 10
ATOM 23645 N N . MET A 1 132 ? 18.932 -6.245 -7.648 1.00 0.00 132 MET A N 10
ATOM 23646 C CA . MET A 1 132 ? 17.989 -6.058 -8.729 1.00 0.00 132 MET A CA 10
ATOM 23647 C C . MET A 1 132 ? 18.692 -5.547 -9.965 1.00 0.00 132 MET A C 10
ATOM 23648 O O . MET A 1 132 ? 18.365 -5.954 -11.062 1.00 0.00 132 MET A O 10
ATOM 23662 N N . ILE A 1 133 ? 19.674 -4.683 -9.782 1.00 0.00 133 ILE A N 10
ATOM 23663 C CA . ILE A 1 133 ? 20.476 -4.199 -10.895 1.00 0.00 133 ILE A CA 10
ATOM 23664 C C . ILE A 1 133 ? 21.177 -5.354 -11.597 1.00 0.00 133 ILE A C 10
ATOM 23665 O O . ILE A 1 133 ? 21.141 -5.469 -12.823 1.00 0.00 133 ILE A O 10
ATOM 23681 N N . ASP A 1 134 ? 21.793 -6.216 -10.801 1.00 0.00 134 ASP A N 10
ATOM 23682 C CA . ASP A 1 134 ? 22.457 -7.410 -11.311 1.00 0.00 134 ASP A CA 10
ATOM 23683 C C . ASP A 1 134 ? 21.492 -8.241 -12.141 1.00 0.00 134 ASP A C 10
ATOM 23684 O O . ASP A 1 134 ? 21.848 -8.810 -13.173 1.00 0.00 134 ASP A O 10
ATOM 23693 N N . GLU A 1 135 ? 20.266 -8.294 -11.660 1.00 0.00 135 GLU A N 10
ATOM 23694 C CA . GLU A 1 135 ? 19.210 -9.074 -12.290 1.00 0.00 135 GLU A CA 10
ATOM 23695 C C . GLU A 1 135 ? 18.627 -8.358 -13.524 1.00 0.00 135 GLU A C 10
ATOM 23696 O O . GLU A 1 135 ? 18.431 -8.973 -14.574 1.00 0.00 135 GLU A O 10
ATOM 23708 N N . ILE A 1 136 ? 18.363 -7.063 -13.384 1.00 0.00 136 ILE A N 10
ATOM 23709 C CA . ILE A 1 136 ? 17.765 -6.245 -14.442 1.00 0.00 136 ILE A CA 10
ATOM 23710 C C . ILE A 1 136 ? 18.623 -6.219 -15.707 1.00 0.00 136 ILE A C 10
ATOM 23711 O O . ILE A 1 136 ? 18.153 -6.572 -16.796 1.00 0.00 136 ILE A O 10
ATOM 23727 N N . ASP A 1 137 ? 19.871 -5.787 -15.556 1.00 0.00 137 ASP A N 10
ATOM 23728 C CA . ASP A 1 137 ? 20.795 -5.663 -16.671 1.00 0.00 137 ASP A CA 10
ATOM 23729 C C . ASP A 1 137 ? 21.132 -7.034 -17.250 1.00 0.00 137 ASP A C 10
ATOM 23730 O O . ASP A 1 137 ? 22.028 -7.727 -16.765 1.00 0.00 137 ASP A O 10
ATOM 23739 N N . ALA A 1 138 ? 20.400 -7.419 -18.286 1.00 0.00 138 ALA A N 10
ATOM 23740 C CA . ALA A 1 138 ? 20.535 -8.743 -18.882 1.00 0.00 138 ALA A CA 10
ATOM 23741 C C . ALA A 1 138 ? 21.767 -8.857 -19.772 1.00 0.00 138 ALA A C 10
ATOM 23742 O O . ALA A 1 138 ? 22.591 -9.753 -19.591 1.00 0.00 138 ALA A O 10
ATOM 23749 N N . ASP A 1 139 ? 21.900 -7.952 -20.737 1.00 0.00 139 ASP A N 10
ATOM 23750 C CA . ASP A 1 139 ? 22.998 -8.037 -21.699 1.00 0.00 139 ASP A CA 10
ATOM 23751 C C . ASP A 1 139 ? 24.273 -7.441 -21.121 1.00 0.00 139 ASP A C 10
ATOM 23752 O O . ASP A 1 139 ? 25.369 -7.652 -21.637 1.00 0.00 139 ASP A O 10
ATOM 23761 N N . GLY A 1 140 ? 24.117 -6.729 -20.011 1.00 0.00 140 GLY A N 10
ATOM 23762 C CA . GLY A 1 140 ? 25.248 -6.104 -19.357 1.00 0.00 140 GLY A CA 10
ATOM 23763 C C . GLY A 1 140 ? 25.892 -5.036 -20.216 1.00 0.00 140 GLY A C 10
ATOM 23764 O O . GLY A 1 140 ? 27.114 -4.885 -20.216 1.00 0.00 140 GLY A O 10
ATOM 23768 N N . SER A 1 141 ? 25.064 -4.277 -20.930 1.00 0.00 141 SER A N 10
ATOM 23769 C CA . SER A 1 141 ? 25.539 -3.238 -21.833 1.00 0.00 141 SER A CA 10
ATOM 23770 C C . SER A 1 141 ? 26.200 -2.099 -21.062 1.00 0.00 141 SER A C 10
ATOM 23771 O O . SER A 1 141 ? 26.880 -1.248 -21.635 1.00 0.00 141 SER A O 10
ATOM 23779 N N . GLY A 1 142 ? 25.967 -2.082 -19.761 1.00 0.00 142 GLY A N 10
ATOM 23780 C CA . GLY A 1 142 ? 26.537 -1.059 -18.903 1.00 0.00 142 GLY A CA 10
ATOM 23781 C C . GLY A 1 142 ? 25.525 0.015 -18.610 1.00 0.00 142 GLY A C 10
ATOM 23782 O O . GLY A 1 142 ? 25.672 0.808 -17.679 1.00 0.00 142 GLY A O 10
ATOM 23786 N N . THR A 1 143 ? 24.489 0.026 -19.424 1.00 0.00 143 THR A N 10
ATOM 23787 C CA . THR A 1 143 ? 23.374 0.920 -19.259 1.00 0.00 143 THR A CA 10
ATOM 23788 C C . THR A 1 143 ? 22.087 0.182 -19.586 1.00 0.00 143 THR A C 10
ATOM 23789 O O . THR A 1 143 ? 22.017 -0.554 -20.570 1.00 0.00 143 THR A O 10
ATOM 23800 N N . VAL A 1 144 ? 21.091 0.371 -18.748 1.00 0.00 144 VAL A N 10
ATOM 23801 C CA . VAL A 1 144 ? 19.802 -0.256 -18.928 1.00 0.00 144 VAL A CA 10
ATOM 23802 C C . VAL A 1 144 ? 18.993 0.549 -19.931 1.00 0.00 144 VAL A C 10
ATOM 23803 O O . VAL A 1 144 ? 18.804 1.753 -19.757 1.00 0.00 144 VAL A O 10
ATOM 23816 N N . ASP A 1 145 ? 18.532 -0.086 -20.988 1.00 0.00 145 ASP A N 10
ATOM 23817 C CA . ASP A 1 145 ? 17.774 0.637 -22.000 1.00 0.00 145 ASP A CA 10
ATOM 23818 C C . ASP A 1 145 ? 16.704 -0.228 -22.623 1.00 0.00 145 ASP A C 10
ATOM 23819 O O . ASP A 1 145 ? 15.512 0.027 -22.478 1.00 0.00 145 ASP A O 10
ATOM 23828 N N . PHE A 1 146 ? 17.132 -1.264 -23.302 1.00 0.00 146 PHE A N 10
ATOM 23829 C CA . PHE A 1 146 ? 16.242 -1.994 -24.166 1.00 0.00 146 PHE A CA 10
ATOM 23830 C C . PHE A 1 146 ? 15.621 -3.192 -23.454 1.00 0.00 146 PHE A C 10
ATOM 23831 O O . PHE A 1 146 ? 14.662 -3.038 -22.702 1.00 0.00 146 PHE A O 10
ATOM 23848 N N . GLU A 1 147 ? 16.186 -4.373 -23.662 1.00 0.00 147 GLU A N 10
ATOM 23849 C CA . GLU A 1 147 ? 15.641 -5.592 -23.081 1.00 0.00 147 GLU A CA 10
ATOM 23850 C C . GLU A 1 147 ? 15.865 -5.613 -21.575 1.00 0.00 147 GLU A C 10
ATOM 23851 O O . GLU A 1 147 ? 15.154 -6.295 -20.838 1.00 0.00 147 GLU A O 10
ATOM 23863 N N . GLU A 1 148 ? 16.845 -4.845 -21.121 1.00 0.00 148 GLU A N 10
ATOM 23864 C CA . GLU A 1 148 ? 17.108 -4.717 -19.699 1.00 0.00 148 GLU A CA 10
ATOM 23865 C C . GLU A 1 148 ? 15.940 -4.027 -19.009 1.00 0.00 148 GLU A C 10
ATOM 23866 O O . GLU A 1 148 ? 15.360 -4.553 -18.061 1.00 0.00 148 GLU A O 10
ATOM 23878 N N . PHE A 1 149 ? 15.581 -2.859 -19.524 1.00 0.00 149 PHE A N 10
ATOM 23879 C CA . PHE A 1 149 ? 14.494 -2.076 -18.963 1.00 0.00 149 PHE A CA 10
ATOM 23880 C C . PHE A 1 149 ? 13.154 -2.719 -19.290 1.00 0.00 149 PHE A C 10
ATOM 23881 O O . PHE A 1 149 ? 12.246 -2.739 -18.462 1.00 0.00 149 PHE A O 10
ATOM 23898 N N . MET A 1 150 ? 13.035 -3.240 -20.505 1.00 0.00 150 MET A N 10
ATOM 23899 C CA . MET A 1 150 ? 11.824 -3.925 -20.922 1.00 0.00 150 MET A CA 10
ATOM 23900 C C . MET A 1 150 ? 11.505 -5.063 -19.959 1.00 0.00 150 MET A C 10
ATOM 23901 O O . MET A 1 150 ? 10.405 -5.140 -19.416 1.00 0.00 150 MET A O 10
ATOM 23915 N N . GLY A 1 151 ? 12.493 -5.913 -19.716 1.00 0.00 151 GLY A N 10
ATOM 23916 C CA . GLY A 1 151 ? 12.300 -7.059 -18.848 1.00 0.00 151 GLY A CA 10
ATOM 23917 C C . GLY A 1 151 ? 11.863 -6.676 -17.444 1.00 0.00 151 GLY A C 10
ATOM 23918 O O . GLY A 1 151 ? 10.970 -7.305 -16.876 1.00 0.00 151 GLY A O 10
ATOM 23922 N N . VAL A 1 152 ? 12.469 -5.632 -16.892 1.00 0.00 152 VAL A N 10
ATOM 23923 C CA . VAL A 1 152 ? 12.183 -5.228 -15.522 1.00 0.00 152 VAL A CA 10
ATOM 23924 C C . VAL A 1 152 ? 10.850 -4.474 -15.413 1.00 0.00 152 VAL A C 10
ATOM 23925 O O . VAL A 1 152 ? 10.108 -4.655 -14.448 1.00 0.00 152 VAL A O 10
ATOM 23938 N N . MET A 1 153 ? 10.536 -3.652 -16.408 1.00 0.00 153 MET A N 10
ATOM 23939 C CA . MET A 1 153 ? 9.360 -2.788 -16.335 1.00 0.00 153 MET A CA 10
ATOM 23940 C C . MET A 1 153 ? 8.121 -3.439 -16.941 1.00 0.00 153 MET A C 10
ATOM 23941 O O . MET A 1 153 ? 7.065 -3.467 -16.317 1.00 0.00 153 MET A O 10
ATOM 23955 N N . THR A 1 154 ? 8.248 -3.969 -18.152 1.00 0.00 154 THR A N 10
ATOM 23956 C CA . THR A 1 154 ? 7.084 -4.478 -18.870 1.00 0.00 154 THR A CA 10
ATOM 23957 C C . THR A 1 154 ? 6.697 -5.873 -18.374 1.00 0.00 154 THR A C 10
ATOM 23958 O O . THR A 1 154 ? 5.592 -6.354 -18.639 1.00 0.00 154 THR A O 10
ATOM 23969 N N . GLY A 1 155 ? 7.608 -6.521 -17.652 1.00 0.00 155 GLY A N 10
ATOM 23970 C CA . GLY A 1 155 ? 7.325 -7.829 -17.088 1.00 0.00 155 GLY A CA 10
ATOM 23971 C C . GLY A 1 155 ? 7.422 -8.943 -18.110 1.00 0.00 155 GLY A C 10
ATOM 23972 O O . GLY A 1 155 ? 8.168 -9.906 -17.924 1.00 0.00 155 GLY A O 10
ATOM 23976 N N . GLY A 1 156 ? 6.668 -8.811 -19.189 1.00 0.00 156 GLY A N 10
ATOM 23977 C CA . GLY A 1 156 ? 6.681 -9.814 -20.232 1.00 0.00 156 GLY A CA 10
ATOM 23978 C C . GLY A 1 156 ? 5.578 -10.837 -20.061 1.00 0.00 156 GLY A C 10
ATOM 23979 O O . GLY A 1 156 ? 5.713 -11.981 -20.491 1.00 0.00 156 GLY A O 10
ATOM 23983 N N . ASP A 1 157 ? 4.483 -10.427 -19.432 1.00 0.00 157 ASP A N 10
ATOM 23984 C CA . ASP A 1 157 ? 3.353 -11.323 -19.224 1.00 0.00 157 ASP A CA 10
ATOM 23985 C C . ASP A 1 157 ? 2.558 -11.493 -20.514 1.00 0.00 157 ASP A C 10
ATOM 23986 O O . ASP A 1 157 ? 1.740 -10.644 -20.875 1.00 0.00 157 ASP A O 10
ATOM 23995 N N . GLU A 1 158 ? 2.824 -12.583 -21.209 1.00 0.00 158 GLU A N 10
ATOM 23996 C CA . GLU A 1 158 ? 2.154 -12.884 -22.461 1.00 0.00 158 GLU A CA 10
ATOM 23997 C C . GLU A 1 158 ? 1.804 -14.365 -22.504 1.00 0.00 158 GLU A C 10
ATOM 23998 O O . GLU A 1 158 ? 0.613 -14.707 -22.359 1.00 0.00 158 GLU A O 10
#

Organism: Lethocerus indicus (NCBI:txid212017)

GO terms:
  GO:0005515 protein binding (F, IPI)

Foldseek 3Di:
DLDLVLDDVVLLVLLVVLFVVQADPPDDQFHFLQCLQVSCVVLVWDHHVVRSVCLCCVLPVVPPGGDHSVSVSSVSSNTVNPPCDPCLPHLCLLVVVCVQQPPDDSFHALVSLLVVVCVVVVPQDPVNSVVVSVVLCDVPPRGHHPSSCCCVRNVPDD